Protein AF-0000000087049784 (afdb_homodimer)

Sequence (1794 aa):
MNVENLARKGYRVLVVEQTETPEQLELRRKEKGAKDKVVKREICSVVTKGTLTEGEMLSANPDPSYLLAVTESCQGSTNQSERVFGVCAVDVATSRIIIGQFEDDSECSALCCLLAELRPVEIIKPTNLLSLETERAMLRHFRTPLVNDLVPSAEFWDADKTIHEVKTIYKCVNDQRAARSINDVGADASNSTKDDELSCLPAVLCSLLSAGANGSLALSALGGTLYYLKQAFLDVTLLRFAKFESLPSSGFSGVAQKPYMLLDAAALENLEIFENSLNGDSSRTLYAQLNHCVTAFGKRLLRTWLARPLYHTHLIKERQDAVAGLKGENLSHALEFRKALSRLPDMERLLARIFASSEANGRNANKVVLYEDAAKKLLQEFVSALRGCELMVQACSSLGFVLEDVESTLLHHLLTTGKGLPNIHYILKHFKDAFDWVDANNSGRIIPHKGVDLEYDSACERVEEIESSLAKHLKELRKLLGDSSITYVTVGKDAYLLEVPESLRGSVPRDYELRSSKKGFFRYWTPCIKKFLGELSLAKSEKETALKNILQRLIVQFCEDHNKWRQLVSTTAELDVLFSLAIASDFYEGPTCRPRILGSSCSNEVPCLSAKGLGHPILTSDFIGKGSFVPNDITIGGTGHASFILLTGPNMGGKSTLLRQVCLATILAQVGADVPAEHFELSPVDKIFVRMGAKDHIMAGQSTFLTELSETALMLSSATPHSLVALDELGRGTSTSDGQAIAESVLEHFVHKVQCRGMFSTHYHRLAVDYQNNSKVSLCHMACQIGNGVEGVEEVTFLYRLTSGACPKSYGVNVARIAGLPDSVLRTAASKSREFETVYGKHRRKGMEDNLPMQRCPDKIVVALIRELIGLSTSEGTCISSLIELQQRVRMVLHQQMNVENLARKGYRVLVVEQTETPEQLELRRKEKGAKDKVVKREICSVVTKGTLTEGEMLSANPDPSYLLAVTESCQGSTNQSERVFGVCAVDVATSRIIIGQFEDDSECSALCCLLAELRPVEIIKPTNLLSLETERAMLRHFRTPLVNDLVPSAEFWDADKTIHEVKTIYKCVNDQRAARSINDVGADASNSTKDDELSCLPAVLCSLLSAGANGSLALSALGGTLYYLKQAFLDVTLLRFAKFESLPSSGFSGVAQKPYMLLDAAALENLEIFENSLNGDSSRTLYAQLNHCVTAFGKRLLRTWLARPLYHTHLIKERQDAVAGLKGENLSHALEFRKALSRLPDMERLLARIFASSEANGRNANKVVLYEDAAKKLLQEFVSALRGCELMVQACSSLGFVLEDVESTLLHHLLTTGKGLPNIHYILKHFKDAFDWVDANNSGRIIPHKGVDLEYDSACERVEEIESSLAKHLKELRKLLGDSSITYVTVGKDAYLLEVPESLRGSVPRDYELRSSKKGFFRYWTPCIKKFLGELSLAKSEKETALKNILQRLIVQFCEDHNKWRQLVSTTAELDVLFSLAIASDFYEGPTCRPRILGSSCSNEVPCLSAKGLGHPILTSDFIGKGSFVPNDITIGGTGHASFILLTGPNMGGKSTLLRQVCLATILAQVGADVPAEHFELSPVDKIFVRMGAKDHIMAGQSTFLTELSETALMLSSATPHSLVALDELGRGTSTSDGQAIAESVLEHFVHKVQCRGMFSTHYHRLAVDYQNNSKVSLCHMACQIGNGVEGVEEVTFLYRLTSGACPKSYGVNVARIAGLPDSVLRTAASKSREFETVYGKHRRKGMEDNLPMQRCPDKIVVALIRELIGLSTSEGTCISSLIELQQRVRMVLHQQ

InterPro domains:
  IPR000432 DNA mismatch repair protein MutS, C-terminal [PF00488] (645-836)
  IPR000432 DNA mismatch repair protein MutS, C-terminal [SM00534] (642-834)
  IPR007695 DNA mismatch repair protein MutS-like, N-terminal [PF01624] (3-55)
  IPR007696 DNA mismatch repair protein MutS, core [PF05192] (266-582)
  IPR007696 DNA mismatch repair protein MutS, core [SM00533] (281-622)
  IPR007860 DNA mismatch repair protein MutS, connector domain [PF05188] (66-142)
  IPR007861 DNA mismatch repair protein MutS, clamp [PF05190] (451-540)
  IPR016151 DNA mismatch repair protein MutS, N-terminal [G3DSA:3.40.1170.10] (1-59)
  IPR016151 DNA mismatch repair protein MutS, N-terminal [SSF55271] (3-51)
  IPR017261 DNA mismatch repair protein MutS/MSH [PIRSF037677] (2-846)
  IPR027417 P-loop containing nucleoside triphosphate hydrolase [G3DSA:3.40.50.300] (593-863)
  IPR027417 P-loop containing nucleoside triphosphate hydrolase [SSF52540] (607-837)
  IPR036187 DNA mismatch repair protein MutS, core domain superfamily [SSF48334] (264-587)
  IPR036678 MutS, connector domain superfamily [G3DSA:3.30.420.110] (64-258)
  IPR036678 MutS, connector domain superfamily [SSF53150] (61-276)
  IPR045076 DNA mismatch repair MutS [PTHR11361] (3-844)

Secondary structure (DSSP, 8-state):
-HHHHHHHTT--EEEEEE-S-HHHHHHHHHHH-----S--EEEEEEE-STT--SSHHHHH--S---EEEEEEEE---SSS-PEEEEEEEEETTTTEEEEEEEEE-TT-HHHHHHHHHH--SEEEEETTTS-HHHHHHHHHH-SS-EEEEE-BTTTB--HHHHHHHHHHHHHHHHHHHHHHHHTS---------GGGSGGGS-HHHHHHHHTTHHHHHHHHHHHHHHHHHHHTT-HHHHHHT-EEEE-TT---S-STT-SB-EE-HHHHHHTTSS--TTTS-STTSHHHHH---SSHHHHHHHHHHHHS-B--HHHHHHHHHHHHHHSGGGHHHHHHHHHHHHT---HHHHHHHHHHHTS--GGG-TTS---HHHHHHHHHHHHHHHHHHHHHHHHHHHHHHHGGG---HHHHHHHSBTTTB---HHHHHHHHHHB-HHHHHHHS---BPTTT-HHHHHHHHHHHHHHHHHHHHHHHHHHHHT-TT-EEEEETTEEEEEEEEGGGGGGS-TTPEEEEEETTEEEEE-HHHHHHHHHHHHHHHHHHHHHHHHHHHHHHHHHHTHHHHHHHHHHHHHHHHHHHHHHHGGGSSS--BPPEE----STTPPPEEEEEEE--SS--HHHHSSS----EEEEEESTTS-SEEEEE--TTSSHHHHHHHHHHHHHHHHHT--BSSSEEEEPPPSEEEEE---B--TTTT--HHHHHHHHHHHHHHH--TT-EEEEESTTTTS-HHHHHHHHHHHHHIIIIII--EEEEE-S-HHHHHHTTT-TTEEEEEEEEEEE--STTPPEEEEEEEEEES--S---HHHHHHHHT--HHHHHHHHHHHHHHHHHHHGGGHHHH---------HHHHHHHHHHHHHTS---TTTHHHHHHHHHHHHHHHHHH-/-HHHHHHHTT--EEEEEE-S-HHHHHHHHHHT-----S--EEEEEEE-STT--SSHHHHH--S---EEEEEEEE---SSS-PEEEEEEEEETTTTEEEEEEEEE-TT-HHHHHHHHHH--SEEEEETTTS-HHHHHHHHHH-SS-EEEEE-BTTTB--HHHHHHHHHHHHHHHHHHHHHHHHTS---------GGGSGGGS-HHHHHHHHTTHHHHHHHHHHHHHHHHHHHTT-HHHHHHT-EEEE-TT---S-S---SB-EE-HHHHHHTTSS--TTTS-STTSHHHHH---SSHHHHHHHHHHHHS-B--HHHHHHHHHHHHHHSGGGHHHHHHHHHHHHT---HHHHHHHHHHHTS--GGG-TTS---HHHHHHHHHHHHHHHHHHHHHHHHHHHHHHHGGG---HHHHHHHSBTTTB---HHHHHHHHHHB-HHHHHHHS---BPTTT-HHHHHHHHHHHHHHHHHHHHHHHHHHHHT-TT-EEEEETTEEEEEEEEGGGGGGS-TTPEEEEEETTEEEEE-HHHHHHHHHHHHHHHHHHHHHHHHHHHHHHHHHHTHHHHHHHHHHHHHHHHHHHHHHHGGGSSS--BPPEE----STTPPPEEEEEEE--SS--HHHHSSS----EEEEEESTTS-SEEEEE--TTSSHHHHHHHHHHHHHHHHHT--BSSSEEEEPPPSEEEEE---B--TTTT--HHHHHHHHHHHHHHH--TT-EEEEESTTTTS-HHHHHHHHHHHHHIIIIII--EEEEE-S-HHHHHHTTT-TTEEEEEEEEEEE--STTPPEEEEEEEEEES--S---HHHHHHHHT--HHHHHHHHHHHHHHHHHHHGGGHHHH---------TTHHHHHHHHHHHSS---TTTHHHHHHHHHHHHHHHHH--

Foldseek 3Di:
DVLQVCQLVFDWDFDKFFLADPVRVVVCCVPVVDPDPDGDIDGQFIDHQQQDQDDPVCQVALAFAKEKEKAWDFPDDPDFGKIKMWMWIARNLLLEIETFIAIAGLQRFVVLLVCLQRQHQEYEYEPPRDDPSVVLSCVVNHDDHNYHYDHPCVQQNWLVVLVVVLLVLLVVVVVVVVVVCVVPDDDDPDDCDPVNSLVSDDPVNSVLVVVPPLNGNRSSSVRNVLSVVVVRQCNSLSSSPHDYDYDLNRDPDDPPDRQWFAETNQRCALLQQQADPPPRHRPLHVLVLLDPFLESLLSNVLSVCLSTFGFAPVVLVLLLLLLVLCDDPVVVLVVVLRVLCNPARRLSSLLSVLSSLLDLGRCNNPSRPPPLVVLLVSLLSVLSNLVRLVSLLVSLQVSCVVSVPRPHPLNPQLSDDPGLADDCVVVSVLVVQQFPSVCCNVVSFTDGDPPNDPQLNVLVVQLVVLVVVLVVVQVVVCVQQVHPVWFFDDDDPDGGWTKAFPVSPVVDDPQWAFDDDDVRITTTDHPVNVVSVVSNVVSVVSNVVSRSCVVSVVSNVVCVVVVNSVSSSVSSSSSSSSSSLSVSLVVDDADKDQEAEDHPPDPPWQWKKWFAQFFASRDAPVVVPPDGTGGATDIAITDQAAQEEEEEEAVVLCQSVVLSSRVSQLSCNSSNHIGRGPYIYTYRANYEQEDDDQDDPVVSVDGSLRVSVVSLVVCLVDPAQRHEYEEAAFQPSDDPVVSVVVLLVSVCCCCPPRNHHYYHYHQPVVSQVVCVPPRNYWYKYFDWDWDDDPPQQIAIGHPSYIGGDHDPHRSVLNVVVVVPPDPVVSNVVNVVVVVVCVVVVPPPVVPPPPPDDDDPDVCRVVVVLVVLVVVQPPDDDCNVVSVVVSVVSNVVVVVVD/DVLQVCQLVFDWDFDKFFLADVVNVVVCCVPVVDPDPDGDIDGQFIDHQQQDQDDPVCQVALAFAKEKEKAWDFPDDPDFGKIKMWMWIARNLLLEIETFIAIAGLQRFVVLLVCLQRQHQEYEYEPPRDDPSVVLSCVVNHDDHNYHYDHPCVQQNWLVVLVVVLLVLLVVVVVVVVVVCVVPDDDDPDDCDPVNSLVSDDPVSSVLVVVPPLNGNRSSSVRNVLSVVVVRQCNSLSSSPHDYHYDLNRDPDDPDDSQWFAETNQRCALLQQQADPPPRHRPLHVLVLLDPFLESLLSNVLSVCLSTFGFAPVVLVLLLLLLVLCDDPVVVLVVVLRVLCNPARRLSSLLSVLSSLLDLGRCNNPSRPPPLVVLLVSLLSVLSNLVRLVSLLVSLQVSCVVSVPRPHPLNPQLSDDPGLADDCVVVSVLVVQQFPSVCCNVVSFTDGDPPNDPQLNVLVVQLVVLVVVLVVVQVVVCVQQVHPVFFFDDDDPDGGWTKAFPVSVVVDDPQWAFDDDDVRITTTDHPVNVVSVVSNVVSVVSNVVCRSCVVSVVSNVVCVVVVNSVSSSVSSSVSSSSSSLSVSLVVDDADKDQEAEDHPPDPPWQWKKWFAQFFASRDAPVVVPPDGTGGATDIAITDQAAQEEEEEEAVVLCQSVVLSSRVSQLSCNSSNHIGRGPYIYTYRANYEQEDDDQDDPVVSVDGSLVVSVVSLVVCLVDPAQRHEYEEAAFQPSDDPVVSVVVLLVSVCSCCPPRNHHYYHYHQPVVSCVVCVPPRNYWYKYFDWDWDDDPPQQIAIGHPSYIGGDHDPHRSVLNVVVVVPDDPVVSNVVNVVVVVVCVVVPPPPPVPPPPPDDDDAPVCNVVVVLVVCVVVQPPDDDCNVVSVVVSVVSNVVVVVVD

Organism: Hibiscus syriacus (NCBI:txid106335)

Radius of gyration: 45.19 Å; Cα contacts (8 Å, |Δi|>4): 3138; chains: 2; bounding box: 185×110×80 Å

Structure (mmCIF, N/CA/C/O backbone):
data_AF-0000000087049784-model_v1
#
loop_
_entity.id
_entity.type
_entity.pdbx_description
1 polymer 'DNA mismatch repair protein MSH6'
#
loop_
_atom_site.group_PDB
_atom_site.id
_atom_site.type_symbol
_atom_site.label_atom_id
_atom_site.label_alt_id
_atom_site.label_comp_id
_atom_site.label_asym_id
_atom_site.label_entity_id
_atom_site.label_seq_id
_atom_site.pdbx_PDB_ins_code
_atom_site.Cartn_x
_atom_site.Cartn_y
_atom_site.Cartn_z
_atom_site.occupancy
_atom_site.B_iso_or_equiv
_atom_site.auth_seq_id
_atom_site.auth_comp_id
_atom_site.auth_asym_id
_atom_site.auth_atom_id
_atom_site.pdbx_PDB_model_num
ATOM 1 N N . MET A 1 1 ? -24 -8.898 0.421 1 46.34 1 MET A N 1
ATOM 2 C CA . MET A 1 1 ? -23.203 -7.816 -0.15 1 46.34 1 MET A CA 1
ATOM 3 C C . MET A 1 1 ? -22.359 -7.137 0.923 1 46.34 1 MET A C 1
ATOM 5 O O . MET A 1 1 ? -21.156 -6.918 0.73 1 46.34 1 MET A O 1
ATOM 9 N N . ASN A 1 2 ? -22.969 -6.992 2.129 1 47.84 2 ASN A N 1
ATOM 10 C CA . ASN A 1 2 ? -22.328 -6.258 3.211 1 47.84 2 ASN A CA 1
ATOM 11 C C . ASN A 1 2 ? -21.234 -7.094 3.879 1 47.84 2 ASN A C 1
ATOM 13 O O . ASN A 1 2 ? -20.203 -6.559 4.281 1 47.84 2 ASN A O 1
ATOM 17 N N . VAL A 1 3 ? -21.5 -8.328 3.834 1 51.06 3 VAL A N 1
ATOM 18 C CA . VAL A 1 3 ? -20.594 -9.242 4.527 1 51.06 3 VAL A CA 1
ATOM 19 C C . VAL A 1 3 ? -19.234 -9.234 3.85 1 51.06 3 VAL A C 1
ATOM 21 O O . VAL A 1 3 ? -18.188 -9.203 4.52 1 51.06 3 VAL A O 1
ATOM 24 N N . GLU A 1 4 ? -19.266 -9.078 2.645 1 53.31 4 GLU A N 1
ATOM 25 C CA . GLU A 1 4 ? -18.031 -9.156 1.873 1 53.31 4 GLU A CA 1
ATOM 26 C C . GLU A 1 4 ? -17.172 -7.918 2.102 1 53.31 4 GLU A C 1
ATOM 28 O O . GLU A 1 4 ? -15.945 -8.031 2.246 1 53.31 4 GLU A O 1
ATOM 33 N N . ASN A 1 5 ? -17.719 -6.914 2.184 1 51.47 5 ASN A N 1
ATOM 34 C CA . ASN A 1 5 ? -17.016 -5.645 2.314 1 51.47 5 ASN A CA 1
ATOM 35 C C . ASN A 1 5 ? -16.297 -5.543 3.658 1 51.47 5 ASN A C 1
ATOM 37 O O . ASN A 1 5 ? -15.164 -5.055 3.727 1 51.47 5 ASN A O 1
ATOM 41 N N . LEU A 1 6 ? -16.984 -6.109 4.656 1 48.94 6 LEU A N 1
ATOM 42 C CA . LEU A 1 6 ? -16.406 -6.102 5.996 1 48.94 6 LEU A CA 1
ATOM 43 C C . LEU A 1 6 ? -15.219 -7.047 6.082 1 48.94 6 LEU A C 1
ATOM 45 O O . LEU A 1 6 ? -14.227 -6.738 6.738 1 48.94 6 LEU A O 1
ATOM 49 N N . ALA A 1 7 ? -15.391 -8.039 5.43 1 54.59 7 ALA A N 1
ATOM 50 C CA . ALA A 1 7 ? -14.32 -9.031 5.453 1 54.59 7 ALA A CA 1
ATOM 51 C C . ALA A 1 7 ? -13.062 -8.508 4.77 1 54.59 7 ALA A C 1
ATOM 53 O O . ALA A 1 7 ? -11.945 -8.758 5.23 1 54.59 7 ALA A O 1
ATOM 54 N N . ARG A 1 8 ? -13.156 -7.688 3.898 1 57.47 8 ARG A N 1
ATOM 55 C CA . ARG A 1 8 ? -12.031 -7.145 3.141 1 57.47 8 ARG A CA 1
ATOM 56 C C . ARG A 1 8 ? -11.227 -6.164 3.984 1 57.47 8 ARG A C 1
ATOM 58 O O . ARG A 1 8 ? -10.016 -6.027 3.801 1 57.47 8 ARG A O 1
ATOM 65 N N . LYS A 1 9 ? -12.078 -5.57 4.816 1 47.81 9 LYS A N 1
ATOM 66 C CA . LYS A 1 9 ? -11.453 -4.566 5.672 1 47.81 9 LYS A CA 1
ATOM 67 C C . LYS A 1 9 ? -10.695 -5.223 6.824 1 47.81 9 LYS A C 1
ATOM 69 O O . LYS A 1 9 ? -10.141 -4.535 7.68 1 47.81 9 LYS A O 1
ATOM 74 N N . GLY A 1 10 ? -10.75 -6.582 6.727 1 56.34 10 GLY A N 1
ATOM 75 C CA . GLY A 1 10 ? -9.992 -7.336 7.711 1 56.34 10 GLY A CA 1
ATOM 76 C C . GLY A 1 10 ? -10.812 -7.738 8.922 1 56.34 10 GLY A C 1
ATOM 77 O O . GLY A 1 10 ? -10.266 -8.211 9.922 1 56.34 10 GLY A O 1
ATOM 78 N N . TYR A 1 11 ? -12.234 -7.48 8.75 1 50.38 11 TYR A N 1
ATOM 79 C CA . TYR A 1 11 ? -13.062 -7.852 9.891 1 50.38 11 TYR A CA 1
ATOM 80 C C . TYR A 1 11 ? -13.57 -9.281 9.758 1 50.38 11 TYR A C 1
ATOM 82 O O . TYR A 1 11 ? -13.75 -9.781 8.648 1 50.38 11 TYR A O 1
ATOM 90 N N . ARG A 1 12 ? -13.773 -9.844 10.844 1 62.34 12 ARG A N 1
ATOM 91 C CA . ARG A 1 12 ? -14.469 -11.125 10.914 1 62.34 12 ARG A CA 1
ATOM 92 C C . ARG A 1 12 ? -15.977 -10.922 11.008 1 62.34 12 ARG A C 1
ATOM 94 O O . ARG A 1 12 ? -16.469 -10.32 11.969 1 62.34 12 ARG A O 1
ATOM 101 N N . VAL A 1 13 ? -16.734 -11.297 9.875 1 58.94 13 VAL A N 1
ATOM 102 C CA . VAL A 1 13 ? -18.172 -11.055 9.828 1 58.94 13 VAL A CA 1
ATOM 103 C C . VAL A 1 13 ? -18.922 -12.336 10.148 1 58.94 13 VAL A C 1
ATOM 105 O O . VAL A 1 13 ? -18.734 -13.359 9.492 1 58.94 13 VAL A O 1
ATOM 108 N N . LEU A 1 14 ? -19.75 -12.305 11.266 1 57.31 14 LEU A N 1
ATOM 109 C CA . LEU A 1 14 ? -20.609 -13.43 11.641 1 57.31 14 LEU A CA 1
ATOM 110 C C . LEU A 1 14 ? -21.953 -13.344 10.945 1 57.31 14 LEU A C 1
ATOM 112 O O . LEU A 1 14 ? -22.594 -12.281 10.938 1 57.31 14 LEU A O 1
ATOM 116 N N . VAL A 1 15 ? -22.266 -14.289 10.133 1 56.28 15 VAL A N 1
ATOM 117 C CA . VAL A 1 15 ? -23.562 -14.352 9.477 1 56.28 15 VAL A CA 1
ATOM 118 C C . VAL A 1 15 ? -24.531 -15.211 10.297 1 56.28 15 VAL A C 1
ATOM 120 O O . VAL A 1 15 ? -24.234 -16.375 10.57 1 56.28 15 VAL A O 1
ATOM 123 N N . VAL A 1 16 ? -25.656 -14.602 10.828 1 55.84 16 VAL A N 1
ATOM 124 C CA . VAL A 1 16 ? -26.641 -15.281 11.656 1 55.84 16 VAL A CA 1
ATOM 125 C C . VAL A 1 16 ? -27.906 -15.539 10.852 1 55.84 16 VAL A C 1
ATOM 127 O O . VAL A 1 16 ? -28.406 -14.641 10.156 1 55.84 16 VAL A O 1
ATOM 130 N N . GLU A 1 17 ? -28.188 -16.781 10.617 1 55.97 17 GLU A N 1
ATOM 131 C CA . GLU A 1 17 ? -29.391 -17.125 9.875 1 55.97 17 GLU A CA 1
ATOM 132 C C . GLU A 1 17 ? -30.438 -17.781 10.781 1 55.97 17 GLU A C 1
ATOM 134 O O . GLU A 1 17 ? -30.094 -18.328 11.836 1 55.97 17 GLU A O 1
ATOM 139 N N . GLN A 1 18 ? -31.766 -17.641 10.43 1 56.69 18 GLN A N 1
ATOM 140 C CA . GLN A 1 18 ? -32.875 -18.25 11.141 1 56.69 18 GLN A CA 1
ATOM 141 C C . GLN A 1 18 ? -32.938 -19.766 10.891 1 56.69 18 GLN A C 1
ATOM 143 O O . GLN A 1 18 ? -32.844 -20.203 9.75 1 56.69 18 GLN A O 1
ATOM 148 N N . THR A 1 19 ? -32.875 -20.656 11.812 1 59.97 19 THR A N 1
ATOM 149 C CA . THR A 1 19 ? -32.812 -22.109 11.672 1 59.97 19 THR A CA 1
ATOM 150 C C . THR A 1 19 ? -34.188 -22.719 11.969 1 59.97 19 THR A C 1
ATOM 152 O O . THR A 1 19 ? -34.344 -23.938 11.891 1 59.97 19 THR A O 1
ATOM 155 N N . GLU A 1 20 ? -35.156 -21.875 12.383 1 60.69 20 GLU A N 1
ATOM 156 C CA . GLU A 1 20 ? -36.469 -22.406 12.742 1 60.69 20 GLU A CA 1
ATOM 157 C C . GLU A 1 20 ? -37.594 -21.656 12.016 1 60.69 20 GLU A C 1
ATOM 159 O O . GLU A 1 20 ? -37.5 -20.438 11.805 1 60.69 20 GLU A O 1
ATOM 164 N N . THR A 1 21 ? -38.344 -22.422 11.312 1 60.59 21 THR A N 1
ATOM 165 C CA . THR A 1 21 ? -39.5 -21.797 10.703 1 60.59 21 THR A CA 1
ATOM 166 C C . THR A 1 21 ? -40.531 -21.406 11.766 1 60.59 21 THR A C 1
ATOM 168 O O . THR A 1 21 ? -40.531 -21.969 12.859 1 60.59 21 THR A O 1
ATOM 171 N N . PRO A 1 22 ? -41.25 -20.469 11.461 1 61.25 22 PRO A N 1
ATOM 172 C CA . PRO A 1 22 ? -42.281 -20.078 12.414 1 61.25 22 PRO A CA 1
ATOM 173 C C . PRO A 1 22 ? -43.219 -21.234 12.773 1 61.25 22 PRO A C 1
ATOM 175 O O . PRO A 1 22 ? -43.688 -21.312 13.906 1 61.25 22 PRO A O 1
ATOM 178 N N . GLU A 1 23 ? -43.375 -22.109 11.781 1 60.88 23 GLU A N 1
ATOM 179 C CA . GLU A 1 23 ? -44.25 -23.266 12.055 1 60.88 23 GLU A CA 1
ATOM 180 C C . GLU A 1 23 ? -43.594 -24.219 13.031 1 60.88 23 GLU A C 1
ATOM 182 O O . GLU A 1 23 ? -44.25 -24.766 13.922 1 60.88 23 GLU A O 1
ATOM 187 N N . GLN A 1 24 ? -42.281 -24.266 12.828 1 63 24 GLN A N 1
ATOM 188 C CA . GLN A 1 24 ? -41.531 -25.141 13.734 1 63 24 GLN A CA 1
ATOM 189 C C . GLN A 1 24 ? -41.469 -24.562 15.141 1 63 24 GLN A C 1
ATOM 191 O O . GLN A 1 24 ? -41.5 -25.297 16.125 1 63 24 GLN A O 1
ATOM 196 N N . LEU A 1 25 ? -41.469 -23.297 15.141 1 64.69 25 LEU A N 1
ATOM 197 C CA . LEU A 1 25 ? -41.531 -22.609 16.422 1 64.69 25 LEU A CA 1
ATOM 198 C C . LEU A 1 25 ? -42.844 -22.906 17.125 1 64.69 25 LEU A C 1
ATOM 200 O O . LEU A 1 25 ? -42.875 -23.141 18.328 1 64.69 25 LEU A O 1
ATOM 204 N N . GLU A 1 26 ? -43.938 -22.938 16.312 1 63.12 26 GLU A N 1
ATOM 205 C CA . GLU A 1 26 ? -45.25 -23.219 16.891 1 63.12 26 GLU A CA 1
ATOM 206 C C . GLU A 1 26 ? -45.344 -24.656 17.391 1 63.12 26 GLU A C 1
ATOM 208 O O . GLU A 1 26 ? -45.906 -24.922 18.469 1 63.12 26 GLU A O 1
ATOM 213 N N . LEU A 1 27 ? -44.688 -25.484 16.609 1 63.81 27 LEU A N 1
ATOM 214 C CA . LEU A 1 27 ? -44.719 -26.891 17.016 1 63.81 27 LEU A CA 1
ATOM 215 C C . LEU A 1 27 ? -43.844 -27.094 18.266 1 63.81 27 LEU A C 1
ATOM 217 O O . LEU A 1 27 ? -44.219 -27.844 19.156 1 63.81 27 LEU A O 1
ATOM 221 N N . ARG A 1 28 ? -42.812 -26.359 18.219 1 66 28 ARG A N 1
ATOM 222 C CA . ARG A 1 28 ? -41.938 -26.438 19.375 1 66 28 ARG A CA 1
ATOM 223 C C . ARG A 1 28 ? -42.594 -25.828 20.609 1 66 28 ARG A C 1
ATOM 225 O O . ARG A 1 28 ? -42.438 -26.344 21.719 1 66 28 ARG A O 1
ATOM 232 N N . ARG A 1 29 ? -43.25 -24.828 20.312 1 63.28 29 ARG A N 1
ATOM 233 C CA . ARG A 1 29 ? -44 -24.203 21.406 1 63.28 29 ARG A CA 1
ATOM 234 C C . ARG A 1 29 ? -45.094 -25.125 21.922 1 63.28 29 ARG A C 1
ATOM 236 O O . ARG A 1 29 ? -45.312 -25.219 23.141 1 63.28 29 ARG A O 1
ATOM 243 N N . LYS A 1 30 ? -45.688 -25.797 20.953 1 63.5 30 LYS A N 1
ATOM 244 C CA . LYS A 1 30 ? -46.75 -26.719 21.344 1 63.5 30 LYS A CA 1
ATOM 245 C C . LYS A 1 30 ? -46.188 -27.969 22 1 63.5 30 LYS A C 1
ATOM 247 O O . LYS A 1 30 ? -46.719 -28.453 23 1 63.5 30 LYS A O 1
ATOM 252 N N . GLU A 1 31 ? -45.156 -28.453 21.328 1 59.53 31 GLU A N 1
ATOM 253 C CA . GLU A 1 31 ? -44.656 -29.75 21.781 1 59.53 31 GLU A CA 1
ATOM 254 C C . GLU A 1 31 ? -43.719 -29.594 22.984 1 59.53 31 GLU A C 1
ATOM 256 O O . GLU A 1 31 ? -43.781 -30.406 23.906 1 59.53 31 GLU A O 1
ATOM 261 N N . LYS A 1 32 ? -42.812 -28.578 22.812 1 59.66 32 LYS A N 1
ATOM 262 C CA . LYS A 1 32 ? -41.781 -28.562 23.875 1 59.66 32 LYS A CA 1
ATOM 263 C C . LYS A 1 32 ? -42.031 -27.391 24.828 1 59.66 32 LYS A C 1
ATOM 265 O O . LYS A 1 32 ? -41.25 -27.203 25.781 1 59.66 32 LYS A O 1
ATOM 270 N N . GLY A 1 33 ? -43.031 -26.703 24.766 1 58.03 33 GLY A N 1
ATOM 271 C CA . GLY A 1 33 ? -43.344 -25.641 25.703 1 58.03 33 GLY A CA 1
ATOM 272 C C . GLY A 1 33 ? -42.344 -24.5 25.672 1 58.03 33 GLY A C 1
ATOM 273 O O . GLY A 1 33 ? -42.156 -23.812 26.688 1 58.03 33 GLY A O 1
ATOM 274 N N . ALA A 1 34 ? -41.531 -24.453 24.719 1 54.25 34 ALA A N 1
ATOM 275 C CA . ALA A 1 34 ? -40.469 -23.469 24.719 1 54.25 34 ALA A CA 1
ATOM 276 C C . ALA A 1 34 ? -41 -22.047 24.562 1 54.25 34 ALA A C 1
ATOM 278 O O . ALA A 1 34 ? -41.906 -21.812 23.75 1 54.25 34 ALA A O 1
ATOM 279 N N . LYS A 1 35 ? -40.719 -21.141 25.438 1 54.66 35 LYS A N 1
ATOM 280 C CA . LYS A 1 35 ? -41.156 -19.75 25.578 1 54.66 35 LYS A CA 1
ATOM 281 C C . LYS A 1 35 ? -40.406 -18.859 24.578 1 54.66 35 LYS A C 1
ATOM 283 O O . LYS A 1 35 ? -40.531 -17.625 24.656 1 54.66 35 LYS A O 1
ATOM 288 N N . ASP A 1 36 ? -39.656 -19.406 23.719 1 54.97 36 ASP A N 1
ATOM 289 C CA . ASP A 1 36 ? -38.844 -18.531 22.859 1 54.97 36 ASP A CA 1
ATOM 290 C C . ASP A 1 36 ? -39.719 -17.906 21.766 1 54.97 36 ASP A C 1
ATOM 292 O O . ASP A 1 36 ? -40.562 -18.578 21.172 1 54.97 36 ASP A O 1
ATOM 296 N N . LYS A 1 37 ? -39.938 -16.656 21.781 1 60.88 37 LYS A N 1
ATOM 297 C CA . LYS A 1 37 ? -40.781 -15.883 20.875 1 60.88 37 LYS A CA 1
ATOM 298 C C . LYS A 1 37 ? -40.094 -15.688 19.531 1 60.88 37 LYS A C 1
ATOM 300 O O . LYS A 1 37 ? -40.719 -15.242 18.562 1 60.88 37 LYS A O 1
ATOM 305 N N . VAL A 1 38 ? -38.781 -15.883 19.562 1 61.88 38 VAL A N 1
ATOM 306 C CA . VAL A 1 38 ? -38.094 -15.594 18.312 1 61.88 38 VAL A CA 1
ATOM 307 C C . VAL A 1 38 ? -37.5 -16.875 17.75 1 61.88 38 VAL A C 1
ATOM 309 O O . VAL A 1 38 ? -37.156 -17.797 18.5 1 61.88 38 VAL A O 1
ATOM 312 N N . VAL A 1 39 ? -37.594 -17 16.5 1 61.06 39 VAL A N 1
ATOM 313 C CA . VAL A 1 39 ? -37.062 -18.125 15.758 1 61.06 39 VAL A CA 1
ATOM 314 C C . VAL A 1 39 ? -35.562 -18.297 16.078 1 61.06 39 VAL A C 1
ATOM 316 O O . VAL A 1 39 ? -34.844 -17.312 16.312 1 61.06 39 VAL A O 1
ATOM 319 N N . LYS A 1 40 ? -35.219 -19.344 16.406 1 60.25 40 LYS A N 1
ATOM 320 C CA . LYS A 1 40 ? -33.844 -19.641 16.734 1 60.25 40 LYS A CA 1
ATOM 321 C C . LYS A 1 40 ? -32.906 -19.172 15.617 1 60.25 40 LYS A C 1
ATOM 323 O O . LYS A 1 40 ? -33.219 -19.359 14.438 1 60.25 40 LYS A O 1
ATOM 328 N N . ARG A 1 41 ? -31.984 -18.234 15.977 1 57.19 41 ARG A N 1
ATOM 329 C CA . ARG A 1 41 ? -30.953 -17.781 15.039 1 57.19 41 ARG A CA 1
ATOM 330 C C . ARG A 1 41 ? -29.578 -18.312 15.438 1 57.19 41 ARG A C 1
ATOM 332 O O . ARG A 1 41 ? -29.266 -18.391 16.625 1 57.19 41 ARG A O 1
ATOM 339 N N . GLU A 1 42 ? -28.953 -18.984 14.656 1 59.31 42 GLU A N 1
ATOM 340 C CA . GLU A 1 42 ? -27.609 -19.484 14.914 1 59.31 42 GLU A CA 1
ATOM 341 C C . GLU A 1 42 ? -26.609 -18.906 13.93 1 59.31 42 GLU A C 1
ATOM 343 O O . GLU A 1 42 ? -26.969 -18.453 12.852 1 59.31 42 GLU A O 1
ATOM 348 N N . ILE A 1 43 ? -25.422 -18.797 14.461 1 59 43 ILE A N 1
ATOM 349 C CA . ILE A 1 43 ? -24.344 -18.391 13.578 1 59 43 ILE A CA 1
ATOM 350 C C . ILE A 1 43 ? -24.109 -19.469 12.516 1 59 43 ILE A C 1
ATOM 352 O O . ILE A 1 43 ? -23.922 -20.641 12.852 1 59 43 ILE A O 1
ATOM 356 N N . CYS A 1 44 ? -24.25 -19.094 11.375 1 58.91 44 CYS A N 1
ATOM 357 C CA . CYS A 1 44 ? -24.156 -20.094 10.32 1 58.91 44 CYS A CA 1
ATOM 358 C C . CYS A 1 44 ? -22.844 -19.953 9.547 1 58.91 44 CYS A C 1
ATOM 360 O O . CYS A 1 44 ? -22.422 -20.891 8.867 1 58.91 44 CYS A O 1
ATOM 362 N N . SER A 1 45 ? -22.297 -18.688 9.609 1 63.88 45 SER A N 1
ATOM 363 C CA . SER A 1 45 ? -21.078 -18.562 8.828 1 63.88 45 SER A CA 1
ATOM 364 C C . SER A 1 45 ? -20.219 -17.406 9.344 1 63.88 45 SER A C 1
ATOM 366 O O . SER A 1 45 ? -20.734 -16.453 9.938 1 63.88 45 SER A O 1
ATOM 368 N N . VAL A 1 46 ? -18.953 -17.609 9.383 1 65.88 46 VAL A N 1
ATOM 369 C CA . VAL A 1 46 ? -18 -16.547 9.672 1 65.88 46 VAL A CA 1
ATOM 370 C C . VAL A 1 46 ? -17.203 -16.219 8.414 1 65.88 46 VAL A C 1
ATOM 372 O O . VAL A 1 46 ? -16.578 -17.094 7.82 1 65.88 46 VAL A O 1
ATOM 375 N N . VAL A 1 47 ? -17.297 -14.992 7.984 1 70.31 47 VAL A N 1
ATOM 376 C CA . VAL A 1 47 ? -16.672 -14.625 6.723 1 70.31 47 VAL A CA 1
ATOM 377 C C . VAL A 1 47 ? -15.477 -13.719 6.988 1 70.31 47 VAL A C 1
ATOM 379 O O . VAL A 1 47 ? -15.586 -12.734 7.723 1 70.31 47 VAL A O 1
ATOM 382 N N . THR A 1 48 ? -14.305 -14.125 6.625 1 71.25 48 THR A N 1
ATOM 383 C CA . THR A 1 48 ? -13.086 -13.328 6.648 1 71.25 48 THR A CA 1
ATOM 384 C C . THR A 1 48 ? -12.562 -13.102 5.234 1 71.25 48 THR A C 1
ATOM 386 O O . THR A 1 48 ? -13.172 -13.555 4.262 1 71.25 48 THR A O 1
ATOM 389 N N . LYS A 1 49 ? -11.406 -12.406 5.125 1 72.5 49 LYS A N 1
ATOM 390 C CA . LYS A 1 49 ? -10.805 -12.125 3.82 1 72.5 49 LYS A CA 1
ATOM 391 C C . LYS A 1 49 ? -10.414 -13.422 3.111 1 72.5 49 LYS A C 1
ATOM 393 O O . LYS A 1 49 ? -10.609 -13.547 1.9 1 72.5 49 LYS A O 1
ATOM 398 N N . GLY A 1 50 ? -10.016 -14.352 3.824 1 75.25 50 GLY A N 1
ATOM 399 C CA . GLY A 1 50 ? -9.539 -15.594 3.252 1 75.25 50 GLY A CA 1
ATOM 400 C C . GLY A 1 50 ? -10.641 -16.625 3.07 1 75.25 50 GLY A C 1
ATOM 401 O O . GLY A 1 50 ? -10.484 -17.578 2.309 1 75.25 50 GLY A O 1
ATOM 402 N N . THR A 1 51 ? -11.773 -16.422 3.725 1 76.69 51 THR A N 1
ATOM 403 C CA . THR A 1 51 ? -12.828 -17.422 3.666 1 76.69 51 THR A CA 1
ATOM 404 C C . THR A 1 51 ? -14 -16.938 2.818 1 76.69 51 THR A C 1
ATOM 406 O O . THR A 1 51 ? -15.07 -17.547 2.826 1 76.69 51 THR A O 1
ATOM 409 N N . LEU A 1 52 ? -13.734 -15.922 2.072 1 74 52 LEU A N 1
ATOM 410 C CA . LEU A 1 52 ? -14.789 -15.367 1.229 1 74 52 LEU A CA 1
ATOM 411 C C . LEU A 1 52 ? -15.102 -16.312 0.066 1 74 52 LEU A C 1
ATOM 413 O O . LEU A 1 52 ? -14.195 -16.719 -0.667 1 74 52 LEU A O 1
ATOM 417 N N . THR A 1 53 ? -16.297 -16.812 -0.044 1 72.94 53 THR A N 1
ATOM 418 C CA . THR A 1 53 ? -16.688 -17.688 -1.139 1 72.94 53 THR A CA 1
ATOM 419 C C . THR A 1 53 ? -17.625 -16.969 -2.104 1 72.94 53 THR A C 1
ATOM 421 O O . THR A 1 53 ? -17.75 -17.375 -3.266 1 72.94 53 THR A O 1
ATOM 424 N N . GLU A 1 54 ? -18.391 -15.992 -1.585 1 64.56 54 GLU A N 1
ATOM 425 C CA . GLU A 1 54 ? -19.328 -15.289 -2.443 1 64.56 54 GLU A CA 1
ATOM 426 C C . GLU A 1 54 ? -19.188 -13.781 -2.301 1 64.56 54 GLU A C 1
ATOM 428 O O . GLU A 1 54 ? -18.672 -13.289 -1.293 1 64.56 54 GLU A O 1
ATOM 433 N N . GLY A 1 55 ? -19.406 -13.18 -3.34 1 60.88 55 GLY A N 1
ATOM 434 C CA . GLY A 1 55 ? -19.438 -11.727 -3.232 1 60.88 55 GLY A CA 1
ATOM 435 C C . GLY A 1 55 ? -18.969 -11.023 -4.492 1 60.88 55 GLY A C 1
ATOM 436 O O . GLY A 1 55 ? -18.375 -11.648 -5.379 1 60.88 55 GLY A O 1
ATOM 437 N N . GLU A 1 56 ? -19.359 -9.836 -4.539 1 50.81 56 GLU A N 1
ATOM 438 C CA . GLU A 1 56 ? -19.031 -8.992 -5.684 1 50.81 56 GLU A CA 1
ATOM 439 C C . GLU A 1 56 ? -17.531 -8.82 -5.84 1 50.81 56 GLU A C 1
ATOM 441 O O . GLU A 1 56 ? -17.016 -8.734 -6.961 1 50.81 56 GLU A O 1
ATOM 446 N N . MET A 1 57 ? -16.906 -8.969 -4.859 1 50.56 57 MET A N 1
ATOM 447 C CA . MET A 1 57 ? -15.461 -8.742 -4.926 1 50.56 57 MET A CA 1
ATOM 448 C C . MET A 1 57 ? -14.75 -9.914 -5.598 1 50.56 57 MET A C 1
ATOM 450 O O . MET A 1 57 ? -13.836 -9.711 -6.398 1 50.56 57 MET A O 1
ATOM 454 N N . LEU A 1 58 ? -15.203 -11.023 -5.188 1 57.31 58 LEU A N 1
ATOM 455 C CA . LEU A 1 58 ? -14.602 -12.195 -5.832 1 57.31 58 LEU A CA 1
ATOM 456 C C . LEU A 1 58 ? -14.898 -12.195 -7.328 1 57.31 58 LEU A C 1
ATOM 458 O O . LEU A 1 58 ? -14.07 -12.648 -8.125 1 57.31 58 LEU A O 1
ATOM 462 N N . SER A 1 59 ? -15.977 -11.484 -7.531 1 62.12 59 SER A N 1
ATOM 463 C CA . SER A 1 59 ? -16.328 -11.445 -8.945 1 62.12 59 SER A CA 1
ATOM 464 C C . SER A 1 59 ? -15.477 -10.422 -9.695 1 62.12 59 SER A C 1
ATOM 466 O O . SER A 1 59 ? -15.148 -10.617 -10.867 1 62.12 59 SER A O 1
ATOM 468 N N . ALA A 1 60 ? -15.055 -9.43 -8.891 1 61.75 60 ALA A N 1
ATOM 469 C CA . ALA A 1 60 ? -14.305 -8.359 -9.531 1 61.75 60 ALA A CA 1
ATOM 470 C C . ALA A 1 60 ? -12.82 -8.695 -9.609 1 61.75 60 ALA A C 1
ATOM 472 O O . ALA A 1 60 ? -12.109 -8.219 -10.5 1 61.75 60 ALA A O 1
ATOM 473 N N . ASN A 1 61 ? -12.43 -9.602 -8.75 1 73.62 61 ASN A N 1
ATOM 474 C CA . ASN A 1 61 ? -11.016 -9.969 -8.727 1 73.62 61 ASN A CA 1
ATOM 475 C C . ASN A 1 61 ? -10.82 -11.469 -8.953 1 73.62 61 ASN A C 1
ATOM 477 O O . ASN A 1 61 ? -11.125 -12.273 -8.07 1 73.62 61 ASN A O 1
ATOM 481 N N . PRO A 1 62 ? -10.359 -11.766 -10.094 1 81.19 62 PRO A N 1
ATOM 482 C CA . PRO A 1 62 ? -10.18 -13.195 -10.383 1 81.19 62 PRO A CA 1
ATOM 483 C C . PRO A 1 62 ? -9.008 -13.805 -9.617 1 81.19 62 PRO A C 1
ATOM 485 O O . PRO A 1 62 ? -8.859 -15.031 -9.586 1 81.19 62 PRO A O 1
ATOM 488 N N . ASP A 1 63 ? -8.234 -13 -8.906 1 83.56 63 ASP A N 1
ATOM 489 C CA . ASP A 1 63 ? -7.062 -13.523 -8.219 1 83.56 63 ASP A CA 1
ATOM 490 C C . ASP A 1 63 ? -7.461 -14.367 -7.012 1 83.56 63 ASP A C 1
ATOM 492 O O . ASP A 1 63 ? -8.469 -14.094 -6.359 1 83.56 63 ASP A O 1
ATOM 496 N N . PRO A 1 64 ? -6.664 -15.438 -6.793 1 87.06 64 PRO A N 1
ATOM 497 C CA . PRO A 1 64 ? -6.98 -16.266 -5.629 1 87.06 64 PRO A CA 1
ATOM 498 C C . PRO A 1 64 ? -6.75 -15.547 -4.305 1 87.06 64 PRO A C 1
ATOM 500 O O . PRO A 1 64 ? -5.875 -14.68 -4.215 1 87.06 64 PRO A O 1
ATOM 503 N N . SER A 1 65 ? -7.562 -15.867 -3.361 1 85.56 65 SER A N 1
ATOM 504 C CA . SER A 1 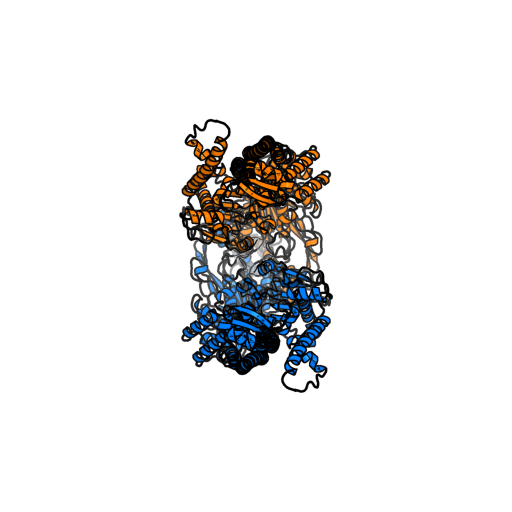65 ? -7.41 -15.383 -1.992 1 85.56 65 SER A CA 1
ATOM 505 C C . SER A 1 65 ? -6.961 -16.5 -1.06 1 85.56 65 SER A C 1
ATOM 507 O O . SER A 1 65 ? -7.789 -17.188 -0.448 1 85.56 65 SER A O 1
ATOM 509 N N . TYR A 1 66 ? -5.699 -16.609 -0.862 1 88.94 66 TYR A N 1
ATOM 510 C CA . TYR A 1 66 ? -5.156 -17.75 -0.121 1 88.94 66 TYR A CA 1
ATOM 511 C C . TYR A 1 66 ? -5.133 -17.453 1.376 1 88.94 66 TYR A C 1
ATOM 513 O O . TYR A 1 66 ? -4.793 -16.359 1.796 1 88.94 66 TYR A O 1
ATOM 521 N N . LEU A 1 67 ? -5.57 -18.438 2.117 1 90.69 67 LEU A N 1
ATOM 522 C CA . LEU A 1 67 ? -5.332 -18.547 3.553 1 90.69 67 LEU A CA 1
ATOM 523 C C . LEU A 1 67 ? -4.094 -19.391 3.836 1 90.69 67 LEU A C 1
ATOM 525 O O . LEU A 1 67 ? -4.055 -20.578 3.504 1 90.69 67 LEU A O 1
ATOM 529 N N . LEU A 1 68 ? -3.076 -18.734 4.402 1 92.81 68 LEU A N 1
ATOM 530 C CA . LEU A 1 68 ? -1.813 -19.438 4.578 1 92.81 68 LEU A CA 1
ATOM 531 C C . LEU A 1 68 ? -1.558 -19.734 6.055 1 92.81 68 LEU A C 1
ATOM 533 O O . LEU A 1 68 ? -1.625 -18.828 6.891 1 92.81 68 LEU A O 1
ATOM 537 N N . ALA A 1 69 ? -1.387 -20.984 6.363 1 94.56 69 ALA A N 1
ATOM 538 C CA . ALA A 1 69 ? -0.934 -21.406 7.688 1 94.56 69 ALA A CA 1
ATOM 539 C C . ALA A 1 69 ? 0.542 -21.797 7.668 1 94.56 69 ALA A C 1
ATOM 541 O O . ALA A 1 69 ? 0.986 -22.516 6.77 1 94.56 69 ALA A O 1
ATOM 542 N N . VAL A 1 70 ? 1.272 -21.266 8.594 1 93.44 70 VAL A N 1
ATOM 543 C CA . VAL A 1 70 ? 2.709 -21.5 8.625 1 93.44 70 VAL A CA 1
ATOM 544 C C . VAL A 1 70 ? 3.133 -21.938 10.031 1 93.44 70 VAL A C 1
ATOM 546 O O . VAL A 1 70 ? 2.652 -21.375 11.023 1 93.44 70 VAL A O 1
ATOM 549 N N . THR A 1 71 ? 3.891 -22.984 10.109 1 93.31 71 THR A N 1
ATOM 550 C CA . THR A 1 71 ? 4.516 -23.422 11.352 1 93.31 71 THR A CA 1
ATOM 551 C C . THR A 1 71 ? 6.004 -23.672 11.148 1 93.31 71 THR A C 1
ATOM 553 O O . THR A 1 71 ? 6.457 -23.875 10.023 1 93.31 71 THR A O 1
ATOM 556 N N . GLU A 1 72 ? 6.754 -23.516 12.219 1 92.19 72 GLU A N 1
ATOM 557 C CA . GLU A 1 72 ? 8.211 -23.609 12.148 1 92.19 72 GLU A CA 1
ATOM 558 C C . GLU A 1 72 ? 8.766 -24.5 13.258 1 92.19 72 GLU A C 1
ATOM 560 O O . GLU A 1 72 ? 8.203 -24.547 14.359 1 92.19 72 GLU A O 1
ATOM 565 N N . SER A 1 73 ? 9.734 -25.344 12.906 1 86.62 73 SER A N 1
ATOM 566 C CA . SER A 1 73 ? 10.5 -26.094 13.898 1 86.62 73 SER A CA 1
ATOM 567 C C . SER A 1 73 ? 12 -25.859 13.734 1 86.62 73 SER A C 1
ATOM 569 O O . SER A 1 73 ? 12.508 -25.844 12.609 1 86.62 73 SER A O 1
ATOM 571 N N . CYS A 1 74 ? 12.617 -25.281 14.852 1 76.44 74 CYS A N 1
ATOM 572 C CA . CYS A 1 74 ? 14.062 -25.078 14.812 1 76.44 74 CYS A CA 1
ATOM 573 C C . CYS A 1 74 ? 14.805 -26.312 15.312 1 76.44 74 CYS A C 1
ATOM 575 O O . CYS A 1 74 ? 14.508 -26.828 16.391 1 76.44 74 CYS A O 1
ATOM 577 N N . GLN A 1 75 ? 15.266 -27.219 14.594 1 63 75 GLN A N 1
ATOM 578 C CA . GLN A 1 75 ? 16.062 -28.359 15.031 1 63 75 GLN A CA 1
ATOM 579 C C . GLN A 1 75 ? 17.469 -27.922 15.422 1 63 75 GLN A C 1
ATOM 581 O O . GLN A 1 75 ? 18.109 -27.125 14.719 1 63 75 GLN A O 1
ATOM 586 N N . GLY A 1 76 ? 17.797 -27.609 16.75 1 50.84 76 GLY A N 1
ATOM 587 C CA . GLY A 1 76 ? 18.938 -27.141 17.516 1 50.84 76 GLY A CA 1
ATOM 588 C C . GLY A 1 76 ? 20.266 -27.641 16.969 1 50.84 76 GLY A C 1
ATOM 589 O O . GLY A 1 76 ? 21.281 -27.609 17.672 1 50.84 76 GLY A O 1
ATOM 590 N N . SER A 1 77 ? 20.562 -28.531 16.062 1 43.34 77 SER A N 1
ATOM 591 C CA . SER A 1 77 ? 22 -28.766 16.234 1 43.34 77 SER A CA 1
ATOM 592 C C . SER A 1 77 ? 22.781 -27.469 16.172 1 43.34 77 SER A C 1
ATOM 594 O O . SER A 1 77 ? 22.25 -26.438 15.734 1 43.34 77 SER A O 1
ATOM 596 N N . THR A 1 78 ? 24.219 -27.547 16.234 1 43.16 78 THR A N 1
ATOM 597 C CA . THR A 1 78 ? 25.25 -26.516 16.344 1 43.16 78 THR A CA 1
ATOM 598 C C . THR A 1 78 ? 24.938 -25.328 15.438 1 43.16 78 THR A C 1
ATOM 600 O O . THR A 1 78 ? 24.734 -24.219 15.914 1 43.16 78 THR A O 1
ATOM 603 N N . ASN A 1 79 ? 25.938 -24.953 14.43 1 42.84 79 ASN A N 1
ATOM 604 C CA . ASN A 1 79 ? 26.391 -23.766 13.711 1 42.84 79 ASN A CA 1
ATOM 605 C C . ASN A 1 79 ? 25.344 -23.297 12.703 1 42.84 79 ASN A C 1
ATOM 607 O O . ASN A 1 79 ? 25.391 -22.156 12.234 1 42.84 79 ASN A O 1
ATOM 611 N N . GLN A 1 80 ? 24.75 -24.219 11.867 1 49.91 80 GLN A N 1
ATOM 612 C CA . GLN A 1 80 ? 23.938 -23.812 10.719 1 49.91 80 GLN A CA 1
ATOM 613 C C . GLN A 1 80 ? 22.453 -24.062 10.977 1 49.91 80 GLN A C 1
ATOM 615 O O . GLN A 1 80 ? 21.969 -25.188 10.781 1 49.91 80 GLN A O 1
ATOM 620 N N . SER A 1 81 ? 21.781 -23.5 11.828 1 54.19 81 SER A N 1
ATOM 621 C CA . SER A 1 81 ? 20.406 -23.672 12.281 1 54.19 81 SER A CA 1
ATOM 622 C C . SER A 1 81 ? 19.453 -23.766 11.102 1 54.19 81 SER A C 1
ATOM 624 O O . SER A 1 81 ? 19.203 -22.781 10.406 1 54.19 81 SER A O 1
ATOM 626 N N . GLU A 1 82 ? 19.297 -24.953 10.484 1 69.06 82 GLU A N 1
ATOM 627 C CA . GLU A 1 82 ? 18.328 -25.25 9.445 1 69.06 82 GLU A CA 1
ATOM 628 C C . GLU A 1 82 ? 16.891 -25.188 9.992 1 69.06 82 GLU A C 1
ATOM 630 O O . GLU A 1 82 ? 16.625 -25.703 11.078 1 69.06 82 GLU A O 1
ATOM 635 N N . ARG A 1 83 ? 16.125 -24.312 9.469 1 83.81 83 ARG A N 1
ATOM 636 C CA . ARG A 1 83 ? 14.719 -24.156 9.828 1 83.81 83 ARG A CA 1
ATOM 637 C C . ARG A 1 83 ? 13.82 -24.969 8.898 1 83.81 83 ARG A C 1
ATOM 639 O O . ARG A 1 83 ? 14.109 -25.094 7.703 1 83.81 83 ARG A O 1
ATOM 646 N N . VAL A 1 84 ? 12.984 -25.797 9.531 1 89.06 84 VAL A N 1
ATOM 647 C CA . VAL A 1 84 ? 12.008 -26.547 8.742 1 89.06 84 VAL A CA 1
ATOM 648 C C . VAL A 1 84 ? 10.633 -25.891 8.859 1 89.06 84 VAL A C 1
ATOM 650 O O . VAL A 1 84 ? 10.188 -25.578 9.969 1 89.06 84 VAL A O 1
ATOM 653 N N . PHE A 1 85 ? 10.031 -25.688 7.684 1 91.31 85 PHE A N 1
ATOM 654 C CA . PHE A 1 85 ? 8.727 -25.031 7.676 1 91.31 85 PHE A CA 1
ATOM 655 C C . PHE A 1 85 ? 7.641 -25.984 7.191 1 91.31 85 PHE A C 1
ATOM 657 O O . PHE A 1 85 ? 7.883 -26.812 6.309 1 91.31 85 PHE A O 1
ATOM 664 N N . GLY A 1 86 ? 6.523 -26.031 7.824 1 92.12 86 GLY A N 1
ATOM 665 C CA . GLY A 1 86 ? 5.289 -26.609 7.32 1 92.12 86 GLY A CA 1
ATOM 666 C C . GLY A 1 86 ? 4.277 -25.562 6.887 1 92.12 86 GLY A C 1
ATOM 667 O O . GLY A 1 86 ? 3.992 -24.625 7.629 1 92.12 86 GLY A O 1
ATOM 668 N N . VAL A 1 87 ? 3.83 -25.703 5.621 1 93.56 87 VAL A N 1
ATOM 669 C CA . VAL A 1 87 ? 2.943 -24.672 5.09 1 93.56 87 VAL A CA 1
ATOM 670 C C . VAL A 1 87 ? 1.701 -25.328 4.484 1 93.56 87 VAL A C 1
ATOM 672 O O . VAL A 1 87 ? 1.778 -26.422 3.916 1 93.56 87 VAL A O 1
ATOM 675 N N . CYS A 1 88 ? 0.574 -24.672 4.656 1 94.81 88 CYS A N 1
ATOM 676 C CA . CYS A 1 88 ? -0.691 -25.047 4.035 1 94.81 88 CYS A CA 1
ATOM 677 C C . CYS A 1 88 ? -1.416 -23.828 3.492 1 94.81 88 CYS A C 1
ATOM 679 O O . CYS A 1 88 ? -1.76 -22.906 4.25 1 94.81 88 CYS A O 1
ATOM 681 N N . ALA A 1 89 ? -1.581 -23.75 2.207 1 94.19 89 ALA A N 1
ATOM 682 C CA . ALA A 1 89 ? -2.307 -22.656 1.566 1 94.19 89 ALA A CA 1
ATOM 683 C C . ALA A 1 89 ? -3.648 -23.141 1.02 1 94.19 89 ALA A C 1
ATOM 685 O O . ALA A 1 89 ? -3.715 -24.141 0.316 1 94.19 89 ALA A O 1
ATOM 686 N N . VAL A 1 90 ? -4.684 -22.391 1.419 1 93.81 90 VAL A N 1
ATOM 687 C CA . VAL A 1 90 ? -6.016 -22.812 1.009 1 93.81 90 VAL A CA 1
ATOM 688 C C . VAL A 1 90 ? -6.742 -21.656 0.323 1 93.81 90 VAL A C 1
ATOM 690 O O . VAL A 1 90 ? -6.707 -20.531 0.806 1 93.81 90 VAL A O 1
ATOM 693 N N . ASP A 1 91 ? -7.234 -21.906 -0.804 1 91.25 91 ASP A N 1
ATOM 694 C CA . ASP A 1 91 ? -8.219 -21.031 -1.434 1 91.25 91 ASP A CA 1
ATOM 695 C C . ASP A 1 91 ? -9.633 -21.594 -1.278 1 91.25 91 ASP A C 1
ATOM 697 O O . ASP A 1 91 ? -10.031 -22.484 -2.02 1 91.25 91 ASP A O 1
ATOM 701 N N . VAL A 1 92 ? -10.375 -21.031 -0.456 1 87.31 92 VAL A N 1
ATOM 702 C CA . VAL A 1 92 ? -11.688 -21.547 -0.091 1 87.31 92 VAL A CA 1
ATOM 703 C C . VAL A 1 92 ? -12.648 -21.391 -1.265 1 87.31 92 VAL A C 1
ATOM 705 O O . VAL A 1 92 ? -13.531 -22.234 -1.465 1 87.31 92 VAL A O 1
ATOM 708 N N . ALA A 1 93 ? -12.469 -20.406 -2.066 1 86.38 93 ALA A N 1
ATOM 709 C CA . ALA A 1 93 ? -13.391 -20.125 -3.166 1 86.38 93 ALA A CA 1
ATOM 710 C C . ALA A 1 93 ? -13.281 -21.188 -4.258 1 86.38 93 ALA A C 1
ATOM 712 O O . ALA A 1 93 ? -14.258 -21.5 -4.938 1 86.38 93 ALA A O 1
ATOM 713 N N . THR A 1 94 ? -12.148 -21.828 -4.453 1 89.38 94 THR A N 1
ATOM 714 C CA . THR A 1 94 ? -11.945 -22.859 -5.477 1 89.38 94 THR A CA 1
ATOM 715 C C . THR A 1 94 ? -11.695 -24.219 -4.84 1 89.38 94 THR A C 1
ATOM 717 O O . THR A 1 94 ? -11.5 -25.203 -5.543 1 89.38 94 THR A O 1
ATOM 720 N N . SER A 1 95 ? -11.68 -24.328 -3.549 1 89.25 95 SER A N 1
ATOM 721 C CA . SER A 1 95 ? -11.461 -25.562 -2.781 1 89.25 95 SER A CA 1
ATOM 722 C C . SER A 1 95 ? -10.109 -26.188 -3.109 1 89.25 95 SER A C 1
ATOM 724 O O . SER A 1 95 ? -10.016 -27.406 -3.293 1 89.25 95 SER A O 1
ATOM 726 N N . ARG A 1 96 ? -9.195 -25.344 -3.242 1 91.31 96 ARG A N 1
ATOM 727 C CA . ARG A 1 96 ? -7.836 -25.781 -3.525 1 91.31 96 ARG A CA 1
ATOM 728 C C . ARG A 1 96 ? -6.969 -25.719 -2.271 1 91.31 96 ARG A C 1
ATOM 730 O O . ARG A 1 96 ? -7 -24.734 -1.539 1 91.31 96 ARG A O 1
ATOM 737 N N . ILE A 1 97 ? -6.266 -26.875 -1.983 1 93.38 97 ILE A N 1
ATOM 738 C CA . ILE A 1 97 ? -5.387 -26.938 -0.82 1 93.38 97 ILE A CA 1
ATOM 739 C C . ILE A 1 97 ? -3.971 -27.297 -1.259 1 93.38 97 ILE A C 1
ATOM 741 O O . ILE A 1 97 ? -3.758 -28.344 -1.887 1 93.38 97 ILE A O 1
ATOM 745 N N . ILE A 1 98 ? -3.068 -26.469 -0.991 1 92.44 98 ILE A N 1
ATOM 746 C CA . ILE A 1 98 ? -1.656 -26.719 -1.269 1 92.44 98 ILE A CA 1
ATOM 747 C C . ILE A 1 98 ? -0.906 -26.953 0.04 1 92.44 98 ILE A C 1
ATOM 749 O O . ILE A 1 98 ? -0.96 -26.125 0.953 1 92.44 98 ILE A O 1
ATOM 753 N N . ILE A 1 99 ? -0.294 -28.094 0.165 1 93.12 99 ILE A N 1
ATOM 754 C CA . ILE A 1 99 ? 0.36 -28.453 1.42 1 93.12 99 ILE A CA 1
ATOM 755 C C . ILE A 1 99 ? 1.776 -28.953 1.142 1 93.12 99 ILE A C 1
ATOM 757 O O . ILE A 1 99 ? 2.033 -29.562 0.1 1 93.12 99 ILE A O 1
ATOM 761 N N . GLY A 1 100 ? 2.689 -28.609 2.061 1 90.31 100 GLY A N 1
ATOM 762 C CA . GLY A 1 100 ? 4.055 -29.094 1.906 1 90.31 100 GLY A CA 1
ATOM 763 C C . GLY A 1 100 ? 4.949 -28.734 3.078 1 90.31 100 GLY A C 1
ATOM 764 O O . GLY A 1 100 ? 4.551 -27.953 3.953 1 90.31 100 GLY A O 1
ATOM 765 N N . GLN A 1 101 ? 6.02 -29.422 3.137 1 91.25 101 GLN A N 1
ATOM 766 C CA . GLN A 1 101 ? 7.059 -29.188 4.133 1 91.25 101 GLN A CA 1
ATOM 767 C C . GLN A 1 101 ? 8.43 -29.078 3.477 1 91.25 101 GLN A C 1
ATOM 769 O O . GLN A 1 101 ? 8.734 -29.797 2.525 1 91.25 101 GLN A O 1
ATOM 774 N N . PHE A 1 102 ? 9.289 -28.062 3.916 1 86.12 102 PHE A N 1
ATOM 775 C CA . PHE A 1 102 ? 10.602 -27.891 3.301 1 86.12 102 PHE A CA 1
ATOM 776 C C . PHE A 1 102 ? 11.586 -27.297 4.293 1 86.12 102 PHE A C 1
ATOM 778 O O . PHE A 1 102 ? 11.188 -26.672 5.281 1 86.12 102 PHE A O 1
ATOM 785 N N . GLU A 1 103 ? 12.781 -27.516 3.979 1 84.12 103 GLU A N 1
ATOM 786 C CA . GLU A 1 103 ? 13.867 -26.922 4.75 1 84.12 103 GLU A CA 1
ATOM 787 C C . GLU A 1 103 ? 14.281 -25.578 4.172 1 84.12 103 GLU A C 1
ATOM 789 O O . GLU A 1 103 ? 14.195 -25.359 2.963 1 84.12 103 GLU A O 1
ATOM 794 N N . ASP A 1 104 ? 14.578 -24.656 5.074 1 81.94 104 ASP A N 1
ATOM 795 C CA . ASP A 1 104 ? 14.922 -23.312 4.625 1 81.94 104 ASP A CA 1
ATOM 796 C C . ASP A 1 104 ? 16.172 -22.812 5.324 1 81.94 104 ASP A C 1
ATOM 798 O O . ASP A 1 104 ? 16.641 -23.406 6.297 1 81.94 104 ASP A O 1
ATOM 802 N N . ASP A 1 105 ? 16.766 -21.859 4.797 1 74.62 105 ASP A N 1
ATOM 803 C CA . ASP A 1 105 ? 17.969 -21.25 5.352 1 74.62 105 ASP A CA 1
ATOM 804 C C . ASP A 1 105 ? 17.625 -20.234 6.441 1 74.62 105 ASP A C 1
ATOM 806 O O . ASP A 1 105 ? 16.453 -20.078 6.797 1 74.62 105 ASP A O 1
ATOM 810 N N . SER A 1 106 ? 18.625 -19.609 7.035 1 70.75 106 SER A N 1
ATOM 811 C CA . SER A 1 106 ? 18.438 -18.672 8.148 1 70.75 106 SER A CA 1
ATOM 812 C C . SER A 1 106 ? 17.688 -17.422 7.703 1 70.75 106 SER A C 1
ATOM 814 O O . SER A 1 106 ? 17.016 -16.781 8.508 1 70.75 106 SER A O 1
ATOM 816 N N . GLU A 1 107 ? 17.672 -17.172 6.418 1 68.31 107 GLU A N 1
ATOM 817 C CA . GLU A 1 107 ? 17 -15.977 5.922 1 68.31 107 GLU A CA 1
ATOM 818 C C . GLU A 1 107 ? 15.602 -16.312 5.414 1 68.31 107 GLU A C 1
ATOM 820 O O . GLU A 1 107 ? 14.867 -15.414 4.988 1 68.31 107 GLU A O 1
ATOM 825 N N . CYS A 1 108 ? 15.219 -17.5 5.512 1 81 108 CYS A N 1
ATOM 826 C CA . CYS A 1 108 ? 13.891 -17.953 5.105 1 81 108 CYS A CA 1
ATOM 827 C C . CYS A 1 108 ? 13.641 -17.656 3.635 1 81 108 CYS A C 1
ATOM 829 O O . CYS A 1 108 ? 12.594 -17.094 3.283 1 81 108 CYS A O 1
ATOM 831 N N . SER A 1 109 ? 14.57 -18.016 2.82 1 76.25 109 SER A N 1
ATOM 832 C CA . SER A 1 109 ? 14.5 -17.656 1.407 1 76.25 109 SER A CA 1
ATOM 833 C C . SER A 1 109 ? 13.359 -18.391 0.706 1 76.25 109 SER A C 1
ATOM 835 O O . SER A 1 109 ? 12.641 -17.797 -0.1 1 76.25 109 SER A O 1
ATOM 837 N N . ALA A 1 110 ? 13.266 -19.688 1.024 1 80.38 110 ALA A N 1
ATOM 838 C CA . ALA A 1 110 ? 12.211 -20.469 0.39 1 80.38 110 ALA A CA 1
ATOM 839 C C . ALA A 1 110 ? 10.828 -19.969 0.81 1 80.38 110 ALA A C 1
ATOM 841 O O . ALA A 1 110 ? 9.906 -19.906 -0.008 1 80.38 110 ALA A O 1
ATOM 842 N N . LEU A 1 111 ? 10.719 -19.656 2.02 1 86.62 111 LEU A N 1
ATOM 843 C CA . LEU A 1 111 ? 9.453 -19.125 2.51 1 86.62 111 LEU A CA 1
ATOM 844 C C . LEU A 1 111 ? 9.133 -17.781 1.848 1 86.62 111 LEU A C 1
ATOM 846 O O . LEU A 1 111 ? 7.984 -17.531 1.466 1 86.62 111 LEU A O 1
ATOM 850 N N . CYS A 1 112 ? 10.148 -16.984 1.706 1 82.81 112 CYS A N 1
ATOM 851 C CA . CYS A 1 112 ? 9.945 -15.695 1.065 1 82.81 112 CYS A CA 1
ATOM 852 C C . CYS A 1 112 ? 9.484 -15.867 -0.378 1 82.81 112 CYS A C 1
ATOM 854 O O . CYS A 1 112 ? 8.625 -15.125 -0.854 1 82.81 112 CYS A O 1
ATOM 856 N N . CYS A 1 113 ? 10.031 -16.828 -0.982 1 81.12 113 CYS A N 1
ATOM 857 C CA . CYS A 1 113 ? 9.648 -17.109 -2.361 1 81.12 113 CYS A CA 1
ATOM 858 C C . CYS A 1 113 ? 8.188 -17.531 -2.443 1 81.12 113 CYS A C 1
ATOM 860 O O . CYS A 1 113 ? 7.453 -17.078 -3.324 1 81.12 113 CYS A O 1
ATOM 862 N N . LEU A 1 114 ? 7.844 -18.344 -1.539 1 85.88 114 LEU A N 1
ATOM 863 C CA . LEU A 1 114 ? 6.469 -18.828 -1.511 1 85.88 114 LEU A CA 1
ATOM 864 C C . LEU A 1 114 ? 5.492 -17.688 -1.25 1 85.88 114 LEU A C 1
ATOM 866 O O . LEU A 1 114 ? 4.426 -17.625 -1.865 1 85.88 114 LEU A O 1
ATOM 870 N N . LEU A 1 115 ? 5.863 -16.828 -0.386 1 86.12 115 LEU A N 1
ATOM 871 C CA . LEU A 1 115 ? 5.012 -15.688 -0.041 1 86.12 115 LEU A CA 1
ATOM 872 C C . LEU A 1 115 ? 4.883 -14.727 -1.218 1 86.12 115 LEU A C 1
ATOM 874 O O . LEU A 1 115 ? 3.807 -14.18 -1.464 1 86.12 115 LEU A O 1
ATOM 878 N N . ALA A 1 116 ? 5.93 -14.586 -1.886 1 80.69 116 ALA A N 1
ATOM 879 C CA . ALA A 1 116 ? 5.91 -13.688 -3.039 1 80.69 116 ALA A CA 1
ATOM 880 C C . ALA A 1 116 ? 5.074 -14.281 -4.172 1 80.69 116 ALA A C 1
ATOM 882 O O . ALA A 1 116 ? 4.441 -13.539 -4.934 1 80.69 116 ALA A O 1
ATOM 883 N N . GLU A 1 117 ? 5.055 -15.531 -4.195 1 83.06 117 GLU A N 1
ATOM 884 C CA . GLU A 1 117 ? 4.32 -16.234 -5.25 1 83.06 117 GLU A CA 1
ATOM 885 C C . GLU A 1 117 ? 2.822 -16.25 -4.957 1 83.06 117 GLU A C 1
ATOM 887 O O . GLU A 1 117 ? 2.012 -15.906 -5.824 1 83.06 117 GLU A O 1
ATOM 892 N N . LEU A 1 118 ? 2.516 -16.688 -3.771 1 85.38 118 LEU A N 1
ATOM 893 C CA . LEU A 1 118 ? 1.116 -16.922 -3.434 1 85.38 118 LEU A CA 1
ATOM 894 C C . LEU A 1 118 ? 0.427 -15.625 -3.041 1 85.38 118 LEU A C 1
ATOM 896 O O . LEU A 1 118 ? -0.77 -15.453 -3.285 1 85.38 118 LEU A O 1
ATOM 900 N N . ARG A 1 119 ? 1.062 -14.75 -2.457 1 82.5 119 ARG A N 1
ATOM 901 C CA . ARG A 1 119 ? 0.514 -13.477 -1.988 1 82.5 119 ARG A CA 1
ATOM 902 C C . ARG A 1 119 ? -0.747 -13.703 -1.16 1 82.5 119 ARG A C 1
ATOM 904 O O . ARG A 1 119 ? -1.823 -13.219 -1.517 1 82.5 119 ARG A O 1
ATOM 911 N N . PRO A 1 120 ? -0.573 -14.359 -0.06 1 87.94 120 PRO A N 1
ATOM 912 C CA . PRO A 1 120 ? -1.743 -14.672 0.764 1 87.94 120 PRO A CA 1
ATOM 913 C C . PRO A 1 120 ? -2.414 -13.422 1.336 1 87.94 120 PRO A C 1
ATOM 915 O O . PRO A 1 120 ? -1.746 -12.414 1.573 1 87.94 120 PRO A O 1
ATOM 918 N N . VAL A 1 121 ? -3.746 -13.492 1.567 1 82 121 VAL A N 1
ATOM 919 C CA . VAL A 1 121 ? -4.516 -12.367 2.086 1 82 121 VAL A CA 1
ATOM 920 C C . VAL A 1 121 ? -4.668 -12.492 3.6 1 82 121 VAL A C 1
ATOM 922 O O . VAL A 1 121 ? -4.953 -11.516 4.289 1 82 121 VAL A O 1
ATOM 925 N N . GLU A 1 122 ? -4.559 -13.703 4.086 1 86.5 122 GLU A N 1
ATOM 926 C CA . GLU A 1 122 ? -4.688 -14.008 5.508 1 86.5 122 GLU A CA 1
ATOM 927 C C . GLU A 1 122 ? -3.67 -15.062 5.941 1 86.5 122 GLU A C 1
ATOM 929 O O . GLU A 1 122 ? -3.402 -16.016 5.203 1 86.5 122 GLU A O 1
ATOM 934 N N . ILE A 1 123 ? -3.07 -14.828 7.18 1 89 123 ILE A N 1
ATOM 935 C CA . ILE A 1 123 ? -2.055 -15.75 7.676 1 89 123 ILE A CA 1
ATOM 936 C C . ILE A 1 123 ? -2.463 -16.281 9.047 1 89 123 ILE A C 1
ATOM 938 O O . ILE A 1 123 ? -2.98 -15.531 9.883 1 89 123 ILE A O 1
ATOM 942 N N . ILE A 1 124 ? -2.34 -17.578 9.18 1 91 124 ILE A N 1
ATOM 943 C CA . ILE A 1 124 ? -2.58 -18.25 10.453 1 91 124 ILE A CA 1
ATOM 944 C C . ILE A 1 124 ? -1.267 -18.812 11 1 91 124 ILE A C 1
ATOM 946 O O . ILE A 1 124 ? -0.556 -19.531 10.297 1 91 124 ILE A O 1
ATOM 950 N N . LYS A 1 125 ? -0.909 -18.422 12.156 1 91.31 125 LYS A N 1
ATOM 951 C CA . LYS A 1 125 ? 0.327 -18.906 12.766 1 91.31 125 LYS A CA 1
ATOM 952 C C . LYS A 1 125 ? 0.119 -19.234 14.242 1 91.31 125 LYS A C 1
ATOM 954 O O . LYS A 1 125 ? -0.81 -18.734 14.875 1 91.31 125 LYS A O 1
ATOM 959 N N . PRO A 1 126 ? 0.892 -20.203 14.672 1 90.56 126 PRO A N 1
ATOM 960 C CA . PRO A 1 126 ? 0.827 -20.469 16.109 1 90.56 126 PRO A CA 1
ATOM 961 C C . PRO A 1 126 ? 1.416 -19.328 16.953 1 90.56 126 PRO A C 1
ATOM 963 O O . PRO A 1 126 ? 2.424 -18.734 16.562 1 90.56 126 PRO A O 1
ATOM 966 N N . THR A 1 127 ? 0.846 -19.094 18 1 86.38 127 THR A N 1
ATOM 967 C CA . THR A 1 127 ? 1.262 -17.984 18.844 1 86.38 127 THR A CA 1
ATOM 968 C C . THR A 1 127 ? 2.666 -18.219 19.391 1 86.38 127 THR A C 1
ATOM 970 O O . THR A 1 127 ? 2.934 -19.25 20.016 1 86.38 127 THR A O 1
ATOM 973 N N . ASN A 1 128 ? 3.611 -17.344 19.172 1 79 128 ASN A N 1
ATOM 974 C CA . ASN A 1 128 ? 4.953 -17.234 19.734 1 79 128 ASN A CA 1
ATOM 975 C C . ASN A 1 128 ? 5.805 -18.453 19.375 1 79 128 ASN A C 1
ATOM 977 O O . ASN A 1 128 ? 6.648 -18.875 20.172 1 79 128 ASN A O 1
ATOM 981 N N . LEU A 1 129 ? 5.488 -19.141 18.344 1 81.38 129 LEU A N 1
ATOM 982 C CA . LEU A 1 129 ? 6.293 -20.297 17.969 1 81.38 129 LEU A CA 1
ATOM 983 C C . LEU A 1 129 ? 7.211 -19.953 16.797 1 81.38 129 LEU A C 1
ATOM 985 O O . LEU A 1 129 ? 8.25 -20.594 16.609 1 81.38 129 LEU A O 1
ATOM 989 N N . LEU A 1 130 ? 6.828 -18.953 16.078 1 84.81 130 LEU A N 1
ATOM 990 C CA . LEU A 1 130 ? 7.668 -18.562 14.945 1 84.81 130 LEU A CA 1
ATOM 991 C C . LEU A 1 130 ? 8.852 -17.719 15.414 1 84.81 130 LEU A C 1
ATOM 993 O O . LEU A 1 130 ? 8.727 -16.922 16.328 1 84.81 130 LEU A O 1
ATOM 997 N N . SER A 1 131 ? 9.945 -18 14.812 1 81.81 131 SER A N 1
ATOM 998 C CA . SER A 1 131 ? 11.141 -17.219 15.117 1 81.81 131 SER A CA 1
ATOM 999 C C . SER A 1 131 ? 10.984 -15.766 14.68 1 81.81 131 SER A C 1
ATOM 1001 O O . SER A 1 131 ? 10.117 -15.453 13.867 1 81.81 131 SER A O 1
ATOM 1003 N N . LEU A 1 132 ? 11.719 -14.953 15.297 1 73.62 132 LEU A N 1
ATOM 1004 C CA . LEU A 1 132 ? 11.68 -13.531 14.969 1 73.62 132 LEU A CA 1
ATOM 1005 C C . LEU A 1 132 ? 12.078 -13.289 13.516 1 73.62 132 LEU A C 1
ATOM 1007 O O . LEU A 1 132 ? 11.531 -12.406 12.852 1 73.62 132 LEU A O 1
ATOM 1011 N N . GLU A 1 133 ? 12.992 -14.125 13.094 1 74.06 133 GLU A N 1
ATOM 1012 C CA . GLU A 1 133 ? 13.43 -13.992 11.703 1 74.06 133 GLU A CA 1
ATOM 1013 C C . GLU A 1 133 ? 12.289 -14.32 10.734 1 74.06 133 GLU A C 1
ATOM 1015 O O . GLU A 1 133 ? 12.125 -13.641 9.719 1 74.06 133 GLU A O 1
ATOM 1020 N N . THR A 1 134 ? 11.578 -15.328 11.133 1 84 134 THR A N 1
ATOM 1021 C CA . THR A 1 134 ? 10.461 -15.734 10.289 1 84 134 THR A CA 1
ATOM 1022 C C . THR A 1 134 ? 9.375 -14.672 10.281 1 84 134 THR A C 1
ATOM 1024 O O . THR A 1 134 ? 8.773 -14.391 9.242 1 84 134 THR A O 1
ATOM 1027 N N . GLU A 1 135 ? 9.156 -14.039 11.375 1 78.44 135 GLU A N 1
ATOM 1028 C CA . GLU A 1 135 ? 8.148 -12.984 11.469 1 78.44 135 GLU A CA 1
ATOM 1029 C C . GLU A 1 135 ? 8.547 -11.773 10.633 1 78.44 135 GLU A C 1
ATOM 1031 O O . GLU A 1 135 ? 7.699 -11.164 9.977 1 78.44 135 GLU A O 1
ATOM 1036 N N . ARG A 1 136 ? 9.781 -11.523 10.664 1 71.12 136 ARG A N 1
ATOM 1037 C CA . ARG A 1 136 ? 10.281 -10.398 9.891 1 71.12 136 ARG A CA 1
ATOM 1038 C C . ARG A 1 136 ? 10.18 -10.672 8.391 1 71.12 136 ARG A C 1
ATOM 1040 O O . ARG A 1 136 ? 9.812 -9.789 7.617 1 71.12 136 ARG A O 1
ATOM 1047 N N . ALA A 1 137 ? 10.523 -11.938 8.086 1 75.06 137 ALA A N 1
ATOM 1048 C CA . ALA A 1 137 ? 10.445 -12.32 6.684 1 75.06 137 ALA A CA 1
ATOM 1049 C C . ALA A 1 137 ? 9.016 -12.227 6.168 1 75.06 137 ALA A C 1
ATOM 1051 O O . ALA A 1 137 ? 8.781 -11.797 5.039 1 75.06 137 ALA A O 1
ATOM 1052 N N . MET A 1 138 ? 8.102 -12.57 6.984 1 78.44 138 MET A N 1
ATOM 1053 C CA . MET A 1 138 ? 6.691 -12.531 6.609 1 78.44 138 MET A CA 1
ATOM 1054 C C . MET A 1 138 ? 6.207 -11.094 6.457 1 78.44 138 MET A C 1
ATOM 1056 O O . MET A 1 138 ? 5.457 -10.781 5.527 1 78.44 138 MET A O 1
ATOM 1060 N N . LEU A 1 139 ? 6.699 -10.242 7.297 1 68.38 139 LEU A N 1
ATOM 1061 C CA . LEU A 1 139 ? 6.289 -8.844 7.25 1 68.38 139 LEU A CA 1
ATOM 1062 C C . LEU A 1 139 ? 6.859 -8.156 6.016 1 68.38 139 LEU A C 1
ATOM 1064 O O . LEU A 1 139 ? 6.23 -7.246 5.461 1 68.38 139 LEU A O 1
ATOM 1068 N N . ARG A 1 140 ? 7.949 -8.648 5.582 1 65.94 140 ARG A N 1
ATOM 1069 C CA . ARG A 1 140 ? 8.625 -8.039 4.438 1 65.94 140 ARG A CA 1
ATOM 1070 C C . ARG A 1 140 ? 7.898 -8.375 3.137 1 65.94 140 ARG A C 1
ATOM 1072 O O . ARG A 1 140 ? 7.848 -7.547 2.221 1 65.94 140 ARG A O 1
ATOM 1079 N N . HIS A 1 141 ? 7.461 -9.508 3.045 1 68.88 141 HIS A N 1
ATOM 1080 C CA . HIS A 1 141 ? 6.938 -9.969 1.763 1 68.88 141 HIS A CA 1
ATOM 1081 C C . HIS A 1 141 ? 5.414 -9.945 1.75 1 68.88 141 HIS A C 1
ATOM 1083 O O . HIS A 1 141 ? 4.793 -10.273 0.737 1 68.88 141 HIS A O 1
ATOM 1089 N N . PHE A 1 142 ? 4.828 -9.477 2.904 1 63.53 142 PHE A N 1
ATOM 1090 C CA . PHE A 1 142 ? 3.371 -9.445 2.967 1 63.53 142 PHE A CA 1
ATOM 1091 C C . PHE A 1 142 ? 2.852 -8.023 2.777 1 63.53 142 PHE A C 1
ATOM 1093 O O . PHE A 1 142 ? 3.391 -7.078 3.354 1 63.53 142 PHE A O 1
ATOM 1100 N N . ARG A 1 143 ? 1.839 -7.992 1.699 1 60.56 143 ARG A N 1
ATOM 1101 C CA . ARG A 1 143 ? 1.151 -6.715 1.533 1 60.56 143 ARG A CA 1
ATOM 1102 C C . ARG A 1 143 ? -0.003 -6.582 2.521 1 60.56 143 ARG A C 1
ATOM 1104 O O . ARG A 1 143 ? -1.141 -6.934 2.205 1 60.56 143 ARG A O 1
ATOM 1111 N N . THR A 1 144 ? 0.007 -6.211 3.666 1 59.91 144 THR A N 1
ATOM 1112 C CA . THR A 1 144 ? -0.957 -5.902 4.719 1 59.91 144 THR A CA 1
ATOM 1113 C C . THR A 1 144 ? -1.852 -7.105 5 1 59.91 144 THR A C 1
ATOM 1115 O O . THR A 1 144 ? -3.057 -7.062 4.742 1 59.91 144 THR A O 1
ATOM 1118 N N . PRO A 1 145 ? -1.305 -8.281 5.422 1 62 145 PRO A N 1
ATOM 1119 C CA . PRO A 1 145 ? -2.135 -9.453 5.688 1 62 145 PRO A CA 1
ATOM 1120 C C . PRO A 1 145 ? -2.838 -9.391 7.039 1 62 145 PRO A C 1
ATOM 1122 O O . PRO A 1 145 ? -2.379 -8.688 7.945 1 62 145 PRO A O 1
ATOM 1125 N N . LEU A 1 146 ? -4.09 -9.938 7.074 1 70.5 146 LEU A N 1
ATOM 1126 C CA . LEU A 1 146 ? -4.723 -10.219 8.359 1 70.5 146 LEU A CA 1
ATOM 1127 C C . LEU A 1 146 ? -4.043 -11.391 9.062 1 70.5 146 LEU A C 1
ATOM 1129 O O . LEU A 1 146 ? -3.945 -12.477 8.5 1 70.5 146 LEU A O 1
ATOM 1133 N N . VAL A 1 147 ? -3.328 -11.086 10.148 1 76.88 147 VAL A N 1
ATOM 1134 C CA . VAL A 1 147 ? -2.6 -12.141 10.852 1 76.88 147 VAL A CA 1
ATOM 1135 C C . VAL A 1 147 ? -3.434 -12.656 12.023 1 76.88 147 VAL A C 1
ATOM 1137 O O . VAL A 1 147 ? -3.939 -11.867 12.828 1 76.88 147 VAL A O 1
ATOM 1140 N N . ASN A 1 148 ? -3.67 -13.977 12.039 1 79.12 148 ASN A N 1
ATOM 1141 C CA . ASN A 1 148 ? -4.383 -14.641 13.125 1 79.12 148 ASN A CA 1
ATOM 1142 C C . ASN A 1 148 ? -3.463 -15.555 13.922 1 79.12 148 ASN A C 1
ATOM 1144 O O . ASN A 1 148 ? -2.83 -16.453 13.352 1 79.12 148 ASN A O 1
ATOM 1148 N N . ASP A 1 149 ? -3.412 -15.273 15.227 1 84.69 149 ASP A N 1
ATOM 1149 C CA . ASP A 1 149 ? -2.611 -16.109 16.109 1 84.69 149 ASP A CA 1
ATOM 1150 C C . ASP A 1 149 ? -3.471 -17.172 16.781 1 84.69 149 ASP A C 1
ATOM 1152 O O . ASP A 1 149 ? -4.508 -16.859 17.375 1 84.69 149 ASP A O 1
ATOM 1156 N N . LEU A 1 150 ? -3.08 -18.422 16.609 1 85.62 150 LEU A N 1
ATOM 1157 C CA . LEU A 1 150 ? -3.787 -19.531 17.234 1 85.62 150 LEU A CA 1
ATOM 1158 C C . LEU A 1 150 ? -2.934 -20.188 18.312 1 85.62 150 LEU A C 1
ATOM 1160 O O . LEU A 1 150 ? -1.711 -20.281 18.172 1 85.62 150 LEU A O 1
ATOM 1164 N N . VAL A 1 151 ? -3.516 -20.688 19.375 1 85.38 151 VAL A N 1
ATOM 1165 C CA . VAL A 1 151 ? -2.814 -21.344 20.484 1 85.38 151 VAL A CA 1
ATOM 1166 C C . VAL A 1 151 ? -2.297 -22.703 20.031 1 85.38 151 VAL A C 1
ATOM 1168 O O . VAL A 1 151 ? -3.055 -23.516 19.5 1 85.38 151 VAL A O 1
ATOM 1171 N N . PRO A 1 152 ? -1.06 -22.953 20.266 1 87.5 152 PRO A N 1
ATOM 1172 C CA . PRO A 1 152 ? -0.486 -24.234 19.828 1 87.5 152 PRO A CA 1
ATOM 1173 C C . PRO A 1 152 ? -1.136 -25.422 20.516 1 87.5 152 PRO A C 1
ATOM 1175 O O . PRO A 1 152 ? -1.491 -25.359 21.688 1 87.5 152 PRO A O 1
ATOM 1178 N N . SER A 1 153 ? -1.343 -26.484 19.891 1 83.44 153 SER A N 1
ATOM 1179 C CA . SER A 1 153 ? -1.847 -27.781 20.344 1 83.44 153 SER A CA 1
ATOM 1180 C C . SER A 1 153 ? -3.359 -27.75 20.531 1 83.44 153 SER A C 1
ATOM 1182 O O . SER A 1 153 ? -4.062 -28.672 20.125 1 83.44 153 SER A O 1
ATOM 1184 N N . ALA A 1 154 ? -3.895 -26.578 21.141 1 84.88 154 ALA A N 1
ATOM 1185 C CA . ALA A 1 154 ? -5.336 -26.5 21.344 1 84.88 154 ALA A CA 1
ATOM 1186 C C . ALA A 1 154 ? -6.062 -26.078 20.078 1 84.88 154 ALA A C 1
ATOM 1188 O O . ALA 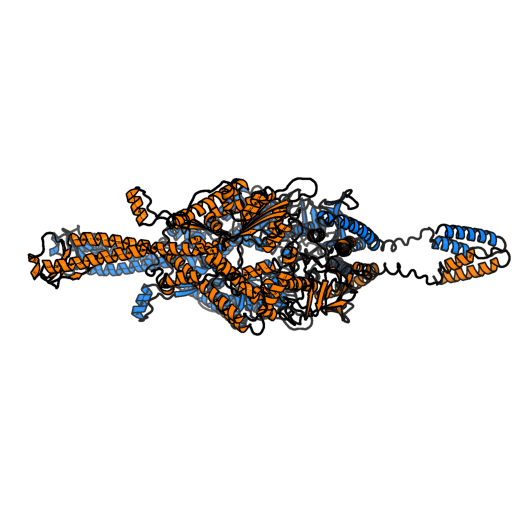A 1 154 ? -7.082 -26.656 19.703 1 84.88 154 ALA A O 1
ATOM 1189 N N . GLU A 1 155 ? -5.48 -25.125 19.469 1 87.38 155 GLU A N 1
ATOM 1190 C CA . GLU A 1 155 ? -6.094 -24.578 18.266 1 87.38 155 GLU A CA 1
ATOM 1191 C C . GLU A 1 155 ? -5.281 -24.938 17.016 1 87.38 155 GLU A C 1
ATOM 1193 O O . GLU A 1 155 ? -5.836 -25.406 16.031 1 87.38 155 GLU A O 1
ATOM 1198 N N . PHE A 1 156 ? -4.043 -24.719 17.203 1 92.06 156 PHE A N 1
ATOM 1199 C CA . PHE A 1 156 ? -3.154 -25.141 16.125 1 92.06 156 PHE A CA 1
ATOM 1200 C C . PHE A 1 156 ? -2.732 -26.594 16.328 1 92.06 156 PHE A C 1
ATOM 1202 O O . PHE A 1 156 ? -1.711 -26.875 16.953 1 92.06 156 PHE A O 1
ATOM 1209 N N . TRP A 1 157 ? -3.453 -27.531 15.742 1 90.62 157 TRP A N 1
ATOM 1210 C CA . TRP A 1 157 ? -3.371 -28.953 16.016 1 90.62 157 TRP A CA 1
ATOM 1211 C C . TRP A 1 157 ? -2.006 -29.516 15.625 1 90.62 157 TRP A C 1
ATOM 1213 O O . TRP A 1 157 ? -1.361 -29 14.703 1 90.62 157 TRP A O 1
ATOM 1223 N N . ASP A 1 158 ? -1.598 -30.547 16.297 1 91.19 158 ASP A N 1
ATOM 1224 C CA . ASP A 1 158 ? -0.4 -31.281 15.906 1 91.19 158 ASP A CA 1
ATOM 1225 C C . ASP A 1 158 ? -0.712 -32.281 14.797 1 91.19 158 ASP A C 1
ATOM 1227 O O . ASP A 1 158 ? -1.869 -32.438 14.406 1 91.19 158 ASP A O 1
ATOM 1231 N N . ALA A 1 159 ? 0.269 -32.938 14.242 1 92.44 159 ALA A N 1
ATOM 1232 C CA . ALA A 1 159 ? 0.125 -33.844 13.109 1 92.44 159 ALA A CA 1
ATOM 1233 C C . ALA A 1 159 ? -0.808 -35 13.445 1 92.44 159 ALA A C 1
ATOM 1235 O O . ALA A 1 159 ? -1.67 -35.344 12.641 1 92.44 159 ALA A O 1
ATOM 1236 N N . ASP A 1 160 ? -0.732 -35.469 14.656 1 90.38 160 ASP A N 1
ATOM 1237 C CA . ASP A 1 160 ? -1.52 -36.656 15.047 1 90.38 160 ASP A CA 1
ATOM 1238 C C . ASP A 1 160 ? -2.996 -36.281 15.188 1 90.38 160 ASP A C 1
ATOM 1240 O O . ASP A 1 160 ? -3.865 -37 14.703 1 90.38 160 ASP A O 1
ATOM 1244 N N . LYS A 1 161 ? -3.221 -35.25 15.836 1 92.12 161 LYS A N 1
ATOM 1245 C CA . LYS A 1 161 ? -4.602 -34.812 16 1 92.12 161 LYS A CA 1
ATOM 1246 C C . LYS A 1 161 ? -5.23 -34.469 14.648 1 92.12 161 LYS A C 1
ATOM 1248 O O . LYS A 1 161 ? -6.41 -34.719 14.422 1 92.12 161 LYS A O 1
ATOM 1253 N N . THR A 1 162 ? -4.461 -33.844 13.82 1 93.31 162 THR A N 1
ATOM 1254 C CA . THR A 1 162 ? -4.957 -33.469 12.5 1 93.31 162 THR A CA 1
ATOM 1255 C C . THR A 1 162 ? -5.375 -34.688 11.703 1 93.31 162 THR A C 1
ATOM 1257 O O . THR A 1 162 ? -6.453 -34.719 11.109 1 93.31 162 THR A O 1
ATOM 1260 N N . ILE A 1 163 ? -4.59 -35.719 11.719 1 89.94 163 ILE A N 1
ATOM 1261 C CA . ILE A 1 163 ? -4.871 -36.938 10.945 1 89.94 163 ILE A CA 1
ATOM 1262 C C . ILE A 1 163 ? -6.094 -37.656 11.523 1 89.94 163 ILE A C 1
ATOM 1264 O O . ILE A 1 163 ? -6.91 -38.188 10.781 1 89.94 163 ILE A O 1
ATOM 1268 N N . HIS A 1 164 ? -6.203 -37.594 12.789 1 89.25 164 HIS A N 1
ATOM 1269 C CA . HIS A 1 164 ? -7.367 -38.188 13.43 1 89.25 164 HIS A CA 1
ATOM 1270 C C . HIS A 1 164 ? -8.656 -37.5 13.008 1 89.25 164 HIS A C 1
ATOM 1272 O O . HIS A 1 164 ? -9.641 -38.156 12.664 1 89.25 164 HIS A O 1
ATOM 1278 N N . GLU A 1 165 ? -8.562 -36.219 13.016 1 89.5 165 GLU A N 1
ATOM 1279 C CA . GLU A 1 165 ? -9.734 -35.438 12.641 1 89.5 165 GLU A CA 1
ATOM 1280 C C . GLU A 1 165 ? -10.062 -35.625 11.164 1 89.5 165 GLU A C 1
ATOM 1282 O O . GLU A 1 165 ? -11.234 -35.688 10.781 1 89.5 165 GLU A O 1
ATOM 1287 N N . VAL A 1 166 ? -9.047 -35.625 10.297 1 89.88 166 VAL A N 1
ATOM 1288 C CA . VAL A 1 166 ? -9.258 -35.781 8.859 1 89.88 166 VAL A CA 1
ATOM 1289 C C . VAL A 1 166 ? -9.828 -37.156 8.555 1 89.88 166 VAL A C 1
ATOM 1291 O O . VAL A 1 166 ? -10.727 -37.281 7.719 1 89.88 166 VAL A O 1
ATOM 1294 N N . LYS A 1 167 ? -9.352 -38.156 9.203 1 86.25 167 LYS A N 1
ATOM 1295 C CA . LYS A 1 167 ? -9.859 -39.5 9.016 1 86.25 167 LYS A CA 1
ATOM 1296 C C . LYS A 1 167 ? -11.328 -39.594 9.445 1 86.25 167 LYS A C 1
ATOM 1298 O O . LYS A 1 167 ? -12.125 -40.281 8.789 1 86.25 167 LYS A O 1
ATOM 1303 N N . THR A 1 168 ? -11.672 -38.906 10.484 1 84.06 168 THR A N 1
ATOM 1304 C CA . THR A 1 168 ? -13.047 -38.875 10.969 1 84.06 168 THR A CA 1
ATOM 1305 C C . THR A 1 168 ? -13.969 -38.219 9.953 1 84.06 168 THR A C 1
ATOM 1307 O O . THR A 1 168 ? -15.086 -38.688 9.711 1 84.06 168 THR A O 1
ATOM 1310 N N . ILE A 1 169 ? -13.492 -37.219 9.398 1 83.38 169 ILE A N 1
ATOM 1311 C CA . ILE A 1 169 ? -14.312 -36.5 8.438 1 83.38 169 ILE A CA 1
ATOM 1312 C C . ILE A 1 169 ? -14.508 -37.344 7.18 1 83.38 169 ILE A C 1
ATOM 1314 O O . ILE A 1 169 ? -15.625 -37.438 6.664 1 83.38 169 ILE A O 1
ATOM 1318 N N . TYR A 1 170 ? -13.477 -37.938 6.641 1 84.12 170 TYR A N 1
ATOM 1319 C CA . TYR A 1 170 ? -13.578 -38.719 5.41 1 84.12 170 TYR A CA 1
ATOM 1320 C C . TYR A 1 170 ? -14.359 -40 5.645 1 84.12 170 TYR A C 1
ATOM 1322 O O . TYR A 1 170 ? -15.047 -40.5 4.742 1 84.12 170 TYR A O 1
ATOM 1330 N N . LYS A 1 171 ? -14.297 -40.5 6.836 1 78.81 171 LYS A N 1
ATOM 1331 C CA . LYS A 1 171 ? -15.117 -41.656 7.176 1 78.81 171 LYS A CA 1
ATOM 1332 C C . LYS A 1 171 ? -16.594 -41.312 7.168 1 78.81 171 LYS A C 1
ATOM 1334 O O . LYS A 1 171 ? -17.422 -42.062 6.652 1 78.81 171 LYS A O 1
ATOM 1339 N N . CYS A 1 172 ? -16.859 -40.219 7.668 1 75.12 172 CYS A N 1
ATOM 1340 C CA . CYS A 1 172 ? -18.25 -39.75 7.684 1 75.12 172 CYS A CA 1
ATOM 1341 C C . CYS A 1 172 ? -18.75 -39.5 6.266 1 75.12 172 CYS A C 1
ATOM 1343 O O . CYS A 1 172 ? -19.906 -39.812 5.957 1 75.12 172 CYS A O 1
ATOM 1345 N N . VAL A 1 173 ? -17.969 -39.062 5.453 1 75.75 173 VAL A N 1
ATOM 1346 C CA . VAL A 1 173 ? -18.359 -38.75 4.078 1 75.75 173 VAL A CA 1
ATOM 1347 C C . VAL A 1 173 ? -18.562 -40.062 3.312 1 75.75 173 VAL A C 1
ATOM 1349 O O . VAL A 1 173 ? -19.516 -40.188 2.529 1 75.75 173 VAL A O 1
ATOM 1352 N N . ASN A 1 174 ? -17.703 -41 3.52 1 74.5 174 ASN A N 1
ATOM 1353 C CA . ASN A 1 174 ? -17.812 -42.281 2.832 1 74.5 174 ASN A CA 1
ATOM 1354 C C . ASN A 1 174 ? -19.031 -43.062 3.328 1 74.5 174 ASN A C 1
ATOM 1356 O O . ASN A 1 174 ? -19.672 -43.75 2.549 1 74.5 174 ASN A O 1
ATOM 1360 N N . ASP A 1 175 ? -19.328 -42.875 4.586 1 67.94 175 ASP A N 1
ATOM 1361 C CA . ASP A 1 175 ? -20.5 -43.562 5.145 1 67.94 175 ASP A CA 1
ATOM 1362 C C . ASP A 1 175 ? -21.797 -43 4.543 1 67.94 175 ASP A C 1
ATOM 1364 O O . ASP A 1 175 ? -22.719 -43.75 4.258 1 67.94 175 ASP A O 1
ATOM 1368 N N . GLN A 1 176 ? -21.75 -41.844 4.32 1 66 176 GLN A N 1
ATOM 1369 C CA . GLN A 1 176 ? -22.938 -41.219 3.723 1 66 176 GLN A CA 1
ATOM 1370 C C . GLN A 1 176 ? -23.094 -41.656 2.268 1 66 176 GLN A C 1
ATOM 1372 O O . GLN A 1 176 ? -24.219 -41.875 1.805 1 66 176 GLN A O 1
ATOM 1377 N N . ARG A 1 177 ? -22.031 -41.812 1.581 1 63.62 177 ARG A N 1
ATOM 1378 C CA . ARG A 1 177 ? -22.078 -42.281 0.193 1 63.62 177 ARG A CA 1
ATOM 1379 C C . ARG A 1 177 ? -22.516 -43.719 0.104 1 63.62 177 ARG A C 1
ATOM 1381 O O . ARG A 1 177 ? -23.297 -44.094 -0.781 1 63.62 177 ARG A O 1
ATOM 1388 N N . ALA A 1 178 ? -21.984 -44.562 1.022 1 58.62 178 ALA A N 1
ATOM 1389 C CA . ALA A 1 178 ? -22.375 -45.969 1.062 1 58.62 178 ALA A CA 1
ATOM 1390 C C . ALA A 1 178 ? -23.844 -46.125 1.42 1 58.62 178 ALA A C 1
ATOM 1392 O O . ALA A 1 178 ? -24.531 -46.969 0.874 1 58.62 178 ALA A O 1
ATOM 1393 N N . ALA A 1 179 ? -24.297 -45.281 2.295 1 53.66 179 ALA A N 1
ATOM 1394 C CA . ALA A 1 179 ? -25.703 -45.375 2.688 1 53.66 179 ALA A CA 1
ATOM 1395 C C . ALA A 1 179 ? -26.609 -45.031 1.517 1 53.66 179 ALA A C 1
ATOM 1397 O O . ALA A 1 179 ? -27.688 -45.625 1.366 1 53.66 179 ALA A O 1
ATOM 1398 N N . ARG A 1 180 ? -26.031 -44.219 0.764 1 54.16 180 ARG A N 1
ATOM 1399 C CA . ARG A 1 180 ? -26.844 -43.812 -0.382 1 54.16 180 ARG A CA 1
ATOM 1400 C C . ARG A 1 180 ? -26.812 -44.875 -1.478 1 54.16 180 ARG A C 1
ATOM 1402 O O . ARG A 1 180 ? -27.797 -45.031 -2.221 1 54.16 180 ARG A O 1
ATOM 1409 N N . SER A 1 181 ? -25.562 -45.469 -1.577 1 47.16 181 SER A N 1
ATOM 1410 C CA . SER A 1 181 ? -25.453 -46.531 -2.551 1 47.16 181 SER A CA 1
ATOM 1411 C C . SER A 1 181 ? -26.234 -47.75 -2.107 1 47.16 181 SER A C 1
ATOM 1413 O O . SER A 1 181 ? -26.703 -48.562 -2.941 1 47.16 181 SER A O 1
ATOM 1415 N N . ILE A 1 182 ? -26.281 -48.094 -0.82 1 43.78 182 ILE A N 1
ATOM 1416 C CA . ILE A 1 182 ? -27.016 -49.25 -0.365 1 43.78 182 ILE A CA 1
ATOM 1417 C C . ILE A 1 182 ? -28.484 -49.125 -0.795 1 43.78 182 ILE A C 1
ATOM 1419 O O . ILE A 1 182 ? -29.156 -50.156 -1.02 1 43.78 182 ILE A O 1
ATOM 1423 N N . ASN A 1 183 ? -29.172 -48.062 -0.683 1 38.5 183 ASN A N 1
ATOM 1424 C CA . ASN A 1 183 ? -30.547 -48.156 -1.158 1 38.5 183 ASN A CA 1
ATOM 1425 C C . ASN A 1 183 ? -30.609 -48.625 -2.604 1 38.5 183 ASN A C 1
ATOM 1427 O O . ASN A 1 183 ? -31.688 -48.812 -3.152 1 38.5 183 ASN A O 1
ATOM 1431 N N . ASP A 1 184 ? -29.672 -48.344 -3.59 1 35.41 184 ASP A N 1
ATOM 1432 C CA . ASP A 1 184 ? -29.75 -49.062 -4.863 1 35.41 184 ASP A CA 1
ATOM 1433 C C . ASP A 1 184 ? -29.281 -50.5 -4.711 1 35.41 184 ASP A C 1
ATOM 1435 O O . ASP A 1 184 ? -30.047 -51.375 -4.262 1 35.41 184 ASP A O 1
ATOM 1439 N N . VAL A 1 185 ? -28.312 -51.219 -5.609 1 34.19 185 VAL A N 1
ATOM 1440 C CA . VAL A 1 185 ? -28.031 -52.625 -5.77 1 34.19 185 VAL A CA 1
ATOM 1441 C C . VAL A 1 185 ? -27.375 -53.188 -4.5 1 34.19 185 VAL A C 1
ATOM 1443 O O . VAL A 1 185 ? -26.781 -52.406 -3.734 1 34.19 185 VAL A O 1
ATOM 1446 N N . GLY A 1 186 ? -27.531 -54.5 -4.141 1 31.41 186 GLY A N 1
ATOM 1447 C CA . GLY A 1 186 ? -27.125 -55.562 -3.242 1 31.41 186 GLY A CA 1
ATOM 1448 C C . GLY A 1 186 ? -25.625 -55.594 -2.977 1 31.41 186 GLY A C 1
ATOM 1449 O O . GLY A 1 186 ? -25.078 -56.594 -2.547 1 31.41 186 GLY A O 1
ATOM 1450 N N . ALA A 1 187 ? -24.766 -54.938 -3.668 1 31.4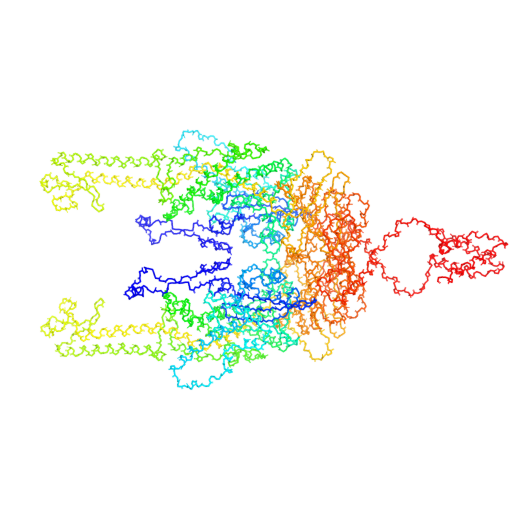4 187 ALA A N 1
ATOM 1451 C CA . ALA A 1 187 ? -23.422 -55.5 -3.625 1 31.44 187 ALA A CA 1
ATOM 1452 C C . ALA A 1 187 ? -22.891 -55.562 -2.193 1 31.44 187 ALA A C 1
ATOM 1454 O O . ALA A 1 187 ? -23.344 -54.812 -1.325 1 31.44 187 ALA A O 1
ATOM 1455 N N . ASP A 1 188 ? -21.875 -56.562 -1.912 1 28.3 188 ASP A N 1
ATOM 1456 C CA . ASP A 1 188 ? -21.078 -57.125 -0.826 1 28.3 188 ASP A CA 1
ATOM 1457 C C . ASP A 1 188 ? -20.391 -56.031 -0.014 1 28.3 188 ASP A C 1
ATOM 1459 O O . ASP A 1 188 ? -19.625 -55.219 -0.564 1 28.3 188 ASP A O 1
ATOM 1463 N N . ALA A 1 189 ? -20.797 -55.594 1.032 1 38.97 189 ALA A N 1
ATOM 1464 C CA . ALA A 1 189 ? -20.328 -54.875 2.207 1 38.97 189 ALA A CA 1
ATOM 1465 C C . ALA A 1 189 ? -18.953 -55.375 2.637 1 38.97 189 ALA A C 1
ATOM 1467 O O . ALA A 1 189 ? -18.484 -55.062 3.744 1 38.97 189 ALA A O 1
ATOM 1468 N N . SER A 1 190 ? -18.375 -56.656 2.184 1 31.12 190 SER A N 1
ATOM 1469 C CA . SER A 1 190 ? -17.5 -57.406 3.078 1 31.12 190 SER A CA 1
ATOM 1470 C C . SER A 1 190 ? -16.328 -56.531 3.541 1 31.12 190 SER A C 1
ATOM 1472 O O . SER A 1 190 ? -16.094 -56.406 4.742 1 31.12 190 SER A O 1
ATOM 1474 N N . ASN A 1 191 ? -14.828 -57 3.127 1 31.19 191 ASN A N 1
ATOM 1475 C CA . ASN A 1 191 ? -13.562 -57.094 3.842 1 31.19 191 ASN A CA 1
ATOM 1476 C C . ASN A 1 191 ? -12.883 -55.75 3.988 1 31.19 191 ASN A C 1
ATOM 1478 O O . ASN A 1 191 ? -12.156 -55.312 3.092 1 31.19 191 ASN A O 1
ATOM 1482 N N . SER A 1 192 ? -13.375 -54.781 4.562 1 36.44 192 SER A N 1
ATOM 1483 C CA . SER A 1 192 ? -12.711 -53.531 4.926 1 36.44 192 SER A CA 1
ATOM 1484 C C . SER A 1 192 ? -11.461 -53.812 5.758 1 36.44 192 SER A C 1
ATOM 1486 O O . SER A 1 192 ? -11.547 -54.031 6.965 1 36.44 192 SER A O 1
ATOM 1488 N N . THR A 1 193 ? -10.453 -54.656 5.445 1 35.38 193 THR A N 1
ATOM 1489 C CA . THR A 1 193 ? -9.211 -54.875 6.176 1 35.38 193 THR A CA 1
ATOM 1490 C C . THR A 1 193 ? -8.57 -53.562 6.566 1 35.38 193 THR A C 1
ATOM 1492 O O . THR A 1 193 ? -8.844 -52.531 5.949 1 35.38 193 THR A O 1
ATOM 1495 N N . LYS A 1 194 ? -7.734 -53.5 7.711 1 43.78 194 LYS A N 1
ATOM 1496 C CA . LYS A 1 194 ? -6.887 -52.5 8.367 1 43.78 194 LYS A CA 1
ATOM 1497 C C . LYS A 1 194 ? -6.227 -51.562 7.344 1 43.78 194 LYS A C 1
ATOM 1499 O O . LYS A 1 194 ? -5.996 -50.406 7.617 1 43.78 194 LYS A O 1
ATOM 1504 N N . ASP A 1 195 ? -5.492 -52.094 6.348 1 42.56 195 ASP A N 1
ATOM 1505 C CA . ASP A 1 195 ? -4.754 -51.406 5.281 1 42.56 195 ASP A CA 1
ATOM 1506 C C . ASP A 1 195 ? -5.664 -50.469 4.488 1 42.56 195 ASP A C 1
ATOM 1508 O O . ASP A 1 195 ? -5.195 -49.75 3.607 1 42.56 195 ASP A O 1
ATOM 1512 N N . ASP A 1 196 ? -7.008 -50.5 4.57 1 45.94 196 ASP A N 1
ATOM 1513 C CA . ASP A 1 196 ? -8.062 -49.812 3.824 1 45.94 196 ASP A CA 1
ATOM 1514 C C . ASP A 1 196 ? -8.328 -48.406 4.375 1 45.94 196 ASP A C 1
ATOM 1516 O O . ASP A 1 196 ? -9.094 -47.656 3.793 1 45.94 196 ASP A O 1
ATOM 1520 N N . GLU A 1 197 ? -8.148 -48.188 5.602 1 50.47 197 GLU A N 1
ATOM 1521 C CA . GLU A 1 197 ? -8.32 -46.875 6.238 1 50.47 197 GLU A CA 1
ATOM 1522 C C . GLU A 1 197 ? -7.504 -45.812 5.535 1 50.47 197 GLU A C 1
ATOM 1524 O O . GLU A 1 197 ? -7.961 -44.656 5.375 1 50.47 197 GLU A O 1
ATOM 1529 N N . LEU A 1 198 ? -6.219 -46.031 5.359 1 55.78 198 LEU A N 1
ATOM 1530 C CA . LEU A 1 198 ? -5.391 -45.062 4.652 1 55.78 198 LEU A CA 1
ATOM 1531 C C . LEU A 1 198 ? -5.867 -44.875 3.217 1 55.78 198 LEU A C 1
ATOM 1533 O O . LEU A 1 198 ? -5.527 -43.906 2.562 1 55.78 198 LEU A O 1
ATOM 1537 N N . SER A 1 199 ? -6.59 -45.875 2.766 1 59.84 199 SER A N 1
ATOM 1538 C CA . SER A 1 199 ? -6.957 -45.875 1.353 1 59.84 199 SER A CA 1
ATOM 1539 C C . SER A 1 199 ? -7.988 -44.781 1.043 1 59.84 199 SER A C 1
ATOM 1541 O O . SER A 1 199 ? -8.156 -44.406 -0.114 1 59.84 199 SER A O 1
ATOM 1543 N N . CYS A 1 200 ? -8.617 -44.156 2.09 1 70.75 200 CYS A N 1
ATOM 1544 C CA . CYS A 1 200 ? -9.688 -43.219 1.802 1 70.75 200 CYS A CA 1
ATOM 1545 C C . CYS A 1 200 ? -9.148 -41.781 1.8 1 70.75 200 CYS A C 1
ATOM 1547 O O . CYS A 1 200 ? -9.867 -40.844 1.443 1 70.75 200 CYS A O 1
ATOM 1549 N N . LEU A 1 201 ? -7.922 -41.688 2.064 1 82.06 201 LEU A N 1
ATOM 1550 C CA . LEU A 1 201 ? -7.359 -40.344 2.131 1 82.06 201 LEU A CA 1
ATOM 1551 C C . LEU A 1 201 ? -6.734 -39.938 0.797 1 82.06 201 LEU A C 1
ATOM 1553 O O . LEU A 1 201 ? -6.281 -40.812 0.041 1 82.06 201 LEU A O 1
ATOM 1557 N N . PRO A 1 202 ? -6.832 -38.688 0.488 1 85.69 202 PRO A N 1
ATOM 1558 C CA . PRO A 1 202 ? -6.16 -38.219 -0.726 1 85.69 202 PRO A CA 1
ATOM 1559 C C . PRO A 1 202 ? -4.684 -38.594 -0.773 1 85.69 202 PRO A C 1
ATOM 1561 O O . PRO A 1 202 ? -4.039 -38.719 0.271 1 85.69 202 PRO A O 1
ATOM 1564 N N . ALA A 1 203 ? -4.18 -38.812 -1.885 1 85.31 203 ALA A N 1
ATOM 1565 C CA . ALA A 1 203 ? -2.832 -39.344 -2.117 1 85.31 203 ALA A CA 1
ATOM 1566 C C . ALA A 1 203 ? -1.783 -38.438 -1.482 1 85.31 203 ALA A C 1
ATOM 1568 O O . ALA A 1 203 ? -0.795 -38.906 -0.922 1 85.31 203 ALA A O 1
ATOM 1569 N N . VAL A 1 204 ? -1.976 -37.156 -1.485 1 87.75 204 VAL A N 1
ATOM 1570 C CA . VAL A 1 204 ? -1.014 -36.188 -0.964 1 87.75 204 VAL 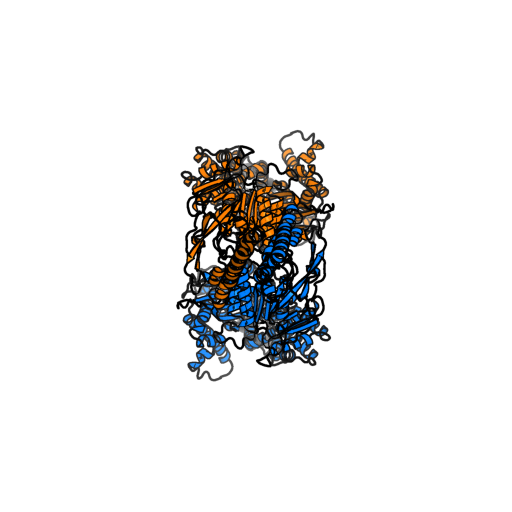A CA 1
ATOM 1571 C C . VAL A 1 204 ? -0.904 -36.312 0.552 1 87.75 204 VAL A C 1
ATOM 1573 O O . VAL A 1 204 ? 0.196 -36.281 1.108 1 87.75 204 VAL A O 1
ATOM 1576 N N . LEU A 1 205 ? -1.969 -36.562 1.188 1 88.31 205 LEU A N 1
ATOM 1577 C CA . LEU A 1 205 ? -1.968 -36.688 2.639 1 88.31 205 LEU A CA 1
ATOM 1578 C C . LEU A 1 205 ? -1.334 -38.031 3.053 1 88.31 205 LEU A C 1
ATOM 1580 O O . LEU A 1 205 ? -0.613 -38.094 4.051 1 88.31 205 LEU A O 1
ATOM 1584 N N . CYS A 1 206 ? -1.576 -39.031 2.189 1 87.88 206 CYS A N 1
ATOM 1585 C CA . CYS A 1 206 ? -0.969 -40.312 2.457 1 87.88 206 CYS A CA 1
ATOM 1586 C C . CYS A 1 206 ? 0.549 -40.25 2.34 1 87.88 206 CYS A C 1
ATOM 1588 O O . CYS A 1 206 ? 1.268 -40.844 3.148 1 87.88 206 CYS A O 1
ATOM 1590 N N . SER A 1 207 ? 0.944 -39.531 1.385 1 87 207 SER A N 1
ATOM 1591 C CA . SER A 1 207 ? 2.381 -39.375 1.192 1 87 207 SER A CA 1
ATOM 1592 C C . SER A 1 207 ? 3.012 -38.594 2.359 1 87 207 SER A C 1
ATOM 1594 O O . SER A 1 207 ? 4.117 -38.938 2.793 1 87 207 SER A O 1
ATOM 1596 N N . LEU A 1 208 ? 2.354 -37.656 2.854 1 88.94 208 LEU A N 1
ATOM 1597 C CA . LEU A 1 208 ? 2.857 -36.875 3.975 1 88.94 208 LEU A CA 1
ATOM 1598 C C . LEU A 1 208 ? 2.857 -37.688 5.258 1 88.94 208 LEU A C 1
ATOM 1600 O O . LEU A 1 208 ? 3.76 -37.562 6.09 1 88.94 208 LEU A O 1
ATOM 1604 N N . LEU A 1 209 ? 1.961 -38.594 5.367 1 87.19 209 LEU A N 1
ATOM 1605 C CA . LEU A 1 209 ? 1.885 -39.469 6.527 1 87.19 209 LEU A CA 1
ATOM 1606 C C . LEU A 1 209 ? 3.021 -40.469 6.512 1 87.19 209 LEU A C 1
ATOM 1608 O O . LEU A 1 209 ? 3.619 -40.75 7.551 1 87.19 209 LEU A O 1
ATOM 1612 N N . SER A 1 210 ? 3.244 -40.906 5.328 1 86.88 210 SER A N 1
ATOM 1613 C CA . SER A 1 210 ? 4.305 -41.875 5.18 1 86.88 210 SER A CA 1
ATOM 1614 C C . SER A 1 210 ? 5.68 -41.281 5.41 1 86.88 210 SER A C 1
ATOM 1616 O O . SER A 1 210 ? 6.625 -41.969 5.781 1 86.88 210 SER A O 1
ATOM 1618 N N . ALA A 1 211 ? 5.785 -40 5.184 1 86.5 211 ALA A N 1
ATOM 1619 C CA . ALA A 1 211 ? 7.062 -39.312 5.352 1 86.5 211 ALA A CA 1
ATOM 1620 C C . ALA A 1 211 ? 7.387 -39.125 6.828 1 86.5 211 ALA A C 1
ATOM 1622 O O . ALA A 1 211 ? 8.523 -38.781 7.184 1 86.5 211 ALA A O 1
ATOM 1623 N N . GLY A 1 212 ? 6.547 -39.312 7.699 1 82.56 212 GLY A N 1
ATOM 1624 C CA . GLY A 1 212 ? 6.77 -39.281 9.133 1 82.56 212 GLY A CA 1
ATOM 1625 C C . GLY A 1 212 ? 7.105 -37.875 9.641 1 82.56 212 GLY A C 1
ATOM 1626 O O . GLY A 1 212 ? 6.332 -36.938 9.445 1 82.56 212 GLY A O 1
ATOM 1627 N N . ALA A 1 213 ? 8.375 -37.719 10.039 1 82.25 213 ALA A N 1
ATOM 1628 C CA . ALA A 1 213 ? 8.828 -36.438 10.609 1 82.25 213 ALA A CA 1
ATOM 1629 C C . ALA A 1 213 ? 8.945 -35.375 9.531 1 82.25 213 ALA A C 1
ATOM 1631 O O . ALA A 1 213 ? 8.789 -34.188 9.82 1 82.25 213 ALA A O 1
ATOM 1632 N N . ASN A 1 214 ? 9.117 -35.844 8.328 1 84.56 214 ASN A N 1
ATOM 1633 C CA . ASN A 1 214 ? 9.297 -34.906 7.23 1 84.56 214 ASN A CA 1
ATOM 1634 C C . ASN A 1 214 ? 7.953 -34.438 6.684 1 84.56 214 ASN A C 1
ATOM 1636 O O . ASN A 1 214 ? 7.906 -33.656 5.73 1 84.56 214 ASN A O 1
ATOM 1640 N N . GLY A 1 215 ? 6.922 -34.812 7.273 1 89.25 215 GLY A N 1
ATOM 1641 C CA . GLY A 1 215 ? 5.594 -34.375 6.871 1 89.25 215 GLY A CA 1
ATOM 1642 C C . GLY A 1 215 ? 4.738 -33.906 8.031 1 89.25 215 GLY A C 1
ATOM 1643 O O . GLY A 1 215 ? 3.615 -33.438 7.836 1 89.25 215 GLY A O 1
ATOM 1644 N N . SER A 1 216 ? 5.32 -33.938 9.203 1 91.69 216 SER A N 1
ATOM 1645 C CA . SER A 1 216 ? 4.543 -33.656 10.406 1 91.69 216 SER A CA 1
ATOM 1646 C C . SER A 1 216 ? 4.176 -32.188 10.5 1 91.69 216 SER A C 1
ATOM 1648 O O . SER A 1 216 ? 3.066 -31.844 10.906 1 91.69 216 SER A O 1
ATOM 1650 N N . LEU A 1 217 ? 5.086 -31.344 10.109 1 92.62 217 LEU A N 1
ATOM 1651 C CA . LEU A 1 217 ? 4.812 -29.922 10.195 1 92.62 217 LEU A CA 1
ATOM 1652 C C . LEU A 1 217 ? 3.768 -29.5 9.164 1 92.62 217 LEU A C 1
ATOM 1654 O O . LEU A 1 217 ? 2.955 -28.609 9.422 1 92.62 217 LEU A O 1
ATOM 1658 N N . ALA A 1 218 ? 3.838 -30.125 8 1 94.06 218 ALA A N 1
ATOM 1659 C CA . ALA A 1 218 ? 2.828 -29.844 6.984 1 94.06 218 ALA A CA 1
ATOM 1660 C C . ALA A 1 218 ? 1.438 -30.25 7.469 1 94.06 218 ALA A C 1
ATOM 1662 O O . ALA A 1 218 ? 0.466 -29.516 7.246 1 94.06 218 ALA A O 1
ATOM 1663 N N . LEU A 1 219 ? 1.416 -31.359 8.141 1 94.31 219 LEU A N 1
ATOM 1664 C CA . LEU A 1 219 ? 0.145 -31.844 8.672 1 94.31 219 LEU A CA 1
ATOM 1665 C C . LEU A 1 219 ? -0.343 -30.938 9.797 1 94.31 219 LEU A C 1
ATOM 1667 O O . LEU A 1 219 ? -1.546 -30.703 9.938 1 94.31 219 LEU A O 1
ATOM 1671 N N . SER A 1 220 ? 0.548 -30.453 10.508 1 94.44 220 SER A N 1
ATOM 1672 C CA . SER A 1 220 ? 0.176 -29.516 11.562 1 94.44 220 SER A CA 1
ATOM 1673 C C . SER A 1 220 ? -0.379 -28.219 10.984 1 94.44 220 SER A C 1
ATOM 1675 O O . SER A 1 220 ? -1.331 -27.656 11.516 1 94.44 220 SER A O 1
ATOM 1677 N N . ALA A 1 221 ? 0.282 -27.734 9.953 1 95.19 221 ALA A N 1
ATOM 1678 C CA . ALA A 1 221 ? -0.225 -26.547 9.289 1 95.19 221 ALA A CA 1
ATOM 1679 C C . ALA A 1 221 ? -1.646 -26.766 8.781 1 95.19 221 ALA A C 1
ATOM 1681 O O . ALA A 1 221 ? -2.488 -25.859 8.867 1 95.19 221 ALA A O 1
ATOM 1682 N N . LEU A 1 222 ? -1.848 -27.953 8.25 1 94.88 222 LEU A N 1
ATOM 1683 C CA . LEU A 1 222 ? -3.199 -28.312 7.824 1 94.88 222 LEU A CA 1
ATOM 1684 C C . LEU A 1 222 ? -4.156 -28.297 9.016 1 94.88 222 LEU A C 1
ATOM 1686 O O . LEU A 1 222 ? -5.297 -27.859 8.898 1 94.88 222 LEU A O 1
ATOM 1690 N N . GLY A 1 223 ? -3.678 -28.781 10.094 1 93.75 223 GLY A N 1
ATOM 1691 C CA . GLY A 1 223 ? -4.488 -28.781 11.297 1 93.75 223 GLY A CA 1
ATOM 1692 C C . GLY A 1 223 ? -4.895 -27.391 11.742 1 93.75 223 GLY A C 1
ATOM 1693 O O . GLY A 1 223 ? -6.031 -27.172 12.164 1 93.75 223 GLY A O 1
ATOM 1694 N N . GLY A 1 224 ? -3.922 -26.484 11.734 1 92.44 224 GLY A N 1
ATOM 1695 C CA . GLY A 1 224 ? -4.25 -25.109 12.055 1 92.44 224 GLY A CA 1
ATOM 1696 C C . GLY A 1 224 ? -5.289 -24.516 11.133 1 92.44 224 GLY A C 1
ATOM 1697 O O . GLY A 1 224 ? -6.191 -23.797 11.578 1 92.44 224 GLY A O 1
ATOM 1698 N N . THR A 1 225 ? -5.172 -24.797 9.859 1 93.38 225 THR A N 1
ATOM 1699 C CA . THR A 1 225 ? -6.113 -24.297 8.867 1 93.38 225 THR A CA 1
ATOM 1700 C C . THR A 1 225 ? -7.504 -24.875 9.094 1 93.38 225 THR A C 1
ATOM 1702 O O . THR A 1 225 ? -8.5 -24.156 9.023 1 93.38 225 THR A O 1
ATOM 1705 N N . LEU A 1 226 ? -7.547 -26.141 9.383 1 92.25 226 LEU A N 1
ATOM 1706 C CA . LEU A 1 226 ? -8.828 -26.812 9.578 1 92.25 226 LEU A CA 1
ATOM 1707 C C . LEU A 1 226 ? -9.539 -26.281 10.82 1 92.25 226 LEU A C 1
ATOM 1709 O O . LEU A 1 226 ? -10.758 -26.109 10.82 1 92.25 226 LEU A O 1
ATOM 1713 N N . TYR A 1 227 ? -8.781 -26.062 11.82 1 90.38 227 TYR A N 1
ATOM 1714 C CA . TYR A 1 227 ? -9.383 -25.484 13.016 1 90.38 227 TYR A CA 1
ATOM 1715 C C . TYR A 1 227 ? -10 -24.125 12.711 1 90.38 227 TYR A C 1
ATOM 1717 O O . TYR A 1 227 ? -11.117 -23.828 13.148 1 90.38 227 TYR A O 1
ATOM 1725 N N . TYR A 1 228 ? -9.203 -23.359 12.031 1 89.19 228 TYR A N 1
ATOM 1726 C CA . TYR A 1 228 ? -9.688 -22.031 11.672 1 89.19 228 TYR A CA 1
ATOM 1727 C C . TYR A 1 228 ? -10.953 -22.125 10.812 1 89.19 228 TYR A C 1
ATOM 1729 O O . TYR A 1 228 ? -11.906 -21.375 11.016 1 89.19 228 TYR A O 1
ATOM 1737 N N . LEU A 1 229 ? -10.945 -23.031 9.867 1 87.25 229 LEU A N 1
ATOM 1738 C CA . LEU A 1 229 ? -12.094 -23.203 8.977 1 87.25 229 LEU A CA 1
ATOM 1739 C C . LEU A 1 229 ? -13.281 -23.797 9.734 1 87.25 229 LEU A C 1
ATOM 1741 O O . LEU A 1 229 ? -14.43 -23.531 9.383 1 87.25 229 LEU A O 1
ATOM 1745 N N . LYS A 1 230 ? -13.023 -24.594 10.688 1 83.44 230 LYS A N 1
ATOM 1746 C CA . LYS A 1 230 ? -14.086 -25.125 11.523 1 83.44 230 LYS A CA 1
ATOM 1747 C C . LYS A 1 230 ? -14.852 -24.016 12.234 1 83.44 230 LYS A C 1
ATOM 1749 O O . LYS A 1 230 ? -16.078 -24.078 12.359 1 83.44 230 LYS A O 1
ATOM 1754 N N . GLN A 1 231 ? -14.055 -23.047 12.641 1 78.19 231 GLN A N 1
ATOM 1755 C CA . GLN A 1 231 ? -14.688 -21.906 13.289 1 78.19 231 GLN A CA 1
ATOM 1756 C C . GLN A 1 231 ? -15.57 -21.141 12.305 1 78.19 231 GLN A C 1
ATOM 1758 O O . GLN A 1 231 ? -16.547 -20.5 12.703 1 78.19 231 GLN A O 1
ATOM 1763 N N . ALA A 1 232 ? -15.203 -21.297 11.055 1 75.31 232 ALA A N 1
ATOM 1764 C CA . ALA A 1 232 ? -15.977 -20.625 10.023 1 75.31 232 ALA A CA 1
ATOM 1765 C C . ALA A 1 232 ? -17.031 -21.547 9.43 1 75.31 232 ALA A C 1
ATOM 1767 O O . ALA A 1 232 ? -17.75 -21.172 8.5 1 75.31 232 ALA A O 1
ATOM 1768 N N . PHE A 1 233 ? -17.156 -22.797 9.867 1 73.62 233 PHE A N 1
ATOM 1769 C CA . PHE A 1 233 ? -18.125 -23.812 9.453 1 73.62 233 PHE A CA 1
ATOM 1770 C C . PHE A 1 233 ? -17.875 -24.234 8.008 1 73.62 233 PHE A C 1
ATOM 1772 O O . PHE A 1 233 ? -18.828 -24.422 7.242 1 73.62 233 PHE A O 1
ATOM 1779 N N . LEU A 1 234 ? -16.641 -24.297 7.66 1 77.62 234 LEU A N 1
ATOM 1780 C CA . LEU A 1 234 ? -16.312 -24.609 6.27 1 77.62 234 LEU A CA 1
ATOM 1781 C C . LEU A 1 234 ? -15.43 -25.844 6.188 1 77.62 234 LEU A C 1
ATOM 1783 O O . LEU A 1 234 ? -15.102 -26.312 5.09 1 77.62 234 LEU A O 1
ATOM 1787 N N . ASP A 1 235 ? -15.062 -26.469 7.234 1 78.5 235 ASP A N 1
ATOM 1788 C CA . ASP A 1 235 ? -14.07 -27.531 7.234 1 78.5 235 ASP A CA 1
ATOM 1789 C C . ASP A 1 235 ? -14.57 -28.75 6.453 1 78.5 235 ASP A C 1
ATOM 1791 O O . ASP A 1 235 ? -13.914 -29.203 5.512 1 78.5 235 ASP A O 1
ATOM 1795 N N . VAL A 1 236 ? -15.766 -29.188 6.734 1 76.5 236 VAL A N 1
ATOM 1796 C CA . VAL A 1 236 ? -16.281 -30.406 6.129 1 76.5 236 VAL A CA 1
ATOM 1797 C C . VAL A 1 236 ? -16.641 -30.156 4.664 1 76.5 236 VAL A C 1
ATOM 1799 O O . VAL A 1 236 ? -16.312 -30.953 3.789 1 76.5 236 VAL A O 1
ATOM 1802 N N . THR A 1 237 ? -17.219 -29.031 4.469 1 77.38 237 THR A N 1
ATOM 1803 C CA . THR A 1 237 ? -17.641 -28.688 3.115 1 77.38 237 THR A CA 1
ATOM 1804 C C . THR A 1 237 ? -16.438 -28.547 2.193 1 77.38 237 THR A C 1
ATOM 1806 O O . THR A 1 237 ? -16.484 -28.953 1.032 1 77.38 237 THR A O 1
ATOM 1809 N N . LEU A 1 238 ? -15.414 -28.062 2.689 1 83.75 238 LEU A N 1
ATOM 1810 C CA . LEU A 1 238 ? -14.219 -27.844 1.881 1 83.75 238 LEU A CA 1
ATOM 1811 C C . LEU A 1 238 ? -13.453 -29.141 1.663 1 83.75 238 LEU A C 1
ATOM 1813 O O . LEU A 1 238 ? -13.055 -29.453 0.537 1 83.75 238 LEU A O 1
ATOM 1817 N N . LEU A 1 239 ? -13.32 -29.953 2.654 1 84.75 239 LEU A N 1
ATOM 1818 C CA . LEU A 1 239 ? -12.469 -31.141 2.604 1 84.75 239 LEU A CA 1
ATOM 1819 C C . LEU A 1 239 ? -13.078 -32.219 1.706 1 84.75 239 LEU A C 1
ATOM 1821 O O . LEU A 1 239 ? -12.359 -32.969 1.062 1 84.75 239 LEU A O 1
ATOM 1825 N N . ARG A 1 240 ? -14.328 -32.25 1.616 1 82.81 240 ARG A N 1
ATOM 1826 C CA . ARG A 1 240 ? -15.016 -33.281 0.867 1 82.81 240 ARG A CA 1
ATOM 1827 C C . ARG A 1 240 ? -14.625 -33.25 -0.606 1 82.81 240 ARG A C 1
ATOM 1829 O O . ARG A 1 240 ? -14.438 -34.312 -1.229 1 82.81 240 ARG A O 1
ATOM 1836 N N . PHE A 1 241 ? -14.555 -32.094 -1.105 1 86.19 241 PHE A N 1
ATOM 1837 C CA . PHE A 1 241 ? -14.258 -31.969 -2.527 1 86.19 241 PHE A CA 1
ATOM 1838 C C . PHE A 1 241 ? -12.969 -31.172 -2.74 1 86.19 241 PHE A C 1
ATOM 1840 O O . PHE A 1 241 ? -12.797 -30.531 -3.777 1 86.19 241 PHE A O 1
ATOM 1847 N N . ALA A 1 242 ? -12.133 -31.188 -1.785 1 89.81 242 ALA A N 1
ATOM 1848 C CA . ALA A 1 242 ? -10.906 -30.406 -1.874 1 89.81 242 ALA A CA 1
ATOM 1849 C C . ALA A 1 242 ? -9.914 -31.047 -2.842 1 89.81 242 ALA A C 1
ATOM 1851 O O . ALA A 1 242 ? -9.797 -32.281 -2.896 1 89.81 242 ALA A O 1
ATOM 1852 N N . LYS A 1 243 ? -9.352 -30.25 -3.639 1 89.94 243 LYS A N 1
ATOM 1853 C CA . LYS A 1 243 ? -8.234 -30.688 -4.477 1 89.94 243 LYS A CA 1
ATOM 1854 C C . LYS A 1 243 ? -6.902 -30.469 -3.77 1 89.94 243 LYS A C 1
ATOM 1856 O O . LYS A 1 243 ? -6.461 -29.328 -3.6 1 89.94 243 LYS A O 1
ATOM 1861 N N . PHE A 1 244 ? -6.25 -31.562 -3.375 1 90.69 244 PHE A N 1
ATOM 1862 C CA . PHE A 1 244 ? -4.988 -31.484 -2.646 1 90.69 244 PHE A CA 1
ATOM 1863 C C . PHE A 1 244 ? -3.807 -31.484 -3.609 1 90.69 244 PHE A C 1
ATOM 1865 O O . PHE A 1 244 ? -3.732 -32.312 -4.512 1 90.69 244 PHE A O 1
ATOM 1872 N N . GLU A 1 245 ? -3.021 -30.547 -3.461 1 88.69 245 GLU A N 1
ATOM 1873 C CA . GLU A 1 245 ? -1.799 -30.453 -4.254 1 88.69 245 GLU A CA 1
ATOM 1874 C C . GLU A 1 245 ? -0.572 -30.297 -3.359 1 88.69 245 GLU A C 1
ATOM 1876 O O . GLU A 1 245 ? -0.647 -29.672 -2.295 1 88.69 245 GLU A O 1
ATOM 1881 N N . SER A 1 246 ? 0.441 -30.891 -3.771 1 87.19 246 SER A N 1
ATOM 1882 C CA . SER A 1 246 ? 1.692 -30.75 -3.035 1 87.19 246 SER A CA 1
ATOM 1883 C C . SER A 1 246 ? 2.441 -29.484 -3.447 1 87.19 246 SER A C 1
ATOM 1885 O O . SER A 1 246 ? 2.348 -29.047 -4.598 1 87.19 246 SER A O 1
ATOM 1887 N N . LEU A 1 247 ? 3.131 -28.922 -2.488 1 83.62 247 LEU A N 1
ATOM 1888 C CA . LEU A 1 247 ? 3.979 -27.781 -2.812 1 83.62 247 LEU A CA 1
ATOM 1889 C C . LEU A 1 247 ? 5.141 -28.203 -3.705 1 83.62 247 LEU A C 1
ATOM 1891 O O . LEU A 1 247 ? 5.793 -29.203 -3.443 1 83.62 247 LEU A O 1
ATOM 1895 N N . PRO A 1 248 ? 5.223 -27.609 -4.793 1 63.47 248 PRO A N 1
ATOM 1896 C CA . PRO A 1 248 ? 6.273 -28.047 -5.715 1 63.47 248 PRO A CA 1
ATOM 1897 C C . PRO A 1 248 ? 7.656 -28.078 -5.066 1 63.47 248 PRO A C 1
ATOM 1899 O O . PRO A 1 248 ? 8.484 -28.922 -5.414 1 63.47 248 PRO A O 1
ATOM 1902 N N . SER A 1 249 ? 8.062 -27.156 -4.156 1 58.84 249 SER A N 1
ATOM 1903 C CA . SER A 1 249 ? 9.406 -27.141 -3.584 1 58.84 249 SER A CA 1
ATOM 1904 C C . SER A 1 249 ? 9.477 -27.969 -2.307 1 58.84 249 SER A C 1
ATOM 1906 O O . SER A 1 249 ? 10.469 -27.891 -1.572 1 58.84 249 SER A O 1
ATOM 1908 N N . SER A 1 250 ? 8.445 -28.703 -1.818 1 52.59 250 SER A N 1
ATOM 1909 C CA . SER A 1 250 ? 8.375 -29.344 -0.515 1 52.59 250 SER A CA 1
ATOM 1910 C C . SER A 1 250 ? 9.289 -30.562 -0.453 1 52.59 250 SER A C 1
ATOM 1912 O O . SER A 1 250 ? 9.625 -31.047 0.633 1 52.59 250 SER A O 1
ATOM 1914 N N . GLY A 1 251 ? 9.797 -31.141 -1.458 1 46.12 251 GLY A N 1
ATOM 1915 C CA . GLY A 1 251 ? 10.461 -32.438 -1.325 1 46.12 251 GLY A CA 1
ATOM 1916 C C . GLY A 1 251 ? 11.914 -32.312 -0.92 1 46.12 251 GLY A C 1
ATOM 1917 O O . GLY A 1 251 ? 12.586 -31.328 -1.273 1 46.12 251 GLY A O 1
ATOM 1918 N N . PHE A 1 252 ? 12.352 -32.688 0.403 1 37.69 252 PHE A N 1
ATOM 1919 C CA . PHE A 1 252 ? 13.688 -33 0.863 1 37.69 252 PHE A CA 1
ATOM 1920 C C . PHE A 1 252 ? 14.5 -33.656 -0.26 1 37.69 252 PHE A C 1
ATOM 1922 O O . PHE A 1 252 ? 15.641 -34.062 -0.048 1 37.69 252 PHE A O 1
ATOM 1929 N N . SER A 1 253 ? 13.883 -34.406 -1.046 1 36.47 253 SER A N 1
ATOM 1930 C CA . SER A 1 253 ? 14.664 -35.188 -1.984 1 36.47 253 SER A CA 1
ATOM 1931 C C . SER A 1 253 ? 15.461 -34.312 -2.936 1 36.47 253 SER A C 1
ATOM 1933 O O . SER A 1 253 ? 15.102 -33.156 -3.148 1 36.47 253 SER A O 1
ATOM 1935 N N . GLY A 1 254 ? 16.516 -34.781 -3.557 1 35.53 254 GLY A N 1
ATOM 1936 C CA . GLY A 1 254 ? 17.547 -34.344 -4.492 1 35.53 254 GLY A CA 1
ATOM 1937 C C . GLY A 1 254 ? 17.062 -33.375 -5.531 1 35.53 254 GLY A C 1
ATOM 1938 O O . GLY A 1 254 ? 15.852 -33.25 -5.742 1 35.53 254 GLY A O 1
ATOM 1939 N N . VAL A 1 255 ? 17.906 -32.375 -5.918 1 38.84 255 VAL A N 1
ATOM 1940 C CA . VAL A 1 255 ? 18.062 -31.422 -7.008 1 38.84 255 VAL A CA 1
ATOM 1941 C C . VAL A 1 255 ? 17.188 -31.844 -8.195 1 38.84 255 VAL A C 1
ATOM 1943 O O . VAL A 1 255 ? 17.016 -31.062 -9.141 1 38.84 255 VAL A O 1
ATOM 1946 N N . ALA A 1 256 ? 17.188 -33.125 -8.398 1 40.12 256 ALA A N 1
ATOM 1947 C CA . ALA A 1 256 ? 16.969 -33.594 -9.758 1 40.12 256 ALA A CA 1
ATOM 1948 C C . ALA A 1 256 ? 15.719 -32.969 -10.367 1 40.12 256 ALA A C 1
ATOM 1950 O O . ALA A 1 256 ? 15.758 -32.438 -11.477 1 40.12 256 ALA A O 1
ATOM 1951 N N . GLN A 1 257 ? 14.398 -33.594 -10.523 1 49.47 257 GLN A N 1
ATOM 1952 C CA . GLN A 1 257 ? 13.492 -33.531 -11.664 1 49.47 257 GLN A CA 1
ATOM 1953 C C . GLN A 1 257 ? 12.438 -32.438 -11.469 1 49.47 257 GLN A C 1
ATOM 1955 O O . GLN A 1 257 ? 11.266 -32.75 -11.227 1 49.47 257 GLN A O 1
ATOM 1960 N N . LYS A 1 258 ? 12.859 -31.188 -10.953 1 61.59 258 LYS A N 1
ATOM 1961 C CA . LYS A 1 258 ? 11.828 -30.172 -10.812 1 61.59 258 LYS A CA 1
ATOM 1962 C C . LYS A 1 258 ? 11.281 -29.75 -12.18 1 61.59 258 LYS A C 1
ATOM 1964 O O . LYS A 1 258 ? 12.047 -29.391 -13.078 1 61.59 258 LYS A O 1
ATOM 1969 N N . PRO A 1 259 ? 10 -29.938 -12.391 1 79.75 259 PRO A N 1
ATOM 1970 C CA . PRO A 1 259 ? 9.422 -29.672 -13.711 1 79.75 259 PRO A CA 1
ATOM 1971 C C . PRO A 1 259 ? 9.328 -28.172 -14.016 1 79.75 259 PRO A C 1
ATOM 1973 O O . PRO A 1 259 ? 9.031 -27.797 -15.148 1 79.75 259 PRO A O 1
ATOM 1976 N N . TYR A 1 260 ? 9.836 -27.438 -12.953 1 88.69 260 TYR A N 1
ATOM 1977 C CA . TYR A 1 260 ? 9.617 -26.016 -13.195 1 88.69 260 TYR A CA 1
ATOM 1978 C C . TYR A 1 260 ? 10.891 -25.219 -12.93 1 88.69 260 TYR A C 1
ATOM 1980 O O . TYR A 1 260 ? 11.773 -25.688 -12.211 1 88.69 260 TYR A O 1
ATOM 1988 N N . MET A 1 261 ? 10.977 -24.109 -13.57 1 91.75 261 MET A N 1
ATOM 1989 C CA . MET A 1 261 ? 12.008 -23.109 -13.281 1 91.75 261 MET A CA 1
ATOM 1990 C C . MET A 1 261 ? 11.742 -22.422 -11.953 1 91.75 261 MET A C 1
ATOM 1992 O O . MET A 1 261 ? 10.594 -22.078 -11.641 1 91.75 261 MET A O 1
ATOM 1996 N N . LEU A 1 262 ? 12.789 -22.297 -11.188 1 87.69 262 LEU A N 1
ATOM 1997 C CA . LEU A 1 262 ? 12.602 -21.656 -9.891 1 87.69 262 LEU A CA 1
ATOM 1998 C C . LEU A 1 262 ? 12.945 -20.172 -9.961 1 87.69 262 LEU A C 1
ATOM 2000 O O . LEU A 1 262 ? 13.992 -19.797 -10.5 1 87.69 262 LEU A O 1
ATOM 2004 N N . LEU A 1 263 ? 12 -19.375 -9.484 1 89.38 263 LEU A N 1
ATOM 2005 C CA . LEU A 1 263 ? 12.195 -17.938 -9.344 1 89.38 263 LEU A CA 1
ATOM 2006 C C . LEU A 1 263 ? 12.219 -17.547 -7.871 1 89.38 263 LEU A C 1
ATOM 2008 O O . LEU A 1 263 ? 11.32 -17.906 -7.109 1 89.38 263 LEU A O 1
ATOM 2012 N N . ASP A 1 264 ? 13.203 -16.906 -7.48 1 83.5 264 ASP A N 1
ATOM 2013 C CA . ASP A 1 264 ? 13.25 -16.469 -6.09 1 83.5 264 ASP A CA 1
ATOM 2014 C C . ASP A 1 264 ? 12.43 -15.203 -5.879 1 83.5 264 ASP A C 1
ATOM 2016 O O . ASP A 1 264 ? 11.914 -14.625 -6.84 1 83.5 264 ASP A O 1
ATOM 2020 N N . ALA A 1 265 ? 12.336 -14.852 -4.633 1 81.88 265 ALA A N 1
ATOM 2021 C CA . ALA A 1 265 ? 11.523 -13.688 -4.273 1 81.88 265 ALA A CA 1
ATOM 2022 C C . ALA A 1 265 ? 12.07 -12.414 -4.91 1 81.88 265 ALA A C 1
ATOM 2024 O O . ALA A 1 265 ? 11.312 -11.578 -5.402 1 81.88 265 ALA A O 1
ATOM 2025 N N . ALA A 1 266 ? 13.344 -12.273 -4.895 1 83.31 266 ALA A N 1
ATOM 2026 C CA . ALA A 1 266 ? 13.977 -11.086 -5.469 1 83.31 266 ALA A CA 1
ATOM 2027 C C . ALA A 1 266 ? 13.719 -11.008 -6.973 1 83.31 266 ALA A C 1
ATOM 2029 O O . ALA A 1 266 ? 13.508 -9.914 -7.512 1 83.31 266 ALA A O 1
ATOM 2030 N N . ALA A 1 267 ? 13.758 -12.141 -7.609 1 89.88 267 ALA A N 1
ATOM 2031 C CA . ALA A 1 267 ? 13.508 -12.172 -9.047 1 89.88 267 ALA A CA 1
ATOM 2032 C C . ALA A 1 267 ? 12.078 -11.758 -9.367 1 89.88 267 ALA A C 1
ATOM 2034 O O . ALA A 1 267 ? 11.844 -10.953 -10.273 1 89.88 267 ALA A O 1
ATOM 2035 N N . LEU A 1 268 ? 11.156 -12.258 -8.602 1 88.44 268 LEU A N 1
ATOM 2036 C CA . LEU A 1 268 ? 9.75 -11.945 -8.82 1 88.44 268 LEU A CA 1
ATOM 2037 C C . LEU A 1 268 ? 9.484 -10.453 -8.625 1 88.44 268 LEU A C 1
ATOM 2039 O O . LEU A 1 268 ? 8.719 -9.844 -9.375 1 88.44 268 LEU A O 1
ATOM 2043 N N . GLU A 1 269 ? 10.117 -9.891 -7.715 1 82.31 269 GLU A N 1
ATOM 2044 C CA . GLU A 1 269 ? 9.898 -8.484 -7.387 1 82.31 269 GLU A CA 1
ATOM 2045 C C . GLU A 1 269 ? 10.656 -7.566 -8.344 1 82.31 269 GLU A C 1
ATOM 2047 O O . GLU A 1 269 ? 10.094 -6.605 -8.867 1 82.31 269 GLU A O 1
ATOM 2052 N N . ASN A 1 270 ? 11.883 -7.848 -8.562 1 83.44 270 ASN A N 1
ATOM 2053 C CA . ASN A 1 270 ? 12.734 -6.949 -9.344 1 83.44 270 ASN A CA 1
ATOM 2054 C C . ASN A 1 270 ? 12.383 -7.004 -10.828 1 83.44 270 ASN A C 1
ATOM 2056 O O . ASN A 1 270 ? 12.602 -6.035 -11.555 1 83.44 270 ASN A O 1
ATOM 2060 N N . LEU A 1 271 ? 11.859 -8.156 -11.281 1 89.25 271 LEU A N 1
ATOM 2061 C CA . LEU A 1 271 ? 11.445 -8.266 -12.672 1 89.25 271 LEU A CA 1
ATOM 2062 C C . LEU A 1 271 ? 10.008 -7.801 -12.852 1 89.25 271 LEU A C 1
ATOM 2064 O O . LEU A 1 271 ? 9.508 -7.746 -13.977 1 89.25 271 LEU A O 1
ATOM 2068 N N . GLU A 1 272 ? 9.344 -7.504 -11.734 1 87 272 GLU A N 1
ATOM 2069 C CA . GLU A 1 272 ? 7.969 -7.016 -11.758 1 87 272 GLU A CA 1
ATOM 2070 C C . GLU A 1 272 ? 7.059 -7.957 -12.539 1 87 272 GLU A C 1
ATOM 2072 O O . GLU A 1 272 ? 6.363 -7.531 -13.469 1 87 272 GLU A O 1
ATOM 2077 N N . ILE A 1 273 ? 7.035 -9.109 -12.086 1 91.56 273 ILE A N 1
ATOM 2078 C CA . ILE A 1 273 ? 6.246 -10.125 -12.781 1 91.56 273 ILE A CA 1
ATOM 2079 C C . ILE A 1 273 ? 4.762 -9.914 -12.484 1 91.56 273 ILE A C 1
ATOM 2081 O O . ILE A 1 273 ? 3.934 -9.922 -13.398 1 91.56 273 ILE A O 1
ATOM 2085 N N . PHE A 1 274 ? 4.441 -9.672 -11.195 1 88.31 274 PHE A N 1
ATOM 2086 C CA . PHE A 1 274 ? 3.035 -9.57 -10.828 1 88.31 274 PHE A CA 1
ATOM 2087 C C . PHE A 1 274 ? 2.707 -8.164 -10.328 1 88.31 274 PHE A C 1
ATOM 2089 O O . PHE A 1 274 ? 1.577 -7.695 -10.477 1 88.31 274 PHE A O 1
ATOM 2096 N N . GLU A 1 275 ? 3.672 -7.566 -9.68 1 82.12 275 GLU A N 1
ATOM 2097 C CA . GLU A 1 275 ? 3.443 -6.246 -9.094 1 82.12 275 GLU A CA 1
ATOM 2098 C C . GLU A 1 275 ? 4.496 -5.246 -9.562 1 82.12 275 GLU A C 1
ATOM 2100 O O . GLU A 1 275 ? 5.672 -5.598 -9.711 1 82.12 275 GLU A O 1
ATOM 2105 N N . ASN A 1 276 ? 3.922 -4.051 -9.695 1 77.69 276 ASN A N 1
ATOM 2106 C CA . ASN A 1 276 ? 4.863 -2.99 -10.039 1 77.69 276 ASN A CA 1
ATOM 2107 C C . ASN A 1 276 ? 5.453 -2.334 -8.797 1 77.69 276 ASN A C 1
ATOM 2109 O O . ASN A 1 276 ? 4.844 -2.361 -7.727 1 77.69 276 ASN A O 1
ATOM 2113 N N . SER A 1 277 ? 6.602 -1.855 -8.781 1 68 277 SER A N 1
ATOM 2114 C CA . SER A 1 277 ? 7.328 -1.303 -7.645 1 68 277 SER A CA 1
ATOM 2115 C C . SER A 1 277 ? 6.801 0.079 -7.27 1 68 277 SER A C 1
ATOM 2117 O O . SER A 1 277 ? 7.047 0.564 -6.164 1 68 277 SER A O 1
ATOM 2119 N N . LEU A 1 278 ? 6.02 0.672 -8.141 1 60.81 278 LEU A N 1
ATOM 2120 C CA . LEU A 1 278 ? 5.555 2.033 -7.902 1 60.81 278 LEU A CA 1
ATOM 2121 C C . LEU A 1 278 ? 4.363 2.041 -6.949 1 60.81 278 LEU A C 1
ATOM 2123 O O . LEU A 1 278 ? 4.41 2.682 -5.895 1 60.81 278 LEU A O 1
ATOM 2127 N N . ASN A 1 279 ? 3.273 1.327 -7.367 1 58.25 279 ASN A N 1
ATOM 2128 C CA . ASN A 1 279 ? 2.051 1.369 -6.57 1 58.25 279 ASN A CA 1
ATOM 2129 C C . ASN A 1 279 ? 1.582 -0.032 -6.188 1 58.25 279 ASN A C 1
ATOM 2131 O O . ASN A 1 279 ? 0.555 -0.188 -5.527 1 58.25 279 ASN A O 1
ATOM 2135 N N . GLY A 1 280 ? 2.371 -1.074 -6.562 1 65.31 280 GLY A N 1
ATOM 2136 C CA . GLY A 1 280 ? 1.984 -2.436 -6.23 1 65.31 280 GLY A CA 1
ATOM 2137 C C . GLY A 1 280 ? 0.856 -2.963 -7.094 1 65.31 280 GLY A C 1
ATOM 2138 O O . GLY A 1 280 ? 0.392 -4.09 -6.898 1 65.31 280 GLY A O 1
ATOM 2139 N N . ASP A 1 281 ? 0.465 -2.199 -8.031 1 69.56 281 ASP A N 1
ATOM 2140 C CA . ASP A 1 281 ? -0.611 -2.625 -8.922 1 69.56 281 ASP A CA 1
ATOM 2141 C C . ASP A 1 281 ? -0.078 -3.52 -10.039 1 69.56 281 ASP A C 1
ATOM 2143 O O . ASP A 1 281 ? 1.135 -3.693 -10.172 1 69.56 281 ASP A O 1
ATOM 2147 N N . SER A 1 282 ? -1.001 -4.121 -10.789 1 79.06 282 SER A N 1
ATOM 2148 C CA . SER A 1 282 ? -0.605 -5.047 -11.844 1 79.06 282 SER A CA 1
ATOM 2149 C C . SER A 1 282 ? -0.381 -4.312 -13.164 1 79.06 282 SER A C 1
ATOM 2151 O O . SER A 1 282 ? -0.015 -4.93 -14.164 1 79.06 282 SER A O 1
ATOM 2153 N N . SER A 1 283 ? -0.365 -3.029 -13.055 1 76.62 283 SER A N 1
ATOM 2154 C CA . SER A 1 283 ? -0.162 -2.316 -14.312 1 76.62 283 SER A CA 1
ATOM 2155 C C . SER A 1 283 ? 1.3 -2.361 -14.742 1 76.62 283 SER A C 1
ATOM 2157 O O . SER A 1 283 ? 2.201 -2.311 -13.906 1 76.62 283 SER A O 1
ATOM 2159 N N . ARG A 1 284 ? 1.594 -2.668 -15.984 1 78.69 284 ARG A N 1
ATOM 2160 C CA . ARG A 1 284 ? 2.922 -2.67 -16.594 1 78.69 284 ARG A CA 1
ATOM 2161 C C . ARG A 1 284 ? 3.77 -3.814 -16.047 1 78.69 284 ARG A C 1
ATOM 2163 O O . ARG A 1 284 ? 4.949 -3.631 -15.742 1 78.69 284 ARG A O 1
ATOM 2170 N N . THR A 1 285 ? 3.164 -4.832 -15.664 1 90.12 285 THR A N 1
ATOM 2171 C CA . THR A 1 285 ? 3.848 -6.055 -15.258 1 90.12 285 THR A CA 1
ATOM 2172 C C . THR A 1 285 ? 3.834 -7.082 -16.391 1 90.12 285 THR A C 1
ATOM 2174 O O . THR A 1 285 ? 3.146 -6.898 -17.391 1 90.12 285 THR A O 1
ATOM 2177 N N . LEU A 1 286 ? 4.648 -8.055 -16.219 1 93.62 286 LEU A N 1
ATOM 2178 C CA . LEU A 1 286 ? 4.66 -9.117 -17.203 1 93.62 286 LEU A CA 1
ATOM 2179 C C . LEU A 1 286 ? 3.312 -9.828 -17.266 1 93.62 286 LEU A C 1
ATOM 2181 O O . LEU A 1 286 ? 2.832 -10.18 -18.344 1 93.62 286 LEU A O 1
ATOM 2185 N N . TYR A 1 287 ? 2.684 -9.953 -16.125 1 94.75 287 TYR A N 1
ATOM 2186 C CA . TYR A 1 287 ? 1.359 -10.562 -16.062 1 94.75 287 TYR A CA 1
ATOM 2187 C C . TYR A 1 287 ? 0.343 -9.75 -16.844 1 94.75 287 TYR A C 1
ATOM 2189 O O . TYR A 1 287 ? -0.457 -10.305 -17.609 1 94.75 287 TYR A O 1
ATOM 2197 N N . ALA A 1 288 ? 0.367 -8.5 -16.688 1 90.75 288 ALA A N 1
ATOM 2198 C CA . ALA A 1 288 ? -0.583 -7.633 -17.375 1 90.75 288 ALA A CA 1
ATOM 2199 C C . ALA A 1 288 ? -0.368 -7.68 -18.891 1 90.75 288 ALA A C 1
ATOM 2201 O O . ALA A 1 288 ? -1.323 -7.578 -19.656 1 90.75 288 ALA A O 1
ATOM 2202 N N . GLN A 1 289 ? 0.802 -7.812 -19.281 1 91.62 289 GLN A N 1
ATOM 2203 C CA . GLN A 1 289 ? 1.136 -7.855 -20.703 1 91.62 289 GLN A CA 1
ATOM 2204 C C . GLN A 1 289 ? 0.641 -9.148 -21.344 1 91.62 289 GLN A C 1
ATOM 2206 O O . GLN A 1 289 ? 0.245 -9.156 -22.516 1 91.62 289 GLN A O 1
ATOM 2211 N N . LEU A 1 290 ? 0.671 -10.195 -20.625 1 95.44 290 LEU A N 1
ATOM 2212 C CA . LEU A 1 290 ? 0.341 -11.5 -21.188 1 95.44 290 LEU A CA 1
ATOM 2213 C C . LEU A 1 290 ? -1.124 -11.844 -20.938 1 95.44 290 LEU A C 1
ATOM 2215 O O . LEU A 1 290 ? -1.669 -12.758 -21.562 1 95.44 290 LEU A O 1
ATOM 2219 N N . ASN A 1 291 ? -1.73 -11.148 -20.047 1 94.31 291 ASN A N 1
ATOM 2220 C CA . ASN A 1 291 ? -3.076 -11.531 -19.641 1 94.31 291 ASN A CA 1
ATOM 2221 C C . ASN A 1 291 ? -4.129 -11.023 -20.609 1 94.31 291 ASN A C 1
ATOM 2223 O O . ASN A 1 291 ? -4.594 -9.883 -20.5 1 94.31 291 ASN A O 1
ATOM 2227 N N . HIS A 1 292 ? -4.527 -11.828 -21.453 1 93.12 292 HIS A N 1
ATOM 2228 C CA . HIS A 1 292 ? -5.641 -11.586 -22.375 1 93.12 292 HIS A CA 1
ATOM 2229 C C . HIS A 1 292 ? -6.699 -12.672 -22.25 1 93.12 292 HIS A C 1
ATOM 2231 O O . HIS A 1 292 ? -7.414 -12.961 -23.219 1 93.12 292 HIS A O 1
ATOM 2237 N N . CYS A 1 293 ? -6.664 -13.281 -21.109 1 94.44 293 CYS A N 1
ATOM 2238 C CA . CYS A 1 293 ? -7.645 -14.328 -20.844 1 94.44 293 CYS A CA 1
ATOM 2239 C C . CYS A 1 293 ? -9.039 -13.734 -20.672 1 94.44 293 CYS A C 1
ATOM 2241 O O . CYS A 1 293 ? -9.188 -12.617 -20.188 1 94.44 293 CYS A O 1
ATOM 2243 N N . VAL A 1 294 ? -10 -14.484 -21.047 1 93.81 294 VAL A N 1
ATOM 2244 C CA . VAL A 1 294 ? -11.375 -14.008 -20.969 1 93.81 294 VAL A CA 1
ATOM 2245 C C . VAL A 1 294 ? -12.055 -14.594 -19.719 1 93.81 294 VAL A C 1
ATOM 2247 O O . VAL A 1 294 ? -13 -14.016 -19.188 1 93.81 294 VAL A O 1
ATOM 2250 N N . THR A 1 295 ? -11.562 -15.781 -19.312 1 94.75 295 THR A N 1
ATOM 2251 C CA . THR A 1 295 ? -12.156 -16.422 -18.156 1 94.75 295 THR A CA 1
ATOM 2252 C C . THR A 1 295 ? -11.336 -16.156 -16.891 1 94.75 295 THR A C 1
ATOM 2254 O O . THR A 1 295 ? -10.117 -15.969 -16.969 1 94.75 295 THR A O 1
ATOM 2257 N N . ALA A 1 296 ? -12.031 -16.156 -15.734 1 93.38 296 ALA A N 1
ATOM 2258 C CA . ALA A 1 296 ? -11.352 -15.922 -14.469 1 93.38 296 ALA A CA 1
ATOM 2259 C C . ALA A 1 296 ? -10.391 -17.062 -14.133 1 93.38 296 ALA A C 1
ATOM 2261 O O . ALA A 1 296 ? -9.297 -16.828 -13.617 1 93.38 296 ALA A O 1
ATOM 2262 N N . PHE A 1 297 ? -10.852 -18.297 -14.422 1 94.25 297 PHE A N 1
ATOM 2263 C CA . PHE A 1 297 ? -10 -19.438 -14.109 1 94.25 297 PHE A CA 1
ATOM 2264 C C . PHE A 1 297 ? -8.836 -19.531 -15.094 1 94.25 297 PHE A C 1
ATOM 2266 O O . PHE A 1 297 ? -7.789 -20.078 -14.766 1 94.25 297 PHE A O 1
ATOM 2273 N N . GLY A 1 298 ? -8.969 -19 -16.234 1 95.62 298 GLY A N 1
ATOM 2274 C CA . GLY A 1 298 ? -7.828 -18.875 -17.125 1 95.62 298 GLY A CA 1
ATOM 2275 C C . GLY A 1 298 ? -6.789 -17.875 -16.625 1 95.62 298 GLY A C 1
ATOM 2276 O O . GLY A 1 298 ? -5.586 -18.141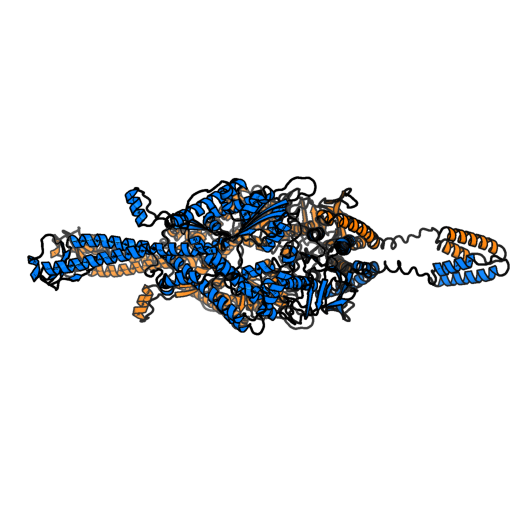 -16.719 1 95.62 298 GLY A O 1
ATOM 2277 N N . LYS A 1 299 ? -7.293 -16.812 -16.125 1 94.81 299 LYS A N 1
ATOM 2278 C CA . LYS A 1 299 ? -6.402 -15.805 -15.555 1 94.81 299 LYS A CA 1
ATOM 2279 C C . LYS A 1 299 ? -5.613 -16.359 -14.375 1 94.81 299 LYS A C 1
ATOM 2281 O O . LYS A 1 299 ? -4.418 -16.094 -14.234 1 94.81 299 LYS A O 1
ATOM 2286 N N . ARG A 1 300 ? -6.219 -17.156 -13.57 1 93.12 300 ARG A N 1
ATOM 2287 C CA . ARG A 1 300 ? -5.543 -17.766 -12.43 1 93.12 300 ARG A CA 1
ATOM 2288 C C . ARG A 1 300 ? -4.484 -18.766 -12.891 1 93.12 300 ARG A C 1
ATOM 2290 O O . ARG A 1 300 ? -3.402 -18.844 -12.305 1 93.12 300 ARG A O 1
ATOM 2297 N N . LEU A 1 301 ? -4.848 -19.484 -13.859 1 95.38 301 LEU A N 1
ATOM 2298 C CA . LEU A 1 301 ? -3.891 -20.453 -14.383 1 95.38 301 LEU A CA 1
ATOM 2299 C C . LEU A 1 301 ? -2.68 -19.75 -14.992 1 95.38 301 LEU A C 1
ATOM 2301 O O . LEU A 1 301 ? -1.546 -20.203 -14.828 1 95.38 301 LEU A O 1
ATOM 2305 N N . LEU A 1 302 ? -2.92 -18.688 -15.695 1 96.44 302 LEU A N 1
ATOM 2306 C CA . LEU A 1 302 ? -1.817 -17.922 -16.266 1 96.44 302 LEU A CA 1
ATOM 2307 C C . LEU A 1 302 ? -0.867 -17.438 -15.172 1 96.44 302 LEU A C 1
ATOM 2309 O O . LEU A 1 302 ? 0.353 -17.469 -15.344 1 96.44 302 LEU A O 1
ATOM 2313 N N . ARG A 1 303 ? -1.357 -16.969 -14.109 1 92.94 303 ARG A N 1
ATOM 2314 C CA . ARG A 1 303 ? -0.543 -16.547 -12.977 1 92.94 303 ARG A CA 1
ATOM 2315 C C . ARG A 1 303 ? 0.324 -17.688 -12.461 1 92.94 303 ARG A C 1
ATOM 2317 O O . ARG A 1 303 ? 1.491 -17.484 -12.117 1 92.94 303 ARG A O 1
ATOM 2324 N N . THR A 1 304 ? -0.247 -18.828 -12.445 1 90.81 304 THR A N 1
ATOM 2325 C CA . THR A 1 304 ? 0.5 -20 -12 1 90.81 304 THR A CA 1
ATOM 2326 C C . THR A 1 304 ? 1.609 -20.344 -12.984 1 90.81 304 THR A C 1
ATOM 2328 O O . THR A 1 304 ? 2.717 -20.703 -12.586 1 90.81 304 THR A O 1
ATOM 2331 N N . TRP A 1 305 ? 1.275 -20.234 -14.242 1 94.62 305 TRP A N 1
ATOM 2332 C CA . TRP A 1 305 ? 2.264 -20.531 -15.273 1 94.62 305 TRP A CA 1
ATOM 2333 C C . TRP A 1 305 ? 3.445 -19.562 -15.188 1 94.62 305 TRP A C 1
ATOM 2335 O O . TRP A 1 305 ? 4.594 -19.969 -15.398 1 94.62 305 TRP A O 1
ATOM 2345 N N . LEU A 1 306 ? 3.182 -18.328 -14.867 1 94.5 306 LEU A N 1
ATOM 2346 C CA . LEU A 1 306 ? 4.23 -17.312 -14.805 1 94.5 306 LEU A CA 1
ATOM 2347 C C . LEU A 1 306 ? 5.059 -17.469 -13.531 1 94.5 306 LEU A C 1
ATOM 2349 O O . LEU A 1 306 ? 6.254 -17.156 -13.523 1 94.5 306 LEU A O 1
ATOM 2353 N N . ALA A 1 307 ? 4.453 -17.922 -12.523 1 90.12 307 ALA A N 1
ATOM 2354 C CA . ALA A 1 307 ? 5.168 -18.156 -11.273 1 90.12 307 ALA A CA 1
ATOM 2355 C C . ALA A 1 307 ? 6.074 -19.375 -11.367 1 90.12 307 ALA A C 1
ATOM 2357 O O . ALA A 1 307 ? 7.098 -19.453 -10.68 1 90.12 307 ALA A O 1
ATOM 2358 N N . ARG A 1 308 ? 5.613 -20.312 -12.281 1 90.12 308 ARG A N 1
ATOM 2359 C CA . ARG A 1 308 ? 6.359 -21.547 -12.422 1 90.12 308 ARG A CA 1
ATOM 2360 C C . ARG A 1 308 ? 6.531 -21.922 -13.891 1 90.12 308 ARG A C 1
ATOM 2362 O O . ARG A 1 308 ? 5.961 -22.906 -14.359 1 90.12 308 ARG A O 1
ATOM 2369 N N . PRO A 1 309 ? 7.434 -21.266 -14.469 1 94.88 309 PRO A N 1
ATOM 2370 C CA . PRO A 1 309 ? 7.688 -21.656 -15.859 1 94.88 309 PRO A CA 1
ATOM 2371 C C . PRO A 1 309 ? 8.234 -23.078 -15.984 1 94.88 309 PRO A C 1
ATOM 2373 O O . PRO A 1 309 ? 8.797 -23.609 -15.023 1 94.88 309 PRO A O 1
ATOM 2376 N N . LEU A 1 310 ? 8.102 -23.656 -17.109 1 94.38 310 LEU A N 1
ATOM 2377 C CA . LEU A 1 310 ? 8.484 -25.047 -17.328 1 94.38 310 LEU A CA 1
ATOM 2378 C C . LEU A 1 310 ? 10 -25.188 -17.438 1 94.38 310 LEU A C 1
ATOM 2380 O O . LEU A 1 310 ? 10.695 -24.203 -17.75 1 94.38 310 LEU A O 1
ATOM 2384 N N . TYR A 1 311 ? 10.484 -26.391 -17.172 1 92.25 311 TYR A N 1
ATOM 2385 C CA . TYR A 1 311 ? 11.914 -26.656 -17.266 1 92.25 311 TYR A CA 1
ATOM 2386 C C . TYR A 1 311 ? 12.211 -27.703 -18.328 1 92.25 311 TYR A C 1
ATOM 2388 O O . TYR A 1 311 ? 13.219 -27.625 -19.031 1 92.25 311 TYR A O 1
ATOM 2396 N N . HIS A 1 312 ? 11.289 -28.625 -18.531 1 91.44 312 HIS A N 1
ATOM 2397 C CA . HIS A 1 312 ? 11.523 -29.719 -19.469 1 91.44 312 HIS A CA 1
ATOM 2398 C C . HIS A 1 312 ? 11.289 -29.281 -20.906 1 91.44 312 HIS A C 1
ATOM 2400 O O . HIS A 1 312 ? 10.227 -28.734 -21.219 1 91.44 312 HIS A O 1
ATOM 2406 N N . THR A 1 313 ? 12.227 -29.594 -21.688 1 93.06 313 THR A N 1
ATOM 2407 C CA . THR A 1 313 ? 12.25 -29.109 -23.062 1 93.06 313 THR A CA 1
ATOM 2408 C C . THR A 1 313 ? 11.039 -29.625 -23.844 1 93.06 313 THR A C 1
ATOM 2410 O O . THR A 1 313 ? 10.445 -28.891 -24.641 1 93.06 313 THR A O 1
ATOM 2413 N N . HIS A 1 314 ? 10.68 -30.859 -23.578 1 92.19 314 HIS A N 1
ATOM 2414 C CA . HIS A 1 314 ? 9.578 -31.438 -24.344 1 92.19 314 HIS A CA 1
ATOM 2415 C C . HIS A 1 314 ? 8.258 -30.766 -24 1 92.19 314 HIS A C 1
ATOM 2417 O O . HIS A 1 314 ? 7.422 -30.547 -24.875 1 92.19 314 HIS A O 1
ATOM 2423 N N . LEU A 1 315 ? 8.055 -30.422 -22.781 1 93.75 315 LEU A N 1
ATOM 2424 C CA . LEU A 1 315 ? 6.824 -29.766 -22.359 1 93.75 315 LEU A CA 1
ATOM 2425 C C . LEU A 1 315 ? 6.75 -28.344 -22.922 1 93.75 315 LEU A C 1
ATOM 2427 O O . LEU A 1 315 ? 5.672 -27.875 -23.297 1 93.75 315 LEU A O 1
ATOM 2431 N N . ILE A 1 316 ? 7.852 -27.688 -22.969 1 96.06 316 ILE A N 1
ATOM 2432 C CA . ILE A 1 316 ? 7.902 -26.328 -23.516 1 96.06 316 ILE A CA 1
ATOM 2433 C C . ILE A 1 316 ? 7.574 -26.359 -25 1 96.06 316 ILE A C 1
ATOM 2435 O O . ILE A 1 316 ? 6.777 -25.547 -25.484 1 96.06 316 ILE A O 1
ATOM 2439 N N . LYS A 1 317 ? 8.148 -27.312 -25.672 1 95.31 317 LYS A N 1
ATOM 2440 C CA . LYS A 1 317 ? 7.922 -27.438 -27.109 1 95.31 317 LYS A CA 1
ATOM 2441 C C . LYS A 1 317 ? 6.457 -27.75 -27.406 1 95.31 317 LYS A C 1
ATOM 2443 O O . LYS A 1 317 ? 5.898 -27.25 -28.391 1 95.31 317 LYS A O 1
ATOM 2448 N N . GLU A 1 318 ? 5.938 -28.562 -26.609 1 95.38 318 GLU A N 1
ATOM 2449 C CA . GLU A 1 318 ? 4.523 -28.875 -26.781 1 95.38 318 GLU A CA 1
ATOM 2450 C C . GLU A 1 318 ? 3.66 -27.625 -26.656 1 95.38 318 GLU A C 1
ATOM 2452 O O . GLU A 1 318 ? 2.719 -27.422 -27.422 1 95.38 318 GLU A O 1
ATOM 2457 N N . ARG A 1 319 ? 3.924 -26.859 -25.719 1 96.31 319 ARG A N 1
ATOM 2458 C CA . ARG A 1 319 ? 3.178 -25.625 -25.531 1 96.31 319 ARG A CA 1
ATOM 2459 C C . ARG A 1 319 ? 3.406 -24.656 -26.688 1 96.31 319 ARG A C 1
ATOM 2461 O O . ARG A 1 319 ? 2.475 -23.984 -27.141 1 96.31 319 ARG A O 1
ATOM 2468 N N . GLN A 1 320 ? 4.613 -24.609 -27.141 1 96.44 320 GLN A N 1
ATOM 2469 C CA . GLN A 1 320 ? 4.941 -23.734 -28.266 1 96.44 320 GLN A CA 1
ATOM 2470 C C . GLN A 1 320 ? 4.191 -24.156 -29.516 1 96.44 320 GLN A C 1
ATOM 2472 O O . GLN A 1 320 ? 3.713 -23.312 -30.266 1 96.44 320 GLN A O 1
ATOM 2477 N N . ASP A 1 321 ? 4.152 -25.391 -29.703 1 95.31 321 ASP A N 1
ATOM 2478 C CA . ASP A 1 321 ? 3.416 -25.922 -30.844 1 95.31 321 ASP A CA 1
ATOM 2479 C C . ASP A 1 321 ? 1.936 -25.547 -30.766 1 95.31 321 ASP A C 1
ATOM 2481 O O . ASP A 1 321 ? 1.311 -25.219 -31.781 1 95.31 321 ASP A O 1
ATOM 2485 N N . ALA A 1 322 ? 1.442 -25.672 -29.609 1 94.5 322 ALA A N 1
ATOM 2486 C CA . ALA A 1 322 ? 0.037 -25.328 -29.422 1 94.5 322 ALA A CA 1
ATOM 2487 C C . ALA A 1 322 ? -0.216 -23.844 -29.688 1 94.5 322 ALA A C 1
ATOM 2489 O O . ALA A 1 322 ? -1.189 -23.5 -30.359 1 94.5 322 ALA A O 1
ATOM 2490 N N . VAL A 1 323 ? 0.628 -23 -29.219 1 94.44 323 VAL A N 1
ATOM 2491 C CA . VAL A 1 323 ? 0.489 -21.562 -29.406 1 94.44 323 VAL A CA 1
ATOM 2492 C C . VAL A 1 323 ? 0.609 -21.219 -30.891 1 94.44 323 VAL A C 1
ATOM 2494 O O . VAL A 1 323 ? -0.158 -20.406 -31.422 1 94.44 323 VAL A O 1
ATOM 2497 N N . ALA A 1 324 ? 1.542 -21.844 -31.562 1 91.88 324 ALA A N 1
ATOM 2498 C CA . ALA A 1 324 ? 1.735 -21.625 -33 1 91.88 324 ALA A CA 1
ATOM 2499 C C . ALA A 1 324 ? 0.508 -22.062 -33.781 1 91.88 324 ALA A C 1
ATOM 2501 O O . ALA A 1 324 ? 0.157 -21.438 -34.781 1 91.88 324 ALA A O 1
ATOM 2502 N N . GLY A 1 325 ? -0.088 -23.078 -33.312 1 88.69 325 GLY A N 1
ATOM 2503 C CA . GLY A 1 325 ? -1.262 -23.609 -34 1 88.69 325 GLY A CA 1
ATOM 2504 C C . GLY A 1 325 ? -2.479 -22.703 -33.875 1 88.69 325 GLY A C 1
ATOM 2505 O O . GLY A 1 325 ? -3.395 -22.781 -34.688 1 88.69 325 GLY A O 1
ATOM 2506 N N . LEU A 1 326 ? -2.484 -21.938 -32.906 1 89.44 326 LEU A N 1
ATOM 2507 C CA . LEU A 1 326 ? -3.635 -21.062 -32.656 1 89.44 326 LEU A CA 1
ATOM 2508 C C . LEU A 1 326 ? -3.465 -19.719 -33.344 1 89.44 326 LEU A C 1
ATOM 2510 O O . LEU A 1 326 ? -4.395 -18.906 -33.375 1 89.44 326 LEU A O 1
ATOM 2514 N N . LYS A 1 327 ? -2.352 -19.531 -33.844 1 86.5 327 LYS A N 1
ATOM 2515 C CA . LYS A 1 327 ? -2.086 -18.281 -34.531 1 86.5 327 LYS A CA 1
ATOM 2516 C C . LYS A 1 327 ? -2.402 -18.406 -36.031 1 86.5 327 LYS A C 1
ATOM 2518 O O . LYS A 1 327 ? -2.693 -19.5 -36.531 1 86.5 327 LYS A O 1
ATOM 2523 N N . GLY A 1 328 ? -2.504 -17.281 -36.812 1 79.25 328 GLY A N 1
ATOM 2524 C CA . GLY A 1 328 ? -2.637 -17.266 -38.25 1 79.25 328 GLY A CA 1
ATOM 2525 C C . GLY A 1 328 ? -4.066 -17.453 -38.719 1 79.25 328 GLY A C 1
ATOM 2526 O O . GLY A 1 328 ? -4.965 -16.719 -38.312 1 79.25 328 GLY A O 1
ATOM 2527 N N . GLU A 1 329 ? -4.258 -18.641 -39.406 1 76.94 329 GLU A N 1
ATOM 2528 C CA . GLU A 1 329 ? -5.531 -18.891 -40.094 1 76.94 329 GLU A CA 1
ATOM 2529 C C . GLU A 1 329 ? -6.609 -19.312 -39.094 1 76.94 329 GLU A C 1
ATOM 2531 O O . GLU A 1 329 ? -7.801 -19.141 -39.344 1 76.94 329 GLU A O 1
ATOM 2536 N N . ASN A 1 330 ? -6.133 -19.797 -37.969 1 80.56 330 ASN A N 1
ATOM 2537 C CA . ASN A 1 330 ? -7.074 -20.312 -37 1 80.56 330 ASN A CA 1
ATOM 2538 C C . ASN A 1 330 ? -7.516 -19.219 -36.031 1 80.56 330 ASN A C 1
ATOM 2540 O O . ASN A 1 330 ? -8.258 -19.5 -35.062 1 80.56 330 ASN A O 1
ATOM 2544 N N . LEU A 1 331 ? -7.148 -18 -36.312 1 76.56 331 LEU A N 1
ATOM 2545 C CA . LEU A 1 331 ? -7.434 -16.891 -35.438 1 76.56 331 LEU A CA 1
ATOM 2546 C C . LEU A 1 331 ? -8.93 -16.594 -35.406 1 76.56 331 LEU A C 1
ATOM 2548 O O . LEU A 1 331 ? -9.461 -16.219 -34.344 1 76.56 331 LEU A O 1
ATOM 2552 N N . SER A 1 332 ? -9.547 -16.75 -36.562 1 78.44 332 SER A N 1
ATOM 2553 C CA . SER A 1 332 ? -10.984 -16.484 -36.594 1 78.44 332 SER A CA 1
ATOM 2554 C C . SER A 1 332 ? -11.742 -17.438 -35.688 1 78.44 332 SER A C 1
ATOM 2556 O O . SER A 1 332 ? -12.68 -17.016 -34.969 1 78.44 332 SER A O 1
ATOM 2558 N N . HIS A 1 333 ? -11.273 -18.688 -35.719 1 79.94 333 HIS A N 1
ATOM 2559 C CA . HIS A 1 333 ? -11.898 -19.672 -34.844 1 79.94 333 HIS A CA 1
ATOM 2560 C C . HIS A 1 333 ? -11.57 -19.375 -33.375 1 79.94 333 HIS A C 1
ATOM 2562 O O . HIS A 1 333 ? -12.391 -19.641 -32.469 1 79.94 333 HIS A O 1
ATOM 2568 N N . ALA A 1 334 ? -10.461 -18.859 -33.25 1 77.88 334 ALA A N 1
ATOM 2569 C CA . ALA A 1 334 ? -10.039 -18.469 -31.906 1 77.88 334 ALA A CA 1
ATOM 2570 C C . ALA A 1 334 ? -10.938 -17.375 -31.359 1 77.88 334 ALA A C 1
ATOM 2572 O O . ALA A 1 334 ? -11.297 -17.391 -30.172 1 77.88 334 ALA A O 1
ATOM 2573 N N . LEU A 1 335 ? -11.352 -16.562 -32.188 1 83.75 335 LEU A N 1
ATOM 2574 C CA . LEU A 1 335 ? -12.18 -15.43 -31.781 1 83.75 335 LEU A CA 1
ATOM 2575 C C . LEU A 1 335 ? -13.586 -15.898 -31.422 1 83.75 335 LEU A C 1
ATOM 2577 O O . LEU A 1 335 ? -14.195 -15.383 -30.469 1 83.75 335 LEU A O 1
ATOM 2581 N N . GLU A 1 336 ? -14 -16.844 -32.188 1 87 336 GLU A N 1
ATOM 2582 C CA . GLU A 1 336 ? -15.312 -17.406 -31.859 1 87 336 GLU A CA 1
ATOM 2583 C C . GLU A 1 336 ? -15.297 -18.156 -30.531 1 87 336 GLU A C 1
ATOM 2585 O O . GLU A 1 336 ? -16.25 -18.062 -29.75 1 87 336 GLU A O 1
ATOM 2590 N N . PHE A 1 337 ? -14.289 -18.922 -30.422 1 90.69 337 PHE A N 1
ATOM 2591 C CA . PHE A 1 337 ? -14.102 -19.641 -29.172 1 90.69 337 PHE A CA 1
ATOM 2592 C C . PHE A 1 337 ? -14.062 -18.672 -27.984 1 90.69 337 PHE A C 1
ATOM 2594 O O . PHE A 1 337 ? -14.727 -18.891 -26.984 1 90.69 337 PHE A O 1
ATOM 2601 N N . ARG A 1 338 ? -13.367 -17.641 -28.125 1 90.88 338 ARG A N 1
ATOM 2602 C CA . ARG A 1 338 ? -13.211 -16.656 -27.078 1 90.88 338 ARG A CA 1
ATOM 2603 C C . ARG A 1 338 ? -14.523 -15.93 -26.797 1 90.88 338 ARG A C 1
ATOM 2605 O O . ARG A 1 338 ? -14.852 -15.633 -25.641 1 90.88 338 ARG A O 1
ATOM 2612 N N . LYS A 1 339 ? -15.203 -15.672 -27.766 1 91.75 339 LYS A N 1
ATOM 2613 C CA . LYS A 1 339 ? -16.5 -15.031 -27.609 1 91.75 339 LYS A CA 1
ATOM 2614 C C . LYS A 1 339 ? -17.453 -15.906 -26.797 1 91.75 339 LYS A C 1
ATOM 2616 O O . LYS A 1 339 ? -18.203 -15.406 -25.953 1 91.75 339 LYS A O 1
ATOM 2621 N N . ALA A 1 340 ? -17.391 -17.125 -27.109 1 92.69 340 ALA A N 1
ATOM 2622 C CA . ALA A 1 340 ? -18.234 -18.062 -26.359 1 92.69 340 ALA A CA 1
ATOM 2623 C C . ALA A 1 340 ? -17.844 -18.094 -24.891 1 92.69 340 ALA A C 1
ATOM 2625 O O . ALA A 1 340 ? -18.719 -18.109 -24.016 1 92.69 340 ALA A O 1
ATOM 2626 N N . LEU A 1 341 ? -16.609 -18.125 -24.625 1 93.88 341 LEU A N 1
ATOM 2627 C CA . LEU A 1 341 ? -16.094 -18.219 -23.266 1 93.88 341 LEU A CA 1
ATOM 2628 C C . LEU A 1 341 ? -16.359 -16.938 -22.484 1 93.88 341 LEU A C 1
ATOM 2630 O O . LEU A 1 341 ? -16.438 -16.953 -21.25 1 93.88 341 LEU A O 1
ATOM 2634 N N . SER A 1 342 ? -16.391 -15.812 -23.188 1 92.81 342 SER A N 1
ATOM 2635 C CA . SER A 1 342 ? -16.578 -14.516 -22.547 1 92.81 342 SER A CA 1
ATOM 2636 C C . SER A 1 342 ? -17.922 -14.438 -21.828 1 92.81 342 SER A C 1
ATOM 2638 O O . SER A 1 342 ? -18.109 -13.641 -20.906 1 92.81 342 SER A O 1
ATOM 2640 N N . ARG A 1 343 ? -18.812 -15.297 -22.141 1 91.31 343 ARG A N 1
ATOM 2641 C CA . ARG A 1 343 ? -20.141 -15.305 -21.547 1 91.31 343 ARG A CA 1
ATOM 2642 C C . ARG A 1 343 ? -20.172 -16.156 -20.281 1 91.31 343 ARG A C 1
ATOM 2644 O O . ARG A 1 343 ? -21.156 -16.141 -19.547 1 91.31 343 ARG A O 1
ATOM 2651 N N . LEU A 1 344 ? -19.156 -16.797 -20.016 1 93.38 344 LEU A N 1
ATOM 2652 C CA . LEU A 1 344 ? -19.109 -17.734 -18.891 1 93.38 344 LEU A CA 1
ATOM 2653 C C . LEU A 1 344 ? -18.844 -16.984 -17.578 1 93.38 344 LEU A C 1
ATOM 2655 O O . LEU A 1 344 ? -18.047 -16.031 -17.547 1 93.38 344 LEU A O 1
ATOM 2659 N N . PRO A 1 345 ? -19.516 -17.312 -16.547 1 91.69 345 PRO A N 1
ATOM 2660 C CA . PRO A 1 345 ? -19.094 -16.844 -15.234 1 91.69 345 PRO A CA 1
ATOM 2661 C C . PRO A 1 345 ? -17.844 -17.578 -14.734 1 91.69 345 PRO A C 1
ATOM 2663 O O . PRO A 1 345 ? -17.25 -18.375 -15.469 1 91.69 345 PRO A O 1
ATOM 2666 N N . ASP A 1 346 ? -17.406 -17.297 -13.594 1 92.25 346 ASP A N 1
ATOM 2667 C CA . ASP A 1 346 ? -16.281 -18.016 -13.016 1 92.25 346 ASP A CA 1
ATOM 2668 C C . ASP A 1 346 ? -16.688 -19.438 -12.648 1 92.25 346 ASP A C 1
ATOM 2670 O O . ASP A 1 346 ? -17.078 -19.703 -11.508 1 92.25 346 ASP A O 1
ATOM 2674 N N . MET A 1 347 ? -16.516 -20.328 -13.57 1 93.94 347 MET A N 1
ATOM 2675 C CA . MET A 1 347 ? -17 -21.688 -13.438 1 93.94 347 MET A CA 1
ATOM 2676 C C . MET A 1 347 ? -16.281 -22.422 -12.32 1 93.94 347 MET A C 1
ATOM 2678 O O . MET A 1 347 ? -16.844 -23.297 -11.672 1 93.94 347 MET A O 1
ATOM 2682 N N . GLU A 1 348 ? -15.047 -22.125 -12.141 1 93.25 348 GLU A N 1
ATOM 2683 C CA . GLU A 1 348 ? -14.289 -22.797 -11.086 1 93.25 348 GLU A CA 1
ATOM 2684 C C . GLU A 1 348 ? -14.883 -22.5 -9.711 1 93.25 348 GLU A C 1
ATOM 2686 O O . GLU A 1 348 ? -15.109 -23.406 -8.914 1 93.25 348 GLU A O 1
ATOM 2691 N N . ARG A 1 349 ? -15.172 -21.297 -9.422 1 91 349 ARG A N 1
ATOM 2692 C CA . ARG A 1 349 ? -15.773 -20.906 -8.148 1 91 349 ARG A CA 1
ATOM 2693 C C . ARG A 1 349 ? -17.234 -21.344 -8.07 1 91 349 ARG A C 1
ATOM 2695 O O . ARG A 1 349 ? -17.719 -21.719 -7.004 1 91 349 ARG A O 1
ATOM 2702 N N . LEU A 1 350 ? -17.938 -21.25 -9.211 1 91.88 350 LEU A N 1
ATOM 2703 C CA . LEU A 1 350 ? -19.344 -21.656 -9.25 1 91.88 350 LEU A CA 1
ATOM 2704 C C . LEU A 1 350 ? -19.484 -23.141 -8.938 1 91.88 350 LEU A C 1
ATOM 2706 O O . LEU A 1 350 ? -20.359 -23.531 -8.148 1 91.88 350 LEU A O 1
ATOM 2710 N N . LEU A 1 351 ? -18.672 -23.984 -9.523 1 92.75 351 LEU A N 1
ATOM 2711 C CA . LEU A 1 351 ? -18.719 -25.422 -9.266 1 92.75 351 LEU A CA 1
ATOM 2712 C C . LEU A 1 351 ? -18.391 -25.719 -7.809 1 92.75 351 LEU A C 1
ATOM 2714 O O . LEU A 1 351 ? -19.031 -26.578 -7.191 1 92.75 351 LEU A O 1
ATOM 2718 N N . ALA A 1 352 ? -17.406 -25 -7.336 1 89.31 352 ALA A N 1
ATOM 2719 C CA . ALA A 1 352 ? -17.047 -25.203 -5.938 1 89.31 352 ALA A CA 1
ATOM 2720 C C . ALA A 1 352 ? -18.219 -24.875 -5.016 1 89.31 352 ALA A C 1
ATOM 2722 O O . ALA A 1 352 ? -18.453 -25.578 -4.023 1 89.31 352 ALA A O 1
ATOM 2723 N N . ARG A 1 353 ? -18.953 -23.906 -5.309 1 86.88 353 ARG A N 1
ATOM 2724 C CA . ARG A 1 353 ? -20.125 -23.547 -4.512 1 86.88 353 ARG A CA 1
ATOM 2725 C C . ARG A 1 353 ? -21.219 -24.609 -4.613 1 86.88 353 ARG A C 1
ATOM 2727 O O . ARG A 1 353 ? -21.859 -24.938 -3.621 1 86.88 353 ARG A O 1
ATOM 2734 N N . ILE A 1 354 ? -21.422 -25.094 -5.812 1 88.62 354 ILE A N 1
ATOM 2735 C CA . ILE A 1 354 ? -22.422 -26.125 -6.02 1 88.62 354 ILE A CA 1
ATOM 2736 C C . ILE A 1 354 ? -22.031 -27.391 -5.27 1 88.62 354 ILE A C 1
ATOM 2738 O O . ILE A 1 354 ? -22.875 -28.047 -4.645 1 88.62 354 ILE A O 1
ATOM 2742 N N . PHE A 1 355 ? -20.828 -27.719 -5.316 1 87.81 355 PHE A N 1
ATOM 2743 C CA . PHE A 1 355 ? -20.344 -28.891 -4.586 1 87.81 355 PHE A CA 1
ATOM 2744 C C . PHE A 1 355 ? -20.562 -28.719 -3.088 1 87.81 355 PHE A C 1
ATOM 2746 O O . PHE A 1 355 ? -20.938 -29.672 -2.4 1 87.81 355 PHE A O 1
ATOM 2753 N N . ALA A 1 356 ? -20.312 -27.5 -2.676 1 80.31 356 ALA A N 1
ATOM 2754 C CA . ALA A 1 356 ? -20.453 -27.219 -1.253 1 80.31 356 ALA A CA 1
ATOM 2755 C C . ALA A 1 356 ? -21.922 -27.297 -0.817 1 80.31 356 ALA A C 1
ATOM 2757 O O . ALA A 1 356 ? -22.203 -27.594 0.342 1 80.31 356 ALA A O 1
ATOM 2758 N N . SER A 1 357 ? -22.766 -27.062 -1.745 1 77.88 357 SER A N 1
ATOM 2759 C CA . SER A 1 357 ? -24.188 -27.031 -1.421 1 77.88 357 SER A CA 1
ATOM 2760 C C . SER A 1 357 ? -24.781 -28.422 -1.406 1 77.88 357 SER A C 1
ATOM 2762 O O . SER A 1 357 ? -25.938 -28.609 -1.021 1 77.88 357 SER A O 1
ATOM 2764 N N . SER A 1 358 ? -24.094 -29.375 -1.838 1 74.31 358 SER A N 1
ATOM 2765 C CA . SER A 1 358 ? -24.625 -30.734 -1.87 1 74.31 358 SER A CA 1
ATOM 2766 C C . SER A 1 358 ? -24.938 -31.25 -0.465 1 74.31 358 SER A C 1
ATOM 2768 O O . SER A 1 358 ? -25.781 -32.125 -0.292 1 74.31 358 SER A O 1
ATOM 2770 N N . GLU A 1 359 ? -24.156 -30.719 0.478 1 62.44 359 GLU A N 1
ATOM 2771 C CA . GLU A 1 359 ? -24.406 -31.188 1.836 1 62.44 359 GLU A CA 1
ATOM 2772 C C . GLU A 1 359 ? -25.234 -30.188 2.625 1 62.44 359 GLU A C 1
ATOM 2774 O O . GLU A 1 359 ? -25.141 -28.984 2.396 1 62.44 359 GLU A O 1
ATOM 2779 N N . ALA A 1 360 ? -26.219 -30.703 3.137 1 54.66 360 ALA A N 1
ATOM 2780 C CA . ALA A 1 360 ? -27.094 -29.906 4 1 54.66 360 ALA A CA 1
ATOM 2781 C C . ALA A 1 360 ? -26.328 -29.375 5.215 1 54.66 360 ALA A C 1
ATOM 2783 O O . ALA A 1 360 ? -26.5 -29.891 6.328 1 54.66 360 ALA A O 1
ATOM 2784 N N . ASN A 1 361 ? -25.062 -28.812 5.043 1 51.16 361 ASN A N 1
ATOM 2785 C CA . ASN A 1 361 ? -24.375 -28.328 6.234 1 51.16 361 ASN A CA 1
ATOM 2786 C C . ASN A 1 361 ? -24.359 -26.797 6.281 1 51.16 361 ASN A C 1
ATOM 2788 O O . ASN A 1 361 ? -24.469 -26.141 5.25 1 51.16 361 ASN A O 1
ATOM 2792 N N . GLY A 1 362 ? -24.234 -26.297 7.457 1 46.91 362 GLY A N 1
ATOM 2793 C CA . GLY A 1 362 ? -24.141 -24.875 7.738 1 46.91 362 GLY A CA 1
ATOM 2794 C C . GLY A 1 362 ? -25.359 -24.094 7.27 1 46.91 362 GLY A C 1
ATOM 2795 O O . GLY A 1 362 ? -26.484 -24.422 7.633 1 46.91 362 GLY A O 1
ATOM 2796 N N . ARG A 1 363 ? -25.062 -23.109 6.367 1 45.38 363 ARG A N 1
ATOM 2797 C CA . ARG A 1 363 ? -26.125 -22.266 5.844 1 45.38 363 ARG A CA 1
ATOM 2798 C C . ARG A 1 363 ? -27.062 -23.062 4.941 1 45.38 363 ARG A C 1
ATOM 2800 O O . ARG A 1 363 ? -28.219 -22.703 4.766 1 45.38 363 ARG A O 1
ATOM 2807 N N . ASN A 1 364 ? -26.469 -24.172 4.371 1 47.59 364 ASN A N 1
ATOM 2808 C CA . ASN A 1 364 ? -27.25 -24.969 3.439 1 47.59 364 ASN A CA 1
ATOM 2809 C C . ASN A 1 364 ? -27.891 -26.172 4.129 1 47.59 364 ASN A C 1
ATOM 2811 O O . ASN A 1 364 ? -28.391 -27.078 3.467 1 47.59 364 ASN A O 1
ATOM 2815 N N . ALA A 1 365 ? -27.688 -26.094 5.371 1 44.78 365 ALA A N 1
ATOM 2816 C CA . ALA A 1 365 ? -28.25 -27.219 6.113 1 44.78 365 ALA A CA 1
ATOM 2817 C C . ALA A 1 365 ? -29.766 -27.297 5.926 1 44.78 365 ALA A C 1
ATOM 2819 O O . ALA A 1 365 ? -30.422 -26.281 5.734 1 44.78 365 ALA A O 1
ATOM 2820 N N . ASN A 1 366 ? -30.25 -28.5 5.672 1 45.84 366 ASN A N 1
ATOM 2821 C CA . ASN A 1 366 ? -31.672 -28.781 5.512 1 45.84 366 ASN A CA 1
ATOM 2822 C C . ASN A 1 366 ? -32.5 -28 6.52 1 45.84 366 ASN A C 1
ATOM 2824 O O . ASN A 1 366 ? -33.656 -27.656 6.234 1 45.84 366 ASN A O 1
ATOM 2828 N N . LYS A 1 367 ? -31.766 -27.734 7.59 1 43.94 367 LYS A N 1
ATOM 2829 C CA . LYS A 1 367 ? -32.531 -27.141 8.68 1 43.94 367 LYS A CA 1
ATOM 2830 C C . LYS A 1 367 ? -32.656 -25.625 8.492 1 43.94 367 LYS A C 1
ATOM 2832 O O . LYS A 1 367 ? -33.5 -24.984 9.133 1 43.94 367 LYS A O 1
ATOM 2837 N N . VAL A 1 368 ? -31.781 -25.109 7.723 1 47.5 368 VAL A N 1
ATOM 2838 C CA . VAL A 1 368 ? -31.828 -23.656 7.559 1 47.5 368 VAL A CA 1
ATOM 2839 C C . VAL A 1 368 ? -32.969 -23.281 6.605 1 47.5 368 VAL A C 1
ATOM 2841 O O . VAL A 1 368 ? -33.062 -23.828 5.504 1 47.5 368 VAL A O 1
ATOM 2844 N N . VAL A 1 369 ? -34.094 -22.938 7.129 1 43.78 369 VAL A N 1
ATOM 2845 C CA . VAL A 1 369 ? -35.188 -22.453 6.32 1 43.78 369 VAL A CA 1
ATOM 2846 C C . VAL A 1 369 ? -34.75 -21.234 5.52 1 43.78 369 VAL A C 1
ATOM 2848 O O . VAL A 1 369 ? -34.562 -20.141 6.078 1 43.78 369 VAL A O 1
ATOM 2851 N N . LEU A 1 370 ? -33.906 -21.516 4.621 1 48.44 370 LEU A N 1
ATOM 2852 C CA . LEU A 1 370 ? -33.531 -20.359 3.811 1 48.44 370 LEU A CA 1
ATOM 2853 C C . LEU A 1 370 ? -34.719 -19.766 3.088 1 48.44 370 LEU A C 1
ATOM 2855 O O . LEU A 1 370 ? -35.688 -20.484 2.77 1 48.44 370 LEU A O 1
ATOM 2859 N N . TYR A 1 371 ? -34.938 -18.547 3.223 1 47.31 371 TYR A N 1
ATOM 2860 C CA . TYR A 1 371 ? -35.969 -17.844 2.461 1 47.31 371 TYR A CA 1
ATOM 2861 C C . TYR A 1 371 ? -36 -18.328 1.017 1 47.31 371 TYR A C 1
ATOM 2863 O O . TYR A 1 371 ? -35.031 -18.875 0.511 1 47.31 371 TYR A O 1
ATOM 2871 N N . GLU A 1 372 ? -37.25 -18.547 0.533 1 50.97 372 GLU A N 1
ATOM 2872 C CA . GLU A 1 372 ? -37.562 -18.891 -0.85 1 50.97 372 GLU A CA 1
ATOM 2873 C C . GLU A 1 372 ? -36.5 -18.344 -1.809 1 50.97 372 GLU A C 1
ATOM 2875 O O . GLU A 1 372 ? -36.156 -19 -2.797 1 50.97 372 GLU A O 1
ATOM 2880 N N . ASP A 1 373 ? -35.812 -17.359 -1.314 1 62.31 373 ASP A N 1
ATOM 2881 C CA . ASP A 1 373 ? -34.906 -16.656 -2.201 1 62.31 373 ASP A CA 1
ATOM 2882 C C . ASP A 1 373 ? -33.562 -17.391 -2.289 1 62.31 373 ASP A C 1
ATOM 2884 O O . ASP A 1 373 ? -32.938 -17.406 -3.344 1 62.31 373 ASP A O 1
ATOM 2888 N N . ALA A 1 374 ? -33.344 -18.234 -1.313 1 66.19 374 ALA A N 1
ATOM 2889 C CA . ALA A 1 374 ? -32.062 -18.922 -1.344 1 66.19 374 ALA A CA 1
ATOM 2890 C C . ALA A 1 374 ? -32.094 -20.141 -2.268 1 66.19 374 ALA A C 1
ATOM 2892 O O . ALA A 1 374 ? -31.141 -20.406 -2.99 1 66.19 374 ALA A O 1
ATOM 2893 N N . ALA A 1 375 ? -33.25 -20.812 -2.213 1 70.56 375 ALA A N 1
ATOM 2894 C CA . ALA A 1 375 ? -33.406 -21.984 -3.086 1 70.56 375 ALA A CA 1
ATOM 2895 C C . ALA A 1 375 ? -33.469 -21.562 -4.551 1 70.56 375 ALA A C 1
ATOM 2897 O O . ALA A 1 375 ? -32.906 -22.234 -5.418 1 70.56 375 ALA A O 1
ATOM 2898 N N . LYS A 1 376 ? -34.094 -20.484 -4.695 1 78.81 376 LYS A N 1
ATOM 2899 C CA . LYS A 1 376 ? -34.188 -19.969 -6.059 1 78.81 376 LYS A CA 1
ATOM 2900 C C . LYS A 1 376 ? -32.781 -19.578 -6.57 1 78.81 376 LYS A C 1
ATOM 2902 O O . LYS A 1 376 ? -32.438 -19.859 -7.715 1 78.81 376 LYS A O 1
ATOM 2907 N N . LYS A 1 377 ? -32.094 -19.016 -5.703 1 82.12 377 LYS A N 1
ATOM 2908 C CA . LYS A 1 377 ? -30.734 -18.609 -6.086 1 82.12 377 LYS A CA 1
ATOM 2909 C C . LYS A 1 377 ? -29.859 -19.828 -6.371 1 82.12 377 LYS A C 1
ATOM 2911 O O . LYS A 1 377 ? -29.094 -19.828 -7.332 1 82.12 377 LYS A O 1
ATOM 2916 N N . LEU A 1 378 ? -30 -20.781 -5.547 1 83.44 378 LEU A N 1
ATOM 2917 C CA . LEU A 1 378 ? -29.219 -22.016 -5.746 1 83.44 378 LEU A CA 1
ATOM 2918 C C . LEU A 1 378 ? -29.609 -22.688 -7.062 1 83.44 378 LEU A C 1
ATOM 2920 O O . LEU A 1 378 ? -28.734 -23.188 -7.773 1 83.44 378 LEU A O 1
ATOM 2924 N N . LEU A 1 379 ? -30.859 -22.656 -7.301 1 87.12 379 LEU A N 1
ATOM 2925 C CA . LEU A 1 379 ? -31.328 -23.234 -8.555 1 87.12 379 LEU A CA 1
ATOM 2926 C C . LEU A 1 379 ? -30.781 -22.469 -9.75 1 87.12 379 LEU A C 1
ATOM 2928 O O . LEU A 1 379 ? -30.375 -23.062 -10.742 1 87.12 379 LEU A O 1
ATOM 2932 N N . GLN A 1 380 ? -30.797 -21.266 -9.594 1 89.12 380 GLN A N 1
ATOM 2933 C CA . GLN A 1 380 ? -30.25 -20.438 -10.672 1 89.12 380 GLN A CA 1
ATOM 2934 C C . GLN A 1 380 ? -28.766 -20.703 -10.891 1 89.12 380 GLN A C 1
ATOM 2936 O O . GLN A 1 380 ? -28.297 -20.75 -12.023 1 89.12 380 GLN A O 1
ATOM 2941 N N . GLU A 1 381 ? -28.125 -20.875 -9.812 1 89.81 381 GLU A N 1
ATOM 2942 C CA . GLU A 1 381 ? -26.703 -21.188 -9.898 1 89.81 381 GLU A CA 1
ATOM 2943 C C . GLU A 1 381 ? -26.484 -22.562 -10.523 1 89.81 381 GLU A C 1
ATOM 2945 O O . GLU A 1 381 ? -25.547 -22.766 -11.305 1 89.81 381 GLU A O 1
ATOM 2950 N N . PHE A 1 382 ? -27.344 -23.469 -10.188 1 91.69 382 PHE A N 1
ATOM 2951 C CA . PHE A 1 382 ? -27.25 -24.812 -10.719 1 91.69 382 PHE A CA 1
ATOM 2952 C C . PHE A 1 382 ? -27.5 -24.828 -12.219 1 91.69 382 PHE A C 1
ATOM 2954 O O . PHE A 1 382 ? -26.75 -25.453 -12.977 1 91.69 382 PHE A O 1
ATOM 2961 N N . VAL A 1 383 ? -28.438 -24.062 -12.586 1 92.19 383 VAL A N 1
ATOM 2962 C CA . VAL A 1 383 ? -28.75 -23.984 -14.008 1 92.19 383 VAL A CA 1
ATOM 2963 C C . VAL A 1 383 ? -27.609 -23.297 -14.742 1 92.19 383 VAL A C 1
ATOM 2965 O O . VAL A 1 383 ? -27.234 -23.703 -15.852 1 92.19 383 VAL A O 1
ATOM 2968 N N . SER A 1 384 ? -27.141 -22.297 -14.141 1 93.75 384 SER A N 1
ATOM 2969 C CA . SER A 1 384 ? -26.016 -21.594 -14.734 1 93.75 384 SER A CA 1
ATOM 2970 C C . SER A 1 384 ? -24.812 -22.516 -14.898 1 93.75 384 SER A C 1
ATOM 2972 O O . SER A 1 384 ? -24.078 -22.422 -15.883 1 93.75 384 SER A O 1
ATOM 2974 N N . ALA A 1 385 ? -24.547 -23.359 -13.938 1 94.62 385 ALA A N 1
ATOM 2975 C CA . ALA A 1 385 ? -23.453 -24.328 -14 1 94.62 385 ALA A CA 1
ATOM 2976 C C . ALA A 1 385 ? -23.656 -25.312 -15.148 1 94.62 385 ALA A C 1
ATOM 2978 O O . ALA A 1 385 ? -22.719 -25.625 -15.883 1 94.62 385 ALA A O 1
ATOM 2979 N N . LEU A 1 386 ? -24.891 -25.734 -15.273 1 94.56 386 LEU A N 1
ATOM 2980 C CA . LEU A 1 386 ? -25.188 -26.688 -16.344 1 94.56 386 LEU A CA 1
ATOM 2981 C C . LEU A 1 386 ? -25.016 -26.031 -17.703 1 94.56 386 LEU A C 1
ATOM 2983 O O . LEU A 1 386 ? -24.406 -26.609 -18.609 1 94.56 386 LEU A O 1
ATOM 2987 N N . ARG A 1 387 ? -25.547 -24.875 -17.766 1 94.38 387 ARG A N 1
ATOM 2988 C CA . ARG A 1 387 ? -25.406 -24.156 -19.031 1 94.38 387 ARG A CA 1
ATOM 2989 C C . ARG A 1 387 ? -23.938 -23.875 -19.344 1 94.38 387 ARG A C 1
ATOM 2991 O O . ARG A 1 387 ? -23.531 -23.938 -20.5 1 94.38 387 ARG A O 1
ATOM 2998 N N . GLY A 1 388 ? -23.25 -23.453 -18.344 1 95.31 388 GLY A N 1
ATOM 2999 C CA . GLY A 1 388 ? -21.828 -23.203 -18.531 1 95.31 388 GLY A CA 1
ATOM 3000 C C . GLY A 1 388 ? -21.047 -24.422 -18.984 1 95.31 388 GLY A C 1
ATOM 3001 O O . GLY A 1 388 ? -20.203 -24.328 -19.875 1 95.31 388 GLY A O 1
ATOM 3002 N N . CYS A 1 389 ? -21.328 -25.562 -18.391 1 95.69 389 CYS A N 1
ATOM 3003 C CA . CYS A 1 389 ? -20.672 -26.812 -18.797 1 95.69 389 CYS A CA 1
ATOM 3004 C C . CYS A 1 389 ? -21.016 -27.172 -20.234 1 95.69 389 CYS A C 1
ATOM 3006 O O . CYS A 1 389 ? -20.156 -27.609 -21 1 95.69 389 CYS A O 1
ATOM 3008 N N . GLU A 1 390 ? -22.25 -26.906 -20.547 1 94.31 390 GLU A N 1
ATOM 3009 C CA . GLU A 1 390 ? -22.688 -27.172 -21.922 1 94.31 390 GLU A CA 1
ATOM 3010 C C . GLU A 1 390 ? -21.938 -26.281 -22.906 1 94.31 390 GLU A C 1
ATOM 3012 O O . GLU A 1 390 ? -21.469 -26.734 -23.953 1 94.31 390 GLU A O 1
ATOM 3017 N N . LEU A 1 391 ? -21.891 -25.078 -22.578 1 94.81 391 LEU A N 1
ATOM 3018 C CA . LEU A 1 391 ? -21.203 -24.109 -23.422 1 94.81 391 LEU A CA 1
ATOM 3019 C C . LEU A 1 391 ? -19.734 -24.469 -23.594 1 94.81 391 LEU A C 1
ATOM 3021 O O . LEU A 1 391 ? -19.188 -24.344 -24.688 1 94.81 391 LEU A O 1
ATOM 3025 N N . MET A 1 392 ? -19.109 -24.891 -22.594 1 95.75 392 MET A N 1
ATOM 3026 C CA . MET A 1 392 ? -17.688 -25.234 -22.641 1 95.75 392 MET A CA 1
ATOM 3027 C C . MET A 1 392 ? -17.469 -26.453 -23.531 1 95.75 392 MET A C 1
ATOM 3029 O O . MET A 1 392 ? -16.547 -26.469 -24.344 1 95.75 392 MET A O 1
ATOM 3033 N N . VAL A 1 393 ? -18.312 -27.391 -23.391 1 93.88 393 VAL A N 1
ATOM 3034 C CA . VAL A 1 393 ? -18.172 -28.609 -24.188 1 93.88 393 VAL A CA 1
ATOM 3035 C C . VAL A 1 393 ? -18.406 -28.281 -25.672 1 93.88 393 VAL A C 1
ATOM 3037 O O . VAL A 1 393 ? -17.672 -28.766 -26.531 1 93.88 393 VAL A O 1
ATOM 3040 N N . GLN A 1 394 ? -19.375 -27.469 -25.875 1 91.88 394 GLN A N 1
ATOM 3041 C CA . GLN A 1 394 ? -19.688 -27.094 -27.25 1 91.88 394 GLN A CA 1
ATOM 3042 C C . GLN A 1 394 ? -18.531 -26.297 -27.875 1 91.88 394 GLN A C 1
ATOM 3044 O O . GLN A 1 394 ? -18.156 -26.531 -29.016 1 91.88 394 GLN A O 1
ATOM 3049 N N . ALA A 1 395 ? -18.062 -25.406 -27.125 1 93.31 395 ALA A N 1
ATOM 3050 C CA . ALA A 1 395 ? -16.969 -24.578 -27.609 1 93.31 395 ALA A CA 1
ATOM 3051 C C . ALA A 1 395 ? -15.719 -25.406 -27.891 1 93.31 395 ALA A C 1
ATOM 3053 O O . ALA A 1 395 ? -15.062 -25.25 -28.922 1 93.31 395 ALA A O 1
ATOM 3054 N N . CYS A 1 396 ? -15.383 -26.359 -27 1 93.12 396 CYS A N 1
ATOM 3055 C CA . CYS A 1 396 ? -14.211 -27.203 -27.156 1 93.12 396 CYS A CA 1
ATOM 3056 C C . CYS A 1 396 ? -14.383 -28.172 -28.328 1 93.12 396 CYS A C 1
ATOM 3058 O O . CYS A 1 396 ? -13.438 -28.406 -29.078 1 93.12 396 CYS A O 1
ATOM 3060 N N . SER A 1 397 ? -15.562 -28.609 -28.453 1 89 397 SER A N 1
ATOM 3061 C CA . SER A 1 397 ? -15.828 -29.531 -29.547 1 89 397 SER A CA 1
ATOM 3062 C C . SER A 1 397 ? -15.75 -28.828 -30.891 1 89 397 SER A C 1
ATOM 3064 O O . SER A 1 397 ? -15.195 -29.359 -31.859 1 89 397 SER A O 1
ATOM 3066 N N . SER A 1 398 ? -16.312 -27.641 -30.938 1 89 398 SER A N 1
ATOM 3067 C CA . SER A 1 398 ? -16.234 -26.859 -32.156 1 89 398 SER A CA 1
ATOM 3068 C C . SER A 1 398 ? -14.781 -26.531 -32.531 1 89 398 SER A C 1
ATOM 3070 O O . SER A 1 398 ? -14.406 -26.578 -33.719 1 89 398 SER A O 1
ATOM 3072 N N . LEU A 1 399 ? -14.039 -26.266 -31.578 1 90.25 399 LEU A N 1
ATOM 3073 C CA . LEU A 1 399 ? -12.633 -25.969 -31.797 1 90.25 399 LEU A CA 1
ATOM 3074 C C . LEU A 1 399 ? -11.867 -27.203 -32.219 1 90.25 399 LEU A C 1
ATOM 3076 O O . LEU A 1 399 ? -10.945 -27.125 -33.031 1 90.25 399 LEU A O 1
ATOM 3080 N N . GLY A 1 400 ? -12.211 -28.328 -31.594 1 86.12 400 GLY A N 1
ATOM 3081 C CA . GLY A 1 400 ? -11.578 -29.594 -31.953 1 86.12 400 GLY A CA 1
ATOM 3082 C C . GLY A 1 400 ? -11.75 -29.953 -33.406 1 86.12 400 GLY A C 1
ATOM 3083 O O . GLY A 1 400 ? -10.828 -30.469 -34.062 1 86.12 400 GLY A O 1
ATOM 3084 N N . PHE A 1 401 ? -12.844 -29.578 -33.938 1 81 401 PHE A N 1
ATOM 3085 C CA . PHE A 1 401 ? -13.141 -29.875 -35.312 1 81 401 PHE A CA 1
ATOM 3086 C C . PHE A 1 401 ? -12.297 -29 -36.25 1 81 401 PHE A C 1
ATOM 3088 O O . PHE A 1 401 ? -11.82 -29.453 -37.281 1 81 401 PHE A O 1
ATOM 3095 N N . VAL A 1 402 ? -12.07 -27.875 -35.875 1 79.19 402 VAL A N 1
ATOM 3096 C CA . VAL A 1 402 ? -11.352 -26.906 -36.719 1 79.19 402 VAL A CA 1
ATOM 3097 C C . VAL A 1 402 ? -9.852 -27.188 -36.656 1 79.19 402 VAL A C 1
ATOM 3099 O O . VAL A 1 402 ? -9.148 -27.047 -37.656 1 79.19 402 VAL A O 1
ATOM 3102 N N . LEU A 1 403 ? -9.406 -27.656 -35.5 1 79.75 403 LEU A N 1
ATOM 3103 C CA . LEU A 1 403 ? -7.965 -27.828 -35.312 1 79.75 403 LEU A CA 1
ATOM 3104 C C . LEU A 1 403 ? -7.535 -29.25 -35.594 1 79.75 403 LEU A C 1
ATOM 3106 O O . LEU A 1 403 ? -6.48 -29.703 -35.125 1 79.75 403 LEU A O 1
ATOM 3110 N N . GLU A 1 404 ? -8.234 -29.891 -36.281 1 77.38 404 GLU A N 1
ATOM 3111 C CA . GLU A 1 404 ? -7.918 -31.281 -36.594 1 77.38 404 GLU A CA 1
ATOM 3112 C C . GLU A 1 404 ? -6.641 -31.391 -37.406 1 77.38 404 GLU A C 1
ATOM 3114 O O . GLU A 1 404 ? -5.887 -32.344 -37.281 1 77.38 404 GLU A O 1
ATOM 3119 N N . ASP A 1 405 ? -6.324 -30.344 -38.125 1 78.81 405 ASP A N 1
ATOM 3120 C CA . ASP A 1 405 ? -5.191 -30.422 -39.031 1 78.81 405 ASP A CA 1
ATOM 3121 C C . ASP A 1 405 ? -3.941 -29.797 -38.406 1 78.81 405 ASP A C 1
ATOM 3123 O O . ASP A 1 405 ? -2.863 -29.828 -39 1 78.81 405 ASP A O 1
ATOM 3127 N N . VAL A 1 406 ? -4.133 -29.344 -37.188 1 86.5 406 VAL A N 1
ATOM 3128 C CA . VAL A 1 406 ? -2.99 -28.688 -36.562 1 86.5 406 VAL A CA 1
ATOM 3129 C C . VAL A 1 406 ? -2.074 -29.75 -35.938 1 86.5 406 VAL A C 1
ATOM 3131 O O . VAL A 1 406 ? -2.547 -30.703 -35.344 1 86.5 406 VAL A O 1
ATOM 3134 N N . GLU A 1 407 ? -0.787 -29.625 -36.25 1 85.31 407 GLU A N 1
ATOM 3135 C CA . GLU A 1 407 ? 0.206 -30.578 -35.719 1 85.31 407 GLU A CA 1
ATOM 3136 C C . GLU A 1 407 ? 0.62 -30.219 -34.312 1 85.31 407 GLU A C 1
ATOM 3138 O O . GLU A 1 407 ? 1.707 -29.672 -34.094 1 85.31 407 GLU A O 1
ATOM 3143 N N . SER A 1 408 ? -0.226 -30.359 -33.344 1 91.75 408 SER A N 1
ATOM 3144 C CA . SER A 1 408 ? 0.07 -30.141 -31.938 1 91.75 408 SER A CA 1
ATOM 3145 C C . SER A 1 408 ? -0.456 -31.281 -31.078 1 91.75 408 SER A C 1
ATOM 3147 O O . SER A 1 408 ? -1.663 -31.516 -31.031 1 91.75 408 SER A O 1
ATOM 3149 N N . THR A 1 409 ? 0.45 -31.875 -30.422 1 92.19 409 THR A N 1
ATOM 3150 C CA . THR A 1 409 ? 0.079 -33 -29.562 1 92.19 409 THR A CA 1
ATOM 3151 C C . THR A 1 409 ? -0.731 -32.5 -28.359 1 92.19 409 THR A C 1
ATOM 3153 O O . THR A 1 409 ? -1.672 -33.188 -27.922 1 92.19 409 THR A O 1
ATOM 3156 N N . LEU A 1 410 ? -0.412 -31.391 -27.891 1 94.19 410 LEU A N 1
ATOM 3157 C CA . LEU A 1 410 ? -1.093 -30.844 -26.703 1 94.19 410 LEU A CA 1
ATOM 3158 C C . LEU A 1 410 ? -2.531 -30.469 -27.047 1 94.19 410 LEU A C 1
ATOM 3160 O O . LEU A 1 410 ? -3.457 -30.812 -26.312 1 94.19 410 LEU A O 1
ATOM 3164 N N . LEU A 1 411 ? -2.725 -29.781 -28.156 1 92.81 411 LEU A N 1
ATOM 3165 C CA . LEU A 1 411 ? -4.07 -29.391 -28.562 1 92.81 411 LEU A CA 1
ATOM 3166 C C . LEU A 1 411 ? -4.934 -30.609 -28.844 1 92.81 411 LEU A C 1
ATOM 3168 O O . LEU A 1 411 ? -6.117 -30.641 -28.5 1 92.81 411 LEU A O 1
ATOM 3172 N N . HIS A 1 412 ? -4.289 -31.578 -29.391 1 91.88 412 HIS A N 1
ATOM 3173 C CA . HIS A 1 412 ? -5.02 -32.812 -29.656 1 91.88 412 HIS A CA 1
ATOM 3174 C C . HIS A 1 412 ? -5.422 -33.5 -28.359 1 91.88 412 HIS A C 1
ATOM 3176 O O . HIS A 1 412 ? -6.535 -34.031 -28.25 1 91.88 412 HIS A O 1
ATOM 3182 N N . HIS A 1 413 ? -4.547 -33.469 -27.516 1 92.94 413 HIS A N 1
ATOM 3183 C CA . HIS A 1 413 ? -4.836 -34.094 -26.219 1 92.94 413 HIS A CA 1
ATOM 3184 C C . HIS A 1 413 ? -5.961 -33.344 -25.5 1 92.94 413 HIS A C 1
ATOM 3186 O O . HIS A 1 413 ? -6.871 -33.969 -24.953 1 92.94 413 HIS A O 1
ATOM 3192 N N . LEU A 1 414 ? -5.941 -32.094 -25.516 1 94 414 LEU A N 1
ATOM 3193 C CA . LEU A 1 414 ? -6.902 -31.266 -24.781 1 94 414 LEU A CA 1
ATOM 3194 C C . LEU A 1 414 ? -8.289 -31.359 -25.422 1 94 414 LEU A C 1
ATOM 3196 O O . LEU A 1 414 ? -9.305 -31.266 -24.734 1 94 414 LEU A O 1
ATOM 3200 N N . LEU A 1 415 ? -8.297 -31.578 -26.766 1 92.88 415 LEU A N 1
ATOM 3201 C CA . LEU A 1 415 ? -9.562 -31.469 -27.469 1 92.88 415 LEU A CA 1
ATOM 3202 C C . LEU A 1 415 ? -10.125 -32.844 -27.797 1 92.88 415 LEU A C 1
ATOM 3204 O O . LEU A 1 415 ? -11.242 -32.969 -28.312 1 92.88 415 LEU A O 1
ATOM 3208 N N . THR A 1 416 ? -9.422 -33.844 -27.375 1 90.81 416 THR A N 1
ATOM 3209 C CA . THR A 1 416 ? -9.906 -35.219 -27.609 1 90.81 416 THR A CA 1
ATOM 3210 C C . THR A 1 416 ? -10.742 -35.719 -26.438 1 90.81 416 THR A C 1
ATOM 3212 O O . THR A 1 416 ? -10.305 -35.625 -25.281 1 90.81 416 THR A O 1
ATOM 3215 N N . THR A 1 417 ? -11.867 -36.156 -26.812 1 89.75 417 THR A N 1
ATOM 3216 C CA . THR A 1 417 ? -12.781 -36.656 -25.797 1 89.75 417 THR A CA 1
ATOM 3217 C C . THR A 1 417 ? -12.211 -37.906 -25.125 1 89.75 417 THR A C 1
ATOM 3219 O O . THR A 1 417 ? -11.797 -38.844 -25.812 1 89.75 417 THR A O 1
ATOM 3222 N N . GLY A 1 418 ? -12.109 -38 -23.812 1 85.81 418 GLY A N 1
ATOM 3223 C CA . GLY A 1 418 ? -11.586 -39.125 -23.062 1 85.81 418 GLY A CA 1
ATOM 3224 C C . GLY A 1 418 ? -10.18 -38.875 -22.547 1 85.81 418 GLY A C 1
ATOM 3225 O O . GLY A 1 418 ? -9.695 -39.625 -21.688 1 85.81 418 GLY A O 1
ATOM 3226 N N . LYS A 1 419 ? -9.602 -37.969 -23.094 1 89.56 419 LYS A N 1
ATOM 3227 C CA . LYS A 1 419 ? -8.266 -37.625 -22.609 1 89.56 419 LYS A CA 1
ATOM 3228 C C . LYS A 1 419 ? -8.289 -36.312 -21.828 1 89.56 419 LYS A C 1
ATOM 3230 O O . LYS A 1 419 ? -8.688 -36.312 -20.656 1 89.56 419 LYS A O 1
ATOM 3235 N N . GLY A 1 420 ? -8.109 -35.281 -22.625 1 89.06 420 GLY A N 1
ATOM 3236 C CA . GLY A 1 420 ? -8.188 -34 -21.953 1 89.06 420 GLY A CA 1
ATOM 3237 C C . GLY A 1 420 ? -9.609 -33.531 -21.75 1 89.06 420 GLY A C 1
ATOM 3238 O O . GLY A 1 420 ? -9.93 -32.938 -20.719 1 89.06 420 GLY A O 1
ATOM 3239 N N . LEU A 1 421 ? -10.406 -33.781 -22.672 1 91.94 421 LEU A N 1
ATOM 3240 C CA . LEU A 1 421 ? -11.82 -33.438 -22.578 1 91.94 421 LEU A CA 1
ATOM 3241 C C . LEU A 1 421 ? -12.633 -34.594 -22.016 1 91.94 421 LEU A C 1
ATOM 3243 O O . LEU A 1 421 ? -12.648 -35.688 -22.594 1 91.94 421 LEU A O 1
ATOM 3247 N N . PRO A 1 422 ? -13.18 -34.375 -20.859 1 92.12 422 PRO A N 1
ATOM 3248 C CA . PRO A 1 422 ? -13.961 -35.469 -20.281 1 92.12 422 PRO A CA 1
ATOM 3249 C C . PRO A 1 422 ? -15.219 -35.812 -21.094 1 92.12 422 PRO A C 1
ATOM 3251 O O . PRO A 1 422 ? -15.781 -34.906 -21.75 1 92.12 422 PRO A O 1
ATOM 3254 N N . ASN A 1 423 ? -15.586 -37.031 -21.031 1 89.81 423 ASN A N 1
ATOM 3255 C CA . ASN A 1 423 ? -16.828 -37.438 -21.688 1 89.81 423 ASN A CA 1
ATOM 3256 C C . ASN A 1 423 ? -18.047 -37.125 -20.828 1 89.81 423 ASN A C 1
ATOM 3258 O O . ASN A 1 423 ? -18.453 -37.938 -20 1 89.81 423 ASN A O 1
ATOM 3262 N N . ILE A 1 424 ? -18.609 -36.031 -21.031 1 90.38 424 ILE A N 1
ATOM 3263 C CA . ILE A 1 424 ? -19.703 -35.625 -20.156 1 90.38 424 ILE A CA 1
ATOM 3264 C C . ILE A 1 424 ? -20.984 -35.469 -20.969 1 90.38 424 ILE A C 1
ATOM 3266 O O . ILE A 1 424 ? -22.016 -35.031 -20.453 1 90.38 424 ILE A O 1
ATOM 3270 N N . HIS A 1 425 ? -20.969 -35.875 -22.188 1 88.62 425 HIS A N 1
ATOM 3271 C CA . HIS A 1 425 ? -22.141 -35.688 -23.047 1 88.62 425 HIS A CA 1
ATOM 3272 C C . HIS A 1 425 ? -23.344 -36.438 -22.5 1 88.62 425 HIS A C 1
ATOM 3274 O O . HIS A 1 425 ? -24.453 -35.906 -22.469 1 88.62 425 HIS A O 1
ATOM 3280 N N . TYR A 1 426 ? -23.078 -37.594 -22.047 1 89.75 426 TYR A N 1
ATOM 3281 C CA . TYR A 1 426 ? -24.172 -38.406 -21.531 1 89.75 426 TYR A CA 1
ATOM 3282 C C . TYR A 1 426 ? -24.719 -37.812 -20.234 1 89.75 426 TYR A C 1
ATOM 3284 O O . TYR A 1 426 ? -25.922 -37.875 -19.969 1 89.75 426 TYR A O 1
ATOM 3292 N N . ILE A 1 427 ? -23.891 -37.25 -19.5 1 92.38 427 ILE A N 1
ATOM 3293 C CA . ILE A 1 427 ? -24.312 -36.688 -18.219 1 92.38 427 ILE A CA 1
ATOM 3294 C C . ILE A 1 427 ? -25.172 -35.438 -18.484 1 92.38 427 ILE A C 1
ATOM 3296 O O . ILE A 1 427 ? -26.219 -35.25 -17.859 1 92.38 427 ILE A O 1
ATOM 3300 N N . LEU A 1 428 ? -24.703 -34.625 -19.406 1 92.81 428 LEU A N 1
ATOM 3301 C CA . LEU A 1 428 ? -25.438 -33.406 -19.719 1 92.81 428 LEU A CA 1
ATOM 3302 C C . LEU A 1 428 ? -26.781 -33.719 -20.359 1 92.81 428 LEU A C 1
ATOM 3304 O O . LEU A 1 428 ? -27.781 -33.031 -20.094 1 92.81 428 LEU A O 1
ATOM 3308 N N . LYS A 1 429 ? -26.797 -34.688 -21.156 1 91.38 429 LYS A N 1
ATOM 3309 C CA . LYS A 1 429 ? -28.047 -35.125 -21.766 1 91.38 429 LYS A CA 1
ATOM 3310 C C . LYS A 1 429 ? -29.031 -35.594 -20.719 1 91.38 429 LYS A C 1
ATOM 3312 O O . LYS A 1 429 ? -30.234 -35.344 -20.812 1 91.38 429 LYS A O 1
ATOM 3317 N N . HIS A 1 430 ? -28.5 -36.25 -19.766 1 90.5 430 HIS A N 1
ATOM 3318 C CA . HIS A 1 430 ? -29.344 -36.719 -18.672 1 90.5 430 HIS A CA 1
ATOM 3319 C C . HIS A 1 430 ? -30.031 -35.531 -17.969 1 90.5 430 HIS A C 1
ATOM 3321 O O . HIS A 1 430 ? -31.234 -35.594 -17.703 1 90.5 430 HIS A O 1
ATOM 3327 N N . PHE A 1 431 ? -29.312 -34.5 -17.734 1 92.12 431 PHE A N 1
ATOM 3328 C CA . PHE A 1 431 ? -29.891 -33.375 -17.031 1 92.12 431 PHE A CA 1
ATOM 3329 C C . PHE A 1 431 ? -30.797 -32.562 -17.953 1 92.12 431 PHE A C 1
ATOM 3331 O O . PHE A 1 431 ? -31.766 -31.969 -17.5 1 92.12 431 PHE A O 1
ATOM 3338 N N . LYS A 1 432 ? -30.438 -32.531 -19.203 1 90.31 432 LYS A N 1
ATOM 3339 C CA . LYS A 1 432 ? -31.297 -31.828 -20.156 1 90.31 432 LYS A CA 1
ATOM 3340 C C . LYS A 1 432 ? -32.656 -32.531 -20.297 1 90.31 432 LYS A C 1
ATOM 3342 O O . LYS A 1 432 ? -33.656 -31.859 -20.469 1 90.31 432 LYS A O 1
ATOM 3347 N N . ASP A 1 433 ? -32.594 -33.844 -20.234 1 89.25 433 ASP A N 1
ATOM 3348 C CA . ASP A 1 433 ? -33.812 -34.625 -20.359 1 89.25 433 ASP A CA 1
ATOM 3349 C C . ASP A 1 433 ? -34.594 -34.656 -19.047 1 89.25 433 ASP A C 1
ATOM 3351 O O . ASP A 1 433 ? -35.781 -34.969 -19.016 1 89.25 433 ASP A O 1
ATOM 3355 N N . ALA A 1 434 ? -33.906 -34.375 -18.016 1 88.94 434 ALA A N 1
ATOM 3356 C CA . ALA A 1 434 ? -34.5 -34.5 -16.688 1 88.94 434 ALA A CA 1
ATOM 3357 C C . ALA A 1 434 ? -35.5 -33.375 -16.453 1 88.94 434 ALA A C 1
ATOM 3359 O O . ALA A 1 434 ? -36.562 -33.594 -15.859 1 88.94 434 ALA A O 1
ATOM 3360 N N . PHE A 1 435 ? -35.156 -32.094 -16.844 1 89.94 435 PHE A N 1
ATOM 3361 C CA . PHE A 1 435 ? -36.062 -30.969 -16.641 1 89.94 435 PHE A CA 1
ATOM 3362 C C . PHE A 1 435 ? -35.75 -29.828 -17.609 1 89.94 435 PHE A C 1
ATOM 3364 O O . PHE A 1 435 ? -34.719 -29.844 -18.266 1 89.94 435 PHE A O 1
ATOM 3371 N N . ASP A 1 436 ? -36.719 -28.953 -17.703 1 88.94 436 ASP A N 1
ATOM 3372 C CA . ASP A 1 436 ? -36.531 -27.781 -18.547 1 88.94 436 ASP A CA 1
ATOM 3373 C C . ASP A 1 436 ? -35.75 -26.688 -17.812 1 88.94 436 ASP A C 1
ATOM 3375 O O . ASP A 1 436 ? -36.281 -26.078 -16.875 1 88.94 436 ASP A O 1
ATOM 3379 N N . TRP A 1 437 ? -34.656 -26.406 -18.375 1 90 437 TRP A N 1
ATOM 3380 C CA . TRP A 1 437 ? -33.75 -25.469 -17.719 1 90 437 TRP A CA 1
ATOM 3381 C C . TRP A 1 437 ? -34.344 -24.062 -17.734 1 90 437 TRP A C 1
ATOM 3383 O O . TRP A 1 437 ? -34.219 -23.328 -16.766 1 90 437 TRP A O 1
ATOM 3393 N N . VAL A 1 438 ? -34.906 -23.594 -18.781 1 89 438 VAL A N 1
ATOM 3394 C CA . VAL A 1 438 ? -35.438 -22.25 -18.953 1 89 438 VAL A CA 1
ATOM 3395 C C . VAL A 1 438 ? -36.594 -22.016 -17.984 1 89 438 VAL A C 1
ATOM 3397 O O . VAL A 1 438 ? -36.656 -21.016 -17.281 1 89 438 VAL A O 1
ATOM 3400 N N . ASP A 1 439 ? -37.438 -22.969 -17.922 1 87.5 439 ASP A N 1
ATOM 3401 C CA . ASP A 1 439 ? -38.594 -22.859 -17.031 1 87.5 439 ASP A CA 1
ATOM 3402 C C . ASP A 1 439 ? -38.156 -22.875 -15.57 1 87.5 439 ASP A C 1
ATOM 3404 O O . ASP A 1 439 ? -38.719 -22.156 -14.742 1 87.5 439 ASP A O 1
ATOM 3408 N N . ALA A 1 440 ? -37.25 -23.703 -15.344 1 87.44 440 ALA A N 1
ATOM 3409 C CA . ALA A 1 440 ? -36.75 -23.797 -13.977 1 87.44 440 ALA A CA 1
ATOM 3410 C C . ALA A 1 440 ? -36.094 -22.5 -13.539 1 87.44 440 ALA A C 1
ATOM 3412 O O . ALA A 1 440 ? -36.281 -22.047 -12.406 1 87.44 440 ALA A O 1
ATOM 3413 N N . ASN A 1 441 ? -35.312 -21.953 -14.422 1 88.19 441 ASN A N 1
ATOM 3414 C CA . ASN A 1 441 ? -34.625 -20.703 -14.133 1 88.19 441 ASN A CA 1
ATOM 3415 C C . ASN A 1 441 ? -35.594 -19.547 -13.898 1 88.19 441 ASN A C 1
ATOM 3417 O O . ASN A 1 441 ? -35.344 -18.703 -13.039 1 88.19 441 ASN A O 1
ATOM 3421 N N . ASN A 1 442 ? -36.656 -19.562 -14.555 1 84.56 442 ASN A N 1
ATOM 3422 C CA . ASN A 1 442 ? -37.625 -18.484 -14.453 1 84.56 442 ASN A CA 1
ATOM 3423 C C . ASN A 1 442 ? -38.594 -18.703 -13.281 1 84.56 442 ASN A C 1
ATOM 3425 O O . ASN A 1 442 ? -38.906 -17.75 -12.57 1 84.56 442 ASN A O 1
ATOM 3429 N N . SER A 1 443 ? -39 -19.875 -13.094 1 78.88 443 SER A N 1
ATOM 3430 C CA . SER A 1 443 ? -40 -20.188 -12.062 1 78.88 443 SER A CA 1
ATOM 3431 C C . SER A 1 443 ? -39.344 -20.391 -10.711 1 78.88 443 SER A C 1
ATOM 3433 O O . SER A 1 443 ? -39.969 -20.219 -9.664 1 78.88 443 SER A O 1
ATOM 3435 N N . GLY A 1 444 ? -38.062 -20.812 -10.773 1 79.38 444 GLY A N 1
ATOM 3436 C CA . GLY A 1 444 ? -37.344 -21.125 -9.539 1 79.38 444 GLY A CA 1
ATOM 3437 C C . GLY A 1 444 ? -37.656 -22.5 -8.992 1 79.38 444 GLY A C 1
ATOM 3438 O O . GLY A 1 444 ? -37.312 -22.812 -7.855 1 79.38 444 GLY A O 1
ATOM 3439 N N . ARG A 1 445 ? -38.438 -23.281 -9.773 1 81.31 445 ARG A N 1
ATOM 3440 C CA . ARG A 1 445 ? -38.781 -24.641 -9.359 1 81.31 445 ARG A CA 1
ATOM 3441 C C . ARG A 1 445 ? -38.469 -25.656 -10.469 1 81.31 445 ARG A C 1
ATOM 3443 O O . ARG A 1 445 ? -38.562 -25.328 -11.656 1 81.31 445 ARG A O 1
ATOM 3450 N N . ILE A 1 446 ? -38 -26.797 -10.008 1 86.31 446 ILE A N 1
ATOM 3451 C CA . ILE A 1 446 ? -37.656 -27.844 -10.969 1 86.31 446 ILE A CA 1
ATOM 3452 C C . ILE A 1 446 ? -38.844 -28.828 -11.094 1 86.31 446 ILE A C 1
ATOM 3454 O O . ILE A 1 446 ? -39.281 -29.391 -10.094 1 86.31 446 ILE A O 1
ATOM 3458 N N . ILE A 1 447 ? -39.375 -28.859 -12.211 1 83.5 447 ILE A N 1
ATOM 3459 C CA . ILE A 1 447 ? -40.406 -29.875 -12.508 1 83.5 447 ILE A CA 1
ATOM 3460 C C . ILE A 1 447 ? -39.781 -30.984 -13.367 1 83.5 447 ILE A C 1
ATOM 3462 O O . ILE A 1 447 ? -39.562 -30.797 -14.562 1 83.5 447 ILE A O 1
ATOM 3466 N N . PRO A 1 448 ? -39.562 -32.094 -12.711 1 87.38 448 PRO A N 1
ATOM 3467 C CA . PRO A 1 448 ? -38.906 -33.188 -13.461 1 87.38 448 PRO A CA 1
ATOM 3468 C C . PRO A 1 448 ? -39.812 -33.812 -14.508 1 87.38 448 PRO A C 1
ATOM 3470 O O . PRO A 1 448 ? -41.031 -33.844 -14.328 1 87.38 448 PRO A O 1
ATOM 3473 N N . HIS A 1 449 ? -39.219 -34.281 -15.586 1 86.94 449 HIS A N 1
ATOM 3474 C CA . HIS A 1 449 ? -39.969 -35.031 -16.578 1 86.94 449 HIS A CA 1
ATOM 3475 C C . HIS A 1 449 ? -40.312 -36.438 -16.031 1 86.94 449 HIS A C 1
ATOM 3477 O O . HIS A 1 449 ? -39.688 -36.906 -15.078 1 86.94 449 HIS A O 1
ATOM 3483 N N . LYS A 1 450 ? -41.312 -37 -16.594 1 83.88 450 LYS A N 1
ATOM 3484 C CA . LYS A 1 450 ? -41.781 -38.312 -16.141 1 83.88 450 LYS A CA 1
ATOM 3485 C C . LYS A 1 450 ? -40.656 -39.344 -16.219 1 83.88 450 LYS A C 1
ATOM 3487 O O . LYS A 1 450 ? -39.938 -39.406 -17.219 1 83.88 450 LYS A O 1
ATOM 3492 N N . GLY A 1 451 ? -40.344 -40.031 -15.156 1 80.94 451 GLY A N 1
ATOM 3493 C CA . GLY A 1 451 ? -39.344 -41.062 -15.156 1 80.94 451 GLY A CA 1
ATOM 3494 C C . GLY A 1 451 ? -38.031 -40.656 -14.492 1 80.94 451 GLY A C 1
ATOM 3495 O O . GLY A 1 451 ? -37.188 -41.531 -14.203 1 80.94 451 GLY A O 1
ATOM 3496 N N . VAL A 1 452 ? -37.906 -39.469 -14.227 1 82.75 452 VAL A N 1
ATOM 3497 C CA . VAL A 1 452 ? -36.656 -38.938 -13.711 1 82.75 452 VAL A CA 1
ATOM 3498 C C . VAL A 1 452 ? -36.562 -39.188 -12.203 1 82.75 452 VAL A C 1
ATOM 3500 O O . VAL A 1 452 ? -35.531 -39.594 -11.68 1 82.75 452 VAL A O 1
ATOM 3503 N N . ASP A 1 453 ? -37.625 -38.844 -11.547 1 82.56 453 ASP A N 1
ATOM 3504 C CA . ASP A 1 453 ? -37.688 -39.031 -10.102 1 82.56 453 ASP A CA 1
ATOM 3505 C C . ASP A 1 453 ? -38.875 -39.938 -9.719 1 82.56 453 ASP A C 1
ATOM 3507 O O . ASP A 1 453 ? -40.031 -39.531 -9.867 1 82.56 453 ASP A O 1
ATOM 3511 N N . LEU A 1 454 ? -38.531 -40.969 -9.125 1 82.88 454 LEU A N 1
ATOM 3512 C CA . LEU A 1 454 ? -39.531 -41.969 -8.805 1 82.88 454 LEU A CA 1
ATOM 3513 C C . LEU A 1 454 ? -40.469 -41.5 -7.691 1 82.88 454 LEU A C 1
ATOM 3515 O O . LEU A 1 454 ? -41.656 -41.781 -7.707 1 82.88 454 LEU A O 1
ATOM 3519 N N . GLU A 1 455 ? -39.812 -40.812 -6.828 1 84.06 455 GLU A N 1
ATOM 3520 C CA . GLU A 1 455 ? -40.625 -40.312 -5.715 1 84.06 455 GLU A CA 1
ATOM 3521 C C . GLU A 1 455 ? -41.656 -39.281 -6.184 1 84.06 455 GLU A C 1
ATOM 3523 O O . GLU A 1 455 ? -42.812 -39.312 -5.754 1 84.06 455 GLU A O 1
ATOM 3528 N N . TYR A 1 456 ? -41.25 -38.5 -6.945 1 86.12 456 TYR A N 1
ATOM 3529 C CA . TYR A 1 456 ? -42.156 -37.469 -7.469 1 86.12 456 TYR A CA 1
ATOM 3530 C C . TYR A 1 456 ? -43.219 -38.125 -8.375 1 86.12 456 TYR A C 1
ATOM 3532 O O . TYR A 1 456 ? -44.406 -37.75 -8.312 1 86.12 456 TYR A O 1
ATOM 3540 N N . ASP A 1 457 ? -42.812 -39.031 -9.18 1 87.06 457 ASP A N 1
ATOM 3541 C CA . ASP A 1 457 ? -43.75 -39.75 -10.062 1 87.06 457 ASP A CA 1
ATOM 3542 C C . ASP A 1 457 ? -44.812 -40.469 -9.266 1 87.06 457 ASP A C 1
ATOM 3544 O O . ASP A 1 457 ? -46 -40.469 -9.625 1 87.06 457 ASP A O 1
ATOM 3548 N N . SER A 1 458 ? -44.344 -41.062 -8.18 1 88.75 458 SER A N 1
ATOM 3549 C CA . SER A 1 458 ? -45.281 -41.781 -7.32 1 88.75 458 SER A CA 1
ATOM 3550 C C . SER A 1 458 ? -46.281 -40.812 -6.668 1 88.75 458 SER A C 1
ATOM 3552 O O . SER A 1 458 ? -47.469 -41.156 -6.535 1 88.75 458 SER A O 1
ATOM 3554 N N . ALA A 1 459 ? -45.656 -39.719 -6.305 1 88.81 459 ALA A N 1
ATOM 3555 C CA . ALA A 1 459 ? -46.531 -38.719 -5.68 1 88.81 459 ALA A CA 1
ATOM 3556 C C . ALA A 1 459 ? -47.562 -38.188 -6.684 1 88.81 459 ALA A C 1
ATOM 3558 O O . ALA A 1 459 ? -48.719 -37.938 -6.34 1 88.81 459 ALA A O 1
ATOM 3559 N N . CYS A 1 460 ? -47.188 -38 -7.883 1 88.75 460 CYS A N 1
ATOM 3560 C CA . CYS A 1 460 ? -48.094 -37.531 -8.93 1 88.75 460 CYS A CA 1
ATOM 3561 C C . CYS A 1 460 ? -49.156 -38.562 -9.242 1 88.75 460 CYS A C 1
ATOM 3563 O O . CYS A 1 460 ? -50.312 -38.219 -9.453 1 88.75 460 CYS A O 1
ATOM 3565 N N . GLU A 1 461 ? -48.781 -39.781 -9.234 1 90.06 461 GLU A N 1
ATOM 3566 C CA . GLU A 1 461 ? -49.719 -40.875 -9.508 1 90.06 461 GLU A CA 1
ATOM 3567 C C . GLU A 1 461 ? -50.75 -40.969 -8.406 1 90.06 461 GLU A C 1
ATOM 3569 O O . GLU A 1 461 ? -51.938 -41.25 -8.672 1 90.06 461 GLU A O 1
ATOM 3574 N N . ARG A 1 462 ? -50.25 -40.75 -7.215 1 91.44 462 ARG A N 1
ATOM 3575 C CA . ARG A 1 462 ? -51.188 -40.812 -6.086 1 91.44 462 ARG A CA 1
ATOM 3576 C C . ARG A 1 462 ? -52.219 -39.688 -6.172 1 91.44 462 ARG A C 1
ATOM 3578 O O . ARG A 1 462 ? -53.406 -39.906 -5.879 1 91.44 462 ARG A O 1
ATOM 3585 N N . VAL A 1 463 ? -51.75 -38.594 -6.539 1 91.75 463 VAL A N 1
ATOM 3586 C CA . VAL A 1 463 ? -52.688 -37.469 -6.68 1 91.75 463 VAL A CA 1
ATOM 3587 C C . VAL A 1 463 ? -53.688 -37.75 -7.801 1 91.75 463 VAL A C 1
ATOM 3589 O O . VAL A 1 463 ? -54.875 -37.531 -7.648 1 91.75 463 VAL A O 1
ATOM 3592 N N . GLU A 1 464 ? -53.219 -38.281 -8.859 1 91.75 464 GLU A N 1
ATOM 3593 C CA . GLU A 1 464 ? -54.094 -38.594 -9.992 1 91.75 464 GLU A CA 1
ATOM 3594 C C . GLU A 1 464 ? -55.062 -39.719 -9.648 1 91.75 464 GLU A C 1
ATOM 3596 O O . GLU A 1 464 ? -56.219 -39.688 -10.086 1 91.75 464 GLU A O 1
ATOM 3601 N N . GLU A 1 465 ? -54.594 -40.688 -8.922 1 92.38 465 GLU A N 1
ATOM 3602 C CA . GLU A 1 465 ? -55.438 -41.781 -8.484 1 92.38 465 GLU A CA 1
ATOM 3603 C C . GLU A 1 465 ? -56.594 -41.281 -7.609 1 92.38 465 GLU A C 1
ATOM 3605 O O . GLU A 1 465 ? -57.75 -41.719 -7.766 1 92.38 465 GLU A O 1
ATOM 3610 N N . ILE A 1 466 ? -56.219 -40.344 -6.77 1 92.81 466 ILE A N 1
ATOM 3611 C CA . ILE A 1 466 ? -57.219 -39.812 -5.875 1 92.81 466 ILE A CA 1
ATOM 3612 C C . ILE A 1 466 ? -58.219 -38.938 -6.66 1 92.81 466 ILE A C 1
ATOM 3614 O O . ILE A 1 466 ? -59.438 -38.969 -6.426 1 92.81 466 ILE A O 1
ATOM 3618 N N . GLU A 1 467 ? -57.719 -38.281 -7.562 1 92 467 GLU A N 1
ATOM 3619 C CA . GLU A 1 467 ? -58.594 -37.469 -8.406 1 92 467 GLU A CA 1
ATOM 3620 C C . GLU A 1 467 ? -59.469 -38.344 -9.289 1 92 467 GLU A C 1
ATOM 3622 O O . GLU A 1 467 ? -60.656 -38 -9.508 1 92 467 GLU A O 1
ATOM 3627 N N . SER A 1 468 ? -59.062 -39.438 -9.711 1 92.75 468 SER A N 1
ATOM 3628 C CA . SER A 1 468 ? -59.844 -40.375 -10.492 1 92.75 468 SER A CA 1
ATOM 3629 C C . SER A 1 468 ? -60.938 -41.031 -9.633 1 92.75 468 SER A C 1
ATOM 3631 O O . SER A 1 468 ? -62.031 -41.281 -10.102 1 92.75 468 SER A O 1
ATOM 3633 N N . SER A 1 469 ? -60.562 -41.281 -8.398 1 92.5 469 SER A N 1
ATOM 3634 C CA . SER A 1 469 ? -61.531 -41.875 -7.465 1 92.5 469 SER A CA 1
ATOM 3635 C C . SER A 1 469 ? -62.656 -40.875 -7.172 1 92.5 469 SER A C 1
ATOM 3637 O O . SER A 1 469 ? -63.812 -41.281 -7.035 1 92.5 469 SER A O 1
ATOM 3639 N N . LEU A 1 470 ? -62.25 -39.688 -7.156 1 92.69 470 LEU A N 1
ATOM 3640 C CA . LEU A 1 470 ? -63.25 -38.656 -6.945 1 92.69 470 LEU A CA 1
ATOM 3641 C C . LEU A 1 470 ? -64.188 -38.531 -8.164 1 92.69 470 LEU A C 1
ATOM 3643 O O . LEU A 1 470 ? -65.375 -38.344 -8.023 1 92.69 470 LEU A O 1
ATOM 3647 N N . ALA A 1 471 ? -63.625 -38.719 -9.258 1 92.31 471 ALA A N 1
ATOM 3648 C CA . ALA A 1 471 ? -64.438 -38.656 -10.492 1 92.31 471 ALA A CA 1
ATOM 3649 C C . ALA A 1 471 ? -65.375 -39.875 -10.602 1 92.31 471 ALA A C 1
ATOM 3651 O O . ALA A 1 471 ? -66.5 -39.719 -11.039 1 92.31 471 ALA A O 1
ATOM 3652 N N . LYS A 1 472 ? -64.875 -41 -10.227 1 92.38 472 LYS A N 1
ATOM 3653 C CA . LYS A 1 472 ? -65.75 -42.188 -10.219 1 92.38 472 LYS A CA 1
ATOM 3654 C C . LYS A 1 472 ? -66.875 -42.062 -9.219 1 92.38 472 LYS A C 1
ATOM 3656 O O . LYS A 1 472 ? -68 -42.469 -9.516 1 92.38 472 LYS A O 1
ATOM 3661 N N . HIS A 1 473 ? -66.5 -41.5 -8.109 1 91.88 473 HIS A N 1
ATOM 3662 C CA . HIS A 1 473 ? -67.562 -41.281 -7.09 1 91.88 473 HIS A CA 1
ATOM 3663 C C . HIS A 1 473 ? -68.625 -40.344 -7.578 1 91.88 473 HIS A C 1
ATOM 3665 O O . HIS A 1 473 ? -69.812 -40.531 -7.254 1 91.88 473 HIS A O 1
ATOM 3671 N N . LEU A 1 474 ? -68.25 -39.438 -8.391 1 92.12 474 LEU A N 1
ATOM 3672 C CA . LEU A 1 474 ? -69.25 -38.5 -8.969 1 92.12 474 LEU A CA 1
ATOM 3673 C C . LEU A 1 474 ? -70.188 -39.25 -9.914 1 92.12 474 LEU A C 1
ATOM 3675 O O . LEU A 1 474 ? -71.375 -39 -9.914 1 92.12 474 LEU A O 1
ATOM 3679 N N . LYS A 1 475 ? -69.688 -40.188 -10.594 1 91.75 475 LYS A N 1
ATOM 3680 C CA . LYS A 1 475 ? -70.5 -40.969 -11.516 1 91.75 475 LYS A CA 1
ATOM 3681 C C . LYS A 1 475 ? -71.5 -41.844 -10.766 1 91.75 475 LYS A C 1
ATOM 3683 O O . LYS A 1 475 ? -72.625 -41.969 -11.156 1 91.75 475 LYS A O 1
ATOM 3688 N N . GLU A 1 476 ? -71.062 -42.406 -9.719 1 91.06 476 GLU A N 1
ATOM 3689 C CA . GLU A 1 476 ? -71.938 -43.219 -8.883 1 91.06 476 GLU A CA 1
ATOM 3690 C C . GLU A 1 476 ? -73.062 -42.406 -8.258 1 91.06 476 GLU A C 1
ATOM 3692 O O . GLU A 1 476 ? -74.188 -42.844 -8.188 1 91.06 476 GLU A O 1
ATOM 3697 N N . LEU A 1 477 ? -72.688 -41.188 -7.859 1 89.19 477 LEU A N 1
ATOM 3698 C CA . LEU A 1 477 ? -73.688 -40.344 -7.223 1 89.19 477 LEU A CA 1
ATOM 3699 C C . LEU A 1 477 ? -74.688 -39.844 -8.242 1 89.19 477 LEU A C 1
ATOM 3701 O O . LEU A 1 477 ? -75.875 -39.719 -7.918 1 89.19 477 LEU A O 1
ATOM 3705 N N . ARG A 1 478 ? -74.25 -39.688 -9.43 1 90.62 478 ARG A N 1
ATOM 3706 C CA . ARG A 1 478 ? -75.188 -39.281 -10.5 1 90.62 478 ARG A CA 1
ATOM 3707 C C . ARG A 1 478 ? -76.188 -40.406 -10.789 1 90.62 478 ARG A C 1
ATOM 3709 O O . ARG A 1 478 ? -77.375 -40.125 -11.039 1 90.62 478 ARG A O 1
ATOM 3716 N N . LYS A 1 479 ? -75.75 -41.594 -10.641 1 89.31 479 LYS A N 1
ATOM 3717 C CA . LYS A 1 479 ? -76.625 -42.75 -10.852 1 89.31 479 LYS A CA 1
ATOM 3718 C C . LYS A 1 479 ? -77.562 -42.906 -9.68 1 89.31 479 LYS A C 1
ATOM 3720 O O . LYS A 1 479 ? -78.75 -43.188 -9.891 1 89.31 479 LYS A O 1
ATOM 3725 N N . LEU A 1 480 ? -77.125 -42.688 -8.547 1 87.56 480 LEU A N 1
ATOM 3726 C CA . LEU A 1 480 ? -77.938 -42.875 -7.34 1 87.56 480 LEU A CA 1
ATOM 3727 C C . LEU A 1 480 ? -79 -41.812 -7.238 1 87.56 480 LEU A C 1
ATOM 3729 O O . LEU A 1 480 ? -80.188 -42.125 -6.895 1 87.56 480 LEU A O 1
ATOM 3733 N N . LEU A 1 481 ? -78.688 -40.562 -7.625 1 85.94 481 LEU A N 1
ATOM 3734 C CA . LEU A 1 481 ? -79.625 -39.469 -7.473 1 85.94 481 LEU A CA 1
ATOM 3735 C C . LEU A 1 481 ? -80.438 -39.25 -8.75 1 85.94 481 LEU A C 1
ATOM 3737 O O . LEU A 1 481 ? -81.438 -38.531 -8.75 1 85.94 481 LEU A O 1
ATOM 3741 N N . GLY A 1 482 ? -80.062 -39.906 -9.883 1 82.06 482 GLY A N 1
ATOM 3742 C CA . GLY A 1 482 ? -80.812 -39.906 -11.133 1 82.06 482 GLY A CA 1
ATOM 3743 C C . GLY A 1 482 ? -80.75 -38.594 -11.875 1 82.06 482 GLY A C 1
ATOM 3744 O O . GLY A 1 482 ? -81.688 -38.219 -12.586 1 82.06 482 GLY A O 1
ATOM 3745 N N . ASP A 1 483 ? -79.75 -37.812 -11.562 1 84.44 483 ASP A N 1
ATOM 3746 C CA . ASP A 1 483 ? -79.562 -36.5 -12.211 1 84.44 483 ASP A CA 1
ATOM 3747 C C . ASP A 1 483 ? -78.125 -36.312 -12.719 1 84.44 483 ASP A C 1
ATOM 3749 O O . ASP A 1 483 ? -77.188 -36.312 -11.93 1 84.44 483 ASP A O 1
ATOM 3753 N N . SER A 1 484 ? -78.062 -36.188 -14.023 1 85.06 484 SER A N 1
ATOM 3754 C CA . SER A 1 484 ? -76.75 -36.062 -14.672 1 85.06 484 SER A CA 1
ATOM 3755 C C . SER A 1 484 ? -76.188 -34.656 -14.539 1 85.06 484 SER A C 1
ATOM 3757 O O . SER A 1 484 ? -75 -34.438 -14.82 1 85.06 484 SER A O 1
ATOM 3759 N N . SER A 1 485 ? -76.875 -33.75 -13.992 1 85.56 485 SER A N 1
ATOM 3760 C CA . SER A 1 485 ? -76.438 -32.375 -13.906 1 85.56 485 SER A CA 1
ATOM 3761 C C . SER A 1 485 ? -75.562 -32.156 -12.664 1 85.56 485 SER A C 1
ATOM 3763 O O . SER A 1 485 ? -74.938 -31.094 -12.516 1 85.56 485 SER A O 1
ATOM 3765 N N . ILE A 1 486 ? -75.438 -33.156 -11.758 1 89.19 486 ILE A N 1
ATOM 3766 C CA . ILE A 1 486 ? -74.688 -33.031 -10.531 1 89.19 486 ILE A CA 1
ATOM 3767 C C . ILE A 1 486 ? -73.188 -32.969 -10.867 1 89.19 486 ILE A C 1
ATOM 3769 O O . ILE A 1 486 ? -72.688 -33.781 -11.648 1 89.19 486 ILE A O 1
ATOM 3773 N N . THR A 1 487 ? -72.438 -31.844 -10.492 1 90.69 487 THR A N 1
ATOM 3774 C CA . THR A 1 487 ? -71.062 -31.641 -10.758 1 90.69 487 THR A CA 1
ATOM 3775 C C . THR A 1 487 ? -70.312 -31.203 -9.5 1 90.69 487 THR A C 1
ATOM 3777 O O . THR A 1 487 ? -70.938 -30.828 -8.508 1 90.69 487 THR A O 1
ATOM 3780 N N . TYR A 1 488 ? -68.938 -31.438 -9.57 1 90.94 488 TYR A N 1
ATOM 3781 C CA . TYR A 1 488 ? -68.062 -30.906 -8.508 1 90.94 488 TYR A CA 1
ATOM 3782 C C . TYR A 1 488 ? -67.812 -29.422 -8.727 1 90.94 488 TYR A C 1
ATOM 3784 O O . TYR A 1 488 ? -67.5 -29 -9.852 1 90.94 488 TYR A O 1
ATOM 3792 N N . VAL A 1 489 ? -67.938 -28.578 -7.723 1 89.38 489 VAL A N 1
ATOM 3793 C CA . VAL A 1 489 ? -67.562 -27.156 -7.824 1 89.38 489 VAL A CA 1
ATOM 3794 C C . VAL A 1 489 ? -66.688 -26.75 -6.652 1 89.38 489 VAL A C 1
ATOM 3796 O O . VAL A 1 489 ? -66.75 -27.359 -5.574 1 89.38 489 VAL A O 1
ATOM 3799 N N . THR A 1 490 ? -65.75 -25.906 -6.941 1 87.88 490 THR A N 1
ATOM 3800 C CA . THR A 1 490 ? -64.875 -25.344 -5.91 1 87.88 490 THR A CA 1
ATOM 3801 C C . THR A 1 490 ? -65.25 -23.906 -5.586 1 87.88 490 THR A C 1
ATOM 3803 O O . THR A 1 490 ? -65.375 -23.078 -6.484 1 87.88 490 THR A O 1
ATOM 3806 N N . VAL A 1 491 ? -65.625 -23.719 -4.379 1 81.81 491 VAL A N 1
ATOM 3807 C CA . VAL A 1 491 ? -65.938 -22.375 -3.934 1 81.81 491 VAL A CA 1
ATOM 3808 C C . VAL A 1 491 ? -65 -21.922 -2.857 1 81.81 491 VAL A C 1
ATOM 3810 O O . VAL A 1 491 ? -64.938 -22.469 -1.759 1 81.81 491 VAL A O 1
ATOM 3813 N N . GLY A 1 492 ? -64.188 -20.922 -3.143 1 74.75 492 GLY A N 1
ATOM 3814 C CA . GLY A 1 492 ? -63.219 -20.406 -2.211 1 74.75 492 GLY A CA 1
ATOM 3815 C C . GLY A 1 492 ? -62.156 -21.422 -1.834 1 74.75 492 GLY A C 1
ATOM 3816 O O . GLY A 1 492 ? -61.438 -21.938 -2.699 1 74.75 492 GLY A O 1
ATOM 3817 N N . LYS A 1 493 ? -62.188 -21.719 -0.534 1 79.44 493 LYS A N 1
ATOM 3818 C CA . LYS A 1 493 ? -61.219 -22.656 0.014 1 79.44 493 LYS A CA 1
ATOM 3819 C C . LYS A 1 493 ? -61.75 -24.094 -0.015 1 79.44 493 LYS A C 1
ATOM 3821 O O . LYS A 1 493 ? -60.969 -25.047 0.071 1 79.44 493 LYS A O 1
ATOM 3826 N N . ASP A 1 494 ? -63.125 -24.219 -0.167 1 82.75 494 ASP A N 1
ATOM 3827 C CA . ASP A 1 494 ? -63.75 -25.547 -0.151 1 82.75 494 ASP A CA 1
ATOM 3828 C C . ASP A 1 494 ? -63.75 -26.156 -1.551 1 82.75 494 ASP A C 1
ATOM 3830 O O . ASP A 1 494 ? -64.438 -25.641 -2.453 1 82.75 494 ASP A O 1
ATOM 3834 N N . ALA A 1 495 ? -62.969 -27.203 -1.61 1 86.88 495 ALA A N 1
ATOM 3835 C CA . ALA A 1 495 ? -62.844 -27.844 -2.916 1 86.88 495 ALA A CA 1
ATOM 3836 C C . ALA A 1 495 ? -63.719 -29.062 -3.025 1 86.88 495 ALA A C 1
ATOM 3838 O O . ALA A 1 495 ? -64.062 -29.672 -2.014 1 86.88 495 ALA A O 1
ATOM 3839 N N . TYR A 1 496 ? -64.25 -29.422 -4.188 1 89.88 496 TYR A N 1
ATOM 3840 C CA . TYR A 1 496 ? -65 -30.609 -4.574 1 89.88 496 TYR A CA 1
ATOM 3841 C C . TYR A 1 496 ? -66.375 -30.688 -3.842 1 89.88 496 TYR A C 1
ATOM 3843 O O . TYR A 1 496 ? -66.688 -31.719 -3.266 1 89.88 496 TYR A O 1
ATOM 3851 N N . LEU A 1 497 ? -67.062 -29.594 -3.988 1 90.88 497 LEU A N 1
ATOM 3852 C CA . LEU A 1 497 ? -68.438 -29.562 -3.459 1 90.88 497 LEU A CA 1
ATOM 3853 C C . LEU A 1 497 ? -69.375 -30.156 -4.453 1 90.88 497 LEU A C 1
ATOM 3855 O O . LEU A 1 497 ? -69.375 -29.844 -5.645 1 90.88 497 LEU A O 1
ATOM 3859 N N . LEU A 1 498 ? -70.25 -31.031 -3.887 1 90.38 498 LEU A N 1
ATOM 3860 C CA . LEU A 1 498 ? -71.312 -31.641 -4.715 1 90.38 498 LEU A CA 1
ATOM 3861 C C . LEU A 1 498 ? -72.5 -30.703 -4.887 1 90.38 498 LEU A C 1
ATOM 3863 O O . LEU A 1 498 ? -73.25 -30.422 -3.922 1 90.38 498 LEU A O 1
ATOM 3867 N N . GLU A 1 499 ? -72.625 -30.25 -6.035 1 91.5 499 GLU A N 1
ATOM 3868 C CA . GLU A 1 499 ? -73.75 -29.328 -6.309 1 91.5 499 GLU A CA 1
ATOM 3869 C C . GLU A 1 499 ? -74.938 -30.094 -6.781 1 91.5 499 GLU A C 1
ATOM 3871 O O . GLU A 1 499 ? -74.938 -30.719 -7.84 1 91.5 499 GLU A O 1
ATOM 3876 N N . VAL A 1 500 ? -76.125 -30.016 -5.949 1 89.62 500 VAL A N 1
ATOM 3877 C CA . VAL A 1 500 ? -77.375 -30.734 -6.219 1 89.62 500 VAL A CA 1
ATOM 3878 C C . VAL A 1 500 ? -78.5 -29.719 -6.422 1 89.62 500 VAL A C 1
ATOM 3880 O O . VAL A 1 500 ? -78.625 -28.766 -5.66 1 89.62 500 VAL A O 1
ATOM 3883 N N . PRO A 1 501 ? -79.25 -29.844 -7.516 1 87.25 501 PRO A N 1
ATOM 3884 C CA . PRO A 1 501 ? -80.375 -28.938 -7.746 1 87.25 501 PRO A CA 1
ATOM 3885 C C . PRO A 1 501 ? -81.438 -29.031 -6.645 1 87.25 501 PRO A C 1
ATOM 3887 O O . PRO A 1 501 ? -81.562 -30.062 -5.992 1 87.25 501 PRO A O 1
ATOM 3890 N N . GLU A 1 502 ? -82.188 -27.984 -6.398 1 87.19 502 GLU A N 1
ATOM 3891 C CA . GLU A 1 502 ? -83.188 -27.844 -5.34 1 87.19 502 GLU A CA 1
ATOM 3892 C C . GLU A 1 502 ? -84.25 -28.891 -5.492 1 87.19 502 GLU A C 1
ATOM 3894 O O . GLU A 1 502 ? -84.875 -29.328 -4.504 1 87.19 502 GLU A O 1
ATOM 3899 N N . SER A 1 503 ? -84.562 -29.406 -6.684 1 84.38 503 SER A N 1
ATOM 3900 C CA . SER A 1 503 ? -85.625 -30.375 -6.953 1 84.38 503 SER A CA 1
ATOM 3901 C C . SER A 1 503 ? -85.25 -31.734 -6.332 1 84.38 503 SER A C 1
ATOM 3903 O O . SER A 1 503 ? -86.188 -32.531 -6.031 1 84.38 503 SER A O 1
ATOM 3905 N N . LEU A 1 504 ? -84.062 -31.906 -6.066 1 84.88 504 LEU A N 1
ATOM 3906 C CA . LEU A 1 504 ? -83.625 -33.188 -5.566 1 84.88 504 LEU A CA 1
ATOM 3907 C C . LEU A 1 504 ? -83.312 -33.125 -4.082 1 84.88 504 LEU A C 1
ATOM 3909 O O . LEU A 1 504 ? -82.688 -34.062 -3.521 1 84.88 504 LEU A O 1
ATOM 3913 N N . ARG A 1 505 ? -83.5 -32.062 -3.41 1 80.94 505 ARG A N 1
ATOM 3914 C CA . ARG A 1 505 ? -83.125 -31.828 -2.006 1 80.94 505 ARG A CA 1
ATOM 3915 C C . ARG A 1 505 ? -83.75 -32.938 -1.126 1 80.94 505 ARG A C 1
ATOM 3917 O O . ARG A 1 505 ? -83.125 -33.375 -0.161 1 80.94 505 ARG A O 1
ATOM 3924 N N . GLY A 1 506 ? -84.938 -33.406 -1.512 1 79.88 506 GLY A N 1
ATOM 3925 C CA . GLY A 1 506 ? -85.625 -34.438 -0.747 1 79.88 506 GLY A CA 1
ATOM 3926 C C . GLY A 1 506 ? -85 -35.812 -0.88 1 79.88 506 GLY A C 1
ATOM 3927 O O . GLY A 1 506 ? -85.188 -36.656 -0.006 1 79.88 506 GLY A O 1
ATOM 3928 N N . SER A 1 507 ? -84.188 -36 -1.946 1 82 507 SER A N 1
ATOM 3929 C CA . SER A 1 507 ? -83.625 -37.312 -2.23 1 82 507 SER A CA 1
ATOM 3930 C C . SER A 1 507 ? -82.188 -37.406 -1.712 1 82 507 SER A C 1
ATOM 3932 O O . SER A 1 507 ? -81.562 -38.438 -1.813 1 82 507 SER A O 1
ATOM 3934 N N . VAL A 1 508 ? -81.688 -36.375 -0.985 1 85.12 508 VAL A N 1
ATOM 3935 C CA . VAL A 1 508 ? -80.312 -36.344 -0.494 1 85.12 508 VAL A CA 1
ATOM 3936 C C . VAL A 1 508 ? -80.188 -37.062 0.854 1 85.12 508 VAL A C 1
ATOM 3938 O O . VAL A 1 508 ? -81 -36.781 1.758 1 85.12 508 VAL A O 1
ATOM 3941 N N . PRO A 1 509 ? -79.438 -38.062 0.845 1 84.06 509 PRO A N 1
ATOM 3942 C CA . PRO A 1 509 ? -79.312 -38.781 2.111 1 84.06 509 PRO A CA 1
ATOM 3943 C C . PRO A 1 509 ? -78.938 -37.875 3.277 1 84.06 509 PRO A C 1
ATOM 3945 O O . PRO A 1 509 ? -78.375 -36.812 3.07 1 84.06 509 PRO A O 1
ATOM 3948 N N . ARG A 1 510 ? -79.188 -38.25 4.539 1 82.5 510 ARG A N 1
ATOM 3949 C CA . ARG A 1 510 ? -79 -37.469 5.758 1 82.5 510 ARG A CA 1
ATOM 3950 C C . ARG A 1 510 ? -77.562 -37.344 6.102 1 82.5 510 ARG A C 1
ATOM 3952 O O . ARG A 1 510 ? -77.125 -36.406 6.805 1 82.5 510 ARG A O 1
ATOM 3959 N N . ASP A 1 511 ? -76.75 -38.188 5.469 1 85.06 511 ASP A N 1
ATOM 3960 C CA . ASP A 1 511 ? -75.312 -38.188 5.848 1 85.06 511 ASP A CA 1
ATOM 3961 C C . ASP A 1 511 ? -74.562 -37.156 5.062 1 85.06 511 ASP A C 1
ATOM 3963 O O . ASP A 1 511 ? -73.375 -36.906 5.332 1 85.06 511 ASP A O 1
ATOM 3967 N N . TYR A 1 512 ? -75.25 -36.406 4.238 1 89.88 512 TYR A N 1
ATOM 3968 C CA . TYR A 1 512 ? -74.625 -35.344 3.457 1 89.88 512 TYR A CA 1
ATOM 3969 C C . TYR A 1 512 ? -74.562 -34.062 4.242 1 89.88 512 TYR A C 1
ATOM 3971 O O . TYR A 1 512 ? -75.5 -33.656 4.898 1 89.88 512 TYR A O 1
ATOM 3979 N N . GLU A 1 513 ? -73.312 -33.5 4.305 1 90.5 513 GLU A N 1
ATOM 3980 C CA . GLU A 1 513 ? -73.125 -32.25 5.051 1 90.5 513 GLU A CA 1
ATOM 3981 C C . GLU A 1 513 ? -73.25 -31.031 4.145 1 90.5 513 GLU A C 1
ATOM 3983 O O . GLU A 1 513 ? -72.562 -30.906 3.162 1 90.5 513 GLU A O 1
ATOM 3988 N N . LEU A 1 514 ? -74.25 -30.219 4.484 1 88.5 514 LEU A N 1
ATOM 3989 C CA . LEU A 1 514 ? -74.5 -29 3.717 1 88.5 514 LEU A CA 1
ATOM 3990 C C . LEU A 1 514 ? -73.375 -27.984 4.02 1 88.5 514 LEU A C 1
ATOM 3992 O O . LEU A 1 514 ? -73.125 -27.656 5.18 1 88.5 514 LEU A O 1
ATOM 3996 N N . ARG A 1 515 ? -72.562 -27.531 2.965 1 87.62 515 ARG A N 1
ATOM 3997 C CA . ARG A 1 515 ? -71.438 -26.609 3.143 1 87.62 515 ARG A CA 1
ATOM 3998 C C . ARG A 1 515 ? -71.75 -25.234 2.598 1 87.62 515 ARG A C 1
ATOM 4000 O O . ARG A 1 515 ? -71.438 -24.219 3.205 1 87.62 515 ARG A O 1
ATOM 4007 N N . SER A 1 516 ? -72.438 -25.203 1.359 1 88.38 516 SER A N 1
ATOM 4008 C CA . SER A 1 516 ? -72.812 -23.938 0.748 1 88.38 516 SER A CA 1
ATOM 4009 C C . SER A 1 516 ? -74.125 -24.062 -0.075 1 88.38 516 SER A C 1
ATOM 4011 O O . SER A 1 516 ? -74.5 -25.172 -0.452 1 88.38 516 SER A O 1
ATOM 4013 N N . SER A 1 517 ? -74.938 -22.875 -0.213 1 87.06 517 SER A N 1
ATOM 4014 C CA . SER A 1 517 ? -76.125 -22.891 -1.007 1 87.06 517 SER A CA 1
ATOM 4015 C C . SER A 1 517 ? -76.188 -21.719 -1.995 1 87.06 517 SER A C 1
ATOM 4017 O O . SER A 1 517 ? -75.625 -20.656 -1.726 1 87.06 517 SER A O 1
ATOM 4019 N N . LYS A 1 518 ? -76.438 -21.938 -3.158 1 84.19 518 LYS A N 1
ATOM 4020 C CA . LYS A 1 518 ? -76.688 -20.938 -4.195 1 84.19 518 LYS A CA 1
ATOM 4021 C C . LYS A 1 518 ? -78.125 -21.016 -4.695 1 84.19 518 LYS A C 1
ATOM 4023 O O . LYS A 1 518 ? -78.812 -22.047 -4.531 1 84.19 518 LYS A O 1
ATOM 4028 N N . LYS A 1 519 ? -78.688 -19.906 -5.285 1 86.06 519 LYS A N 1
ATOM 4029 C CA . LYS A 1 519 ? -80.062 -19.891 -5.766 1 86.06 519 LYS A CA 1
ATOM 4030 C C . LYS A 1 519 ? -80.312 -21.062 -6.707 1 86.06 519 LYS A C 1
ATOM 4032 O O . LYS A 1 519 ? -79.688 -21.172 -7.762 1 86.06 519 LYS A O 1
ATOM 4037 N N . GLY A 1 520 ? -81.125 -22.078 -6.277 1 85.12 520 GLY A N 1
ATOM 4038 C CA . GLY A 1 520 ? -81.5 -23.203 -7.109 1 85.12 520 GLY A CA 1
ATOM 4039 C C . GLY A 1 520 ? -80.688 -24.453 -6.898 1 85.12 520 GLY A C 1
ATOM 4040 O O . GLY A 1 520 ? -81.062 -25.531 -7.395 1 85.12 520 GLY A O 1
ATOM 4041 N N . PHE A 1 521 ? -79.562 -24.156 -6.137 1 89.81 521 PHE A N 1
ATOM 4042 C CA . PHE A 1 521 ? -78.688 -25.297 -5.957 1 89.81 521 PHE A CA 1
ATOM 4043 C C . PHE A 1 521 ? -78.188 -25.406 -4.508 1 89.81 521 PHE A C 1
ATOM 4045 O O . PHE A 1 521 ? -78.062 -24.406 -3.818 1 89.81 521 PHE A O 1
ATOM 4052 N N . PHE A 1 522 ? -78 -26.641 -3.934 1 89.94 522 PHE A N 1
ATOM 4053 C CA . PHE A 1 522 ? -77.375 -26.906 -2.639 1 89.94 522 PHE A CA 1
ATOM 4054 C C . PHE A 1 522 ? -76.062 -27.688 -2.809 1 89.94 522 PHE A C 1
ATOM 4056 O O . PHE A 1 522 ? -76 -28.531 -3.691 1 89.94 522 PHE A O 1
ATOM 4063 N N . ARG A 1 523 ? -75.125 -27.25 -2.1 1 91.38 523 ARG A N 1
ATOM 4064 C CA . ARG A 1 523 ? -73.75 -27.844 -2.197 1 91.38 523 ARG A CA 1
ATOM 4065 C C . ARG A 1 523 ? -73.438 -28.641 -0.938 1 91.38 523 ARG A C 1
ATOM 4067 O O . ARG A 1 523 ? -73.562 -28.125 0.176 1 91.38 523 ARG A O 1
ATOM 4074 N N . TYR A 1 524 ? -73.125 -29.984 -1.186 1 89.69 524 TYR A N 1
ATOM 4075 C CA . TYR A 1 524 ? -72.938 -30.891 -0.063 1 89.69 524 TYR A CA 1
ATOM 4076 C C . TYR A 1 524 ? -71.562 -31.516 -0.098 1 89.69 524 TYR A C 1
ATOM 4078 O O . TYR A 1 524 ? -70.938 -31.609 -1.16 1 89.69 524 TYR A O 1
ATOM 4086 N N . TRP A 1 525 ? -70.938 -31.875 1.109 1 91.19 525 TRP A N 1
ATOM 4087 C CA . TRP A 1 525 ? -69.812 -32.844 1.243 1 91.19 525 TRP A CA 1
ATOM 4088 C C . TRP A 1 525 ? -70.375 -34.188 1.699 1 91.19 525 TRP A C 1
ATOM 4090 O O . TRP A 1 525 ? -71.188 -34.281 2.627 1 91.19 525 TRP A O 1
ATOM 4100 N N . THR A 1 526 ? -70.062 -35.25 1.045 1 88.75 526 THR A N 1
ATOM 4101 C CA . THR A 1 526 ? -70.375 -36.594 1.491 1 88.75 526 THR A CA 1
ATOM 4102 C C . THR A 1 526 ? -69.25 -37.156 2.334 1 88.75 526 THR A C 1
ATOM 4104 O O . THR A 1 526 ? -68.125 -36.656 2.287 1 88.75 526 THR A O 1
ATOM 4107 N N . PRO A 1 527 ? -69.5 -38.062 3.252 1 88.94 527 PRO A N 1
ATOM 4108 C CA . PRO A 1 527 ? -68.438 -38.656 4.023 1 88.94 527 PRO A CA 1
ATOM 4109 C C . PRO A 1 527 ? -67.312 -39.219 3.135 1 88.94 527 PRO A C 1
ATOM 4111 O O . PRO A 1 527 ? -66.125 -39.156 3.496 1 88.94 527 PRO A O 1
ATOM 4114 N N . CYS A 1 528 ? -67.625 -39.688 1.973 1 88.69 528 CYS A N 1
ATOM 4115 C CA . CYS A 1 528 ? -66.625 -40.219 1.036 1 88.69 528 CYS A CA 1
ATOM 4116 C C . CYS A 1 528 ? -65.812 -39.094 0.459 1 88.69 528 CYS A C 1
ATOM 4118 O O . CYS A 1 528 ? -64.562 -39.219 0.341 1 88.69 528 CYS A O 1
ATOM 4120 N N . ILE A 1 529 ? -66.312 -37.969 0.129 1 91.69 529 ILE A N 1
ATOM 4121 C CA . ILE A 1 529 ? -65.625 -36.812 -0.408 1 91.69 529 ILE A CA 1
ATOM 4122 C C . ILE A 1 529 ? -64.625 -36.281 0.646 1 91.69 529 ILE A C 1
ATOM 4124 O O . ILE A 1 529 ? -63.5 -35.938 0.334 1 91.69 529 ILE A O 1
ATOM 4128 N N . LYS A 1 530 ? -65.062 -36.219 1.868 1 89.38 530 LYS A N 1
ATOM 4129 C CA . LYS A 1 530 ? -64.25 -35.719 2.949 1 89.38 530 LYS A CA 1
ATOM 4130 C C . LYS A 1 530 ? -63 -36.625 3.119 1 89.38 530 LYS A C 1
ATOM 4132 O O . LYS A 1 530 ? -61.906 -36.125 3.35 1 89.38 530 LYS A O 1
ATOM 4137 N N . LYS A 1 531 ? -63.281 -37.906 3.053 1 90.12 531 LYS A N 1
ATOM 4138 C CA . LYS A 1 531 ? -62.156 -38.844 3.141 1 90.12 531 LYS A CA 1
ATOM 4139 C C . LYS A 1 531 ? -61.188 -38.625 1.983 1 90.12 531 LYS A C 1
ATOM 4141 O O . LYS A 1 531 ? -59.969 -38.562 2.191 1 90.12 531 LYS A O 1
ATOM 4146 N N . PHE A 1 532 ? -61.656 -38.469 0.789 1 91 532 PHE A N 1
ATOM 4147 C CA . PHE A 1 532 ? -60.812 -38.281 -0.385 1 91 532 PHE A CA 1
ATOM 4148 C C . PHE A 1 532 ? -60.094 -36.938 -0.318 1 91 532 PHE A C 1
ATOM 4150 O O . PHE A 1 532 ? -58.938 -36.812 -0.748 1 91 532 PHE A O 1
ATOM 4157 N N . LEU A 1 533 ? -60.688 -35.938 0.231 1 90.62 533 LEU A N 1
ATOM 4158 C CA . LEU A 1 533 ? -60.062 -34.594 0.358 1 90.62 533 LEU A CA 1
ATOM 4159 C C . LEU A 1 533 ? -58.875 -34.656 1.335 1 90.62 533 LEU A C 1
ATOM 4161 O O . LEU A 1 533 ? -57.875 -34 1.118 1 90.62 533 LEU A O 1
ATOM 4165 N N . GLY A 1 534 ? -59.094 -35.344 2.41 1 88.88 534 GLY A N 1
ATOM 4166 C CA . GLY A 1 534 ? -57.969 -35.531 3.32 1 88.88 534 GLY A CA 1
ATOM 4167 C C . GLY A 1 534 ? -56.812 -36.25 2.67 1 88.88 534 GLY A C 1
ATOM 4168 O O . GLY A 1 534 ? -55.656 -35.812 2.826 1 88.88 534 GLY A O 1
ATOM 4169 N N . GLU A 1 535 ? -57.188 -37.25 1.941 1 89 535 GLU A N 1
ATOM 4170 C CA . GLU A 1 535 ? -56.125 -38 1.241 1 89 535 GLU A CA 1
ATOM 4171 C C . GLU A 1 535 ? -55.469 -37.156 0.156 1 89 535 GLU A C 1
ATOM 4173 O O . GLU A 1 535 ? -54.281 -37.219 -0.061 1 89 535 GLU A O 1
ATOM 4178 N N . LEU A 1 536 ? -56.188 -36.375 -0.491 1 89 536 LEU A N 1
ATOM 4179 C CA . LEU A 1 536 ? -55.688 -35.5 -1.54 1 89 536 LEU A CA 1
ATOM 4180 C C . LEU A 1 536 ? -54.75 -34.438 -0.959 1 89 536 LEU A C 1
ATOM 4182 O O . LEU A 1 536 ? -53.719 -34.125 -1.548 1 89 536 LEU A O 1
ATOM 4186 N N . SER A 1 537 ? -55.125 -33.844 0.061 1 89.31 537 SER A N 1
ATOM 4187 C CA . SER A 1 537 ? -54.281 -32.844 0.714 1 89.31 537 SER A CA 1
ATOM 4188 C C . SER A 1 537 ? -52.938 -33.469 1.131 1 89.31 537 SER A C 1
ATOM 4190 O O . SER A 1 537 ? -51.906 -32.812 0.992 1 89.31 537 SER A O 1
ATOM 4192 N N . LEU A 1 538 ? -53.062 -34.594 1.611 1 86.19 538 LEU A N 1
ATOM 4193 C CA . LEU A 1 538 ? -51.844 -35.281 1.995 1 86.19 538 LEU A CA 1
ATOM 4194 C C . LEU A 1 538 ? -51 -35.625 0.77 1 86.19 538 LEU A C 1
ATOM 4196 O O . LEU A 1 538 ? -49.781 -35.438 0.793 1 86.19 538 LEU A O 1
ATOM 4200 N N . ALA A 1 539 ? -51.625 -36.062 -0.205 1 87.62 539 ALA A N 1
ATOM 4201 C CA . ALA A 1 539 ? -50.938 -36.406 -1.433 1 87.62 539 ALA A CA 1
ATOM 4202 C C . ALA A 1 539 ? -50.312 -35.156 -2.062 1 87.62 539 ALA A C 1
ATOM 4204 O O . ALA A 1 539 ? -49.188 -35.219 -2.582 1 87.62 539 ALA A O 1
ATOM 4205 N N . LYS A 1 540 ? -50.938 -34.125 -2.045 1 87.44 540 LYS A N 1
ATOM 4206 C CA . LYS A 1 540 ? -50.406 -32.875 -2.586 1 87.44 540 LYS A CA 1
ATOM 4207 C C . LYS A 1 540 ? -49.219 -32.344 -1.754 1 87.44 540 LYS A C 1
ATOM 4209 O O . LYS A 1 540 ? -48.281 -31.797 -2.297 1 87.44 540 LYS A O 1
ATOM 4214 N N . SER A 1 541 ? -49.375 -32.5 -0.544 1 85.62 541 SER A N 1
ATOM 4215 C CA . SER A 1 541 ? -48.281 -32.125 0.332 1 85.62 541 SER A CA 1
ATOM 4216 C C . SER A 1 541 ? -47.031 -32.969 0.069 1 85.62 541 SER A C 1
ATOM 4218 O O . SER A 1 541 ? -45.906 -32.469 0.086 1 85.62 541 SER A O 1
ATOM 4220 N N . GLU A 1 542 ? -47.312 -34.125 -0.102 1 83.56 542 GLU A N 1
ATOM 4221 C CA . GLU A 1 542 ? -46.219 -35.031 -0.424 1 83.56 542 GLU A CA 1
ATOM 4222 C C . GLU A 1 542 ? -45.594 -34.656 -1.767 1 83.56 542 GLU A C 1
ATOM 4224 O O . GLU A 1 542 ? -44.375 -34.75 -1.928 1 83.56 542 GLU A O 1
ATOM 4229 N N . LYS A 1 543 ? -46.375 -34.375 -2.609 1 84.62 543 LYS A N 1
ATOM 4230 C CA . LYS A 1 543 ? -45.875 -33.938 -3.914 1 84.62 543 LYS A CA 1
ATOM 4231 C C . LYS A 1 543 ? -45 -32.688 -3.785 1 84.62 543 LYS A C 1
ATOM 4233 O O . LYS A 1 543 ? -43.938 -32.594 -4.406 1 84.62 543 LYS A O 1
ATOM 4238 N N . GLU A 1 544 ? -45.406 -31.828 -3 1 80.44 544 GLU A N 1
ATOM 4239 C CA . GLU A 1 544 ? -44.656 -30.594 -2.797 1 80.44 544 GLU A CA 1
ATOM 4240 C C . GLU A 1 544 ? -43.312 -30.859 -2.094 1 80.44 544 GLU A C 1
ATOM 4242 O O . GLU A 1 544 ? -42.312 -30.219 -2.41 1 80.44 544 GLU A O 1
ATOM 4247 N N . THR A 1 545 ? -43.375 -31.641 -1.235 1 77.44 545 THR A N 1
ATOM 4248 C CA . THR A 1 545 ? -42.156 -32 -0.537 1 77.44 545 THR A CA 1
ATOM 4249 C C . THR A 1 545 ? -41.188 -32.688 -1.482 1 77.44 545 THR A C 1
ATOM 4251 O O . THR A 1 545 ? -39.969 -32.469 -1.418 1 77.44 545 THR A O 1
ATOM 4254 N N . ALA A 1 546 ? -41.688 -33.531 -2.262 1 79.94 546 ALA A N 1
ATOM 4255 C CA . ALA A 1 546 ? -40.875 -34.219 -3.242 1 79.94 546 ALA A CA 1
ATOM 4256 C C . ALA A 1 546 ? -40.25 -33.219 -4.211 1 79.94 546 ALA A C 1
ATOM 4258 O O . ALA A 1 546 ? -39.062 -33.375 -4.605 1 79.94 546 ALA A O 1
ATOM 4259 N N . LEU A 1 547 ? -40.969 -32.25 -4.496 1 79 547 LEU A N 1
ATOM 4260 C CA . LEU A 1 547 ? -40.5 -31.234 -5.418 1 79 547 LEU A CA 1
ATOM 4261 C C . LEU A 1 547 ? -39.375 -30.422 -4.789 1 79 547 LEU A C 1
ATOM 4263 O O . LEU A 1 547 ? -38.438 -30.031 -5.477 1 79 547 LEU A O 1
ATOM 4267 N N . LYS A 1 548 ? -39.469 -30.203 -3.598 1 73.31 548 LYS A N 1
ATOM 4268 C CA . LYS A 1 548 ? -38.469 -29.422 -2.895 1 73.31 548 LYS A CA 1
ATOM 4269 C C . LYS A 1 548 ? -37.156 -30.188 -2.814 1 73.31 548 LYS A C 1
ATOM 4271 O O . LYS A 1 548 ? -36.062 -29.594 -2.895 1 73.31 548 LYS A O 1
ATOM 4276 N N . ASN A 1 549 ? -37.281 -31.438 -2.785 1 77.56 549 ASN A N 1
ATOM 4277 C CA . ASN A 1 549 ? -36.094 -32.25 -2.576 1 77.56 549 ASN A CA 1
ATOM 4278 C C . ASN A 1 549 ? -35.438 -32.656 -3.9 1 77.56 549 ASN A C 1
ATOM 4280 O O . ASN A 1 549 ? -34.312 -33.156 -3.92 1 77.56 549 ASN A O 1
ATOM 4284 N N . ILE A 1 550 ? -36.125 -32.375 -4.871 1 83.19 550 ILE A N 1
ATOM 4285 C CA . ILE A 1 550 ? -35.625 -32.781 -6.172 1 83.19 550 ILE A CA 1
ATOM 4286 C C . ILE A 1 550 ? -34.312 -32.031 -6.5 1 83.19 550 ILE A C 1
ATOM 4288 O O . ILE A 1 550 ? -33.406 -32.594 -7.086 1 83.19 550 ILE A O 1
ATOM 4292 N N . LEU A 1 551 ? -34.344 -30.766 -6.184 1 83.62 551 LEU A N 1
ATOM 4293 C CA . LEU A 1 551 ? -33.156 -29.969 -6.453 1 83.62 551 LEU A CA 1
ATOM 4294 C C . LEU A 1 551 ? -31.922 -30.547 -5.758 1 83.62 551 LEU A C 1
ATOM 4296 O O . LEU A 1 551 ? -30.875 -30.719 -6.379 1 83.62 551 LEU A O 1
ATOM 4300 N N . GLN A 1 552 ? -32.125 -30.875 -4.582 1 82.19 552 GLN A N 1
ATOM 4301 C CA . GLN A 1 552 ? -31.016 -31.422 -3.807 1 82.19 552 GLN A CA 1
ATOM 4302 C C . GLN A 1 552 ? -30.547 -32.75 -4.383 1 82.19 552 GLN A C 1
ATOM 4304 O O . GLN A 1 552 ? -29.344 -33.031 -4.426 1 82.19 552 GLN A O 1
ATOM 4309 N N . ARG A 1 553 ? -31.438 -33.531 -4.805 1 83.69 553 ARG A N 1
ATOM 4310 C CA . ARG A 1 553 ? -31.078 -34.844 -5.375 1 83.69 553 ARG A CA 1
ATOM 4311 C C . ARG A 1 553 ? -30.328 -34.656 -6.691 1 83.69 553 ARG A C 1
ATOM 4313 O O . ARG A 1 553 ? -29.375 -35.406 -6.977 1 83.69 553 ARG A O 1
ATOM 4320 N N . LEU A 1 554 ? -30.797 -33.75 -7.383 1 87.06 554 LEU A N 1
ATOM 4321 C CA . LEU A 1 554 ? -30.141 -33.469 -8.648 1 87.06 554 LEU A CA 1
ATOM 4322 C C . LEU A 1 554 ? -28.719 -32.938 -8.422 1 87.06 554 LEU A C 1
ATOM 4324 O O . LEU A 1 554 ? -27.797 -33.281 -9.172 1 87.06 554 LEU A O 1
ATOM 4328 N N . ILE A 1 555 ? -28.562 -32.094 -7.473 1 88.75 555 ILE A N 1
ATOM 4329 C CA . ILE A 1 555 ? -27.25 -31.547 -7.16 1 88.75 555 ILE A CA 1
ATOM 4330 C C . ILE A 1 555 ? -26.312 -32.656 -6.699 1 88.75 555 ILE A C 1
ATOM 4332 O O . ILE A 1 555 ? -25.141 -32.688 -7.078 1 88.75 555 ILE A O 1
ATOM 4336 N N . VAL A 1 556 ? -26.812 -33.5 -5.922 1 85.62 556 VAL A N 1
ATOM 4337 C CA . VAL A 1 556 ? -26 -34.625 -5.453 1 85.62 556 VAL A CA 1
ATOM 4338 C C . VAL A 1 556 ? -25.547 -35.469 -6.645 1 85.62 556 VAL A C 1
ATOM 4340 O O . VAL A 1 556 ? -24.406 -35.906 -6.703 1 85.62 556 VAL A O 1
ATOM 4343 N N . GLN A 1 557 ? -26.453 -35.719 -7.559 1 86.81 557 GLN A N 1
ATOM 4344 C CA . GLN A 1 557 ? -26.109 -36.469 -8.766 1 86.81 557 GLN A CA 1
ATOM 4345 C C . GLN A 1 557 ? -25.047 -35.75 -9.578 1 86.81 557 GLN A C 1
ATOM 4347 O O . GLN A 1 557 ? -24.125 -36.375 -10.117 1 86.81 557 GLN A O 1
ATOM 4352 N N . PHE A 1 558 ? -25.234 -34.531 -9.688 1 92 558 PHE A N 1
ATOM 4353 C CA . PHE A 1 558 ? -24.266 -33.688 -10.398 1 92 558 PHE A CA 1
ATOM 4354 C C . PHE A 1 558 ? -22.891 -33.812 -9.766 1 92 558 PHE A C 1
ATOM 4356 O O . PHE A 1 558 ? -21.875 -33.875 -10.477 1 92 558 PHE A O 1
ATOM 4363 N N . CYS A 1 559 ? -22.797 -33.875 -8.438 1 90 559 CYS A N 1
ATOM 4364 C CA . CYS A 1 559 ? -21.547 -33.875 -7.688 1 90 559 CYS A CA 1
ATOM 4365 C C . CYS A 1 559 ? -20.828 -35.219 -7.793 1 90 559 CYS A C 1
ATOM 4367 O O . CYS A 1 559 ? -19.641 -35.312 -7.504 1 90 559 CYS A O 1
ATOM 4369 N N . GLU A 1 560 ? -21.5 -36.188 -8.211 1 87.19 560 GLU A N 1
ATOM 4370 C CA . GLU A 1 560 ? -20.891 -37.5 -8.367 1 87.19 560 GLU A CA 1
ATOM 4371 C C . GLU A 1 560 ? -19.781 -37.469 -9.414 1 87.19 560 GLU A C 1
ATOM 4373 O O . GLU A 1 560 ? -18.797 -38.188 -9.297 1 87.19 560 GLU A O 1
ATOM 4378 N N . ASP A 1 561 ? -20 -36.656 -10.344 1 91.81 561 ASP A N 1
ATOM 4379 C CA . ASP A 1 561 ? -19.016 -36.531 -11.414 1 91.81 561 ASP A CA 1
ATOM 4380 C C . ASP A 1 561 ? -18.172 -35.281 -11.25 1 91.81 561 ASP A C 1
ATOM 4382 O O . ASP A 1 561 ? -17.828 -34.625 -12.234 1 91.81 561 ASP A O 1
ATOM 4386 N N . HIS A 1 562 ? -17.891 -34.969 -10.047 1 91.12 562 HIS A N 1
ATOM 4387 C CA . HIS A 1 562 ? -17.188 -33.719 -9.766 1 91.12 562 HIS A CA 1
ATOM 4388 C C . HIS A 1 562 ? -15.812 -33.719 -10.43 1 91.12 562 HIS A C 1
ATOM 4390 O O . HIS A 1 562 ? -15.352 -32.656 -10.867 1 91.12 562 HIS A O 1
ATOM 4396 N N . ASN A 1 563 ? -15.148 -34.781 -10.594 1 90.69 563 ASN A N 1
ATOM 4397 C CA . ASN A 1 563 ? -13.82 -34.812 -11.203 1 90.69 563 ASN A CA 1
ATOM 4398 C C . ASN A 1 563 ? -13.875 -34.5 -12.688 1 90.69 563 ASN A C 1
ATOM 4400 O O . ASN A 1 563 ? -12.969 -33.844 -13.219 1 90.69 563 ASN A O 1
ATOM 4404 N N . LYS A 1 564 ? -14.906 -34.969 -13.281 1 93.62 564 LYS A N 1
ATOM 4405 C CA . LYS A 1 564 ? -15.055 -34.688 -14.703 1 93.62 564 LYS A CA 1
ATOM 4406 C C . LYS A 1 564 ? -15.297 -33.219 -14.953 1 93.62 564 LYS A C 1
ATOM 4408 O O . LYS A 1 564 ? -14.766 -32.625 -15.906 1 93.62 564 LYS A O 1
ATOM 4413 N N . TRP A 1 565 ? -16.094 -32.625 -14.062 1 94.69 565 TRP A N 1
ATOM 4414 C CA . TRP A 1 565 ? -16.359 -31.203 -14.203 1 94.69 565 TRP A CA 1
ATOM 4415 C C . TRP A 1 565 ? -15.086 -30.391 -14.008 1 94.69 565 TRP A C 1
ATOM 4417 O O . TRP A 1 565 ? -14.828 -29.438 -14.734 1 94.69 565 TRP A O 1
ATOM 4427 N N . ARG A 1 566 ? -14.344 -30.797 -13.055 1 93.31 566 ARG A N 1
ATOM 4428 C CA . ARG A 1 566 ? -13.094 -30.109 -12.781 1 93.31 566 ARG A CA 1
ATOM 4429 C C . ARG A 1 566 ? -12.125 -30.234 -13.953 1 93.31 566 ARG A C 1
ATOM 4431 O O . ARG A 1 566 ? -11.422 -29.266 -14.281 1 93.31 566 ARG A O 1
ATOM 4438 N N . GLN A 1 567 ? -12.117 -31.344 -14.484 1 94.44 567 GLN A N 1
ATOM 4439 C CA . GLN A 1 567 ? -11.258 -31.562 -15.641 1 94.44 567 GLN A CA 1
ATOM 4440 C C . GLN A 1 567 ? -11.688 -30.688 -16.812 1 94.44 567 GLN A C 1
ATOM 4442 O O . GLN A 1 567 ? -10.844 -30.156 -17.547 1 94.44 567 GLN A O 1
ATOM 4447 N N . LEU A 1 568 ? -12.953 -30.578 -17 1 95.75 568 LEU A N 1
ATOM 4448 C CA . LEU A 1 568 ? -13.477 -29.719 -18.062 1 95.75 568 LEU A CA 1
ATOM 4449 C C . LEU A 1 568 ? -13.023 -28.281 -17.875 1 95.75 568 LEU A C 1
ATOM 4451 O O . LEU A 1 568 ? -12.594 -27.625 -18.828 1 95.75 568 LEU A O 1
ATOM 4455 N N . VAL A 1 569 ? -13.125 -27.828 -16.641 1 95.94 569 VAL A N 1
ATOM 4456 C CA . VAL A 1 569 ? -12.727 -26.453 -16.328 1 95.94 569 VAL A CA 1
ATOM 4457 C C . VAL A 1 569 ? -11.219 -26.297 -16.531 1 95.94 569 VAL A C 1
ATOM 4459 O O . VAL A 1 569 ? -10.773 -25.297 -17.094 1 95.94 569 VAL A O 1
ATOM 4462 N N . SER A 1 570 ? -10.484 -27.234 -16.125 1 95.38 570 SER A N 1
ATOM 4463 C CA . SER A 1 570 ? -9.031 -27.188 -16.266 1 95.38 570 SER A CA 1
ATOM 4464 C C . SER A 1 570 ? -8.625 -27.156 -17.734 1 95.38 570 SER A C 1
ATOM 4466 O O . SER A 1 570 ? -7.73 -26.391 -18.109 1 95.38 570 SER A O 1
ATOM 4468 N N . THR A 1 571 ? -9.258 -27.938 -18.516 1 96.06 571 THR A N 1
ATOM 4469 C CA . THR A 1 571 ? -8.969 -27.984 -19.938 1 96.06 571 THR A CA 1
ATOM 4470 C C . THR A 1 571 ? -9.32 -26.672 -20.625 1 96.06 571 THR A C 1
ATOM 4472 O O . THR A 1 571 ? -8.555 -26.141 -21.422 1 96.06 571 THR A O 1
ATOM 4475 N N . THR A 1 572 ? -10.438 -26.172 -20.281 1 96.06 572 THR A N 1
ATOM 4476 C CA . THR A 1 572 ? -10.867 -24.891 -20.844 1 96.06 572 THR A CA 1
ATOM 4477 C C . THR A 1 572 ? -9.93 -23.766 -20.422 1 96.06 572 THR A C 1
ATOM 4479 O O . THR A 1 572 ? -9.648 -22.859 -21.203 1 96.06 572 THR A O 1
ATOM 4482 N N . ALA A 1 573 ? -9.531 -23.828 -19.203 1 96.62 573 ALA A N 1
ATOM 4483 C CA . ALA A 1 573 ? -8.594 -22.828 -18.703 1 96.62 573 ALA A CA 1
ATOM 4484 C C . ALA A 1 573 ? -7.273 -22.891 -19.469 1 96.62 573 ALA A C 1
ATOM 4486 O O . ALA A 1 573 ? -6.723 -21.844 -19.844 1 96.62 573 ALA A O 1
ATOM 4487 N N . GLU A 1 574 ? -6.801 -24.047 -19.656 1 96.88 574 GLU A N 1
ATOM 4488 C CA . GLU A 1 574 ? -5.543 -24.219 -20.391 1 96.88 574 GLU A CA 1
ATOM 4489 C C . GLU A 1 574 ? -5.652 -23.672 -21.812 1 96.88 574 GLU A C 1
ATOM 4491 O O . GLU A 1 574 ? -4.723 -23.031 -22.312 1 96.88 574 GLU A O 1
ATOM 4496 N N . LEU A 1 575 ? -6.734 -23.922 -22.453 1 95.25 575 LEU A N 1
ATOM 4497 C CA . LEU A 1 575 ? -6.953 -23.391 -23.797 1 95.25 575 LEU A CA 1
ATOM 4498 C C . LEU A 1 575 ? -7.012 -21.875 -23.781 1 95.25 575 LEU A C 1
ATOM 4500 O O . LEU A 1 575 ? -6.453 -21.219 -24.656 1 95.25 575 LEU A O 1
ATOM 4504 N N . ASP A 1 576 ? -7.691 -21.391 -22.797 1 96.12 576 ASP A N 1
ATOM 4505 C CA . ASP A 1 576 ? -7.789 -19.938 -22.672 1 96.12 576 ASP A CA 1
ATOM 4506 C C . ASP A 1 576 ? -6.406 -19.297 -22.516 1 96.12 576 ASP A C 1
ATOM 4508 O O . ASP A 1 576 ? -6.125 -18.266 -23.125 1 96.12 576 ASP A O 1
ATOM 4512 N N . VAL A 1 577 ? -5.559 -19.891 -21.734 1 97 577 VAL A N 1
ATOM 4513 C CA . VAL A 1 577 ? -4.215 -19.359 -21.516 1 97 577 VAL A CA 1
ATOM 4514 C C . VAL A 1 577 ? -3.406 -19.453 -22.812 1 97 577 VAL A C 1
ATOM 4516 O O . VAL A 1 577 ? -2.666 -18.531 -23.156 1 97 577 VAL A O 1
ATOM 4519 N N . LEU A 1 578 ? -3.529 -20.531 -23.5 1 95.75 578 LEU A N 1
ATOM 4520 C CA . LEU A 1 578 ? -2.812 -20.703 -24.75 1 95.75 578 LEU A CA 1
ATOM 4521 C C . LEU A 1 578 ? -3.232 -19.641 -25.766 1 95.75 578 LEU A C 1
ATOM 4523 O O . LEU A 1 578 ? -2.391 -19.078 -26.484 1 95.75 578 LEU A O 1
ATOM 4527 N N . PHE A 1 579 ? -4.461 -19.328 -25.781 1 93.38 579 PHE A N 1
ATOM 4528 C CA . PHE A 1 579 ? -4.953 -18.266 -26.656 1 93.38 579 PHE A CA 1
ATOM 4529 C C . PHE A 1 579 ? -4.391 -16.922 -26.219 1 93.38 579 PHE A C 1
ATOM 4531 O O . PHE A 1 579 ? -4.047 -16.078 -27.047 1 93.38 579 PHE A O 1
ATOM 4538 N N . SER A 1 580 ? -4.355 -16.75 -24.938 1 95 580 SER A N 1
ATOM 4539 C CA . SER A 1 580 ? -3.812 -15.492 -24.406 1 95 580 SER A CA 1
ATOM 4540 C C . SER A 1 580 ? -2.361 -15.305 -24.828 1 95 580 SER A C 1
ATOM 4542 O O . SER A 1 580 ? -1.966 -14.203 -25.219 1 95 580 SER A O 1
ATOM 4544 N N . LEU A 1 581 ? -1.592 -16.359 -24.75 1 95.44 581 LEU A N 1
ATOM 4545 C CA . LEU A 1 581 ? -0.192 -16.297 -25.156 1 95.44 581 LEU A CA 1
ATOM 4546 C C . LEU A 1 581 ? -0.072 -16.016 -26.656 1 95.44 581 LEU A C 1
ATOM 4548 O O . LEU A 1 581 ? 0.837 -15.305 -27.078 1 95.44 581 LEU A O 1
ATOM 4552 N N . ALA A 1 582 ? -0.939 -16.547 -27.422 1 92.69 582 ALA A N 1
ATOM 4553 C CA . ALA A 1 582 ? -0.928 -16.328 -28.875 1 92.69 582 ALA A CA 1
ATOM 4554 C C . ALA A 1 582 ? -1.246 -14.867 -29.203 1 92.69 582 ALA A C 1
ATOM 4556 O O . ALA A 1 582 ? -0.613 -14.266 -30.062 1 92.69 582 ALA A O 1
ATOM 4557 N N . ILE A 1 583 ? -2.158 -14.305 -28.484 1 90.69 583 ILE A N 1
ATOM 4558 C CA . ILE A 1 583 ? -2.588 -12.938 -28.719 1 90.69 583 ILE A CA 1
ATOM 4559 C C . ILE A 1 583 ? -1.515 -11.969 -28.219 1 90.69 583 ILE A C 1
ATOM 4561 O O . ILE A 1 583 ? -1.284 -10.922 -28.828 1 90.69 583 ILE A O 1
ATOM 4565 N N . ALA A 1 584 ? -0.88 -12.305 -27.156 1 92.12 584 ALA A N 1
ATOM 4566 C CA . ALA A 1 584 ? 0.125 -11.445 -26.547 1 92.12 584 ALA A CA 1
ATOM 4567 C C . ALA A 1 584 ? 1.265 -11.148 -27.516 1 92.12 584 ALA A C 1
ATOM 4569 O O . ALA A 1 584 ? 1.893 -10.094 -27.438 1 92.12 584 ALA A O 1
ATOM 4570 N N . SER A 1 585 ? 1.525 -12.008 -28.391 1 89.62 585 SER A N 1
ATOM 4571 C CA . SER A 1 585 ? 2.604 -11.844 -29.359 1 89.62 585 SER A CA 1
ATOM 4572 C C . SER A 1 585 ? 2.367 -10.633 -30.25 1 89.62 585 SER A C 1
ATOM 4574 O O . SER A 1 585 ? 3.318 -10.047 -30.766 1 89.62 585 SER A O 1
ATOM 4576 N N . ASP A 1 586 ? 1.18 -10.203 -30.312 1 86.94 586 ASP A N 1
ATOM 4577 C CA . ASP A 1 586 ? 0.828 -9.094 -31.188 1 86.94 586 ASP A CA 1
ATOM 4578 C C . ASP A 1 586 ? 1.013 -7.754 -30.484 1 86.94 586 ASP A C 1
ATOM 4580 O O . ASP A 1 586 ? 1.027 -6.707 -31.125 1 86.94 586 ASP A O 1
ATOM 4584 N N . PHE A 1 587 ? 1.271 -7.82 -29.344 1 86 587 PHE A N 1
ATOM 4585 C CA . PHE A 1 587 ? 1.331 -6.574 -28.578 1 86 587 PHE A CA 1
ATOM 4586 C C . PHE A 1 587 ? 2.775 -6.172 -28.312 1 86 587 PHE A C 1
ATOM 4588 O O . PHE A 1 587 ? 3.035 -5.113 -27.734 1 86 587 PHE A O 1
ATOM 4595 N N . TYR A 1 588 ? 3.695 -6.93 -28.766 1 87.94 588 TYR A N 1
ATOM 4596 C CA . TYR A 1 588 ? 5.098 -6.562 -28.625 1 87.94 588 TYR A CA 1
ATOM 4597 C C . TYR A 1 588 ? 5.508 -5.547 -29.688 1 87.94 588 TYR A C 1
ATOM 4599 O O . TYR A 1 588 ? 4.918 -5.496 -30.766 1 87.94 588 TYR A O 1
ATOM 4607 N N . GLU A 1 589 ? 6.461 -4.738 -29.266 1 85.25 589 GLU A N 1
ATOM 4608 C CA . GLU A 1 589 ? 7.047 -3.832 -30.25 1 85.25 589 GLU A CA 1
ATOM 4609 C C . GLU A 1 589 ? 8.148 -4.52 -31.047 1 85.25 589 GLU A C 1
ATOM 4611 O O . GLU A 1 589 ? 9.07 -5.098 -30.469 1 85.25 589 GLU A O 1
ATOM 4616 N N . GLY A 1 590 ? 8.039 -4.562 -32.344 1 84.12 590 GLY A N 1
ATOM 4617 C CA . GLY A 1 590 ? 9.07 -5.164 -33.188 1 84.12 590 GLY A CA 1
ATOM 4618 C C . GLY A 1 590 ? 8.766 -6.598 -33.562 1 84.12 590 GLY A C 1
ATOM 4619 O O . GLY A 1 590 ? 7.625 -7.051 -33.438 1 84.12 590 GLY A O 1
ATOM 4620 N N . PRO A 1 591 ? 9.734 -7.285 -34 1 91.44 591 PRO A N 1
ATOM 4621 C CA . PRO A 1 591 ? 9.531 -8.672 -34.438 1 91.44 591 PRO A CA 1
ATOM 4622 C C . PRO A 1 591 ? 9.438 -9.648 -33.281 1 91.44 591 PRO A C 1
ATOM 4624 O O . PRO A 1 591 ? 10.008 -9.398 -32.219 1 91.44 591 PRO A O 1
ATOM 4627 N N . THR A 1 592 ? 8.656 -10.656 -33.531 1 94.62 592 THR A N 1
ATOM 4628 C CA . THR A 1 592 ? 8.516 -11.719 -32.531 1 94.62 592 THR A CA 1
ATOM 4629 C C . THR A 1 592 ? 8.938 -13.062 -33.125 1 94.62 592 THR A C 1
ATOM 4631 O O . THR A 1 592 ? 8.898 -13.258 -34.344 1 94.62 592 THR A O 1
ATOM 4634 N N . CYS A 1 593 ? 9.422 -13.914 -32.281 1 96.19 593 CYS A N 1
ATOM 4635 C CA . CYS A 1 593 ? 9.836 -15.227 -32.75 1 96.19 593 CYS A CA 1
ATOM 4636 C C . CYS A 1 593 ? 9.5 -16.312 -31.75 1 96.19 593 CYS A C 1
ATOM 4638 O O . CYS A 1 593 ? 9.281 -16.031 -30.562 1 96.19 593 CYS A O 1
ATOM 4640 N N . ARG A 1 594 ? 9.43 -17.469 -32.281 1 96.12 594 ARG A N 1
ATOM 4641 C CA . ARG A 1 594 ? 9.344 -18.656 -31.438 1 96.12 594 ARG A CA 1
ATOM 4642 C C . ARG A 1 594 ? 10.727 -19.078 -30.953 1 96.12 594 ARG A C 1
ATOM 4644 O O . ARG A 1 594 ? 11.578 -19.484 -31.75 1 96.12 594 ARG A O 1
ATOM 4651 N N . PRO A 1 595 ? 10.953 -19.047 -29.641 1 97.19 595 PRO A N 1
ATOM 4652 C CA . PRO A 1 595 ? 12.281 -19.406 -29.141 1 97.19 595 PRO A CA 1
ATOM 4653 C C . PRO A 1 595 ? 12.633 -20.859 -29.406 1 97.19 595 PRO A C 1
ATOM 4655 O O . PRO A 1 595 ? 11.766 -21.734 -29.328 1 97.19 595 PRO A O 1
ATOM 4658 N N . ARG A 1 596 ? 13.844 -21.109 -29.703 1 95.94 596 ARG A N 1
ATOM 4659 C CA . ARG A 1 596 ? 14.359 -22.453 -29.875 1 95.94 596 ARG A CA 1
ATOM 4660 C C . ARG A 1 596 ? 14.992 -22.969 -28.594 1 95.94 596 ARG A C 1
ATOM 4662 O O . ARG A 1 596 ? 15.961 -22.406 -28.094 1 95.94 596 ARG A O 1
ATOM 4669 N N . ILE A 1 597 ? 14.414 -24.047 -28.078 1 95.12 597 ILE A N 1
ATOM 4670 C CA . ILE A 1 597 ? 14.914 -24.625 -26.828 1 95.12 597 ILE A CA 1
ATOM 4671 C C . ILE A 1 597 ? 15.875 -25.781 -27.141 1 95.12 597 ILE A C 1
ATOM 4673 O O . ILE A 1 597 ? 15.484 -26.75 -27.797 1 95.12 597 ILE A O 1
ATOM 4677 N N . LEU A 1 598 ? 17.078 -25.594 -26.688 1 89.12 598 LEU A N 1
ATOM 4678 C CA . LEU A 1 598 ? 18.109 -26.578 -26.984 1 89.12 598 LEU A CA 1
ATOM 4679 C C . LEU A 1 598 ? 18.094 -27.703 -25.953 1 89.12 598 LEU A C 1
ATOM 4681 O O . LEU A 1 598 ? 17.875 -27.453 -24.766 1 89.12 598 LEU A O 1
ATOM 4685 N N . GLY A 1 599 ? 17.766 -28.922 -26.312 1 73.12 599 GLY A N 1
ATOM 4686 C CA . GLY A 1 599 ? 17.703 -30.078 -25.438 1 73.12 599 GLY A CA 1
ATOM 4687 C C . GLY A 1 599 ? 19.031 -30.406 -24.781 1 73.12 599 GLY A C 1
ATOM 4688 O O . GLY A 1 599 ? 20.078 -29.922 -25.203 1 73.12 599 GLY A O 1
ATOM 4689 N N . SER A 1 600 ? 19.047 -30.828 -23.484 1 58.81 600 SER A N 1
ATOM 4690 C CA . SER A 1 600 ? 20.219 -31.297 -22.75 1 58.81 600 SER A CA 1
ATOM 4691 C C . SER A 1 600 ? 20.969 -32.344 -23.547 1 58.81 600 SER A C 1
ATOM 4693 O O . SER A 1 600 ? 20.797 -33.562 -23.297 1 58.81 600 SER A O 1
ATOM 4695 N N . SER A 1 601 ? 20.875 -32.438 -24.781 1 49.16 601 SER A N 1
ATOM 4696 C CA . SER A 1 601 ? 21.438 -33.688 -25.281 1 49.16 601 SER A CA 1
ATOM 4697 C C . SER A 1 601 ? 22.734 -34.031 -24.547 1 49.16 601 SER A C 1
ATOM 4699 O O . SER A 1 601 ? 22.906 -35.156 -24.078 1 49.16 601 SER A O 1
ATOM 4701 N N . CYS A 1 602 ? 23.984 -33.562 -25.047 1 46.66 602 CYS A N 1
ATOM 4702 C CA . CYS A 1 602 ? 25.281 -34.125 -24.672 1 46.66 602 CYS A CA 1
ATOM 4703 C C . CYS A 1 602 ? 25.828 -33.438 -23.422 1 46.66 602 CYS A C 1
ATOM 4705 O O . CYS A 1 602 ? 25.703 -32.219 -23.266 1 46.66 602 CYS A O 1
ATOM 4707 N N . SER A 1 603 ? 25.906 -34.219 -22.297 1 49.62 603 SER A N 1
ATOM 4708 C CA . SER A 1 603 ? 26.516 -33.938 -21 1 49.62 603 SER A CA 1
ATOM 4709 C C . SER A 1 603 ? 27.547 -32.812 -21.094 1 49.62 603 SER A C 1
ATOM 4711 O O . SER A 1 603 ? 27.766 -32.094 -20.125 1 49.62 603 SER A O 1
ATOM 4713 N N . ASN A 1 604 ? 28.188 -32.75 -22.266 1 54.41 604 ASN A N 1
ATOM 4714 C CA . ASN A 1 604 ? 29.391 -31.938 -22.312 1 54.41 604 ASN A CA 1
ATOM 4715 C C . ASN A 1 604 ? 29.109 -30.562 -22.906 1 54.41 604 ASN A C 1
ATOM 4717 O O . ASN A 1 604 ? 30.031 -29.766 -23.109 1 54.41 604 ASN A O 1
ATOM 4721 N N . GLU A 1 605 ? 27.75 -30.234 -23.172 1 66.94 605 GLU A N 1
ATOM 4722 C CA . GLU A 1 605 ? 27.562 -28.953 -23.859 1 66.94 605 GLU A CA 1
ATOM 4723 C C . GLU A 1 605 ? 27.297 -27.828 -22.859 1 66.94 605 GLU A C 1
ATOM 4725 O O . GLU A 1 605 ? 26.547 -28 -21.906 1 66.94 605 GLU A O 1
ATOM 4730 N N . VAL A 1 606 ? 28 -26.797 -23.031 1 80.25 606 VAL A N 1
ATOM 4731 C CA . VAL A 1 606 ? 27.938 -25.578 -22.203 1 80.25 606 VAL A CA 1
ATOM 4732 C C . VAL A 1 606 ? 26.625 -24.859 -22.484 1 80.25 606 VAL A C 1
ATOM 4734 O O . VAL A 1 606 ? 26.219 -24.672 -23.641 1 80.25 606 VAL A O 1
ATOM 4737 N N . PRO A 1 607 ? 25.797 -24.641 -21.5 1 92.19 607 PRO A N 1
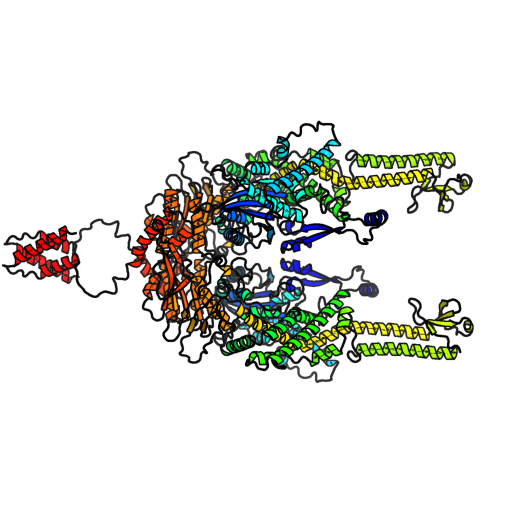ATOM 4738 C CA . PRO A 1 607 ? 24.547 -23.906 -21.672 1 92.19 607 PRO A CA 1
ATOM 4739 C C . PRO A 1 607 ? 24.734 -22.594 -22.422 1 92.19 607 PRO A C 1
ATOM 4741 O O . PRO A 1 607 ? 25.766 -21.938 -22.281 1 92.19 607 PRO A O 1
ATOM 4744 N N . CYS A 1 608 ? 23.75 -22.266 -23.297 1 93.19 608 CYS A N 1
ATOM 4745 C CA . CYS A 1 608 ? 23.906 -21.078 -24.109 1 93.19 608 CYS A CA 1
ATOM 4746 C C . CYS A 1 608 ? 22.609 -20.266 -24.141 1 93.19 608 CYS A C 1
ATOM 4748 O O . CYS A 1 608 ? 21.531 -20.812 -23.906 1 93.19 608 CYS A O 1
ATOM 4750 N N . LEU A 1 609 ? 22.672 -19.031 -24.359 1 96.38 609 LEU A N 1
ATOM 4751 C CA . LEU A 1 609 ? 21.609 -18.062 -24.609 1 96.38 609 LEU A CA 1
ATOM 4752 C C . LEU A 1 609 ? 22.016 -17.078 -25.703 1 96.38 609 LEU A C 1
ATOM 4754 O O . LEU A 1 609 ? 23.031 -16.391 -25.562 1 96.38 609 LEU A O 1
ATOM 4758 N N . SER A 1 610 ? 21.312 -17.062 -26.797 1 96.12 610 SER A N 1
ATOM 4759 C CA . SER A 1 610 ? 21.609 -16.156 -27.891 1 96.12 610 SER A CA 1
ATOM 4760 C C . SER A 1 610 ? 20.344 -15.477 -28.406 1 96.12 610 SER A C 1
ATOM 4762 O O . SER A 1 610 ? 19.297 -16.125 -28.562 1 96.12 610 SER A O 1
ATOM 4764 N N . ALA A 1 611 ? 20.422 -14.211 -28.609 1 96.94 611 ALA A N 1
ATOM 4765 C CA . ALA A 1 611 ? 19.281 -13.43 -29.094 1 96.94 611 ALA A CA 1
ATOM 4766 C C . ALA A 1 611 ? 19.734 -12.391 -30.109 1 96.94 611 ALA A C 1
ATOM 4768 O O . ALA A 1 611 ? 20.797 -11.773 -29.953 1 96.94 611 ALA A O 1
ATOM 4769 N N . LYS A 1 612 ? 18.984 -12.258 -31.141 1 96.81 612 LYS A N 1
ATOM 4770 C CA . LYS A 1 612 ? 19.188 -11.211 -32.125 1 96.81 612 LYS A CA 1
ATOM 4771 C C . LYS A 1 612 ? 18.031 -10.211 -32.125 1 96.81 612 LYS A C 1
ATOM 4773 O O . LYS A 1 612 ? 16.859 -10.602 -32.25 1 96.81 612 LYS A O 1
ATOM 4778 N N . GLY A 1 613 ? 18.359 -8.969 -32 1 95.44 613 GLY A N 1
ATOM 4779 C CA . GLY A 1 613 ? 17.344 -7.934 -31.984 1 95.44 613 GLY A CA 1
ATOM 4780 C C . GLY A 1 613 ? 16.344 -8.094 -30.844 1 95.44 613 GLY A C 1
ATOM 4781 O O . GLY A 1 613 ? 15.133 -8.062 -31.062 1 95.44 613 GLY A O 1
ATOM 4782 N N . LEU A 1 614 ? 16.859 -8.32 -29.703 1 95.62 614 LEU A N 1
ATOM 4783 C CA . LEU A 1 614 ? 16.016 -8.57 -28.547 1 95.62 614 LEU A CA 1
ATOM 4784 C C . LEU A 1 614 ? 15.359 -7.277 -28.062 1 95.62 614 LEU A C 1
ATOM 4786 O O . LEU A 1 614 ? 16.047 -6.312 -27.734 1 95.62 614 LEU A O 1
ATOM 4790 N N . GLY A 1 615 ? 14.078 -7.234 -28.109 1 92.75 615 GLY A N 1
ATOM 4791 C CA . GLY A 1 615 ? 13.312 -6.129 -27.547 1 92.75 615 GLY A CA 1
ATOM 4792 C C . GLY A 1 615 ? 12.875 -6.375 -26.109 1 92.75 615 GLY A C 1
ATOM 4793 O O . GLY A 1 615 ? 13.273 -7.363 -25.5 1 92.75 615 GLY A O 1
ATOM 4794 N N . HIS A 1 616 ? 12.164 -5.41 -25.562 1 90.31 616 HIS A N 1
ATOM 4795 C CA . HIS A 1 616 ? 11.672 -5.547 -24.203 1 90.31 616 HIS A CA 1
ATOM 4796 C C . HIS A 1 616 ? 10.219 -6.027 -24.188 1 90.31 616 HIS A C 1
ATOM 4798 O O . HIS A 1 616 ? 9.383 -5.504 -24.922 1 90.31 616 HIS A O 1
ATOM 4804 N N . PRO A 1 617 ? 9.891 -6.969 -23.375 1 90.62 617 PRO A N 1
ATOM 4805 C CA . PRO A 1 617 ? 8.539 -7.527 -23.359 1 90.62 617 PRO A CA 1
ATOM 4806 C C . PRO A 1 617 ? 7.5 -6.547 -22.812 1 90.62 617 PRO A C 1
ATOM 4808 O O . PRO A 1 617 ? 6.316 -6.645 -23.156 1 90.62 617 PRO A O 1
ATOM 4811 N N . ILE A 1 618 ? 7.809 -5.582 -21.984 1 85.31 618 ILE A N 1
ATOM 4812 C CA . ILE A 1 618 ? 6.852 -4.707 -21.312 1 85.31 618 ILE A CA 1
ATOM 4813 C C . ILE A 1 618 ? 6.941 -3.301 -21.891 1 85.31 618 ILE A C 1
ATOM 4815 O O . ILE A 1 618 ? 5.922 -2.703 -22.25 1 85.31 618 ILE A O 1
ATOM 4819 N N . LEU A 1 619 ? 8.164 -2.771 -22.047 1 76.12 619 LEU A N 1
ATOM 4820 C CA . LEU A 1 619 ? 8.383 -1.379 -22.422 1 76.12 619 LEU A CA 1
ATOM 4821 C C . LEU A 1 619 ? 8.125 -1.166 -23.906 1 76.12 619 LEU A C 1
ATOM 4823 O O . LEU A 1 619 ? 8.695 -1.869 -24.75 1 76.12 619 LEU A O 1
ATOM 4827 N N . THR A 1 620 ? 7.07 -0.306 -24.047 1 72.38 620 THR A N 1
ATOM 4828 C CA . THR A 1 620 ? 6.789 0.111 -25.422 1 72.38 620 THR A CA 1
ATOM 4829 C C . THR A 1 620 ? 7.098 1.593 -25.609 1 72.38 620 THR A C 1
ATOM 4831 O O . THR A 1 620 ? 7.309 2.316 -24.625 1 72.38 620 THR A O 1
ATOM 4834 N N . SER A 1 621 ? 7.344 1.942 -26.688 1 63.75 621 SER A N 1
ATOM 4835 C CA . SER A 1 621 ? 7.684 3.32 -27.031 1 63.75 621 SER A CA 1
ATOM 4836 C C . SER A 1 621 ? 6.68 4.301 -26.422 1 63.75 621 SER A C 1
ATOM 4838 O O . SER A 1 621 ? 7.035 5.434 -26.094 1 63.75 621 SER A O 1
ATOM 4840 N N . ASP A 1 622 ? 5.547 3.875 -26.297 1 56.84 622 ASP A N 1
ATOM 4841 C CA . ASP A 1 622 ? 4.508 4.738 -25.75 1 56.84 622 ASP A CA 1
ATOM 4842 C C . ASP A 1 622 ? 4.777 5.062 -24.281 1 56.84 622 ASP A C 1
ATOM 4844 O O . ASP A 1 622 ? 4.371 6.113 -23.781 1 56.84 622 ASP A O 1
ATOM 4848 N N . PHE A 1 623 ? 5.527 4.23 -23.703 1 56.66 623 PHE A N 1
ATOM 4849 C CA . PHE A 1 623 ? 5.789 4.371 -22.281 1 56.66 623 PHE A CA 1
ATOM 4850 C C . PHE A 1 623 ? 6.961 5.316 -22.031 1 56.66 623 PHE A C 1
ATOM 4852 O O . PHE A 1 623 ? 6.977 6.055 -21.047 1 56.66 623 PHE A O 1
ATOM 4859 N N . ILE A 1 624 ? 7.941 5.148 -22.828 1 55.22 624 ILE A N 1
ATOM 4860 C CA . ILE A 1 624 ? 9.172 5.898 -22.594 1 55.22 624 ILE A CA 1
ATOM 4861 C C . ILE A 1 624 ? 9.008 7.332 -23.094 1 55.22 624 ILE A C 1
ATOM 4863 O O . ILE A 1 624 ? 9.727 8.234 -22.656 1 55.22 624 ILE A O 1
ATOM 4867 N N . GLY A 1 625 ? 7.773 7.711 -23.344 1 49.25 625 GLY A N 1
ATOM 4868 C CA . GLY A 1 625 ? 7.562 9.047 -23.859 1 49.25 625 GLY A CA 1
ATOM 4869 C C . GLY A 1 625 ? 8.047 9.211 -25.297 1 49.25 625 GLY A C 1
ATOM 4870 O O . GLY A 1 625 ? 7.727 8.398 -26.156 1 49.25 625 GLY A O 1
ATOM 4871 N N . LYS A 1 626 ? 9.32 10.094 -25.484 1 54.38 626 LYS A N 1
ATOM 4872 C CA . LYS A 1 626 ? 9.906 10.5 -26.75 1 54.38 626 LYS A CA 1
ATOM 4873 C C . LYS A 1 626 ? 10.969 9.508 -27.219 1 54.38 626 LYS A C 1
ATOM 4875 O O . LYS A 1 626 ? 12.031 9.398 -26.594 1 54.38 626 LYS A O 1
ATOM 4880 N N . GLY A 1 627 ? 10.703 8.344 -27.891 1 62.12 627 GLY A N 1
ATOM 4881 C CA . GLY A 1 627 ? 11.648 7.52 -28.625 1 62.12 627 GLY A CA 1
ATOM 4882 C C . GLY A 1 627 ? 11.25 6.055 -28.672 1 62.12 627 GLY A C 1
ATOM 4883 O O . GLY A 1 627 ? 10.305 5.645 -28 1 62.12 627 GLY A O 1
ATOM 4884 N N . SER A 1 628 ? 11.852 5.383 -29.578 1 72.38 628 SER A N 1
ATOM 4885 C CA . SER A 1 628 ? 11.633 3.961 -29.828 1 72.38 628 SER A CA 1
ATOM 4886 C C . SER A 1 628 ? 12.594 3.098 -29.016 1 72.38 628 SER A C 1
ATOM 4888 O O . SER A 1 628 ? 13.703 3.525 -28.703 1 72.38 628 SER A O 1
ATOM 4890 N N . PHE A 1 629 ? 12.203 1.94 -28.5 1 84.44 629 PHE A N 1
ATOM 4891 C CA . PHE A 1 629 ? 13.07 1 -27.797 1 84.44 629 PHE A CA 1
ATOM 4892 C C . PHE A 1 629 ? 14.133 0.441 -28.75 1 84.44 629 PHE A C 1
ATOM 4894 O O . PHE A 1 629 ? 13.836 0.07 -29.875 1 84.44 629 PHE A O 1
ATOM 4901 N N . VAL A 1 630 ? 15.359 0.451 -28.359 1 87.75 630 VAL A N 1
ATOM 4902 C CA . VAL A 1 630 ? 16.469 -0.027 -29.188 1 87.75 630 VAL A CA 1
ATOM 4903 C C . VAL A 1 630 ? 16.734 -1.498 -28.891 1 87.75 630 VAL A C 1
ATOM 4905 O O . VAL A 1 630 ? 17.125 -1.846 -27.766 1 87.75 630 VAL A O 1
ATOM 4908 N N . PRO A 1 631 ? 16.453 -2.408 -29.859 1 92.56 631 PRO A N 1
ATOM 4909 C CA . PRO A 1 631 ? 16.75 -3.826 -29.641 1 92.56 631 PRO A CA 1
ATOM 4910 C C . PRO A 1 631 ? 18.25 -4.121 -29.594 1 92.56 631 PRO A C 1
ATOM 4912 O O . PRO A 1 631 ? 19.047 -3.369 -30.156 1 92.56 631 PRO A O 1
ATOM 4915 N N . ASN A 1 632 ? 18.672 -5.184 -28.953 1 95.38 632 ASN A N 1
ATOM 4916 C CA . ASN A 1 632 ? 20.094 -5.52 -28.766 1 95.38 632 ASN A CA 1
ATOM 4917 C C . ASN A 1 632 ? 20.359 -6.977 -29.125 1 95.38 632 ASN A C 1
ATOM 4919 O O . ASN A 1 632 ? 19.5 -7.832 -28.984 1 95.38 632 ASN A O 1
ATOM 4923 N N . ASP A 1 633 ? 21.578 -7.266 -29.594 1 96.12 633 ASP A N 1
ATOM 4924 C CA . ASP A 1 633 ? 22.078 -8.617 -29.797 1 96.12 633 ASP A CA 1
ATOM 4925 C C . ASP A 1 633 ? 22.891 -9.102 -28.594 1 96.12 633 ASP A C 1
ATOM 4927 O O . ASP A 1 633 ? 23.75 -8.383 -28.094 1 96.12 633 ASP A O 1
ATOM 4931 N N . ILE A 1 634 ? 22.562 -10.266 -28.141 1 96 634 ILE A N 1
ATOM 4932 C CA . ILE A 1 634 ? 23.25 -10.742 -26.953 1 96 634 ILE A CA 1
ATOM 4933 C C . ILE A 1 634 ? 23.562 -12.227 -27.094 1 96 634 ILE A C 1
ATOM 4935 O O . ILE A 1 634 ? 22.75 -12.992 -27.625 1 96 634 ILE A O 1
ATOM 4939 N N . THR A 1 635 ? 24.703 -12.656 -26.703 1 95.25 635 THR A N 1
ATOM 4940 C CA . THR A 1 635 ? 25.125 -14.055 -26.656 1 95.25 635 THR A CA 1
ATOM 4941 C C . THR A 1 635 ? 25.828 -14.367 -25.344 1 95.25 635 THR A C 1
ATOM 4943 O O . THR A 1 635 ? 26.828 -13.734 -24.984 1 95.25 635 THR A O 1
ATOM 4946 N N . ILE A 1 636 ? 25.344 -15.305 -24.625 1 95.88 636 ILE A N 1
ATOM 4947 C CA . ILE A 1 636 ? 25.922 -15.734 -23.344 1 95.88 636 ILE A CA 1
ATOM 4948 C C . ILE A 1 636 ? 26.141 -17.25 -23.359 1 95.88 636 ILE A C 1
ATOM 4950 O O . ILE A 1 636 ? 25.188 -18.016 -23.516 1 95.88 636 ILE A O 1
ATOM 4954 N N . GLY A 1 637 ? 27.344 -17.609 -23.188 1 90.81 637 GLY A N 1
ATOM 4955 C CA . GLY A 1 637 ? 27.641 -19.031 -23.125 1 90.81 637 GLY A CA 1
ATOM 4956 C C . GLY A 1 637 ? 27.641 -19.703 -24.484 1 90.81 637 GLY A C 1
ATOM 4957 O O . GLY A 1 637 ? 27.438 -19.047 -25.5 1 90.81 637 GLY A O 1
ATOM 4958 N N . GLY A 1 638 ? 27.844 -21.016 -24.5 1 86.75 638 GLY A N 1
ATOM 4959 C CA . GLY A 1 638 ? 27.969 -21.797 -25.719 1 86.75 638 GLY A CA 1
ATOM 4960 C C . GLY A 1 638 ? 29.422 -22.094 -26.078 1 86.75 638 GLY A C 1
ATOM 4961 O O . GLY A 1 638 ? 30.344 -21.516 -25.5 1 86.75 638 GLY A O 1
ATOM 4962 N N . THR A 1 639 ? 29.469 -22.938 -27.031 1 83.5 639 THR A N 1
ATOM 4963 C CA . THR A 1 639 ? 30.812 -23.328 -27.438 1 83.5 639 THR A CA 1
ATOM 4964 C C . THR A 1 639 ? 31.562 -22.141 -28.047 1 83.5 639 THR A C 1
ATOM 4966 O O . THR A 1 639 ? 31.078 -21.531 -29 1 83.5 639 THR A O 1
ATOM 4969 N N . GLY A 1 640 ? 32.562 -21.719 -27.406 1 82.38 640 GLY A N 1
ATOM 4970 C CA . GLY A 1 640 ? 33.438 -20.672 -27.922 1 82.38 640 GLY A CA 1
ATOM 4971 C C . GLY A 1 640 ? 33.062 -19.281 -27.406 1 82.38 640 GLY A C 1
ATOM 4972 O O . GLY A 1 640 ? 33.688 -18.297 -27.797 1 82.38 640 GLY A O 1
ATOM 4973 N N . HIS A 1 641 ? 32.062 -19.234 -26.656 1 89.69 641 HIS A N 1
ATOM 4974 C CA . HIS A 1 641 ? 31.641 -17.938 -26.141 1 89.69 641 HIS A CA 1
ATOM 4975 C C . HIS A 1 641 ? 31.75 -17.891 -24.625 1 89.69 641 HIS A C 1
ATOM 4977 O O . HIS A 1 641 ? 31.781 -18.938 -23.969 1 89.69 641 HIS A O 1
ATOM 4983 N N . ALA A 1 642 ? 31.797 -16.688 -24.125 1 93.81 642 ALA A N 1
ATOM 4984 C CA . ALA A 1 642 ? 31.953 -16.484 -22.688 1 93.81 642 ALA A CA 1
ATOM 4985 C C . ALA A 1 642 ? 30.656 -16.797 -21.953 1 93.81 642 ALA A C 1
ATOM 4987 O O . ALA A 1 642 ? 29.562 -16.547 -22.469 1 93.81 642 ALA A O 1
ATOM 4988 N N . SER A 1 643 ? 30.797 -17.312 -20.812 1 93.94 643 SER A N 1
ATOM 4989 C CA . SER A 1 643 ? 29.641 -17.688 -20 1 93.94 643 SER A CA 1
ATOM 4990 C C . SER A 1 643 ? 29.094 -16.484 -19.234 1 93.94 643 SER A C 1
ATOM 4992 O O . SER A 1 643 ? 27.938 -16.5 -18.781 1 93.94 643 SER A O 1
ATOM 4994 N N . PHE A 1 644 ? 29.922 -15.469 -19.156 1 95.38 644 PHE A N 1
ATOM 4995 C CA . PHE A 1 644 ? 29.5 -14.297 -18.406 1 95.38 644 PHE A CA 1
ATOM 4996 C C . PHE A 1 644 ? 29.734 -13.023 -19.203 1 95.38 644 PHE A C 1
ATOM 4998 O O . PHE A 1 644 ? 30.734 -12.898 -19.906 1 95.38 644 PHE A O 1
ATOM 5005 N N . ILE A 1 645 ? 28.812 -12.133 -19.078 1 95.94 645 ILE A N 1
ATOM 5006 C CA . ILE A 1 645 ? 28.984 -10.797 -19.625 1 95.94 645 ILE A CA 1
ATOM 5007 C C . ILE A 1 645 ? 29.25 -9.805 -18.5 1 95.94 645 ILE A C 1
ATOM 5009 O O . ILE A 1 645 ? 28.5 -9.742 -17.531 1 95.94 645 ILE A O 1
ATOM 5013 N N . LEU A 1 646 ? 30.344 -9.195 -18.547 1 96.56 646 LEU A N 1
ATOM 5014 C CA . LEU A 1 646 ? 30.625 -8.055 -17.672 1 96.56 646 LEU A CA 1
ATOM 5015 C C . LEU A 1 646 ? 30.25 -6.746 -18.359 1 96.56 646 LEU A C 1
ATOM 5017 O O . LEU A 1 646 ? 30.906 -6.328 -19.312 1 96.56 646 LEU A O 1
ATOM 5021 N N . LEU A 1 647 ? 29.219 -6.129 -17.859 1 95.25 647 LEU A N 1
ATOM 5022 C CA . LEU A 1 647 ? 28.609 -4.977 -18.516 1 95.25 647 LEU A CA 1
ATOM 5023 C C . LEU A 1 647 ? 29 -3.68 -17.828 1 95.25 647 LEU A C 1
ATOM 5025 O O . LEU A 1 647 ? 28.812 -3.535 -16.625 1 95.25 647 LEU A O 1
ATOM 5029 N N . THR A 1 648 ? 29.641 -2.84 -18.547 1 92.81 648 THR A N 1
ATOM 5030 C CA . THR A 1 648 ? 29.938 -1.493 -18.062 1 92.81 648 THR A CA 1
ATOM 5031 C C . THR A 1 648 ? 29.172 -0.453 -18.875 1 92.81 648 THR A C 1
ATOM 5033 O O . THR A 1 648 ? 28.406 -0.801 -19.781 1 92.81 648 THR A O 1
ATOM 5036 N N . GLY A 1 649 ? 29.203 0.77 -18.516 1 88.81 649 GLY A N 1
ATOM 5037 C CA . GLY A 1 649 ? 28.5 1.812 -19.234 1 88.81 649 GLY A CA 1
ATOM 5038 C C . GLY A 1 649 ? 28.141 3.006 -18.375 1 88.81 649 GLY A C 1
ATOM 5039 O O . GLY A 1 649 ? 28.344 2.979 -17.156 1 88.81 649 GLY A O 1
ATOM 5040 N N . PRO A 1 650 ? 27.719 3.99 -19.109 1 87.88 650 PRO A N 1
ATOM 5041 C CA . PRO A 1 650 ? 27.328 5.191 -18.375 1 87.88 650 PRO A CA 1
ATOM 5042 C C . PRO A 1 650 ? 26.094 4.969 -17.5 1 87.88 650 PRO A C 1
ATOM 5044 O O . PRO A 1 650 ? 25.328 4.023 -17.734 1 87.88 650 PRO A O 1
ATOM 5047 N N . ASN A 1 651 ? 26.016 5.809 -16.484 1 84.44 651 ASN A N 1
ATOM 5048 C CA . ASN A 1 651 ? 24.797 5.812 -15.695 1 84.44 651 ASN A CA 1
ATOM 5049 C C . ASN A 1 651 ? 23.578 6.215 -16.547 1 84.44 651 ASN A C 1
ATOM 5051 O O . ASN A 1 651 ? 23.688 7.102 -17.391 1 84.44 651 ASN A O 1
ATOM 5055 N N . MET A 1 652 ? 22.484 5.508 -16.469 1 79.62 652 MET A N 1
ATOM 5056 C CA . MET A 1 652 ? 21.25 5.734 -17.203 1 79.62 652 MET A CA 1
ATOM 5057 C C . MET A 1 652 ? 21.375 5.195 -18.625 1 79.62 652 MET A C 1
ATOM 5059 O O . MET A 1 652 ? 20.531 5.492 -19.484 1 79.62 652 MET A O 1
ATOM 5063 N N . GLY A 1 653 ? 22.438 4.473 -18.922 1 85 653 GLY A N 1
ATOM 5064 C CA . GLY A 1 653 ? 22.672 3.945 -20.266 1 85 653 GLY A CA 1
ATOM 5065 C C . GLY A 1 653 ? 21.812 2.742 -20.578 1 85 653 GLY A C 1
ATOM 5066 O O . GLY A 1 653 ? 21.797 2.26 -21.719 1 85 653 GLY A O 1
ATOM 5067 N N . GLY A 1 654 ? 21.125 2.213 -19.578 1 86.69 654 GLY A N 1
ATOM 5068 C CA . GLY A 1 654 ? 20.219 1.109 -19.844 1 86.69 654 GLY A CA 1
ATOM 5069 C C . GLY A 1 654 ? 20.75 -0.228 -19.359 1 86.69 654 GLY A C 1
ATOM 5070 O O . GLY A 1 654 ? 20.266 -1.281 -19.766 1 86.69 654 GLY A O 1
ATOM 5071 N N . LYS A 1 655 ? 21.781 -0.25 -18.562 1 89.81 655 LYS A N 1
ATOM 5072 C CA . LYS A 1 655 ? 22.375 -1.49 -18.078 1 89.81 655 LYS A CA 1
ATOM 5073 C C . LYS A 1 655 ? 21.328 -2.352 -17.359 1 89.81 655 LYS A C 1
ATOM 5075 O O . LYS A 1 655 ? 21.188 -3.539 -17.672 1 89.81 655 LYS A O 1
ATOM 5080 N N . SER A 1 656 ? 20.594 -1.775 -16.406 1 87.94 656 SER A N 1
ATOM 5081 C CA . SER A 1 656 ? 19.594 -2.516 -15.648 1 87.94 656 SER A CA 1
ATOM 5082 C C . SER A 1 656 ? 18.453 -2.984 -16.547 1 87.94 656 SER A C 1
ATOM 5084 O O . SER A 1 656 ? 17.906 -4.07 -16.344 1 87.94 656 SER A O 1
ATOM 5086 N N . THR A 1 657 ? 18.078 -2.189 -17.531 1 88.12 657 THR A N 1
ATOM 5087 C CA . THR A 1 657 ? 17.016 -2.545 -18.469 1 88.12 657 THR A CA 1
ATOM 5088 C C . THR A 1 657 ? 17.406 -3.758 -19.312 1 88.12 657 THR A C 1
ATOM 5090 O O . THR A 1 657 ? 16.578 -4.629 -19.578 1 88.12 657 THR A O 1
ATOM 5093 N N . LEU A 1 658 ? 18.656 -3.756 -19.703 1 92.56 658 LEU A N 1
ATOM 5094 C CA . LEU A 1 658 ? 19.141 -4.883 -20.484 1 92.56 658 LEU A CA 1
ATOM 5095 C C . LEU A 1 658 ? 19.094 -6.176 -19.688 1 92.56 658 LEU A C 1
ATOM 5097 O O . LEU A 1 658 ? 18.688 -7.219 -20.203 1 92.56 658 LEU A O 1
ATOM 5101 N N . LEU A 1 659 ? 19.562 -6.145 -18.453 1 93.62 659 LEU A N 1
ATOM 5102 C CA . LEU A 1 659 ? 19.531 -7.32 -17.578 1 93.62 659 LEU A CA 1
ATOM 5103 C C . LEU A 1 659 ? 18.094 -7.824 -17.422 1 93.62 659 LEU A C 1
ATOM 5105 O O . LEU A 1 659 ? 17.844 -9.023 -17.531 1 93.62 659 LEU A O 1
ATOM 5109 N N . ARG A 1 660 ? 17.156 -6.961 -17.203 1 91.5 660 ARG A N 1
ATOM 5110 C CA . ARG A 1 660 ? 15.75 -7.328 -17.031 1 91.5 660 ARG A CA 1
ATOM 5111 C C . ARG A 1 660 ? 15.188 -7.93 -18.328 1 91.5 660 ARG A C 1
ATOM 5113 O O . ARG A 1 660 ? 14.461 -8.922 -18.281 1 91.5 660 ARG A O 1
ATOM 5120 N N . GLN A 1 661 ? 15.617 -7.301 -19.375 1 92.94 661 GLN A N 1
ATOM 5121 C CA . GLN A 1 661 ? 15.156 -7.727 -20.688 1 92.94 661 GLN A CA 1
ATOM 5122 C C . GLN A 1 661 ? 15.523 -9.188 -20.953 1 92.94 661 GLN A C 1
ATOM 5124 O O . GLN A 1 661 ? 14.688 -9.969 -21.406 1 92.94 661 GLN A O 1
ATOM 5129 N N . VAL A 1 662 ? 16.688 -9.531 -20.641 1 96.5 662 VAL A N 1
ATOM 5130 C CA . VAL A 1 662 ? 17.172 -10.883 -20.891 1 96.5 662 VAL A CA 1
ATOM 5131 C C . VAL A 1 662 ? 16.469 -11.867 -19.969 1 96.5 662 VAL A C 1
ATOM 5133 O O . VAL A 1 662 ? 16.047 -12.945 -20.406 1 96.5 662 VAL A O 1
ATOM 5136 N N . CYS A 1 663 ? 16.312 -11.523 -18.734 1 96.44 663 CYS A N 1
ATOM 5137 C CA . CYS A 1 663 ? 15.633 -12.398 -17.781 1 96.44 663 CYS A CA 1
ATOM 5138 C C . CYS A 1 663 ? 14.18 -12.609 -18.172 1 96.44 663 CYS A C 1
ATOM 5140 O O . CYS A 1 663 ? 13.68 -13.734 -18.141 1 96.44 663 CYS A O 1
ATOM 5142 N N . LEU A 1 664 ? 13.484 -11.547 -18.547 1 96.19 664 LEU A N 1
ATOM 5143 C CA . LEU A 1 664 ? 12.078 -11.633 -18.938 1 96.19 664 LEU A CA 1
ATOM 5144 C C . LEU A 1 664 ? 11.914 -12.477 -20.188 1 96.19 664 LEU A C 1
ATOM 5146 O O . LEU A 1 664 ? 10.977 -13.273 -20.297 1 96.19 664 LEU A O 1
ATOM 5150 N N . ALA A 1 665 ? 12.812 -12.297 -21.125 1 97.25 665 ALA A N 1
ATOM 5151 C CA . ALA A 1 665 ? 12.766 -13.094 -22.359 1 97.25 665 ALA A CA 1
ATOM 5152 C C . ALA A 1 665 ? 12.953 -14.578 -22.062 1 97.25 665 ALA A C 1
ATOM 5154 O O . ALA A 1 665 ? 12.312 -15.43 -22.688 1 97.25 665 ALA A O 1
ATOM 5155 N N . THR A 1 666 ? 13.805 -14.867 -21.141 1 97.5 666 THR A N 1
ATOM 5156 C CA . THR A 1 666 ? 14.039 -16.25 -20.734 1 97.5 666 THR A CA 1
ATOM 5157 C C . THR A 1 666 ? 12.781 -16.859 -20.125 1 97.5 666 THR A C 1
ATOM 5159 O O . THR A 1 666 ? 12.43 -18 -20.406 1 97.5 666 THR A O 1
ATOM 5162 N N . ILE A 1 667 ? 12.125 -16.094 -19.312 1 97.38 667 ILE A N 1
ATOM 5163 C CA . ILE A 1 667 ? 10.891 -16.562 -18.688 1 97.38 667 ILE A CA 1
ATOM 5164 C C . ILE A 1 667 ? 9.82 -16.812 -19.75 1 97.38 667 ILE A C 1
ATOM 5166 O O . ILE A 1 667 ? 9.156 -17.844 -19.734 1 97.38 667 ILE A O 1
ATOM 5170 N N . LEU A 1 668 ? 9.703 -15.938 -20.688 1 97.69 668 LEU A N 1
ATOM 5171 C CA . LEU A 1 668 ? 8.734 -16.094 -21.781 1 97.69 668 LEU A CA 1
ATOM 5172 C C . LEU A 1 668 ? 9.008 -17.375 -22.562 1 97.69 668 LEU A C 1
ATOM 5174 O O . LEU A 1 668 ? 8.078 -18.125 -22.859 1 97.69 668 LEU A O 1
ATOM 5178 N N . ALA A 1 669 ? 10.227 -17.578 -22.844 1 97.81 669 ALA A N 1
ATOM 5179 C CA . ALA A 1 669 ? 10.609 -18.75 -23.625 1 97.81 669 ALA A CA 1
ATOM 5180 C C . ALA A 1 669 ? 10.203 -20.047 -22.922 1 97.81 669 ALA A C 1
ATOM 5182 O O . ALA A 1 669 ? 9.695 -20.969 -23.547 1 97.81 669 ALA A O 1
ATOM 5183 N N . GLN A 1 670 ? 10.383 -20.047 -21.656 1 97 670 GLN A N 1
ATOM 5184 C CA . GLN A 1 670 ? 10.148 -21.281 -20.938 1 97 670 GLN A CA 1
ATOM 5185 C C . GLN A 1 670 ? 8.68 -21.406 -20.531 1 97 670 GLN A C 1
ATOM 5187 O O . GLN A 1 670 ? 8.242 -22.469 -20.094 1 97 670 GLN A O 1
ATOM 5192 N N . VAL A 1 671 ? 7.953 -20.344 -20.609 1 97 671 VAL A N 1
ATOM 5193 C CA . VAL A 1 671 ? 6.504 -20.438 -20.469 1 97 671 VAL A CA 1
ATOM 5194 C C . VAL A 1 671 ? 5.887 -20.969 -21.766 1 97 671 VAL A C 1
ATOM 5196 O O . VAL A 1 671 ? 4.777 -21.516 -21.75 1 97 671 VAL A O 1
ATOM 5199 N N . GLY A 1 672 ? 6.551 -20.875 -22.812 1 96.5 672 GLY A N 1
ATOM 5200 C CA . GLY A 1 672 ? 6.098 -21.328 -24.125 1 96.5 672 GLY A CA 1
ATOM 5201 C C . GLY A 1 672 ? 5.539 -20.219 -24.984 1 96.5 672 GLY A C 1
ATOM 5202 O O . GLY A 1 672 ? 4.828 -20.469 -25.953 1 96.5 672 GLY A O 1
ATOM 5203 N N . ALA A 1 673 ? 5.844 -19 -24.625 1 96.94 673 ALA A N 1
ATOM 5204 C CA . ALA A 1 673 ? 5.367 -17.828 -25.344 1 96.94 673 ALA A CA 1
ATOM 5205 C C . ALA A 1 673 ? 6.402 -17.359 -26.359 1 96.94 673 ALA A C 1
ATOM 5207 O O . ALA A 1 673 ? 7.555 -17.797 -26.344 1 96.94 673 ALA A O 1
ATOM 5208 N N . ASP A 1 674 ? 5.953 -16.562 -27.219 1 96.62 674 ASP A N 1
ATOM 5209 C CA . ASP A 1 674 ? 6.875 -15.906 -28.156 1 96.62 674 ASP A CA 1
ATOM 5210 C C . ASP A 1 674 ? 7.691 -14.828 -27.453 1 96.62 674 ASP A C 1
ATOM 5212 O O . ASP A 1 674 ? 7.281 -14.305 -26.406 1 96.62 674 ASP A O 1
ATOM 5216 N N . VAL A 1 675 ? 8.82 -14.594 -28 1 97.06 675 VAL A N 1
ATOM 5217 C CA . VAL A 1 675 ? 9.727 -13.586 -27.453 1 97.06 675 VAL A CA 1
ATOM 5218 C C . VAL A 1 675 ? 9.906 -12.453 -28.453 1 97.06 675 VAL A C 1
ATOM 5220 O O . VAL A 1 675 ? 9.938 -12.695 -29.672 1 97.06 675 VAL A O 1
ATOM 5223 N N . PRO A 1 676 ? 9.938 -11.211 -28.016 1 95.75 676 PRO A N 1
ATOM 5224 C CA . PRO A 1 676 ? 10.148 -10.078 -28.922 1 95.75 676 PRO A CA 1
ATOM 5225 C C . PRO A 1 676 ? 11.578 -10.008 -29.438 1 95.75 676 PRO A C 1
ATOM 5227 O O . PRO A 1 676 ? 12.367 -9.164 -28.984 1 95.75 676 PRO A O 1
ATOM 5230 N N . ALA A 1 677 ? 11.914 -10.797 -30.328 1 97.19 677 ALA A N 1
ATOM 5231 C CA . ALA A 1 677 ? 13.219 -10.859 -30.984 1 97.19 677 ALA A CA 1
ATOM 5232 C C . ALA A 1 677 ? 13.109 -11.438 -32.375 1 97.19 677 ALA A C 1
ATOM 5234 O O . ALA A 1 677 ? 12.078 -12.016 -32.75 1 97.19 677 ALA A O 1
ATOM 5235 N N . GLU A 1 678 ? 14.148 -11.188 -33.156 1 96.62 678 GLU A N 1
ATOM 5236 C CA . GLU A 1 678 ? 14.227 -11.82 -34.469 1 96.62 678 GLU A CA 1
ATOM 5237 C C . GLU A 1 678 ? 14.586 -13.297 -34.375 1 96.62 678 GLU A C 1
ATOM 5239 O O . GLU A 1 678 ? 14.062 -14.125 -35.125 1 96.62 678 GLU A O 1
ATOM 5244 N N . HIS A 1 679 ? 15.484 -13.484 -33.469 1 96.38 679 HIS A N 1
ATOM 5245 C CA . HIS A 1 679 ? 15.922 -14.844 -33.156 1 96.38 679 HIS A CA 1
ATOM 5246 C C . HIS A 1 679 ? 16.25 -14.984 -31.672 1 96.38 679 HIS A C 1
ATOM 5248 O O . HIS A 1 679 ? 16.812 -14.078 -31.062 1 96.38 679 HIS A O 1
ATOM 5254 N N . PHE A 1 680 ? 15.852 -16.172 -31.156 1 97.56 680 PHE A N 1
ATOM 5255 C CA . PHE A 1 680 ? 16.109 -16.438 -29.734 1 97.56 680 PHE A CA 1
ATOM 5256 C C . PHE A 1 680 ? 16.344 -17.922 -29.5 1 97.56 680 PHE A C 1
ATOM 5258 O O . PHE A 1 680 ? 15.516 -18.75 -29.859 1 97.56 680 PHE A O 1
ATOM 5265 N N . GLU A 1 681 ? 17.469 -18.25 -29 1 96.19 681 GLU A N 1
ATOM 5266 C CA . GLU A 1 681 ? 17.844 -19.625 -28.688 1 96.19 681 GLU A CA 1
ATOM 5267 C C . GLU A 1 681 ? 18.375 -19.75 -27.266 1 96.19 681 GLU A C 1
ATOM 5269 O O . GLU A 1 681 ? 19.156 -18.906 -26.812 1 96.19 681 GLU A O 1
ATOM 5274 N N . LEU A 1 682 ? 17.906 -20.781 -26.531 1 95 682 LEU A N 1
ATOM 5275 C CA . LEU A 1 682 ? 18.391 -20.891 -25.156 1 95 682 LEU A CA 1
ATOM 5276 C C . LEU A 1 682 ? 18.375 -22.328 -24.688 1 95 682 LEU A C 1
ATOM 5278 O O . LEU A 1 682 ? 17.531 -23.125 -25.109 1 95 682 LEU A O 1
ATOM 5282 N N . SER A 1 683 ? 19.359 -22.703 -23.875 1 94.56 683 SER A N 1
ATOM 5283 C CA . SER A 1 683 ? 19.297 -23.906 -23.062 1 94.56 683 SER A CA 1
ATOM 5284 C C . SER A 1 683 ? 18.438 -23.703 -21.828 1 94.56 683 SER A C 1
ATOM 5286 O O . SER A 1 683 ? 18.469 -22.656 -21.203 1 94.56 683 SER A O 1
ATOM 5288 N N . PRO A 1 684 ? 17.656 -24.656 -21.5 1 93.75 684 PRO A N 1
ATOM 5289 C CA . PRO A 1 684 ? 16.734 -24.469 -20.375 1 93.75 684 PRO A CA 1
ATOM 5290 C C . PRO A 1 684 ? 17.422 -23.984 -19.109 1 93.75 684 PRO A C 1
ATOM 5292 O O . PRO A 1 684 ? 18.531 -24.438 -18.797 1 93.75 684 PRO A O 1
ATOM 5295 N N . VAL A 1 685 ? 16.844 -23.094 -18.484 1 95.06 685 VAL A N 1
ATOM 5296 C CA . VAL A 1 685 ? 17.344 -22.5 -17.234 1 95.06 685 VAL A CA 1
ATOM 5297 C C . VAL A 1 685 ? 16.578 -23.078 -16.047 1 95.06 685 VAL A C 1
ATOM 5299 O O . VAL A 1 685 ? 15.336 -23.094 -16.062 1 95.06 685 VAL A O 1
ATOM 5302 N N . ASP A 1 686 ? 17.266 -23.531 -15.078 1 91.81 686 ASP A N 1
ATOM 5303 C CA . ASP A 1 686 ? 16.609 -24.156 -13.93 1 91.81 686 ASP A CA 1
ATOM 5304 C C . ASP A 1 686 ? 16.203 -23.109 -12.898 1 91.81 686 ASP A C 1
ATOM 5306 O O . ASP A 1 686 ? 15.156 -23.219 -12.266 1 91.81 686 ASP A O 1
ATOM 5310 N N . LYS A 1 687 ? 17.156 -22.125 -12.75 1 92.31 687 LYS A N 1
ATOM 5311 C CA . LYS A 1 687 ? 16.891 -21.062 -11.789 1 92.31 687 LYS A CA 1
ATOM 5312 C C . LYS A 1 687 ? 17.328 -19.703 -12.32 1 92.31 687 LYS A C 1
ATOM 5314 O O . LYS A 1 687 ? 18.375 -19.594 -12.969 1 92.31 687 LYS A O 1
ATOM 5319 N N . ILE A 1 688 ? 16.531 -18.672 -12.008 1 94.75 688 ILE A N 1
ATOM 5320 C CA . ILE A 1 688 ? 16.922 -17.312 -12.32 1 94.75 688 ILE A CA 1
ATOM 5321 C C . ILE A 1 688 ? 17.141 -16.531 -11.023 1 94.75 688 ILE A C 1
ATOM 5323 O O . ILE A 1 688 ? 16.266 -16.5 -10.156 1 94.75 688 ILE A O 1
ATOM 5327 N N . PHE A 1 689 ? 18.344 -16.031 -10.891 1 93.31 689 PHE A N 1
ATOM 5328 C CA . PHE A 1 689 ? 18.656 -15.18 -9.75 1 93.31 689 PHE A CA 1
ATOM 5329 C C . PHE A 1 689 ? 18.891 -13.734 -10.188 1 93.31 689 PHE A C 1
ATOM 5331 O O . PHE A 1 689 ? 19.656 -13.484 -11.117 1 93.31 689 PHE A O 1
ATOM 5338 N N . VAL A 1 690 ? 18.172 -12.867 -9.539 1 92.44 690 VAL A N 1
ATOM 5339 C CA . VAL A 1 690 ? 18.297 -11.461 -9.922 1 92.44 690 VAL A CA 1
ATOM 5340 C C . VAL A 1 690 ? 18.578 -10.617 -8.68 1 92.44 690 VAL A C 1
ATOM 5342 O O . VAL A 1 690 ? 17.906 -10.773 -7.648 1 92.44 690 VAL A O 1
ATOM 5345 N N . ARG A 1 691 ? 19.562 -9.82 -8.75 1 89.12 691 ARG A N 1
ATOM 5346 C CA . ARG A 1 691 ? 19.812 -8.766 -7.77 1 89.12 691 ARG A CA 1
ATOM 5347 C C . ARG A 1 691 ? 19.891 -7.402 -8.438 1 89.12 691 ARG A C 1
ATOM 5349 O O . ARG A 1 691 ? 20.812 -7.129 -9.211 1 89.12 691 ARG A O 1
ATOM 5356 N N . MET A 1 692 ? 18.766 -6.66 -8.227 1 80.25 692 MET A N 1
ATOM 5357 C CA . MET A 1 692 ? 18.703 -5.312 -8.781 1 80.25 692 MET A CA 1
ATOM 5358 C C . MET A 1 692 ? 18.125 -4.328 -7.777 1 80.25 692 MET A C 1
ATOM 5360 O O . MET A 1 692 ? 17.25 -4.691 -6.98 1 80.25 692 MET A O 1
ATOM 5364 N N . GLY A 1 693 ? 18.516 -3.17 -7.758 1 64.5 693 GLY A N 1
ATOM 5365 C CA . GLY A 1 693 ? 17.844 -2.092 -7.043 1 64.5 693 GLY A CA 1
ATOM 5366 C C . GLY A 1 693 ? 18.094 -2.127 -5.547 1 64.5 693 GLY A C 1
ATOM 5367 O O . GLY A 1 693 ? 18.734 -3.055 -5.039 1 64.5 693 GLY A O 1
ATOM 5368 N N . ALA A 1 694 ? 18.125 -0.908 -4.898 1 55.09 694 ALA A N 1
ATOM 5369 C CA . ALA A 1 694 ? 18.297 -0.747 -3.457 1 55.09 694 ALA A CA 1
ATOM 5370 C C . ALA A 1 694 ? 16.953 -0.525 -2.76 1 55.09 694 ALA A C 1
ATOM 5372 O O . ALA A 1 694 ? 16.156 0.304 -3.193 1 55.09 694 ALA A O 1
ATOM 5373 N N . LYS A 1 695 ? 16.078 -1.604 -2.334 1 55.16 695 LYS A N 1
ATOM 5374 C CA . LYS A 1 695 ? 14.984 -1.232 -1.442 1 55.16 695 LYS A CA 1
ATOM 5375 C C . LYS A 1 695 ? 15.438 -1.236 0.015 1 55.16 695 LYS A C 1
ATOM 5377 O O . LYS A 1 695 ? 16.078 -2.186 0.469 1 55.16 695 LYS A O 1
ATOM 5382 N N . ASP A 1 696 ? 15.734 0.039 0.574 1 50.12 696 ASP A N 1
ATOM 5383 C CA . ASP A 1 696 ? 16.078 0.094 1.992 1 50.12 696 ASP A CA 1
ATOM 5384 C C . ASP A 1 696 ? 14.875 -0.301 2.859 1 50.12 696 ASP A C 1
ATOM 5386 O O . ASP A 1 696 ? 13.75 0.13 2.605 1 50.12 696 ASP A O 1
ATOM 5390 N N . HIS A 1 697 ? 14.969 -1.469 3.453 1 48.97 697 HIS A N 1
ATOM 5391 C CA . HIS A 1 697 ? 13.984 -1.762 4.488 1 48.97 697 HIS A CA 1
ATOM 5392 C C . HIS A 1 697 ? 14.477 -1.31 5.859 1 48.97 697 HIS A C 1
ATOM 5394 O O . HIS A 1 697 ? 14.938 -2.127 6.66 1 48.97 697 HIS A O 1
ATOM 5400 N N . ILE A 1 698 ? 14.68 0.037 5.996 1 44.44 698 ILE A N 1
ATOM 5401 C CA . ILE A 1 698 ? 15.25 0.556 7.234 1 44.44 698 ILE A CA 1
ATOM 5402 C C . ILE A 1 698 ? 14.461 0.027 8.43 1 44.44 698 ILE A C 1
ATOM 5404 O O . ILE A 1 698 ? 15.047 -0.344 9.453 1 44.44 698 ILE A O 1
ATOM 5408 N N . MET A 1 699 ? 13.094 0.013 8.25 1 41.56 699 MET A N 1
ATOM 5409 C CA . MET A 1 699 ? 12.328 -0.312 9.445 1 41.56 699 MET A CA 1
ATOM 5410 C C . MET A 1 699 ? 12.414 -1.802 9.758 1 41.56 699 MET A C 1
ATOM 5412 O O . MET A 1 699 ? 12.102 -2.225 10.875 1 41.56 699 MET A O 1
ATOM 5416 N N . ALA A 1 700 ? 12.82 -2.557 8.664 1 48.97 700 ALA A N 1
ATOM 5417 C CA . ALA A 1 700 ? 13.031 -3.959 9.008 1 48.97 700 ALA A CA 1
ATOM 5418 C C . ALA A 1 700 ? 14.367 -4.152 9.719 1 48.97 700 ALA A C 1
ATOM 5420 O O . ALA A 1 700 ? 14.727 -5.273 10.078 1 48.97 700 ALA A O 1
ATOM 5421 N N . GLY A 1 701 ? 15.047 -3.033 10.094 1 53.56 701 GLY A N 1
ATOM 5422 C CA . GLY A 1 701 ? 16.281 -3.08 10.859 1 53.56 701 GLY A CA 1
ATOM 5423 C C . GLY A 1 701 ? 17.469 -3.562 10.047 1 53.56 701 GLY A C 1
ATOM 5424 O O . GLY A 1 701 ? 18.531 -3.832 10.594 1 53.56 701 GLY A O 1
ATOM 5425 N N . GLN A 1 702 ? 17.172 -3.846 8.742 1 61.09 702 GLN A N 1
ATOM 5426 C CA . GLN A 1 702 ? 18.297 -4.367 7.996 1 61.09 702 GLN A CA 1
ATOM 5427 C C . GLN A 1 702 ? 18.922 -3.289 7.102 1 61.09 702 GLN A C 1
ATOM 5429 O O . GLN A 1 702 ? 18.203 -2.459 6.543 1 61.09 702 GLN A O 1
ATOM 5434 N N . SER A 1 703 ? 20.266 -3.25 7.219 1 70.5 703 SER A N 1
ATOM 5435 C CA . SER A 1 703 ? 21.016 -2.344 6.348 1 70.5 703 SER A CA 1
ATOM 5436 C C . SER A 1 703 ? 20.828 -2.725 4.879 1 70.5 703 SER A C 1
ATOM 5438 O O . SER A 1 703 ? 20.625 -3.896 4.559 1 70.5 703 SER A O 1
ATOM 5440 N N . THR A 1 704 ? 20.781 -1.831 4.008 1 71.69 704 THR A N 1
ATOM 5441 C CA . THR A 1 704 ? 20.672 -2.031 2.566 1 71.69 704 THR A CA 1
ATOM 5442 C C . THR A 1 704 ? 21.797 -2.939 2.061 1 71.69 704 THR A C 1
ATOM 5444 O O . THR A 1 704 ? 21.547 -3.82 1.23 1 71.69 704 THR A O 1
ATOM 5447 N N . PHE A 1 705 ? 22.984 -2.783 2.652 1 81 705 PHE A N 1
ATOM 5448 C CA . PHE A 1 705 ? 24.125 -3.562 2.191 1 81 705 PHE A CA 1
ATOM 5449 C C . PHE A 1 705 ? 24 -5.016 2.631 1 81 705 PHE A C 1
ATOM 5451 O O . PHE A 1 705 ? 24.328 -5.93 1.876 1 81 705 PHE A O 1
ATOM 5458 N N . LEU A 1 706 ? 23.516 -5.203 3.803 1 80.44 706 LEU A N 1
ATOM 5459 C CA . LEU A 1 706 ? 23.312 -6.566 4.285 1 80.44 706 LEU A CA 1
ATOM 5460 C C . LEU A 1 706 ? 22.297 -7.297 3.418 1 80.44 706 LEU A C 1
ATOM 5462 O O . LEU A 1 706 ? 22.469 -8.477 3.107 1 80.44 706 LEU A O 1
ATOM 5466 N N . THR A 1 707 ? 21.25 -6.652 3.072 1 77.31 707 THR A N 1
ATOM 5467 C CA . THR A 1 707 ? 20.234 -7.262 2.225 1 77.31 707 THR A CA 1
ATOM 5468 C C . THR A 1 707 ? 20.812 -7.641 0.867 1 77.31 707 THR A C 1
ATOM 5470 O O . THR A 1 707 ? 20.547 -8.727 0.352 1 77.31 707 THR A O 1
ATOM 5473 N N . GLU A 1 708 ? 21.594 -6.742 0.337 1 83.94 708 GLU A N 1
ATOM 5474 C CA . GLU A 1 708 ? 22.25 -6.996 -0.938 1 83.94 708 GLU A CA 1
ATOM 5475 C C . GLU A 1 708 ? 23.109 -8.258 -0.873 1 83.94 708 GLU A C 1
ATOM 5477 O O . GLU A 1 708 ? 23.031 -9.109 -1.762 1 83.94 708 GLU A O 1
ATOM 5482 N N . LEU A 1 709 ? 23.844 -8.375 0.17 1 88.19 709 LEU A N 1
ATOM 5483 C CA . LEU A 1 709 ? 24.766 -9.492 0.295 1 88.19 709 LEU A CA 1
ATOM 5484 C C . LEU A 1 709 ? 24.031 -10.773 0.655 1 88.19 709 LEU A C 1
ATOM 5486 O O . LEU A 1 709 ? 24.438 -11.867 0.258 1 88.19 709 LEU A O 1
ATOM 5490 N N . SER A 1 710 ? 22.938 -10.641 1.32 1 81.88 710 SER A N 1
ATOM 5491 C CA . SER A 1 710 ? 22.141 -11.812 1.638 1 81.88 710 SER A CA 1
ATOM 5492 C C . SER A 1 710 ? 21.531 -12.422 0.379 1 81.88 710 SER A C 1
ATOM 5494 O O . SER A 1 710 ? 21.5 -13.648 0.228 1 81.88 710 SER A O 1
ATOM 5496 N N . GLU A 1 711 ? 21.047 -11.594 -0.444 1 82.5 711 GLU A N 1
ATOM 5497 C CA . GLU A 1 711 ? 20.531 -12.07 -1.722 1 82.5 711 GLU A CA 1
ATOM 5498 C C . GLU A 1 711 ? 21.609 -12.75 -2.547 1 82.5 711 GLU A C 1
ATOM 5500 O O . GLU A 1 711 ? 21.375 -13.773 -3.191 1 82.5 711 GLU A O 1
ATOM 5505 N N . THR A 1 712 ? 22.734 -12.156 -2.51 1 90.19 712 THR A N 1
ATOM 5506 C CA . THR A 1 712 ? 23.859 -12.727 -3.25 1 90.19 712 THR A CA 1
ATOM 5507 C C . THR A 1 712 ? 24.281 -14.055 -2.643 1 90.19 712 THR A C 1
ATOM 5509 O O . THR A 1 712 ? 24.688 -14.969 -3.363 1 90.19 712 THR A O 1
ATOM 5512 N N . ALA A 1 713 ? 24.266 -14.117 -1.352 1 88.19 713 ALA A N 1
ATOM 5513 C CA . ALA A 1 713 ? 24.625 -15.359 -0.671 1 88.19 713 ALA A CA 1
ATOM 5514 C C . ALA A 1 713 ? 23.719 -16.516 -1.124 1 88.19 713 ALA A C 1
ATOM 5516 O O . ALA A 1 713 ? 24.203 -17.625 -1.332 1 88.19 713 ALA A O 1
ATOM 5517 N N . LEU A 1 714 ? 22.531 -16.219 -1.324 1 82 714 LEU A N 1
ATOM 5518 C CA . LEU A 1 714 ? 21.578 -17.219 -1.781 1 82 714 LEU A CA 1
ATOM 5519 C C . LEU A 1 714 ? 21.938 -17.719 -3.178 1 82 714 LEU A C 1
ATOM 5521 O O . LEU A 1 714 ? 21.891 -18.922 -3.451 1 82 714 LEU A O 1
ATOM 5525 N N . MET A 1 715 ? 22.312 -16.875 -3.988 1 90.06 715 MET A N 1
ATOM 5526 C CA . MET A 1 715 ? 22.703 -17.234 -5.348 1 90.06 715 MET A CA 1
ATOM 5527 C C . MET A 1 715 ? 23.953 -18.109 -5.336 1 90.06 715 MET A C 1
ATOM 5529 O O . MET A 1 715 ? 24.047 -19.078 -6.094 1 90.06 715 MET A O 1
ATOM 5533 N N . LEU A 1 716 ? 24.859 -17.719 -4.496 1 91.81 716 LEU A N 1
ATOM 5534 C CA . LEU A 1 716 ? 26.141 -18.422 -4.449 1 91.81 716 LEU A CA 1
ATOM 5535 C C . LEU A 1 716 ? 25.969 -19.844 -3.932 1 91.81 716 LEU A C 1
ATOM 5537 O O . LEU A 1 716 ? 26.672 -20.75 -4.371 1 91.81 716 LEU A O 1
ATOM 5541 N N . SER A 1 717 ? 25 -20.047 -3.129 1 84.88 717 SER A N 1
ATOM 5542 C CA . SER A 1 717 ? 24.812 -21.359 -2.521 1 84.88 717 SER A CA 1
ATOM 5543 C C . SER A 1 717 ? 23.906 -22.234 -3.383 1 84.88 717 SER A C 1
ATOM 5545 O O . SER A 1 717 ? 24 -23.453 -3.346 1 84.88 717 SER A O 1
ATOM 5547 N N . SER A 1 718 ? 23.109 -21.641 -4.262 1 85.25 718 SER A N 1
ATOM 5548 C CA . SER A 1 718 ? 22.047 -22.422 -4.906 1 85.25 718 SER A CA 1
ATOM 5549 C C . SER A 1 718 ? 22.25 -22.484 -6.418 1 85.25 718 SER A C 1
ATOM 5551 O O . SER A 1 718 ? 21.672 -23.344 -7.094 1 85.25 718 SER A O 1
ATOM 5553 N N . ALA A 1 719 ? 23.047 -21.719 -6.949 1 91.38 719 ALA A N 1
ATOM 5554 C CA . ALA A 1 719 ? 23.188 -21.672 -8.398 1 91.38 719 ALA A CA 1
ATOM 5555 C C . ALA A 1 719 ? 23.812 -22.953 -8.938 1 91.38 719 ALA A C 1
ATOM 5557 O O . ALA A 1 719 ? 24.703 -23.531 -8.312 1 91.38 719 ALA A O 1
ATOM 5558 N N . THR A 1 720 ? 23.328 -23.438 -10.047 1 91.5 720 THR A N 1
ATOM 5559 C CA . THR A 1 720 ? 23.844 -24.578 -10.797 1 91.5 720 THR A CA 1
ATOM 5560 C C . THR A 1 720 ? 24.391 -24.125 -12.148 1 91.5 720 THR A C 1
ATOM 5562 O O . THR A 1 720 ? 24.219 -22.969 -12.539 1 91.5 720 THR A O 1
ATOM 5565 N N . PRO A 1 721 ? 25.062 -24.969 -12.836 1 92.12 721 PRO A N 1
ATOM 5566 C CA . PRO A 1 721 ? 25.594 -24.594 -14.141 1 92.12 721 PRO A CA 1
ATOM 5567 C C . PRO A 1 721 ? 24.5 -24.219 -15.141 1 92.12 721 PRO A C 1
ATOM 5569 O O . PRO A 1 721 ? 24.781 -23.578 -16.156 1 92.12 721 PRO A O 1
ATOM 5572 N N . HIS A 1 722 ? 23.266 -24.578 -14.891 1 92.31 722 HIS A N 1
ATOM 5573 C CA . HIS A 1 722 ? 22.156 -24.281 -15.797 1 92.31 722 HIS A CA 1
ATOM 5574 C C . HIS A 1 722 ? 21.359 -23.078 -15.336 1 92.31 722 HIS A C 1
ATOM 5576 O O . HIS A 1 722 ? 20.312 -22.75 -15.906 1 92.31 722 HIS A O 1
ATOM 5582 N N . SER A 1 723 ? 21.875 -22.359 -14.367 1 94.25 723 SER A N 1
ATOM 5583 C CA . SER A 1 723 ? 21.172 -21.188 -13.828 1 94.25 723 SER A CA 1
ATOM 5584 C C . SER A 1 723 ? 21.547 -19.922 -14.586 1 94.25 723 SER A C 1
ATOM 5586 O O . SER A 1 723 ? 22.531 -19.906 -15.32 1 94.25 723 SER A O 1
ATOM 5588 N N . LEU A 1 724 ? 20.703 -18.953 -14.539 1 96.44 724 LEU A N 1
ATOM 5589 C CA . LEU A 1 724 ? 20.953 -17.609 -15.062 1 96.44 724 LEU A CA 1
ATOM 5590 C C . LEU A 1 724 ? 21.047 -16.594 -13.93 1 96.44 724 LEU A C 1
ATOM 5592 O O . LEU A 1 724 ? 20.094 -16.438 -13.148 1 96.44 724 LEU A O 1
ATOM 5596 N N . VAL A 1 725 ? 22.203 -15.953 -13.828 1 96.25 725 VAL A N 1
ATOM 5597 C CA . VAL A 1 725 ? 22.438 -15.016 -12.742 1 96.25 725 VAL A CA 1
ATOM 5598 C C . VAL A 1 725 ? 22.578 -13.602 -13.297 1 96.25 725 VAL A C 1
ATOM 5600 O O . VAL A 1 725 ? 23.328 -13.375 -14.25 1 96.25 725 VAL A O 1
ATOM 5603 N N . ALA A 1 726 ? 21.828 -12.68 -12.781 1 96.06 726 ALA A N 1
ATOM 5604 C CA . ALA A 1 726 ? 21.922 -11.266 -13.133 1 96.06 726 ALA A CA 1
ATOM 5605 C C . ALA A 1 726 ? 22.219 -10.414 -11.906 1 96.06 726 ALA A C 1
ATOM 5607 O O . ALA A 1 726 ? 21.406 -10.328 -10.984 1 96.06 726 ALA A O 1
ATOM 5608 N N . LEU A 1 727 ? 23.359 -9.781 -11.859 1 94.94 727 LEU A N 1
ATOM 5609 C CA . LEU A 1 727 ? 23.797 -8.938 -10.758 1 94.94 727 LEU A CA 1
ATOM 5610 C C . LEU A 1 727 ? 24 -7.5 -11.227 1 94.94 727 LEU A C 1
ATOM 5612 O O . LEU A 1 727 ? 24.812 -7.246 -12.125 1 94.94 727 LEU A O 1
ATOM 5616 N N . ASP A 1 728 ? 23.266 -6.629 -10.609 1 90.56 728 ASP A N 1
ATOM 5617 C CA . ASP A 1 728 ? 23.359 -5.219 -10.969 1 90.56 728 ASP A CA 1
ATOM 5618 C C . ASP A 1 728 ? 24.109 -4.426 -9.891 1 90.56 728 ASP A C 1
ATOM 5620 O O . ASP A 1 728 ? 23.594 -4.238 -8.789 1 90.56 728 ASP A O 1
ATOM 5624 N N . GLU A 1 729 ? 25.25 -3.975 -10.188 1 88 729 GLU A N 1
ATOM 5625 C CA . GLU A 1 729 ? 26.031 -3.043 -9.391 1 88 729 GLU A CA 1
ATOM 5626 C C . GLU A 1 729 ? 26.219 -3.555 -7.961 1 88 729 GLU A C 1
ATOM 5628 O O . GLU A 1 729 ? 25.922 -2.842 -7 1 88 729 GLU A O 1
ATOM 5633 N N . LEU A 1 730 ? 26.828 -4.688 -7.844 1 90.62 730 LEU A N 1
ATOM 5634 C CA . LEU A 1 730 ? 27.062 -5.305 -6.543 1 90.62 730 LEU A CA 1
ATOM 5635 C C . LEU A 1 730 ? 28.203 -4.602 -5.812 1 90.62 730 LEU A C 1
ATOM 5637 O O . LEU A 1 730 ? 29.219 -4.258 -6.418 1 90.62 730 LEU A O 1
ATOM 5641 N N . GLY A 1 731 ? 28.062 -4.297 -4.496 1 87.88 731 GLY A N 1
ATOM 5642 C CA . GLY A 1 731 ? 29.141 -3.826 -3.643 1 87.88 731 GLY A CA 1
ATOM 5643 C C . GLY A 1 731 ? 29.172 -2.316 -3.5 1 87.88 731 GLY A C 1
ATOM 5644 O O . GLY A 1 731 ? 30.172 -1.753 -3.055 1 87.88 731 GLY A O 1
ATOM 5645 N N . ARG A 1 732 ? 28.156 -1.606 -3.805 1 77.75 732 ARG A N 1
ATOM 5646 C CA . ARG A 1 732 ? 28.141 -0.148 -3.771 1 77.75 732 ARG A CA 1
ATOM 5647 C C . ARG A 1 732 ? 27.891 0.364 -2.355 1 77.75 732 ARG A C 1
ATOM 5649 O O . ARG A 1 732 ? 28.203 1.517 -2.045 1 77.75 732 ARG A O 1
ATOM 5656 N N . GLY A 1 733 ? 27.422 -0.462 -1.524 1 78.31 733 GLY A N 1
ATOM 5657 C CA . GLY A 1 733 ? 27 -0.011 -0.21 1 78.31 733 GLY A CA 1
ATOM 5658 C C . GLY A 1 733 ? 28.125 0.011 0.808 1 78.31 733 GLY A C 1
ATOM 5659 O O . GLY A 1 733 ? 27.875 0.077 2.014 1 78.31 733 GLY A O 1
ATOM 5660 N N . THR A 1 734 ? 29.391 -0.071 0.357 1 85.94 734 THR A N 1
ATOM 5661 C CA . THR A 1 734 ? 30.547 -0.113 1.234 1 85.94 734 THR A CA 1
ATOM 5662 C C . THR A 1 734 ? 31.734 0.614 0.599 1 85.94 734 THR A C 1
ATOM 5664 O O . THR A 1 734 ? 31.562 1.374 -0.356 1 85.94 734 THR A O 1
ATOM 5667 N N . SER A 1 735 ? 32.906 0.44 1.287 1 86.94 735 SER A N 1
ATOM 5668 C CA . SER A 1 735 ? 34.094 1.095 0.752 1 86.94 735 SER A CA 1
ATOM 5669 C C . SER A 1 735 ? 34.469 0.548 -0.625 1 86.94 735 SER A C 1
ATOM 5671 O O . SER A 1 735 ? 34.094 -0.572 -0.973 1 86.94 735 SER A O 1
ATOM 5673 N N . THR A 1 736 ? 35.156 1.315 -1.387 1 85.25 736 THR A N 1
ATOM 5674 C CA . THR A 1 736 ? 35.531 0.944 -2.748 1 85.25 736 THR A CA 1
ATOM 5675 C C . THR A 1 736 ? 36.375 -0.338 -2.756 1 85.25 736 THR A C 1
ATOM 5677 O O . THR A 1 736 ? 36.125 -1.229 -3.576 1 85.25 736 THR A O 1
ATOM 5680 N N . SER A 1 737 ? 37.312 -0.462 -1.844 1 87.31 737 SER A N 1
ATOM 5681 C CA . SER A 1 737 ? 38.156 -1.635 -1.792 1 87.31 737 SER A CA 1
ATOM 5682 C C . SER A 1 737 ? 37.375 -2.893 -1.447 1 87.31 737 SER A C 1
ATOM 5684 O O . SER A 1 737 ? 37.5 -3.916 -2.125 1 87.31 737 SER A O 1
ATOM 5686 N N . ASP A 1 738 ? 36.594 -2.811 -0.48 1 89.31 738 ASP A N 1
ATOM 5687 C CA . ASP A 1 738 ? 35.812 -3.959 -0.067 1 89.31 738 ASP A CA 1
ATOM 5688 C C . ASP A 1 738 ? 34.75 -4.312 -1.128 1 89.31 738 ASP A C 1
ATOM 5690 O O . ASP A 1 738 ? 34.562 -5.488 -1.433 1 89.31 738 ASP A O 1
ATOM 5694 N N . GLY A 1 739 ? 34.125 -3.279 -1.568 1 91.5 739 GLY A N 1
ATOM 5695 C CA . GLY A 1 739 ? 33.125 -3.521 -2.576 1 91.5 739 GLY A CA 1
ATOM 5696 C C . GLY A 1 739 ? 33.656 -4.188 -3.826 1 91.5 739 GLY A C 1
ATOM 5697 O O . GLY A 1 739 ? 33.062 -5.156 -4.32 1 91.5 739 GLY A O 1
ATOM 5698 N N . GLN A 1 740 ? 34.719 -3.652 -4.32 1 91.25 740 GLN A N 1
ATOM 5699 C CA . GLN A 1 740 ? 35.375 -4.234 -5.492 1 91.25 740 GLN A CA 1
ATOM 5700 C C . GLN A 1 740 ? 35.844 -5.656 -5.211 1 91.25 740 GLN A C 1
ATOM 5702 O O . GLN A 1 740 ? 35.75 -6.531 -6.074 1 91.25 740 GLN A O 1
ATOM 5707 N N . ALA A 1 741 ? 36.406 -5.844 -4.031 1 92.56 741 ALA A N 1
ATOM 5708 C CA . ALA A 1 741 ? 36.875 -7.168 -3.639 1 92.56 741 ALA A CA 1
ATOM 5709 C C . ALA A 1 741 ? 35.75 -8.18 -3.615 1 92.56 741 ALA A C 1
ATOM 5711 O O . ALA A 1 741 ? 35.875 -9.297 -4.109 1 92.56 741 ALA A O 1
ATOM 5712 N N . ILE A 1 742 ? 34.688 -7.82 -3.061 1 93.69 742 ILE A N 1
ATOM 5713 C CA . ILE A 1 742 ? 33.5 -8.703 -2.973 1 93.69 742 ILE A CA 1
ATOM 5714 C C . ILE A 1 742 ? 32.969 -8.977 -4.371 1 93.69 742 ILE A C 1
ATOM 5716 O O . ILE A 1 742 ? 32.688 -10.125 -4.727 1 93.69 742 ILE A O 1
ATOM 5720 N N . ALA A 1 743 ? 32.812 -7.906 -5.102 1 94.12 743 ALA A N 1
ATOM 5721 C CA . ALA A 1 743 ? 32.281 -8.047 -6.461 1 94.12 743 ALA A CA 1
ATOM 5722 C C . ALA A 1 743 ? 33.156 -8.992 -7.281 1 94.12 743 ALA A C 1
ATOM 5724 O O . ALA A 1 743 ? 32.656 -9.891 -7.957 1 94.12 743 ALA A O 1
ATOM 5725 N N . GLU A 1 744 ? 34.438 -8.797 -7.23 1 94.25 744 GLU A N 1
ATOM 5726 C CA . GLU A 1 744 ? 35.344 -9.625 -7.996 1 94.25 744 GLU A CA 1
ATOM 5727 C C . GLU A 1 744 ? 35.312 -11.07 -7.516 1 94.25 744 GLU A C 1
ATOM 5729 O O . GLU A 1 744 ? 35.375 -12 -8.32 1 94.25 744 GLU A O 1
ATOM 5734 N N . SER A 1 745 ? 35.281 -11.266 -6.242 1 94.94 745 SER A N 1
ATOM 5735 C CA . SER A 1 745 ? 35.25 -12.609 -5.688 1 94.94 745 SER A CA 1
ATOM 5736 C C . SER A 1 745 ? 33.969 -13.344 -6.094 1 94.94 745 SER A C 1
ATOM 5738 O O . SER A 1 745 ? 34 -14.547 -6.352 1 94.94 745 SER A O 1
ATOM 5740 N N . VAL A 1 746 ? 32.875 -12.648 -6.07 1 95.81 746 VAL A N 1
ATOM 5741 C CA . VAL A 1 746 ? 31.609 -13.227 -6.465 1 95.81 746 VAL A CA 1
ATOM 5742 C C . VAL A 1 746 ? 31.641 -13.609 -7.945 1 95.81 746 VAL A C 1
ATOM 5744 O O . VAL A 1 746 ? 31.234 -14.703 -8.32 1 95.81 746 VAL A O 1
ATOM 5747 N N . LEU A 1 747 ? 32.156 -12.711 -8.758 1 95.31 747 LEU A N 1
ATOM 5748 C CA . LEU A 1 747 ? 32.281 -12.992 -10.188 1 95.31 747 LEU A CA 1
ATOM 5749 C C . LEU A 1 747 ? 33.156 -14.203 -10.43 1 95.31 747 LEU A C 1
ATOM 5751 O O . LEU A 1 747 ? 32.812 -15.078 -11.234 1 95.31 747 LEU A O 1
ATOM 5755 N N . GLU A 1 748 ? 34.25 -14.258 -9.734 1 94.62 748 GLU A N 1
ATOM 5756 C CA . GLU A 1 748 ? 35.188 -15.375 -9.867 1 94.62 748 GLU A CA 1
ATOM 5757 C C . GLU A 1 748 ? 34.5 -16.688 -9.492 1 94.62 748 GLU A C 1
ATOM 5759 O O . GLU A 1 748 ? 34.719 -17.703 -10.172 1 94.62 748 GLU A O 1
ATOM 5764 N N . HIS A 1 749 ? 33.781 -16.641 -8.516 1 95.06 749 HIS A N 1
ATOM 5765 C CA . HIS A 1 749 ? 33.094 -17.844 -8.07 1 95.06 749 HIS A CA 1
ATOM 5766 C C . HIS A 1 749 ? 32.094 -18.328 -9.125 1 95.06 749 HIS A C 1
ATOM 5768 O O . HIS A 1 749 ? 32.062 -19.531 -9.43 1 95.06 749 HIS A O 1
ATOM 5774 N N . PHE A 1 750 ? 31.375 -17.562 -9.719 1 95.25 750 PHE A N 1
ATOM 5775 C CA . PHE A 1 750 ? 30.375 -17.953 -10.703 1 95.25 750 PHE A CA 1
ATOM 5776 C C . PHE A 1 750 ? 31.031 -18.406 -12 1 95.25 750 PHE A C 1
ATOM 5778 O O . PHE A 1 750 ? 30.562 -19.359 -12.633 1 95.25 750 PHE A O 1
ATOM 5785 N N . VAL A 1 751 ? 32.094 -17.766 -12.367 1 93.88 751 VAL A N 1
ATOM 5786 C CA . VAL A 1 751 ? 32.75 -18.031 -13.656 1 93.88 751 VAL A CA 1
ATOM 5787 C C . VAL A 1 751 ? 33.562 -19.328 -13.562 1 93.88 751 VAL A C 1
ATOM 5789 O O . VAL A 1 751 ? 33.531 -20.141 -14.477 1 93.88 751 VAL A O 1
ATOM 5792 N N . HIS A 1 752 ? 34.219 -19.547 -12.43 1 91.81 752 HIS A N 1
ATOM 5793 C CA . HIS A 1 752 ? 35.188 -20.641 -12.398 1 91.81 752 HIS A CA 1
ATOM 5794 C C . HIS A 1 752 ? 34.688 -21.828 -11.594 1 91.81 752 HIS A C 1
ATOM 5796 O O . HIS A 1 752 ? 35.031 -22.969 -11.867 1 91.81 752 HIS A O 1
ATOM 5802 N N . LYS A 1 753 ? 33.906 -21.547 -10.656 1 92.44 753 LYS A N 1
ATOM 5803 C CA . LYS A 1 753 ? 33.438 -22.641 -9.812 1 92.44 753 LYS A CA 1
ATOM 5804 C C . LYS A 1 753 ? 32.062 -23.141 -10.281 1 92.44 753 LYS A C 1
ATOM 5806 O O . LYS A 1 753 ? 31.922 -24.312 -10.609 1 92.44 753 LYS A O 1
ATOM 5811 N N . VAL A 1 754 ? 31.125 -22.312 -10.367 1 92.25 754 VAL A N 1
ATOM 5812 C CA . VAL A 1 754 ? 29.766 -22.703 -10.742 1 92.25 754 VAL A CA 1
ATOM 5813 C C . VAL A 1 754 ? 29.688 -22.859 -12.258 1 92.25 754 VAL A C 1
ATOM 5815 O O . VAL A 1 754 ? 29.078 -23.812 -12.766 1 92.25 754 VAL A O 1
ATOM 5818 N N . GLN A 1 755 ? 30.297 -21.922 -12.992 1 92.06 755 GLN A N 1
ATOM 5819 C CA . GLN A 1 755 ? 30.344 -21.891 -14.453 1 92.06 755 GLN A CA 1
ATOM 5820 C C . GLN A 1 755 ? 28.938 -21.781 -15.039 1 92.06 755 GLN A C 1
ATOM 5822 O O . GLN A 1 755 ? 28.562 -22.547 -15.93 1 92.06 755 GLN A O 1
ATOM 5827 N N . CYS A 1 756 ? 28.156 -20.969 -14.508 1 94.06 756 CYS A N 1
ATOM 5828 C CA . CYS A 1 756 ? 26.812 -20.719 -15 1 94.06 756 CYS A CA 1
ATOM 5829 C C . CYS A 1 756 ? 26.797 -19.516 -15.945 1 94.06 756 CYS A C 1
ATOM 5831 O O . CYS A 1 756 ? 27.828 -18.875 -16.156 1 94.06 756 CYS A O 1
ATOM 5833 N N . ARG A 1 757 ? 25.656 -19.328 -16.594 1 95.38 757 ARG A N 1
ATOM 5834 C CA . ARG A 1 757 ? 25.453 -18.141 -17.422 1 95.38 757 ARG A CA 1
ATOM 5835 C C . ARG A 1 757 ? 25.062 -16.938 -16.562 1 95.38 757 ARG A C 1
ATOM 5837 O O . ARG A 1 757 ? 24.344 -17.078 -15.57 1 95.38 757 ARG A O 1
ATOM 5844 N N . GLY A 1 758 ? 25.609 -15.844 -16.953 1 96.06 758 GLY A N 1
ATOM 5845 C CA . GLY A 1 758 ? 25.219 -14.711 -16.141 1 96.06 758 GLY A CA 1
ATOM 5846 C C . GLY A 1 758 ? 25.609 -13.375 -16.734 1 96.06 758 GLY A C 1
ATOM 5847 O O . GLY A 1 758 ? 26.281 -13.32 -17.766 1 96.06 758 GLY A O 1
ATOM 5848 N N . MET A 1 759 ? 25.094 -12.359 -16.203 1 97.25 759 MET A N 1
ATOM 5849 C CA . MET A 1 759 ? 25.391 -10.969 -16.5 1 97.25 759 MET A CA 1
ATOM 5850 C C . MET A 1 759 ? 25.734 -10.188 -15.242 1 97.25 759 MET A C 1
ATOM 5852 O O . MET A 1 759 ? 25.062 -10.336 -14.211 1 97.25 759 MET A O 1
ATOM 5856 N N . PHE A 1 760 ? 26.812 -9.492 -15.344 1 95.94 760 PHE A N 1
ATOM 5857 C CA . PHE A 1 760 ? 27.312 -8.711 -14.219 1 95.94 760 PHE A CA 1
ATOM 5858 C C . PHE A 1 760 ? 27.547 -7.262 -14.625 1 95.94 760 PHE A C 1
ATOM 5860 O O . PHE A 1 760 ? 28.438 -6.973 -15.422 1 95.94 760 PHE A O 1
ATOM 5867 N N . SER A 1 761 ? 26.672 -6.348 -14.164 1 93.5 761 SER A N 1
ATOM 5868 C CA . SER A 1 761 ? 26.891 -4.926 -14.398 1 93.5 761 SER A CA 1
ATOM 5869 C C . SER A 1 761 ? 27.703 -4.297 -13.273 1 93.5 761 SER A C 1
ATOM 5871 O O . SER A 1 761 ? 27.5 -4.613 -12.094 1 93.5 761 SER A O 1
ATOM 5873 N N . THR A 1 762 ? 28.656 -3.496 -13.602 1 91.69 762 THR A N 1
ATOM 5874 C CA . THR A 1 762 ? 29.5 -2.898 -12.57 1 91.69 762 THR A CA 1
ATOM 5875 C C . THR A 1 762 ? 29.984 -1.515 -12.992 1 91.69 762 THR A C 1
ATOM 5877 O O . THR A 1 762 ? 29.969 -1.188 -14.18 1 91.69 762 THR A O 1
ATOM 5880 N N . HIS A 1 763 ? 30.297 -0.766 -12.047 1 87.56 763 HIS A N 1
ATOM 5881 C CA . HIS A 1 763 ? 30.938 0.529 -12.258 1 87.56 763 HIS A CA 1
ATOM 5882 C C . HIS A 1 763 ? 32.406 0.491 -11.867 1 87.56 763 HIS A C 1
ATOM 5884 O O . HIS A 1 763 ? 33.125 1.491 -12 1 87.56 763 HIS A O 1
ATOM 5890 N N . TYR A 1 764 ? 32.875 -0.67 -11.398 1 88.19 764 TYR A N 1
ATOM 5891 C CA . TYR A 1 764 ? 34.281 -0.84 -11.062 1 88.19 764 TYR A CA 1
ATOM 5892 C C . TYR A 1 764 ? 35.125 -1.107 -12.312 1 88.19 764 TYR A C 1
ATOM 5894 O O . TYR A 1 764 ? 35.188 -2.244 -12.781 1 88.19 764 TYR A O 1
ATOM 5902 N N . HIS A 1 765 ? 35.812 -0.224 -12.805 1 83.5 765 HIS A N 1
ATOM 5903 C CA . HIS A 1 765 ? 36.531 -0.329 -14.062 1 83.5 765 HIS A CA 1
ATOM 5904 C C . HIS A 1 765 ? 37.719 -1.309 -13.938 1 83.5 765 HIS A C 1
ATOM 5906 O O . HIS A 1 765 ? 38.094 -1.944 -14.914 1 83.5 765 HIS A O 1
ATOM 5912 N N . ARG A 1 766 ? 38.156 -1.416 -12.727 1 83.81 766 ARG A N 1
ATOM 5913 C CA . ARG A 1 766 ? 39.281 -2.336 -12.5 1 83.81 766 ARG A CA 1
ATOM 5914 C C . ARG A 1 766 ? 38.875 -3.773 -12.797 1 83.81 766 ARG A C 1
ATOM 5916 O O . ARG A 1 766 ? 39.688 -4.57 -13.266 1 83.81 766 ARG A O 1
ATOM 5923 N N . LEU A 1 767 ? 37.719 -4.031 -12.492 1 89.12 767 LEU A N 1
ATOM 5924 C CA . LEU A 1 767 ? 37.188 -5.367 -12.773 1 89.12 767 LEU A CA 1
ATOM 5925 C C . LEU A 1 767 ? 37.219 -5.664 -14.273 1 89.12 767 LEU A C 1
ATOM 5927 O O . LEU A 1 767 ? 37.531 -6.781 -14.68 1 89.12 767 LEU A O 1
ATOM 5931 N N . ALA A 1 768 ? 36.906 -4.695 -15.031 1 89.12 768 ALA A N 1
ATOM 5932 C CA . ALA A 1 768 ? 36.906 -4.863 -16.484 1 89.12 768 ALA A CA 1
ATOM 5933 C C . ALA A 1 768 ? 38.344 -5.074 -16.984 1 89.12 768 ALA A C 1
ATOM 5935 O O . ALA A 1 768 ? 38.562 -5.871 -17.906 1 89.12 768 ALA A O 1
ATOM 5936 N N . VAL A 1 769 ? 39.219 -4.43 -16.391 1 85.25 769 VAL A N 1
ATOM 5937 C CA . VAL A 1 769 ? 40.625 -4.535 -16.797 1 85.25 769 VAL A CA 1
ATOM 5938 C C . VAL A 1 769 ? 41.156 -5.918 -16.422 1 85.25 769 VAL A C 1
ATOM 5940 O O . VAL A 1 769 ? 41.875 -6.543 -17.219 1 85.25 769 VAL A O 1
ATOM 5943 N N . ASP A 1 770 ? 40.812 -6.363 -15.305 1 87.62 770 ASP A N 1
ATOM 5944 C CA . ASP A 1 770 ? 41.312 -7.645 -14.812 1 87.62 770 ASP A CA 1
ATOM 5945 C C . ASP A 1 770 ? 40.781 -8.805 -15.656 1 87.62 770 ASP A C 1
ATOM 5947 O O . ASP A 1 770 ? 41.438 -9.836 -15.773 1 87.62 770 ASP A O 1
ATOM 5951 N N . TYR A 1 771 ? 39.688 -8.641 -16.266 1 91.38 771 TYR A N 1
ATOM 5952 C CA . TYR A 1 771 ? 39.062 -9.742 -17 1 91.38 771 TYR A CA 1
ATOM 5953 C C . TYR A 1 771 ? 39.156 -9.516 -18.5 1 91.38 771 TYR A C 1
ATOM 5955 O O . TYR A 1 771 ? 38.5 -10.211 -19.281 1 91.38 771 TYR A O 1
ATOM 5963 N N . GLN A 1 772 ? 39.906 -8.594 -18.906 1 88.69 772 GLN A N 1
ATOM 5964 C CA . GLN A 1 772 ? 40.031 -8.258 -20.328 1 88.69 772 GLN A CA 1
ATOM 5965 C C . GLN A 1 772 ? 40.531 -9.453 -21.125 1 88.69 772 GLN A C 1
ATOM 5967 O O . GLN A 1 772 ? 40.094 -9.672 -22.266 1 88.69 772 GLN A O 1
ATOM 5972 N N . ASN A 1 773 ? 41.344 -10.344 -20.547 1 87.12 773 ASN A N 1
ATOM 5973 C CA . ASN A 1 773 ? 41.938 -11.461 -21.281 1 87.12 773 ASN A CA 1
ATOM 5974 C C . ASN A 1 773 ? 41.344 -12.789 -20.844 1 87.12 773 ASN A C 1
ATOM 5976 O O . ASN A 1 773 ? 41.844 -13.859 -21.188 1 87.12 773 ASN A O 1
ATOM 5980 N N . ASN A 1 774 ? 40.344 -12.703 -20.125 1 90.62 774 ASN A N 1
ATOM 5981 C CA . ASN A 1 774 ? 39.656 -13.922 -19.688 1 90.62 774 ASN A CA 1
ATOM 5982 C C . ASN A 1 774 ? 38.656 -14.414 -20.703 1 90.62 774 ASN A C 1
ATOM 5984 O O . ASN A 1 774 ? 37.719 -13.688 -21.078 1 90.62 774 ASN A O 1
ATOM 5988 N N . SER A 1 775 ? 38.75 -15.625 -21.188 1 90.69 775 SER A N 1
ATOM 5989 C CA . SER A 1 775 ? 37.906 -16.156 -22.234 1 90.69 775 SER A CA 1
ATOM 5990 C C . SER A 1 775 ? 36.5 -16.484 -21.719 1 90.69 775 SER A C 1
ATOM 5992 O O . SER A 1 775 ? 35.562 -16.625 -22.5 1 90.69 775 SER A O 1
ATOM 5994 N N . LYS A 1 776 ? 36.375 -16.578 -20.469 1 93.81 776 LYS A N 1
ATOM 5995 C CA . LYS A 1 776 ? 35.062 -16.953 -19.891 1 93.81 776 LYS A CA 1
ATOM 5996 C C . LYS A 1 776 ? 34.219 -15.727 -19.625 1 93.81 776 LYS A C 1
ATOM 5998 O O . LYS A 1 776 ? 33.031 -15.852 -19.328 1 93.81 776 LYS A O 1
ATOM 6003 N N . VAL A 1 777 ? 34.812 -14.562 -19.781 1 95.88 777 VAL A N 1
ATOM 6004 C CA . VAL A 1 777 ? 34.094 -13.328 -19.531 1 95.88 777 VAL A CA 1
ATOM 6005 C C . VAL A 1 777 ? 34.156 -12.43 -20.766 1 95.88 777 VAL A C 1
ATOM 6007 O O . VAL A 1 777 ? 35.25 -12.172 -21.297 1 95.88 777 VAL A O 1
ATOM 6010 N N . SER A 1 778 ? 33 -12 -21.25 1 95.12 778 SER A N 1
ATOM 6011 C CA . SER A 1 778 ? 32.938 -11.047 -22.344 1 95.12 778 SER A CA 1
ATOM 6012 C C . SER A 1 778 ? 32.688 -9.633 -21.828 1 95.12 778 SER A C 1
ATOM 6014 O O . SER A 1 778 ? 31.734 -9.375 -21.094 1 95.12 778 SER A O 1
ATOM 6016 N N . LEU A 1 779 ? 33.562 -8.742 -22.219 1 95.75 779 LEU A N 1
ATOM 6017 C CA . LEU A 1 779 ? 33.406 -7.344 -21.844 1 95.75 779 LEU A CA 1
ATOM 6018 C C . LEU A 1 779 ? 32.5 -6.621 -22.828 1 95.75 779 LEU A C 1
ATOM 6020 O O . LEU A 1 779 ? 32.719 -6.668 -24.031 1 95.75 779 LEU A O 1
ATOM 6024 N N . CYS A 1 780 ? 31.438 -6.07 -22.297 1 95.69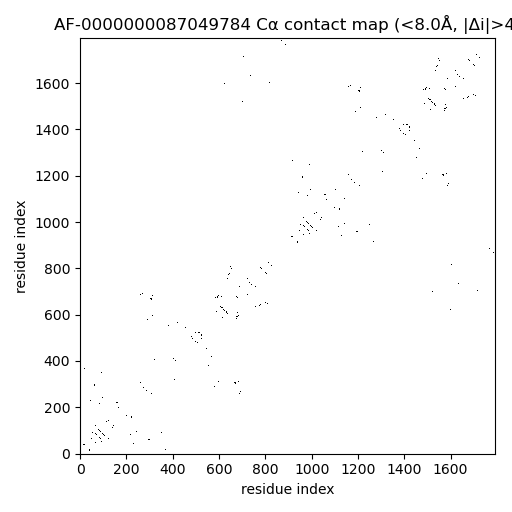 780 CYS A N 1
ATOM 6025 C CA . CYS A 1 780 ? 30.5 -5.289 -23.094 1 95.69 780 CYS A CA 1
ATOM 6026 C C . CYS A 1 780 ? 30.156 -3.975 -22.391 1 95.69 780 CYS A C 1
ATOM 6028 O O . CYS A 1 780 ? 30.438 -3.814 -21.203 1 95.69 780 CYS A O 1
ATOM 6030 N N . HIS A 1 781 ? 29.734 -2.982 -23.125 1 94.81 781 HIS A N 1
ATOM 6031 C CA . HIS A 1 781 ? 29.25 -1.736 -22.547 1 94.81 781 HIS A CA 1
ATOM 6032 C C . HIS A 1 781 ? 28.094 -1.16 -23.359 1 94.81 781 HIS A C 1
ATOM 6034 O O . HIS A 1 781 ? 27.906 -1.516 -24.516 1 94.81 781 HIS A O 1
ATOM 6040 N N . MET A 1 782 ? 27.266 -0.398 -22.719 1 93.94 782 MET A N 1
ATOM 6041 C CA . MET A 1 782 ? 26.219 0.353 -23.391 1 93.94 782 MET A CA 1
ATOM 6042 C C . MET A 1 782 ? 26.797 1.576 -24.094 1 93.94 782 MET A C 1
ATOM 6044 O O . MET A 1 782 ? 27.422 2.428 -23.469 1 93.94 782 MET A O 1
ATOM 6048 N N . ALA A 1 783 ? 26.531 1.687 -25.281 1 92.19 783 ALA A N 1
ATOM 6049 C CA . ALA A 1 783 ? 27.141 2.713 -26.125 1 92.19 783 ALA A CA 1
ATOM 6050 C C . ALA A 1 783 ? 26.609 4.102 -25.766 1 92.19 783 ALA A C 1
ATOM 6052 O O . ALA A 1 783 ? 25.453 4.246 -25.375 1 92.19 783 ALA A O 1
ATOM 6053 N N . CYS A 1 784 ? 27.531 5.07 -25.875 1 89.75 784 CYS A N 1
ATOM 6054 C CA . CYS A 1 784 ? 27.172 6.469 -25.672 1 89.75 784 CYS A CA 1
ATOM 6055 C C . CYS A 1 784 ? 27.969 7.383 -26.594 1 89.75 784 CYS A C 1
ATOM 6057 O O . CYS A 1 784 ? 29.016 6.98 -27.109 1 89.75 784 CYS A O 1
ATOM 6059 N N . GLN A 1 785 ? 27.359 8.531 -26.891 1 88.38 785 GLN A N 1
ATOM 6060 C CA . GLN A 1 785 ? 28.047 9.562 -27.672 1 88.38 785 GLN A CA 1
ATOM 6061 C C . GLN A 1 785 ? 28.359 10.781 -26.797 1 88.38 785 GLN A C 1
ATOM 6063 O O . GLN A 1 785 ? 27.516 11.258 -26.047 1 88.38 785 GLN A O 1
ATOM 6068 N N . ILE A 1 786 ? 29.641 11.148 -26.844 1 86.5 786 ILE A N 1
ATOM 6069 C CA . ILE A 1 786 ? 30.094 12.266 -26.016 1 86.5 786 ILE A CA 1
ATOM 6070 C C . ILE A 1 786 ? 30.125 13.547 -26.859 1 86.5 786 ILE A C 1
ATOM 6072 O O . ILE A 1 786 ? 30.75 13.594 -27.906 1 86.5 786 ILE A O 1
ATOM 6076 N N . GLY A 1 787 ? 29.234 14.445 -26.516 1 79.38 787 GLY A N 1
ATOM 6077 C CA . GLY A 1 787 ? 29.266 15.75 -27.156 1 79.38 787 GLY A CA 1
ATOM 6078 C C . GLY A 1 787 ? 30.125 16.75 -26.422 1 79.38 787 GLY A C 1
ATOM 6079 O O . GLY A 1 787 ? 30.672 16.453 -25.359 1 79.38 787 GLY A O 1
ATOM 6080 N N . ASN A 1 788 ? 30.375 17.938 -27.156 1 70.12 788 ASN A N 1
ATOM 6081 C CA . ASN A 1 788 ? 31.188 19.016 -26.578 1 70.12 788 ASN A CA 1
ATOM 6082 C C . ASN A 1 788 ? 30.406 19.797 -25.531 1 70.12 788 ASN A C 1
ATOM 6084 O O . ASN A 1 788 ? 29.297 20.281 -25.797 1 70.12 788 ASN A O 1
ATOM 6088 N N . GLY A 1 789 ? 30.422 19.344 -24.297 1 63.75 789 GLY A N 1
ATOM 6089 C CA . GLY A 1 789 ? 29.672 19.938 -23.203 1 63.75 789 GLY A CA 1
ATOM 6090 C C . GLY A 1 789 ? 30.016 21.406 -22.969 1 63.75 789 GLY A C 1
ATOM 6091 O O . GLY A 1 789 ? 30.859 21.969 -23.656 1 63.75 789 GLY A O 1
ATOM 6092 N N . VAL A 1 790 ? 29.141 22.188 -22.266 1 61.81 790 VAL A N 1
ATOM 6093 C CA . VAL A 1 790 ? 29.344 23.578 -21.859 1 61.81 790 VAL A CA 1
ATOM 6094 C C . VAL A 1 790 ? 30.266 23.625 -20.641 1 61.81 790 VAL A C 1
ATOM 6096 O O . VAL A 1 790 ? 30.047 22.906 -19.656 1 61.81 790 VAL A O 1
ATOM 6099 N N . GLU A 1 791 ? 31.312 24.375 -20.641 1 60.97 791 GLU A N 1
ATOM 6100 C CA . GLU A 1 791 ? 32.188 24.797 -19.562 1 60.97 791 GLU A CA 1
ATOM 6101 C C . GLU A 1 791 ? 32.906 23.594 -18.922 1 60.97 791 GLU A C 1
ATOM 6103 O O . GLU A 1 791 ? 32.969 23.484 -17.703 1 60.97 791 GLU A O 1
ATOM 6108 N N . GLY A 1 792 ? 33.219 22.484 -19.75 1 64.69 792 GLY A N 1
ATOM 6109 C CA . GLY A 1 792 ? 34.062 21.422 -19.234 1 64.69 792 GLY A CA 1
ATOM 6110 C C . GLY A 1 792 ? 33.281 20.188 -18.844 1 64.69 792 GLY A C 1
ATOM 6111 O O . GLY A 1 792 ? 33.875 19.141 -18.531 1 64.69 792 GLY A O 1
ATOM 6112 N N . VAL A 1 793 ? 32.031 20.266 -18.812 1 75.56 793 VAL A N 1
ATOM 6113 C CA . VAL A 1 793 ? 31.234 19.094 -18.484 1 75.56 793 VAL A CA 1
ATOM 6114 C C . VAL A 1 793 ? 30.734 18.422 -19.766 1 75.56 793 VAL A C 1
ATOM 6116 O O . VAL A 1 793 ? 30.094 19.062 -20.609 1 75.56 793 VAL A O 1
ATOM 6119 N N . GLU A 1 794 ? 31.078 17.219 -19.938 1 78.38 794 GLU A N 1
ATOM 6120 C CA . GLU A 1 794 ? 30.734 16.453 -21.125 1 78.38 794 GLU A CA 1
ATOM 6121 C C . GLU A 1 794 ? 29.234 16.125 -21.172 1 78.38 794 GLU A C 1
ATOM 6123 O O . GLU A 1 794 ? 28.641 15.852 -20.125 1 78.38 794 GLU A O 1
ATOM 6128 N N . GLU A 1 795 ? 28.719 16.391 -22.312 1 83.25 795 GLU A N 1
ATOM 6129 C CA . GLU A 1 795 ? 27.328 15.984 -22.531 1 83.25 795 GLU A CA 1
ATOM 6130 C C . GLU A 1 795 ? 27.266 14.594 -23.156 1 83.25 795 GLU A C 1
ATOM 6132 O O . GLU A 1 795 ? 27.859 14.352 -24.219 1 83.25 795 GLU A O 1
ATOM 6137 N N . VAL A 1 796 ? 26.594 13.758 -22.516 1 85.19 796 VAL A N 1
ATOM 6138 C CA . VAL A 1 796 ? 26.547 12.359 -22.953 1 85.19 796 VAL A CA 1
ATOM 6139 C C . VAL A 1 796 ? 25.172 12.047 -23.531 1 85.19 796 VAL A C 1
ATOM 6141 O O . VAL A 1 796 ? 24.156 12.367 -22.906 1 85.19 796 VAL A O 1
ATOM 6144 N N . THR A 1 797 ? 25.156 11.578 -24.766 1 86.06 797 THR A N 1
ATOM 6145 C CA . THR A 1 797 ? 23.922 11.039 -25.359 1 86.06 797 THR A CA 1
ATOM 6146 C C . THR A 1 797 ? 23.906 9.516 -25.281 1 86.06 797 THR A C 1
ATOM 6148 O O . THR A 1 797 ? 24.844 8.859 -25.719 1 86.06 797 THR A O 1
ATOM 6151 N N . PHE A 1 798 ? 22.875 9.031 -24.781 1 86.38 798 PHE A N 1
ATOM 6152 C CA . PHE A 1 798 ? 22.766 7.59 -24.578 1 86.38 798 PHE A CA 1
ATOM 6153 C C . PHE A 1 798 ? 22.234 6.906 -25.828 1 86.38 798 PHE A C 1
ATOM 6155 O O . PHE A 1 798 ? 21.203 7.297 -26.359 1 86.38 798 PHE A O 1
ATOM 6162 N N . LEU A 1 799 ? 22.891 5.93 -26.328 1 88.19 799 LEU A N 1
ATOM 6163 C CA . LEU A 1 799 ? 22.453 5.215 -27.516 1 88.19 799 LEU A CA 1
ATOM 6164 C C . LEU A 1 799 ? 21.703 3.943 -27.156 1 88.19 799 LEU A C 1
ATOM 6166 O O . LEU A 1 799 ? 21.016 3.357 -28 1 88.19 799 LEU A O 1
ATOM 6170 N N . TYR A 1 800 ? 21.797 3.418 -26.031 1 89 800 TYR A N 1
ATOM 6171 C CA . TYR A 1 800 ? 21.125 2.252 -25.484 1 89 800 TYR A CA 1
ATOM 6172 C C . TYR A 1 800 ? 21.453 1 -26.281 1 89 800 TYR A C 1
ATOM 6174 O O . TYR A 1 800 ? 20.625 0.083 -26.375 1 89 800 TYR A O 1
ATOM 6182 N N . ARG A 1 801 ? 22.594 0.953 -26.938 1 93 801 ARG A N 1
ATOM 6183 C CA . ARG A 1 801 ? 23.047 -0.186 -27.734 1 93 801 ARG A CA 1
ATOM 6184 C C . ARG A 1 801 ? 24.203 -0.916 -27.047 1 93 801 ARG A C 1
ATOM 6186 O O . ARG A 1 801 ? 25.141 -0.286 -26.562 1 93 801 ARG A O 1
ATOM 6193 N N . LEU A 1 802 ? 23.984 -2.254 -27.031 1 95.69 802 LEU A N 1
ATOM 6194 C CA . LEU A 1 802 ? 25.047 -3.076 -26.453 1 95.69 802 LEU A CA 1
ATOM 6195 C C . LEU A 1 802 ? 26.219 -3.209 -27.422 1 95.69 802 LEU A C 1
ATOM 6197 O O . LEU A 1 802 ? 26.031 -3.592 -28.578 1 95.69 802 LEU A O 1
ATOM 6201 N N . THR A 1 803 ? 27.391 -2.848 -26.969 1 94.19 803 THR A N 1
ATOM 6202 C CA . THR A 1 803 ? 28.594 -2.914 -27.797 1 94.19 803 THR A CA 1
ATOM 6203 C C . THR A 1 803 ? 29.703 -3.662 -27.062 1 94.19 803 THR A C 1
ATOM 6205 O O . THR A 1 803 ? 29.734 -3.686 -25.828 1 94.19 803 THR A O 1
ATOM 6208 N N . SER A 1 804 ? 30.578 -4.266 -27.844 1 93.12 804 SER A N 1
ATOM 6209 C CA . SER A 1 804 ? 31.703 -4.996 -27.25 1 93.12 804 SER A CA 1
ATOM 6210 C C . SER A 1 804 ? 32.75 -4.039 -26.688 1 93.12 804 SER A C 1
ATOM 6212 O O . SER A 1 804 ? 32.938 -2.945 -27.234 1 93.12 804 SER A O 1
ATOM 6214 N N . GLY A 1 805 ? 33.344 -4.457 -25.609 1 91 805 GLY A N 1
ATOM 6215 C CA . GLY A 1 805 ? 34.375 -3.654 -24.984 1 91 805 GLY A CA 1
ATOM 6216 C C . GLY A 1 805 ? 33.938 -3.037 -23.672 1 91 805 GLY A C 1
ATOM 6217 O O . GLY A 1 805 ? 32.781 -3.182 -23.25 1 91 805 GLY A O 1
ATOM 6218 N N . ALA A 1 806 ? 34.875 -2.535 -22.984 1 89.5 806 ALA A N 1
ATOM 6219 C CA . ALA A 1 806 ? 34.625 -1.873 -21.703 1 89.5 806 ALA A CA 1
ATOM 6220 C C . ALA A 1 806 ? 34.406 -0.375 -21.906 1 89.5 806 ALA A C 1
ATOM 6222 O O . ALA A 1 806 ? 34.969 0.23 -22.797 1 89.5 806 ALA A O 1
ATOM 6223 N N . CYS A 1 807 ? 33.531 0.152 -21.141 1 85.75 807 CYS A N 1
ATOM 6224 C CA . CYS A 1 807 ? 33.281 1.591 -21.172 1 85.75 807 CYS A CA 1
ATOM 6225 C C . CYS A 1 807 ? 34.438 2.352 -20.531 1 85.75 807 CYS A C 1
ATOM 6227 O O . CYS A 1 807 ? 34.938 1.98 -19.469 1 85.75 807 CYS A O 1
ATOM 6229 N N . PRO A 1 808 ? 34.781 3.391 -21.141 1 73.81 808 PRO A N 1
ATOM 6230 C CA . PRO A 1 808 ? 35.938 4.109 -20.609 1 73.81 808 PRO A CA 1
ATOM 6231 C C . PRO A 1 808 ? 35.625 4.852 -19.312 1 73.81 808 PRO A C 1
ATOM 6233 O O . PRO A 1 808 ? 36.5 4.973 -18.438 1 73.81 808 PRO A O 1
ATOM 6236 N N . LYS A 1 809 ? 34.438 5.422 -19.297 1 82.88 809 LYS A N 1
ATOM 6237 C CA . LYS A 1 809 ? 34.031 6.223 -18.156 1 82.88 809 LYS A CA 1
ATOM 6238 C C . LYS A 1 809 ? 32.562 5.988 -17.812 1 82.88 809 LYS A C 1
ATOM 6240 O O . LYS A 1 809 ? 31.812 5.457 -18.625 1 82.88 809 LYS A O 1
ATOM 6245 N N . SER A 1 810 ? 32.219 6.203 -16.531 1 81.69 810 SER A N 1
ATOM 6246 C CA . SER A 1 810 ? 30.812 6.062 -16.125 1 81.69 810 SER A CA 1
ATOM 6247 C C . SER A 1 810 ? 30.047 7.363 -16.328 1 81.69 810 SER A C 1
ATOM 6249 O O . SER A 1 810 ? 28.812 7.371 -16.328 1 81.69 810 SER A O 1
ATOM 6251 N N . TYR A 1 811 ? 30.688 8.508 -16.469 1 82 811 TYR A N 1
ATOM 6252 C CA . TYR A 1 811 ? 30.141 9.828 -16.75 1 82 811 TYR A CA 1
ATOM 6253 C C . TYR A 1 811 ? 29.125 10.25 -15.695 1 82 811 TYR A C 1
ATOM 6255 O O . TYR A 1 811 ? 28.031 10.711 -16.031 1 82 811 TYR A O 1
ATOM 6263 N N . GLY A 1 812 ? 29.422 10.031 -14.492 1 87.5 812 GLY A N 1
ATOM 6264 C CA . GLY A 1 812 ? 28.562 10.406 -13.383 1 87.5 812 GLY A CA 1
ATOM 6265 C C . GLY A 1 812 ? 28.328 11.898 -13.281 1 87.5 812 GLY A C 1
ATOM 6266 O O . GLY A 1 812 ? 27.266 12.336 -12.859 1 87.5 812 GLY A O 1
ATOM 6267 N N . VAL A 1 813 ? 29.266 12.719 -13.727 1 89.31 813 VAL A N 1
ATOM 6268 C CA . VAL A 1 813 ? 29.156 14.172 -13.656 1 89.31 813 VAL A CA 1
ATOM 6269 C C . VAL A 1 813 ? 28.094 14.656 -14.633 1 89.31 813 VAL A C 1
ATOM 6271 O O . VAL A 1 813 ? 27.406 15.648 -14.367 1 89.31 813 VAL A O 1
ATOM 6274 N N . ASN A 1 814 ? 28.016 13.938 -15.695 1 87 814 ASN A N 1
ATOM 6275 C CA . ASN A 1 814 ? 26.969 14.273 -16.641 1 87 814 ASN A CA 1
ATOM 6276 C C . ASN A 1 814 ? 25.578 14.07 -16.031 1 87 814 ASN A C 1
ATOM 6278 O O . ASN A 1 814 ? 24.656 14.844 -16.297 1 87 814 ASN A O 1
ATOM 6282 N N . VAL A 1 815 ? 25.422 13.047 -15.328 1 87.12 815 VAL A N 1
ATOM 6283 C CA . VAL A 1 815 ? 24.156 12.797 -14.664 1 87.12 815 VAL A CA 1
ATOM 6284 C C . VAL A 1 815 ? 23.875 13.891 -13.641 1 87.12 815 VAL A C 1
ATOM 6286 O O . VAL A 1 815 ? 22.719 14.281 -13.445 1 87.12 815 VAL A O 1
ATOM 6289 N N . ALA A 1 816 ? 24.906 14.289 -12.969 1 88.56 816 ALA A N 1
ATOM 6290 C CA . ALA A 1 816 ? 24.766 15.398 -12.031 1 88.56 816 ALA A CA 1
ATOM 6291 C C . ALA A 1 816 ? 24.266 16.656 -12.734 1 88.56 816 ALA A C 1
ATOM 6293 O O . ALA A 1 816 ? 23.469 17.422 -12.18 1 88.56 816 ALA A O 1
ATOM 6294 N N . ARG A 1 817 ? 24.703 16.844 -13.906 1 87.25 817 ARG A N 1
ATOM 6295 C CA . ARG A 1 817 ? 24.25 17.984 -14.711 1 87.25 817 ARG A CA 1
ATOM 6296 C C . ARG A 1 817 ? 22.766 17.844 -15.055 1 87.25 817 ARG A C 1
ATOM 6298 O O . ARG A 1 817 ? 22 18.797 -14.93 1 87.25 817 ARG A O 1
ATOM 6305 N N . ILE A 1 818 ? 22.406 16.688 -15.484 1 81.81 818 ILE A N 1
ATOM 6306 C CA . ILE A 1 818 ? 21.016 16.422 -15.844 1 81.81 818 ILE A CA 1
ATOM 6307 C C . ILE A 1 818 ? 20.125 16.625 -14.625 1 81.81 818 ILE A C 1
ATOM 6309 O O . ILE A 1 818 ? 18.984 17.094 -14.758 1 81.81 818 ILE A O 1
ATOM 6313 N N . ALA A 1 819 ? 20.656 16.297 -13.453 1 82.12 819 ALA A N 1
ATOM 6314 C CA . ALA A 1 819 ? 19.891 16.422 -12.211 1 82.12 819 ALA A CA 1
ATOM 6315 C C . ALA A 1 819 ? 19.734 17.891 -11.812 1 82.12 819 ALA A C 1
ATOM 6317 O O . ALA A 1 819 ? 18.906 18.219 -10.969 1 82.12 819 ALA A O 1
ATOM 6318 N N . GLY A 1 820 ? 20.609 18.781 -12.32 1 80.62 820 GLY A N 1
ATOM 6319 C CA . GLY A 1 820 ? 20.469 20.203 -12.078 1 80.62 820 GLY A CA 1
ATOM 6320 C C . GLY A 1 820 ? 21.391 20.719 -10.977 1 80.62 820 GLY A C 1
ATOM 6321 O O . GLY A 1 820 ? 21.047 21.672 -10.281 1 80.62 820 GLY A O 1
ATOM 6322 N N . LEU A 1 821 ? 22.469 20.016 -10.727 1 88.94 821 LEU A N 1
ATOM 6323 C CA . LEU A 1 821 ? 23.438 20.547 -9.773 1 88.94 821 LEU A CA 1
ATOM 6324 C C . LEU A 1 821 ? 24.016 21.875 -10.273 1 88.94 821 LEU A C 1
ATOM 6326 O O . LEU A 1 821 ? 24.141 22.078 -11.477 1 88.94 821 LEU A O 1
ATOM 6330 N N . PRO A 1 822 ? 24.359 22.734 -9.383 1 87.94 822 PRO A N 1
ATOM 6331 C CA . PRO A 1 822 ? 24.906 24.031 -9.797 1 87.94 822 PRO A CA 1
ATOM 6332 C C . PRO A 1 822 ? 26.203 23.906 -10.586 1 87.94 822 PRO A C 1
ATOM 6334 O O . PRO A 1 822 ? 27.016 23.016 -10.32 1 87.94 822 PRO A O 1
ATOM 6337 N N . ASP A 1 823 ? 26.438 24.828 -11.422 1 86.56 823 ASP A N 1
ATOM 6338 C CA . ASP A 1 823 ? 27.578 24.797 -12.336 1 86.56 823 ASP A CA 1
ATOM 6339 C C . ASP A 1 823 ? 28.906 24.812 -11.57 1 86.56 823 ASP A C 1
ATOM 6341 O O . ASP A 1 823 ? 29.875 24.172 -11.977 1 86.56 823 ASP A O 1
ATOM 6345 N N . SER A 1 824 ? 28.922 25.531 -10.516 1 88.88 824 SER A N 1
ATOM 6346 C CA . SER A 1 824 ? 30.141 25.609 -9.734 1 88.88 824 SER A CA 1
ATOM 6347 C C . SER A 1 824 ? 30.531 24.234 -9.172 1 88.88 824 SER A C 1
ATOM 6349 O O . SER A 1 824 ? 31.703 23.859 -9.203 1 88.88 824 SER A O 1
ATOM 6351 N N . VAL A 1 825 ? 29.562 23.547 -8.766 1 92.81 825 VAL A N 1
ATOM 6352 C CA . VAL A 1 825 ? 29.781 22.219 -8.211 1 92.81 825 VAL A CA 1
ATOM 6353 C C . VAL A 1 825 ? 30.172 21.25 -9.328 1 92.81 825 VAL A C 1
ATOM 6355 O O . VAL A 1 825 ? 31.062 20.406 -9.148 1 92.81 825 VAL A O 1
ATOM 6358 N N . LEU A 1 826 ? 29.578 21.422 -10.461 1 91.5 826 LEU A N 1
ATOM 6359 C CA . LEU A 1 826 ? 29.844 20.531 -11.594 1 91.5 826 LEU A CA 1
ATOM 6360 C C . LEU A 1 826 ? 31.281 20.703 -12.086 1 91.5 826 LEU A C 1
ATOM 6362 O O . LEU A 1 826 ? 31.969 19.719 -12.383 1 91.5 826 LEU A O 1
ATOM 6366 N N . ARG A 1 827 ? 31.688 21.906 -12.164 1 89.75 827 ARG A N 1
ATOM 6367 C CA . ARG A 1 827 ? 33.062 22.172 -12.625 1 89.75 827 ARG A CA 1
ATOM 6368 C C . ARG A 1 827 ? 34.094 21.594 -11.664 1 89.75 827 ARG A C 1
ATOM 6370 O O . ARG A 1 827 ? 35.062 21 -12.086 1 89.75 827 ARG A O 1
ATOM 6377 N N . THR A 1 828 ? 33.812 21.781 -10.414 1 91.75 828 THR A N 1
ATOM 6378 C CA . THR A 1 828 ? 34.719 21.25 -9.406 1 91.75 828 THR A CA 1
ATOM 6379 C C . THR A 1 828 ? 34.719 19.719 -9.461 1 91.75 828 THR A C 1
ATOM 6381 O O . THR A 1 828 ? 35.781 19.094 -9.352 1 91.75 828 THR A O 1
ATOM 6384 N N . ALA A 1 829 ? 33.562 19.188 -9.57 1 93.06 829 ALA A N 1
ATOM 6385 C CA . ALA A 1 829 ? 33.469 17.734 -9.625 1 93.06 829 ALA A CA 1
ATOM 6386 C C . ALA A 1 829 ? 34.188 17.172 -10.836 1 93.06 829 ALA A C 1
ATOM 6388 O O . ALA A 1 829 ? 34.875 16.141 -10.75 1 93.06 829 ALA A O 1
ATOM 6389 N N . ALA A 1 830 ? 33.938 17.828 -11.984 1 89.88 830 ALA A N 1
ATOM 6390 C CA . ALA A 1 830 ? 34.594 17.375 -13.211 1 89.88 830 ALA A CA 1
ATOM 6391 C C . ALA A 1 830 ? 36.125 17.422 -13.07 1 89.88 830 ALA A C 1
ATOM 6393 O O . ALA A 1 830 ? 36.812 16.516 -13.508 1 89.88 830 ALA A O 1
ATOM 6394 N N . SER A 1 831 ? 36.594 18.469 -12.5 1 89.38 831 SER A N 1
ATOM 6395 C CA . SER A 1 831 ? 38.031 18.625 -12.297 1 89.38 831 SER A CA 1
ATOM 6396 C C . SER A 1 831 ? 38.594 17.547 -11.344 1 89.38 831 SER A C 1
ATOM 6398 O O . SER A 1 831 ? 39.594 16.922 -11.633 1 89.38 831 SER A O 1
ATOM 6400 N N . LYS A 1 832 ? 37.938 17.328 -10.305 1 90 832 LYS A N 1
ATOM 6401 C CA . LYS A 1 832 ? 38.344 16.328 -9.32 1 90 832 LYS A CA 1
ATOM 6402 C C . LYS A 1 832 ? 38.281 14.922 -9.891 1 90 832 LYS A C 1
ATOM 6404 O O . LYS A 1 832 ? 39.094 14.07 -9.578 1 90 832 LYS A O 1
ATOM 6409 N N . SER A 1 833 ? 37.219 14.688 -10.578 1 89.69 833 SER A N 1
ATOM 6410 C CA . SER A 1 833 ? 37.062 13.367 -11.188 1 89.69 833 SER A CA 1
ATOM 6411 C C . SER A 1 833 ? 38.25 13.023 -12.078 1 89.69 833 SER A C 1
ATOM 6413 O O . SER A 1 833 ? 38.75 11.898 -12.055 1 89.69 833 SER A O 1
ATOM 6415 N N . ARG A 1 834 ? 38.656 13.977 -12.875 1 85.44 834 ARG A N 1
ATOM 6416 C CA . ARG A 1 834 ? 39.781 13.766 -13.75 1 85.44 834 ARG A CA 1
ATOM 6417 C C . ARG A 1 834 ? 41.062 13.461 -12.938 1 85.44 834 ARG A C 1
ATOM 6419 O O . ARG A 1 834 ? 41.844 12.609 -13.328 1 85.44 834 ARG A O 1
ATOM 6426 N N . GLU A 1 835 ? 41.156 14.086 -11.859 1 84.44 835 GLU A N 1
ATOM 6427 C CA . GLU A 1 835 ? 42.312 13.867 -10.977 1 84.44 835 GLU A CA 1
ATOM 6428 C C . GLU A 1 835 ? 42.281 12.453 -10.391 1 84.44 835 GLU A C 1
ATOM 6430 O O . GLU A 1 835 ? 43.312 11.781 -10.344 1 84.44 835 GLU A O 1
ATOM 6435 N N . PHE A 1 836 ? 41.188 12.062 -10.008 1 83.88 836 PHE A N 1
ATOM 6436 C CA . PHE A 1 836 ? 41.062 10.758 -9.367 1 83.88 836 PHE A CA 1
ATOM 6437 C C . PHE A 1 836 ? 41.25 9.641 -10.383 1 83.88 836 PHE A C 1
ATOM 6439 O O . PHE A 1 836 ? 41.781 8.578 -10.047 1 83.88 836 PHE A O 1
ATOM 6446 N N . GLU A 1 837 ? 40.656 9.875 -11.492 1 81.94 837 GLU A N 1
ATOM 6447 C CA . GLU A 1 837 ? 40.812 8.867 -12.539 1 81.94 837 GLU A CA 1
ATOM 6448 C C . GLU A 1 837 ? 42.281 8.602 -12.82 1 81.94 837 GLU A C 1
ATOM 6450 O O . GLU A 1 837 ? 42.688 7.457 -13.07 1 81.94 837 GLU A O 1
ATOM 6455 N N . THR A 1 838 ? 43.031 9.602 -12.812 1 74 838 THR A N 1
ATOM 6456 C CA . THR A 1 838 ? 44.438 9.477 -13.055 1 74 838 THR A CA 1
ATOM 6457 C C . THR A 1 838 ? 45.125 8.703 -11.922 1 74 838 THR A C 1
ATOM 6459 O O . THR A 1 838 ? 46.031 7.91 -12.156 1 74 838 THR A O 1
ATOM 6462 N N . VAL A 1 839 ? 44.594 8.891 -10.734 1 67 839 VAL A N 1
ATOM 6463 C CA . VAL A 1 839 ? 45.156 8.25 -9.555 1 67 839 VAL A CA 1
ATOM 6464 C C . VAL A 1 839 ? 44.781 6.777 -9.516 1 67 839 VAL A C 1
ATOM 6466 O O . VAL A 1 839 ? 45.594 5.91 -9.234 1 67 839 VAL A O 1
ATOM 6469 N N . TYR A 1 840 ? 43.531 6.531 -9.812 1 66.69 840 TYR A N 1
ATOM 6470 C CA . TYR A 1 840 ? 43.031 5.168 -9.695 1 66.69 840 TYR A CA 1
ATOM 6471 C C . TYR A 1 840 ? 43.406 4.352 -10.938 1 66.69 840 TYR A C 1
ATOM 6473 O O . TYR A 1 840 ? 43.5 3.125 -10.867 1 66.69 840 TYR A O 1
ATOM 6481 N N . GLY A 1 841 ? 43.5 4.762 -12.258 1 56.72 841 GLY A N 1
ATOM 6482 C CA . GLY A 1 841 ? 43.812 4.09 -13.508 1 56.72 841 GLY A CA 1
ATOM 6483 C C . GLY A 1 841 ? 45.281 3.764 -13.664 1 56.72 841 GLY A C 1
ATOM 6484 O O . GLY A 1 841 ? 45.656 2.748 -14.266 1 56.72 841 GLY A O 1
ATOM 6485 N N . LYS A 1 842 ? 46.344 4.488 -13.406 1 47.97 842 LYS A N 1
ATOM 6486 C CA . LYS A 1 842 ? 47.75 4.336 -13.734 1 47.97 842 LYS A CA 1
ATOM 6487 C C . LYS A 1 842 ? 48.375 3.121 -13.023 1 47.97 842 LYS A C 1
ATOM 6489 O O . LYS A 1 842 ? 49.438 2.66 -13.383 1 47.97 842 LYS A O 1
ATOM 6494 N N . HIS A 1 843 ? 47.875 2.43 -12.219 1 41.56 843 HIS A N 1
ATOM 6495 C CA . HIS A 1 843 ? 48.781 1.439 -11.625 1 41.56 843 HIS A CA 1
ATOM 6496 C C . HIS A 1 843 ? 48.938 0.239 -12.547 1 41.56 843 HIS A C 1
ATOM 6498 O O . HIS A 1 843 ? 49.688 -0.698 -12.219 1 41.56 843 HIS A O 1
ATOM 6504 N N . ARG A 1 844 ? 48.25 -0.214 -13.602 1 39.44 844 ARG A N 1
ATOM 6505 C CA . ARG A 1 844 ? 48.562 -1.475 -14.266 1 39.44 844 ARG A CA 1
ATOM 6506 C C . ARG A 1 844 ? 49.75 -1.31 -15.203 1 39.44 844 ARG A C 1
ATOM 6508 O O . ARG A 1 844 ? 50.312 -2.295 -15.703 1 39.44 844 ARG A O 1
ATOM 6515 N N . ARG A 1 845 ? 50.031 -0.242 -16.031 1 33.78 845 ARG A N 1
ATOM 6516 C CA . ARG A 1 845 ? 51 -0.45 -17.109 1 33.78 845 ARG A CA 1
ATOM 6517 C C . ARG A 1 845 ? 52.344 -0.9 -16.562 1 33.78 845 ARG A C 1
ATOM 6519 O O . ARG A 1 845 ? 53.25 -1.217 -17.328 1 33.78 845 ARG A O 1
ATOM 6526 N N . LYS A 1 846 ? 52.688 -0.577 -15.453 1 33.56 846 LYS A N 1
ATOM 6527 C CA . LYS A 1 846 ? 54.062 -0.924 -15.188 1 33.56 846 LYS A CA 1
ATOM 6528 C C . LYS A 1 846 ? 54.25 -2.434 -15.047 1 33.56 846 LYS A C 1
ATOM 6530 O O . LYS A 1 846 ? 55.375 -2.924 -14.898 1 33.56 846 LYS A O 1
ATOM 6535 N N . GLY A 1 847 ? 53.062 -3.291 -14.898 1 29.39 847 GLY A N 1
ATOM 6536 C CA . GLY A 1 847 ? 53.594 -4.633 -14.688 1 29.39 847 GLY A CA 1
ATOM 6537 C C . GLY A 1 847 ? 53.938 -5.348 -15.977 1 29.39 847 GLY A C 1
ATOM 6538 O O . GLY A 1 847 ? 54.719 -6.301 -15.969 1 29.39 847 GLY A O 1
ATOM 6539 N N . MET A 1 848 ? 53.125 -5.355 -17.203 1 28.28 848 MET A N 1
ATOM 6540 C CA . MET A 1 848 ? 53.562 -6.336 -18.188 1 28.28 848 MET A CA 1
ATOM 6541 C C . MET A 1 848 ? 54.75 -5.812 -18.984 1 28.28 848 MET A C 1
ATOM 6543 O O . MET A 1 848 ? 55.438 -6.574 -19.688 1 28.28 848 MET A O 1
ATOM 6547 N N . GLU A 1 849 ? 54.719 -4.621 -19.688 1 26.94 849 GLU A N 1
ATOM 6548 C CA . GLU A 1 849 ? 55.844 -4.359 -20.578 1 26.94 849 GLU A CA 1
ATOM 6549 C C . GLU A 1 849 ? 57.156 -4.32 -19.812 1 26.94 849 GLU A C 1
ATOM 6551 O O . GLU A 1 849 ? 57.562 -3.275 -19.297 1 26.94 849 GLU A O 1
ATOM 6556 N N . ASP A 1 850 ? 57.469 -5.262 -19.078 1 26.58 850 ASP A N 1
ATOM 6557 C CA . ASP A 1 850 ? 58.875 -5.59 -18.891 1 26.58 850 ASP A CA 1
ATOM 6558 C C . ASP A 1 850 ? 59.531 -6.012 -20.203 1 26.58 850 ASP A C 1
ATOM 6560 O O . ASP A 1 850 ? 59.875 -7.18 -20.391 1 26.58 850 ASP A O 1
ATOM 6564 N N . ASN A 1 851 ? 59 -5.68 -21.516 1 22.69 851 ASN A N 1
ATOM 6565 C CA . ASN A 1 851 ? 60.156 -5.48 -22.375 1 22.69 851 ASN A CA 1
ATOM 6566 C C . ASN A 1 851 ? 61.062 -4.371 -21.844 1 22.69 851 ASN A C 1
ATOM 6568 O O . ASN A 1 851 ? 60.594 -3.451 -21.172 1 22.69 851 ASN A O 1
ATOM 6572 N N . LEU A 1 852 ? 62.438 -4.441 -22.141 1 24.08 852 LEU A N 1
ATOM 6573 C CA . LEU A 1 852 ? 63.781 -3.863 -21.984 1 24.08 852 LEU A CA 1
ATOM 6574 C C . LEU A 1 852 ? 63.906 -2.588 -22.812 1 24.08 852 LEU A C 1
ATOM 6576 O O . LEU A 1 852 ? 64.938 -1.936 -22.781 1 24.08 852 LEU A O 1
ATOM 6580 N N . PRO A 1 853 ? 63.062 -2.047 -23.828 1 23.73 853 PRO A N 1
ATOM 6581 C CA . PRO A 1 853 ? 64.062 -1.145 -24.375 1 23.73 853 PRO A CA 1
ATOM 6582 C C . PRO A 1 853 ? 64.688 -0.258 -23.297 1 23.73 853 PRO A C 1
ATOM 6584 O O . PRO A 1 853 ? 64.188 -0.178 -22.188 1 23.73 853 PRO A O 1
ATOM 6587 N N . MET A 1 854 ? 65.125 1.036 -23.734 1 22.7 854 MET A N 1
ATOM 6588 C CA . MET A 1 854 ? 66.062 2.105 -24.016 1 22.7 854 MET A CA 1
ATOM 6589 C C . MET A 1 854 ? 65.875 3.305 -23.109 1 22.7 854 MET A C 1
ATOM 6591 O O . MET A 1 854 ? 66.812 3.898 -22.594 1 22.7 854 MET A O 1
ATOM 6595 N N . GLN A 1 855 ? 65.062 4.492 -23.266 1 24.83 855 GLN A N 1
ATOM 6596 C CA . GLN A 1 855 ? 65.938 5.551 -22.75 1 24.83 855 GLN A CA 1
ATOM 6597 C C . GLN A 1 855 ? 66.25 5.312 -21.281 1 24.83 855 GLN A C 1
ATOM 6599 O O . GLN A 1 855 ? 65.625 4.535 -20.594 1 24.83 855 GLN A O 1
ATOM 6604 N N . ARG A 1 856 ? 66.812 6.398 -20.922 1 24.12 856 ARG A N 1
ATOM 6605 C CA . ARG A 1 856 ? 67.562 7.234 -20 1 24.12 856 ARG A CA 1
ATOM 6606 C C . ARG A 1 856 ? 66.75 7.562 -18.75 1 24.12 856 ARG A C 1
ATOM 6608 O O . ARG A 1 856 ? 65.688 8.188 -18.844 1 24.12 856 ARG A O 1
ATOM 6615 N N . CYS A 1 857 ? 66.75 6.75 -17.812 1 24.83 857 CYS A N 1
ATOM 6616 C CA . CYS A 1 857 ? 66.625 7.031 -16.391 1 24.83 857 CYS A CA 1
ATOM 6617 C C . CYS A 1 857 ? 67.188 8.414 -16.062 1 24.83 857 CYS A C 1
ATOM 6619 O O . CYS A 1 857 ? 68.25 8.781 -16.5 1 24.83 857 CYS A O 1
ATOM 6621 N N . PRO A 1 858 ? 66.812 9.617 -15.953 1 33.88 858 PRO A N 1
ATOM 6622 C CA . PRO A 1 858 ? 68 10.148 -15.367 1 33.88 858 PRO A CA 1
ATOM 6623 C C . PRO A 1 858 ? 68.812 9.086 -14.617 1 33.88 858 PRO A C 1
ATOM 6625 O O . PRO A 1 858 ? 70.062 9.164 -14.57 1 33.88 858 PRO A O 1
ATOM 6628 N N . ASP A 1 859 ? 68.188 8.086 -14.281 1 36.75 859 ASP A N 1
ATOM 6629 C CA . ASP A 1 859 ? 68.938 6.965 -13.789 1 36.75 859 ASP A CA 1
ATOM 6630 C C . ASP A 1 859 ? 69.5 6.121 -14.938 1 36.75 859 ASP A C 1
ATOM 6632 O O . ASP A 1 859 ? 70.625 5.594 -14.859 1 36.75 859 ASP A O 1
ATOM 6636 N N . LYS A 1 860 ? 68.812 5.977 -16.016 1 41.78 860 LYS A N 1
ATOM 6637 C CA . LYS A 1 860 ? 69.438 5.223 -17.109 1 41.78 860 LYS A CA 1
ATOM 6638 C C . LYS A 1 860 ? 70.5 6.043 -17.812 1 41.78 860 LYS A C 1
ATOM 6640 O O . LYS A 1 860 ? 71.562 5.504 -18.234 1 41.78 860 LYS A O 1
ATOM 6645 N N . ILE A 1 861 ? 70.375 7.355 -18.125 1 45.19 861 ILE A N 1
ATOM 6646 C CA . ILE A 1 861 ? 71.375 8.328 -18.453 1 45.19 861 ILE A CA 1
ATOM 6647 C C . ILE A 1 861 ? 72.375 8.453 -17.297 1 45.19 861 ILE A C 1
ATOM 6649 O O . ILE A 1 861 ? 73.562 8.477 -17.516 1 45.19 861 ILE A O 1
ATOM 6653 N N . VAL A 1 862 ? 71.812 8.414 -16.125 1 50.19 862 VAL A N 1
ATOM 6654 C CA . VAL A 1 862 ? 72.625 8.367 -14.906 1 50.19 862 VAL A CA 1
ATOM 6655 C C . VAL A 1 862 ? 73.188 6.973 -14.75 1 50.19 862 VAL A C 1
ATOM 6657 O O . VAL A 1 862 ? 74.375 6.836 -14.453 1 50.19 862 VAL A O 1
ATOM 6660 N N . VAL A 1 863 ? 72.375 5.996 -15.039 1 52.56 863 VAL A N 1
ATOM 6661 C CA . VAL A 1 863 ? 72.875 4.621 -15.016 1 52.56 863 VAL A CA 1
ATOM 6662 C C . VAL A 1 863 ? 73.812 4.387 -16.219 1 52.56 863 VAL A C 1
ATOM 6664 O O . VAL A 1 863 ? 74.812 3.734 -16.078 1 52.56 863 VAL A O 1
ATOM 6667 N N . ALA A 1 864 ? 73.438 4.859 -17.422 1 58.75 864 ALA A N 1
ATOM 6668 C CA . ALA A 1 864 ? 74.25 4.809 -18.594 1 58.75 864 ALA A CA 1
ATOM 6669 C C . ALA A 1 864 ? 75.562 5.609 -18.375 1 58.75 864 ALA A C 1
ATOM 6671 O O . ALA A 1 864 ? 76.625 5.176 -18.75 1 58.75 864 ALA A O 1
ATOM 6672 N N . LEU A 1 865 ? 75.438 6.773 -17.656 1 61.34 865 LEU A N 1
ATOM 6673 C CA . LEU A 1 865 ? 76.562 7.613 -17.281 1 61.34 865 LEU A CA 1
ATOM 6674 C C . LEU A 1 865 ? 77.438 6.93 -16.203 1 61.34 865 LEU A C 1
ATOM 6676 O O . LEU A 1 865 ? 78.625 6.98 -16.266 1 61.34 865 LEU A O 1
ATOM 6680 N N . ILE A 1 866 ? 76.688 6.164 -15.375 1 61.41 866 ILE A N 1
ATOM 6681 C CA . ILE A 1 866 ? 77.312 5.395 -14.328 1 61.41 866 ILE A CA 1
ATOM 6682 C C . ILE A 1 866 ? 78 4.16 -14.93 1 61.41 866 ILE A C 1
ATOM 6684 O O . ILE A 1 866 ? 79.125 3.816 -14.57 1 61.41 866 ILE A O 1
ATOM 6688 N N . ARG A 1 867 ? 77.312 3.51 -15.828 1 63.47 867 ARG A N 1
ATOM 6689 C CA . ARG A 1 867 ? 77.875 2.379 -16.531 1 63.47 867 ARG A CA 1
ATOM 6690 C C . ARG A 1 867 ? 79.062 2.826 -17.375 1 63.47 867 ARG A C 1
ATOM 6692 O O . ARG A 1 867 ? 80.125 2.121 -17.453 1 63.47 867 ARG A O 1
ATOM 6699 N N . GLU A 1 868 ? 78.938 4.043 -18.047 1 66.88 868 GLU A N 1
ATOM 6700 C CA . GLU A 1 868 ? 80 4.641 -18.781 1 66.88 868 GLU A CA 1
ATOM 6701 C C . GLU A 1 868 ? 81.188 5.027 -17.859 1 66.88 868 GLU A C 1
ATOM 6703 O O . GLU A 1 868 ? 82.312 4.906 -18.219 1 66.88 868 GLU A O 1
ATOM 6708 N N . LEU A 1 869 ? 80.812 5.461 -16.688 1 65.5 869 LEU A N 1
ATOM 6709 C CA . LEU A 1 869 ? 81.75 5.785 -15.656 1 65.5 869 LEU A CA 1
ATOM 6710 C C . LEU A 1 869 ? 82.562 4.543 -15.227 1 65.5 869 LEU A C 1
ATOM 6712 O O . LEU A 1 869 ? 83.75 4.598 -15.047 1 65.5 869 LEU A O 1
ATOM 6716 N N . ILE A 1 870 ? 81.812 3.395 -15.039 1 67.56 870 ILE A N 1
ATOM 6717 C CA . ILE A 1 870 ? 82.375 2.133 -14.641 1 67.56 870 ILE A CA 1
ATOM 6718 C C . ILE A 1 870 ? 83.312 1.612 -15.766 1 67.56 870 ILE A C 1
ATOM 6720 O O . ILE A 1 870 ? 84.312 1.022 -15.508 1 67.56 870 ILE A O 1
ATOM 6724 N N . GLY A 1 871 ? 82.812 1.823 -17.016 1 65.88 871 GLY A N 1
ATOM 6725 C CA . GLY A 1 871 ? 83.562 1.329 -18.172 1 65.88 871 GLY A CA 1
ATOM 6726 C C . GLY A 1 871 ? 84.688 2.238 -18.578 1 65.88 871 GLY A C 1
ATOM 6727 O O . GLY A 1 871 ? 85.375 1.956 -19.562 1 65.88 871 GLY A O 1
ATOM 6728 N N . LEU A 1 872 ? 84.688 3.471 -17.953 1 64.88 872 LEU A N 1
ATOM 6729 C CA . LEU A 1 872 ? 85.75 4.391 -18.297 1 64.88 872 LEU A CA 1
ATOM 6730 C C . LEU A 1 872 ? 87.125 3.781 -17.969 1 64.88 872 LEU A C 1
ATOM 6732 O O . LEU A 1 872 ? 87.312 3.252 -16.875 1 64.88 872 LEU A O 1
ATOM 6736 N N . SER A 1 873 ? 87.875 3.385 -19 1 64.81 873 SER A N 1
ATOM 6737 C CA . SER A 1 873 ? 89.188 2.791 -18.875 1 64.81 873 SER A CA 1
ATOM 6738 C C . SER A 1 873 ? 90.125 3.68 -18.047 1 64.81 873 SER A C 1
ATOM 6740 O O . SER A 1 873 ? 90.188 4.887 -18.281 1 64.81 873 SER A O 1
ATOM 6742 N N . THR A 1 874 ? 90.312 3.434 -16.75 1 58.44 874 THR A N 1
ATOM 6743 C CA . THR A 1 874 ? 91.25 4.113 -15.828 1 58.44 874 THR A CA 1
ATOM 6744 C C . THR A 1 874 ? 92.625 4.145 -16.375 1 58.44 874 THR A C 1
ATOM 6746 O O . THR A 1 874 ? 93.625 4.402 -15.625 1 58.44 874 THR A O 1
ATOM 6749 N N . SER A 1 875 ? 92.938 3.75 -17.562 1 54.69 875 SER A N 1
ATOM 6750 C CA . SER A 1 875 ? 94.312 3.885 -18.031 1 54.69 875 SER A CA 1
ATOM 6751 C C . SER A 1 875 ? 94.75 5.352 -18.141 1 54.69 875 SER A C 1
ATOM 6753 O O . SER A 1 875 ? 93.875 6.223 -18.328 1 54.69 875 SER A O 1
ATOM 6755 N N . GLU A 1 876 ? 95.812 5.699 -17.938 1 52.91 876 GLU A N 1
ATOM 6756 C CA . GLU A 1 876 ? 96.5 6.973 -17.734 1 52.91 876 GLU A CA 1
ATOM 6757 C C . GLU A 1 876 ? 96 8.023 -18.734 1 52.91 876 GLU A C 1
ATOM 6759 O O . GLU A 1 876 ? 95.875 9.203 -18.391 1 52.91 876 GLU A O 1
ATOM 6764 N N . GLY A 1 877 ? 96.188 7.762 -20.109 1 53.94 877 GLY A N 1
ATOM 6765 C CA . GLY A 1 877 ? 96.125 8.82 -21.094 1 53.94 877 GLY A CA 1
ATOM 6766 C C . GLY A 1 877 ? 94.75 9.414 -21.266 1 53.94 877 GLY A C 1
ATOM 6767 O O . GLY A 1 877 ? 94.562 10.633 -21.281 1 53.94 877 GLY A O 1
ATOM 6768 N N . THR A 1 878 ? 93.75 8.656 -21.766 1 58 878 THR A N 1
ATOM 6769 C CA . THR A 1 878 ? 92.5 9.062 -22.375 1 58 878 THR A CA 1
ATOM 6770 C C . THR A 1 878 ? 91.375 9.258 -21.312 1 58 878 THR A C 1
ATOM 6772 O O . THR A 1 878 ? 90.25 9.578 -21.625 1 58 878 THR A O 1
ATOM 6775 N N . CYS A 1 879 ? 91.812 9.016 -20.062 1 58.19 879 CYS A N 1
ATOM 6776 C CA . CYS A 1 879 ? 90.875 8.93 -18.953 1 58.19 879 CYS A CA 1
ATOM 6777 C C . CYS A 1 879 ? 90.25 10.297 -18.656 1 58.19 879 CYS A C 1
ATOM 6779 O O . CYS A 1 879 ? 89.062 10.414 -18.438 1 58.19 879 CYS A O 1
ATOM 6781 N N . ILE A 1 880 ? 91.25 11.344 -18.703 1 67 880 ILE A N 1
ATOM 6782 C CA . ILE A 1 880 ? 90.812 12.68 -18.266 1 67 880 ILE A CA 1
ATOM 6783 C C . ILE A 1 880 ? 89.812 13.25 -19.234 1 67 880 ILE A C 1
ATOM 6785 O O . ILE A 1 880 ? 88.812 13.852 -18.812 1 67 880 ILE A O 1
ATOM 6789 N N . SER A 1 881 ? 90.25 13.039 -20.5 1 70.62 881 SER A N 1
ATOM 6790 C CA . SER A 1 881 ? 89.375 13.617 -21.516 1 70.62 881 SER A CA 1
ATOM 6791 C C . SER A 1 881 ? 87.938 12.992 -21.453 1 70.62 881 SER A C 1
ATOM 6793 O O . SER A 1 881 ? 86.938 13.695 -21.594 1 70.62 881 SER A O 1
ATOM 6795 N N . SER A 1 882 ? 88 11.68 -21.266 1 72.06 882 SER A N 1
ATOM 6796 C CA . SER A 1 882 ? 86.75 10.945 -21.219 1 72.06 882 SER A CA 1
ATOM 6797 C C . SER A 1 882 ? 85.938 11.297 -19.969 1 72.06 882 SER A C 1
ATOM 6799 O O . SER A 1 882 ? 84.75 11.344 -20 1 72.06 882 SER A O 1
ATOM 6801 N N . LEU A 1 883 ? 86.688 11.609 -18.891 1 70.12 883 LEU A N 1
ATOM 6802 C CA . LEU A 1 883 ? 86.062 12.031 -17.641 1 70.12 883 LEU A CA 1
ATOM 6803 C C . LEU A 1 883 ? 85.438 13.422 -17.781 1 70.12 883 LEU A C 1
ATOM 6805 O O . LEU A 1 883 ? 84.312 13.664 -17.312 1 70.12 883 LEU A O 1
ATOM 6809 N N . ILE A 1 884 ? 86.312 14.328 -18.453 1 72.88 884 ILE A N 1
ATOM 6810 C CA . ILE A 1 884 ? 85.812 15.688 -18.672 1 72.88 884 ILE A CA 1
ATOM 6811 C C . ILE A 1 884 ? 84.562 15.664 -19.5 1 72.88 884 ILE A C 1
ATOM 6813 O O . ILE A 1 884 ? 83.562 16.406 -19.219 1 72.88 884 ILE A O 1
ATOM 6817 N N . GLU A 1 885 ? 84.562 14.82 -20.547 1 73.44 885 GLU A N 1
ATOM 6818 C CA . GLU A 1 885 ? 83.438 14.688 -21.406 1 73.44 885 GLU A CA 1
ATOM 6819 C C . GLU A 1 885 ? 82.25 14.125 -20.641 1 73.44 885 GLU A C 1
ATOM 6821 O O . GLU A 1 885 ? 81.062 14.57 -20.812 1 73.44 885 GLU A O 1
ATOM 6826 N N . LEU A 1 886 ? 82.5 13.148 -19.781 1 71.88 886 LEU A N 1
ATOM 6827 C CA . LEU A 1 886 ? 81.5 12.562 -18.969 1 71.88 886 LEU A CA 1
ATOM 6828 C C . LEU A 1 886 ? 80.938 13.578 -17.953 1 71.88 886 LEU A C 1
ATOM 6830 O O . LEU A 1 886 ? 79.75 13.664 -17.734 1 71.88 886 LEU A O 1
ATOM 6834 N N . GLN A 1 887 ? 81.875 14.352 -17.297 1 72.31 887 GLN A N 1
ATOM 6835 C CA . GLN A 1 887 ? 81.5 15.406 -16.359 1 72.31 887 GLN A CA 1
ATOM 6836 C C . GLN A 1 887 ? 80.625 16.453 -17.047 1 72.31 887 GLN A C 1
ATOM 6838 O O . GLN A 1 887 ? 79.625 16.922 -16.469 1 72.31 887 GLN A O 1
ATOM 6843 N N . GLN A 1 888 ? 81 16.875 -18.297 1 72.56 888 GLN A N 1
ATOM 6844 C CA . GLN A 1 888 ? 80.25 17.859 -19.047 1 72.56 888 GLN A CA 1
ATOM 6845 C C . GLN A 1 888 ? 78.875 17.328 -19.375 1 72.56 888 GLN A C 1
ATOM 6847 O O . GLN A 1 888 ? 77.875 18.062 -19.297 1 72.56 888 GLN A O 1
ATOM 6852 N N . ARG A 1 889 ? 78.812 16.047 -19.719 1 68.88 889 ARG A N 1
ATOM 6853 C CA . ARG A 1 889 ? 77.562 15.438 -20.047 1 68.88 889 ARG A CA 1
ATOM 6854 C C . ARG A 1 889 ? 76.688 15.32 -18.797 1 68.88 889 ARG A C 1
ATOM 6856 O O . ARG A 1 889 ? 75.438 15.531 -18.875 1 68.88 889 ARG A O 1
ATOM 6863 N N . VAL A 1 890 ? 77.375 15 -17.688 1 67.06 890 VAL A N 1
ATOM 6864 C CA . VAL A 1 890 ? 76.625 14.914 -16.438 1 67.06 890 VAL A CA 1
ATOM 6865 C C . VAL A 1 890 ? 76.125 16.297 -16.031 1 67.06 890 VAL A C 1
ATOM 6867 O O . VAL A 1 890 ? 75 16.438 -15.562 1 67.06 890 VAL A O 1
ATOM 6870 N N . ARG A 1 891 ? 77 17.375 -16.203 1 67.75 891 ARG A N 1
ATOM 6871 C CA . ARG A 1 891 ? 76.625 18.734 -15.938 1 67.75 891 ARG A CA 1
ATOM 6872 C C . ARG A 1 891 ? 75.438 19.125 -16.812 1 67.75 891 ARG A C 1
ATOM 6874 O O . ARG A 1 891 ? 74.5 19.812 -16.344 1 67.75 891 ARG A O 1
ATOM 6881 N N . MET A 1 892 ? 75.438 18.75 -18.047 1 63.22 892 MET A N 1
ATOM 6882 C CA . MET A 1 892 ? 74.312 19.078 -18.969 1 63.22 892 MET A CA 1
ATOM 6883 C C . MET A 1 892 ? 73.062 18.422 -18.562 1 63.22 892 MET A C 1
ATOM 6885 O O . MET A 1 892 ? 71.938 19 -18.688 1 63.22 892 MET A O 1
ATOM 6889 N N . VAL A 1 893 ? 73.25 17.219 -18.078 1 61.06 893 VAL A N 1
ATOM 6890 C CA . VAL A 1 893 ? 72.062 16.469 -17.672 1 61.06 893 VAL A CA 1
ATOM 6891 C C . VAL A 1 893 ? 71.5 17.047 -16.375 1 61.06 893 VAL A C 1
ATOM 6893 O O . VAL A 1 893 ? 70.312 17.125 -16.188 1 61.06 893 VAL A O 1
ATOM 6896 N N . LEU A 1 894 ? 72.375 17.562 -15.484 1 57.44 894 LEU A N 1
ATOM 6897 C CA . LEU A 1 894 ? 71.938 18.203 -14.25 1 57.44 894 LEU A CA 1
ATOM 6898 C C . LEU A 1 894 ? 71.375 19.594 -14.531 1 57.44 894 LEU A C 1
ATOM 6900 O O . LEU A 1 894 ? 70.438 20.047 -13.828 1 57.44 894 LEU A O 1
ATOM 6904 N N . HIS A 1 895 ? 71.812 20.344 -15.391 1 54.44 895 HIS A N 1
ATOM 6905 C CA . HIS A 1 895 ? 71.25 21.641 -15.75 1 54.44 895 HIS A CA 1
ATOM 6906 C C . HIS A 1 895 ? 69.875 21.484 -16.484 1 54.44 895 HIS A C 1
ATOM 6908 O O . HIS A 1 895 ? 69.125 22.438 -16.594 1 54.44 895 HIS A O 1
ATOM 6914 N N . GLN A 1 896 ? 69.375 20.359 -17.172 1 46.59 896 GLN A N 1
ATOM 6915 C CA . GLN A 1 896 ? 68.125 20.172 -17.812 1 46.59 896 GLN A CA 1
ATOM 6916 C C . GLN A 1 896 ? 67.062 19.609 -16.844 1 46.59 896 GLN A C 1
ATOM 6918 O O . GLN A 1 896 ? 65.875 19.516 -17.156 1 46.59 896 GLN A O 1
ATOM 6923 N N . GLN A 1 897 ? 67.438 19.125 -15.641 1 42.94 897 GLN A N 1
ATOM 6924 C CA . GLN A 1 897 ? 66.562 18.75 -14.539 1 42.94 897 GLN A CA 1
ATOM 6925 C C . GLN A 1 897 ? 66.375 19.922 -13.57 1 42.94 897 GLN A C 1
ATOM 6927 O O . GLN A 1 897 ? 67.312 20.562 -13.172 1 42.94 897 GLN A O 1
ATOM 6932 N N . MET B 1 1 ? -24.453 4.027 5.789 1 46.28 1 MET B N 1
ATOM 6933 C CA . MET B 1 1 ? -23.344 3.129 6.09 1 46.28 1 MET B CA 1
ATOM 6934 C C . MET B 1 1 ? -22.719 2.59 4.812 1 46.28 1 MET B C 1
ATOM 6936 O O . MET B 1 1 ? -21.484 2.602 4.664 1 46.28 1 MET B O 1
ATOM 6940 N N . ASN B 1 2 ? -23.609 2.303 3.816 1 47.62 2 ASN B N 1
ATOM 6941 C CA . ASN B 1 2 ? -23.156 1.68 2.576 1 47.62 2 ASN B CA 1
ATOM 6942 C C . ASN B 1 2 ? -22.469 2.688 1.661 1 47.62 2 ASN B C 1
ATOM 6944 O O . ASN B 1 2 ? -21.5 2.352 0.976 1 47.62 2 ASN B O 1
ATOM 6948 N N . VAL B 1 3 ? -22.938 3.854 1.807 1 50.53 3 VAL B N 1
ATOM 6949 C CA . VAL B 1 3 ? -22.438 4.902 0.921 1 50.53 3 VAL B CA 1
ATOM 6950 C C . VAL B 1 3 ? -20.969 5.168 1.205 1 50.53 3 VAL B C 1
ATOM 6952 O O . VAL B 1 3 ? -20.156 5.312 0.278 1 50.53 3 VAL B O 1
ATOM 6955 N N . GLU B 1 4 ? -20.656 5.039 2.371 1 53.03 4 GLU B N 1
ATOM 6956 C CA . GLU B 1 4 ? -19.297 5.363 2.781 1 53.03 4 GLU B CA 1
ATOM 6957 C C . GLU B 1 4 ? -18.297 4.312 2.287 1 53.03 4 GLU B C 1
ATOM 6959 O O . GLU B 1 4 ? -17.219 4.648 1.821 1 53.03 4 GLU B O 1
ATOM 6964 N N . ASN B 1 5 ? -18.656 3.219 2.322 1 50.94 5 ASN B N 1
ATOM 6965 C CA . ASN B 1 5 ? -17.781 2.105 1.964 1 50.94 5 ASN B CA 1
ATOM 6966 C C . ASN B 1 5 ? -17.453 2.109 0.474 1 50.94 5 ASN B C 1
ATOM 6968 O O . ASN B 1 5 ? -16.312 1.849 0.086 1 50.94 5 ASN B O 1
ATOM 6972 N N . LEU B 1 6 ? -18.484 2.508 -0.282 1 48.59 6 LEU B N 1
ATOM 6973 C CA . LEU B 1 6 ? -18.312 2.58 -1.729 1 48.59 6 LEU B CA 1
ATOM 6974 C C . LEU B 1 6 ? -17.375 3.73 -2.107 1 48.59 6 LEU B C 1
ATOM 6976 O O . LEU B 1 6 ? -16.562 3.6 -3.02 1 48.59 6 LEU B O 1
ATOM 6980 N N . ALA B 1 7 ? -17.547 4.691 -1.402 1 54.5 7 ALA B N 1
ATOM 6981 C CA . ALA B 1 7 ? -16.734 5.871 -1.688 1 54.5 7 ALA B CA 1
ATOM 6982 C C . ALA B 1 7 ? -15.266 5.605 -1.387 1 54.5 7 ALA B C 1
ATOM 6984 O O . ALA B 1 7 ? -14.383 6.051 -2.127 1 54.5 7 ALA B O 1
ATOM 6985 N N . ARG B 1 8 ? -14.961 4.793 -0.544 1 57.34 8 ARG B N 1
ATOM 6986 C CA . ARG B 1 8 ? -13.594 4.496 -0.137 1 57.34 8 ARG B CA 1
ATOM 6987 C C . ARG B 1 8 ? -12.883 3.662 -1.195 1 57.34 8 ARG B C 1
ATOM 6989 O O . ARG B 1 8 ? -11.656 3.76 -1.35 1 57.34 8 ARG B O 1
ATOM 6996 N N . LYS B 1 9 ? -13.805 2.898 -1.782 1 47.69 9 LYS B N 1
ATOM 6997 C CA . LYS B 1 9 ? -13.25 2.016 -2.807 1 47.69 9 LYS B CA 1
ATOM 6998 C C . LYS B 1 9 ? -12.984 2.775 -4.102 1 47.69 9 LYS B C 1
ATOM 7000 O O . LYS B 1 9 ? -12.555 2.186 -5.094 1 47.69 9 LYS B O 1
ATOM 7005 N N . GLY B 1 10 ? -13.266 4.098 -3.951 1 56.38 10 GLY B N 1
ATOM 7006 C CA . GLY B 1 10 ? -12.969 4.961 -5.082 1 56.38 10 GLY B CA 1
ATOM 7007 C C . GLY B 1 10 ? -14.148 5.164 -6.012 1 56.38 10 GLY B C 1
ATOM 7008 O O . GLY B 1 10 ? -14 5.703 -7.109 1 56.38 10 GLY B O 1
ATOM 7009 N N . TYR B 1 11 ? -15.398 4.652 -5.465 1 50 11 TYR B N 1
ATOM 7010 C CA . TYR B 1 11 ? -16.562 4.828 -6.328 1 50 11 TYR B CA 1
ATOM 7011 C C . TYR B 1 11 ? -17.266 6.137 -6.023 1 50 11 TYR B C 1
ATOM 7013 O O . TYR B 1 11 ? -17.219 6.629 -4.891 1 50 11 TYR B O 1
ATOM 7021 N N . ARG B 1 12 ? -17.859 6.629 -6.996 1 62.19 12 ARG B N 1
ATOM 7022 C CA . ARG B 1 12 ? -18.781 7.754 -6.836 1 62.19 12 ARG B CA 1
ATOM 7023 C C . ARG B 1 12 ? -20.188 7.273 -6.527 1 62.19 12 ARG B C 1
ATOM 7025 O O . ARG B 1 12 ? -20.797 6.57 -7.336 1 62.19 12 ARG B O 1
ATOM 7032 N N . VAL B 1 13 ? -20.656 7.535 -5.223 1 58.62 13 VAL B N 1
ATOM 7033 C CA . VAL B 1 13 ? -21.953 7.027 -4.793 1 58.62 13 VAL B CA 1
ATOM 7034 C C . VAL B 1 13 ? -22.984 8.141 -4.867 1 58.62 13 VAL B C 1
ATOM 7036 O O . VAL B 1 13 ? -22.828 9.195 -4.254 1 58.62 13 VAL B O 1
ATOM 7039 N N . LEU B 1 14 ? -24.078 7.922 -5.699 1 57.12 14 LEU B N 1
ATOM 7040 C CA . LEU B 1 14 ? -25.188 8.859 -5.801 1 57.12 14 LEU B CA 1
ATOM 7041 C C . LEU B 1 14 ? -26.266 8.547 -4.766 1 57.12 14 LEU B C 1
ATOM 7043 O O . LEU B 1 14 ? -26.672 7.387 -4.613 1 57.12 14 LEU B O 1
ATOM 7047 N N . VAL B 1 15 ? -26.516 9.445 -3.865 1 56.28 15 VAL B N 1
ATOM 7048 C CA . VAL B 1 15 ? -27.578 9.281 -2.879 1 56.28 15 VAL B CA 1
ATOM 7049 C C . VAL B 1 15 ? -28.859 9.93 -3.387 1 56.28 15 VAL B C 1
ATOM 7051 O O . VAL B 1 15 ? -28.891 11.125 -3.689 1 56.28 15 VAL B O 1
ATOM 7054 N N . VAL B 1 16 ? -29.953 9.102 -3.611 1 55.59 16 VAL B N 1
ATOM 7055 C CA . VAL B 1 16 ? -31.234 9.57 -4.121 1 55.59 16 VAL B CA 1
ATOM 7056 C C . VAL B 1 16 ? -32.25 9.609 -2.988 1 55.59 16 VAL B C 1
ATOM 7058 O O . VAL B 1 16 ? -32.375 8.664 -2.207 1 55.59 16 VAL B O 1
ATOM 7061 N N . GLU B 1 17 ? -32.688 10.789 -2.65 1 55.66 17 GLU B N 1
ATOM 7062 C CA . GLU B 1 17 ? -33.719 10.914 -1.601 1 55.66 17 GLU B CA 1
ATOM 7063 C C . GLU B 1 17 ? -35.062 11.344 -2.174 1 55.66 17 GLU B C 1
ATOM 7065 O O . GLU B 1 17 ? -35.125 11.922 -3.264 1 55.66 17 GLU B O 1
ATOM 7070 N N . GLN B 1 18 ? -36.188 10.977 -1.477 1 56.62 18 GLN B N 1
ATOM 7071 C CA . GLN B 1 18 ? -37.562 11.352 -1.84 1 56.62 18 GLN B CA 1
ATOM 7072 C C . GLN B 1 18 ? -37.812 12.82 -1.551 1 56.62 18 GLN B C 1
ATOM 7074 O O . GLN B 1 18 ? -37.5 13.312 -0.465 1 56.62 18 GLN B O 1
ATOM 7079 N N . THR B 1 19 ? -38.188 13.688 -2.42 1 59.41 19 THR B N 1
ATOM 7080 C CA . THR B 1 19 ? -38.375 15.125 -2.266 1 59.41 19 THR B CA 1
ATOM 7081 C C . THR B 1 19 ? -39.844 15.469 -2.158 1 59.41 19 THR B C 1
ATOM 7083 O O . THR B 1 19 ? -40.219 16.641 -2.006 1 59.41 19 THR B O 1
ATOM 7086 N N . GLU B 1 20 ? -40.719 14.43 -2.301 1 60.25 20 GLU B N 1
ATOM 7087 C CA . GLU B 1 20 ? -42.156 14.695 -2.264 1 60.25 20 GLU B CA 1
ATOM 7088 C C . GLU B 1 20 ? -42.875 13.766 -1.281 1 60.25 20 GLU B C 1
ATOM 7090 O O . GLU B 1 20 ? -42.5 12.594 -1.145 1 60.25 20 GLU B O 1
ATOM 7095 N N . THR B 1 21 ? -43.531 14.383 -0.371 1 60.12 21 THR B N 1
ATOM 7096 C CA . THR B 1 21 ? -44.344 13.57 0.519 1 60.12 21 THR B CA 1
ATOM 7097 C C . THR B 1 21 ? -45.531 12.969 -0.233 1 60.12 21 THR B C 1
ATOM 7099 O O . THR B 1 21 ? -45.938 13.492 -1.271 1 60.12 21 THR B O 1
ATOM 7102 N N . PRO B 1 22 ? -45.938 11.938 0.228 1 61 22 PRO B N 1
ATOM 7103 C CA . PRO B 1 22 ? -47.094 11.336 -0.412 1 61 22 PRO B CA 1
ATOM 7104 C C . PRO B 1 22 ? -48.281 12.289 -0.468 1 61 22 PRO B C 1
ATOM 7106 O O . PRO B 1 22 ? -49.062 12.258 -1.433 1 61 22 PRO B O 1
ATOM 7109 N N . GLU B 1 23 ? -48.344 13.148 0.552 1 60.41 23 GLU B N 1
ATOM 7110 C CA . GLU B 1 23 ? -49.438 14.109 0.556 1 60.41 23 GLU B CA 1
ATOM 7111 C C . GLU B 1 23 ? -49.281 15.148 -0.543 1 60.41 23 GLU B C 1
ATOM 7113 O O . GLU B 1 23 ? -50.25 15.539 -1.201 1 60.41 23 GLU B O 1
ATOM 7118 N N . GLN B 1 24 ? -47.969 15.438 -0.715 1 62.56 24 GLN B N 1
ATOM 7119 C CA . GLN B 1 24 ? -47.719 16.422 -1.764 1 62.56 24 GLN B CA 1
ATOM 7120 C C . GLN B 1 24 ? -47.938 15.812 -3.148 1 62.56 24 GLN B C 1
ATOM 7122 O O . GLN B 1 24 ? -48.344 16.5 -4.078 1 62.56 24 GLN B O 1
ATOM 7127 N N . LEU B 1 25 ? -47.656 14.57 -3.16 1 64.56 25 LEU B N 1
ATOM 7128 C CA . LEU B 1 25 ? -47.969 13.852 -4.395 1 64.56 25 LEU B CA 1
ATOM 7129 C C . LEU B 1 25 ? -49.438 13.875 -4.695 1 64.56 25 LEU B C 1
ATOM 7131 O O . LEU B 1 25 ? -49.844 14.07 -5.844 1 64.56 25 LEU B O 1
ATOM 7135 N N . GLU B 1 26 ? -50.25 13.734 -3.621 1 62.97 26 GLU B N 1
ATOM 7136 C CA . GLU B 1 26 ? -51.719 13.742 -3.816 1 62.97 26 GLU B CA 1
ATOM 7137 C C . GLU B 1 26 ? -52.188 15.125 -4.234 1 62.97 26 GLU B C 1
ATOM 7139 O O . GLU B 1 26 ? -53.062 15.25 -5.098 1 62.97 26 GLU B O 1
ATOM 7144 N N . LEU B 1 27 ? -51.531 16.078 -3.627 1 63.16 27 LEU B N 1
ATOM 7145 C CA . LEU B 1 27 ? -51.906 17.438 -3.98 1 63.16 27 LEU B CA 1
ATOM 7146 C C . LEU B 1 27 ? -51.469 17.766 -5.406 1 63.16 27 LEU B C 1
ATOM 7148 O O . LEU B 1 27 ? -52.219 18.422 -6.148 1 63.16 27 LEU B O 1
ATOM 7152 N N . ARG B 1 28 ? -50.344 17.25 -5.668 1 65.06 28 ARG B N 1
ATOM 7153 C CA . ARG B 1 28 ? -49.844 17.469 -7.023 1 65.06 28 ARG B CA 1
ATOM 7154 C C . ARG B 1 28 ? -50.688 16.719 -8.039 1 65.06 28 ARG B C 1
ATOM 7156 O O . ARG B 1 28 ? -50.969 17.219 -9.133 1 65.06 28 ARG B O 1
ATOM 7163 N N . ARG B 1 29 ? -51.062 15.594 -7.59 1 62.81 29 ARG B N 1
ATOM 7164 C CA . ARG B 1 29 ? -51.938 14.812 -8.445 1 62.81 29 ARG B CA 1
ATOM 7165 C C . ARG B 1 29 ? -53.281 15.516 -8.625 1 62.81 29 ARG B C 1
ATOM 7167 O O . ARG B 1 29 ? -53.844 15.523 -9.727 1 62.81 29 ARG B O 1
ATOM 7174 N N . LYS B 1 30 ? -53.719 16.094 -7.504 1 63.47 30 LYS B N 1
ATOM 7175 C CA . LYS B 1 30 ? -55 16.781 -7.555 1 63.47 30 LYS B CA 1
ATOM 7176 C C . LYS B 1 30 ? -54.875 18.109 -8.312 1 63.47 30 LYS B C 1
ATOM 7178 O O . LYS B 1 30 ? -55.75 18.438 -9.117 1 63.47 30 LYS B O 1
ATOM 7183 N N . GLU B 1 31 ? -53.781 18.75 -7.922 1 58.94 31 GLU B N 1
ATOM 7184 C CA . GLU B 1 31 ? -53.688 20.109 -8.461 1 58.94 31 GLU B CA 1
ATOM 7185 C C . GLU B 1 31 ? -53.125 20.109 -9.867 1 58.94 31 GLU B C 1
ATOM 7187 O O . GLU B 1 31 ? -53.562 20.844 -10.734 1 58.94 31 GLU B O 1
ATOM 7192 N N . LYS B 1 32 ? -52 19.312 -9.969 1 59.91 32 LYS B N 1
ATOM 7193 C CA . LYS B 1 32 ? -51.312 19.453 -11.266 1 59.91 32 LYS B CA 1
ATOM 7194 C C . LYS B 1 32 ? -51.594 18.234 -12.156 1 59.91 32 LYS B C 1
ATOM 7196 O O . LYS B 1 32 ? -51.125 18.172 -13.281 1 59.91 32 LYS B O 1
ATOM 7201 N N . GLY B 1 33 ? -52.406 17.359 -11.805 1 57.94 33 GLY B N 1
ATOM 7202 C CA . GLY B 1 33 ? -52.781 16.234 -12.641 1 57.94 33 GLY B CA 1
ATOM 7203 C C . GLY B 1 33 ? -51.625 15.297 -12.938 1 57.94 33 GLY B C 1
ATOM 7204 O O . GLY B 1 33 ? -51.594 14.625 -13.969 1 57.94 33 GLY B O 1
ATOM 7205 N N . ALA B 1 34 ? -50.594 15.438 -12.242 1 53.84 34 ALA B N 1
ATOM 7206 C CA . ALA B 1 34 ? -49.375 14.672 -12.578 1 53.84 34 ALA B CA 1
ATOM 7207 C C . ALA B 1 34 ? -49.594 13.18 -12.32 1 53.84 34 ALA B C 1
ATOM 7209 O O . ALA B 1 34 ? -50.156 12.797 -11.297 1 53.84 34 ALA B O 1
ATOM 7210 N N . LYS B 1 35 ? -49.406 12.312 -13.242 1 54.72 35 LYS B N 1
ATOM 7211 C CA . LYS B 1 35 ? -49.594 10.867 -13.312 1 54.72 35 LYS B CA 1
ATOM 7212 C C . LYS B 1 35 ? -48.469 10.141 -12.586 1 54.72 35 LYS B C 1
ATOM 7214 O O . LYS B 1 35 ? -48.375 8.914 -12.648 1 54.72 35 LYS B O 1
ATOM 7219 N N . ASP B 1 36 ? -47.594 10.844 -11.984 1 54.62 36 ASP B N 1
ATOM 7220 C CA . ASP B 1 36 ? -46.438 10.141 -11.406 1 54.62 36 ASP B CA 1
ATOM 7221 C C . ASP B 1 36 ? -46.844 9.406 -10.125 1 54.62 36 ASP B C 1
ATOM 7223 O O . ASP B 1 36 ? -47.594 9.938 -9.297 1 54.62 36 ASP B O 1
ATOM 7227 N N . LYS B 1 37 ? -46.844 8.125 -10.109 1 60.66 37 LYS B N 1
ATOM 7228 C CA . LYS B 1 37 ? -47.219 7.246 -9.016 1 60.66 37 LYS B CA 1
ATOM 7229 C C . LYS B 1 37 ? -46.156 7.223 -7.922 1 60.66 37 LYS B C 1
ATOM 7231 O O . LYS B 1 37 ? -46.406 6.707 -6.828 1 60.66 37 LYS B O 1
ATOM 7236 N N . VAL B 1 38 ? -44.969 7.648 -8.336 1 61.25 38 VAL B N 1
ATOM 7237 C CA . VAL B 1 38 ? -43.938 7.523 -7.332 1 61.25 38 VAL B CA 1
ATOM 7238 C C . VAL B 1 38 ? -43.438 8.914 -6.914 1 61.25 38 VAL B C 1
ATOM 7240 O O . VAL B 1 38 ? -43.5 9.859 -7.703 1 61.25 38 VAL B O 1
ATOM 7243 N N . VAL B 1 39 ? -43.219 9.062 -5.699 1 60.44 39 VAL B N 1
ATOM 7244 C CA . VAL B 1 39 ? -42.719 10.289 -5.098 1 60.44 39 VAL B CA 1
ATOM 7245 C C . VAL B 1 39 ? -41.438 10.727 -5.812 1 60.44 39 VAL B C 1
ATOM 7247 O O . VAL B 1 39 ? -40.656 9.891 -6.262 1 60.44 39 VAL B O 1
ATOM 7250 N N . LYS B 1 40 ? -41.406 11.82 -6.203 1 59.81 40 LYS B N 1
ATOM 7251 C CA . LYS B 1 40 ? -40.219 12.359 -6.887 1 59.81 40 LYS B CA 1
ATOM 7252 C C . LYS B 1 40 ? -38.938 12.117 -6.086 1 59.81 40 LYS B C 1
ATOM 7254 O O . LYS B 1 40 ? -38.938 12.266 -4.859 1 59.81 40 LYS B O 1
ATOM 7259 N N . ARG B 1 41 ? -38 11.352 -6.703 1 56.84 41 ARG B N 1
ATOM 7260 C CA . ARG B 1 41 ? -36.688 11.125 -6.102 1 56.84 41 ARG B CA 1
ATOM 7261 C C . ARG B 1 41 ? -35.625 11.883 -6.848 1 56.84 41 ARG B C 1
ATOM 7263 O O . ARG B 1 41 ? -35.656 12 -8.07 1 56.84 41 ARG B O 1
ATOM 7270 N N . GLU B 1 42 ? -34.906 12.688 -6.258 1 58.53 42 GLU B N 1
ATOM 7271 C CA . GLU B 1 42 ? -33.812 13.438 -6.863 1 58.53 42 GLU B CA 1
ATOM 7272 C C . GLU B 1 42 ? -32.5 13.078 -6.215 1 58.53 42 GLU B C 1
ATOM 7274 O O . GLU B 1 42 ? -32.438 12.586 -5.086 1 58.53 42 GLU B O 1
ATOM 7279 N N . ILE B 1 43 ? -31.5 13.172 -7.051 1 58.34 43 ILE B N 1
ATOM 7280 C CA . ILE B 1 43 ? -30.156 12.992 -6.512 1 58.34 43 ILE B CA 1
ATOM 7281 C C . ILE B 1 43 ? -29.859 14.125 -5.527 1 58.34 43 ILE B C 1
ATOM 7283 O O . ILE B 1 43 ? -29.984 15.297 -5.863 1 58.34 43 ILE B O 1
ATOM 7287 N N . CYS B 1 44 ? -29.609 13.75 -4.402 1 58.5 44 CYS B N 1
ATOM 7288 C CA . CYS B 1 44 ? -29.422 14.789 -3.389 1 58.5 44 CYS B CA 1
ATOM 7289 C C . CYS B 1 44 ? -27.953 14.906 -3.002 1 58.5 44 CYS B C 1
ATOM 7291 O O . CYS B 1 44 ? -27.531 15.922 -2.441 1 58.5 44 CYS B O 1
ATOM 7293 N N . SER B 1 45 ? -27.203 13.773 -3.25 1 63.56 45 SER B N 1
ATOM 7294 C CA . SER B 1 45 ? -25.812 13.883 -2.834 1 63.56 45 SER B CA 1
ATOM 7295 C C . SER B 1 45 ? -24.922 12.898 -3.59 1 63.56 45 SER B C 1
ATOM 7297 O O . SER B 1 45 ? -25.406 11.859 -4.055 1 63.56 45 SER B O 1
ATOM 7299 N N . VAL B 1 46 ? -23.797 13.336 -3.967 1 65.69 46 VAL B N 1
ATOM 7300 C CA . VAL B 1 46 ? -22.766 12.453 -4.527 1 65.69 46 VAL B CA 1
ATOM 7301 C C . VAL B 1 46 ? -21.609 12.32 -3.545 1 65.69 46 VAL B C 1
ATOM 7303 O O . VAL B 1 46 ? -21.031 13.32 -3.117 1 65.69 46 VAL B O 1
ATOM 7306 N N . VAL B 1 47 ? -21.359 11.109 -3.143 1 70.25 47 VAL B N 1
ATOM 7307 C CA . VAL B 1 47 ? -20.344 10.898 -2.107 1 70.25 47 VAL B CA 1
ATOM 7308 C C . VAL B 1 47 ? -19.125 10.219 -2.713 1 70.25 47 VAL B C 1
ATOM 7310 O O . VAL B 1 47 ? -19.25 9.211 -3.416 1 70.25 47 VAL B O 1
ATOM 7313 N N . THR B 1 48 ? -18 10.852 -2.672 1 71.44 48 THR B N 1
ATOM 7314 C CA . THR B 1 48 ? -16.719 10.289 -3.047 1 71.44 48 THR B CA 1
ATOM 7315 C C . THR B 1 48 ? -15.789 10.203 -1.834 1 71.44 48 THR B C 1
ATOM 7317 O O . THR B 1 48 ? -16.188 10.555 -0.721 1 71.44 48 THR B O 1
ATOM 7320 N N . LYS B 1 49 ? -14.539 9.734 -2.059 1 72.56 49 LYS B N 1
ATOM 7321 C CA . LYS B 1 49 ? -13.57 9.609 -0.976 1 72.56 49 LYS B CA 1
ATOM 7322 C C . LYS B 1 49 ? -13.25 10.969 -0.363 1 72.56 49 LYS B C 1
ATOM 7324 O O . LYS B 1 49 ? -13.125 11.094 0.857 1 72.56 49 LYS B O 1
ATOM 7329 N N . GLY B 1 50 ? -13.234 11.945 -1.134 1 75.5 50 GLY B N 1
ATOM 7330 C CA . GLY B 1 50 ? -12.867 13.273 -0.677 1 75.5 50 GLY B CA 1
ATOM 7331 C C . GLY B 1 50 ? -14.047 14.086 -0.172 1 75.5 50 GLY B C 1
ATOM 7332 O O . GLY B 1 50 ? -13.875 15.062 0.55 1 75.5 50 GLY B O 1
ATOM 7333 N N . THR B 1 51 ? -15.258 13.648 -0.517 1 76.69 51 THR B N 1
ATOM 7334 C CA . THR B 1 51 ? -16.422 14.445 -0.148 1 76.69 51 THR B CA 1
ATOM 7335 C C . THR B 1 51 ? -17.203 13.766 0.976 1 76.69 51 THR B C 1
ATOM 7337 O O . THR B 1 51 ? -18.328 14.164 1.28 1 76.69 51 THR B O 1
ATOM 7340 N N . LEU B 1 52 ? -16.562 12.836 1.597 1 73.81 52 LEU B N 1
ATOM 7341 C CA . LEU B 1 52 ? -17.234 12.117 2.68 1 73.81 52 LEU B CA 1
ATOM 7342 C C . LEU B 1 52 ? -17.375 13 3.912 1 73.81 52 LEU B C 1
ATOM 7344 O O . LEU B 1 52 ? -16.406 13.594 4.379 1 73.81 52 LEU B O 1
ATOM 7348 N N . THR B 1 53 ? -18.562 13.273 4.359 1 72.75 53 THR B N 1
ATOM 7349 C CA . THR B 1 53 ? -18.797 14.094 5.543 1 72.75 53 THR B CA 1
ATOM 7350 C C . THR B 1 53 ? -19.281 13.242 6.707 1 72.75 53 THR B C 1
ATOM 7352 O O . THR B 1 53 ? -19.156 13.633 7.871 1 72.75 53 THR B O 1
ATOM 7355 N N . GLU B 1 54 ? -19.969 12.133 6.391 1 64.44 54 GLU B N 1
ATOM 7356 C CA . GLU B 1 54 ? -20.5 11.281 7.457 1 64.44 54 GLU B CA 1
ATOM 7357 C C . GLU B 1 54 ? -20.125 9.82 7.238 1 64.44 54 GLU B C 1
ATOM 7359 O O . GLU B 1 54 ? -19.828 9.414 6.113 1 64.44 54 GLU B O 1
ATOM 7364 N N . GLY B 1 55 ? -19.922 9.219 8.273 1 60.5 55 GLY B N 1
ATOM 7365 C CA . GLY B 1 55 ? -19.719 7.785 8.141 1 60.5 55 GLY B CA 1
ATOM 7366 C C . GLY B 1 55 ? -18.797 7.215 9.203 1 60.5 55 GLY B C 1
ATOM 7367 O O . GLY B 1 55 ? -18.125 7.957 9.914 1 60.5 55 GLY B O 1
ATOM 7368 N N . GLU B 1 56 ? -18.938 5.973 9.32 1 49.97 56 GLU B N 1
ATOM 7369 C CA . GLU B 1 56 ? -18.156 5.23 10.312 1 49.97 56 GLU B CA 1
ATOM 7370 C C . GLU B 1 56 ? -16.672 5.355 10.055 1 49.97 56 GLU B C 1
ATOM 7372 O O . GLU B 1 56 ? -15.867 5.395 10.992 1 49.97 56 GLU B O 1
ATOM 7377 N N . MET B 1 57 ? -16.359 5.594 8.945 1 50.31 57 MET B N 1
ATOM 7378 C CA . MET B 1 57 ? -14.945 5.637 8.617 1 50.31 57 MET B CA 1
ATOM 7379 C C . MET B 1 57 ? -14.312 6.938 9.102 1 50.31 57 MET B C 1
ATOM 7381 O O . MET B 1 57 ? -13.195 6.938 9.617 1 50.31 57 MET B O 1
ATOM 7385 N N . LEU B 1 58 ? -15.062 7.945 8.852 1 57.03 58 LEU B N 1
ATOM 7386 C CA . LEU B 1 58 ? -14.539 9.219 9.336 1 57.03 58 LEU B CA 1
ATOM 7387 C C . LEU B 1 58 ? -14.406 9.203 10.859 1 57.03 58 LEU B C 1
ATOM 7389 O O . LEU B 1 58 ? -13.5 9.828 11.414 1 57.03 58 LEU B O 1
ATOM 7393 N N . SER B 1 59 ? -15.227 8.297 11.328 1 61.38 59 SER B N 1
ATOM 7394 C CA . SER B 1 59 ? -15.164 8.234 12.781 1 61.38 59 SER B CA 1
ATOM 7395 C C . SER B 1 59 ? -13.969 7.406 13.25 1 61.38 59 SER B C 1
ATOM 7397 O O . SER B 1 59 ? -13.375 7.688 14.289 1 61.38 59 SER B O 1
ATOM 7399 N N . ALA B 1 60 ? -13.594 6.5 12.328 1 61.47 60 ALA B N 1
ATOM 7400 C CA . ALA B 1 60 ? -12.508 5.602 12.711 1 61.47 60 ALA B CA 1
ATOM 7401 C C . ALA B 1 60 ? -11.148 6.219 12.391 1 61.47 60 ALA B C 1
ATOM 7403 O O . ALA B 1 60 ? -10.148 5.902 13.039 1 61.47 60 ALA B O 1
ATOM 7404 N N . ASN B 1 61 ? -11.188 7.148 11.477 1 73.56 61 ASN B N 1
ATOM 7405 C CA . ASN B 1 61 ? -9.93 7.773 11.078 1 73.56 61 ASN B CA 1
ATOM 7406 C C . ASN B 1 61 ? -9.969 9.289 11.281 1 73.56 61 ASN B C 1
ATOM 7408 O O . ASN B 1 61 ? -10.648 10 10.547 1 73.56 61 ASN B O 1
ATOM 7412 N N . PRO B 1 62 ? -9.273 9.703 12.266 1 81.12 62 PRO B N 1
ATOM 7413 C CA . PRO B 1 62 ? -9.289 11.141 12.531 1 81.12 62 PRO B CA 1
ATOM 7414 C C . PRO B 1 62 ? -8.508 11.945 11.492 1 81.12 62 PRO B C 1
ATOM 7416 O O . PRO B 1 62 ? -8.609 13.172 11.453 1 81.12 62 PRO B O 1
ATOM 7419 N N . ASP B 1 63 ? -7.832 11.266 10.57 1 83.44 63 ASP B N 1
ATOM 7420 C CA . ASP B 1 63 ? -7.004 11.984 9.602 1 83.44 63 ASP B CA 1
ATOM 7421 C C . ASP B 1 63 ? -7.871 12.711 8.57 1 83.44 63 ASP B C 1
ATOM 7423 O O . ASP B 1 63 ? -8.953 12.234 8.219 1 83.44 63 ASP B O 1
ATOM 7427 N N . PRO B 1 64 ? -7.387 13.906 8.172 1 87.06 64 PRO B N 1
ATOM 7428 C CA . PRO B 1 64 ? -8.156 14.633 7.16 1 87.06 64 PRO B CA 1
ATOM 7429 C C . PRO B 1 64 ? -8.172 13.93 5.809 1 87.06 64 PRO B C 1
ATOM 7431 O O . PRO B 1 64 ? -7.207 13.234 5.457 1 87.06 64 PRO B O 1
ATOM 7434 N N . SER B 1 65 ? -9.242 14.078 5.121 1 85.5 65 SER B N 1
ATOM 7435 C CA . SER B 1 65 ? -9.391 13.602 3.748 1 85.5 65 SER B CA 1
ATOM 7436 C C . SER B 1 65 ? -9.43 14.758 2.758 1 85.5 65 SER B C 1
ATOM 7438 O O . SER B 1 65 ? -10.5 15.242 2.402 1 85.5 65 SER B O 1
ATOM 7440 N N . TYR B 1 66 ? -8.312 15.102 2.236 1 88.88 66 TYR B N 1
ATOM 7441 C CA . TYR B 1 66 ? -8.219 16.297 1.407 1 88.88 66 TYR B CA 1
ATOM 7442 C C . TYR B 1 66 ? -8.547 15.977 -0.045 1 88.88 66 TYR B C 1
ATOM 7444 O O . TYR B 1 66 ? -8.141 14.945 -0.573 1 88.88 66 TYR B O 1
ATOM 7452 N N . LEU B 1 67 ? -9.352 16.844 -0.61 1 90.62 67 LEU B N 1
ATOM 7453 C CA . LEU B 1 67 ? -9.539 16.969 -2.053 1 90.62 67 LEU B CA 1
ATOM 7454 C C . LEU B 1 67 ? -8.602 18.016 -2.639 1 90.62 67 LEU B C 1
ATOM 7456 O O . LEU B 1 67 ? -8.688 19.203 -2.293 1 90.62 67 LEU B O 1
ATOM 7460 N N . LEU B 1 68 ? -7.672 17.531 -3.486 1 92.88 68 LEU B N 1
ATOM 7461 C CA . LEU B 1 68 ? -6.656 18.469 -3.979 1 92.88 68 LEU B CA 1
ATOM 7462 C C . LEU B 1 68 ? -6.875 18.766 -5.457 1 92.88 68 LEU B C 1
ATOM 7464 O O . LEU B 1 68 ? -7.004 17.844 -6.273 1 92.88 68 LEU B O 1
ATOM 7468 N N . ALA B 1 69 ? -7.031 20.031 -5.766 1 94.5 69 ALA B N 1
ATOM 7469 C CA . ALA B 1 69 ? -7.043 20.484 -7.148 1 94.5 69 ALA B CA 1
ATOM 7470 C C . ALA B 1 69 ? -5.719 21.156 -7.52 1 94.5 69 ALA B C 1
ATOM 7472 O O . ALA B 1 69 ? -5.184 21.953 -6.754 1 94.5 69 ALA B O 1
ATOM 7473 N N . VAL B 1 70 ? -5.176 20.734 -8.641 1 93.38 70 VAL B N 1
ATOM 7474 C CA . VAL B 1 70 ? -3.873 21.25 -9.047 1 93.38 70 VAL B CA 1
ATOM 7475 C C . VAL B 1 70 ? -3.936 21.719 -10.5 1 93.38 70 VAL B C 1
ATOM 7477 O O . VAL B 1 70 ? -4.559 21.062 -11.344 1 93.38 70 VAL B O 1
ATOM 7480 N N . THR B 1 71 ? -3.457 22.891 -10.758 1 93.31 71 THR B N 1
ATOM 7481 C CA . THR B 1 71 ? -3.291 23.422 -12.109 1 93.31 71 THR B CA 1
ATOM 7482 C C . THR B 1 71 ? -1.878 23.953 -12.312 1 93.31 71 THR B C 1
ATOM 7484 O O . THR B 1 71 ? -1.181 24.266 -11.344 1 93.31 71 THR B O 1
ATOM 7487 N N . GLU B 1 72 ? -1.433 23.906 -13.555 1 92.25 72 GLU B N 1
ATOM 7488 C CA . GLU B 1 72 ? -0.056 24.266 -13.883 1 92.25 72 GLU B CA 1
ATOM 7489 C C . GLU B 1 72 ? -0.002 25.219 -15.078 1 92.25 72 GLU B C 1
ATOM 7491 O O . GLU B 1 72 ? -0.843 25.141 -15.977 1 92.25 72 GLU B O 1
ATOM 7496 N N . SER B 1 73 ? 0.861 26.234 -14.977 1 86.62 73 SER B N 1
ATOM 7497 C CA . SER B 1 73 ? 1.174 27.094 -16.109 1 86.62 73 SER B CA 1
ATOM 7498 C C . SER B 1 73 ? 2.676 27.156 -16.375 1 86.62 73 SER B C 1
ATOM 7500 O O . SER B 1 73 ? 3.467 27.25 -15.43 1 86.62 73 SER B O 1
ATOM 7502 N N . CYS B 1 74 ? 3.066 26.656 -17.625 1 76.38 74 CYS B N 1
ATOM 7503 C CA . CYS B 1 74 ? 4.477 26.719 -18 1 76.38 74 CYS B CA 1
ATOM 7504 C C . CYS B 1 74 ? 4.812 28.062 -18.641 1 76.38 74 CYS B C 1
ATOM 7506 O O . CYS B 1 74 ? 4.141 28.484 -19.594 1 76.38 74 CYS B O 1
ATOM 7508 N N . GLN B 1 75 ? 5.281 29.047 -18.062 1 63.03 75 GLN B N 1
ATOM 7509 C CA . GLN B 1 75 ? 5.703 30.312 -18.672 1 63.03 75 GLN B CA 1
ATOM 7510 C C . GLN B 1 75 ? 7.008 30.125 -19.438 1 63.03 75 GLN B C 1
ATOM 7512 O O . GLN B 1 75 ? 7.945 29.5 -18.953 1 63.03 75 GLN B O 1
ATOM 7517 N N . GLY B 1 76 ? 6.992 29.812 -20.812 1 50.91 76 GLY B N 1
ATOM 7518 C CA . GLY B 1 76 ? 7.953 29.547 -21.859 1 50.91 76 GLY B CA 1
ATOM 7519 C C . GLY B 1 76 ? 9.25 30.312 -21.703 1 50.91 76 GLY B C 1
ATOM 7520 O O . GLY B 1 76 ? 10.016 30.453 -22.672 1 50.91 76 GLY B O 1
ATOM 7521 N N . SER B 1 77 ? 9.602 31.297 -20.922 1 43.38 77 SER B N 1
ATOM 7522 C CA . SER B 1 77 ? 10.852 31.781 -21.484 1 43.38 77 SER B CA 1
ATOM 7523 C C . SER B 1 77 ? 11.867 30.656 -21.656 1 43.38 77 SER B C 1
ATOM 7525 O O . SER B 1 77 ? 11.68 29.562 -21.109 1 43.38 77 SER B O 1
ATOM 7527 N N . THR B 1 78 ? 13.227 31.031 -22 1 42.91 78 THR B N 1
ATOM 7528 C CA . THR B 1 78 ? 14.383 30.234 -22.391 1 42.91 78 THR B CA 1
ATOM 7529 C C . THR B 1 78 ? 14.531 29.016 -21.484 1 42.91 78 THR B C 1
ATOM 7531 O O . THR B 1 78 ? 14.383 27.875 -21.922 1 42.91 78 THR B O 1
ATOM 7534 N N . ASN B 1 79 ? 15.836 28.797 -20.844 1 42.69 79 ASN B N 1
ATOM 7535 C CA . ASN B 1 79 ? 16.656 27.703 -20.312 1 42.69 79 ASN B CA 1
ATOM 7536 C C . ASN B 1 79 ? 16.016 27.094 -19.062 1 42.69 79 ASN B C 1
ATOM 7538 O O . ASN B 1 79 ? 16.391 26 -18.656 1 42.69 79 ASN B O 1
ATOM 7542 N N . GLN B 1 80 ? 15.547 27.906 -18.078 1 49.78 80 GLN B N 1
ATOM 7543 C CA . GLN B 1 80 ? 15.156 27.406 -16.766 1 49.78 80 GLN B CA 1
ATOM 7544 C C . GLN B 1 80 ? 13.641 27.391 -16.609 1 49.78 80 GLN B C 1
ATOM 7546 O O . GLN B 1 80 ? 13.039 28.406 -16.234 1 49.78 80 GLN B O 1
ATOM 7551 N N . SER B 1 81 ? 12.883 26.719 -17.281 1 54.12 81 SER B N 1
ATOM 7552 C CA . SER B 1 81 ? 11.422 26.641 -17.344 1 54.12 81 SER B CA 1
ATOM 7553 C C . SER B 1 81 ? 10.82 26.578 -15.938 1 54.12 81 SER B C 1
ATOM 7555 O O . SER B 1 81 ? 10.969 25.578 -15.234 1 54.12 81 SER B O 1
ATOM 7557 N N . GLU B 1 82 ? 10.625 27.719 -15.273 1 69.06 82 GLU B N 1
ATOM 7558 C CA . GLU B 1 82 ? 9.93 27.844 -13.992 1 69.06 82 GLU B CA 1
ATOM 7559 C C . GLU B 1 82 ? 8.453 27.516 -14.125 1 69.06 82 GLU B C 1
ATOM 7561 O O . GLU B 1 82 ? 7.797 27.938 -15.078 1 69.06 82 GLU B O 1
ATOM 7566 N N . ARG B 1 83 ? 8.016 26.516 -13.453 1 83.81 83 ARG B N 1
ATOM 7567 C CA . ARG B 1 83 ? 6.621 26.094 -13.414 1 83.81 83 ARG B CA 1
ATOM 7568 C C . ARG B 1 83 ? 5.879 26.734 -12.25 1 83.81 83 ARG B C 1
ATOM 7570 O O . ARG B 1 83 ? 6.453 26.938 -11.172 1 83.81 83 ARG B O 1
ATOM 7577 N N . VAL B 1 84 ? 4.762 27.375 -12.602 1 89 84 VAL B N 1
ATOM 7578 C CA . VAL B 1 84 ? 3.92 27.953 -11.562 1 89 84 VAL B CA 1
ATOM 7579 C C . VAL B 1 84 ? 2.711 27.047 -11.32 1 89 84 VAL B C 1
ATOM 7581 O O . VAL B 1 84 ? 2.043 26.625 -12.266 1 89 84 VAL B O 1
ATOM 7584 N N . PHE B 1 85 ? 2.494 26.75 -10.016 1 91.19 85 PHE B N 1
ATOM 7585 C CA . PHE B 1 85 ? 1.391 25.859 -9.672 1 91.19 85 PHE B CA 1
ATOM 7586 C C . PHE B 1 85 ? 0.32 26.609 -8.883 1 91.19 85 PHE B C 1
ATOM 7588 O O . PHE B 1 85 ? 0.634 27.484 -8.07 1 91.19 85 PHE B O 1
ATOM 7595 N N . GLY B 1 86 ? -0.915 26.438 -9.195 1 92.06 86 GLY B N 1
ATOM 7596 C CA . GLY B 1 86 ? -2.053 26.781 -8.359 1 92.06 86 GLY B CA 1
ATOM 7597 C C . GLY B 1 86 ? -2.688 25.562 -7.695 1 92.06 86 GLY B C 1
ATOM 7598 O O . GLY B 1 86 ? -2.986 24.578 -8.359 1 92.06 86 GLY B O 1
ATOM 7599 N N . VAL B 1 87 ? -2.789 25.656 -6.348 1 93.5 87 VAL B N 1
ATOM 7600 C CA . VAL B 1 87 ? -3.285 24.5 -5.625 1 93.5 87 VAL B CA 1
ATOM 7601 C C . VAL B 1 87 ? -4.414 24.922 -4.684 1 93.5 87 VAL B C 1
ATOM 7603 O O . VAL B 1 87 ? -4.391 26.016 -4.125 1 93.5 87 VAL B O 1
ATOM 7606 N N . CYS B 1 88 ? -5.406 24.047 -4.562 1 94.75 88 CYS B N 1
ATOM 7607 C CA . CYS B 1 88 ? -6.5 24.203 -3.609 1 94.75 88 CYS B CA 1
ATOM 7608 C C . CYS B 1 88 ? -6.805 22.875 -2.924 1 94.75 88 CYS B C 1
ATOM 7610 O O . CYS B 1 88 ? -7.156 21.891 -3.584 1 94.75 88 CYS B O 1
ATOM 7612 N N . ALA B 1 89 ? -6.594 22.797 -1.644 1 94.12 89 ALA B N 1
ATOM 7613 C CA . ALA B 1 89 ? -6.898 21.609 -0.858 1 94.12 89 ALA B CA 1
ATOM 7614 C C . ALA B 1 89 ? -8.102 21.844 0.047 1 94.12 89 ALA B C 1
ATOM 7616 O O . ALA B 1 89 ? -8.156 22.828 0.772 1 94.12 89 ALA B O 1
ATOM 7617 N N . VAL B 1 90 ? -9.055 20.906 -0.073 1 93.75 90 VAL B N 1
ATOM 7618 C CA . VAL B 1 90 ? -10.281 21.094 0.699 1 93.75 90 VAL B CA 1
ATOM 7619 C C . VAL B 1 90 ? -10.562 19.828 1.524 1 93.75 90 VAL B C 1
ATOM 7621 O O . VAL B 1 90 ? -10.445 18.719 1.021 1 93.75 90 VAL B O 1
ATOM 7624 N N . ASP B 1 91 ? -10.758 20.016 2.748 1 91.12 91 ASP B N 1
ATOM 7625 C CA . ASP B 1 91 ? -11.344 18.984 3.6 1 91.12 91 ASP B CA 1
ATOM 7626 C C . ASP B 1 91 ? -12.828 19.266 3.852 1 91.12 91 ASP B C 1
ATOM 7628 O O . ASP B 1 91 ? -13.172 20.078 4.703 1 91.12 91 ASP B O 1
ATOM 7632 N N . VAL B 1 92 ? -13.648 18.547 3.246 1 87.19 92 VAL B N 1
ATOM 7633 C CA . VAL B 1 92 ? -15.078 18.812 3.27 1 87.19 92 VAL B CA 1
ATOM 7634 C C . VAL B 1 92 ? -15.641 18.5 4.656 1 87.19 92 VAL B C 1
ATOM 7636 O O . VAL B 1 92 ? -16.578 19.172 5.117 1 87.19 92 VAL B O 1
ATOM 7639 N N . ALA B 1 93 ? -15.078 17.594 5.355 1 86.19 93 ALA B N 1
ATOM 7640 C CA . ALA B 1 93 ? -15.594 17.172 6.656 1 86.19 93 ALA B CA 1
ATOM 7641 C C . ALA B 1 93 ? -15.383 18.266 7.703 1 86.19 93 ALA B C 1
ATOM 7643 O O . ALA B 1 93 ? -16.188 18.406 8.633 1 86.19 93 ALA B O 1
ATOM 7644 N N . THR B 1 94 ? -14.383 19.109 7.598 1 89.25 94 THR B N 1
ATOM 7645 C CA . THR B 1 94 ? -14.102 20.172 8.555 1 89.25 94 THR B CA 1
ATOM 7646 C C . THR B 1 94 ? -14.297 21.547 7.91 1 89.25 94 THR B C 1
ATOM 7648 O O . THR B 1 94 ? -14.109 22.578 8.562 1 89.25 94 THR B O 1
ATOM 7651 N N . SER B 1 95 ? -14.656 21.641 6.664 1 89.19 95 SER B N 1
ATOM 7652 C CA . SER B 1 95 ? -14.891 22.859 5.902 1 89.19 95 SER B CA 1
ATOM 7653 C C . SER B 1 95 ? -13.648 23.734 5.863 1 89.19 95 SER B C 1
ATOM 7655 O O . SER B 1 95 ? -13.734 24.953 6.035 1 89.19 95 SER B O 1
ATOM 7657 N N . ARG B 1 96 ? -12.586 23.094 5.734 1 91.25 96 ARG B N 1
ATOM 7658 C CA . ARG B 1 96 ? -11.305 23.781 5.645 1 91.25 96 ARG B CA 1
ATOM 7659 C C . ARG B 1 96 ? -10.82 23.844 4.199 1 91.25 96 ARG B C 1
ATOM 7661 O O . ARG B 1 96 ? -10.859 22.844 3.477 1 91.25 96 ARG B O 1
ATOM 7668 N N . ILE B 1 97 ? -10.453 25.094 3.762 1 93.31 97 ILE B N 1
ATOM 7669 C CA . ILE B 1 97 ? -9.953 25.297 2.404 1 93.31 97 ILE B CA 1
ATOM 7670 C C . ILE B 1 97 ? -8.57 25.938 2.447 1 93.31 97 ILE B C 1
ATOM 7672 O O . ILE B 1 97 ? -8.391 27.016 3.018 1 93.31 97 ILE B O 1
ATOM 7676 N N . ILE B 1 98 ? -7.633 25.281 1.915 1 92.38 98 ILE B N 1
ATOM 7677 C CA . ILE B 1 98 ? -6.273 25.797 1.804 1 92.38 98 ILE B CA 1
ATOM 7678 C C . ILE B 1 98 ? -5.969 26.125 0.347 1 92.38 98 ILE B C 1
ATOM 7680 O O . ILE B 1 98 ? -6.113 25.281 -0.539 1 92.38 98 ILE B O 1
ATOM 7684 N N . ILE B 1 99 ? -5.645 27.375 0.092 1 93.06 99 ILE B N 1
ATOM 7685 C CA . ILE B 1 99 ? -5.438 27.812 -1.283 1 93.06 99 ILE B CA 1
ATOM 7686 C C . ILE B 1 99 ? -4.117 28.562 -1.387 1 93.06 99 ILE B C 1
ATOM 7688 O O . ILE B 1 99 ? -3.703 29.234 -0.438 1 93.06 99 ILE B O 1
ATOM 7692 N N . GLY B 1 100 ? -3.441 28.391 -2.533 1 90.19 100 GLY B N 1
ATOM 7693 C CA . GLY B 1 100 ? -2.199 29.125 -2.744 1 90.19 100 GLY B CA 1
ATOM 7694 C C . GLY B 1 100 ? -1.609 28.906 -4.125 1 90.19 100 GLY B C 1
ATOM 7695 O O . GLY B 1 100 ? -2.084 28.062 -4.883 1 90.19 100 GLY B O 1
ATOM 7696 N N . GLN B 1 101 ? -0.743 29.781 -4.457 1 91.19 101 GLN B N 1
ATOM 7697 C CA . GLN B 1 101 ? 0.012 29.719 -5.707 1 91.19 101 GLN B CA 1
ATOM 7698 C C . GLN B 1 101 ? 1.508 29.891 -5.453 1 91.19 101 GLN B C 1
ATOM 7700 O O . GLN B 1 101 ? 1.915 30.672 -4.598 1 91.19 101 GLN B O 1
ATOM 7705 N N . PHE B 1 102 ? 2.381 29.047 -6.137 1 85.94 102 PHE B N 1
ATOM 7706 C CA . PHE B 1 102 ? 3.818 29.141 -5.906 1 85.94 102 PHE B CA 1
ATOM 7707 C C . PHE B 1 102 ? 4.59 28.703 -7.152 1 85.94 102 PHE B C 1
ATOM 7709 O O . PHE B 1 102 ? 4.062 28 -8 1 85.94 102 PHE B O 1
ATOM 7716 N N . GLU B 1 103 ? 5.754 29.172 -7.16 1 83.88 103 GLU B N 1
ATOM 7717 C CA . GLU B 1 103 ? 6.684 28.781 -8.219 1 83.88 103 GLU B CA 1
ATOM 7718 C C . GLU B 1 103 ? 7.484 27.547 -7.809 1 83.88 103 GLU B C 1
ATOM 7720 O O . GLU B 1 103 ? 7.773 27.344 -6.625 1 83.88 103 GLU B O 1
ATOM 7725 N N . ASP B 1 104 ? 7.691 26.672 -8.789 1 81.81 104 ASP B N 1
ATOM 7726 C CA . ASP B 1 104 ? 8.391 25.422 -8.484 1 81.81 104 ASP B CA 1
ATOM 7727 C C . ASP B 1 104 ? 9.484 25.156 -9.516 1 81.81 104 ASP B C 1
ATOM 7729 O O . ASP B 1 104 ? 9.547 25.797 -10.555 1 81.81 104 ASP B O 1
ATOM 7733 N N . ASP B 1 105 ? 10.344 24.344 -9.188 1 74.38 105 ASP B N 1
ATOM 7734 C CA . ASP B 1 105 ? 11.445 23.953 -10.062 1 74.38 105 ASP B CA 1
ATOM 7735 C C . ASP B 1 105 ? 11.008 22.875 -11.055 1 74.38 105 ASP B C 1
ATOM 7737 O O . ASP B 1 105 ? 9.836 22.484 -11.078 1 74.38 105 ASP B O 1
ATOM 7741 N N . SER B 1 106 ? 11.906 22.422 -11.922 1 70.69 106 SER B N 1
ATOM 7742 C CA . SER B 1 106 ? 11.609 21.453 -12.961 1 70.69 106 SER B CA 1
ATOM 7743 C C . SER B 1 106 ? 11.258 20.094 -12.367 1 70.69 106 SER B C 1
ATOM 7745 O O . SER B 1 106 ? 10.531 19.312 -12.984 1 70.69 106 SER B O 1
ATOM 7747 N N . GLU B 1 107 ? 11.648 19.875 -11.141 1 68.38 107 GLU B N 1
ATOM 7748 C CA . GLU B 1 107 ? 11.375 18.594 -10.516 1 68.38 107 GLU B CA 1
ATOM 7749 C C . GLU B 1 107 ? 10.133 18.656 -9.633 1 68.38 107 GLU B C 1
ATOM 7751 O O . GLU B 1 107 ? 9.719 17.656 -9.055 1 68.38 107 GLU B O 1
ATOM 7756 N N . CYS B 1 108 ? 9.523 19.75 -9.586 1 81 108 CYS B N 1
ATOM 7757 C CA . CYS B 1 108 ? 8.289 19.953 -8.82 1 81 108 CYS B CA 1
ATOM 7758 C C . CYS B 1 108 ? 8.508 19.641 -7.344 1 81 108 CYS B C 1
ATOM 7760 O O . CYS B 1 108 ? 7.73 18.906 -6.738 1 81 108 CYS B O 1
ATOM 7762 N N . SER B 1 109 ? 9.539 20.188 -6.812 1 76.25 109 SER B N 1
ATOM 7763 C CA . SER B 1 109 ? 9.93 19.859 -5.445 1 76.25 109 SER B CA 1
ATOM 7764 C C . SER B 1 109 ? 8.914 20.375 -4.438 1 76.25 109 SER B C 1
ATOM 7766 O O . SER B 1 109 ? 8.562 19.688 -3.482 1 76.25 109 SER B O 1
ATOM 7768 N N . ALA B 1 110 ? 8.492 21.625 -4.676 1 80.31 110 ALA B N 1
ATOM 7769 C CA . ALA B 1 110 ? 7.52 22.219 -3.754 1 80.31 110 ALA B CA 1
ATOM 7770 C C . ALA B 1 110 ? 6.195 21.453 -3.795 1 80.31 110 ALA B C 1
ATOM 7772 O O . ALA B 1 110 ? 5.559 21.25 -2.76 1 80.31 110 ALA B O 1
ATOM 7773 N N . LEU B 1 111 ? 5.82 21.094 -4.938 1 86.62 111 LEU B N 1
ATOM 7774 C CA . LEU B 1 111 ? 4.59 20.328 -5.074 1 86.62 111 LEU B CA 1
ATOM 7775 C C . LEU B 1 111 ? 4.715 18.969 -4.391 1 86.62 111 LEU B C 1
ATOM 7777 O O . LEU B 1 111 ? 3.787 18.516 -3.717 1 86.62 111 LEU B O 1
ATOM 7781 N N . CYS B 1 112 ? 5.867 18.375 -4.559 1 82.69 112 CYS B N 1
ATOM 7782 C CA . CYS B 1 112 ? 6.094 17.078 -3.924 1 82.69 112 CYS B CA 1
ATOM 7783 C C . CYS B 1 112 ? 6.027 17.203 -2.406 1 82.69 112 CYS B C 1
ATOM 7785 O O . CYS B 1 112 ? 5.484 16.328 -1.733 1 82.69 112 CYS B O 1
ATOM 7787 N N . CYS B 1 113 ? 6.527 18.25 -1.95 1 81.12 113 CYS B N 1
ATOM 7788 C CA . CYS B 1 113 ? 6.492 18.5 -0.512 1 81.12 113 CYS B CA 1
ATOM 7789 C C . CYS B 1 113 ? 5.059 18.641 -0.02 1 81.12 113 CYS B C 1
ATOM 7791 O O . CYS B 1 113 ? 4.695 18.094 1.021 1 81.12 113 CYS B O 1
ATOM 7793 N N . LEU B 1 114 ? 4.328 19.344 -0.772 1 85.88 114 LEU B N 1
ATOM 7794 C CA . LEU B 1 114 ? 2.932 19.562 -0.409 1 85.88 114 LEU B CA 1
ATOM 7795 C C . LEU B 1 114 ? 2.152 18.25 -0.425 1 85.88 114 LEU B C 1
ATOM 7797 O O . LEU B 1 114 ? 1.326 18.016 0.457 1 85.88 114 LEU B O 1
ATOM 7801 N N . LEU B 1 115 ? 2.428 17.453 -1.373 1 86.19 115 LEU B N 1
ATOM 7802 C CA . LEU B 1 115 ? 1.743 16.172 -1.504 1 86.19 115 LEU B CA 1
ATOM 7803 C C . LEU B 1 115 ? 2.125 15.234 -0.365 1 86.19 115 LEU B C 1
ATOM 7805 O O . LEU B 1 115 ? 1.279 14.5 0.151 1 86.19 115 LEU B O 1
ATOM 7809 N N . ALA B 1 116 ? 3.324 15.305 -0.015 1 80.88 116 ALA B N 1
ATOM 7810 C CA . ALA B 1 116 ? 3.789 14.453 1.076 1 80.88 116 ALA B CA 1
ATOM 7811 C C . ALA B 1 116 ? 3.199 14.898 2.41 1 80.88 116 ALA B C 1
ATOM 7813 O O . ALA B 1 116 ? 2.951 14.078 3.295 1 80.88 116 ALA B O 1
ATOM 7814 N N . GLU B 1 117 ? 2.953 16.125 2.479 1 83.12 117 GLU B N 1
ATOM 7815 C CA . GLU B 1 117 ? 2.42 16.703 3.711 1 83.12 117 GLU B CA 1
ATOM 7816 C C . GLU B 1 117 ? 0.922 16.438 3.842 1 83.12 117 GLU B C 1
ATOM 7818 O O . GLU B 1 117 ? 0.456 15.984 4.887 1 83.12 117 GLU B O 1
ATOM 7823 N N . LEU B 1 118 ? 0.218 16.781 2.785 1 85.44 118 LEU B N 1
ATOM 7824 C CA . LEU B 1 118 ? -1.239 16.75 2.85 1 85.44 118 LEU B CA 1
ATOM 7825 C C . LEU B 1 118 ? -1.754 15.328 2.629 1 85.44 118 LEU B C 1
ATOM 7827 O O . LEU B 1 118 ? -2.779 14.938 3.193 1 85.44 118 LEU B O 1
ATOM 7831 N N . ARG B 1 119 ? -1.152 14.57 1.865 1 82.5 119 ARG B N 1
ATOM 7832 C CA . ARG B 1 119 ? -1.562 13.211 1.53 1 82.5 119 ARG B CA 1
ATOM 7833 C C . ARG B 1 119 ? -3.02 13.172 1.084 1 82.5 119 ARG B C 1
ATOM 7835 O O . ARG B 1 119 ? -3.846 12.508 1.708 1 82.5 119 ARG B O 1
ATOM 7842 N N . PRO B 1 120 ? -3.275 13.828 -0.004 1 87.94 120 PRO B N 1
ATOM 7843 C CA . PRO B 1 120 ? -4.664 13.891 -0.467 1 87.94 120 PRO B CA 1
ATOM 7844 C C . PRO B 1 120 ? -5.219 12.531 -0.87 1 87.94 120 PRO B C 1
ATOM 7846 O O . PRO B 1 120 ? -4.465 11.656 -1.316 1 87.94 120 PRO B O 1
ATOM 7849 N N . VAL B 1 121 ? -6.547 12.336 -0.721 1 81.94 121 VAL B N 1
ATOM 7850 C CA . VAL B 1 121 ? -7.203 11.078 -1.043 1 81.94 121 VAL B CA 1
ATOM 7851 C C . VAL B 1 121 ? -7.785 11.141 -2.453 1 81.94 121 VAL B C 1
ATOM 7853 O O . VAL B 1 121 ? -8.055 10.109 -3.066 1 81.94 121 VAL B O 1
ATOM 7856 N N . GLU B 1 122 ? -8.047 12.344 -2.914 1 86.44 122 GLU B N 1
ATOM 7857 C CA . GLU B 1 122 ? -8.609 12.578 -4.238 1 86.44 122 GLU B CA 1
ATOM 7858 C C . GLU B 1 122 ? -7.969 13.797 -4.902 1 86.44 122 GLU B C 1
ATOM 7860 O O . GLU B 1 122 ? -7.695 14.797 -4.242 1 86.44 122 GLU B O 1
ATOM 7865 N N . ILE B 1 123 ? -7.695 13.641 -6.262 1 88.94 123 ILE B N 1
ATOM 7866 C CA . ILE B 1 123 ? -7.043 14.719 -6.992 1 88.94 123 ILE B CA 1
ATOM 7867 C C . ILE B 1 123 ? -7.906 15.133 -8.18 1 88.94 123 ILE B C 1
ATOM 7869 O O . ILE B 1 123 ? -8.492 14.281 -8.859 1 88.94 123 ILE B O 1
ATOM 7873 N N . ILE B 1 124 ? -8.07 16.438 -8.305 1 90.94 124 ILE B N 1
ATOM 7874 C CA . ILE B 1 124 ? -8.766 17.031 -9.445 1 90.94 124 ILE B CA 1
ATOM 7875 C C . ILE B 1 124 ? -7.781 17.812 -10.312 1 90.94 124 ILE B C 1
ATOM 7877 O O . ILE B 1 124 ? -7.062 18.672 -9.812 1 90.94 124 ILE B O 1
ATOM 7881 N N . LYS B 1 125 ? -7.688 17.453 -11.539 1 91.25 125 LYS B N 1
ATOM 7882 C CA . LYS B 1 125 ? -6.777 18.141 -12.453 1 91.25 125 LYS B CA 1
ATOM 7883 C C . LYS B 1 125 ? -7.438 18.406 -13.805 1 91.25 125 LYS B C 1
ATOM 7885 O O . LYS B 1 125 ? -8.391 17.703 -14.172 1 91.25 125 LYS B O 1
ATOM 7890 N N . PRO B 1 126 ? -7.012 19.5 -14.398 1 90.5 126 PRO B N 1
ATOM 7891 C CA . PRO B 1 126 ? -7.516 19.703 -15.758 1 90.5 126 PRO B CA 1
ATOM 7892 C C . PRO B 1 126 ? -6.977 18.688 -16.75 1 90.5 126 PRO B C 1
ATOM 7894 O O . PRO B 1 126 ? -5.809 18.297 -16.672 1 90.5 126 PRO B O 1
ATOM 7897 N N . THR B 1 127 ? -7.754 18.312 -17.625 1 86.31 127 THR B N 1
ATOM 7898 C CA . THR B 1 127 ? -7.387 17.281 -18.594 1 86.31 127 THR B CA 1
ATOM 7899 C C . THR B 1 127 ? -6.254 17.766 -19.484 1 86.31 127 THR B C 1
ATOM 7901 O O . THR B 1 127 ? -6.363 18.797 -20.125 1 86.31 127 THR B O 1
ATOM 7904 N N . ASN B 1 128 ? -5.137 17.094 -19.547 1 78.81 128 ASN B N 1
ATOM 7905 C CA . ASN B 1 128 ? -4.004 17.219 -20.453 1 78.81 128 ASN B CA 1
ATOM 7906 C C . ASN B 1 128 ? -3.33 18.578 -20.328 1 78.81 128 ASN B C 1
ATOM 7908 O O . ASN B 1 128 ? -2.836 19.141 -21.312 1 78.81 128 ASN B O 1
ATOM 7912 N N . LEU B 1 129 ? -3.477 19.219 -19.219 1 81.25 129 LEU B N 1
ATOM 7913 C CA . LEU B 1 129 ? -2.83 20.516 -19.047 1 81.25 129 LEU B CA 1
ATOM 7914 C C . LEU B 1 129 ? -1.581 20.391 -18.172 1 81.25 129 LEU B C 1
ATOM 7916 O O . LEU B 1 129 ? -0.672 21.219 -18.266 1 81.25 129 LEU B O 1
ATOM 7920 N N . LEU B 1 130 ? -1.557 19.344 -17.406 1 84.88 130 LEU B N 1
ATOM 7921 C CA . LEU B 1 130 ? -0.383 19.156 -16.562 1 84.88 130 LEU B CA 1
ATOM 7922 C C . LEU B 1 130 ? 0.765 18.531 -17.359 1 84.88 130 LEU B C 1
ATOM 7924 O O . LEU B 1 130 ? 0.542 17.703 -18.234 1 84.88 130 LEU B O 1
ATOM 7928 N N . SER B 1 131 ? 1.911 19.031 -17.062 1 81.88 131 SER B N 1
ATOM 7929 C CA . SER B 1 131 ? 3.1 18.484 -17.719 1 81.88 131 SER B CA 1
ATOM 7930 C C . SER B 1 131 ? 3.342 17.031 -17.297 1 81.88 131 SER B C 1
ATOM 7932 O O . SER B 1 131 ? 2.809 16.578 -16.281 1 81.88 131 SER B O 1
ATOM 7934 N N . LEU B 1 132 ? 4.023 16.344 -18.109 1 73.75 132 LEU B N 1
ATOM 7935 C CA . LEU B 1 132 ? 4.348 14.953 -17.828 1 73.75 132 LEU B CA 1
ATOM 7936 C C . LEU B 1 132 ? 5.16 14.836 -16.531 1 73.75 132 LEU B C 1
ATOM 7938 O O . LEU B 1 132 ? 4.996 13.875 -15.781 1 73.75 132 LEU B O 1
ATOM 7942 N N . GLU B 1 133 ? 5.977 15.836 -16.359 1 73.94 133 GLU B N 1
ATOM 7943 C CA . GLU B 1 133 ? 6.785 15.82 -15.141 1 73.94 133 GLU B CA 1
ATOM 7944 C C . GLU B 1 133 ? 5.918 15.953 -13.898 1 73.94 133 GLU B C 1
ATOM 7946 O O . GLU B 1 133 ? 6.16 15.289 -12.883 1 73.94 133 GLU B O 1
ATOM 7951 N N . THR B 1 134 ? 4.941 16.797 -14.055 1 84.12 134 THR B N 1
ATOM 7952 C CA . THR B 1 134 ? 4.043 17 -12.93 1 84.12 134 THR B CA 1
ATOM 7953 C C . THR B 1 134 ? 3.215 15.75 -12.656 1 84.12 134 THR B C 1
ATOM 7955 O O . THR B 1 134 ? 2.986 15.391 -11.5 1 84.12 134 THR B O 1
ATOM 7958 N N . GLU B 1 135 ? 2.838 15.07 -13.664 1 78.44 135 GLU B N 1
ATOM 7959 C CA . GLU B 1 135 ? 2.062 13.844 -13.508 1 78.44 135 GLU B CA 1
ATOM 7960 C C . GLU B 1 135 ? 2.891 12.742 -12.852 1 78.44 135 GLU B C 1
ATOM 7962 O O . GLU B 1 135 ? 2.385 12 -12 1 78.44 135 GLU B O 1
ATOM 7967 N N . ARG B 1 136 ? 4.094 12.734 -13.227 1 71.06 136 ARG B N 1
ATOM 7968 C CA . ARG B 1 136 ? 4.988 11.734 -12.648 1 71.06 136 ARG B CA 1
ATOM 7969 C C . ARG B 1 136 ? 5.246 12.023 -11.172 1 71.06 136 ARG B C 1
ATOM 7971 O O . ARG B 1 136 ? 5.285 11.109 -10.352 1 71.06 136 ARG B O 1
ATOM 7978 N N . ALA B 1 137 ? 5.414 13.336 -10.93 1 75.12 137 ALA B N 1
ATOM 7979 C CA . ALA B 1 137 ? 5.648 13.734 -9.547 1 75.12 137 ALA B CA 1
ATOM 7980 C C . ALA B 1 137 ? 4.449 13.383 -8.672 1 75.12 137 ALA B C 1
ATOM 7982 O O . ALA B 1 137 ? 4.617 12.945 -7.527 1 75.12 137 ALA B O 1
ATOM 7983 N N . MET B 1 138 ? 3.303 13.523 -9.203 1 78.44 138 MET B N 1
ATOM 7984 C CA . MET B 1 138 ? 2.08 13.227 -8.461 1 78.44 138 MET B CA 1
ATOM 7985 C C . MET B 1 138 ? 1.938 11.727 -8.227 1 78.44 138 MET B C 1
ATOM 7987 O O . MET B 1 138 ? 1.537 11.297 -7.141 1 78.44 138 MET B O 1
ATOM 7991 N N . LEU B 1 139 ? 2.338 10.977 -9.195 1 68.31 139 LEU B N 1
ATOM 7992 C CA . LEU B 1 139 ? 2.229 9.531 -9.078 1 68.31 139 LEU B CA 1
ATOM 7993 C C . LEU B 1 139 ? 3.232 8.984 -8.062 1 68.31 139 LEU B C 1
ATOM 7995 O O . LEU B 1 139 ? 2.963 7.988 -7.391 1 68.31 139 LEU B O 1
ATOM 7999 N N . ARG B 1 140 ? 4.289 9.672 -7.926 1 65.94 140 ARG B N 1
ATOM 8000 C CA . ARG B 1 140 ? 5.352 9.234 -7.027 1 65.94 140 ARG B CA 1
ATOM 8001 C C . ARG B 1 140 ? 4.961 9.453 -5.57 1 65.94 140 ARG B C 1
ATOM 8003 O O . ARG B 1 140 ? 5.324 8.664 -4.695 1 65.94 140 ARG B O 1
ATOM 8010 N N . HIS B 1 141 ? 4.359 10.5 -5.332 1 68.94 141 HIS B N 1
ATOM 8011 C CA . HIS B 1 141 ? 4.137 10.883 -3.943 1 68.94 141 HIS B CA 1
ATOM 8012 C C . HIS B 1 141 ? 2.705 10.578 -3.512 1 68.94 141 HIS B C 1
ATOM 8014 O O . HIS B 1 141 ? 2.338 10.812 -2.357 1 68.94 141 HIS B O 1
ATOM 8020 N N . PHE B 1 142 ? 1.911 9.984 -4.469 1 63.66 142 PHE B N 1
ATOM 8021 C CA . PHE B 1 142 ? 0.527 9.672 -4.125 1 63.66 142 PHE B CA 1
ATOM 8022 C C . PHE B 1 142 ? 0.356 8.188 -3.836 1 63.66 142 PHE B C 1
ATOM 8024 O O . PHE B 1 142 ? 0.896 7.344 -4.555 1 63.66 142 PHE B O 1
ATOM 8031 N N . ARG B 1 143 ? -0.309 8.008 -2.535 1 60.72 143 ARG B N 1
ATOM 8032 C CA . ARG B 1 143 ? -0.671 6.629 -2.219 1 60.72 143 ARG B CA 1
ATOM 8033 C C . ARG B 1 143 ? -2.002 6.254 -2.861 1 60.72 143 ARG B C 1
ATOM 8035 O O . ARG B 1 143 ? -3.059 6.391 -2.242 1 60.72 143 ARG B O 1
ATOM 8042 N N . THR B 1 144 ? -2.225 5.859 -3.969 1 59.94 144 THR B N 1
ATOM 8043 C CA . THR B 1 144 ? -3.359 5.344 -4.727 1 59.94 144 THR B CA 1
ATOM 8044 C C . THR B 1 144 ? -4.512 6.344 -4.719 1 59.94 144 THR B C 1
ATOM 8046 O O . THR B 1 144 ? -5.582 6.059 -4.18 1 59.94 144 THR B O 1
ATOM 8049 N N . PRO B 1 145 ? -4.34 7.59 -5.227 1 62.03 145 PRO B N 1
ATOM 8050 C CA . PRO B 1 145 ? -5.426 8.57 -5.223 1 62.03 145 PRO B CA 1
ATOM 8051 C C . PRO B 1 145 ? -6.441 8.344 -6.34 1 62.03 145 PRO B C 1
ATOM 8053 O O . PRO B 1 145 ? -6.117 7.715 -7.352 1 62.03 145 PRO B O 1
ATOM 8056 N N . LEU B 1 146 ? -7.734 8.656 -6.027 1 70.5 146 LEU B N 1
ATOM 8057 C CA . LEU B 1 146 ? -8.727 8.773 -7.086 1 70.5 146 LEU B CA 1
ATOM 8058 C C . LEU B 1 146 ? -8.492 10.039 -7.914 1 70.5 146 LEU B C 1
ATOM 8060 O O . LEU B 1 146 ? -8.461 11.141 -7.375 1 70.5 146 LEU B O 1
ATOM 8064 N N . VAL B 1 147 ? -8.055 9.844 -9.164 1 76.81 147 VAL B N 1
ATOM 8065 C CA . VAL B 1 147 ? -7.75 11 -10.008 1 76.81 147 VAL B CA 1
ATOM 8066 C C . VAL B 1 147 ? -8.953 11.32 -10.891 1 76.81 147 VAL B C 1
ATOM 8068 O O . VAL B 1 147 ? -9.508 10.43 -11.547 1 76.81 147 VAL B O 1
ATOM 8071 N N . ASN B 1 148 ? -9.422 12.578 -10.805 1 78.88 148 ASN B N 1
ATOM 8072 C CA . ASN B 1 148 ? -10.516 13.07 -11.633 1 78.88 148 ASN B CA 1
ATOM 8073 C C . ASN B 1 148 ? -10.031 14.125 -12.625 1 78.88 148 ASN B C 1
ATOM 8075 O O . ASN B 1 148 ? -9.445 15.133 -12.234 1 78.88 148 ASN B O 1
ATOM 8079 N N . ASP B 1 149 ? -10.289 13.828 -13.898 1 84.75 149 ASP B N 1
ATOM 8080 C CA . ASP B 1 149 ? -9.93 14.773 -14.945 1 84.75 149 ASP B CA 1
ATOM 8081 C C . ASP B 1 149 ? -11.125 15.641 -15.336 1 84.75 149 ASP B C 1
ATOM 8083 O O . ASP B 1 149 ? -12.203 15.125 -15.625 1 84.75 149 ASP B O 1
ATOM 8087 N N . LEU B 1 150 ? -10.945 16.953 -15.234 1 85.31 150 LEU B N 1
ATOM 8088 C CA . LEU B 1 150 ? -11.992 17.891 -15.609 1 85.31 150 LEU B CA 1
ATOM 8089 C C . LEU B 1 150 ? -11.609 18.672 -16.875 1 85.31 150 LEU B C 1
ATOM 8091 O O . LEU B 1 150 ? -10.438 19 -17.062 1 85.31 150 LEU B O 1
ATOM 8095 N N . VAL B 1 151 ? -12.539 19.031 -17.719 1 85.19 151 VAL B N 1
ATOM 8096 C CA . VAL B 1 151 ? -12.297 19.766 -18.953 1 85.19 151 VAL B CA 1
ATOM 8097 C C . VAL B 1 151 ? -11.945 21.219 -18.625 1 85.19 151 VAL B C 1
ATOM 8099 O O . VAL B 1 151 ? -12.672 21.891 -17.891 1 85.19 151 VAL B O 1
ATOM 8102 N N . PRO B 1 152 ? -10.898 21.688 -19.188 1 87.44 152 PRO B N 1
ATOM 8103 C CA . PRO B 1 152 ? -10.477 23.062 -18.891 1 87.44 152 PRO B CA 1
ATOM 8104 C C . PRO B 1 152 ? -11.5 24.094 -19.328 1 87.44 152 PRO B C 1
ATOM 8106 O O . PRO B 1 152 ? -12.148 23.922 -20.359 1 87.44 152 PRO B O 1
ATOM 8109 N N . SER B 1 153 ? -11.727 25.125 -18.641 1 83.25 153 SER B N 1
ATOM 8110 C CA . SER B 1 153 ? -12.57 26.281 -18.906 1 83.25 153 SER B CA 1
ATOM 8111 C C . SER B 1 153 ? -14.039 25.953 -18.672 1 83.25 153 SER B C 1
ATOM 8113 O O . SER B 1 153 ? -14.766 26.734 -18.047 1 83.25 153 SER B O 1
ATOM 8115 N N . ALA B 1 154 ? -14.484 24.688 -19.141 1 84.69 154 ALA B N 1
ATOM 8116 C CA . ALA B 1 154 ? -15.891 24.344 -18.953 1 84.69 154 ALA B CA 1
ATOM 8117 C C . ALA B 1 154 ? -16.141 23.812 -17.547 1 84.69 154 ALA B C 1
ATOM 8119 O O . ALA B 1 154 ? -17.125 24.188 -16.906 1 84.69 154 ALA B O 1
ATOM 8120 N N . GLU B 1 155 ? -15.258 23 -17.141 1 87.06 155 GLU B N 1
ATOM 8121 C CA . GLU B 1 155 ? -15.398 22.375 -15.836 1 87.06 155 GLU B CA 1
ATOM 8122 C C . GLU B 1 155 ? -14.359 22.906 -14.852 1 87.06 155 GLU B C 1
ATOM 8124 O O . GLU B 1 155 ? -14.703 23.312 -13.734 1 87.06 155 GLU B O 1
ATOM 8129 N N . PHE B 1 156 ? -13.195 22.922 -15.367 1 91.88 156 PHE B N 1
ATOM 8130 C CA . PHE B 1 156 ? -12.148 23.531 -14.562 1 91.88 156 PHE B CA 1
ATOM 8131 C C . PHE B 1 156 ? -12.078 25.031 -14.828 1 91.88 156 PHE B C 1
ATOM 8133 O O . PHE B 1 156 ? -11.344 25.484 -15.711 1 91.88 156 PHE B O 1
ATOM 8140 N N . TRP B 1 157 ? -12.773 25.828 -14.031 1 90.44 157 TRP B N 1
ATOM 8141 C CA . TRP B 1 157 ? -13.039 27.25 -14.273 1 90.44 157 TRP B CA 1
ATOM 8142 C C . TRP B 1 157 ? -11.742 28.062 -14.258 1 90.44 157 TRP B C 1
ATOM 8144 O O . TRP B 1 157 ? -10.789 27.703 -13.562 1 90.44 157 TRP B O 1
ATOM 8154 N N . ASP B 1 158 ? -11.734 29.125 -14.992 1 91.12 158 ASP B N 1
ATOM 8155 C CA . ASP B 1 158 ? -10.633 30.078 -14.914 1 91.12 158 ASP B CA 1
ATOM 8156 C C . ASP B 1 158 ? -10.812 31.031 -13.734 1 91.12 158 ASP B C 1
ATOM 8158 O O . ASP B 1 158 ? -11.828 30.984 -13.039 1 91.12 158 ASP B O 1
ATOM 8162 N N . ALA B 1 159 ? -9.859 31.859 -13.469 1 92.38 159 ALA B N 1
ATOM 8163 C CA . ALA B 1 159 ? -9.852 32.75 -12.305 1 92.38 159 ALA B CA 1
ATOM 8164 C C . ALA B 1 159 ? -11.047 33.688 -12.344 1 92.38 159 ALA B C 1
ATOM 8166 O O . ALA B 1 159 ? -11.703 33.938 -11.32 1 92.38 159 ALA B O 1
ATOM 8167 N N . ASP B 1 160 ? -11.398 34.188 -13.508 1 90.44 160 ASP B N 1
ATOM 8168 C CA . ASP B 1 160 ? -12.461 35.156 -13.633 1 90.44 160 ASP B CA 1
ATOM 8169 C C . ASP B 1 160 ? -13.828 34.531 -13.383 1 90.44 160 ASP B C 1
ATOM 8171 O O . ASP B 1 160 ? -14.656 35.094 -12.656 1 90.44 160 ASP B O 1
ATOM 8175 N N . LYS B 1 161 ? -14.016 33.438 -13.977 1 92.06 161 LYS B N 1
ATOM 8176 C CA . LYS B 1 161 ? -15.281 32.75 -13.773 1 92.06 161 LYS B CA 1
ATOM 8177 C C . LYS B 1 161 ? -15.445 32.312 -12.312 1 92.06 161 LYS B C 1
ATOM 8179 O O . LYS B 1 161 ? -16.547 32.344 -11.766 1 92.06 161 LYS B O 1
ATOM 8184 N N . THR B 1 162 ? -14.383 31.875 -11.734 1 93.31 162 THR B N 1
ATOM 8185 C CA . THR B 1 162 ? -14.422 31.438 -10.344 1 93.31 162 THR B CA 1
ATOM 8186 C C . THR B 1 162 ? -14.828 32.594 -9.43 1 93.31 162 THR B C 1
ATOM 8188 O O . THR B 1 162 ? -15.68 32.438 -8.555 1 93.31 162 THR B O 1
ATOM 8191 N N . ILE B 1 163 ? -14.281 33.781 -9.625 1 89.81 163 ILE B N 1
ATOM 8192 C CA . ILE B 1 163 ? -14.562 34.906 -8.773 1 89.81 163 ILE B CA 1
ATOM 8193 C C . ILE B 1 163 ? -16 35.375 -8.984 1 89.81 163 ILE B C 1
ATOM 8195 O O . ILE B 1 163 ? -16.688 35.781 -8.031 1 89.81 163 ILE B O 1
ATOM 8199 N N . HIS B 1 164 ? -16.453 35.25 -10.172 1 89.12 164 HIS B N 1
ATOM 8200 C CA . HIS B 1 164 ? -17.828 35.625 -10.453 1 89.12 164 HIS B CA 1
ATOM 8201 C C . HIS B 1 164 ? -18.797 34.688 -9.711 1 89.12 164 HIS B C 1
ATOM 8203 O O . HIS B 1 164 ? -19.766 35.156 -9.102 1 89.12 164 HIS B O 1
ATOM 8209 N N . GLU B 1 165 ? -18.484 33.469 -9.781 1 89.44 165 GLU B N 1
ATOM 8210 C CA . GLU B 1 165 ? -19.344 32.5 -9.125 1 89.44 165 GLU B CA 1
ATOM 8211 C C . GLU B 1 165 ? -19.266 32.625 -7.609 1 89.44 165 GLU B C 1
ATOM 8213 O O . GLU B 1 165 ? -20.281 32.5 -6.922 1 89.44 165 GLU B O 1
ATOM 8218 N N . VAL B 1 166 ? -18.094 32.875 -7.055 1 89.81 166 VAL B N 1
ATOM 8219 C CA . VAL B 1 166 ? -17.922 33 -5.609 1 89.81 166 VAL B CA 1
ATOM 8220 C C . VAL B 1 166 ? -18.641 34.25 -5.117 1 89.81 166 VAL B C 1
ATOM 8222 O O . VAL B 1 166 ? -19.281 34.25 -4.066 1 89.81 166 VAL B O 1
ATOM 8225 N N . LYS B 1 167 ? -18.547 35.312 -5.855 1 86.19 167 LYS B N 1
ATOM 8226 C CA . LYS B 1 167 ? -19.234 36.531 -5.504 1 86.19 167 LYS B CA 1
ATOM 8227 C C . LYS B 1 167 ? -20.75 36.344 -5.512 1 86.19 167 LYS B C 1
ATOM 8229 O O . LYS B 1 167 ? -21.453 36.875 -4.648 1 86.19 167 LYS B O 1
ATOM 8234 N N . THR B 1 168 ? -21.219 35.562 -6.441 1 83.94 168 THR B N 1
ATOM 8235 C CA . THR B 1 168 ? -22.656 35.281 -6.531 1 83.94 168 THR B CA 1
ATOM 8236 C C . THR B 1 168 ? -23.125 34.469 -5.316 1 83.94 168 THR B C 1
ATOM 8238 O O . THR B 1 168 ? -24.188 34.75 -4.773 1 83.94 168 THR B O 1
ATOM 8241 N N . ILE B 1 169 ? -22.328 33.594 -4.934 1 83.19 169 ILE B N 1
ATOM 8242 C CA . ILE B 1 169 ? -22.703 32.75 -3.809 1 83.19 169 ILE B CA 1
ATOM 8243 C C . ILE B 1 169 ? -22.703 33.562 -2.52 1 83.19 169 ILE B C 1
ATOM 8245 O O . ILE B 1 169 ? -23.625 33.469 -1.719 1 83.19 169 ILE B O 1
ATOM 8249 N N . TYR B 1 170 ? -21.688 34.375 -2.262 1 84 170 TYR B N 1
ATOM 8250 C CA . TYR B 1 170 ? -21.609 35.156 -1.031 1 84 170 TYR B CA 1
ATOM 8251 C C . TYR B 1 170 ? -22.656 36.281 -1.005 1 84 170 TYR B C 1
ATOM 8253 O O . TYR B 1 170 ? -23.141 36.625 0.062 1 84 170 TYR B O 1
ATOM 8261 N N . LYS B 1 171 ? -23.016 36.75 -2.152 1 78.69 171 LYS B N 1
ATOM 8262 C CA . LYS B 1 171 ? -24.094 37.719 -2.223 1 78.69 171 LYS B CA 1
ATOM 8263 C C . LYS B 1 171 ? -25.422 37.094 -1.818 1 78.69 171 LYS B C 1
ATOM 8265 O O . LYS B 1 171 ? -26.203 37.719 -1.087 1 78.69 171 LYS B O 1
ATOM 8270 N N . CYS B 1 172 ? -25.609 35.938 -2.266 1 75.06 172 CYS B N 1
ATOM 8271 C CA . CYS B 1 172 ? -26.828 35.219 -1.913 1 75.06 172 CYS B CA 1
ATOM 8272 C C . CYS B 1 172 ? -26.875 34.938 -0.417 1 75.06 172 CYS B C 1
ATOM 8274 O O . CYS B 1 172 ? -27.938 35.031 0.2 1 75.06 172 CYS B O 1
ATOM 8276 N N . VAL B 1 173 ? -25.828 34.656 0.138 1 75.81 173 VAL B N 1
ATOM 8277 C CA . VAL B 1 173 ? -25.766 34.312 1.559 1 75.81 173 VAL B CA 1
ATOM 8278 C C . VAL B 1 173 ? -26.016 35.594 2.389 1 75.81 173 VAL B C 1
ATOM 8280 O O . VAL B 1 173 ? -26.703 35.531 3.404 1 75.81 173 VAL B O 1
ATOM 8283 N N . ASN B 1 174 ? -25.438 36.656 1.979 1 74.25 174 ASN B N 1
ATOM 8284 C CA . ASN B 1 174 ? -25.609 37.906 2.703 1 74.25 174 ASN B CA 1
ATOM 8285 C C . ASN B 1 174 ? -27.031 38.438 2.576 1 74.25 174 ASN B C 1
ATOM 8287 O O . ASN B 1 174 ? -27.562 39.031 3.521 1 74.25 174 ASN B O 1
ATOM 8291 N N . ASP B 1 175 ? -27.594 38.188 1.437 1 68.31 175 ASP B N 1
ATOM 8292 C CA . ASP B 1 175 ? -28.984 38.625 1.238 1 68.31 175 ASP B CA 1
ATOM 8293 C C . ASP B 1 175 ? -29.938 37.844 2.152 1 68.31 175 ASP B C 1
ATOM 8295 O O . ASP B 1 175 ? -30.875 38.406 2.703 1 68.31 175 ASP B O 1
ATOM 8299 N N . GLN B 1 176 ? -29.625 36.688 2.332 1 66.38 176 GLN B N 1
ATOM 8300 C CA . GLN B 1 176 ? -30.438 35.875 3.213 1 66.38 176 GLN B CA 1
ATOM 8301 C C . GLN B 1 176 ? -30.281 36.312 4.668 1 66.38 176 GLN B C 1
ATOM 8303 O O . GLN B 1 176 ? -31.266 36.312 5.426 1 66.38 176 GLN B O 1
ATOM 8308 N N . ARG B 1 177 ? -29.141 36.688 5.066 1 64.12 177 ARG B N 1
ATOM 8309 C CA . ARG B 1 177 ? -28.891 37.156 6.426 1 64.12 177 ARG B CA 1
ATOM 8310 C C . ARG B 1 177 ? -29.562 38.5 6.676 1 64.12 177 ARG B C 1
ATOM 8312 O O . ARG B 1 177 ? -30.109 38.719 7.75 1 64.12 177 ARG B O 1
ATOM 8319 N N . ALA B 1 178 ? -29.438 39.375 5.648 1 57.75 178 ALA B N 1
ATOM 8320 C CA . ALA B 1 178 ? -30.078 40.688 5.754 1 57.75 178 ALA B CA 1
ATOM 8321 C C . ALA B 1 178 ? -31.594 40.562 5.828 1 57.75 178 ALA B C 1
ATOM 8323 O O . ALA B 1 178 ? -32.25 41.281 6.59 1 57.75 178 ALA B O 1
ATOM 8324 N N . ALA B 1 179 ? -32.125 39.688 5.043 1 54.34 179 ALA B N 1
ATOM 8325 C CA . ALA B 1 179 ? -33.562 39.5 5.051 1 54.34 179 ALA B CA 1
ATOM 8326 C C . ALA B 1 179 ? -34.062 39 6.418 1 54.34 179 ALA B C 1
ATOM 8328 O O . ALA B 1 179 ? -35.125 39.375 6.871 1 54.34 179 ALA B O 1
ATOM 8329 N N . ARG B 1 180 ? -33.156 38.281 7 1 55.38 180 ARG B N 1
ATOM 8330 C CA . ARG B 1 180 ? -33.531 37.781 8.312 1 55.38 180 ARG B CA 1
ATOM 8331 C C . ARG B 1 180 ? -33.438 38.844 9.383 1 55.38 180 ARG B C 1
ATOM 8333 O O . ARG B 1 180 ? -34.188 38.844 10.352 1 55.38 180 ARG B O 1
ATOM 8340 N N . SER B 1 181 ? -32.25 39.656 9.18 1 48.03 181 SER B N 1
ATOM 8341 C CA . SER B 1 181 ? -32.094 40.75 10.117 1 48.03 181 SER B CA 1
ATOM 8342 C C . SER B 1 181 ? -33.188 41.812 9.945 1 48.03 181 SER B C 1
ATOM 8344 O O . SER B 1 181 ? -33.5 42.531 10.891 1 48.03 181 SER B O 1
ATOM 8346 N N . ILE B 1 182 ? -33.625 42.094 8.719 1 43.84 182 ILE B N 1
ATOM 8347 C CA . ILE B 1 182 ? -34.688 43.062 8.523 1 43.84 182 ILE B CA 1
ATOM 8348 C C . ILE B 1 182 ? -35.906 42.688 9.336 1 43.84 182 ILE B C 1
ATOM 8350 O O . ILE B 1 182 ? -36.688 43.562 9.766 1 43.84 182 ILE B O 1
ATOM 8354 N N . ASN B 1 183 ? -36.312 41.5 9.43 1 38.97 183 ASN B N 1
ATOM 8355 C CA . ASN B 1 183 ? -37.5 41.312 10.266 1 38.97 183 ASN B CA 1
ATOM 8356 C C . ASN B 1 183 ? -37.25 41.812 11.695 1 38.97 183 ASN B C 1
ATOM 8358 O O . ASN B 1 183 ? -38.156 41.781 12.523 1 38.97 183 ASN B O 1
ATOM 8362 N N . ASP B 1 184 ? -36.031 41.75 12.359 1 36.16 184 ASP B N 1
ATOM 8363 C CA . ASP B 1 184 ? -35.906 42.438 13.625 1 36.16 184 ASP B CA 1
ATOM 8364 C C . ASP B 1 184 ? -35.781 43.969 13.414 1 36.16 184 ASP B C 1
ATOM 8366 O O . ASP B 1 184 ? -35.938 44.438 12.297 1 36.16 184 ASP B O 1
ATOM 8370 N N . VAL B 1 185 ? -34.781 44.875 14.047 1 34.31 185 VAL B N 1
ATOM 8371 C CA . VAL B 1 185 ? -34.781 46.312 14.148 1 34.31 185 VAL B CA 1
ATOM 8372 C C . VAL B 1 185 ? -34.594 46.938 12.766 1 34.31 185 VAL B C 1
ATOM 8374 O O . VAL B 1 185 ? -34.094 46.281 11.852 1 34.31 185 VAL B O 1
ATOM 8377 N N . GLY B 1 186 ? -34.969 48.25 12.492 1 30.92 186 GLY B N 1
ATOM 8378 C CA . GLY B 1 186 ? -35.062 49.375 11.586 1 30.92 186 GLY B CA 1
ATOM 8379 C C . GLY B 1 186 ? -33.75 49.656 10.891 1 30.92 186 GLY B C 1
ATOM 8380 O O . GLY B 1 186 ? -33.531 50.75 10.383 1 30.92 186 GLY B O 1
ATOM 8381 N N . ALA B 1 187 ? -32.562 49.156 11.32 1 32 187 ALA B N 1
ATOM 8382 C CA . ALA B 1 187 ? -31.438 50 10.938 1 32 187 ALA B CA 1
ATOM 8383 C C . ALA B 1 187 ? -31.328 50.094 9.422 1 32 187 ALA B C 1
ATOM 8385 O O . ALA B 1 187 ? -31.828 49.25 8.688 1 32 187 ALA B O 1
ATOM 8386 N N . ASP B 1 188 ? -30.578 51.25 8.867 1 31.12 188 ASP B N 1
ATOM 8387 C CA . ASP B 1 188 ? -30.234 51.938 7.629 1 31.12 188 ASP B CA 1
ATOM 8388 C C . ASP B 1 188 ? -29.516 51 6.652 1 31.12 188 ASP B C 1
ATOM 8390 O O . ASP B 1 188 ? -28.453 50.469 6.969 1 31.12 188 ASP B O 1
ATOM 8394 N N . ALA B 1 189 ? -30.031 50.438 5.68 1 35.34 189 ALA B N 1
ATOM 8395 C CA . ALA B 1 189 ? -29.703 49.688 4.473 1 35.34 189 ALA B CA 1
ATOM 8396 C C . ALA B 1 189 ? -28.688 50.438 3.621 1 35.34 189 ALA B C 1
ATOM 8398 O O . ALA B 1 189 ? -28.375 50 2.5 1 35.34 189 ALA B O 1
ATOM 8399 N N . SER B 1 190 ? -28.562 51.812 3.672 1 31.58 190 SER B N 1
ATOM 8400 C CA . SER B 1 190 ? -28.312 52.5 2.4 1 31.58 190 SER B CA 1
ATOM 8401 C C . SER B 1 190 ? -27 52 1.774 1 31.58 190 SER B C 1
ATOM 8403 O O . SER B 1 190 ? -26.953 51.75 0.573 1 31.58 190 SER B O 1
ATOM 8405 N N . ASN B 1 191 ? -25.75 52.656 2.105 1 30.56 191 ASN B N 1
ATOM 8406 C CA . ASN B 1 191 ? -24.672 53.031 1.192 1 30.56 191 ASN B CA 1
ATOM 8407 C C . ASN B 1 191 ? -23.828 51.844 0.769 1 30.56 191 ASN B C 1
ATOM 8409 O O . ASN B 1 191 ? -22.859 51.5 1.447 1 30.56 191 ASN B O 1
ATOM 8413 N N . SER B 1 192 ? -24.312 50.781 0.193 1 35.94 192 SER B N 1
ATOM 8414 C CA . SER B 1 192 ? -23.547 49.719 -0.443 1 35.94 192 SER B CA 1
ATOM 8415 C C . SER B 1 192 ? -22.625 50.281 -1.516 1 35.94 192 SER B C 1
ATOM 8417 O O . SER B 1 192 ? -23.047 50.594 -2.629 1 35.94 192 SER B O 1
ATOM 8419 N N . THR B 1 193 ? -21.766 51.312 -1.38 1 35.41 193 THR B N 1
ATOM 8420 C CA . THR B 1 193 ? -20.844 51.781 -2.398 1 35.41 193 THR B CA 1
ATOM 8421 C C . THR B 1 193 ? -20.078 50.594 -3.014 1 35.41 193 THR B C 1
ATOM 8423 O O . THR B 1 193 ? -19.969 49.531 -2.398 1 35.41 193 THR B O 1
ATOM 8426 N N . LYS B 1 194 ? -19.594 50.719 -4.328 1 43.78 194 LYS B N 1
ATOM 8427 C CA . LYS B 1 194 ? -18.781 49.906 -5.246 1 43.78 194 LYS B CA 1
ATOM 8428 C C . LYS B 1 194 ? -17.703 49.156 -4.5 1 43.78 194 LYS B C 1
ATOM 8430 O O . LYS B 1 194 ? -17.344 48.031 -4.887 1 43.78 194 LYS B O 1
ATOM 8435 N N . ASP B 1 195 ? -16.844 49.812 -3.736 1 42.34 195 ASP B N 1
ATOM 8436 C CA . ASP B 1 195 ? -15.711 49.312 -2.943 1 42.34 195 ASP B CA 1
ATOM 8437 C C . ASP B 1 195 ? -16.156 48.25 -1.959 1 42.34 195 ASP B C 1
ATOM 8439 O O . ASP B 1 195 ? -15.32 47.594 -1.306 1 42.34 195 ASP B O 1
ATOM 8443 N N . ASP B 1 196 ? -17.469 47.969 -1.685 1 45.88 196 ASP B N 1
ATOM 8444 C CA . ASP B 1 196 ? -18.141 47.125 -0.7 1 45.88 196 ASP B CA 1
ATOM 8445 C C . ASP B 1 196 ? -18.25 45.688 -1.197 1 45.88 196 ASP B C 1
ATOM 8447 O O . ASP B 1 196 ? -18.672 44.781 -0.451 1 45.88 196 ASP B O 1
ATOM 8451 N N . GLU B 1 197 ? -18.359 45.469 -2.438 1 50.47 197 GLU B N 1
ATOM 8452 C CA . GLU B 1 197 ? -18.438 44.125 -3.039 1 50.47 197 GLU B CA 1
ATOM 8453 C C . GLU B 1 197 ? -17.266 43.25 -2.615 1 50.47 197 GLU B C 1
ATOM 8455 O O . GLU B 1 197 ? -17.438 42.062 -2.367 1 50.47 197 GLU B O 1
ATOM 8460 N N . LEU B 1 198 ? -16.047 43.75 -2.785 1 55.69 198 LEU B N 1
ATOM 8461 C CA . LEU B 1 198 ? -14.883 42.969 -2.354 1 55.69 198 LEU B CA 1
ATOM 8462 C C . LEU B 1 198 ? -14.914 42.75 -0.847 1 55.69 198 LEU B C 1
ATOM 8464 O O . LEU B 1 198 ? -14.219 41.875 -0.335 1 55.69 198 LEU B O 1
ATOM 8468 N N . SER B 1 199 ? -15.672 43.562 -0.197 1 60.12 199 SER B N 1
ATOM 8469 C CA . SER B 1 199 ? -15.633 43.531 1.262 1 60.12 199 SER B CA 1
ATOM 8470 C C . SER B 1 199 ? -16.312 42.281 1.814 1 60.12 199 SER B C 1
ATOM 8472 O O . SER B 1 199 ? -16.078 41.906 2.965 1 60.12 199 SER B O 1
ATOM 8474 N N . CYS B 1 200 ? -17.062 41.531 0.953 1 70.75 200 CYS B N 1
ATOM 8475 C CA . CYS B 1 200 ? -17.812 40.375 1.493 1 70.75 200 CYS B CA 1
ATOM 8476 C C . CYS B 1 200 ? -17.031 39.094 1.316 1 70.75 200 CYS B C 1
ATOM 8478 O O . CYS B 1 200 ? -17.422 38.031 1.836 1 70.75 200 CYS B O 1
ATOM 8480 N N . LEU B 1 201 ? -15.906 39.219 0.724 1 81.94 201 LEU B N 1
ATOM 8481 C CA . LEU B 1 201 ? -15.141 38 0.471 1 81.94 201 LEU B CA 1
ATOM 8482 C C . LEU B 1 201 ? -14.109 37.781 1.573 1 81.94 201 LEU B C 1
ATOM 8484 O O . LEU B 1 201 ? -13.641 38.719 2.199 1 81.94 201 LEU B O 1
ATOM 8488 N N . PRO B 1 202 ? -13.883 36.531 1.865 1 85.56 202 PRO B N 1
ATOM 8489 C CA . PRO B 1 202 ? -12.828 36.219 2.838 1 85.56 202 PRO B CA 1
ATOM 8490 C C . PRO B 1 202 ? -11.492 36.906 2.49 1 85.56 202 PRO B C 1
ATOM 8492 O O . PRO B 1 202 ? -11.195 37.094 1.312 1 85.56 202 PRO B O 1
ATOM 8495 N N . ALA B 1 203 ? -10.75 37.25 3.42 1 85.12 203 ALA B N 1
ATOM 8496 C CA . ALA B 1 203 ? -9.508 38 3.287 1 85.12 203 ALA B CA 1
ATOM 8497 C C . ALA B 1 203 ? -8.523 37.281 2.367 1 85.12 203 ALA B C 1
ATOM 8499 O O . ALA B 1 203 ? -7.828 37.938 1.574 1 85.12 203 ALA B O 1
ATOM 8500 N N . VAL B 1 204 ? -8.469 36 2.385 1 87.56 204 VAL B N 1
ATOM 8501 C CA . VAL B 1 204 ? -7.523 35.219 1.597 1 87.56 204 VAL B CA 1
ATOM 8502 C C . VAL B 1 204 ? -7.863 35.344 0.112 1 87.56 204 VAL B C 1
ATOM 8504 O O . VAL B 1 204 ? -6.969 35.469 -0.725 1 87.56 204 VAL B O 1
ATOM 8507 N N . LEU B 1 205 ? -9.086 35.344 -0.194 1 88.31 205 LEU B N 1
ATOM 8508 C CA . LEU B 1 205 ? -9.508 35.438 -1.586 1 88.31 205 LEU B CA 1
ATOM 8509 C C . LEU B 1 205 ? -9.273 36.844 -2.121 1 88.31 205 LEU B C 1
ATOM 8511 O O . LEU B 1 205 ? -8.883 37.031 -3.277 1 88.31 205 LEU B O 1
ATOM 8515 N N . CYS B 1 206 ? -9.453 37.812 -1.201 1 87.88 206 CYS B N 1
ATOM 8516 C CA . CYS B 1 206 ? -9.203 39.188 -1.589 1 87.88 206 CYS B CA 1
ATOM 8517 C C . CYS B 1 206 ? -7.723 39.406 -1.892 1 87.88 206 CYS B C 1
ATOM 8519 O O . CYS B 1 206 ? -7.375 40.094 -2.846 1 87.88 206 CYS B O 1
ATOM 8521 N N . SER B 1 207 ? -6.953 38.812 -1.102 1 86.88 207 SER B N 1
ATOM 8522 C CA . SER B 1 207 ? -5.512 38.906 -1.313 1 86.88 207 SER B CA 1
ATOM 8523 C C . SER B 1 207 ? -5.094 38.25 -2.627 1 86.88 207 SER B C 1
ATOM 8525 O O . SER B 1 207 ? -4.23 38.781 -3.336 1 86.88 207 SER B O 1
ATOM 8527 N N . LEU B 1 208 ? -5.672 37.188 -2.945 1 88.75 208 LEU B N 1
ATOM 8528 C CA . LEU B 1 208 ? -5.355 36.469 -4.184 1 88.75 208 LEU B CA 1
ATOM 8529 C C . LEU B 1 208 ? -5.859 37.25 -5.395 1 88.75 208 LEU B C 1
ATOM 8531 O O . LEU B 1 208 ? -5.211 37.281 -6.441 1 88.75 208 LEU B O 1
ATOM 8535 N N . LEU B 1 209 ? -6.906 37.938 -5.227 1 87.12 209 LEU B N 1
ATOM 8536 C CA . LEU B 1 209 ? -7.461 38.781 -6.297 1 87.12 209 LEU B CA 1
ATOM 8537 C C . LEU B 1 209 ? -6.578 40 -6.566 1 87.12 209 LEU B C 1
ATOM 8539 O O . LEU B 1 209 ? -6.355 40.344 -7.723 1 87.12 209 LEU B O 1
ATOM 8543 N N . SER B 1 210 ? -6.125 40.469 -5.48 1 86.75 210 SER B N 1
ATOM 8544 C CA . SER B 1 210 ? -5.27 41.656 -5.598 1 86.75 210 SER B CA 1
ATOM 8545 C C . SER B 1 210 ? -3.92 41.281 -6.215 1 86.75 210 SER B C 1
ATOM 8547 O O . SER B 1 210 ? -3.262 42.156 -6.809 1 86.75 210 SER B O 1
ATOM 8549 N N . ALA B 1 211 ? -3.521 40.062 -6.059 1 86.38 211 ALA B N 1
ATOM 8550 C CA . ALA B 1 211 ? -2.234 39.625 -6.59 1 86.38 211 ALA B CA 1
ATOM 8551 C C . ALA B 1 211 ? -2.293 39.469 -8.109 1 86.38 211 ALA B C 1
ATOM 8553 O O . ALA B 1 211 ? -1.256 39.344 -8.766 1 86.38 211 ALA B O 1
ATOM 8554 N N . GLY B 1 212 ? -3.355 39.5 -8.711 1 82.5 212 GLY B N 1
ATOM 8555 C CA . GLY B 1 212 ? -3.527 39.438 -10.156 1 82.5 212 GLY B CA 1
ATOM 8556 C C . GLY B 1 212 ? -3.084 38.125 -10.766 1 82.5 212 GLY B C 1
ATOM 8557 O O . GLY B 1 212 ? -3.574 37.062 -10.391 1 82.5 212 GLY B O 1
ATOM 8558 N N . ALA B 1 213 ? -1.97 38.188 -11.484 1 82.12 213 ALA B N 1
ATOM 8559 C CA . ALA B 1 213 ? -1.456 37.031 -12.195 1 82.12 213 ALA B CA 1
ATOM 8560 C C . ALA B 1 213 ? -0.844 36.031 -11.227 1 82.12 213 ALA B C 1
ATOM 8562 O O . ALA B 1 213 ? -0.822 34.812 -11.508 1 82.12 213 ALA B O 1
ATOM 8563 N N . ASN B 1 214 ? -0.442 36.562 -10.109 1 84.44 214 ASN B N 1
ATOM 8564 C CA . ASN B 1 214 ? 0.202 35.688 -9.133 1 84.44 214 ASN B CA 1
ATOM 8565 C C . ASN B 1 214 ? -0.823 34.969 -8.25 1 84.44 214 ASN B C 1
ATOM 8567 O O . ASN B 1 214 ? -0.457 34.219 -7.348 1 84.44 214 ASN B O 1
ATOM 8571 N N . GLY B 1 215 ? -2.033 35.156 -8.523 1 89 215 GLY B N 1
ATOM 8572 C CA . GLY B 1 215 ? -3.09 34.469 -7.781 1 89 215 GLY B CA 1
ATOM 8573 C C . GLY B 1 215 ? -4.129 33.844 -8.68 1 89 215 GLY B C 1
ATOM 8574 O O . GLY B 1 215 ? -5.043 33.156 -8.195 1 89 215 GLY B O 1
ATOM 8575 N N . SER B 1 216 ? -3.916 33.938 -9.961 1 91.69 216 SER B N 1
ATOM 8576 C CA . SER B 1 216 ? -4.926 33.5 -10.914 1 91.69 216 SER B CA 1
ATOM 8577 C C . SER B 1 216 ? -5.02 31.969 -10.945 1 91.69 216 SER B C 1
ATOM 8579 O O . SER B 1 216 ? -6.113 31.406 -11.047 1 91.69 216 SER B O 1
ATOM 8581 N N . LEU B 1 217 ? -3.887 31.312 -10.844 1 92.62 217 LEU B N 1
ATOM 8582 C CA . LEU B 1 217 ? -3.9 29.859 -10.891 1 92.62 217 LEU B CA 1
ATOM 8583 C C . LEU B 1 217 ? -4.527 29.281 -9.625 1 92.62 217 LEU B C 1
ATOM 8585 O O . LEU B 1 217 ? -5.191 28.234 -9.68 1 92.62 217 LEU B O 1
ATOM 8589 N N . ALA B 1 218 ? -4.266 29.938 -8.508 1 94 218 ALA B N 1
ATOM 8590 C CA . ALA B 1 218 ? -4.887 29.5 -7.262 1 94 218 ALA B CA 1
ATOM 8591 C C . ALA B 1 218 ? -6.406 29.625 -7.34 1 94 218 ALA B C 1
ATOM 8593 O O . ALA B 1 218 ? -7.125 28.734 -6.875 1 94 218 ALA B O 1
ATOM 8594 N N . LEU B 1 219 ? -6.82 30.703 -7.945 1 94.25 219 LEU B N 1
ATOM 8595 C CA . LEU B 1 219 ? -8.258 30.906 -8.102 1 94.25 219 LEU B CA 1
ATOM 8596 C C . LEU B 1 219 ? -8.852 29.906 -9.078 1 94.25 219 LEU B C 1
ATOM 8598 O O . LEU B 1 219 ? -9.984 29.453 -8.891 1 94.25 219 LEU B O 1
ATOM 8602 N N . SER B 1 220 ? -8.109 29.578 -10.016 1 94.5 220 SER B N 1
ATOM 8603 C CA . SER B 1 220 ? -8.57 28.562 -10.953 1 94.5 220 SER B CA 1
ATOM 8604 C C . SER B 1 220 ? -8.695 27.203 -10.281 1 94.5 220 SER B C 1
ATOM 8606 O O . SER B 1 220 ? -9.617 26.438 -10.562 1 94.5 220 SER B O 1
ATOM 8608 N N . ALA B 1 221 ? -7.703 26.875 -9.484 1 95.19 221 ALA B N 1
ATOM 8609 C CA . ALA B 1 221 ? -7.777 25.625 -8.742 1 95.19 221 ALA B CA 1
ATOM 8610 C C . ALA B 1 221 ? -9.016 25.578 -7.855 1 95.19 221 ALA B C 1
ATOM 8612 O O . ALA B 1 221 ? -9.664 24.531 -7.73 1 95.19 221 ALA B O 1
ATOM 8613 N N . LEU B 1 222 ? -9.289 26.734 -7.246 1 94.88 222 LEU B N 1
ATOM 8614 C CA . LEU B 1 222 ? -10.516 26.828 -6.465 1 94.88 222 LEU B CA 1
ATOM 8615 C C . LEU B 1 222 ? -11.742 26.625 -7.348 1 94.88 222 LEU B C 1
ATOM 8617 O O . LEU B 1 222 ? -12.695 25.969 -6.938 1 94.88 222 LEU B O 1
ATOM 8621 N N . GLY B 1 223 ? -11.672 27.156 -8.5 1 93.75 223 GLY B N 1
ATOM 8622 C CA . GLY B 1 223 ? -12.766 26.969 -9.445 1 93.75 223 GLY B CA 1
ATOM 8623 C C . GLY B 1 223 ? -13.008 25.516 -9.797 1 93.75 223 GLY B C 1
ATOM 8624 O O . GLY B 1 223 ? -14.156 25.078 -9.906 1 93.75 223 GLY B O 1
ATOM 8625 N N . GLY B 1 224 ? -11.914 24.812 -10.078 1 92.44 224 GLY B N 1
ATOM 8626 C CA . GLY B 1 224 ? -12.062 23.391 -10.336 1 92.44 224 GLY B CA 1
ATOM 8627 C C . GLY B 1 224 ? -12.672 22.625 -9.18 1 92.44 224 GLY B C 1
ATOM 8628 O O . GLY B 1 224 ? -13.516 21.75 -9.383 1 92.44 224 GLY B O 1
ATOM 8629 N N . THR B 1 225 ? -12.273 22.969 -7.984 1 93.25 225 THR B N 1
ATOM 8630 C CA . THR B 1 225 ? -12.797 22.312 -6.785 1 93.25 225 THR B CA 1
ATOM 8631 C C . THR B 1 225 ? -14.281 22.625 -6.609 1 93.25 225 THR B C 1
ATOM 8633 O O . THR B 1 225 ? -15.07 21.719 -6.289 1 93.25 225 THR B O 1
ATOM 8636 N N . LEU B 1 226 ? -14.633 23.844 -6.844 1 92.12 226 LEU B N 1
ATOM 8637 C CA . LEU B 1 226 ? -16.031 24.266 -6.664 1 92.12 226 LEU B CA 1
ATOM 8638 C C . LEU B 1 226 ? -16.938 23.578 -7.68 1 92.12 226 LEU B C 1
ATOM 8640 O O . LEU B 1 226 ? -18.047 23.188 -7.352 1 92.12 226 LEU B O 1
ATOM 8644 N N . TYR B 1 227 ? -16.453 23.484 -8.852 1 90.38 227 TYR B N 1
ATOM 8645 C CA . TYR B 1 227 ? -17.234 22.766 -9.859 1 90.38 227 TYR B CA 1
ATOM 8646 C C . TYR B 1 227 ? -17.484 21.328 -9.438 1 90.38 227 TYR B C 1
ATOM 8648 O O . TYR B 1 227 ? -18.594 20.812 -9.562 1 90.38 227 TYR B O 1
ATOM 8656 N N . TYR B 1 228 ? -16.391 20.734 -9.023 1 89.06 228 TYR B N 1
ATOM 8657 C CA . TYR B 1 228 ? -16.516 19.344 -8.578 1 89.06 228 TYR B CA 1
ATOM 8658 C C . TYR B 1 228 ? -17.484 19.234 -7.414 1 89.06 228 TYR B C 1
ATOM 8660 O O . TYR B 1 228 ? -18.297 18.312 -7.367 1 89.06 228 TYR B O 1
ATOM 8668 N N . LEU B 1 229 ? -17.391 20.141 -6.477 1 87.12 229 LEU B N 1
ATOM 8669 C CA . LEU B 1 229 ? -18.266 20.125 -5.305 1 87.12 229 LEU B CA 1
ATOM 8670 C C . LEU B 1 229 ? -19.703 20.453 -5.684 1 87.12 229 LEU B C 1
ATOM 8672 O O . LEU B 1 229 ? -20.641 19.984 -5.039 1 87.12 229 LEU B O 1
ATOM 8676 N N . LYS B 1 230 ? -19.875 21.266 -6.645 1 83.25 230 LYS B N 1
ATOM 8677 C CA . LYS B 1 230 ? -21.203 21.578 -7.137 1 83.25 230 LYS B CA 1
ATOM 8678 C C . LYS B 1 230 ? -21.906 20.328 -7.648 1 83.25 230 LYS B C 1
ATOM 8680 O O . LYS B 1 230 ? -23.109 20.156 -7.43 1 83.25 230 LYS B O 1
ATOM 8685 N N . GLN B 1 231 ? -21.094 19.516 -8.281 1 77.88 231 GLN B N 1
ATOM 8686 C CA . GLN B 1 231 ? -21.656 18.25 -8.758 1 77.88 231 GLN B CA 1
ATOM 8687 C C . GLN B 1 231 ? -22.078 17.359 -7.598 1 77.88 231 GLN B C 1
ATOM 8689 O O . GLN B 1 231 ? -22.984 16.547 -7.73 1 77.88 231 GLN B O 1
ATOM 8694 N N . ALA B 1 232 ? -21.422 17.609 -6.5 1 75.19 232 ALA B N 1
ATOM 8695 C CA . ALA B 1 232 ? -21.75 16.828 -5.312 1 75.19 232 ALA B CA 1
ATOM 8696 C C . ALA B 1 232 ? -22.75 17.562 -4.426 1 75.19 232 ALA B C 1
ATOM 8698 O O . ALA B 1 232 ? -23.109 17.078 -3.35 1 75.19 232 ALA B O 1
ATOM 8699 N N . PHE B 1 233 ? -23.219 18.75 -4.785 1 73.12 233 PHE B N 1
ATOM 8700 C CA . PHE B 1 233 ? -24.203 19.578 -4.094 1 73.12 233 PHE B CA 1
ATOM 8701 C C . PHE B 1 233 ? -23.656 20.078 -2.758 1 73.12 233 PHE B C 1
ATOM 8703 O O . PHE B 1 233 ? -24.375 20.109 -1.76 1 73.12 233 PHE B O 1
ATOM 8710 N N . LEU B 1 234 ? -22.391 20.359 -2.754 1 77.38 234 LEU B N 1
ATOM 8711 C CA . LEU B 1 234 ? -21.766 20.766 -1.499 1 77.38 234 LEU B CA 1
ATOM 8712 C C . LEU B 1 234 ? -21.141 22.156 -1.622 1 77.38 234 LEU B C 1
ATOM 8714 O O . LEU B 1 234 ? -20.625 22.688 -0.642 1 77.38 234 LEU B O 1
ATOM 8718 N N . ASP B 1 235 ? -21.203 22.812 -2.719 1 78.19 235 ASP B N 1
ATOM 8719 C CA . ASP B 1 235 ? -20.469 24.047 -2.963 1 78.19 235 ASP B CA 1
ATOM 8720 C C . ASP B 1 235 ? -20.953 25.172 -2.041 1 78.19 235 ASP B C 1
ATOM 8722 O O . ASP B 1 235 ? -20.156 25.766 -1.308 1 78.19 235 ASP B O 1
ATOM 8726 N N . VAL B 1 236 ? -22.25 25.359 -1.973 1 76.38 236 VAL B N 1
ATOM 8727 C CA . VAL B 1 236 ? -22.797 26.469 -1.213 1 76.38 236 VAL B CA 1
ATOM 8728 C C . VAL B 1 236 ? -22.672 26.188 0.283 1 76.38 236 VAL B C 1
ATOM 8730 O O . VAL B 1 236 ? -22.281 27.062 1.058 1 76.38 236 VAL B O 1
ATOM 8733 N N . THR B 1 237 ? -22.938 24.984 0.595 1 77.25 237 THR B N 1
ATOM 8734 C CA . THR B 1 237 ? -22.906 24.609 2.004 1 77.25 237 THR B CA 1
ATOM 8735 C C . THR B 1 237 ? -21.484 24.719 2.557 1 77.25 237 THR B C 1
ATOM 8737 O O . THR B 1 237 ? -21.297 25.141 3.701 1 77.25 237 THR B O 1
ATOM 8740 N N . LEU B 1 238 ? -20.578 24.422 1.788 1 83.56 238 LEU B N 1
ATOM 8741 C CA . LEU B 1 238 ? -19.188 24.453 2.234 1 83.56 238 LEU B CA 1
ATOM 8742 C C . LEU B 1 238 ? -18.656 25.875 2.273 1 83.56 238 LEU B C 1
ATOM 8744 O O . LEU B 1 238 ? -18.031 26.281 3.254 1 83.56 238 LEU B O 1
ATOM 8748 N N . LEU B 1 239 ? -18.953 26.688 1.301 1 84.5 239 LEU B N 1
ATOM 8749 C CA . LEU B 1 239 ? -18.359 28 1.152 1 84.5 239 LEU B CA 1
ATOM 8750 C C . LEU B 1 239 ? -18.891 28.969 2.211 1 84.5 239 LEU B C 1
ATOM 8752 O O . LEU B 1 239 ? -18.188 29.875 2.65 1 84.5 239 LEU B O 1
ATOM 8756 N N . ARG B 1 240 ? -20.062 28.766 2.65 1 82.75 240 ARG B N 1
ATOM 8757 C CA . ARG B 1 240 ? -20.703 29.688 3.586 1 82.75 240 ARG B CA 1
ATOM 8758 C C . ARG B 1 240 ? -19.922 29.766 4.895 1 82.75 240 ARG B C 1
ATOM 8760 O O . ARG B 1 240 ? -19.781 30.844 5.469 1 82.75 240 ARG B O 1
ATOM 8767 N N . PHE B 1 241 ? -19.5 28.656 5.324 1 86 241 PHE B N 1
ATOM 8768 C CA . PHE B 1 241 ? -18.797 28.625 6.605 1 86 241 PHE B CA 1
ATOM 8769 C C . PHE B 1 241 ? -17.375 28.094 6.434 1 86 241 PHE B C 1
ATOM 8771 O O . PHE B 1 241 ? -16.812 27.516 7.367 1 86 241 PHE B O 1
ATOM 8778 N N . ALA B 1 242 ? -16.859 28.234 5.285 1 89.69 242 ALA B N 1
ATOM 8779 C CA . ALA B 1 242 ? -15.523 27.688 5.012 1 89.69 242 ALA B CA 1
ATOM 8780 C C . ALA B 1 242 ? -14.445 28.531 5.688 1 89.69 242 ALA B C 1
ATOM 8782 O O . ALA B 1 242 ? -14.555 29.766 5.742 1 89.69 242 ALA B O 1
ATOM 8783 N N . LYS B 1 243 ? -13.547 27.891 6.273 1 89.94 243 LYS B N 1
ATOM 8784 C CA . LYS B 1 243 ? -12.352 28.547 6.789 1 89.94 243 LYS B CA 1
ATOM 8785 C C . LYS B 1 243 ? -11.242 28.562 5.738 1 89.94 243 LYS B C 1
ATOM 8787 O O . LYS B 1 243 ? -10.641 27.531 5.438 1 89.94 243 LYS B O 1
ATOM 8792 N N . PHE B 1 244 ? -10.93 29.75 5.207 1 90.56 244 PHE B N 1
ATOM 8793 C CA . PHE B 1 244 ? -9.93 29.891 4.16 1 90.56 244 PHE B CA 1
ATOM 8794 C C . PHE B 1 244 ? -8.547 30.141 4.766 1 90.56 244 PHE B C 1
ATOM 8796 O O . PHE B 1 244 ? -8.391 30.984 5.637 1 90.56 244 PHE B O 1
ATOM 8803 N N . GLU B 1 245 ? -7.676 29.359 4.387 1 88.62 245 GLU B N 1
ATOM 8804 C CA . GLU B 1 245 ? -6.285 29.5 4.812 1 88.62 245 GLU B CA 1
ATOM 8805 C C . GLU B 1 245 ? -5.344 29.562 3.613 1 88.62 245 GLU B C 1
ATOM 8807 O O . GLU B 1 245 ? -5.59 28.906 2.594 1 88.62 245 GLU B O 1
ATOM 8812 N N . SER B 1 246 ? -4.379 30.359 3.752 1 87.12 246 SER B N 1
ATOM 8813 C CA . SER B 1 246 ? -3.377 30.438 2.695 1 87.12 246 SER B CA 1
ATOM 8814 C C . SER B 1 246 ? -2.316 29.359 2.855 1 87.12 246 SER B C 1
ATOM 8816 O O . SER B 1 246 ? -2.012 28.938 3.975 1 87.12 246 SER B O 1
ATOM 8818 N N . LEU B 1 247 ? -1.827 28.891 1.728 1 83.44 247 LEU B N 1
ATOM 8819 C CA . LEU B 1 247 ? -0.722 27.953 1.778 1 83.44 247 LEU B CA 1
ATOM 8820 C C . LEU B 1 247 ? 0.538 28.609 2.33 1 83.44 247 LEU B C 1
ATOM 8822 O O . LEU B 1 247 ? 0.894 29.719 1.919 1 83.44 247 LEU B O 1
ATOM 8826 N N . PRO B 1 248 ? 1.019 28.078 3.338 1 63.22 248 PRO B N 1
ATOM 8827 C CA . PRO B 1 248 ? 2.178 28.734 3.953 1 63.22 248 PRO B CA 1
ATOM 8828 C C . PRO B 1 248 ? 3.299 29.016 2.953 1 63.22 248 PRO B C 1
ATOM 8830 O O . PRO B 1 248 ? 4.016 30 3.084 1 63.22 248 PRO B O 1
ATOM 8833 N N . SER B 1 249 ? 3.596 28.156 1.939 1 58.88 249 SER B N 1
ATOM 8834 C CA . SER B 1 249 ? 4.711 28.359 1.023 1 58.88 249 SER B CA 1
ATOM 8835 C C . SER B 1 249 ? 4.273 29.156 -0.205 1 58.88 249 SER B C 1
ATOM 8837 O O . SER B 1 249 ? 5.023 29.266 -1.18 1 58.88 249 SER B O 1
ATOM 8839 N N . SER B 1 250 ? 3.02 29.672 -0.39 1 53.03 250 SER B N 1
ATOM 8840 C CA . SER B 1 250 ? 2.463 30.266 -1.603 1 53.03 250 SER B CA 1
ATOM 8841 C C . SER B 1 250 ? 3.078 31.625 -1.888 1 53.03 250 SER B C 1
ATOM 8843 O O . SER B 1 250 ? 2.975 32.156 -3.004 1 53.03 250 SER B O 1
ATOM 8845 N N . GLY B 1 251 ? 3.771 32.312 -1.092 1 46.66 251 GLY B N 1
ATOM 8846 C CA . GLY B 1 251 ? 4.117 33.688 -1.373 1 46.66 251 GLY B CA 1
ATOM 8847 C C . GLY B 1 251 ? 5.387 33.844 -2.188 1 46.66 251 GLY B C 1
ATOM 8848 O O . GLY B 1 251 ? 6.301 33 -2.074 1 46.66 251 GLY B O 1
ATOM 8849 N N . PHE B 1 252 ? 5.348 34.25 -3.576 1 38.03 252 PHE B N 1
ATOM 8850 C CA . PHE B 1 252 ? 6.41 34.812 -4.391 1 38.03 252 PHE B CA 1
ATOM 8851 C C . PHE B 1 252 ? 7.379 35.625 -3.529 1 38.03 252 PHE B C 1
ATOM 8853 O O . PHE B 1 252 ? 8.32 36.219 -4.043 1 38.03 252 PHE B O 1
ATOM 8860 N N . SER B 1 253 ? 6.875 36.312 -2.609 1 36.59 253 SER B N 1
ATOM 8861 C CA . SER B 1 253 ? 7.738 37.25 -1.926 1 36.59 253 SER B CA 1
ATOM 8862 C C . SER B 1 253 ? 8.922 36.562 -1.264 1 36.59 253 SER B C 1
ATOM 8864 O O . SER B 1 253 ? 8.859 35.375 -0.967 1 36.59 253 SER B O 1
ATOM 8866 N N . GLY B 1 254 ? 10.031 37.219 -1.029 1 35.5 254 GLY B N 1
ATOM 8867 C CA . GLY B 1 254 ? 11.344 37.031 -0.422 1 35.5 254 GLY B CA 1
ATOM 8868 C C . GLY B 1 254 ? 11.344 36.031 0.709 1 35.5 254 GLY B C 1
ATOM 8869 O O . GLY B 1 254 ? 10.281 35.656 1.211 1 35.5 254 GLY B O 1
ATOM 8870 N N . VAL B 1 255 ? 12.516 35.375 0.938 1 38.12 255 VAL B N 1
ATOM 8871 C CA . VAL B 1 255 ? 13.156 34.594 1.976 1 38.12 255 VAL B CA 1
ATOM 8872 C C . VAL B 1 255 ? 12.469 34.844 3.316 1 38.12 255 VAL B C 1
ATOM 8874 O O . VAL B 1 255 ? 12.805 34.188 4.32 1 38.12 255 VAL B O 1
ATOM 8877 N N . ALA B 1 256 ? 12.039 36.031 3.441 1 39.88 256 ALA B N 1
ATOM 8878 C CA . ALA B 1 256 ? 11.945 36.469 4.828 1 39.88 256 ALA B CA 1
ATOM 8879 C C . ALA B 1 256 ? 11.195 35.469 5.684 1 39.88 256 ALA B C 1
ATOM 8881 O O . ALA B 1 256 ? 11.797 34.781 6.527 1 39.88 256 ALA B O 1
ATOM 8882 N N . GLN B 1 257 ? 10.047 35.844 6.613 1 49.28 257 GLN B N 1
ATOM 8883 C CA . GLN B 1 257 ? 9.664 35.5 7.98 1 49.28 257 GLN B CA 1
ATOM 8884 C C . GLN B 1 257 ? 8.805 34.25 8.016 1 49.28 257 GLN B C 1
ATOM 8886 O O . GLN B 1 257 ? 7.586 34.312 8.164 1 49.28 257 GLN B O 1
ATOM 8891 N N . LYS B 1 258 ? 9.25 33.125 7.316 1 61.12 258 LYS B N 1
ATOM 8892 C CA . LYS B 1 258 ? 8.461 31.906 7.414 1 61.12 258 LYS B CA 1
ATOM 8893 C C . LYS B 1 258 ? 8.367 31.422 8.859 1 61.12 258 LYS B C 1
ATOM 8895 O O . LYS B 1 258 ? 9.391 31.266 9.531 1 61.12 258 LYS B O 1
ATOM 8900 N N . PRO B 1 259 ? 7.184 31.391 9.398 1 79.44 259 PRO B N 1
ATOM 8901 C CA . PRO B 1 259 ? 7.035 31.062 10.812 1 79.44 259 PRO B CA 1
ATOM 8902 C C . PRO B 1 259 ? 7.301 29.578 11.102 1 79.44 259 PRO B C 1
ATOM 8904 O O . PRO B 1 259 ? 7.402 29.188 12.266 1 79.44 259 PRO B O 1
ATOM 8907 N N . TYR B 1 260 ? 7.641 28.938 9.898 1 88.69 260 TYR B N 1
ATOM 8908 C CA . TYR B 1 260 ? 7.773 27.516 10.156 1 88.69 260 TYR B CA 1
ATOM 8909 C C . TYR B 1 260 ? 9.047 26.953 9.523 1 88.69 260 TYR B C 1
ATOM 8911 O O . TYR B 1 260 ? 9.602 27.562 8.602 1 88.69 260 TYR B O 1
ATOM 8919 N N . MET B 1 261 ? 9.5 25.891 10.086 1 91.75 261 MET B N 1
ATOM 8920 C CA . MET B 1 261 ? 10.578 25.109 9.508 1 91.75 261 MET B CA 1
ATOM 8921 C C . MET B 1 261 ? 10.094 24.344 8.281 1 91.75 261 MET B C 1
ATOM 8923 O O . MET B 1 261 ? 8.984 23.797 8.289 1 91.75 261 MET B O 1
ATOM 8927 N N . LEU B 1 262 ? 10.906 24.406 7.258 1 87.5 262 LEU B N 1
ATOM 8928 C CA . LEU B 1 262 ? 10.5 23.719 6.047 1 87.5 262 LEU B CA 1
ATOM 8929 C C . LEU B 1 262 ? 11.117 22.312 5.984 1 87.5 262 LEU B C 1
ATOM 8931 O O . LEU B 1 262 ? 12.32 22.156 6.207 1 87.5 262 LEU B O 1
ATOM 8935 N N . LEU B 1 263 ? 10.242 21.344 5.754 1 89.38 263 LEU B N 1
ATOM 8936 C CA . LEU B 1 263 ? 10.656 19.969 5.527 1 89.38 263 LEU B CA 1
ATOM 8937 C C . LEU B 1 263 ? 10.352 19.531 4.094 1 89.38 263 LEU B C 1
ATOM 8939 O O . LEU B 1 263 ? 9.234 19.734 3.609 1 89.38 263 LEU B O 1
ATOM 8943 N N . ASP B 1 264 ? 11.289 19.094 3.434 1 83.5 264 ASP B N 1
ATOM 8944 C CA . ASP B 1 264 ? 11.039 18.641 2.07 1 83.5 264 ASP B CA 1
ATOM 8945 C C . ASP B 1 264 ? 10.445 17.234 2.059 1 83.5 264 ASP B C 1
ATOM 8947 O O . ASP B 1 264 ? 10.344 16.594 3.105 1 83.5 264 ASP B O 1
ATOM 8951 N N . ALA B 1 265 ? 10.078 16.828 0.88 1 81.88 265 ALA B N 1
ATOM 8952 C CA . ALA B 1 265 ? 9.43 15.531 0.729 1 81.88 265 ALA B CA 1
ATOM 8953 C C . ALA B 1 265 ? 10.359 14.398 1.155 1 81.88 265 ALA B C 1
ATOM 8955 O O . ALA B 1 265 ? 9.93 13.445 1.811 1 81.88 265 ALA B O 1
ATOM 8956 N N . ALA B 1 266 ? 11.578 14.5 0.793 1 83.25 266 ALA B N 1
ATOM 8957 C CA . ALA B 1 266 ? 12.547 13.469 1.142 1 83.25 266 ALA B CA 1
ATOM 8958 C C . ALA B 1 266 ? 12.734 13.375 2.654 1 83.25 266 ALA B C 1
ATOM 8960 O O . ALA B 1 266 ? 12.883 12.281 3.201 1 83.25 266 ALA B O 1
ATOM 8961 N N . ALA B 1 267 ? 12.734 14.516 3.287 1 89.94 267 ALA B N 1
ATOM 8962 C CA . ALA B 1 267 ? 12.883 14.539 4.738 1 89.94 267 ALA B CA 1
ATOM 8963 C C . ALA B 1 267 ? 11.695 13.867 5.422 1 89.94 267 ALA B C 1
ATOM 8965 O O . ALA B 1 267 ? 11.867 13.062 6.34 1 89.94 267 ALA B O 1
ATOM 8966 N N . LEU B 1 268 ? 10.516 14.164 4.945 1 88.5 268 LEU B N 1
ATOM 8967 C CA . LEU B 1 268 ? 9.312 13.602 5.535 1 88.5 268 LEU B CA 1
ATOM 8968 C C . LEU B 1 268 ? 9.289 12.086 5.371 1 88.5 268 LEU B C 1
ATOM 8970 O O . LEU B 1 268 ? 8.883 11.359 6.285 1 88.5 268 LEU B O 1
ATOM 8974 N N . GLU B 1 269 ? 9.75 11.633 4.309 1 82.44 269 GLU B N 1
ATOM 8975 C CA . GLU B 1 269 ? 9.711 10.195 4.02 1 82.44 269 GLU B CA 1
ATOM 8976 C C . GLU B 1 269 ? 10.859 9.469 4.711 1 82.44 269 GLU B C 1
ATOM 8978 O O . GLU B 1 269 ? 10.648 8.43 5.34 1 82.44 269 GLU B O 1
ATOM 8983 N N . ASN B 1 270 ? 12.031 9.977 4.594 1 83.44 270 ASN B N 1
ATOM 8984 C CA . ASN B 1 270 ? 13.211 9.273 5.09 1 83.44 270 ASN B CA 1
ATOM 8985 C C . ASN B 1 270 ? 13.273 9.297 6.617 1 83.44 270 ASN B C 1
ATOM 8987 O O . ASN B 1 270 ? 13.867 8.406 7.23 1 83.44 270 ASN B O 1
ATOM 8991 N N . LEU B 1 271 ? 12.68 10.344 7.227 1 89.19 271 LEU B N 1
ATOM 8992 C CA . LEU B 1 271 ? 12.656 10.414 8.68 1 89.19 271 LEU B CA 1
ATOM 8993 C C . LEU B 1 271 ? 11.43 9.695 9.234 1 89.19 271 LEU B C 1
ATOM 8995 O O . LEU B 1 271 ? 11.273 9.578 10.453 1 89.19 271 LEU B O 1
ATOM 8999 N N . GLU B 1 272 ? 10.555 9.242 8.328 1 87.06 272 GLU B N 1
ATOM 9000 C CA . GLU B 1 272 ? 9.352 8.5 8.711 1 87.06 272 GLU B CA 1
ATOM 9001 C C . GLU B 1 272 ? 8.539 9.273 9.742 1 87.06 272 GLU B C 1
ATOM 9003 O O . GLU B 1 272 ? 8.211 8.75 10.805 1 87.06 272 GLU B O 1
ATOM 9008 N N . ILE B 1 273 ? 8.172 10.398 9.336 1 91.62 273 ILE B N 1
ATOM 9009 C CA . ILE B 1 273 ? 7.434 11.266 10.242 1 91.62 273 ILE B CA 1
ATOM 9010 C C . ILE B 1 273 ? 5.992 10.773 10.359 1 91.62 273 ILE B C 1
ATOM 9012 O O . ILE B 1 273 ? 5.457 10.648 11.469 1 91.62 273 ILE B O 1
ATOM 9016 N N . PHE B 1 274 ? 5.375 10.445 9.195 1 88.44 274 PHE B N 1
ATOM 9017 C CA . PHE B 1 274 ? 3.965 10.07 9.227 1 88.44 274 PHE B CA 1
ATOM 9018 C C . PHE B 1 274 ? 3.781 8.617 8.797 1 88.44 274 PHE B C 1
ATOM 9020 O O . PHE B 1 274 ? 2.842 7.953 9.234 1 88.44 274 PHE B O 1
ATOM 9027 N N . GLU B 1 275 ? 4.629 8.203 7.898 1 82.12 275 GLU B N 1
ATOM 9028 C CA . GLU B 1 275 ? 4.5 6.852 7.363 1 82.12 275 GLU B CA 1
ATOM 9029 C C . GLU B 1 275 ? 5.809 6.078 7.5 1 82.12 275 GLU B C 1
ATOM 9031 O O . GLU B 1 275 ? 6.891 6.645 7.336 1 82.12 275 GLU B O 1
ATOM 9036 N N . ASN B 1 276 ? 5.52 4.793 7.75 1 77.88 276 ASN B N 1
ATOM 9037 C CA . ASN B 1 276 ? 6.703 3.939 7.801 1 77.88 276 ASN B CA 1
ATOM 9038 C C . ASN B 1 276 ? 7.043 3.369 6.43 1 77.88 276 ASN B C 1
ATOM 9040 O O . ASN B 1 276 ? 6.172 3.254 5.566 1 77.88 276 ASN B O 1
ATOM 9044 N N . SER B 1 277 ? 8.211 3.107 6.086 1 68.06 277 SER B N 1
ATOM 9045 C CA . SER B 1 277 ? 8.688 2.666 4.777 1 68.06 277 SER B CA 1
ATOM 9046 C C . SER B 1 277 ? 8.352 1.199 4.535 1 68.06 277 SER B C 1
ATOM 9048 O O . SER B 1 277 ? 8.375 0.734 3.393 1 68.06 277 SER B O 1
ATOM 9050 N N . LEU B 1 278 ? 7.965 0.498 5.57 1 60.91 278 LEU B N 1
ATOM 9051 C CA . LEU B 1 278 ? 7.715 -0.934 5.438 1 60.91 278 LEU B CA 1
ATOM 9052 C C . LEU B 1 278 ? 6.336 -1.192 4.84 1 60.91 278 LEU B C 1
ATOM 9054 O O . LEU B 1 278 ? 6.215 -1.85 3.803 1 60.91 278 LEU B O 1
ATOM 9058 N N . ASN B 1 279 ? 5.281 -0.674 5.539 1 58.19 279 ASN B N 1
ATOM 9059 C CA . ASN B 1 279 ? 3.922 -0.965 5.098 1 58.19 279 ASN B CA 1
ATOM 9060 C C . ASN B 1 279 ? 3.113 0.313 4.898 1 58.19 279 ASN B C 1
ATOM 9062 O O . ASN B 1 279 ? 1.933 0.256 4.547 1 58.19 279 ASN B O 1
ATOM 9066 N N . GLY B 1 280 ? 3.758 1.492 5.078 1 65.5 280 GLY B N 1
ATOM 9067 C CA . GLY B 1 280 ? 3.047 2.748 4.898 1 65.5 280 GLY B CA 1
ATOM 9068 C C . GLY B 1 280 ? 2.121 3.082 6.055 1 65.5 280 GLY B C 1
ATOM 9069 O O . GLY B 1 280 ? 1.416 4.09 6.02 1 65.5 280 GLY B O 1
ATOM 9070 N N . ASP B 1 281 ? 2.158 2.289 7.047 1 69.69 281 ASP B N 1
ATOM 9071 C CA . ASP B 1 281 ? 1.309 2.531 8.211 1 69.69 281 ASP B CA 1
ATOM 9072 C C . ASP B 1 281 ? 1.951 3.539 9.156 1 69.69 281 ASP B C 1
ATOM 9074 O O . ASP B 1 281 ? 3.096 3.949 8.953 1 69.69 281 ASP B O 1
ATOM 9078 N N . SER B 1 282 ? 1.171 3.969 10.164 1 79.25 282 SER B N 1
ATOM 9079 C CA . SER B 1 282 ? 1.663 4.977 11.094 1 79.25 282 SER B CA 1
ATOM 9080 C C . SER B 1 282 ? 2.377 4.336 12.281 1 79.25 282 SER B C 1
ATOM 9082 O O . SER B 1 282 ? 2.887 5.035 13.156 1 79.25 282 SER B O 1
ATOM 9084 N N . SER B 1 283 ? 2.611 3.078 12.133 1 76.81 283 SER B N 1
ATOM 9085 C CA . SER B 1 283 ? 3.281 2.447 13.266 1 76.81 283 SER B CA 1
ATOM 9086 C C . SER B 1 283 ? 4.77 2.777 13.281 1 76.81 283 SER B C 1
ATOM 9088 O O . SER B 1 283 ? 5.402 2.871 12.227 1 76.81 283 SER B O 1
ATOM 9090 N N . ARG B 1 284 ? 5.324 3.168 14.391 1 78.94 284 ARG B N 1
ATOM 9091 C CA . ARG B 1 284 ? 6.742 3.434 14.609 1 78.94 284 ARG B CA 1
ATOM 9092 C C . ARG B 1 284 ? 7.18 4.703 13.891 1 78.94 284 ARG B C 1
ATOM 9094 O O . ARG B 1 284 ? 8.242 4.734 13.266 1 78.94 284 ARG B O 1
ATOM 9101 N N . THR B 1 285 ? 6.312 5.574 13.711 1 90.12 285 THR B N 1
ATOM 9102 C CA . THR B 1 285 ? 6.621 6.891 13.172 1 90.12 285 THR B CA 1
ATOM 9103 C C . THR B 1 285 ? 6.723 7.926 14.289 1 90.12 285 THR B C 1
ATOM 9105 O O . THR B 1 285 ? 6.383 7.641 15.438 1 90.12 285 THR B O 1
ATOM 9108 N N . LEU B 1 286 ? 7.262 9.023 13.93 1 93.62 286 LEU B N 1
ATOM 9109 C CA . LEU B 1 286 ? 7.344 10.094 14.914 1 93.62 286 LEU B CA 1
ATOM 9110 C C . LEU B 1 286 ? 5.953 10.539 15.359 1 93.62 286 LEU B C 1
ATOM 9112 O O . LEU B 1 286 ? 5.73 10.82 16.531 1 93.62 286 LEU B O 1
ATOM 9116 N N . TYR B 1 287 ? 5.027 10.516 14.453 1 94.88 287 TYR B N 1
ATOM 9117 C CA . TYR B 1 287 ? 3.645 10.859 14.758 1 94.88 287 TYR B CA 1
ATOM 9118 C C . TYR B 1 287 ? 3.051 9.891 15.773 1 94.88 287 TYR B C 1
ATOM 9120 O O . TYR B 1 287 ? 2.4 10.305 16.734 1 94.88 287 TYR B O 1
ATOM 9128 N N . ALA B 1 288 ? 3.26 8.672 15.57 1 90.81 288 ALA B N 1
ATOM 9129 C CA . ALA B 1 288 ? 2.717 7.66 16.469 1 90.81 288 ALA B CA 1
ATOM 9130 C C . ALA B 1 288 ? 3.322 7.789 17.875 1 90.81 288 ALA B C 1
ATOM 9132 O O . ALA B 1 288 ? 2.652 7.523 18.875 1 90.81 288 ALA B O 1
ATOM 9133 N N . GLN B 1 289 ? 4.516 8.148 17.938 1 91.69 289 GLN B N 1
ATOM 9134 C CA . GLN B 1 289 ? 5.211 8.289 19.203 1 91.69 289 GLN B CA 1
ATOM 9135 C C . GLN B 1 289 ? 4.676 9.477 20 1 91.69 289 GLN B C 1
ATOM 9137 O O . GLN B 1 289 ? 4.621 9.445 21.234 1 91.69 289 GLN B O 1
ATOM 9142 N N . LEU B 1 290 ? 4.309 10.492 19.328 1 95.44 290 LEU B N 1
ATOM 9143 C CA . LEU B 1 290 ? 3.906 11.734 19.984 1 95.44 290 LEU B CA 1
ATOM 9144 C C . LEU B 1 290 ? 2.391 11.789 20.156 1 95.44 290 LEU B C 1
ATOM 9146 O O . LEU B 1 290 ? 1.88 12.594 20.938 1 95.44 290 LEU B O 1
ATOM 9150 N N . ASN B 1 291 ? 1.716 10.961 19.453 1 94.38 291 ASN B N 1
ATOM 9151 C CA . ASN B 1 291 ? 0.261 11.07 19.422 1 94.38 291 ASN B CA 1
ATOM 9152 C C . ASN B 1 291 ? -0.374 10.406 20.641 1 94.38 291 ASN B C 1
ATOM 9154 O O . ASN B 1 291 ? -0.626 9.195 20.641 1 94.38 291 ASN B O 1
ATOM 9158 N N . HIS B 1 292 ? -0.662 11.164 21.594 1 93.19 292 HIS B N 1
ATOM 9159 C CA . HIS B 1 292 ? -1.415 10.734 22.766 1 93.19 292 HIS B CA 1
ATOM 9160 C C . HIS B 1 292 ? -2.65 11.602 22.969 1 93.19 292 HIS B C 1
ATOM 9162 O O . HIS B 1 292 ? -3.109 11.773 24.109 1 93.19 292 HIS B O 1
ATOM 9168 N N . CYS B 1 293 ? -3.043 12.172 21.875 1 94.5 293 CYS B N 1
ATOM 9169 C CA . CYS B 1 293 ? -4.234 13.016 21.938 1 94.5 293 CYS B CA 1
ATOM 9170 C C . CYS B 1 293 ? -5.488 12.172 22.125 1 94.5 293 CYS B C 1
ATOM 9172 O O . CYS B 1 293 ? -5.555 11.031 21.672 1 94.5 293 CYS B O 1
ATOM 9174 N N . VAL B 1 294 ? -6.434 12.742 22.781 1 93.81 294 VAL B N 1
ATOM 9175 C CA . VAL B 1 294 ? -7.664 12.016 23.078 1 93.81 294 VAL B CA 1
ATOM 9176 C C . VAL B 1 294 ? -8.75 12.43 22.078 1 93.81 294 VAL B C 1
ATOM 9178 O O . VAL B 1 294 ? -9.688 11.672 21.828 1 93.81 294 VAL B O 1
ATOM 9181 N N . THR B 1 295 ? -8.633 13.656 21.562 1 94.75 295 THR B N 1
ATOM 9182 C CA . THR B 1 295 ? -9.641 14.148 20.625 1 94.75 295 THR B CA 1
ATOM 9183 C C . THR B 1 295 ? -9.148 14 19.188 1 94.75 295 THR B C 1
ATOM 9185 O O . THR B 1 295 ? -7.949 14.055 18.922 1 94.75 295 THR B O 1
ATOM 9188 N N . ALA B 1 296 ? -10.125 13.859 18.266 1 93.38 296 ALA B N 1
ATOM 9189 C CA . ALA B 1 296 ? -9.781 13.719 16.859 1 93.38 296 ALA B CA 1
ATOM 9190 C C . ALA B 1 296 ? -9.188 15.016 16.312 1 93.38 296 ALA B C 1
ATOM 9192 O O . ALA B 1 296 ? -8.25 14.977 15.508 1 93.38 296 ALA B O 1
ATOM 9193 N N . PHE B 1 297 ? -9.773 16.125 16.734 1 94.19 297 PHE B N 1
ATOM 9194 C CA . PHE B 1 297 ? -9.273 17.406 16.234 1 94.19 297 PHE B CA 1
ATOM 9195 C C . PHE B 1 297 ? -7.922 17.734 16.859 1 94.19 297 PHE B C 1
ATOM 9197 O O . PHE B 1 297 ? -7.125 18.469 16.266 1 94.19 297 PHE B O 1
ATOM 9204 N N . GLY B 1 298 ? -7.633 17.219 17.984 1 95.69 298 GLY B N 1
ATOM 9205 C CA . GLY B 1 298 ? -6.285 17.344 18.516 1 95.69 298 GLY B CA 1
ATOM 9206 C C . GLY B 1 298 ? -5.258 16.547 17.719 1 95.69 298 GLY B C 1
ATOM 9207 O O . GLY B 1 298 ? -4.148 17.031 17.484 1 95.69 298 GLY B O 1
ATOM 9208 N N . LYS B 1 299 ? -5.668 15.398 17.359 1 94.81 299 LYS B N 1
ATOM 9209 C CA . LYS B 1 299 ? -4.793 14.555 16.547 1 94.81 299 LYS B CA 1
ATOM 9210 C C . LYS B 1 299 ? -4.477 15.219 15.211 1 94.81 299 LYS B C 1
ATOM 9212 O O . LYS B 1 299 ? -3.336 15.172 14.742 1 94.81 299 LYS B O 1
ATOM 9217 N N . ARG B 1 300 ? -5.426 15.859 14.617 1 93.12 300 ARG B N 1
ATOM 9218 C CA . ARG B 1 300 ? -5.211 16.562 13.352 1 93.12 300 ARG B CA 1
ATOM 9219 C C . ARG B 1 300 ? -4.273 17.75 13.531 1 93.12 300 ARG B C 1
ATOM 9221 O O . ARG B 1 300 ? -3.432 18.016 12.672 1 93.12 300 ARG B O 1
ATOM 9228 N N . LEU B 1 301 ? -4.484 18.406 14.586 1 95.44 301 LEU B N 1
ATOM 9229 C CA . LEU B 1 301 ? -3.623 19.562 14.852 1 95.44 301 LEU B CA 1
ATOM 9230 C C . LEU B 1 301 ? -2.184 19.109 15.086 1 95.44 301 LEU B C 1
ATOM 9232 O O . LEU B 1 301 ? -1.243 19.766 14.633 1 95.44 301 LEU B O 1
ATOM 9236 N N . LEU B 1 302 ? -2.014 18.031 15.797 1 96.5 302 LEU B N 1
ATOM 9237 C CA . LEU B 1 302 ? -0.675 17.5 16.031 1 96.5 302 LEU B CA 1
ATOM 9238 C C . LEU B 1 302 ? 0.013 17.188 14.703 1 96.5 302 LEU B C 1
ATOM 9240 O O . LEU B 1 302 ? 1.207 17.453 14.539 1 96.5 302 LEU B O 1
ATOM 9244 N N . ARG B 1 303 ? -0.654 16.609 13.805 1 93 303 ARG B N 1
ATOM 9245 C CA . ARG B 1 303 ? -0.112 16.312 12.484 1 93 303 ARG B CA 1
ATOM 9246 C C . ARG B 1 303 ? 0.35 17.578 11.781 1 93 303 ARG B C 1
ATOM 9248 O O . ARG B 1 303 ? 1.398 17.594 11.133 1 93 303 ARG B O 1
ATOM 9255 N N . THR B 1 304 ? -0.413 18.594 11.938 1 90.75 304 THR B N 1
ATOM 9256 C CA . THR B 1 304 ? -0.05 19.859 11.336 1 90.75 304 THR B CA 1
ATOM 9257 C C . THR B 1 304 ? 1.202 20.438 11.992 1 90.75 304 THR B C 1
ATOM 9259 O O . THR B 1 304 ? 2.068 21 11.312 1 90.75 304 THR B O 1
ATOM 9262 N N . TRP B 1 305 ? 1.254 20.297 13.297 1 94.56 305 TRP B N 1
ATOM 9263 C CA . TRP B 1 305 ? 2.412 20.812 14.023 1 94.56 305 TRP B CA 1
ATOM 9264 C C . TRP B 1 305 ? 3.684 20.094 13.594 1 94.56 305 TRP B C 1
ATOM 9266 O O . TRP B 1 305 ? 4.75 20.703 13.5 1 94.56 305 TRP B O 1
ATOM 9276 N N . LEU B 1 306 ? 3.58 18.812 13.32 1 94.56 306 LEU B N 1
ATOM 9277 C CA . LEU B 1 306 ? 4.738 18.016 12.945 1 94.56 306 LEU B CA 1
ATOM 9278 C C . LEU B 1 306 ? 5.148 18.297 11.5 1 94.56 306 LEU B C 1
ATOM 9280 O O . LEU B 1 306 ? 6.332 18.203 11.164 1 94.56 306 LEU B O 1
ATOM 9284 N N . ALA B 1 307 ? 4.215 18.594 10.711 1 90.19 307 ALA B N 1
ATOM 9285 C CA . ALA B 1 307 ? 4.504 18.906 9.312 1 90.19 307 ALA B CA 1
ATOM 9286 C C . ALA B 1 307 ? 5.156 20.281 9.188 1 90.19 307 ALA B C 1
ATOM 9288 O O . ALA B 1 307 ? 5.918 20.531 8.25 1 90.19 307 ALA B O 1
ATOM 9289 N N . ARG B 1 308 ? 4.801 21.141 10.211 1 90.12 308 ARG B N 1
ATOM 9290 C CA . ARG B 1 308 ? 5.305 22.516 10.18 1 90.12 308 ARG B CA 1
ATOM 9291 C C . ARG B 1 308 ? 5.805 22.938 11.555 1 90.12 308 ARG B C 1
ATOM 9293 O O . ARG B 1 308 ? 5.211 23.812 12.188 1 90.12 308 ARG B O 1
ATOM 9300 N N . PRO B 1 309 ? 6.941 22.484 11.844 1 94.88 309 PRO B N 1
ATOM 9301 C CA . PRO B 1 309 ? 7.492 22.938 13.117 1 94.88 309 PRO B CA 1
ATOM 9302 C C . PRO B 1 309 ? 7.773 24.438 13.125 1 94.88 309 PRO B C 1
ATOM 9304 O O . PRO B 1 309 ? 7.945 25.047 12.062 1 94.88 309 PRO B O 1
ATOM 9307 N N . LEU B 1 310 ? 7.848 25.016 14.266 1 94.38 310 LEU B N 1
ATOM 9308 C CA . LEU B 1 310 ? 8.016 26.469 14.414 1 94.38 310 LEU B CA 1
ATOM 9309 C C . LEU B 1 310 ? 9.445 26.875 14.102 1 94.38 310 LEU B C 1
ATOM 9311 O O . LEU B 1 310 ? 10.367 26.062 14.188 1 94.38 310 LEU B O 1
ATOM 9315 N N . TYR B 1 311 ? 9.609 28.156 13.75 1 92.25 311 TYR B N 1
ATOM 9316 C CA . TYR B 1 311 ? 10.93 28.672 13.445 1 92.25 311 TYR B CA 1
ATOM 9317 C C . TYR B 1 311 ? 11.312 29.797 14.414 1 92.25 311 TYR B C 1
ATOM 9319 O O . TYR B 1 311 ? 12.469 29.906 14.82 1 92.25 311 TYR B O 1
ATOM 9327 N N . HIS B 1 312 ? 10.328 30.531 14.891 1 91.38 312 HIS B N 1
ATOM 9328 C CA . HIS B 1 312 ? 10.602 31.672 15.766 1 91.38 312 HIS B CA 1
ATOM 9329 C C . HIS B 1 312 ? 10.852 31.234 17.203 1 91.38 312 HIS B C 1
ATOM 9331 O O . HIS B 1 312 ? 10.039 30.5 17.781 1 91.38 312 HIS B O 1
ATOM 9337 N N . THR B 1 313 ? 11.883 31.734 17.703 1 93.06 313 THR B N 1
ATOM 9338 C CA . THR B 1 313 ? 12.367 31.297 19.016 1 93.06 313 THR B CA 1
ATOM 9339 C C . THR B 1 313 ? 11.344 31.609 20.094 1 93.06 313 THR B C 1
ATOM 9341 O O . THR B 1 313 ? 11.133 30.797 21 1 93.06 313 THR B O 1
ATOM 9344 N N . HIS B 1 314 ? 10.711 32.75 19.969 1 92.19 314 HIS B N 1
ATOM 9345 C CA . HIS B 1 314 ? 9.773 33.125 21.016 1 92.19 314 HIS B CA 1
ATOM 9346 C C . HIS B 1 314 ? 8.555 32.219 21.031 1 92.19 314 HIS B C 1
ATOM 9348 O O . HIS B 1 314 ? 8.047 31.859 22.094 1 92.19 314 HIS B O 1
ATOM 9354 N N . LEU B 1 315 ? 8.094 31.797 19.922 1 93.69 315 LEU B N 1
ATOM 9355 C CA . LEU B 1 315 ? 6.938 30.906 19.828 1 93.69 315 LEU B CA 1
ATOM 9356 C C . LEU B 1 315 ? 7.289 29.516 20.344 1 93.69 315 LEU B C 1
ATOM 9358 O O . LEU B 1 315 ? 6.461 28.859 21 1 93.69 315 LEU B O 1
ATOM 9362 N N . ILE B 1 316 ? 8.469 29.078 20.078 1 96.06 316 ILE B N 1
ATOM 9363 C CA . ILE B 1 316 ? 8.922 27.781 20.547 1 96.06 316 ILE B CA 1
ATOM 9364 C C . ILE B 1 316 ? 9.016 27.781 22.078 1 96.06 316 ILE B C 1
ATOM 9366 O O . ILE B 1 316 ? 8.547 26.844 22.734 1 96.06 316 ILE B O 1
ATOM 9370 N N . LYS B 1 317 ? 9.555 28.844 22.594 1 95.31 317 LYS B N 1
ATOM 9371 C CA . LYS B 1 317 ? 9.711 28.953 24.031 1 95.31 317 LYS B CA 1
ATOM 9372 C C . LYS B 1 317 ? 8.352 28.984 24.734 1 95.31 317 LYS B C 1
ATOM 9374 O O . LYS B 1 317 ? 8.188 28.422 25.812 1 95.31 317 LYS B O 1
ATOM 9379 N N . GLU B 1 318 ? 7.5 29.672 24.125 1 95.38 318 GLU B N 1
ATOM 9380 C CA . GLU B 1 318 ? 6.152 29.719 24.688 1 95.38 318 GLU B CA 1
ATOM 9381 C C . GLU B 1 318 ? 5.535 28.328 24.766 1 95.38 318 GLU B C 1
ATOM 9383 O O . GLU B 1 318 ? 4.895 27.984 25.766 1 95.38 318 GLU B O 1
ATOM 9388 N N . ARG B 1 319 ? 5.668 27.609 23.781 1 96.31 319 ARG B N 1
ATOM 9389 C CA . ARG B 1 319 ? 5.145 26.234 23.766 1 96.31 319 ARG B CA 1
ATOM 9390 C C . ARG B 1 319 ? 5.855 25.375 24.797 1 96.31 319 ARG B C 1
ATOM 9392 O O . ARG B 1 319 ? 5.227 24.547 25.469 1 96.31 319 ARG B O 1
ATOM 9399 N N . GLN B 1 320 ? 7.129 25.562 24.891 1 96.44 320 GLN B N 1
ATOM 9400 C CA . GLN B 1 320 ? 7.906 24.797 25.859 1 96.44 320 GLN B CA 1
ATOM 9401 C C . GLN B 1 320 ? 7.465 25.094 27.297 1 96.44 320 GLN B C 1
ATOM 9403 O O . GLN B 1 320 ? 7.379 24.203 28.125 1 96.44 320 GLN B O 1
ATOM 9408 N N . ASP B 1 321 ? 7.246 26.312 27.516 1 95.31 321 ASP B N 1
ATOM 9409 C CA . ASP B 1 321 ? 6.77 26.719 28.828 1 95.31 321 ASP B CA 1
ATOM 9410 C C . ASP B 1 321 ? 5.414 26.078 29.141 1 95.31 321 ASP B C 1
ATOM 9412 O O . ASP B 1 321 ? 5.164 25.672 30.281 1 95.31 321 ASP B O 1
ATOM 9416 N N . ALA B 1 322 ? 4.617 26.062 28.188 1 94.5 322 ALA B N 1
ATOM 9417 C CA . ALA B 1 322 ? 3.297 25.469 28.359 1 94.5 322 ALA B CA 1
ATOM 9418 C C . ALA B 1 322 ? 3.412 23.969 28.656 1 94.5 322 ALA B C 1
ATOM 9420 O O . ALA B 1 322 ? 2.74 23.453 29.562 1 94.5 322 ALA B O 1
ATOM 9421 N N . VAL B 1 323 ? 4.234 23.281 27.953 1 94.44 323 VAL B N 1
ATOM 9422 C CA . VAL B 1 323 ? 4.43 21.859 28.141 1 94.44 323 VAL B CA 1
ATOM 9423 C C . VAL B 1 323 ? 5.012 21.578 29.516 1 94.44 323 VAL B C 1
ATOM 9425 O O . VAL B 1 323 ? 4.586 20.656 30.219 1 94.44 323 VAL B O 1
ATOM 9428 N N . ALA B 1 324 ? 5.965 22.391 29.922 1 91.88 324 ALA B N 1
ATOM 9429 C CA . ALA B 1 324 ? 6.582 22.234 31.234 1 91.88 324 ALA B CA 1
ATOM 9430 C C . ALA B 1 324 ? 5.559 22.453 32.344 1 91.88 324 ALA B C 1
ATOM 9432 O O . ALA B 1 324 ? 5.621 21.812 33.406 1 91.88 324 ALA B O 1
ATOM 9433 N N . GLY B 1 325 ? 4.668 23.328 32.094 1 88.69 325 GLY B N 1
ATOM 9434 C CA . GLY B 1 325 ? 3.648 23.641 33.062 1 88.69 325 GLY B CA 1
ATOM 9435 C C . GLY B 1 325 ? 2.635 22.531 33.25 1 88.69 325 GLY B C 1
ATOM 9436 O O . GLY B 1 325 ? 1.981 22.453 34.281 1 88.69 325 GLY B O 1
ATOM 9437 N N . LEU B 1 326 ? 2.512 21.75 32.312 1 89.5 326 LEU B N 1
ATOM 9438 C CA . LEU B 1 326 ? 1.52 20.672 32.375 1 89.5 326 LEU B CA 1
ATOM 9439 C C . LEU B 1 326 ? 2.121 19.406 32.938 1 89.5 326 LEU B C 1
ATOM 9441 O O . LEU B 1 326 ? 1.405 18.438 33.188 1 89.5 326 LEU B O 1
ATOM 9445 N N . LYS B 1 327 ? 3.344 19.453 33.125 1 86.5 327 LYS B N 1
ATOM 9446 C CA . LYS B 1 327 ? 4.02 18.297 33.688 1 86.5 327 LYS B CA 1
ATOM 9447 C C . LYS B 1 327 ? 4.105 18.391 35.219 1 86.5 327 LYS B C 1
ATOM 9449 O O . LYS B 1 327 ? 3.758 19.422 35.781 1 86.5 327 LYS B O 1
ATOM 9454 N N . GLY B 1 328 ? 4.422 17.281 35.938 1 79.25 328 GLY B N 1
ATOM 9455 C CA . GLY B 1 328 ? 4.691 17.281 37.375 1 79.25 328 GLY B CA 1
ATOM 9456 C C . GLY B 1 328 ? 3.436 17.203 38.219 1 79.25 328 GLY B C 1
ATOM 9457 O O . GLY B 1 328 ? 2.613 16.297 38.031 1 79.25 328 GLY B O 1
ATOM 9458 N N . GLU B 1 329 ? 3.213 18.359 38.969 1 77.06 329 GLU B N 1
ATOM 9459 C CA . GLU B 1 329 ? 2.146 18.375 39.969 1 77.06 329 GLU B CA 1
ATOM 9460 C C . GLU B 1 329 ? 0.781 18.562 39.312 1 77.06 329 GLU B C 1
ATOM 9462 O O . GLU B 1 329 ? -0.245 18.188 39.875 1 77.06 329 GLU B O 1
ATOM 9467 N N . ASN B 1 330 ? 0.835 19.109 38.125 1 80.44 330 ASN B N 1
ATOM 9468 C CA . ASN B 1 330 ? -0.418 19.406 37.438 1 80.44 330 ASN B CA 1
ATOM 9469 C C . ASN B 1 330 ? -0.891 18.234 36.594 1 80.44 330 ASN B C 1
ATOM 9471 O O . ASN B 1 330 ? -1.895 18.328 35.906 1 80.44 330 ASN B O 1
ATOM 9475 N N . LEU B 1 331 ? -0.224 17.125 36.781 1 76.62 331 LEU B N 1
ATOM 9476 C CA . LEU B 1 331 ? -0.525 15.945 35.969 1 76.62 331 LEU B CA 1
ATOM 9477 C C . LEU B 1 331 ? -1.894 15.375 36.312 1 76.62 331 LEU B C 1
ATOM 9479 O O . LEU B 1 331 ? -2.611 14.875 35.438 1 76.62 331 LEU B O 1
ATOM 9483 N N . SER B 1 332 ? -2.18 15.438 37.594 1 78.5 332 SER B N 1
ATOM 9484 C CA . SER B 1 332 ? -3.473 14.914 38.031 1 78.5 332 SER B CA 1
ATOM 9485 C C . SER B 1 332 ? -4.621 15.672 37.375 1 78.5 332 SER B C 1
ATOM 9487 O O . SER B 1 332 ? -5.609 15.062 36.969 1 78.5 332 SER B O 1
ATOM 9489 N N . HIS B 1 333 ? -4.402 17 37.312 1 79.81 333 HIS B N 1
ATOM 9490 C CA . HIS B 1 333 ? -5.422 17.812 36.688 1 79.81 333 HIS B CA 1
ATOM 9491 C C . HIS B 1 333 ? -5.461 17.547 35.188 1 79.81 333 HIS B C 1
ATOM 9493 O O . HIS B 1 333 ? -6.523 17.641 34.562 1 79.81 333 HIS B O 1
ATOM 9499 N N . ALA B 1 334 ? -4.348 17.25 34.75 1 78.06 334 ALA B N 1
ATOM 9500 C CA . ALA B 1 334 ? -4.246 16.906 33.344 1 78.06 334 ALA B CA 1
ATOM 9501 C C . ALA B 1 334 ? -5.047 15.641 33 1 78.06 334 ALA B C 1
ATOM 9503 O O . ALA B 1 334 ? -5.711 15.57 31.969 1 78.06 334 ALA B O 1
ATOM 9504 N N . LEU B 1 335 ? -5.051 14.789 33.938 1 83.81 335 LEU B N 1
ATOM 9505 C CA . LEU B 1 335 ? -5.738 13.516 33.719 1 83.81 335 LEU B CA 1
ATOM 9506 C C . LEU B 1 335 ? -7.254 13.711 33.75 1 83.81 335 LEU B C 1
ATOM 9508 O O . LEU B 1 335 ? -7.984 13.062 33 1 83.81 335 LEU B O 1
ATOM 9512 N N . GLU B 1 336 ? -7.613 14.578 34.625 1 87.06 336 GLU B N 1
ATOM 9513 C CA . GLU B 1 336 ? -9.039 14.875 34.688 1 87.06 336 GLU B CA 1
ATOM 9514 C C . GLU B 1 336 ? -9.523 15.578 33.438 1 87.06 336 GLU B C 1
ATOM 9516 O O . GLU B 1 336 ? -10.617 15.297 32.938 1 87.06 336 GLU B O 1
ATOM 9521 N N . PHE B 1 337 ? -8.742 16.531 33.062 1 90.75 337 PHE B N 1
ATOM 9522 C CA . PHE B 1 337 ? -9.039 17.234 31.844 1 90.75 337 PHE B CA 1
ATOM 9523 C C . PHE B 1 337 ? -9.148 16.266 30.672 1 90.75 337 PHE B C 1
ATOM 9525 O O . PHE B 1 337 ? -10.094 16.328 29.875 1 90.75 337 PHE B O 1
ATOM 9532 N N . ARG B 1 338 ? -8.273 15.383 30.578 1 90.94 338 ARG B N 1
ATOM 9533 C CA . ARG B 1 338 ? -8.227 14.406 29.5 1 90.94 338 ARG B CA 1
ATOM 9534 C C . ARG B 1 338 ? -9.406 13.445 29.562 1 90.94 338 ARG B C 1
ATOM 9536 O O . ARG B 1 338 ? -9.969 13.062 28.547 1 90.94 338 ARG B O 1
ATOM 9543 N N . LYS B 1 339 ? -9.727 13.094 30.672 1 91.75 339 LYS B N 1
ATOM 9544 C CA . LYS B 1 339 ? -10.875 12.211 30.859 1 91.75 339 LYS B CA 1
ATOM 9545 C C . LYS B 1 339 ? -12.164 12.867 30.375 1 91.75 339 LYS B C 1
ATOM 9547 O O . LYS B 1 339 ? -13 12.219 29.734 1 91.75 339 LYS B O 1
ATOM 9552 N N . ALA B 1 340 ? -12.258 14.094 30.703 1 92.69 340 ALA B N 1
ATOM 9553 C CA . ALA B 1 340 ? -13.422 14.844 30.234 1 92.69 340 ALA B CA 1
ATOM 9554 C C . ALA B 1 340 ? -13.469 14.898 28.719 1 92.69 340 ALA B C 1
ATOM 9556 O O . ALA B 1 340 ? -14.531 14.742 28.109 1 92.69 340 ALA B O 1
ATOM 9557 N N . LEU B 1 341 ? -12.375 15.148 28.109 1 93.88 341 LEU B N 1
ATOM 9558 C CA . LEU B 1 341 ? -12.289 15.312 26.672 1 93.88 341 LEU B CA 1
ATOM 9559 C C . LEU B 1 341 ? -12.5 13.977 25.953 1 93.88 341 LEU B C 1
ATOM 9561 O O . LEU B 1 341 ? -12.914 13.945 24.797 1 93.88 341 LEU B O 1
ATOM 9565 N N . SER B 1 342 ? -12.141 12.891 26.609 1 92.75 342 SER B N 1
ATOM 9566 C CA . SER B 1 342 ? -12.258 11.57 26 1 92.75 342 SER B CA 1
ATOM 9567 C C . SER B 1 342 ? -13.711 11.227 25.688 1 92.75 342 SER B C 1
ATOM 9569 O O . SER B 1 342 ? -13.984 10.383 24.828 1 92.75 342 SER B O 1
ATOM 9571 N N . ARG B 1 343 ? -14.617 11.906 26.25 1 91.31 343 ARG B N 1
ATOM 9572 C CA . ARG B 1 343 ? -16.047 11.656 26.047 1 91.31 343 ARG B CA 1
ATOM 9573 C C . ARG B 1 343 ? -16.578 12.453 24.875 1 91.31 343 ARG B C 1
ATOM 9575 O O . ARG B 1 343 ? -17.703 12.234 24.422 1 91.31 343 ARG B O 1
ATOM 9582 N N . LEU B 1 344 ? -15.789 13.273 24.344 1 93.38 344 LEU B N 1
ATOM 9583 C CA . LEU B 1 344 ? -16.234 14.156 23.266 1 93.38 344 LEU B CA 1
ATOM 9584 C C . LEU B 1 344 ? -16.188 13.438 21.922 1 93.38 344 LEU B C 1
ATOM 9586 O O . LEU B 1 344 ? -15.281 12.656 21.656 1 93.38 344 LEU B O 1
ATOM 9590 N N . PRO B 1 345 ? -17.172 13.609 21.125 1 91.62 345 PRO B N 1
ATOM 9591 C CA . PRO B 1 345 ? -17.047 13.203 19.734 1 91.62 345 PRO B CA 1
ATOM 9592 C C . PRO B 1 345 ? -16.141 14.141 18.922 1 91.62 345 PRO B C 1
ATOM 9594 O O . PRO B 1 345 ? -15.531 15.047 19.5 1 91.62 345 PRO B O 1
ATOM 9597 N N . ASP B 1 346 ? -15.992 13.898 17.703 1 92.19 346 ASP B N 1
ATOM 9598 C CA . ASP B 1 346 ? -15.227 14.805 16.859 1 92.19 346 ASP B CA 1
ATOM 9599 C C . ASP B 1 346 ? -15.984 16.125 16.656 1 92.19 346 ASP B C 1
ATOM 9601 O O . ASP B 1 346 ? -16.703 16.281 15.664 1 92.19 346 ASP B O 1
ATOM 9605 N N . MET B 1 347 ? -15.727 17.047 17.516 1 93.88 347 MET B N 1
ATOM 9606 C CA . MET B 1 347 ? -16.484 18.297 17.562 1 93.88 347 MET B CA 1
ATOM 9607 C C . MET B 1 347 ? -16.234 19.125 16.312 1 93.88 347 MET B C 1
ATOM 9609 O O . MET B 1 347 ? -17.125 19.859 15.867 1 93.88 347 MET B O 1
ATOM 9613 N N . GLU B 1 348 ? -15.062 19.062 15.797 1 93.25 348 GLU B N 1
ATOM 9614 C CA . GLU B 1 348 ? -14.766 19.828 14.586 1 93.25 348 GLU B CA 1
ATOM 9615 C C . GLU B 1 348 ? -15.648 19.375 13.422 1 93.25 348 GLU B C 1
ATOM 9617 O O . GLU B 1 348 ? -16.234 20.219 12.734 1 93.25 348 GLU B O 1
ATOM 9622 N N . ARG B 1 349 ? -15.773 18.141 13.195 1 90.94 349 ARG B N 1
ATOM 9623 C CA . ARG B 1 349 ? -16.609 17.609 12.125 1 90.94 349 ARG B CA 1
ATOM 9624 C C . ARG B 1 349 ? -18.094 17.75 12.461 1 90.94 349 ARG B C 1
ATOM 9626 O O . ARG B 1 349 ? -18.906 18 11.57 1 90.94 349 ARG B O 1
ATOM 9633 N N . LEU B 1 350 ? -18.438 17.578 13.734 1 91.81 350 LEU B N 1
ATOM 9634 C CA . LEU B 1 350 ? -19.828 17.719 14.164 1 91.81 350 LEU B CA 1
ATOM 9635 C C . LEU B 1 350 ? -20.328 19.125 13.945 1 91.81 350 LEU B C 1
ATOM 9637 O O . LEU B 1 350 ? -21.438 19.328 13.438 1 91.81 350 LEU B O 1
ATOM 9641 N N . LEU B 1 351 ? -19.562 20.125 14.312 1 92.5 351 LEU B N 1
ATOM 9642 C CA . LEU B 1 351 ? -19.953 21.516 14.125 1 92.5 351 LEU B CA 1
ATOM 9643 C C . LEU B 1 351 ? -20.094 21.844 12.641 1 92.5 351 LEU B C 1
ATOM 9645 O O . LEU B 1 351 ? -21.016 22.547 12.242 1 92.5 351 LEU B O 1
ATOM 9649 N N . ALA B 1 352 ? -19.156 21.312 11.898 1 89.25 352 ALA B N 1
ATOM 9650 C CA . ALA B 1 352 ? -19.234 21.531 10.461 1 89.25 352 ALA B CA 1
ATOM 9651 C C . ALA B 1 352 ? -20.531 20.984 9.883 1 89.25 352 ALA B C 1
ATOM 9653 O O . ALA B 1 352 ? -21.141 21.594 9.008 1 89.25 352 ALA B O 1
ATOM 9654 N N . ARG B 1 353 ? -20.969 19.891 10.336 1 86.88 353 ARG B N 1
ATOM 9655 C CA . ARG B 1 353 ? -22.219 19.297 9.875 1 86.88 353 ARG B CA 1
ATOM 9656 C C . ARG B 1 353 ? -23.422 20.141 10.305 1 86.88 353 ARG B C 1
ATOM 9658 O O . ARG B 1 353 ? -24.375 20.297 9.539 1 86.88 353 ARG B O 1
ATOM 9665 N N . ILE B 1 354 ? -23.375 20.609 11.531 1 88.5 354 ILE B N 1
ATOM 9666 C CA . ILE B 1 354 ? -24.469 21.438 12.031 1 88.5 354 ILE B CA 1
ATOM 9667 C C . ILE B 1 354 ? -24.531 22.75 11.242 1 88.5 354 ILE B C 1
ATOM 9669 O O . ILE B 1 354 ? -25.625 23.203 10.891 1 88.5 354 ILE B O 1
ATOM 9673 N N . PHE B 1 355 ? -23.438 23.281 10.961 1 87.69 355 PHE B N 1
ATOM 9674 C CA . PHE B 1 355 ? -23.406 24.5 10.164 1 87.69 355 PHE B CA 1
ATOM 9675 C C . PHE B 1 355 ? -23.984 24.266 8.781 1 87.69 355 PHE B C 1
ATOM 9677 O O . PHE B 1 355 ? -24.719 25.109 8.242 1 87.69 355 PHE B O 1
ATOM 9684 N N . ALA B 1 356 ? -23.641 23.125 8.289 1 80.38 356 ALA B N 1
ATOM 9685 C CA . ALA B 1 356 ? -24.109 22.766 6.953 1 80.38 356 ALA B CA 1
ATOM 9686 C C . ALA B 1 356 ? -25.625 22.562 6.938 1 80.38 356 ALA B C 1
ATOM 9688 O O . ALA B 1 356 ? -26.281 22.766 5.91 1 80.38 356 ALA B O 1
ATOM 9689 N N . SER B 1 357 ? -26.125 22.188 8.039 1 77.88 357 SER B N 1
ATOM 9690 C CA . SER B 1 357 ? -27.562 21.875 8.117 1 77.88 357 SER B CA 1
ATOM 9691 C C . SER B 1 357 ? -28.391 23.141 8.305 1 77.88 357 SER B C 1
ATOM 9693 O O . SER B 1 357 ? -29.609 23.109 8.258 1 77.88 357 SER B O 1
ATOM 9695 N N . SER B 1 358 ? -27.797 24.219 8.562 1 74 358 SER B N 1
ATOM 9696 C CA . SER B 1 358 ? -28.547 25.453 8.773 1 74 358 SER B CA 1
ATOM 9697 C C . SER B 1 358 ? -29.312 25.859 7.52 1 74 358 SER B C 1
ATOM 9699 O O . SER B 1 358 ? -30.312 26.562 7.602 1 74 358 SER B O 1
ATOM 9701 N N . GLU B 1 359 ? -28.734 25.469 6.379 1 62.5 359 GLU B N 1
ATOM 9702 C CA . GLU B 1 359 ? -29.438 25.844 5.156 1 62.5 359 GLU B CA 1
ATOM 9703 C C . GLU B 1 359 ? -30.234 24.688 4.59 1 62.5 359 GLU B C 1
ATOM 9705 O O . GLU B 1 359 ? -29.859 23.516 4.75 1 62.5 359 GLU B O 1
ATOM 9710 N N . ALA B 1 360 ? -31.375 25.016 4.352 1 54.84 360 ALA B N 1
ATOM 9711 C CA . ALA B 1 360 ? -32.281 24.047 3.734 1 54.84 360 ALA B CA 1
ATOM 9712 C C . ALA B 1 360 ? -31.797 23.641 2.348 1 54.84 360 ALA B C 1
ATOM 9714 O O . ALA B 1 360 ? -32.344 24.094 1.336 1 54.84 360 ALA B O 1
ATOM 9715 N N . ASN B 1 361 ? -30.469 23.297 2.162 1 50.84 361 ASN B N 1
ATOM 9716 C CA . ASN B 1 361 ? -30.031 22.922 0.818 1 50.84 361 ASN B CA 1
ATOM 9717 C C . ASN B 1 361 ? -29.75 21.422 0.722 1 50.84 361 ASN B C 1
ATOM 9719 O O . ASN B 1 361 ? -29.469 20.781 1.732 1 50.84 361 ASN B O 1
ATOM 9723 N N . GLY B 1 362 ? -29.844 20.922 -0.469 1 46.72 362 GLY B N 1
ATOM 9724 C CA . GLY B 1 362 ? -29.562 19.531 -0.801 1 46.72 362 GLY B CA 1
ATOM 9725 C C . GLY B 1 362 ? -30.438 18.547 -0.043 1 46.72 362 GLY B C 1
ATOM 9726 O O . GLY B 1 362 ? -31.672 18.656 -0.085 1 46.72 362 GLY B O 1
ATOM 9727 N N . ARG B 1 363 ? -29.734 17.672 0.725 1 44.91 363 ARG B N 1
ATOM 9728 C CA . ARG B 1 363 ? -30.453 16.672 1.502 1 44.91 363 ARG B CA 1
ATOM 9729 C C . ARG B 1 363 ? -31.234 17.312 2.639 1 44.91 363 ARG B C 1
ATOM 9731 O O . ARG B 1 363 ? -32.219 16.734 3.119 1 44.91 363 ARG B O 1
ATOM 9738 N N . ASN B 1 364 ? -30.734 18.531 3.051 1 47.22 364 ASN B N 1
ATOM 9739 C CA . ASN B 1 364 ? -31.375 19.203 4.176 1 47.22 364 ASN B CA 1
ATOM 9740 C C . ASN B 1 364 ? -32.375 20.234 3.709 1 47.22 364 ASN B C 1
ATOM 9742 O O . ASN B 1 364 ? -32.844 21.078 4.496 1 47.22 364 ASN B O 1
ATOM 9746 N N . ALA B 1 365 ? -32.531 20.156 2.445 1 44.72 365 ALA B N 1
ATOM 9747 C CA . ALA B 1 365 ? -33.469 21.141 1.91 1 44.72 365 ALA B CA 1
ATOM 9748 C C . ALA B 1 365 ? -34.844 20.953 2.504 1 44.72 365 ALA B C 1
ATOM 9750 O O . ALA B 1 365 ? -35.25 19.828 2.84 1 44.72 365 ALA B O 1
ATOM 9751 N N . ASN B 1 366 ? -35.469 22.047 2.902 1 45.53 366 ASN B N 1
ATOM 9752 C CA . ASN B 1 366 ? -36.812 22.062 3.455 1 45.53 366 ASN B CA 1
ATOM 9753 C C . ASN B 1 366 ? -37.75 21.125 2.703 1 45.53 366 ASN B C 1
ATOM 9755 O O . ASN B 1 366 ? -38.688 20.562 3.287 1 45.53 366 ASN B O 1
ATOM 9759 N N . LYS B 1 367 ? -37.281 20.969 1.461 1 43.72 367 LYS B N 1
ATOM 9760 C CA . LYS B 1 367 ? -38.188 20.203 0.608 1 43.72 367 LYS B CA 1
ATOM 9761 C C . LYS B 1 367 ? -37.969 18.703 0.792 1 43.72 367 LYS B C 1
ATOM 9763 O O . LYS B 1 367 ? -38.812 17.891 0.39 1 43.72 367 LYS B O 1
ATOM 9768 N N . VAL B 1 368 ? -36.844 18.375 1.292 1 47.62 368 VAL B N 1
ATOM 9769 C CA . VAL B 1 368 ? -36.562 16.938 1.422 1 47.62 368 VAL B CA 1
ATOM 9770 C C . VAL B 1 368 ? -37.281 16.391 2.645 1 47.62 368 VAL B C 1
ATOM 9772 O O . VAL B 1 368 ? -37.188 16.938 3.742 1 47.62 368 VAL B O 1
ATOM 9775 N N . VAL B 1 369 ? -38.438 15.828 2.453 1 43.62 369 VAL B N 1
ATOM 9776 C CA . VAL B 1 369 ? -39.156 15.164 3.525 1 43.62 369 VAL B CA 1
ATOM 9777 C C . VAL B 1 369 ? -38.312 14.062 4.137 1 43.62 369 VAL B C 1
ATOM 9779 O O . VAL B 1 369 ? -38.094 13.016 3.518 1 43.62 369 VAL B O 1
ATOM 9782 N N . LEU B 1 370 ? -37.312 14.5 4.785 1 48.66 370 LEU B N 1
ATOM 9783 C CA . LEU B 1 370 ? -36.531 13.461 5.426 1 48.66 370 LEU B CA 1
ATOM 9784 C C . LEU B 1 370 ? -37.375 12.672 6.438 1 48.66 370 LEU B C 1
ATOM 9786 O O . LEU B 1 370 ? -38.312 13.211 7.02 1 48.66 370 LEU B O 1
ATOM 9790 N N . TYR B 1 371 ? -37.375 11.43 6.344 1 47.53 371 TYR B N 1
ATOM 9791 C CA . TYR B 1 371 ? -38 10.578 7.34 1 47.53 371 TYR B CA 1
ATOM 9792 C C . TYR B 1 371 ? -37.75 11.086 8.75 1 47.53 371 TYR B C 1
ATOM 9794 O O . TYR B 1 371 ? -36.75 11.797 8.977 1 47.53 371 TYR B O 1
ATOM 9802 N N . GLU B 1 372 ? -38.812 11.078 9.562 1 50.84 372 GLU B N 1
ATOM 9803 C CA . GLU B 1 372 ? -38.781 11.398 10.984 1 50.84 372 GLU B CA 1
ATOM 9804 C C . GLU B 1 372 ? -37.438 11.086 11.602 1 50.84 372 GLU B C 1
ATOM 9806 O O . GLU B 1 372 ? -36.938 11.812 12.477 1 50.84 372 GLU B O 1
ATOM 9811 N N . ASP B 1 373 ? -36.75 10.219 10.922 1 62.09 373 ASP B N 1
ATOM 9812 C CA . ASP B 1 373 ? -35.5 9.719 11.508 1 62.09 373 ASP B CA 1
ATOM 9813 C C . ASP B 1 373 ? -34.344 10.68 11.242 1 62.09 373 ASP B C 1
ATOM 9815 O O . ASP B 1 373 ? -33.438 10.836 12.078 1 62.09 373 ASP B O 1
ATOM 9819 N N . ALA B 1 374 ? -34.562 11.516 10.266 1 65.88 374 ALA B N 1
ATOM 9820 C CA . ALA B 1 374 ? -33.469 12.43 9.961 1 65.88 374 ALA B CA 1
ATOM 9821 C C . ALA B 1 374 ? -33.5 13.641 10.891 1 65.88 374 ALA B C 1
ATOM 9823 O O . ALA B 1 374 ? -32.438 14.109 11.336 1 65.88 374 ALA B O 1
ATOM 9824 N N . ALA B 1 375 ? -34.719 14.086 11.18 1 70.62 375 ALA B N 1
ATOM 9825 C CA . ALA B 1 375 ? -34.844 15.227 12.094 1 70.62 375 ALA B CA 1
ATOM 9826 C C . ALA B 1 375 ? -34.406 14.844 13.508 1 70.62 375 ALA B C 1
ATOM 9828 O O . ALA B 1 375 ? -33.781 15.633 14.203 1 70.62 375 ALA B O 1
ATOM 9829 N N . LYS B 1 376 ? -34.781 13.672 13.797 1 78.75 376 LYS B N 1
ATOM 9830 C CA . LYS B 1 376 ? -34.375 13.188 15.117 1 78.75 376 LYS B CA 1
ATOM 9831 C C . LYS B 1 376 ? -32.875 13.078 15.227 1 78.75 376 LYS B C 1
ATOM 9833 O O . LYS B 1 376 ? -32.281 13.461 16.234 1 78.75 376 LYS B O 1
ATOM 9838 N N . LYS B 1 377 ? -32.344 12.633 14.18 1 82.12 377 LYS B N 1
ATOM 9839 C CA . LYS B 1 377 ? -30.875 12.5 14.172 1 82.12 377 LYS B CA 1
ATOM 9840 C C . LYS B 1 377 ? -30.203 13.867 14.242 1 82.12 377 LYS B C 1
ATOM 9842 O O . LYS B 1 377 ? -29.203 14.039 14.945 1 82.12 377 LYS B O 1
ATOM 9847 N N . LEU B 1 378 ? -30.734 14.766 13.508 1 83.38 378 LEU B N 1
ATOM 9848 C CA . LEU B 1 378 ? -30.188 16.125 13.516 1 83.38 378 LEU B CA 1
ATOM 9849 C C . LEU B 1 378 ? -30.312 16.75 14.906 1 83.38 378 LEU B C 1
ATOM 9851 O O . LEU B 1 378 ? -29.391 17.422 15.367 1 83.38 378 LEU B O 1
ATOM 9855 N N . LEU B 1 379 ? -31.438 16.484 15.484 1 87.06 379 LEU B N 1
ATOM 9856 C CA . LEU B 1 379 ? -31.641 17.016 16.828 1 87.06 379 LEU B CA 1
ATOM 9857 C C . LEU B 1 379 ? -30.656 16.375 17.812 1 87.06 379 LEU B C 1
ATOM 9859 O O . LEU B 1 379 ? -30.109 17.078 18.672 1 87.06 379 LEU B O 1
ATOM 9863 N N . GLN B 1 380 ? -30.484 15.188 17.641 1 89.12 380 GLN B N 1
ATOM 9864 C CA . GLN B 1 380 ? -29.531 14.508 18.5 1 89.12 380 GLN B CA 1
ATOM 9865 C C . GLN B 1 380 ? -28.109 15.055 18.312 1 89.12 380 GLN B C 1
ATOM 9867 O O . GLN B 1 380 ? -27.375 15.219 19.281 1 89.12 380 GLN B O 1
ATOM 9872 N N . GLU B 1 381 ? -27.828 15.32 17.109 1 89.75 381 GLU B N 1
ATOM 9873 C CA . GLU B 1 381 ? -26.516 15.898 16.812 1 89.75 381 GLU B CA 1
ATOM 9874 C C . GLU B 1 381 ? -26.391 17.312 17.391 1 89.75 381 GLU B C 1
ATOM 9876 O O . GLU B 1 381 ? -25.344 17.688 17.891 1 89.75 381 GLU B O 1
ATOM 9881 N N . PHE B 1 382 ? -27.469 18.016 17.312 1 91.69 382 PHE B N 1
ATOM 9882 C CA . PHE B 1 382 ? -27.484 19.375 17.844 1 91.69 382 PHE B CA 1
ATOM 9883 C C . PHE B 1 382 ? -27.312 19.375 19.359 1 91.69 382 PHE B C 1
ATOM 9885 O O . PHE B 1 382 ? -26.516 20.156 19.891 1 91.69 382 PHE B O 1
ATOM 9892 N N . VAL B 1 383 ? -27.953 18.469 19.938 1 92.19 383 VAL B N 1
ATOM 9893 C CA . VAL B 1 383 ? -27.844 18.375 21.391 1 92.19 383 VAL B CA 1
ATOM 9894 C C . VAL B 1 383 ? -26.438 17.922 21.781 1 92.19 383 VAL B C 1
ATOM 9896 O O . VAL B 1 383 ? -25.859 18.422 22.75 1 92.19 383 VAL B O 1
ATOM 9899 N N . SER B 1 384 ? -25.984 17.016 21.031 1 93.75 384 SER B N 1
ATOM 9900 C CA . SER B 1 384 ? -24.625 16.547 21.281 1 93.75 384 SER B CA 1
ATOM 9901 C C . SER B 1 384 ? -23.609 17.672 21.125 1 93.75 384 SER B C 1
ATOM 9903 O O . SER B 1 384 ? -22.641 17.75 21.875 1 93.75 384 SER B O 1
ATOM 9905 N N . ALA B 1 385 ? -23.797 18.547 20.156 1 94.62 385 ALA B N 1
ATOM 9906 C CA . ALA B 1 385 ? -22.922 19.688 19.938 1 94.62 385 ALA B CA 1
ATOM 9907 C C . ALA B 1 385 ? -22.984 20.656 21.125 1 94.62 385 ALA B C 1
ATOM 9909 O O . ALA B 1 385 ? -21.953 21.156 21.578 1 94.62 385 ALA B O 1
ATOM 9910 N N . LEU B 1 386 ? -24.188 20.844 21.594 1 94.56 386 LEU B N 1
ATOM 9911 C CA . LEU B 1 386 ? -24.359 21.75 22.734 1 94.56 386 LEU B CA 1
ATOM 9912 C C . LEU B 1 386 ? -23.688 21.172 23.984 1 94.56 386 LEU B C 1
ATOM 9914 O O . LEU B 1 386 ? -22.969 21.891 24.688 1 94.56 386 LEU B O 1
ATOM 9918 N N . ARG B 1 387 ? -23.953 19.953 24.156 1 94.38 387 ARG B N 1
ATOM 9919 C CA . ARG B 1 387 ? -23.344 19.281 25.312 1 94.38 387 ARG B CA 1
ATOM 9920 C C . ARG B 1 387 ? -21.828 19.297 25.203 1 94.38 387 ARG B C 1
ATOM 9922 O O . ARG B 1 387 ? -21.125 19.469 26.203 1 94.38 387 ARG B O 1
ATOM 9929 N N . GLY B 1 388 ? -21.359 18.984 24.047 1 95.31 388 GLY B N 1
ATOM 9930 C CA . GLY B 1 388 ? -19.922 19.016 23.812 1 95.31 388 GLY B CA 1
ATOM 9931 C C . GLY B 1 388 ? -19.297 20.359 24.078 1 95.31 388 GLY B C 1
ATOM 9932 O O . GLY B 1 388 ? -18.234 20.453 24.688 1 95.31 388 GLY B O 1
ATOM 9933 N N . CYS B 1 389 ? -19.938 21.422 23.609 1 95.69 389 CYS B N 1
ATOM 9934 C CA . CYS B 1 389 ? -19.438 22.781 23.859 1 95.69 389 CYS B CA 1
ATOM 9935 C C . CYS B 1 389 ? -19.438 23.109 25.344 1 95.69 389 CYS B C 1
ATOM 9937 O O . CYS B 1 389 ? -18.5 23.719 25.844 1 95.69 389 CYS B O 1
ATOM 9939 N N . GLU B 1 390 ? -20.469 22.641 25.969 1 94.31 390 GLU B N 1
ATOM 9940 C CA . GLU B 1 390 ? -20.547 22.844 27.422 1 94.31 390 GLU B CA 1
ATOM 9941 C C . GLU B 1 390 ? -19.406 22.125 28.141 1 94.31 390 GLU B C 1
ATOM 9943 O O . GLU B 1 390 ? -18.766 22.703 29.016 1 94.31 390 GLU B O 1
ATOM 9948 N N . LEU B 1 391 ? -19.219 20.953 27.766 1 94.88 391 LEU B N 1
ATOM 9949 C CA . LEU B 1 391 ? -18.172 20.141 28.375 1 94.88 391 LEU B CA 1
ATOM 9950 C C . LEU B 1 391 ? -16.797 20.781 28.156 1 94.88 391 LEU B C 1
ATOM 9952 O O . LEU B 1 391 ? -15.953 20.797 29.047 1 94.88 391 LEU B O 1
ATOM 9956 N N . MET B 1 392 ? -16.562 21.281 27.031 1 95.81 392 MET B N 1
ATOM 9957 C CA . MET B 1 392 ? -15.281 21.891 26.703 1 95.81 392 MET B CA 1
ATOM 9958 C C . MET B 1 392 ? -15.047 23.156 27.516 1 95.81 392 MET B C 1
ATOM 9960 O O . MET B 1 392 ? -13.953 23.359 28.047 1 95.81 392 MET B O 1
ATOM 9964 N N . VAL B 1 393 ? -16.047 23.906 27.641 1 93.81 393 VAL B N 1
ATOM 9965 C CA . VAL B 1 393 ? -15.938 25.156 28.406 1 93.81 393 VAL B CA 1
ATOM 9966 C C . VAL B 1 393 ? -15.688 24.828 29.875 1 93.81 393 VAL B C 1
ATOM 9968 O O . VAL B 1 393 ? -14.844 25.469 30.531 1 93.81 393 VAL B O 1
ATOM 9971 N N . GLN B 1 394 ? -16.406 23.859 30.328 1 91.88 394 GLN B N 1
ATOM 9972 C CA . GLN B 1 394 ? -16.234 23.469 31.734 1 91.88 394 GLN B CA 1
ATOM 9973 C C . GLN B 1 394 ? -14.836 22.922 31.984 1 91.88 394 GLN B C 1
ATOM 9975 O O . GLN B 1 394 ? -14.211 23.25 33 1 91.88 394 GLN B O 1
ATOM 9980 N N . ALA B 1 395 ? -14.43 22.109 31.125 1 93.31 395 ALA B N 1
ATOM 9981 C CA . ALA B 1 395 ? -13.109 21.5 31.266 1 93.31 395 ALA B CA 1
ATOM 9982 C C . ALA B 1 395 ? -12.008 22.562 31.203 1 93.31 395 ALA B C 1
ATOM 9984 O O . ALA B 1 395 ? -11.078 22.547 32 1 93.31 395 ALA B O 1
ATOM 9985 N N . CYS B 1 396 ? -12.109 23.516 30.281 1 93.19 396 CYS B N 1
ATOM 9986 C CA . CYS B 1 396 ? -11.117 24.578 30.141 1 93.19 396 CYS B CA 1
ATOM 9987 C C . CYS B 1 396 ? -11.133 25.516 31.344 1 93.19 396 CYS B C 1
ATOM 9989 O O . CYS B 1 396 ? -10.086 25.953 31.812 1 93.19 396 CYS B O 1
ATOM 9991 N N . SER B 1 397 ? -12.297 25.75 31.797 1 89.06 397 SER B N 1
ATOM 9992 C CA . SER B 1 397 ? -12.422 26.625 32.938 1 89.06 397 SER B CA 1
ATOM 9993 C C . SER B 1 397 ? -11.844 25.984 34.188 1 89.06 397 SER B C 1
ATOM 9995 O O . SER B 1 397 ? -11.156 26.641 35 1 89.06 397 SER B O 1
ATOM 9997 N N . SER B 1 398 ? -12.133 24.719 34.344 1 89 398 SER B N 1
ATOM 9998 C CA . SER B 1 398 ? -11.578 23.984 35.5 1 89 398 SER B CA 1
ATOM 9999 C C . SER B 1 398 ? -10.055 23.953 35.438 1 89 398 SER B C 1
ATOM 10001 O O . SER B 1 398 ? -9.391 24.094 36.469 1 89 398 SER B O 1
ATOM 10003 N N . LEU B 1 399 ? -9.578 23.797 34.312 1 90.31 399 LEU B N 1
ATOM 10004 C CA . LEU B 1 399 ? -8.133 23.766 34.125 1 90.31 399 LEU B CA 1
ATOM 10005 C C . LEU B 1 399 ? -7.52 25.141 34.375 1 90.31 399 LEU B C 1
ATOM 10007 O O . LEU B 1 399 ? -6.418 25.25 34.906 1 90.31 399 LEU B O 1
ATOM 10011 N N . GLY B 1 400 ? -8.234 26.172 33.906 1 86.12 400 GLY B N 1
ATOM 10012 C CA . GLY B 1 400 ? -7.766 27.531 34.094 1 86.12 400 GLY B CA 1
ATOM 10013 C C . GLY B 1 400 ? -7.602 27.875 35.562 1 86.12 400 GLY B C 1
ATOM 10014 O O . GLY B 1 400 ? -6.656 28.578 35.938 1 86.12 400 GLY B O 1
ATOM 10015 N N . PHE B 1 401 ? -8.414 27.328 36.344 1 81.19 401 PHE B N 1
ATOM 10016 C CA . PHE B 1 401 ? -8.367 27.594 37.781 1 81.19 401 PHE B CA 1
ATOM 10017 C C . PHE B 1 401 ? -7.156 26.906 38.406 1 81.19 401 PHE B C 1
ATOM 10019 O O . PHE B 1 401 ? -6.516 27.484 39.281 1 81.19 401 PHE B O 1
ATOM 10026 N N . VAL B 1 402 ? -6.836 25.844 37.938 1 79.31 402 VAL B N 1
ATOM 10027 C CA . VAL B 1 402 ? -5.75 25.062 38.531 1 79.31 402 VAL B CA 1
ATOM 10028 C C . VAL B 1 402 ? -4.406 25.625 38.062 1 79.31 402 VAL B C 1
ATOM 10030 O O . VAL B 1 402 ? -3.439 25.625 38.844 1 79.31 402 VAL B O 1
ATOM 10033 N N . LEU B 1 403 ? -4.379 26.141 36.875 1 79.75 403 LEU B N 1
ATOM 10034 C CA . LEU B 1 403 ? -3.107 26.562 36.281 1 79.75 403 LEU B CA 1
ATOM 10035 C C . LEU B 1 403 ? -2.896 28.047 36.469 1 79.75 403 LEU B C 1
ATOM 10037 O O . LEU B 1 403 ? -2.125 28.672 35.75 1 79.75 403 LEU B O 1
ATOM 10041 N N . GLU B 1 404 ? -3.494 28.562 37.344 1 77.38 404 GLU B N 1
ATOM 10042 C CA . GLU B 1 404 ? -3.373 30 37.562 1 77.38 404 GLU B CA 1
ATOM 10043 C C . GLU B 1 404 ? -1.962 30.359 38.031 1 77.38 404 GLU B C 1
ATOM 10045 O O . GLU B 1 404 ? -1.47 31.453 37.719 1 77.38 404 GLU B O 1
ATOM 10050 N N . ASP B 1 405 ? -1.27 29.422 38.594 1 78.69 405 ASP B N 1
ATOM 10051 C CA . ASP B 1 405 ? 0.037 29.734 39.156 1 78.69 405 ASP B CA 1
ATOM 10052 C C . ASP B 1 405 ? 1.161 29.344 38.219 1 78.69 405 ASP B C 1
ATOM 10054 O O . ASP B 1 405 ? 2.336 29.594 38.5 1 78.69 405 ASP B O 1
ATOM 10058 N N . VAL B 1 406 ? 0.72 28.828 37.094 1 86.31 406 VAL B N 1
ATOM 10059 C CA . VAL B 1 406 ? 1.753 28.391 36.156 1 86.31 406 VAL B CA 1
ATOM 10060 C C . VAL B 1 406 ? 2.248 29.578 35.344 1 86.31 406 VAL B C 1
ATOM 10062 O O . VAL B 1 406 ? 1.456 30.422 34.906 1 86.31 406 VAL B O 1
ATOM 10065 N N . GLU B 1 407 ? 3.564 29.719 35.25 1 85.31 407 GLU B N 1
ATOM 10066 C CA . GLU B 1 407 ? 4.184 30.812 34.531 1 85.31 407 GLU B CA 1
ATOM 10067 C C . GLU B 1 407 ? 4.254 30.5 33.031 1 85.31 407 GLU B C 1
ATOM 10069 O O . GLU B 1 407 ? 5.324 30.172 32.5 1 85.31 407 GLU B O 1
ATOM 10074 N N . SER B 1 408 ? 3.174 30.469 32.344 1 91.81 408 SER B N 1
ATOM 10075 C CA . SER B 1 408 ? 3.111 30.266 30.891 1 91.81 408 SER B CA 1
ATOM 10076 C C . SER B 1 408 ? 2.168 31.266 30.234 1 91.81 408 SER B C 1
ATOM 10078 O O . SER B 1 408 ? 0.969 31.281 30.516 1 91.81 408 SER B O 1
ATOM 10080 N N . THR B 1 409 ? 2.736 32 29.375 1 92.19 409 THR B N 1
ATOM 10081 C CA . THR B 1 409 ? 1.942 33 28.688 1 92.19 409 THR B CA 1
ATOM 10082 C C . THR B 1 409 ? 0.939 32.344 27.75 1 92.19 409 THR B C 1
ATOM 10084 O O . THR B 1 409 ? -0.191 32.812 27.609 1 92.19 409 THR B O 1
ATOM 10087 N N . LEU B 1 410 ? 1.32 31.297 27.172 1 94.19 410 LEU B N 1
ATOM 10088 C CA . LEU B 1 410 ? 0.457 30.609 26.219 1 94.19 410 LEU B CA 1
ATOM 10089 C C . LEU B 1 410 ? -0.736 29.969 26.922 1 94.19 410 LEU B C 1
ATOM 10091 O O . LEU B 1 410 ? -1.876 30.125 26.469 1 94.19 410 LEU B O 1
ATOM 10095 N N . LEU B 1 411 ? -0.49 29.297 28.031 1 92.88 411 LEU B N 1
ATOM 10096 C CA . LEU B 1 411 ? -1.575 28.672 28.766 1 92.88 411 LEU B CA 1
ATOM 10097 C C . LEU B 1 411 ? -2.541 29.719 29.312 1 92.88 411 LEU B C 1
ATOM 10099 O O . LEU B 1 411 ? -3.756 29.516 29.312 1 92.88 411 LEU B O 1
ATOM 10103 N N . HIS B 1 412 ? -1.969 30.797 29.688 1 91.94 412 HIS B N 1
ATOM 10104 C CA . HIS B 1 412 ? -2.818 31.875 30.172 1 91.94 412 HIS B CA 1
ATOM 10105 C C . HIS B 1 412 ? -3.684 32.438 29.062 1 91.94 412 HIS B C 1
ATOM 10107 O O . HIS B 1 412 ? -4.863 32.75 29.266 1 91.94 412 HIS B O 1
ATOM 10113 N N . HIS B 1 413 ? -3.07 32.562 28 1 93 413 HIS B N 1
ATOM 10114 C CA . HIS B 1 413 ? -3.814 33.094 26.859 1 93 413 HIS B CA 1
ATOM 10115 C C . HIS B 1 413 ? -4.934 32.125 26.453 1 93 413 HIS B C 1
ATOM 10117 O O . HIS B 1 413 ? -6.062 32.562 26.188 1 93 413 HIS B O 1
ATOM 10123 N N . LEU B 1 414 ? -4.684 30.891 26.422 1 94 414 LEU B N 1
ATOM 10124 C CA . LEU B 1 414 ? -5.637 29.875 25.969 1 94 414 LEU B CA 1
ATOM 10125 C C . LEU B 1 414 ? -6.777 29.719 26.969 1 94 414 LEU B C 1
ATOM 10127 O O . LEU B 1 414 ? -7.91 29.422 26.578 1 94 414 LEU B O 1
ATOM 10131 N N . LEU B 1 415 ? -6.461 29.984 28.266 1 92.88 415 LEU B N 1
ATOM 10132 C CA . LEU B 1 415 ? -7.441 29.656 29.297 1 92.88 415 LEU B CA 1
ATOM 10133 C C . LEU B 1 415 ? -8.141 30.922 29.797 1 92.88 415 LEU B C 1
ATOM 10135 O O . LEU B 1 415 ? -9.078 30.828 30.594 1 92.88 415 LEU B O 1
ATOM 10139 N N . THR B 1 416 ? -7.793 32.031 29.234 1 90.75 416 THR B N 1
ATOM 10140 C CA . THR B 1 416 ? -8.438 33.281 29.625 1 90.75 416 THR B CA 1
ATOM 10141 C C . THR B 1 416 ? -9.641 33.562 28.734 1 90.75 416 THR B C 1
ATOM 10143 O O . THR B 1 416 ? -9.531 33.531 27.5 1 90.75 416 THR B O 1
ATOM 10146 N N . THR B 1 417 ? -10.68 33.812 29.406 1 89.69 417 THR B N 1
ATOM 10147 C CA . THR B 1 417 ? -11.914 34.125 28.703 1 89.69 417 THR B CA 1
ATOM 10148 C C . THR B 1 417 ? -11.789 35.438 27.938 1 89.69 417 THR B C 1
ATOM 10150 O O . THR B 1 417 ? -11.383 36.438 28.5 1 89.69 417 THR B O 1
ATOM 10153 N N . GLY B 1 418 ? -12.07 35.5 26.656 1 85.81 418 GLY B N 1
ATOM 10154 C CA . GLY B 1 418 ? -11.992 36.688 25.812 1 85.81 418 GLY B CA 1
ATOM 10155 C C . GLY B 1 418 ? -10.758 36.719 24.938 1 85.81 418 GLY B C 1
ATOM 10156 O O . GLY B 1 418 ? -10.672 37.5 24 1 85.81 418 GLY B O 1
ATOM 10157 N N . LYS B 1 419 ? -9.891 35.938 25.281 1 89.62 419 LYS B N 1
ATOM 10158 C CA . LYS B 1 419 ? -8.703 35.812 24.438 1 89.62 419 LYS B CA 1
ATOM 10159 C C . LYS B 1 419 ? -8.695 34.531 23.641 1 89.62 419 LYS B C 1
ATOM 10161 O O . LYS B 1 419 ? -9.375 34.406 22.625 1 89.62 419 LYS B O 1
ATOM 10166 N N . GLY B 1 420 ? -8.117 33.562 24.328 1 89.12 420 GLY B N 1
ATOM 10167 C CA . GLY B 1 420 ? -8.133 32.25 23.672 1 89.12 420 GLY B CA 1
ATOM 10168 C C . GLY B 1 420 ? -9.445 31.516 23.859 1 89.12 420 GLY B C 1
ATOM 10169 O O . GLY B 1 420 ? -9.906 30.828 22.938 1 89.12 420 GLY B O 1
ATOM 10170 N N . LEU B 1 421 ? -10 31.641 24.969 1 91.94 421 LEU B N 1
ATOM 10171 C CA . LEU B 1 421 ? -11.297 31.031 25.25 1 91.94 421 LEU B CA 1
ATOM 10172 C C . LEU B 1 421 ? -12.43 32 24.953 1 91.94 421 LEU B C 1
ATOM 10174 O O . LEU B 1 421 ? -12.5 33.094 25.562 1 91.94 421 LEU B O 1
ATOM 10178 N N . PRO B 1 422 ? -13.211 31.672 24 1 92.25 422 PRO B N 1
ATOM 10179 C CA . PRO B 1 422 ? -14.312 32.594 23.688 1 92.25 422 PRO B CA 1
ATOM 10180 C C . PRO B 1 422 ? -15.344 32.688 24.812 1 92.25 422 PRO B C 1
ATOM 10182 O O . PRO B 1 422 ? -15.531 31.734 25.562 1 92.25 422 PRO B O 1
ATOM 10185 N N . ASN B 1 423 ? -15.938 33.812 24.891 1 89.88 423 ASN B N 1
ATOM 10186 C CA . ASN B 1 423 ? -17 34 25.875 1 89.88 423 ASN B CA 1
ATOM 10187 C C . ASN B 1 423 ? -18.328 33.438 25.359 1 89.88 423 ASN B C 1
ATOM 10189 O O . ASN B 1 423 ? -19.094 34.156 24.719 1 89.88 423 ASN B O 1
ATOM 10193 N N . ILE B 1 424 ? -18.594 32.281 25.672 1 90.44 424 ILE B N 1
ATOM 10194 C CA . ILE B 1 424 ? -19.781 31.641 25.125 1 90.44 424 ILE B CA 1
ATOM 10195 C C . ILE B 1 424 ? -20.75 31.281 26.266 1 90.44 424 ILE B C 1
ATOM 10197 O O . ILE B 1 424 ? -21.781 30.641 26.031 1 90.44 424 ILE B O 1
ATOM 10201 N N . HIS B 1 425 ? -20.484 31.719 27.438 1 88.44 425 HIS B N 1
ATOM 10202 C CA . HIS B 1 425 ? -21.312 31.344 28.578 1 88.44 425 HIS B CA 1
ATOM 10203 C C . HIS B 1 425 ? -22.734 31.844 28.406 1 88.44 425 HIS B C 1
ATOM 10205 O O . HIS B 1 425 ? -23.688 31.109 28.672 1 88.44 425 HIS B O 1
ATOM 10211 N N . TYR B 1 426 ? -22.828 33 27.906 1 89.81 426 TYR B N 1
ATOM 10212 C CA . TYR B 1 426 ? -24.156 33.562 27.734 1 89.81 426 TYR B CA 1
ATOM 10213 C C . TYR B 1 426 ? -24.922 32.844 26.625 1 89.81 426 TYR B C 1
ATOM 10215 O O . TYR B 1 426 ? -26.141 32.688 26.703 1 89.81 426 TYR B O 1
ATOM 10223 N N . ILE B 1 427 ? -24.234 32.438 25.672 1 92.38 427 ILE B N 1
ATOM 10224 C CA . ILE B 1 427 ? -24.875 31.766 24.547 1 92.38 427 ILE B CA 1
ATOM 10225 C C . ILE B 1 427 ? -25.375 30.391 25 1 92.38 427 ILE B C 1
ATOM 10227 O O . ILE B 1 427 ? -26.5 30 24.688 1 92.38 427 ILE B O 1
ATOM 10231 N N . LEU B 1 428 ? -24.531 29.703 25.75 1 92.69 428 LEU B N 1
ATOM 10232 C CA . LEU B 1 428 ? -24.906 28.375 26.219 1 92.69 428 LEU B CA 1
ATOM 10233 C C . LEU B 1 428 ? -26.062 28.453 27.203 1 92.69 428 LEU B C 1
ATOM 10235 O O . LEU B 1 428 ? -26.938 27.594 27.203 1 92.69 428 LEU B O 1
ATOM 10239 N N . LYS B 1 429 ? -26.031 29.438 28.016 1 91.31 429 LYS B N 1
ATOM 10240 C CA . LYS B 1 429 ? -27.125 29.641 28.953 1 91.31 429 LYS B CA 1
ATOM 10241 C C . LYS B 1 429 ? -28.438 29.891 28.219 1 91.31 429 LYS B C 1
ATOM 10243 O O . LYS B 1 429 ? -29.5 29.422 28.641 1 91.31 429 LYS B O 1
ATOM 10248 N N . HIS B 1 430 ? -28.312 30.594 27.172 1 90.56 430 HIS B N 1
ATOM 10249 C CA . HIS B 1 430 ? -29.5 30.875 26.359 1 90.56 430 HIS B CA 1
ATOM 10250 C C . HIS B 1 430 ? -30.125 29.578 25.844 1 90.56 430 HIS B C 1
ATOM 10252 O O . HIS B 1 430 ? -31.328 29.391 25.906 1 90.56 430 HIS B O 1
ATOM 10258 N N . PHE B 1 431 ? -29.328 28.703 25.406 1 92.25 431 PHE B N 1
ATOM 10259 C CA . PHE B 1 431 ? -29.844 27.453 24.844 1 92.25 431 PHE B CA 1
ATOM 10260 C C . PHE B 1 431 ? -30.297 26.516 25.953 1 92.25 431 PHE B C 1
ATOM 10262 O O . PHE B 1 431 ? -31.234 25.734 25.766 1 92.25 431 PHE B O 1
ATOM 10269 N N . LYS B 1 432 ? -29.609 26.594 27.047 1 90.25 432 LYS B N 1
ATOM 10270 C CA . LYS B 1 432 ? -30.031 25.766 28.188 1 90.25 432 LYS B CA 1
ATOM 10271 C C . LYS B 1 432 ? -31.391 26.203 28.719 1 90.25 432 LYS B C 1
ATOM 10273 O O . LYS B 1 432 ? -32.188 25.359 29.141 1 90.25 432 LYS B O 1
ATOM 10278 N N . ASP B 1 433 ? -31.609 27.484 28.688 1 89.38 433 ASP B N 1
ATOM 10279 C CA . ASP B 1 433 ? -32.875 28.031 29.156 1 89.38 433 ASP B CA 1
ATOM 10280 C C . ASP B 1 433 ? -33.969 27.906 28.094 1 89.38 433 ASP B C 1
ATOM 10282 O O . ASP B 1 433 ? -35.156 27.984 28.406 1 89.38 433 ASP B O 1
ATOM 10286 N N . ALA B 1 434 ? -33.531 27.719 26.922 1 89.12 434 ALA B N 1
ATOM 10287 C CA . ALA B 1 434 ? -34.5 27.688 25.812 1 89.12 434 ALA B CA 1
ATOM 10288 C C . ALA B 1 434 ? -35.312 26.375 25.828 1 89.12 434 ALA B C 1
ATOM 10290 O O . ALA B 1 434 ? -36.5 26.375 25.562 1 89.12 434 ALA B O 1
ATOM 10291 N N . PHE B 1 435 ? -34.625 25.203 26.078 1 89.88 435 PHE B N 1
ATOM 10292 C CA . PHE B 1 435 ? -35.344 23.922 26.094 1 89.88 435 PHE B CA 1
ATOM 10293 C C . PHE B 1 435 ? -34.562 22.891 26.922 1 89.88 435 PHE B C 1
ATOM 10295 O O . PHE B 1 435 ? -33.406 23.109 27.266 1 89.88 435 PHE B O 1
ATOM 10302 N N . ASP B 1 436 ? -35.281 21.844 27.25 1 88.75 436 ASP B N 1
ATOM 10303 C CA . ASP B 1 436 ? -34.656 20.766 27.984 1 88.75 436 ASP B CA 1
ATOM 10304 C C . ASP B 1 436 ? -33.938 19.812 27.047 1 88.75 436 ASP B C 1
ATOM 10306 O O . ASP B 1 436 ? -34.562 19.094 26.266 1 88.75 436 ASP B O 1
ATOM 10310 N N . TRP B 1 437 ? -32.688 19.766 27.281 1 89.88 437 TRP B N 1
ATOM 10311 C CA . TRP B 1 437 ? -31.828 18.984 26.375 1 89.88 437 TRP B CA 1
ATOM 10312 C C . TRP B 1 437 ? -32.125 17.5 26.516 1 89.88 437 TRP B C 1
ATOM 10314 O O . TRP B 1 437 ? -32.125 16.766 25.531 1 89.88 437 TRP B O 1
ATOM 10324 N N . VAL B 1 438 ? -32.281 16.969 27.672 1 89.06 438 VAL B N 1
ATOM 10325 C CA . VAL B 1 438 ? -32.5 15.547 27.938 1 89.06 438 VAL B CA 1
ATOM 10326 C C . VAL B 1 438 ? -33.812 15.086 27.328 1 89.06 438 VAL B C 1
ATOM 10328 O O . VAL B 1 438 ? -33.844 14.062 26.641 1 89.06 438 VAL B O 1
ATOM 10331 N N . ASP B 1 439 ? -34.781 15.844 27.516 1 87.44 439 ASP B N 1
ATOM 10332 C CA . ASP B 1 439 ? -36.094 15.508 26.984 1 87.44 439 ASP B CA 1
ATOM 10333 C C . ASP B 1 439 ? -36.094 15.555 25.453 1 87.44 439 ASP B C 1
ATOM 10335 O O . ASP B 1 439 ? -36.719 14.727 24.797 1 87.44 439 ASP B O 1
ATOM 10339 N N . ALA B 1 440 ? -35.469 16.547 25.016 1 87.44 440 ALA B N 1
ATOM 10340 C CA . ALA B 1 440 ? -35.375 16.688 23.562 1 87.44 440 ALA B CA 1
ATOM 10341 C C . ALA B 1 440 ? -34.625 15.516 22.922 1 87.44 440 ALA B C 1
ATOM 10343 O O . ALA B 1 440 ? -35.031 15.008 21.875 1 87.44 440 ALA B O 1
ATOM 10344 N N . ASN B 1 441 ? -33.562 15.148 23.547 1 88.12 441 ASN B N 1
ATOM 10345 C CA . ASN B 1 441 ? -32.75 14.039 23.047 1 88.12 441 ASN B CA 1
ATOM 10346 C C . ASN B 1 441 ? -33.5 12.727 23.062 1 88.12 441 ASN B C 1
ATOM 10348 O O . ASN B 1 441 ? -33.375 11.914 22.141 1 88.12 441 ASN B O 1
ATOM 10352 N N . ASN B 1 442 ? -34.344 12.562 23.984 1 84.38 442 ASN B N 1
ATOM 10353 C CA . ASN B 1 442 ? -35.094 11.32 24.125 1 84.38 442 ASN B CA 1
ATOM 10354 C C . ASN B 1 442 ? -36.344 11.32 23.266 1 84.38 442 ASN B C 1
ATOM 10356 O O . ASN B 1 442 ? -36.688 10.305 22.656 1 84.38 442 ASN B O 1
ATOM 10360 N N . SER B 1 443 ? -37.031 12.391 23.234 1 78.75 443 SER B N 1
ATOM 10361 C CA . SER B 1 443 ? -38.281 12.469 22.516 1 78.75 443 SER B CA 1
ATOM 10362 C C . SER B 1 443 ? -38.062 12.758 21.031 1 78.75 443 SER B C 1
ATOM 10364 O O . SER B 1 443 ? -38.906 12.438 20.203 1 78.75 443 SER B O 1
ATOM 10366 N N . GLY B 1 444 ? -36.938 13.422 20.75 1 79.44 444 GLY B N 1
ATOM 10367 C CA . GLY B 1 444 ? -36.656 13.812 19.375 1 79.44 444 GLY B CA 1
ATOM 10368 C C . GLY B 1 444 ? -37.375 15.094 18.969 1 79.44 444 GLY B C 1
ATOM 10369 O O . GLY B 1 444 ? -37.406 15.445 17.797 1 79.44 444 GLY B O 1
ATOM 10370 N N . ARG B 1 445 ? -38.031 15.75 19.969 1 81.25 445 ARG B N 1
ATOM 10371 C CA . ARG B 1 445 ? -38.719 17.016 19.688 1 81.25 445 ARG B CA 1
ATOM 10372 C C . ARG B 1 445 ? -38.312 18.078 20.688 1 81.25 445 ARG B C 1
ATOM 10374 O O . ARG B 1 445 ? -38.031 17.781 21.859 1 81.25 445 ARG B O 1
ATOM 10381 N N . ILE B 1 446 ? -38.219 19.281 20.141 1 86.25 446 ILE B N 1
ATOM 10382 C CA . ILE B 1 446 ? -37.844 20.406 21 1 86.25 446 ILE B CA 1
ATOM 10383 C C . ILE B 1 446 ? -39.094 21.156 21.469 1 86.25 446 ILE B C 1
ATOM 10385 O O . ILE B 1 446 ? -39.875 21.609 20.641 1 86.25 446 ILE B O 1
ATOM 10389 N N . ILE B 1 447 ? -39.312 21.125 22.703 1 83.44 447 ILE B N 1
ATOM 10390 C CA . ILE B 1 447 ? -40.375 21.938 23.281 1 83.44 447 ILE B CA 1
ATOM 10391 C C . ILE B 1 447 ? -39.75 23.156 23.969 1 83.44 447 ILE B C 1
ATOM 10393 O O . ILE B 1 447 ? -39.188 23.047 25.047 1 83.44 447 ILE B O 1
ATOM 10397 N N . PRO B 1 448 ? -39.906 24.297 23.312 1 87.38 448 PRO B N 1
ATOM 10398 C CA . PRO B 1 448 ? -39.281 25.484 23.875 1 87.38 448 PRO B CA 1
ATOM 10399 C C . PRO B 1 448 ? -40 25.969 25.141 1 87.38 448 PRO B C 1
ATOM 10401 O O . PRO B 1 448 ? -41.188 25.781 25.297 1 87.38 448 PRO B O 1
ATOM 10404 N N . HIS B 1 449 ? -39.219 26.547 26.047 1 87 449 HIS B N 1
ATOM 10405 C CA . HIS B 1 449 ? -39.812 27.203 27.219 1 87 449 HIS B CA 1
ATOM 10406 C C . HIS B 1 449 ? -40.531 28.484 26.828 1 87 449 HIS B C 1
ATOM 10408 O O . HIS B 1 449 ? -40.312 29.031 25.75 1 87 449 HIS B O 1
ATOM 10414 N N . LYS B 1 450 ? -41.438 28.875 27.656 1 83.94 450 LYS B N 1
ATOM 10415 C CA . LYS B 1 450 ? -42.219 30.062 27.375 1 83.94 450 LYS B CA 1
ATOM 10416 C C . LYS B 1 450 ? -41.344 31.281 27.156 1 83.94 450 LYS B C 1
ATOM 10418 O O . LYS B 1 450 ? -40.406 31.531 27.938 1 83.94 450 LYS B O 1
ATOM 10423 N N . GLY B 1 451 ? -41.469 31.984 26.078 1 80.81 451 GLY B N 1
ATOM 10424 C CA . GLY B 1 451 ? -40.75 33.219 25.828 1 80.81 451 GLY B CA 1
ATOM 10425 C C . GLY B 1 451 ? -39.625 33.031 24.812 1 80.81 451 GLY B C 1
ATOM 10426 O O . GLY B 1 451 ? -39.062 34.031 24.312 1 80.81 451 GLY B O 1
ATOM 10427 N N . VAL B 1 452 ? -39.312 31.859 24.5 1 83 452 VAL B N 1
ATOM 10428 C CA . VAL B 1 452 ? -38.156 31.578 23.641 1 83 452 VAL B CA 1
ATOM 10429 C C . VAL B 1 452 ? -38.562 31.766 22.172 1 83 452 VAL B C 1
ATOM 10431 O O . VAL B 1 452 ? -37.812 32.344 21.391 1 83 452 VAL B O 1
ATOM 10434 N N . ASP B 1 453 ? -39.656 31.219 21.844 1 82.88 453 ASP B N 1
ATOM 10435 C CA . ASP B 1 453 ? -40.156 31.344 20.469 1 82.88 453 ASP B CA 1
ATOM 10436 C C . ASP B 1 453 ? -41.562 32 20.438 1 82.88 453 ASP B C 1
ATOM 10438 O O . ASP B 1 453 ? -42.531 31.391 20.875 1 82.88 453 ASP B O 1
ATOM 10442 N N . LEU B 1 454 ? -41.594 33.062 19.797 1 82.88 454 LEU B N 1
ATOM 10443 C CA . LEU B 1 454 ? -42.812 33.844 19.797 1 82.88 454 LEU B CA 1
ATOM 10444 C C . LEU B 1 454 ? -43.906 33.188 18.969 1 82.88 454 LEU B C 1
ATOM 10446 O O . LEU B 1 454 ? -45.094 33.25 19.312 1 82.88 454 LEU B O 1
ATOM 10450 N N . GLU B 1 455 ? -43.406 32.594 17.922 1 83.94 455 GLU B N 1
ATOM 10451 C CA . GLU B 1 455 ? -44.375 31.953 17.062 1 83.94 455 GLU B CA 1
ATOM 10452 C C . GLU B 1 455 ? -45.031 30.766 17.766 1 83.94 455 GLU B C 1
ATOM 10454 O O . GLU B 1 455 ? -46.25 30.578 17.672 1 83.94 455 GLU B O 1
ATOM 10459 N N . TYR B 1 456 ? -44.281 30.062 18.391 1 85.94 456 TYR B N 1
ATOM 10460 C CA . TYR B 1 456 ? -44.812 28.906 19.109 1 85.94 456 TYR B CA 1
ATOM 10461 C C . TYR B 1 456 ? -45.688 29.359 20.281 1 85.94 456 TYR B C 1
ATOM 10463 O O . TYR B 1 456 ? -46.75 28.781 20.531 1 85.94 456 TYR B O 1
ATOM 10471 N N . ASP B 1 457 ? -45.25 30.375 20.969 1 87 457 ASP B N 1
ATOM 10472 C CA . ASP B 1 457 ? -46.031 30.906 22.094 1 87 457 ASP B CA 1
ATOM 10473 C C . ASP B 1 457 ? -47.406 31.422 21.641 1 87 457 ASP B C 1
ATOM 10475 O O . ASP B 1 457 ? -48.406 31.203 22.312 1 87 457 ASP B O 1
ATOM 10479 N N . SER B 1 458 ? -47.344 32.062 20.484 1 88.69 458 SER B N 1
ATOM 10480 C CA . SER B 1 458 ? -48.594 32.562 19.938 1 88.69 458 SER B CA 1
ATOM 10481 C C . SER B 1 458 ? -49.562 31.422 19.547 1 88.69 458 SER B C 1
ATOM 10483 O O . SER B 1 458 ? -50.75 31.516 19.75 1 88.69 458 SER B O 1
ATOM 10485 N N . ALA B 1 459 ? -48.875 30.453 19 1 88.56 459 ALA B N 1
ATOM 10486 C CA . ALA B 1 459 ? -49.656 29.297 18.609 1 88.56 459 ALA B CA 1
ATOM 10487 C C . ALA B 1 459 ? -50.25 28.594 19.844 1 88.56 459 ALA B C 1
ATOM 10489 O O . ALA B 1 459 ? -51.375 28.141 19.812 1 88.56 459 ALA B O 1
ATOM 10490 N N . CYS B 1 460 ? -49.562 28.516 20.891 1 88.75 460 CYS B N 1
ATOM 10491 C CA . CYS B 1 460 ? -50.031 27.906 22.125 1 88.75 460 CYS B CA 1
ATOM 10492 C C . CYS B 1 460 ? -51.156 28.719 22.75 1 88.75 460 CYS B C 1
ATOM 10494 O O . CYS B 1 460 ? -52.125 28.172 23.25 1 88.75 460 CYS B O 1
ATOM 10496 N N . GLU B 1 461 ? -51 29.984 22.672 1 90.12 461 GLU B N 1
ATOM 10497 C CA . GLU B 1 461 ? -52.031 30.891 23.219 1 90.12 461 GLU B CA 1
ATOM 10498 C C . GLU B 1 461 ? -53.344 30.781 22.438 1 90.12 461 GLU B C 1
ATOM 10500 O O . GLU B 1 461 ? -54.406 30.828 23.031 1 90.12 461 GLU B O 1
ATOM 10505 N N . ARG B 1 462 ? -53.156 30.625 21.141 1 91.31 462 ARG B N 1
ATOM 10506 C CA . ARG B 1 462 ? -54.344 30.469 20.312 1 91.31 462 ARG B CA 1
ATOM 10507 C C . ARG B 1 462 ? -55.094 29.188 20.641 1 91.31 462 ARG B C 1
ATOM 10509 O O . ARG B 1 462 ? -56.312 29.172 20.688 1 91.31 462 ARG B O 1
ATOM 10516 N N . VAL B 1 463 ? -54.344 28.203 20.859 1 91.75 463 VAL B N 1
ATOM 10517 C CA . VAL B 1 463 ? -54.969 26.938 21.219 1 91.75 463 VAL B CA 1
ATOM 10518 C C . VAL B 1 463 ? -55.656 27.047 22.578 1 91.75 463 VAL B C 1
ATOM 10520 O O . VAL B 1 463 ? -56.781 26.594 22.75 1 91.75 463 VAL B O 1
ATOM 10523 N N . GLU B 1 464 ? -55.031 27.672 23.484 1 91.69 464 GLU B N 1
ATOM 10524 C CA . GLU B 1 464 ? -55.594 27.859 24.828 1 91.69 464 GLU B CA 1
ATOM 10525 C C . GLU B 1 464 ? -56.844 28.75 24.781 1 91.69 464 GLU B C 1
ATOM 10527 O O . GLU B 1 464 ? -57.812 28.531 25.531 1 91.69 464 GLU B O 1
ATOM 10532 N N . GLU B 1 465 ? -56.75 29.766 23.984 1 92.44 465 GLU B N 1
ATOM 10533 C CA . GLU B 1 465 ? -57.906 30.672 23.828 1 92.44 465 GLU B CA 1
ATOM 10534 C C . GLU B 1 465 ? -59.125 29.938 23.281 1 92.44 465 GLU B C 1
ATOM 10536 O O . GLU B 1 465 ? -60.25 30.156 23.75 1 92.44 465 GLU B O 1
ATOM 10541 N N . ILE B 1 466 ? -58.812 29.062 22.344 1 92.81 466 ILE B N 1
ATOM 10542 C CA . ILE B 1 466 ? -59.906 28.328 21.734 1 92.81 466 ILE B CA 1
ATOM 10543 C C . ILE B 1 466 ? -60.469 27.312 22.734 1 92.81 466 ILE B C 1
ATOM 10545 O O . ILE B 1 466 ? -61.688 27.125 22.844 1 92.81 466 ILE B O 1
ATOM 10549 N N . GLU B 1 467 ? -59.625 26.797 23.453 1 92 467 GLU B N 1
ATOM 10550 C CA . GLU B 1 467 ? -60.062 25.859 24.484 1 92 467 GLU B CA 1
ATOM 10551 C C . GLU B 1 467 ? -60.844 26.562 25.594 1 92 467 GLU B C 1
ATOM 10553 O O . GLU B 1 467 ? -61.812 26.016 26.125 1 92 467 GLU B O 1
ATOM 10558 N N . SER B 1 468 ? -60.531 27.734 25.922 1 92.75 468 SER B N 1
ATOM 10559 C CA . SER B 1 468 ? -61.25 28.531 26.922 1 92.75 468 SER B CA 1
ATOM 10560 C C . SER B 1 468 ? -62.625 28.938 26.406 1 92.75 468 SER B C 1
ATOM 10562 O O . SER B 1 468 ? -63.594 28.984 27.156 1 92.75 468 SER B O 1
ATOM 10564 N N . SER B 1 469 ? -62.656 29.219 25.125 1 92.38 469 SER B N 1
ATOM 10565 C CA . SER B 1 469 ? -63.938 29.578 24.5 1 92.38 469 SER B CA 1
ATOM 10566 C C . SER B 1 469 ? -64.875 28.391 24.5 1 92.38 469 SER B C 1
ATOM 10568 O O . SER B 1 469 ? -66.125 28.562 24.688 1 92.38 469 SER B O 1
ATOM 10570 N N . LEU B 1 470 ? -64.25 27.297 24.344 1 92.69 470 LEU B N 1
ATOM 10571 C CA . LEU B 1 470 ? -65.062 26.094 24.375 1 92.69 470 LEU B CA 1
ATOM 10572 C C . LEU B 1 470 ? -65.562 25.828 25.797 1 92.69 470 LEU B C 1
ATOM 10574 O O . LEU B 1 470 ? -66.75 25.422 25.984 1 92.69 470 LEU B O 1
ATOM 10578 N N . ALA B 1 471 ? -64.812 26.141 26.719 1 92.25 471 ALA B N 1
ATOM 10579 C CA . ALA B 1 471 ? -65.188 25.969 28.125 1 92.25 471 ALA B CA 1
ATOM 10580 C C . ALA B 1 471 ? -66.312 26.969 28.516 1 92.25 471 ALA B C 1
ATOM 10582 O O . ALA B 1 471 ? -67.25 26.641 29.25 1 92.25 471 ALA B O 1
ATOM 10583 N N . LYS B 1 472 ? -66.188 28.156 28.047 1 92.31 472 LYS B N 1
ATOM 10584 C CA . LYS B 1 472 ? -67.188 29.188 28.312 1 92.31 472 LYS B CA 1
ATOM 10585 C C . LYS B 1 472 ? -68.5 28.812 27.656 1 92.31 472 LYS B C 1
ATOM 10587 O O . LYS B 1 472 ? -69.562 29 28.266 1 92.31 472 LYS B O 1
ATOM 10592 N N . HIS B 1 473 ? -68.375 28.297 26.484 1 91.88 473 HIS B N 1
ATOM 10593 C CA . HIS B 1 473 ? -69.562 27.875 25.766 1 91.88 473 HIS B CA 1
ATOM 10594 C C . HIS B 1 473 ? -70.312 26.75 26.5 1 91.88 473 HIS B C 1
ATOM 10596 O O . HIS B 1 473 ? -71.562 26.688 26.516 1 91.88 473 HIS B O 1
ATOM 10602 N N . LEU B 1 474 ? -69.562 25.953 27.156 1 92.06 474 LEU B N 1
ATOM 10603 C CA . LEU B 1 474 ? -70.188 24.875 27.953 1 92.06 474 LEU B CA 1
ATOM 10604 C C . LEU B 1 474 ? -70.938 25.438 29.141 1 92.06 474 LEU B C 1
ATOM 10606 O O . LEU B 1 474 ? -72 24.953 29.453 1 92.06 474 LEU B O 1
ATOM 10610 N N . LYS B 1 475 ? -70.438 26.453 29.688 1 91.62 475 LYS B N 1
ATOM 10611 C CA . LYS B 1 475 ? -71.125 27.078 30.828 1 91.62 475 LYS B CA 1
ATOM 10612 C C . LYS B 1 475 ? -72.438 27.75 30.391 1 91.62 475 LYS B C 1
ATOM 10614 O O . LYS B 1 475 ? -73.438 27.672 31.094 1 91.62 475 LYS B O 1
ATOM 10619 N N . GLU B 1 476 ? -72.375 28.359 29.281 1 91.12 476 GLU B N 1
ATOM 10620 C CA . GLU B 1 476 ? -73.562 28.984 28.75 1 91.12 476 GLU B CA 1
ATOM 10621 C C . GLU B 1 476 ? -74.688 27.953 28.422 1 91.12 476 GLU B C 1
ATOM 10623 O O . GLU B 1 476 ? -75.875 28.188 28.672 1 91.12 476 GLU B O 1
ATOM 10628 N N . LEU B 1 477 ? -74.188 26.828 27.906 1 89.06 477 LEU B N 1
ATOM 10629 C CA . LEU B 1 477 ? -75.125 25.781 27.531 1 89.06 477 LEU B CA 1
ATOM 10630 C C . LEU B 1 477 ? -75.75 25.125 28.781 1 89.06 477 LEU B C 1
ATOM 10632 O O . LEU B 1 477 ? -76.938 24.766 28.781 1 89.06 477 LEU B O 1
ATOM 10636 N N . ARG B 1 478 ? -75 25.062 29.812 1 90.62 478 ARG B N 1
ATOM 10637 C CA . ARG B 1 478 ? -75.5 24.547 31.078 1 90.62 478 ARG B CA 1
ATOM 10638 C C . ARG B 1 478 ? -76.562 25.453 31.672 1 90.62 478 ARG B C 1
ATOM 10640 O O . ARG B 1 478 ? -77.562 24.969 32.219 1 90.62 478 ARG B O 1
ATOM 10647 N N . LYS B 1 479 ? -76.438 26.719 31.406 1 89.38 479 LYS B N 1
ATOM 10648 C CA . LYS B 1 479 ? -77.375 27.672 31.891 1 89.38 479 LYS B CA 1
ATOM 10649 C C . LYS B 1 479 ? -78.688 27.641 31.031 1 89.38 479 LYS B C 1
ATOM 10651 O O . LYS B 1 479 ? -79.75 27.688 31.562 1 89.38 479 LYS B O 1
ATOM 10656 N N . LEU B 1 480 ? -78.5 27.469 29.812 1 87.31 480 LEU B N 1
ATOM 10657 C CA . LEU B 1 480 ? -79.625 27.469 28.875 1 87.31 480 LEU B CA 1
ATOM 10658 C C . LEU B 1 480 ? -80.438 26.219 29.047 1 87.31 480 LEU B C 1
ATOM 10660 O O . LEU B 1 480 ? -81.688 26.297 29.031 1 87.31 480 LEU B O 1
ATOM 10664 N N . LEU B 1 481 ? -79.812 25.078 29.266 1 86 481 LEU B N 1
ATOM 10665 C CA . LEU B 1 481 ? -80.5 23.812 29.344 1 86 481 LEU B CA 1
ATOM 10666 C C . LEU B 1 481 ? -80.875 23.484 30.781 1 86 481 LEU B C 1
ATOM 10668 O O . LEU B 1 481 ? -81.688 22.578 31.031 1 86 481 LEU B O 1
ATOM 10672 N N . GLY B 1 482 ? -80.375 24.234 31.812 1 82 482 GLY B N 1
ATOM 10673 C CA . GLY B 1 482 ? -80.75 24.141 33.219 1 82 482 GLY B CA 1
ATOM 10674 C C . GLY B 1 482 ? -80.25 22.859 33.875 1 82 482 GLY B C 1
ATOM 10675 O O . GLY B 1 482 ? -80.875 22.328 34.781 1 82 482 GLY B O 1
ATOM 10676 N N . ASP B 1 483 ? -79.25 22.266 33.281 1 84 483 ASP B N 1
ATOM 10677 C CA . ASP B 1 483 ? -78.688 21.031 33.844 1 84 483 ASP B CA 1
ATOM 10678 C C . ASP B 1 483 ? -77.125 21.125 33.906 1 84 483 ASP B C 1
ATOM 10680 O O . ASP B 1 483 ? -76.5 21.266 32.906 1 84 483 ASP B O 1
ATOM 10684 N N . SER B 1 484 ? -76.688 21.062 35.156 1 84.75 484 SER B N 1
ATOM 10685 C CA . SER B 1 484 ? -75.25 21.203 35.406 1 84.75 484 SER B CA 1
ATOM 10686 C C . SER B 1 484 ? -74.5 19.922 35.094 1 84.75 484 SER B C 1
ATOM 10688 O O . SER B 1 484 ? -73.25 19.922 35.031 1 84.75 484 SER B O 1
ATOM 10690 N N . SER B 1 485 ? -75.125 18.906 34.719 1 85.38 485 SER B N 1
ATOM 10691 C CA . SER B 1 485 ? -74.438 17.625 34.5 1 85.38 485 SER B CA 1
ATOM 10692 C C . SER B 1 485 ? -73.938 17.531 33.062 1 85.38 485 SER B C 1
ATOM 10694 O O . SER B 1 485 ? -73.188 16.609 32.719 1 85.38 485 SER B O 1
ATOM 10696 N N . ILE B 1 486 ? -74.25 18.516 32.188 1 89.12 486 ILE B N 1
ATOM 10697 C CA . ILE B 1 486 ? -73.875 18.516 30.781 1 89.12 486 ILE B CA 1
ATOM 10698 C C . ILE B 1 486 ? -72.375 18.734 30.703 1 89.12 486 ILE B C 1
ATOM 10700 O O . ILE B 1 486 ? -71.812 19.656 31.328 1 89.12 486 ILE B O 1
ATOM 10704 N N . THR B 1 487 ? -71.562 17.766 30.109 1 90.69 487 THR B N 1
ATOM 10705 C CA . THR B 1 487 ? -70.125 17.844 29.984 1 90.69 487 THR B CA 1
ATOM 10706 C C . THR B 1 487 ? -69.688 17.516 28.562 1 90.69 487 THR B C 1
ATOM 10708 O O . THR B 1 487 ? -70.438 17 27.766 1 90.69 487 THR B O 1
ATOM 10711 N N . TYR B 1 488 ? -68.375 18.016 28.25 1 90.88 488 TYR B N 1
ATOM 10712 C CA . TYR B 1 488 ? -67.812 17.625 26.984 1 90.88 488 TYR B CA 1
ATOM 10713 C C . TYR B 1 488 ? -67.188 16.219 27.078 1 90.88 488 TYR B C 1
ATOM 10715 O O . TYR B 1 488 ? -66.562 15.883 28.078 1 90.88 488 TYR B O 1
ATOM 10723 N N . VAL B 1 489 ? -67.438 15.352 26.125 1 89.12 489 VAL B N 1
ATOM 10724 C CA . VAL B 1 489 ? -66.812 14.023 26.094 1 89.12 489 VAL B CA 1
ATOM 10725 C C . VAL B 1 489 ? -66.188 13.766 24.719 1 89.12 489 VAL B C 1
ATOM 10727 O O . VAL B 1 489 ? -66.688 14.312 23.719 1 89.12 489 VAL B O 1
ATOM 10730 N N . THR B 1 490 ? -65.062 13.102 24.719 1 87.88 490 THR B N 1
ATOM 10731 C CA . THR B 1 490 ? -64.438 12.695 23.484 1 87.88 490 THR B CA 1
ATOM 10732 C C . THR B 1 490 ? -64.625 11.203 23.234 1 87.88 490 THR B C 1
ATOM 10734 O O . THR B 1 490 ? -64.312 10.375 24.109 1 87.88 490 THR B O 1
ATOM 10737 N N . VAL B 1 491 ? -65.25 10.93 22.156 1 81.75 491 VAL B N 1
ATOM 10738 C CA . VAL B 1 491 ? -65.438 9.531 21.797 1 81.75 491 VAL B CA 1
ATOM 10739 C C . VAL B 1 491 ? -64.688 9.234 20.484 1 81.75 491 VAL B C 1
ATOM 10741 O O . VAL B 1 491 ? -65.062 9.758 19.422 1 81.75 491 VAL B O 1
ATOM 10744 N N . GLY B 1 492 ? -63.688 8.406 20.516 1 74.94 492 GLY B N 1
ATOM 10745 C CA . GLY B 1 492 ? -62.938 8.055 19.328 1 74.94 492 GLY B CA 1
ATOM 10746 C C . GLY B 1 492 ? -62.219 9.242 18.703 1 74.94 492 GLY B C 1
ATOM 10747 O O . GLY B 1 492 ? -61.406 9.898 19.359 1 74.94 492 GLY B O 1
ATOM 10748 N N . LYS B 1 493 ? -62.656 9.5 17.484 1 79.5 493 LYS B N 1
ATOM 10749 C CA . LYS B 1 493 ? -62.062 10.586 16.703 1 79.5 493 LYS B CA 1
ATOM 10750 C C . LYS B 1 493 ? -62.812 11.891 16.922 1 79.5 493 LYS B C 1
ATOM 10752 O O . LYS B 1 493 ? -62.281 12.969 16.641 1 79.5 493 LYS B O 1
ATOM 10757 N N . ASP B 1 494 ? -64.125 11.781 17.438 1 82.62 494 ASP B N 1
ATOM 10758 C CA . ASP B 1 494 ? -64.938 12.969 17.625 1 82.62 494 ASP B CA 1
ATOM 10759 C C . ASP B 1 494 ? -64.688 13.602 18.984 1 82.62 494 ASP B C 1
ATOM 10761 O O . ASP B 1 494 ? -65 12.984 20.016 1 82.62 494 ASP B O 1
ATOM 10765 N N . ALA B 1 495 ? -64.125 14.773 18.875 1 86.75 495 ALA B N 1
ATOM 10766 C CA . ALA B 1 495 ? -63.75 15.453 20.109 1 86.75 495 ALA B CA 1
ATOM 10767 C C . ALA B 1 495 ? -64.812 16.5 20.484 1 86.75 495 ALA B C 1
ATOM 10769 O O . ALA B 1 495 ? -65.5 17 19.625 1 86.75 495 ALA B O 1
ATOM 10770 N N . TYR B 1 496 ? -65.062 16.766 21.766 1 89.69 496 TYR B N 1
ATOM 10771 C CA . TYR B 1 496 ? -65.875 17.812 22.359 1 89.69 496 TYR B CA 1
ATOM 10772 C C . TYR B 1 496 ? -67.375 17.609 22.016 1 89.69 496 TYR B C 1
ATOM 10774 O O . TYR B 1 496 ? -68 18.547 21.578 1 89.69 496 TYR B O 1
ATOM 10782 N N . LEU B 1 497 ? -67.75 16.422 22.312 1 90.81 497 LEU B N 1
ATOM 10783 C CA . LEU B 1 497 ? -69.188 16.109 22.172 1 90.81 497 LEU B CA 1
ATOM 10784 C C . LEU B 1 497 ? -69.938 16.547 23.406 1 90.81 497 LEU B C 1
ATOM 10786 O O . LEU B 1 497 ? -69.562 16.266 24.531 1 90.81 497 LEU B O 1
ATOM 10790 N N . LEU B 1 498 ? -71.125 17.234 23.125 1 90.12 498 LEU B N 1
ATOM 10791 C CA . LEU B 1 498 ? -72 17.656 24.219 1 90.12 498 LEU B CA 1
ATOM 10792 C C . LEU B 1 498 ? -72.875 16.516 24.688 1 90.12 498 LEU B C 1
ATOM 10794 O O . LEU B 1 498 ? -73.75 16.094 23.938 1 90.12 498 LEU B O 1
ATOM 10798 N N . GLU B 1 499 ? -72.625 16.062 25.797 1 91.5 499 GLU B N 1
ATOM 10799 C CA . GLU B 1 499 ? -73.375 14.969 26.344 1 91.5 499 GLU B CA 1
ATOM 10800 C C . GLU B 1 499 ? -74.562 15.492 27.156 1 91.5 499 GLU B C 1
ATOM 10802 O O . GLU B 1 499 ? -74.375 16.141 28.188 1 91.5 499 GLU B O 1
ATOM 10807 N N . VAL B 1 500 ? -75.875 15.18 26.688 1 89.44 500 VAL B N 1
ATOM 10808 C CA . VAL B 1 500 ? -77.125 15.648 27.312 1 89.44 500 VAL B CA 1
ATOM 10809 C C . VAL B 1 500 ? -77.938 14.453 27.781 1 89.44 500 VAL B C 1
ATOM 10811 O O . VAL B 1 500 ? -78.125 13.469 27.047 1 89.44 500 VAL B O 1
ATOM 10814 N N . PRO B 1 501 ? -78.375 14.469 29.031 1 87.25 501 PRO B N 1
ATOM 10815 C CA . PRO B 1 501 ? -79.188 13.383 29.547 1 87.25 501 PRO B CA 1
ATOM 10816 C C . PRO B 1 501 ? -80.5 13.234 28.766 1 87.25 501 PRO B C 1
ATOM 10818 O O . PRO B 1 501 ? -81 14.211 28.203 1 87.25 501 PRO B O 1
ATOM 10821 N N . GLU B 1 502 ? -81.062 12.023 28.719 1 87.12 502 GLU B N 1
ATOM 10822 C CA . GLU B 1 502 ? -82.25 11.68 27.969 1 87.12 502 GLU B CA 1
ATOM 10823 C C . GLU B 1 502 ? -83.438 12.484 28.438 1 87.12 502 GLU B C 1
ATOM 10825 O O . GLU B 1 502 ? -84.375 12.789 27.656 1 87.12 502 GLU B O 1
ATOM 10830 N N . SER B 1 503 ? -83.5 13 29.672 1 84.5 503 SER B N 1
ATOM 10831 C CA . SER B 1 503 ? -84.625 13.766 30.25 1 84.5 503 SER B CA 1
ATOM 10832 C C . SER B 1 503 ? -84.75 15.148 29.594 1 84.5 503 SER B C 1
ATOM 10834 O O . SER B 1 503 ? -85.812 15.742 29.578 1 84.5 503 SER B O 1
ATOM 10836 N N . LEU B 1 504 ? -83.688 15.508 29.016 1 85.06 504 LEU B N 1
ATOM 10837 C CA . LEU B 1 504 ? -83.688 16.844 28.453 1 85.06 504 LEU B CA 1
ATOM 10838 C C . LEU B 1 504 ? -83.75 16.812 26.922 1 85.06 504 LEU B C 1
ATOM 10840 O O . LEU B 1 504 ? -83.5 17.828 26.266 1 85.06 504 LEU B O 1
ATOM 10844 N N . ARG B 1 505 ? -83.875 15.719 26.312 1 80.75 505 ARG B N 1
ATOM 10845 C CA . ARG B 1 505 ? -83.938 15.531 24.875 1 80.75 505 ARG B CA 1
ATOM 10846 C C . ARG B 1 505 ? -84.938 16.469 24.219 1 80.75 505 ARG B C 1
ATOM 10848 O O . ARG B 1 505 ? -84.688 17 23.141 1 80.75 505 ARG B O 1
ATOM 10855 N N . GLY B 1 506 ? -86.062 16.719 24.938 1 79.69 506 GLY B N 1
ATOM 10856 C CA . GLY B 1 506 ? -87.125 17.578 24.422 1 79.69 506 GLY B CA 1
ATOM 10857 C C . GLY B 1 506 ? -86.75 19.047 24.406 1 79.69 506 GLY B C 1
ATOM 10858 O O . GLY B 1 506 ? -87.312 19.828 23.656 1 79.69 506 GLY B O 1
ATOM 10859 N N . SER B 1 507 ? -85.75 19.422 25.219 1 81.75 507 SER B N 1
ATOM 10860 C CA . SER B 1 507 ? -85.312 20.828 25.375 1 81.75 507 SER B CA 1
ATOM 10861 C C . SER B 1 507 ? -84.125 21.172 24.484 1 81.75 507 SER B C 1
ATOM 10863 O O . SER B 1 507 ? -83.688 22.328 24.453 1 81.75 507 SER B O 1
ATOM 10865 N N . VAL B 1 508 ? -83.625 20.266 23.609 1 85.19 508 VAL B N 1
ATOM 10866 C CA . VAL B 1 508 ? -82.438 20.484 22.766 1 85.19 508 VAL B CA 1
ATOM 10867 C C . VAL B 1 508 ? -82.875 21.172 21.469 1 85.19 508 VAL B C 1
ATOM 10869 O O . VAL B 1 508 ? -83.812 20.734 20.797 1 85.19 508 VAL B O 1
ATOM 10872 N N . PRO B 1 509 ? -82.375 22.297 21.297 1 83.69 509 PRO B N 1
ATOM 10873 C CA . PRO B 1 509 ? -82.688 23.016 20.078 1 83.69 509 PRO B CA 1
ATOM 10874 C C . PRO B 1 509 ? -82.5 22.156 18.828 1 83.69 509 PRO B C 1
ATOM 10876 O O . PRO B 1 509 ? -81.688 21.219 18.828 1 83.69 509 PRO B O 1
ATOM 10879 N N . ARG B 1 510 ? -83.188 22.469 17.672 1 82.44 510 ARG B N 1
ATOM 10880 C CA . ARG B 1 510 ? -83.188 21.703 16.438 1 82.44 510 ARG B CA 1
ATOM 10881 C C . ARG B 1 510 ? -81.875 21.844 15.695 1 82.44 510 ARG B C 1
ATOM 10883 O O . ARG B 1 510 ? -81.5 20.984 14.883 1 82.44 510 ARG B O 1
ATOM 10890 N N . ASP B 1 511 ? -81.062 22.828 16.094 1 84.81 511 ASP B N 1
ATOM 10891 C CA . ASP B 1 511 ? -79.875 23.078 15.352 1 84.81 511 ASP B CA 1
ATOM 10892 C C . ASP B 1 511 ? -78.688 22.219 15.867 1 84.81 511 ASP B C 1
ATOM 10894 O O . ASP B 1 511 ? -77.625 22.203 15.281 1 84.81 511 ASP B O 1
ATOM 10898 N N . TYR B 1 512 ? -79 21.375 16.844 1 90.31 512 TYR B N 1
ATOM 10899 C CA . TYR B 1 512 ? -78 20.5 17.391 1 90.31 512 TYR B CA 1
ATOM 10900 C C . TYR B 1 512 ? -77.875 19.203 16.578 1 90.31 512 TYR B C 1
ATOM 10902 O O . TYR B 1 512 ? -78.938 18.625 16.203 1 90.31 512 TYR B O 1
ATOM 10910 N N . GLU B 1 513 ? -76.688 18.891 16.172 1 90.38 513 GLU B N 1
ATOM 10911 C CA . GLU B 1 513 ? -76.5 17.688 15.359 1 90.38 513 GLU B CA 1
ATOM 10912 C C . GLU B 1 513 ? -76.125 16.484 16.234 1 90.38 513 GLU B C 1
ATOM 10914 O O . GLU B 1 513 ? -75.125 16.516 16.984 1 90.38 513 GLU B O 1
ATOM 10919 N N . LEU B 1 514 ? -77 15.484 16.172 1 88.5 514 LEU B N 1
ATOM 10920 C CA . LEU B 1 514 ? -76.75 14.266 16.922 1 88.5 514 LEU B CA 1
ATOM 10921 C C . LEU B 1 514 ? -75.625 13.461 16.312 1 88.5 514 LEU B C 1
ATOM 10923 O O . LEU B 1 514 ? -75.625 13.148 15.117 1 88.5 514 LEU B O 1
ATOM 10927 N N . ARG B 1 515 ? -74.5 13.203 17.078 1 87.31 515 ARG B N 1
ATOM 10928 C CA . ARG B 1 515 ? -73.312 12.492 16.578 1 87.31 515 ARG B CA 1
ATOM 10929 C C . ARG B 1 515 ? -73.25 11.086 17.156 1 87.31 515 ARG B C 1
ATOM 10931 O O . ARG B 1 515 ? -72.875 10.141 16.453 1 87.31 515 ARG B O 1
ATOM 10938 N N . SER B 1 516 ? -73.5 10.953 18.531 1 88.12 516 SER B N 1
ATOM 10939 C CA . SER B 1 516 ? -73.438 9.648 19.188 1 88.12 516 SER B CA 1
ATOM 10940 C C . SER B 1 516 ? -74.438 9.555 20.312 1 88.12 516 SER B C 1
ATOM 10942 O O . SER B 1 516 ? -74.938 10.578 20.812 1 88.12 516 SER B O 1
ATOM 10944 N N . SER B 1 517 ? -75 8.258 20.625 1 86.69 517 SER B N 1
ATOM 10945 C CA . SER B 1 517 ? -75.938 8.062 21.719 1 86.69 517 SER B CA 1
ATOM 10946 C C . SER B 1 517 ? -75.5 6.938 22.641 1 86.69 517 SER B C 1
ATOM 10948 O O . SER B 1 517 ? -74.812 5.988 22.203 1 86.69 517 SER B O 1
ATOM 10950 N N . LYS B 1 518 ? -75.438 7.109 23.844 1 83.62 518 LYS B N 1
ATOM 10951 C CA . LYS B 1 518 ? -75.188 6.109 24.875 1 83.62 518 LYS B CA 1
ATOM 10952 C C . LYS B 1 518 ? -76.438 5.934 25.75 1 83.62 518 LYS B C 1
ATOM 10954 O O . LYS B 1 518 ? -77.312 6.82 25.812 1 83.62 518 LYS B O 1
ATOM 10959 N N . LYS B 1 519 ? -76.625 4.754 26.453 1 85.31 519 LYS B N 1
ATOM 10960 C CA . LYS B 1 519 ? -77.75 4.496 27.281 1 85.31 519 LYS B CA 1
ATOM 10961 C C . LYS B 1 519 ? -78 5.621 28.297 1 85.31 519 LYS B C 1
ATOM 10963 O O . LYS B 1 519 ? -77.125 5.867 29.141 1 85.31 519 LYS B O 1
ATOM 10968 N N . GLY B 1 520 ? -79 6.438 28.156 1 84.75 520 GLY B N 1
ATOM 10969 C CA . GLY B 1 520 ? -79.438 7.473 29.109 1 84.75 520 GLY B CA 1
ATOM 10970 C C . GLY B 1 520 ? -78.938 8.852 28.719 1 84.75 520 GLY B C 1
ATOM 10971 O O . GLY B 1 520 ? -79.312 9.852 29.312 1 84.75 520 GLY B O 1
ATOM 10972 N N . PHE B 1 521 ? -78 8.773 27.641 1 89.75 521 PHE B N 1
ATOM 10973 C CA . PHE B 1 521 ? -77.438 10.062 27.266 1 89.75 521 PHE B CA 1
ATOM 10974 C C . PHE B 1 521 ? -77.375 10.227 25.75 1 89.75 521 PHE B C 1
ATOM 10976 O O . PHE B 1 521 ? -77.25 9.25 25.016 1 89.75 521 PHE B O 1
ATOM 10983 N N . PHE B 1 522 ? -77.562 11.469 25.172 1 89.69 522 PHE B N 1
ATOM 10984 C CA . PHE B 1 522 ? -77.375 11.82 23.766 1 89.69 522 PHE B CA 1
ATOM 10985 C C . PHE B 1 522 ? -76.25 12.828 23.594 1 89.69 522 PHE B C 1
ATOM 10987 O O . PHE B 1 522 ? -76.062 13.711 24.438 1 89.69 522 PHE B O 1
ATOM 10994 N N . ARG B 1 523 ? -75.438 12.562 22.625 1 91.31 523 ARG B N 1
ATOM 10995 C CA . ARG B 1 523 ? -74.312 13.406 22.375 1 91.31 523 ARG B CA 1
ATOM 10996 C C . ARG B 1 523 ? -74.438 14.219 21.109 1 91.31 523 ARG B C 1
ATOM 10998 O O . ARG B 1 523 ? -74.812 13.664 20.047 1 91.31 523 ARG B O 1
ATOM 11005 N N . TYR B 1 524 ? -74.375 15.594 21.281 1 89.56 524 TYR B N 1
ATOM 11006 C CA . TYR B 1 524 ? -74.625 16.5 20.172 1 89.56 524 TYR B CA 1
ATOM 11007 C C . TYR B 1 524 ? -73.438 17.375 19.859 1 89.56 524 TYR B C 1
ATOM 11009 O O . TYR B 1 524 ? -72.562 17.609 20.719 1 89.56 524 TYR B O 1
ATOM 11017 N N . TRP B 1 525 ? -73.25 17.812 18.531 1 91 525 TRP B N 1
ATOM 11018 C CA . TRP B 1 525 ? -72.438 18.969 18.125 1 91 525 TRP B CA 1
ATOM 11019 C C . TRP B 1 525 ? -73.312 20.188 17.875 1 91 525 TRP B C 1
ATOM 11021 O O . TRP B 1 525 ? -74.312 20.094 17.188 1 91 525 TRP B O 1
ATOM 11031 N N . THR B 1 526 ? -73 21.297 18.453 1 88.62 526 THR B N 1
ATOM 11032 C CA . THR B 1 526 ? -73.688 22.547 18.141 1 88.62 526 THR B CA 1
ATOM 11033 C C . THR B 1 526 ? -72.938 23.297 17.031 1 88.62 526 THR B C 1
ATOM 11035 O O . THR B 1 526 ? -71.75 23.016 16.766 1 88.62 526 THR B O 1
ATOM 11038 N N . PRO B 1 527 ? -73.625 24.125 16.25 1 89 527 PRO B N 1
ATOM 11039 C CA . PRO B 1 527 ? -72.938 24.906 15.234 1 89 527 PRO B CA 1
ATOM 11040 C C . PRO B 1 527 ? -71.75 25.688 15.805 1 89 527 PRO B C 1
ATOM 11042 O O . PRO B 1 527 ? -70.75 25.828 15.133 1 89 527 PRO B O 1
ATOM 11045 N N . CYS B 1 528 ? -71.812 26.109 17.016 1 88.5 528 CYS B N 1
ATOM 11046 C CA . CYS B 1 528 ? -70.75 26.828 17.656 1 88.5 528 CYS B CA 1
ATOM 11047 C C . CYS B 1 528 ? -69.562 25.906 17.953 1 88.5 528 CYS B C 1
ATOM 11049 O O . CYS B 1 528 ? -68.438 26.266 17.75 1 88.5 528 CYS B O 1
ATOM 11051 N N . ILE B 1 529 ? -69.75 24.688 18.391 1 91.56 529 ILE B N 1
ATOM 11052 C CA . ILE B 1 529 ? -68.75 23.703 18.688 1 91.56 529 ILE B CA 1
ATOM 11053 C C . ILE B 1 529 ? -68 23.328 17.391 1 91.56 529 ILE B C 1
ATOM 11055 O O . ILE B 1 529 ? -66.75 23.219 17.375 1 91.56 529 ILE B O 1
ATOM 11059 N N . LYS B 1 530 ? -68.75 23.156 16.344 1 89.5 530 LYS B N 1
ATOM 11060 C CA . LYS B 1 530 ? -68.125 22.812 15.055 1 89.5 530 LYS B CA 1
ATOM 11061 C C . LYS B 1 530 ? -67.188 23.906 14.578 1 89.5 530 LYS B C 1
ATOM 11063 O O . LYS B 1 530 ? -66.125 23.625 14.039 1 89.5 530 LYS B O 1
ATOM 11068 N N . LYS B 1 531 ? -67.688 25.125 14.742 1 90.19 531 LYS B N 1
ATOM 11069 C CA . LYS B 1 531 ? -66.812 26.25 14.383 1 90.19 531 LYS B CA 1
ATOM 11070 C C . LYS B 1 531 ? -65.562 26.25 15.227 1 90.19 531 LYS B C 1
ATOM 11072 O O . LYS B 1 531 ? -64.438 26.406 14.695 1 90.19 531 LYS B O 1
ATOM 11077 N N . PHE B 1 532 ? -65.625 26.047 16.5 1 90.75 532 PHE B N 1
ATOM 11078 C CA . PHE B 1 532 ? -64.5 26.047 17.391 1 90.75 532 PHE B CA 1
ATOM 11079 C C . PHE B 1 532 ? -63.594 24.859 17.094 1 90.75 532 PHE B C 1
ATOM 11081 O O . PHE B 1 532 ? -62.344 24.969 17.203 1 90.75 532 PHE B O 1
ATOM 11088 N N . LEU B 1 533 ? -64.062 23.734 16.703 1 90.5 533 LEU B N 1
ATOM 11089 C CA . LEU B 1 533 ? -63.281 22.562 16.375 1 90.5 533 LEU B CA 1
ATOM 11090 C C . LEU B 1 533 ? -62.469 22.781 15.117 1 90.5 533 LEU B C 1
ATOM 11092 O O . LEU B 1 533 ? -61.312 22.328 15.023 1 90.5 533 LEU B O 1
ATOM 11096 N N . GLY B 1 534 ? -63.094 23.406 14.156 1 89 534 GLY B N 1
ATOM 11097 C CA . GLY B 1 534 ? -62.312 23.781 12.984 1 89 534 GLY B CA 1
ATOM 11098 C C . GLY B 1 534 ? -61.156 24.719 13.312 1 89 534 GLY B C 1
ATOM 11099 O O . GLY B 1 534 ? -60.031 24.5 12.836 1 89 534 GLY B O 1
ATOM 11100 N N . GLU B 1 535 ? -61.531 25.656 14.133 1 88.81 535 GLU B N 1
ATOM 11101 C CA . GLU B 1 535 ? -60.469 26.594 14.547 1 88.81 535 GLU B CA 1
ATOM 11102 C C . GLU B 1 535 ? -59.406 25.906 15.391 1 88.81 535 GLU B C 1
ATOM 11104 O O . GLU B 1 535 ? -58.219 26.219 15.273 1 88.81 535 GLU B O 1
ATOM 11109 N N . LEU B 1 536 ? -59.75 25.016 16.188 1 89.12 536 LEU B N 1
ATOM 11110 C CA . LEU B 1 536 ? -58.812 24.281 17.047 1 89.12 536 LEU B CA 1
ATOM 11111 C C . LEU B 1 536 ? -57.906 23.406 16.203 1 89.12 536 LEU B C 1
ATOM 11113 O O . LEU B 1 536 ? -56.688 23.328 16.469 1 89.12 536 LEU B O 1
ATOM 11117 N N . SER B 1 537 ? -58.438 22.734 15.297 1 89.38 537 SER B N 1
ATOM 11118 C CA . SER B 1 537 ? -57.625 21.906 14.414 1 89.38 537 SER B CA 1
ATOM 11119 C C . SER B 1 537 ? -56.594 22.734 13.664 1 89.38 537 SER B C 1
ATOM 11121 O O . SER B 1 537 ? -55.438 22.312 13.492 1 89.38 537 SER B O 1
ATOM 11123 N N . LEU B 1 538 ? -57.031 23.812 13.258 1 86.25 538 LEU B N 1
ATOM 11124 C CA . LEU B 1 538 ? -56.125 24.719 12.578 1 86.25 538 LEU B CA 1
ATOM 11125 C C . LEU B 1 538 ? -55.031 25.219 13.531 1 86.25 538 LEU B C 1
ATOM 11127 O O . LEU B 1 538 ? -53.875 25.281 13.172 1 86.25 538 LEU B O 1
ATOM 11131 N N . ALA B 1 539 ? -55.469 25.562 14.656 1 87.31 539 ALA B N 1
ATOM 11132 C CA . ALA B 1 539 ? -54.531 26.062 15.656 1 87.31 539 ALA B CA 1
ATOM 11133 C C . ALA B 1 539 ? -53.531 24.984 16.062 1 87.31 539 ALA B C 1
ATOM 11135 O O . ALA B 1 539 ? -52.344 25.25 16.25 1 87.31 539 ALA B O 1
ATOM 11136 N N . LYS B 1 540 ? -53.938 23.828 16.188 1 87.5 540 LYS B N 1
ATOM 11137 C CA . LYS B 1 540 ? -53.062 22.719 16.531 1 87.5 540 LYS B CA 1
ATOM 11138 C C . LYS B 1 540 ? -52.094 22.422 15.406 1 87.5 540 LYS B C 1
ATOM 11140 O O . LYS B 1 540 ? -50.938 22.062 15.648 1 87.5 540 LYS B O 1
ATOM 11145 N N . SER B 1 541 ? -52.594 22.5 14.281 1 85.88 541 SER B N 1
ATOM 11146 C CA . SER B 1 541 ? -51.719 22.312 13.125 1 85.88 541 SER B CA 1
ATOM 11147 C C . SER B 1 541 ? -50.625 23.391 13.07 1 85.88 541 SER B C 1
ATOM 11149 O O . SER B 1 541 ? -49.469 23.109 12.727 1 85.88 541 SER B O 1
ATOM 11151 N N . GLU B 1 542 ? -51.062 24.469 13.328 1 83.62 542 GLU B N 1
ATOM 11152 C CA . GLU B 1 542 ? -50.094 25.578 13.359 1 83.62 542 GLU B CA 1
ATOM 11153 C C . GLU B 1 542 ? -49.062 25.375 14.477 1 83.62 542 GLU B C 1
ATOM 11155 O O . GLU B 1 542 ? -47.906 25.688 14.297 1 83.62 542 GLU B O 1
ATOM 11160 N N . LYS B 1 543 ? -49.531 24.953 15.492 1 84.5 543 LYS B N 1
ATOM 11161 C CA . LYS B 1 543 ? -48.625 24.641 16.609 1 84.5 543 LYS B CA 1
ATOM 11162 C C . LYS B 1 543 ? -47.625 23.578 16.219 1 84.5 543 LYS B C 1
ATOM 11164 O O . LYS B 1 543 ? -46.438 23.703 16.516 1 84.5 543 LYS B O 1
ATOM 11169 N N . GLU B 1 544 ? -48.031 22.656 15.523 1 80.44 544 GLU B N 1
ATOM 11170 C CA . GLU B 1 544 ? -47.156 21.578 15.094 1 80.44 544 GLU B CA 1
ATOM 11171 C C . GLU B 1 544 ? -46.156 22.062 14.062 1 80.44 544 GLU B C 1
ATOM 11173 O O . GLU B 1 544 ? -45 21.625 14.07 1 80.44 544 GLU B O 1
ATOM 11178 N N . THR B 1 545 ? -46.562 22.797 13.289 1 77.44 545 THR B N 1
ATOM 11179 C CA . THR B 1 545 ? -45.656 23.359 12.297 1 77.44 545 THR B CA 1
ATOM 11180 C C . THR B 1 545 ? -44.625 24.25 12.961 1 77.44 545 THR B C 1
ATOM 11182 O O . THR B 1 545 ? -43.438 24.25 12.562 1 77.44 545 THR B O 1
ATOM 11185 N N . ALA B 1 546 ? -45.062 25 13.867 1 79.88 546 ALA B N 1
ATOM 11186 C CA . ALA B 1 546 ? -44.125 25.859 14.602 1 79.88 546 ALA B CA 1
ATOM 11187 C C . ALA B 1 546 ? -43.094 25.016 15.344 1 79.88 546 ALA B C 1
ATOM 11189 O O . ALA B 1 546 ? -41.906 25.391 15.414 1 79.88 546 ALA B O 1
ATOM 11190 N N . LEU B 1 547 ? -43.531 23.953 15.789 1 78.94 547 LEU B N 1
ATOM 11191 C CA . LEU B 1 547 ? -42.656 23.047 16.531 1 78.94 547 LEU B CA 1
ATOM 11192 C C . LEU B 1 547 ? -41.594 22.453 15.594 1 78.94 547 LEU B C 1
ATOM 11194 O O . LEU B 1 547 ? -40.438 22.266 15.992 1 78.94 547 LEU B O 1
ATOM 11198 N N . LYS B 1 548 ? -42 22.172 14.469 1 73.62 548 LYS B N 1
ATOM 11199 C CA . LYS B 1 548 ? -41.062 21.594 13.5 1 73.62 548 LYS B CA 1
ATOM 11200 C C . LYS B 1 548 ? -40 22.578 13.078 1 73.62 548 LYS B C 1
ATOM 11202 O O . LYS B 1 548 ? -38.844 22.203 12.844 1 73.62 548 LYS B O 1
ATOM 11207 N N . ASN B 1 549 ? -40.344 23.797 13.109 1 77.75 549 ASN B N 1
ATOM 11208 C CA . ASN B 1 549 ? -39.438 24.812 12.609 1 77.75 549 ASN B CA 1
ATOM 11209 C C . ASN B 1 549 ? -38.531 25.359 13.711 1 77.75 549 ASN B C 1
ATOM 11211 O O . ASN B 1 549 ? -37.562 26.078 13.445 1 77.75 549 ASN B O 1
ATOM 11215 N N . ILE B 1 550 ? -38.875 24.969 14.836 1 83.25 550 ILE B N 1
ATOM 11216 C CA . ILE B 1 550 ? -38.125 25.531 15.961 1 83.25 550 ILE B CA 1
ATOM 11217 C C . ILE B 1 550 ? -36.688 25.031 15.906 1 83.25 550 ILE B C 1
ATOM 11219 O O . ILE B 1 550 ? -35.75 25.781 16.234 1 83.25 550 ILE B O 1
ATOM 11223 N N . LEU B 1 551 ? -36.531 23.766 15.57 1 83.62 551 LEU B N 1
ATOM 11224 C CA . LEU B 1 551 ? -35.188 23.219 15.484 1 83.62 551 LEU B CA 1
ATOM 11225 C C . LEU B 1 551 ? -34.344 24 14.5 1 83.62 551 LEU B C 1
ATOM 11227 O O . LEU B 1 551 ? -33.188 24.375 14.812 1 83.62 551 LEU B O 1
ATOM 11231 N N . GLN B 1 552 ? -34.906 24.25 13.43 1 82.25 552 GLN B N 1
ATOM 11232 C CA . GLN B 1 552 ? -34.156 24.969 12.398 1 82.25 552 GLN B CA 1
ATOM 11233 C C . GLN B 1 552 ? -33.812 26.391 12.852 1 82.25 552 GLN B C 1
ATOM 11235 O O . GLN B 1 552 ? -32.719 26.875 12.57 1 82.25 552 GLN B O 1
ATOM 11240 N N . ARG B 1 553 ? -34.688 27 13.523 1 83.62 553 ARG B N 1
ATOM 11241 C CA . ARG B 1 553 ? -34.438 28.359 14.008 1 83.62 553 ARG B CA 1
ATOM 11242 C C . ARG B 1 553 ? -33.344 28.359 15.062 1 83.62 553 ARG B C 1
ATOM 11244 O O . ARG B 1 553 ? -32.5 29.281 15.102 1 83.62 553 ARG B O 1
ATOM 11251 N N . LEU B 1 554 ? -33.406 27.375 15.836 1 87.12 554 LEU B N 1
ATOM 11252 C CA . LEU B 1 554 ? -32.406 27.281 16.859 1 87.12 554 LEU B CA 1
ATOM 11253 C C . LEU B 1 554 ? -31.016 27 16.25 1 87.12 554 LEU B C 1
ATOM 11255 O O . LEU B 1 554 ? -30.016 27.531 16.734 1 87.12 554 LEU B O 1
ATOM 11259 N N . ILE B 1 555 ? -30.984 26.188 15.266 1 88.75 555 ILE B N 1
ATOM 11260 C CA . ILE B 1 555 ? -29.734 25.875 14.594 1 88.75 555 ILE B CA 1
ATOM 11261 C C . ILE B 1 555 ? -29.172 27.141 13.922 1 88.75 555 ILE B C 1
ATOM 11263 O O . ILE B 1 555 ? -27.969 27.391 13.969 1 88.75 555 ILE B O 1
ATOM 11267 N N . VAL B 1 556 ? -30.016 27.859 13.328 1 85.56 556 VAL B N 1
ATOM 11268 C CA . VAL B 1 556 ? -29.594 29.094 12.688 1 85.56 556 VAL B CA 1
ATOM 11269 C C . VAL B 1 556 ? -29 30.047 13.734 1 85.56 556 VAL B C 1
ATOM 11271 O O . VAL B 1 556 ? -27.984 30.688 13.492 1 85.56 556 VAL B O 1
ATOM 11274 N N . GLN B 1 557 ? -29.641 30.141 14.867 1 86.81 557 GLN B N 1
ATOM 11275 C CA . GLN B 1 557 ? -29.141 30.969 15.961 1 86.81 557 GLN B CA 1
ATOM 11276 C C . GLN B 1 557 ? -27.766 30.484 16.422 1 86.81 557 GLN B C 1
ATOM 11278 O O . GLN B 1 557 ? -26.875 31.297 16.719 1 86.81 557 GLN B O 1
ATOM 11283 N N . PHE B 1 558 ? -27.688 29.25 16.531 1 92 558 PHE B N 1
ATOM 11284 C CA . PHE B 1 558 ? -26.422 28.641 16.938 1 92 558 PHE B CA 1
ATOM 11285 C C . PHE B 1 558 ? -25.312 28.984 15.953 1 92 558 PHE B C 1
ATOM 11287 O O . PHE B 1 558 ? -24.188 29.25 16.359 1 92 558 PHE B O 1
ATOM 11294 N N . CYS B 1 559 ? -25.609 29.047 14.656 1 89.88 559 CYS B N 1
ATOM 11295 C CA . CYS B 1 559 ? -24.625 29.25 13.594 1 89.88 559 CYS B CA 1
ATOM 11296 C C . CYS B 1 559 ? -24.188 30.703 13.539 1 89.88 559 CYS B C 1
ATOM 11298 O O . CYS B 1 559 ? -23.141 31.031 12.945 1 89.88 559 CYS B O 1
ATOM 11300 N N . GLU B 1 560 ? -24.875 31.531 14.164 1 87.06 560 GLU B N 1
ATOM 11301 C CA . GLU B 1 560 ? -24.5 32.938 14.18 1 87.06 560 GLU B CA 1
ATOM 11302 C C . GLU B 1 560 ? -23.172 33.156 14.883 1 87.06 560 GLU B C 1
ATOM 11304 O O . GLU B 1 560 ? -22.406 34.031 14.523 1 87.06 560 GLU B O 1
ATOM 11309 N N . ASP B 1 561 ? -22.969 32.344 15.812 1 91.75 561 ASP B N 1
ATOM 11310 C CA . ASP B 1 561 ? -21.719 32.438 16.578 1 91.75 561 ASP B CA 1
ATOM 11311 C C . ASP B 1 561 ? -20.734 31.359 16.156 1 91.75 561 ASP B C 1
ATOM 11313 O O . ASP B 1 561 ? -20.016 30.812 16.984 1 91.75 561 ASP B O 1
ATOM 11317 N N . HIS B 1 562 ? -20.734 31.078 14.906 1 91 562 HIS B N 1
ATOM 11318 C CA . HIS B 1 562 ? -19.906 29.984 14.414 1 91 562 HIS B CA 1
ATOM 11319 C C . HIS B 1 562 ? -18.438 30.234 14.672 1 91 562 HIS B C 1
ATOM 11321 O O . HIS B 1 562 ? -17.672 29.297 14.938 1 91 562 HIS B O 1
ATOM 11327 N N . ASN B 1 563 ? -17.969 31.422 14.672 1 90.69 563 ASN B N 1
ATOM 11328 C CA . ASN B 1 563 ? -16.547 31.734 14.898 1 90.69 563 ASN B CA 1
ATOM 11329 C C . ASN B 1 563 ? -16.125 31.422 16.328 1 90.69 563 ASN B C 1
ATOM 11331 O O . ASN B 1 563 ? -15.008 30.984 16.578 1 90.69 563 ASN B O 1
ATOM 11335 N N . LYS B 1 564 ? -17.047 31.719 17.188 1 93.69 564 LYS B N 1
ATOM 11336 C CA . LYS B 1 564 ? -16.734 31.453 18.594 1 93.69 564 LYS B CA 1
ATOM 11337 C C . LYS B 1 564 ? -16.625 29.953 18.859 1 93.69 564 LYS B C 1
ATOM 11339 O O . LYS B 1 564 ? -15.75 29.531 19.625 1 93.69 564 LYS B O 1
ATOM 11344 N N . TRP B 1 565 ? -17.5 29.219 18.203 1 94.62 565 TRP B N 1
ATOM 11345 C CA . TRP B 1 565 ? -17.453 27.766 18.375 1 94.62 565 TRP B CA 1
ATOM 11346 C C . TRP B 1 565 ? -16.141 27.219 17.812 1 94.62 565 TRP B C 1
ATOM 11348 O O . TRP B 1 565 ? -15.523 26.344 18.422 1 94.62 565 TRP B O 1
ATOM 11358 N N . ARG B 1 566 ? -15.781 27.734 16.719 1 93.19 566 ARG B N 1
ATOM 11359 C CA . ARG B 1 566 ? -14.547 27.281 16.094 1 93.19 566 ARG B CA 1
ATOM 11360 C C . ARG B 1 566 ? -13.336 27.609 16.953 1 93.19 566 ARG B C 1
ATOM 11362 O O . ARG B 1 566 ? -12.398 26.812 17.047 1 93.19 566 ARG B O 1
ATOM 11369 N N . GLN B 1 567 ? -13.391 28.719 17.5 1 94.44 567 GLN B N 1
ATOM 11370 C CA . GLN B 1 567 ? -12.305 29.125 18.375 1 94.44 567 GLN B CA 1
ATOM 11371 C C . GLN B 1 567 ? -12.219 28.219 19.609 1 94.44 567 GLN B C 1
ATOM 11373 O O . GLN B 1 567 ? -11.125 27.875 20.047 1 94.44 567 GLN B O 1
ATOM 11378 N N . LEU B 1 568 ? -13.344 27.875 20.125 1 95.75 568 LEU B N 1
ATOM 11379 C CA . LEU B 1 568 ? -13.391 26.969 21.266 1 95.75 568 LEU B CA 1
ATOM 11380 C C . LEU B 1 568 ? -12.742 25.625 20.922 1 95.75 568 LEU B C 1
ATOM 11382 O O . LEU B 1 568 ? -11.953 25.094 21.703 1 95.75 568 LEU B O 1
ATOM 11386 N N . VAL B 1 569 ? -13.086 25.125 19.75 1 95.94 569 VAL B N 1
ATOM 11387 C CA . VAL B 1 569 ? -12.539 23.859 19.297 1 95.94 569 VAL B CA 1
ATOM 11388 C C . VAL B 1 569 ? -11.031 23.984 19.094 1 95.94 569 VAL B C 1
ATOM 11390 O O . VAL B 1 569 ? -10.266 23.094 19.469 1 95.94 569 VAL B O 1
ATOM 11393 N N . SER B 1 570 ? -10.625 25.031 18.516 1 95.38 570 SER B N 1
ATOM 11394 C CA . SER B 1 570 ? -9.211 25.266 18.25 1 95.38 570 SER B CA 1
ATOM 11395 C C . SER B 1 570 ? -8.414 25.344 19.547 1 95.38 570 SER B C 1
ATOM 11397 O O . SER B 1 570 ? -7.328 24.781 19.656 1 95.38 570 SER B O 1
ATOM 11399 N N . THR B 1 571 ? -8.953 26.016 20.5 1 96.06 571 THR B N 1
ATOM 11400 C CA . THR B 1 571 ? -8.289 26.156 21.797 1 96.06 571 THR B CA 1
ATOM 11401 C C . THR B 1 571 ? -8.195 24.812 22.5 1 96.06 571 THR B C 1
ATOM 11403 O O . THR B 1 571 ? -7.152 24.469 23.062 1 96.06 571 THR B O 1
ATOM 11406 N N . THR B 1 572 ? -9.242 24.094 22.469 1 96 572 THR B N 1
ATOM 11407 C CA . THR B 1 572 ? -9.25 22.781 23.094 1 96 572 THR B CA 1
ATOM 11408 C C . THR B 1 572 ? -8.273 21.844 22.391 1 96 572 THR B C 1
ATOM 11410 O O . THR B 1 572 ? -7.629 21.016 23.047 1 96 572 THR B O 1
ATOM 11413 N N . ALA B 1 573 ? -8.25 21.953 21.125 1 96.62 573 ALA B N 1
ATOM 11414 C CA . ALA B 1 573 ? -7.312 21.125 20.359 1 96.62 573 ALA B CA 1
ATOM 11415 C C . ALA B 1 573 ? -5.867 21.453 20.734 1 96.62 573 ALA B C 1
ATOM 11417 O O . ALA B 1 573 ? -5.051 20.547 20.906 1 96.62 573 ALA B O 1
ATOM 11418 N N . GLU B 1 574 ? -5.59 22.688 20.828 1 96.88 574 GLU B N 1
ATOM 11419 C CA . GLU B 1 574 ? -4.238 23.094 21.172 1 96.88 574 GLU B CA 1
ATOM 11420 C C . GLU B 1 574 ? -3.848 22.578 22.562 1 96.88 574 GLU B C 1
ATOM 11422 O O . GLU B 1 574 ? -2.715 22.141 22.766 1 96.88 574 GLU B O 1
ATOM 11427 N N . LEU B 1 575 ? -4.738 22.641 23.484 1 95.25 575 LEU B N 1
ATOM 11428 C CA . LEU B 1 575 ? -4.48 22.125 24.812 1 95.25 575 LEU B CA 1
ATOM 11429 C C . LEU B 1 575 ? -4.258 20.609 24.781 1 95.25 575 LEU B C 1
ATOM 11431 O O . LEU B 1 575 ? -3.363 20.094 25.453 1 95.25 575 LEU B O 1
ATOM 11435 N N . ASP B 1 576 ? -5.074 19.984 24 1 96.06 576 ASP B N 1
ATOM 11436 C CA . ASP B 1 576 ? -4.934 18.531 23.859 1 96.06 576 ASP B CA 1
ATOM 11437 C C . ASP B 1 576 ? -3.553 18.172 23.328 1 96.06 576 ASP B C 1
ATOM 11439 O O . ASP B 1 576 ? -2.924 17.219 23.812 1 96.06 576 ASP B O 1
ATOM 11443 N N . VAL B 1 577 ? -3.076 18.875 22.359 1 97 577 VAL B N 1
ATOM 11444 C CA . VAL B 1 577 ? -1.771 18.609 21.766 1 97 577 VAL B CA 1
ATOM 11445 C C . VAL B 1 577 ? -0.67 18.875 22.797 1 97 577 VAL B C 1
ATOM 11447 O O . VAL B 1 577 ? 0.296 18.125 22.891 1 97 577 VAL B O 1
ATOM 11450 N N . LEU B 1 578 ? -0.798 19.953 23.516 1 95.75 578 LEU B N 1
ATOM 11451 C CA . LEU B 1 578 ? 0.194 20.266 24.531 1 95.75 578 LEU B CA 1
ATOM 11452 C C . LEU B 1 578 ? 0.274 19.172 25.594 1 95.75 578 LEU B C 1
ATOM 11454 O O . LEU B 1 578 ? 1.365 18.812 26.031 1 95.75 578 LEU B O 1
ATOM 11458 N N . PHE B 1 579 ? -0.821 18.656 25.938 1 93.38 579 PHE B N 1
ATOM 11459 C CA . PHE B 1 579 ? -0.844 17.531 26.875 1 93.38 579 PHE B CA 1
ATOM 11460 C C . PHE B 1 579 ? -0.183 16.297 26.266 1 93.38 579 PHE B C 1
ATOM 11462 O O . PHE B 1 579 ? 0.525 15.562 26.953 1 93.38 579 PHE B O 1
ATOM 11469 N N . SER B 1 580 ? -0.466 16.094 25.016 1 95.06 580 SER B N 1
ATOM 11470 C CA . SER B 1 580 ? 0.134 14.961 24.328 1 95.06 580 SER B CA 1
ATOM 11471 C C . SER B 1 580 ? 1.656 15.055 24.328 1 95.06 580 SER B C 1
ATOM 11473 O O . SER B 1 580 ? 2.342 14.055 24.578 1 95.06 580 SER B O 1
ATOM 11475 N N . LEU B 1 581 ? 2.154 16.25 24.078 1 95.5 581 LEU B N 1
ATOM 11476 C CA . LEU B 1 581 ? 3.598 16.453 24.078 1 95.5 581 LEU B CA 1
ATOM 11477 C C . LEU B 1 581 ? 4.176 16.234 25.469 1 95.5 581 LEU B C 1
ATOM 11479 O O . LEU B 1 581 ? 5.285 15.711 25.625 1 95.5 581 LEU B O 1
ATOM 11483 N N . ALA B 1 582 ? 3.471 16.625 26.469 1 92.69 582 ALA B N 1
ATOM 11484 C CA . ALA B 1 582 ? 3.92 16.438 27.859 1 92.69 582 ALA B CA 1
ATOM 11485 C C . ALA B 1 582 ? 3.982 14.953 28.219 1 92.69 582 ALA B C 1
ATOM 11487 O O . ALA B 1 582 ? 4.93 14.5 28.859 1 92.69 582 ALA B O 1
ATOM 11488 N N . ILE B 1 583 ? 3.029 14.219 27.766 1 90.69 583 ILE B N 1
ATOM 11489 C CA . ILE B 1 583 ? 2.945 12.789 28.062 1 90.69 583 ILE B CA 1
ATOM 11490 C C . ILE B 1 583 ? 4.004 12.031 27.266 1 90.69 583 ILE B C 1
ATOM 11492 O O . ILE B 1 583 ? 4.582 11.062 27.766 1 90.69 583 ILE B O 1
ATOM 11496 N N . ALA B 1 584 ? 4.242 12.445 26.078 1 92.12 584 ALA B N 1
ATOM 11497 C CA . ALA B 1 584 ? 5.184 11.773 25.188 1 92.12 584 ALA B CA 1
ATOM 11498 C C . ALA B 1 584 ? 6.578 11.719 25.812 1 92.12 584 ALA B C 1
ATOM 11500 O O . ALA B 1 584 ? 7.348 10.789 25.547 1 92.12 584 ALA B O 1
ATOM 11501 N N . SER B 1 585 ? 6.906 12.633 26.609 1 89.62 585 SER B N 1
ATOM 11502 C CA . SER B 1 585 ? 8.219 12.703 27.25 1 89.62 585 SER B CA 1
ATOM 11503 C C . SER B 1 585 ? 8.469 11.492 28.141 1 89.62 585 SER B C 1
ATOM 11505 O O . SER B 1 585 ? 9.617 11.102 28.359 1 89.62 585 SER B O 1
ATOM 11507 N N . ASP B 1 586 ? 7.445 10.852 28.5 1 86.88 586 ASP B N 1
ATOM 11508 C CA . ASP B 1 586 ? 7.559 9.719 29.406 1 86.88 586 ASP B CA 1
ATOM 11509 C C . ASP B 1 586 ? 7.793 8.414 28.641 1 86.88 586 ASP B C 1
ATOM 11511 O O . ASP B 1 586 ? 8.18 7.406 29.234 1 86.88 586 ASP B O 1
ATOM 11515 N N . PHE B 1 587 ? 7.715 8.5 27.469 1 85.94 587 PHE B N 1
ATOM 11516 C CA . PHE B 1 587 ? 7.801 7.27 26.688 1 85.94 587 PHE B CA 1
ATOM 11517 C C . PHE B 1 587 ? 9.172 7.141 26.031 1 85.94 587 PHE B C 1
ATOM 11519 O O . PHE B 1 587 ? 9.461 6.133 25.375 1 85.94 587 PHE B O 1
ATOM 11526 N N . TYR B 1 588 ? 10.016 8.07 26.234 1 87.81 588 TYR B N 1
ATOM 11527 C CA . TYR B 1 588 ? 11.367 7.969 25.703 1 87.81 588 TYR B CA 1
ATOM 11528 C C . TYR B 1 588 ? 12.234 7.074 26.578 1 87.81 588 TYR B C 1
ATOM 11530 O O . TYR B 1 588 ? 11.984 6.949 27.781 1 87.81 588 TYR B O 1
ATOM 11538 N N . GLU B 1 589 ? 13.172 6.461 25.906 1 85.12 589 GLU B N 1
ATOM 11539 C CA . GLU B 1 589 ? 14.164 5.707 26.672 1 85.12 589 GLU B CA 1
ATOM 11540 C C . GLU B 1 589 ? 15.297 6.609 27.156 1 85.12 589 GLU B C 1
ATOM 11542 O O . GLU B 1 589 ? 15.898 7.34 26.359 1 85.12 589 GLU B O 1
ATOM 11547 N N . GLY B 1 590 ? 15.539 6.648 28.438 1 84.12 590 GLY B N 1
ATOM 11548 C CA . GLY B 1 590 ? 16.625 7.453 28.969 1 84.12 590 GLY B CA 1
ATOM 11549 C C . GLY B 1 590 ? 16.172 8.812 29.469 1 84.12 590 GLY B C 1
ATOM 11550 O O . GLY B 1 590 ? 14.984 9.047 29.672 1 84.12 590 GLY B O 1
ATOM 11551 N N . PRO B 1 591 ? 17.078 9.688 29.641 1 91.44 591 PRO B N 1
ATOM 11552 C CA . PRO B 1 591 ? 16.75 11.016 30.156 1 91.44 591 PRO B CA 1
ATOM 11553 C C . PRO B 1 591 ? 16.156 11.93 29.078 1 91.44 591 PRO B C 1
ATOM 11555 O O . PRO B 1 591 ? 16.438 11.758 27.891 1 91.44 591 PRO B O 1
ATOM 11558 N N . THR B 1 592 ? 15.297 12.773 29.562 1 94.62 592 THR B N 1
ATOM 11559 C CA . THR B 1 592 ? 14.688 13.758 28.672 1 94.62 592 THR B CA 1
ATOM 11560 C C . THR B 1 592 ? 15 15.172 29.156 1 94.62 592 THR B C 1
ATOM 11562 O O . THR B 1 592 ? 15.25 15.398 30.328 1 94.62 592 THR B O 1
ATOM 11565 N N . CYS B 1 593 ? 15.062 16.078 28.234 1 96.19 593 CYS B N 1
ATOM 11566 C CA . CYS B 1 593 ? 15.344 17.453 28.625 1 96.19 593 CYS B CA 1
ATOM 11567 C C . CYS B 1 593 ? 14.547 18.438 27.766 1 96.19 593 CYS B C 1
ATOM 11569 O O . CYS B 1 593 ? 14.07 18.094 26.688 1 96.19 593 CYS B O 1
ATOM 11571 N N . ARG B 1 594 ? 14.414 19.578 28.328 1 96.12 594 ARG B N 1
ATOM 11572 C CA . ARG B 1 594 ? 13.883 20.703 27.562 1 96.12 594 ARG B CA 1
ATOM 11573 C C . ARG B 1 594 ? 14.977 21.375 26.734 1 96.12 594 ARG B C 1
ATOM 11575 O O . ARG B 1 594 ? 15.922 21.938 27.281 1 96.12 594 ARG B O 1
ATOM 11582 N N . PRO B 1 595 ? 14.828 21.344 25.422 1 97.25 595 PRO B N 1
ATOM 11583 C CA . PRO B 1 595 ? 15.875 21.938 24.578 1 97.25 595 PRO B CA 1
ATOM 11584 C C . PRO B 1 595 ? 16.016 23.438 24.781 1 97.25 595 PRO B C 1
ATOM 11586 O O . PRO B 1 595 ? 15.008 24.141 24.969 1 97.25 595 PRO B O 1
ATOM 11589 N N . ARG B 1 596 ? 17.188 23.906 24.734 1 96 596 ARG B N 1
ATOM 11590 C CA . ARG B 1 596 ? 17.469 25.344 24.797 1 96 596 ARG B CA 1
ATOM 11591 C C . ARG B 1 596 ? 17.609 25.938 23.406 1 96 596 ARG B C 1
ATOM 11593 O O . ARG B 1 596 ? 18.5 25.547 22.656 1 96 596 ARG B O 1
ATOM 11600 N N . ILE B 1 597 ? 16.734 26.859 23.078 1 95.19 597 ILE B N 1
ATOM 11601 C CA . ILE B 1 597 ? 16.75 27.5 21.766 1 95.19 597 ILE B CA 1
ATOM 11602 C C . ILE B 1 597 ? 17.531 28.812 21.844 1 95.19 597 ILE B C 1
ATOM 11604 O O . ILE B 1 597 ? 17.172 29.719 22.594 1 95.19 597 ILE B O 1
ATOM 11608 N N . LEU B 1 598 ? 18.578 28.844 21.078 1 89.19 598 LEU B N 1
ATOM 11609 C CA . LEU B 1 598 ? 19.438 30.016 21.109 1 89.19 598 LEU B CA 1
ATOM 11610 C C . LEU B 1 598 ? 18.938 31.078 20.141 1 89.19 598 LEU B C 1
ATOM 11612 O O . LEU B 1 598 ? 18.469 30.766 19.047 1 89.19 598 LEU B O 1
ATOM 11616 N N . GLY B 1 599 ? 18.5 32.219 20.594 1 73.38 599 GLY B N 1
ATOM 11617 C CA . GLY B 1 599 ? 17.969 33.344 19.812 1 73.38 599 GLY B CA 1
ATOM 11618 C C . GLY B 1 599 ? 18.969 33.906 18.828 1 73.38 599 GLY B C 1
ATOM 11619 O O . GLY B 1 599 ? 20.172 33.625 18.922 1 73.38 599 GLY B O 1
ATOM 11620 N N . SER B 1 600 ? 18.547 34.281 17.578 1 58.94 600 SER B N 1
ATOM 11621 C CA . SER B 1 600 ? 19.375 34.938 16.562 1 58.94 600 SER B CA 1
ATOM 11622 C C . SER B 1 600 ? 20.109 36.156 17.141 1 58.94 600 SER B C 1
ATOM 11624 O O . SER B 1 600 ? 19.688 37.281 16.938 1 58.94 600 SER B O 1
ATOM 11626 N N . SER B 1 601 ? 20.312 36.25 18.375 1 49.16 601 SER B N 1
ATOM 11627 C CA . SER B 1 601 ? 20.75 37.594 18.719 1 49.16 601 SER B CA 1
ATOM 11628 C C . SER B 1 601 ? 21.719 38.156 17.688 1 49.16 601 SER B C 1
ATOM 11630 O O . SER B 1 601 ? 21.562 39.281 17.203 1 49.16 601 SER B O 1
ATOM 11632 N N . CYS B 1 602 ? 23.125 37.938 17.828 1 46.59 602 CYS B N 1
ATOM 11633 C CA . CYS B 1 602 ? 24.156 38.719 17.156 1 46.59 602 CYS B CA 1
ATOM 11634 C C . CYS B 1 602 ? 24.469 38.125 15.781 1 46.59 602 CYS B C 1
ATOM 11636 O O . CYS B 1 602 ? 24.547 36.906 15.633 1 46.59 602 CYS B O 1
ATOM 11638 N N . SER B 1 603 ? 24.109 38.844 14.703 1 49.66 603 SER B N 1
ATOM 11639 C CA . SER B 1 603 ? 24.406 38.688 13.281 1 49.66 603 SER B CA 1
ATOM 11640 C C . SER B 1 603 ? 25.609 37.781 13.07 1 49.66 603 SER B C 1
ATOM 11642 O O . SER B 1 603 ? 25.688 37.062 12.07 1 49.66 603 SER B O 1
ATOM 11644 N N . ASN B 1 604 ? 26.531 37.844 14.016 1 54.22 604 ASN B N 1
ATOM 11645 C CA . ASN B 1 604 ? 27.828 37.281 13.719 1 54.22 604 ASN B CA 1
ATOM 11646 C C . ASN B 1 604 ? 27.969 35.875 14.328 1 54.22 604 ASN B C 1
ATOM 11648 O O . ASN B 1 604 ? 29.047 35.281 14.25 1 54.22 604 ASN B O 1
ATOM 11652 N N . GLU B 1 605 ? 26.828 35.312 14.93 1 67.06 605 GLU B N 1
ATOM 11653 C CA . GLU B 1 605 ? 27.062 34.062 15.609 1 67.06 605 GLU B CA 1
ATOM 11654 C C . GLU B 1 605 ? 26.766 32.875 14.688 1 67.06 605 GLU B C 1
ATOM 11656 O O . GLU B 1 605 ? 25.75 32.875 13.977 1 67.06 605 GLU B O 1
ATOM 11661 N N . VAL B 1 606 ? 27.672 31.984 14.617 1 80.44 606 VAL B N 1
ATOM 11662 C CA . VAL B 1 606 ? 27.609 30.766 13.812 1 80.44 606 VAL B CA 1
ATOM 11663 C C . VAL B 1 606 ? 26.578 29.812 14.406 1 80.44 606 VAL B C 1
ATOM 11665 O O . VAL B 1 606 ? 26.562 29.594 15.625 1 80.44 606 VAL B O 1
ATOM 11668 N N . PRO B 1 607 ? 25.562 29.422 13.68 1 92.19 607 PRO B N 1
ATOM 11669 C CA . PRO B 1 607 ? 24.578 28.453 14.164 1 92.19 607 PRO B CA 1
ATOM 11670 C C . PRO B 1 607 ? 25.203 27.234 14.805 1 92.19 607 PRO B C 1
ATOM 11672 O O . PRO B 1 607 ? 26.266 26.781 14.375 1 92.19 607 PRO B O 1
ATOM 11675 N N . CYS B 1 608 ? 24.562 26.75 15.891 1 93.25 608 CYS B N 1
ATOM 11676 C CA . CYS B 1 608 ? 25.156 25.625 16.594 1 93.25 608 CYS B CA 1
ATOM 11677 C C . CYS B 1 608 ? 24.109 24.594 16.969 1 93.25 608 CYS B C 1
ATOM 11679 O O . CYS B 1 608 ? 22.922 24.922 17.047 1 93.25 608 CYS B O 1
ATOM 11681 N N . LEU B 1 609 ? 24.453 23.375 17.141 1 96.38 609 LEU B N 1
ATOM 11682 C CA . LEU B 1 609 ? 23.688 22.25 17.641 1 96.38 609 LEU B CA 1
ATOM 11683 C C . LEU B 1 609 ? 24.562 21.375 18.547 1 96.38 609 LEU B C 1
ATOM 11685 O O . LEU B 1 609 ? 25.609 20.891 18.125 1 96.38 609 LEU B O 1
ATOM 11689 N N . SER B 1 610 ? 24.188 21.266 19.781 1 96.19 610 SER B N 1
ATOM 11690 C CA . SER B 1 610 ? 24.953 20.453 20.734 1 96.19 610 SER B CA 1
ATOM 11691 C C . SER B 1 610 ? 24.016 19.562 21.562 1 96.19 610 SER B C 1
ATOM 11693 O O . SER B 1 610 ? 22.953 20.016 22.016 1 96.19 610 SER B O 1
ATOM 11695 N N . ALA B 1 611 ? 24.391 18.328 21.688 1 96.94 611 ALA B N 1
ATOM 11696 C CA . ALA B 1 611 ? 23.594 17.375 22.453 1 96.94 611 ALA B CA 1
ATOM 11697 C C . ALA B 1 611 ? 24.5 16.453 23.281 1 96.94 611 ALA B C 1
ATOM 11699 O O . ALA B 1 611 ? 25.562 16.047 22.828 1 96.94 611 ALA B O 1
ATOM 11700 N N . LYS B 1 612 ? 24.078 16.219 24.469 1 96.88 612 LYS B N 1
ATOM 11701 C CA . LYS B 1 612 ? 24.734 15.258 25.344 1 96.88 612 LYS B CA 1
ATOM 11702 C C . LYS B 1 612 ? 23.828 14.062 25.625 1 96.88 612 LYS B C 1
ATOM 11704 O O . LYS B 1 612 ? 22.688 14.227 26.062 1 96.88 612 LYS B O 1
ATOM 11709 N N . GLY B 1 613 ? 24.344 12.898 25.375 1 95.44 613 GLY B N 1
ATOM 11710 C CA . GLY B 1 613 ? 23.578 11.688 25.609 1 95.44 613 GLY B CA 1
ATOM 11711 C C . GLY B 1 613 ? 22.297 11.633 24.797 1 95.44 613 GLY B C 1
ATOM 11712 O O . GLY B 1 613 ? 21.219 11.375 25.344 1 95.44 613 GLY B O 1
ATOM 11713 N N . LEU B 1 614 ? 22.438 11.914 23.562 1 95.62 614 LEU B N 1
ATOM 11714 C CA . LEU B 1 614 ? 21.266 11.961 22.688 1 95.62 614 LEU B CA 1
ATOM 11715 C C . LEU B 1 614 ? 20.75 10.562 22.375 1 95.62 614 LEU B C 1
ATOM 11717 O O . LEU B 1 614 ? 21.5 9.734 21.844 1 95.62 614 LEU B O 1
ATOM 11721 N N . GLY B 1 615 ? 19.562 10.289 22.766 1 92.69 615 GLY B N 1
ATOM 11722 C CA . GLY B 1 615 ? 18.906 9.047 22.406 1 92.69 615 GLY B CA 1
ATOM 11723 C C . GLY B 1 615 ? 18.047 9.172 21.156 1 92.69 615 GLY B C 1
ATOM 11724 O O . GLY B 1 615 ? 18.078 10.195 20.484 1 92.69 615 GLY B O 1
ATOM 11725 N N . HIS B 1 616 ? 17.406 8.078 20.797 1 90.31 616 HIS B N 1
ATOM 11726 C CA . HIS B 1 616 ? 16.531 8.078 19.625 1 90.31 616 HIS B CA 1
ATOM 11727 C C . HIS B 1 616 ? 15.078 8.281 20.016 1 90.31 616 HIS B C 1
ATOM 11729 O O . HIS B 1 616 ? 14.586 7.633 20.938 1 90.31 616 HIS B O 1
ATOM 11735 N N . PRO B 1 617 ? 14.367 9.125 19.359 1 90.5 617 PRO B N 1
ATOM 11736 C CA . PRO B 1 617 ? 12.977 9.422 19.734 1 90.5 617 PRO B CA 1
ATOM 11737 C C . PRO B 1 617 ? 12.039 8.25 19.469 1 90.5 617 PRO B C 1
ATOM 11739 O O . PRO B 1 617 ? 10.992 8.133 20.125 1 90.5 617 PRO B O 1
ATOM 11742 N N . ILE B 1 618 ? 12.289 7.336 18.562 1 85.25 618 ILE B N 1
ATOM 11743 C CA . ILE B 1 618 ? 11.359 6.281 18.156 1 85.25 618 ILE B CA 1
ATOM 11744 C C . ILE B 1 618 ? 11.875 4.93 18.656 1 85.25 618 ILE B C 1
ATOM 11746 O O . ILE B 1 618 ? 11.117 4.156 19.25 1 85.25 618 ILE B O 1
ATOM 11750 N N . LEU B 1 619 ? 13.156 4.641 18.453 1 76.06 619 LEU B N 1
ATOM 11751 C CA . LEU B 1 619 ? 13.734 3.326 18.703 1 76.06 619 LEU B CA 1
ATOM 11752 C C . LEU B 1 619 ? 13.945 3.107 20.203 1 76.06 619 LEU B C 1
ATOM 11754 O O . LEU B 1 619 ? 14.578 3.924 20.875 1 76.06 619 LEU B O 1
ATOM 11758 N N . THR B 1 620 ? 13.141 2.072 20.594 1 72.19 620 THR B N 1
ATOM 11759 C CA . THR B 1 620 ? 13.328 1.646 21.984 1 72.19 620 THR B CA 1
ATOM 11760 C C . THR B 1 620 ? 13.945 0.253 22.031 1 72.19 620 THR B C 1
ATOM 11762 O O . THR B 1 620 ? 14.016 -0.442 21.016 1 72.19 620 THR B O 1
ATOM 11765 N N . SER B 1 621 ? 14.539 -0.02 23 1 63.53 621 SER B N 1
ATOM 11766 C CA . SER B 1 621 ? 15.211 -1.302 23.203 1 63.53 621 SER B CA 1
ATOM 11767 C C . SER B 1 621 ? 14.281 -2.467 22.875 1 63.53 621 SER B C 1
ATOM 11769 O O . SER B 1 621 ? 14.742 -3.521 22.422 1 63.53 621 SER B O 1
ATOM 11771 N N . ASP B 1 622 ? 13.094 -2.27 23.062 1 57 622 ASP B N 1
ATOM 11772 C CA . ASP B 1 622 ? 12.125 -3.33 22.797 1 57 622 ASP B CA 1
ATOM 11773 C C . ASP B 1 622 ? 12.039 -3.629 21.297 1 57 622 ASP B C 1
ATOM 11775 O O . ASP B 1 622 ? 11.719 -4.75 20.906 1 57 622 ASP B O 1
ATOM 11779 N N . PHE B 1 623 ? 12.438 -2.686 20.562 1 56.69 623 PHE B N 1
ATOM 11780 C CA . PHE B 1 623 ? 12.328 -2.811 19.109 1 56.69 623 PHE B CA 1
ATOM 11781 C C . PHE B 1 623 ? 13.539 -3.527 18.531 1 56.69 623 PHE B C 1
ATOM 11783 O O . PHE B 1 623 ? 13.422 -4.27 17.547 1 56.69 623 PHE B O 1
ATOM 11790 N N . ILE B 1 624 ? 14.656 -3.156 19.031 1 55.25 624 ILE B N 1
ATOM 11791 C CA . ILE B 1 624 ? 15.891 -3.67 18.453 1 55.25 624 ILE B CA 1
ATOM 11792 C C . ILE B 1 624 ? 16.141 -5.094 18.938 1 55.25 624 ILE B C 1
ATOM 11794 O O . ILE B 1 624 ? 16.875 -5.855 18.312 1 55.25 624 ILE B O 1
ATOM 11798 N N . GLY B 1 625 ? 15.117 -5.695 19.5 1 48.84 625 GLY B N 1
ATOM 11799 C CA . GLY B 1 625 ? 15.32 -7.031 20.031 1 48.84 625 GLY B CA 1
ATOM 11800 C C . GLY B 1 625 ? 16.203 -7.059 21.25 1 48.84 625 GLY B C 1
ATOM 11801 O O . GLY B 1 625 ? 15.992 -6.301 22.203 1 48.84 625 GLY B O 1
ATOM 11802 N N . LYS B 1 626 ? 17.594 -7.699 21.031 1 54.97 626 LYS B N 1
ATOM 11803 C CA . LYS B 1 626 ? 18.578 -7.961 22.094 1 54.97 626 LYS B CA 1
ATOM 11804 C C . LYS B 1 626 ? 19.516 -6.773 22.281 1 54.97 626 LYS B C 1
ATOM 11806 O O . LYS B 1 626 ? 20.328 -6.473 21.391 1 54.97 626 LYS B O 1
ATOM 11811 N N . GLY B 1 627 ? 19.234 -5.648 23.047 1 62.22 627 GLY B N 1
ATOM 11812 C CA . GLY B 1 627 ? 20.172 -4.641 23.516 1 62.22 627 GLY B CA 1
ATOM 11813 C C . GLY B 1 627 ? 19.531 -3.281 23.719 1 62.22 627 GLY B C 1
ATOM 11814 O O . GLY B 1 627 ? 18.375 -3.074 23.359 1 62.22 627 GLY B O 1
ATOM 11815 N N . SER B 1 628 ? 20.234 -2.484 24.422 1 72.38 628 SER B N 1
ATOM 11816 C CA . SER B 1 628 ? 19.828 -1.127 24.781 1 72.38 628 SER B CA 1
ATOM 11817 C C . SER B 1 628 ? 20.344 -0.115 23.766 1 72.38 628 SER B C 1
ATOM 11819 O O . SER B 1 628 ? 21.391 -0.33 23.141 1 72.38 628 SER B O 1
ATOM 11821 N N . PHE B 1 629 ? 19.625 0.933 23.406 1 84.44 629 PHE B N 1
ATOM 11822 C CA . PHE B 1 629 ? 20.078 2.004 22.531 1 84.44 629 PHE B CA 1
ATOM 11823 C C . PHE B 1 629 ? 21.234 2.771 23.156 1 84.44 629 PHE B C 1
ATOM 11825 O O . PHE B 1 629 ? 21.188 3.105 24.344 1 84.44 629 PHE B O 1
ATOM 11832 N N . VAL B 1 630 ? 22.281 2.994 22.453 1 87.81 630 VAL B N 1
ATOM 11833 C CA . VAL B 1 630 ? 23.453 3.689 22.969 1 87.81 630 VAL B CA 1
ATOM 11834 C C . VAL B 1 630 ? 23.359 5.176 22.641 1 87.81 630 VAL B C 1
ATOM 11836 O O . VAL B 1 630 ? 23.359 5.562 21.469 1 87.81 630 VAL B O 1
ATOM 11839 N N . PRO B 1 631 ? 23.203 6.043 23.672 1 92.56 631 PRO B N 1
ATOM 11840 C CA . PRO B 1 631 ? 23.141 7.484 23.422 1 92.56 631 PRO B CA 1
ATOM 11841 C C . PRO B 1 631 ? 24.5 8.055 22.969 1 92.56 631 PRO B C 1
ATOM 11843 O O . PRO B 1 631 ? 25.547 7.477 23.266 1 92.56 631 PRO B O 1
ATOM 11846 N N . ASN B 1 632 ? 24.516 9.164 22.25 1 95.38 632 ASN B N 1
ATOM 11847 C CA . ASN B 1 632 ? 25.734 9.75 21.703 1 95.38 632 ASN B CA 1
ATOM 11848 C C . ASN B 1 632 ? 25.828 11.242 22.016 1 95.38 632 ASN B C 1
ATOM 11850 O O . ASN B 1 632 ? 24.812 11.914 22.125 1 95.38 632 ASN B O 1
ATOM 11854 N N . ASP B 1 633 ? 27.031 11.766 22.141 1 96.12 633 ASP B N 1
ATOM 11855 C CA . ASP B 1 633 ? 27.328 13.195 22.25 1 96.12 633 ASP B CA 1
ATOM 11856 C C . ASP B 1 633 ? 27.656 13.781 20.875 1 96.12 633 ASP B C 1
ATOM 11858 O O . ASP B 1 633 ? 28.453 13.219 20.125 1 96.12 633 ASP B O 1
ATOM 11862 N N . ILE B 1 634 ? 27 14.852 20.562 1 96 634 ILE B N 1
ATOM 11863 C CA . ILE B 1 634 ? 27.25 15.414 19.234 1 96 634 ILE B CA 1
ATOM 11864 C C . ILE B 1 634 ? 27.297 16.938 19.328 1 96 634 ILE B C 1
ATOM 11866 O O . ILE B 1 634 ? 26.531 17.547 20.078 1 96 634 ILE B O 1
ATOM 11870 N N . THR B 1 635 ? 28.203 17.562 18.656 1 95.25 635 THR B N 1
ATOM 11871 C CA . THR B 1 635 ? 28.312 19.016 18.531 1 95.25 635 THR B CA 1
ATOM 11872 C C . THR B 1 635 ? 28.562 19.422 17.078 1 95.25 635 THR B C 1
ATOM 11874 O O . THR B 1 635 ? 29.516 18.969 16.453 1 95.25 635 THR B O 1
ATOM 11877 N N . ILE B 1 636 ? 27.734 20.234 16.547 1 95.88 636 ILE B N 1
ATOM 11878 C CA . ILE B 1 636 ? 27.859 20.734 15.172 1 95.88 636 ILE B CA 1
ATOM 11879 C C . ILE B 1 636 ? 27.781 22.25 15.164 1 95.88 636 ILE B C 1
ATOM 11881 O O . ILE B 1 636 ? 26.797 22.844 15.602 1 95.88 636 ILE B O 1
ATOM 11885 N N . GLY B 1 637 ? 28.797 22.828 14.688 1 90.75 637 GLY B N 1
ATOM 11886 C CA . GLY B 1 637 ? 28.797 24.281 14.578 1 90.75 637 GLY B CA 1
ATOM 11887 C C . GLY B 1 637 ? 29.047 24.984 15.898 1 90.75 637 GLY B C 1
ATOM 11888 O O . GLY B 1 637 ? 29.266 24.328 16.922 1 90.75 637 GLY B O 1
ATOM 11889 N N . GLY B 1 638 ? 29 26.312 15.898 1 86.75 638 GLY B N 1
ATOM 11890 C CA . GLY B 1 638 ? 29.312 27.141 17.047 1 86.75 638 GLY B CA 1
ATOM 11891 C C . GLY B 1 638 ? 30.719 27.703 17.016 1 86.75 638 GLY B C 1
ATOM 11892 O O . GLY B 1 638 ? 31.547 27.281 16.188 1 86.75 638 GLY B O 1
ATOM 11893 N N . THR B 1 639 ? 30.875 28.562 17.922 1 83.38 639 THR B N 1
ATOM 11894 C CA . THR B 1 639 ? 32.188 29.219 17.953 1 83.38 639 THR B CA 1
ATOM 11895 C C . THR B 1 639 ? 33.281 28.203 18.297 1 83.38 639 THR B C 1
ATOM 11897 O O . THR B 1 639 ? 33.188 27.531 19.328 1 83.38 639 THR B O 1
ATOM 11900 N N . GLY B 1 640 ? 34.125 27.953 17.391 1 82.25 640 GLY B N 1
ATOM 11901 C CA . GLY B 1 640 ? 35.281 27.094 17.625 1 82.25 640 GLY B CA 1
ATOM 11902 C C . GLY B 1 640 ? 35.062 25.656 17.203 1 82.25 640 GLY B C 1
ATOM 11903 O O . GLY B 1 640 ? 35.938 24.812 17.375 1 82.25 640 GLY B O 1
ATOM 11904 N N . HIS B 1 641 ? 33.906 25.406 16.75 1 89.75 641 HIS B N 1
ATOM 11905 C CA . HIS B 1 641 ? 33.594 24.047 16.344 1 89.75 641 HIS B CA 1
ATOM 11906 C C . HIS B 1 641 ? 33.312 23.984 14.844 1 89.75 641 HIS B C 1
ATOM 11908 O O . HIS B 1 641 ? 32.969 24.984 14.227 1 89.75 641 HIS B O 1
ATOM 11914 N N . ALA B 1 642 ? 33.438 22.797 14.336 1 93.81 642 ALA B N 1
ATOM 11915 C CA . ALA B 1 642 ? 33.219 22.578 12.906 1 93.81 642 ALA B CA 1
ATOM 11916 C C . ALA B 1 642 ? 31.734 22.625 12.57 1 93.81 642 ALA B C 1
ATOM 11918 O O . ALA B 1 642 ? 30.891 22.188 13.359 1 93.81 642 ALA B O 1
ATOM 11919 N N . SER B 1 643 ? 31.453 23.125 11.438 1 93.88 643 SER B N 1
ATOM 11920 C CA . SER B 1 643 ? 30.078 23.25 10.992 1 93.88 643 SER B CA 1
ATOM 11921 C C . SER B 1 643 ? 29.562 21.938 10.383 1 93.88 643 SER B C 1
ATOM 11923 O O . SER B 1 643 ? 28.359 21.734 10.25 1 93.88 643 SER B O 1
ATOM 11925 N N . PHE B 1 644 ? 30.531 21.094 10.047 1 95.38 644 PHE B N 1
ATOM 11926 C CA . PHE B 1 644 ? 30.141 19.844 9.406 1 95.38 644 PHE B CA 1
ATOM 11927 C C . PHE B 1 644 ? 30.812 18.656 10.078 1 95.38 644 PHE B C 1
ATOM 11929 O O . PHE B 1 644 ? 31.984 18.734 10.469 1 95.38 644 PHE B O 1
ATOM 11936 N N . ILE B 1 645 ? 30.078 17.625 10.188 1 95.94 645 ILE B N 1
ATOM 11937 C CA . ILE B 1 645 ? 30.641 16.344 10.633 1 95.94 645 ILE B CA 1
ATOM 11938 C C . ILE B 1 645 ? 30.781 15.398 9.445 1 95.94 645 ILE B C 1
ATOM 11940 O O . ILE B 1 645 ? 29.812 15.172 8.711 1 95.94 645 ILE B O 1
ATOM 11944 N N . LEU B 1 646 ? 31.922 15 9.172 1 96.56 646 LEU B N 1
ATOM 11945 C CA . LEU B 1 646 ? 32.156 13.914 8.227 1 96.56 646 LEU B CA 1
ATOM 11946 C C . LEU B 1 646 ? 32.25 12.578 8.953 1 96.56 646 LEU B C 1
ATOM 11948 O O . LEU B 1 646 ? 33.188 12.312 9.68 1 96.56 646 LEU B O 1
ATOM 11952 N N . LEU B 1 647 ? 31.25 11.766 8.742 1 95.25 647 LEU B N 1
ATOM 11953 C CA . LEU B 1 647 ? 31.062 10.539 9.508 1 95.25 647 LEU B CA 1
ATOM 11954 C C . LEU B 1 647 ? 31.5 9.32 8.703 1 95.25 647 LEU B C 1
ATOM 11956 O O . LEU B 1 647 ? 31.016 9.117 7.582 1 95.25 647 LEU B O 1
ATOM 11960 N N . THR B 1 648 ? 32.438 8.633 9.195 1 92.88 648 THR B N 1
ATOM 11961 C CA . THR B 1 648 ? 32.844 7.352 8.625 1 92.88 648 THR B CA 1
ATOM 11962 C C . THR B 1 648 ? 32.531 6.207 9.586 1 92.88 648 THR B C 1
ATOM 11964 O O . THR B 1 648 ? 32 6.434 10.68 1 92.88 648 THR B O 1
ATOM 11967 N N . GLY B 1 649 ? 32.719 5.004 9.195 1 89 649 GLY B N 1
ATOM 11968 C CA . GLY B 1 649 ? 32.438 3.867 10.055 1 89 649 GLY B CA 1
ATOM 11969 C C . GLY B 1 649 ? 32.094 2.605 9.289 1 89 649 GLY B C 1
ATOM 11970 O O . GLY B 1 649 ? 31.953 2.639 8.062 1 89 649 GLY B O 1
ATOM 11971 N N . PRO B 1 650 ? 32.094 1.577 10.086 1 88 650 PRO B N 1
ATOM 11972 C CA . PRO B 1 650 ? 31.734 0.304 9.453 1 88 650 PRO B CA 1
ATOM 11973 C C . PRO B 1 650 ? 30.281 0.271 8.961 1 88 650 PRO B C 1
ATOM 11975 O O . PRO B 1 650 ? 29.453 1.062 9.414 1 88 650 PRO B O 1
ATOM 11978 N N . ASN B 1 651 ? 30.094 -0.606 7.973 1 84.81 651 ASN B N 1
ATOM 11979 C CA . ASN B 1 651 ? 28.719 -0.861 7.547 1 84.81 651 ASN B CA 1
ATOM 11980 C C . ASN B 1 651 ? 27.891 -1.46 8.672 1 84.81 651 ASN B C 1
ATOM 11982 O O . ASN B 1 651 ? 28.375 -2.293 9.438 1 84.81 651 ASN B O 1
ATOM 11986 N N . MET B 1 652 ? 26.703 -0.962 8.93 1 79.94 652 MET B N 1
ATOM 11987 C CA . MET B 1 652 ? 25.781 -1.398 9.977 1 79.94 652 MET B CA 1
ATOM 11988 C C . MET B 1 652 ? 26.172 -0.81 11.328 1 79.94 652 MET B C 1
ATOM 11990 O O . MET B 1 652 ? 25.672 -1.241 12.367 1 79.94 652 MET B O 1
ATOM 11994 N N . GLY B 1 653 ? 27.125 0.112 11.328 1 85.25 653 GLY B N 1
ATOM 11995 C CA . GLY B 1 653 ? 27.609 0.706 12.562 1 85.25 653 GLY B CA 1
ATOM 11996 C C . GLY B 1 653 ? 26.656 1.732 13.148 1 85.25 653 GLY B C 1
ATOM 11997 O O . GLY B 1 653 ? 26.875 2.234 14.25 1 85.25 653 GLY B O 1
ATOM 11998 N N . GLY B 1 654 ? 25.641 2.105 12.383 1 86.62 654 GLY B N 1
ATOM 11999 C CA . GLY B 1 654 ? 24.641 3.025 12.906 1 86.62 654 GLY B CA 1
ATOM 12000 C C . GLY B 1 654 ? 24.766 4.426 12.344 1 86.62 654 GLY B C 1
ATOM 12001 O O . GLY B 1 654 ? 24.219 5.379 12.898 1 86.62 654 GLY B O 1
ATOM 12002 N N . LYS B 1 655 ? 25.516 4.617 11.305 1 89.75 655 LYS B N 1
ATOM 12003 C CA . LYS B 1 655 ? 25.719 5.934 10.703 1 89.75 655 LYS B CA 1
ATOM 12004 C C . LYS B 1 655 ? 24.375 6.57 10.328 1 89.75 655 LYS B C 1
ATOM 12006 O O . LYS B 1 655 ? 24.109 7.715 10.688 1 89.75 655 LYS B O 1
ATOM 12011 N N . SER B 1 656 ? 23.531 5.84 9.594 1 87.94 656 SER B N 1
ATOM 12012 C CA . SER B 1 656 ? 22.25 6.363 9.148 1 87.94 656 SER B CA 1
ATOM 12013 C C . SER B 1 656 ? 21.328 6.633 10.336 1 87.94 656 SER B C 1
ATOM 12015 O O . SER B 1 656 ? 20.547 7.59 10.32 1 87.94 656 SER B O 1
ATOM 12017 N N . THR B 1 657 ? 21.375 5.812 11.375 1 88.12 657 THR B N 1
ATOM 12018 C CA . THR B 1 657 ? 20.562 5.988 12.57 1 88.12 657 THR B CA 1
ATOM 12019 C C . THR B 1 657 ? 20.938 7.273 13.305 1 88.12 657 THR B C 1
ATOM 12021 O O . THR B 1 657 ? 20.062 7.98 13.812 1 88.12 657 THR B O 1
ATOM 12024 N N . LEU B 1 658 ? 22.234 7.516 13.336 1 92.56 658 LEU B N 1
ATOM 12025 C CA . LEU B 1 658 ? 22.703 8.734 14 1 92.56 658 LEU B CA 1
ATOM 12026 C C . LEU B 1 658 ? 22.203 9.969 13.266 1 92.56 658 LEU B C 1
ATOM 12028 O O . LEU B 1 658 ? 21.766 10.938 13.898 1 92.56 658 LEU B O 1
ATOM 12032 N N . LEU B 1 659 ? 22.312 9.992 11.953 1 93.56 659 LEU B N 1
ATOM 12033 C CA . LEU B 1 659 ? 21.812 11.117 11.164 1 93.56 659 LEU B CA 1
ATOM 12034 C C . LEU B 1 659 ? 20.328 11.344 11.406 1 93.56 659 LEU B C 1
ATOM 12036 O O . LEU B 1 659 ? 19.891 12.477 11.617 1 93.56 659 LEU B O 1
ATOM 12040 N N . ARG B 1 660 ? 19.531 10.32 11.43 1 91.5 660 ARG B N 1
ATOM 12041 C CA . ARG B 1 660 ? 18.109 10.414 11.672 1 91.5 660 ARG B CA 1
ATOM 12042 C C . ARG B 1 660 ? 17.812 10.93 13.07 1 91.5 660 ARG B C 1
ATOM 12044 O O . ARG B 1 660 ? 16.922 11.766 13.258 1 91.5 660 ARG B O 1
ATOM 12051 N N . GLN B 1 661 ? 18.609 10.422 13.945 1 92.94 661 GLN B N 1
ATOM 12052 C CA . GLN B 1 661 ? 18.453 10.789 15.352 1 92.94 661 GLN B CA 1
ATOM 12053 C C . GLN B 1 661 ? 18.609 12.297 15.547 1 92.94 661 GLN B C 1
ATOM 12055 O O . GLN B 1 661 ? 17.797 12.922 16.234 1 92.94 661 GLN B O 1
ATOM 12060 N N . VAL B 1 662 ? 19.547 12.844 14.938 1 96.5 662 VAL B N 1
ATOM 12061 C CA . VAL B 1 662 ? 19.828 14.266 15.086 1 96.5 662 VAL B CA 1
ATOM 12062 C C . VAL B 1 662 ? 18.719 15.086 14.422 1 96.5 662 VAL B C 1
ATOM 12064 O O . VAL B 1 662 ? 18.25 16.078 14.984 1 96.5 662 VAL B O 1
ATOM 12067 N N . CYS B 1 663 ? 18.312 14.68 13.266 1 96.44 663 CYS B N 1
ATOM 12068 C CA . CYS B 1 663 ? 17.25 15.383 12.555 1 96.44 663 CYS B CA 1
ATOM 12069 C C . CYS B 1 663 ? 15.938 15.328 13.328 1 96.44 663 CYS B C 1
ATOM 12071 O O . CYS B 1 663 ? 15.25 16.344 13.469 1 96.44 663 CYS B O 1
ATOM 12073 N N . LEU B 1 664 ? 15.586 14.172 13.859 1 96.25 664 LEU B N 1
ATOM 12074 C CA . LEU B 1 664 ? 14.352 14 14.617 1 96.25 664 LEU B CA 1
ATOM 12075 C C . LEU B 1 664 ? 14.375 14.836 15.891 1 96.25 664 LEU B C 1
ATOM 12077 O O . LEU B 1 664 ? 13.367 15.438 16.266 1 96.25 664 LEU B O 1
ATOM 12081 N N . ALA B 1 665 ? 15.516 14.852 16.547 1 97.25 665 ALA B N 1
ATOM 12082 C CA . ALA B 1 665 ? 15.656 15.656 17.75 1 97.25 665 ALA B CA 1
ATOM 12083 C C . ALA B 1 665 ? 15.477 17.141 17.453 1 97.25 665 ALA B C 1
ATOM 12085 O O . ALA B 1 665 ? 14.883 17.875 18.25 1 97.25 665 ALA B O 1
ATOM 12086 N N . THR B 1 666 ? 15.969 17.562 16.344 1 97.5 666 THR B N 1
ATOM 12087 C CA . THR B 1 666 ? 15.82 18.953 15.938 1 97.5 666 THR B CA 1
ATOM 12088 C C . THR B 1 666 ? 14.352 19.297 15.703 1 97.5 666 THR B C 1
ATOM 12090 O O . THR B 1 666 ? 13.891 20.359 16.094 1 97.5 666 THR B O 1
ATOM 12093 N N . ILE B 1 667 ? 13.656 18.406 15.094 1 97.44 667 ILE B N 1
ATOM 12094 C CA . ILE B 1 667 ? 12.234 18.609 14.836 1 97.44 667 ILE B CA 1
ATOM 12095 C C . ILE B 1 667 ? 11.477 18.672 16.156 1 97.44 667 ILE B C 1
ATOM 12097 O O . ILE B 1 667 ? 10.648 19.578 16.359 1 97.44 667 ILE B O 1
ATOM 12101 N N . LEU B 1 668 ? 11.781 17.828 17.078 1 97.62 668 LEU B N 1
ATOM 12102 C CA . LEU B 1 668 ? 11.141 17.828 18.391 1 97.62 668 LEU B CA 1
ATOM 12103 C C . LEU B 1 668 ? 11.375 19.156 19.109 1 97.62 668 LEU B C 1
ATOM 12105 O O . LEU B 1 668 ? 10.438 19.734 19.672 1 97.62 668 LEU B O 1
ATOM 12109 N N . ALA B 1 669 ? 12.555 19.594 19.047 1 97.81 669 ALA B N 1
ATOM 12110 C CA . ALA B 1 669 ? 12.914 20.844 19.719 1 97.81 669 ALA B CA 1
ATOM 12111 C C . ALA B 1 669 ? 12.094 22.016 19.188 1 97.81 669 ALA B C 1
ATOM 12113 O O . ALA B 1 669 ? 11.617 22.844 19.953 1 97.81 669 ALA B O 1
ATOM 12114 N N . GLN B 1 670 ? 11.922 22.016 17.922 1 97 670 GLN B N 1
ATOM 12115 C CA . GLN B 1 670 ? 11.266 23.172 17.328 1 97 670 GLN B CA 1
ATOM 12116 C C . GLN B 1 670 ? 9.75 23.016 17.344 1 97 670 GLN B C 1
ATOM 12118 O O . GLN B 1 670 ? 9.016 23.969 17.078 1 97 670 GLN B O 1
ATOM 12123 N N . VAL B 1 671 ? 9.289 21.844 17.594 1 97 671 VAL B N 1
ATOM 12124 C CA . VAL B 1 671 ? 7.863 21.656 17.859 1 97 671 VAL B CA 1
ATOM 12125 C C . VAL B 1 671 ? 7.539 22.094 19.281 1 97 671 VAL B C 1
ATOM 12127 O O . VAL B 1 671 ? 6.391 22.422 19.594 1 97 671 VAL B O 1
ATOM 12130 N N . GLY B 1 672 ? 8.477 22.141 20.109 1 96.56 672 GLY B N 1
ATOM 12131 C CA . GLY B 1 672 ? 8.32 22.547 21.5 1 96.56 672 GLY B CA 1
ATOM 12132 C C . GLY B 1 672 ? 8.242 21.359 22.453 1 96.56 672 GLY B C 1
ATOM 12133 O O . GLY B 1 672 ? 7.789 21.5 23.594 1 96.56 672 GLY B O 1
ATOM 12134 N N . ALA B 1 673 ? 8.656 20.219 21.984 1 96.94 673 ALA B N 1
ATOM 12135 C CA . ALA B 1 673 ? 8.625 19 22.797 1 96.94 673 ALA B CA 1
ATOM 12136 C C . ALA B 1 673 ? 9.969 18.75 23.469 1 96.94 673 ALA B C 1
ATOM 12138 O O . ALA B 1 673 ? 10.961 19.391 23.141 1 96.94 673 ALA B O 1
ATOM 12139 N N . ASP B 1 674 ? 9.914 17.906 24.406 1 96.62 674 ASP B N 1
ATOM 12140 C CA . ASP B 1 674 ? 11.164 17.469 25.031 1 96.62 674 ASP B CA 1
ATOM 12141 C C . ASP B 1 674 ? 11.945 16.547 24.094 1 96.62 674 ASP B C 1
ATOM 12143 O O . ASP B 1 674 ? 11.367 15.93 23.188 1 96.62 674 ASP B O 1
ATOM 12147 N N . VAL B 1 675 ? 13.211 16.531 24.312 1 97.06 675 VAL B N 1
ATOM 12148 C CA . VAL B 1 675 ? 14.094 15.695 23.516 1 97.06 675 VAL B CA 1
ATOM 12149 C C . VAL B 1 675 ? 14.758 14.641 24.391 1 97.06 675 VAL B C 1
ATOM 12151 O O . VAL B 1 675 ? 15.078 14.914 25.562 1 97.06 675 VAL B O 1
ATOM 12154 N N . PRO B 1 676 ? 14.883 13.422 23.922 1 95.75 676 PRO B N 1
ATOM 12155 C CA . PRO B 1 676 ? 15.547 12.375 24.703 1 95.75 676 PRO B CA 1
ATOM 12156 C C . PRO B 1 676 ? 17.062 12.586 24.812 1 95.75 676 PRO B C 1
ATOM 12158 O O . PRO B 1 676 ? 17.828 11.906 24.125 1 95.75 676 PRO B O 1
ATOM 12161 N N . ALA B 1 677 ? 17.484 13.43 25.609 1 97.25 677 ALA B N 1
ATOM 12162 C CA . ALA B 1 677 ? 18.875 13.758 25.875 1 97.25 677 ALA B CA 1
ATOM 12163 C C . ALA B 1 677 ? 19.047 14.344 27.266 1 97.25 677 ALA B C 1
ATOM 12165 O O . ALA B 1 677 ? 18.078 14.727 27.922 1 97.25 677 ALA B O 1
ATOM 12166 N N . GLU B 1 678 ? 20.281 14.312 27.719 1 96.69 678 GLU B N 1
ATOM 12167 C CA . GLU B 1 678 ? 20.594 14.977 28.984 1 96.69 678 GLU B CA 1
ATOM 12168 C C . GLU B 1 678 ? 20.625 16.5 28.812 1 96.69 678 GLU B C 1
ATOM 12170 O O . GLU B 1 678 ? 20.188 17.234 29.703 1 96.69 678 GLU B O 1
ATOM 12175 N N . HIS B 1 679 ? 21.203 16.828 27.703 1 96.38 679 HIS B N 1
ATOM 12176 C CA . HIS B 1 679 ? 21.266 18.234 27.328 1 96.38 679 HIS B CA 1
ATOM 12177 C C . HIS B 1 679 ? 21.141 18.406 25.812 1 96.38 679 HIS B C 1
ATOM 12179 O O . HIS B 1 679 ? 21.688 17.609 25.047 1 96.38 679 HIS B O 1
ATOM 12185 N N . PHE B 1 680 ? 20.391 19.469 25.438 1 97.56 680 PHE B N 1
ATOM 12186 C CA . PHE B 1 680 ? 20.203 19.734 24.016 1 97.56 680 PHE B CA 1
ATOM 12187 C C . PHE B 1 680 ? 20.078 21.234 23.766 1 97.56 680 PHE B C 1
ATOM 12189 O O . PHE B 1 680 ? 19.25 21.906 24.359 1 97.56 680 PHE B O 1
ATOM 12196 N N . GLU B 1 681 ? 20.953 21.781 23 1 96.19 681 GLU B N 1
ATOM 12197 C CA . GLU B 1 681 ? 20.969 23.188 22.625 1 96.19 681 GLU B CA 1
ATOM 12198 C C . GLU B 1 681 ? 21.047 23.375 21.125 1 96.19 681 GLU B C 1
ATOM 12200 O O . GLU B 1 681 ? 21.812 22.672 20.453 1 96.19 681 GLU B O 1
ATOM 12205 N N . LEU B 1 682 ? 20.219 24.266 20.562 1 95.06 682 LEU B N 1
ATOM 12206 C CA . LEU B 1 682 ? 20.281 24.422 19.125 1 95.06 682 LEU B CA 1
ATOM 12207 C C . LEU B 1 682 ? 19.875 25.828 18.703 1 95.06 682 LEU B C 1
ATOM 12209 O O . LEU B 1 682 ? 19.047 26.469 19.375 1 95.06 682 LEU B O 1
ATOM 12213 N N . SER B 1 683 ? 20.5 26.359 17.672 1 94.56 683 SER B N 1
ATOM 12214 C CA . SER B 1 683 ? 20 27.516 16.938 1 94.56 683 SER B CA 1
ATOM 12215 C C . SER B 1 683 ? 18.875 27.125 15.977 1 94.56 683 SER B C 1
ATOM 12217 O O . SER B 1 683 ? 18.938 26.078 15.336 1 94.56 683 SER B O 1
ATOM 12219 N N . PRO B 1 684 ? 17.875 27.891 15.898 1 93.81 684 PRO B N 1
ATOM 12220 C CA . PRO B 1 684 ? 16.734 27.5 15.07 1 93.81 684 PRO B CA 1
ATOM 12221 C C . PRO B 1 684 ? 17.141 27.125 13.648 1 93.81 684 PRO B C 1
ATOM 12223 O O . PRO B 1 684 ? 18.016 27.766 13.055 1 93.81 684 PRO B O 1
ATOM 12226 N N . VAL B 1 685 ? 16.594 26.125 13.172 1 95 685 VAL B N 1
ATOM 12227 C CA . VAL B 1 685 ? 16.828 25.609 11.828 1 95 685 VAL B CA 1
ATOM 12228 C C . VAL B 1 685 ? 15.664 25.984 10.914 1 95 685 VAL B C 1
ATOM 12230 O O . VAL B 1 685 ? 14.5 25.781 11.258 1 95 685 VAL B O 1
ATOM 12233 N N . ASP B 1 686 ? 15.961 26.547 9.805 1 91.81 686 ASP B N 1
ATOM 12234 C CA . ASP B 1 686 ? 14.914 27 8.891 1 91.81 686 ASP B CA 1
ATOM 12235 C C . ASP B 1 686 ? 14.445 25.875 7.984 1 91.81 686 ASP B C 1
ATOM 12237 O O . ASP B 1 686 ? 13.258 25.781 7.664 1 91.81 686 ASP B O 1
ATOM 12241 N N . LYS B 1 687 ? 15.484 25.078 7.555 1 92.25 687 LYS B N 1
ATOM 12242 C CA . LYS B 1 687 ? 15.164 23.953 6.672 1 92.25 687 LYS B CA 1
ATOM 12243 C C . LYS B 1 687 ? 15.984 22.719 7.031 1 92.25 687 LYS B C 1
ATOM 12245 O O . LYS B 1 687 ? 17.172 22.828 7.367 1 92.25 687 LYS B O 1
ATOM 12250 N N . ILE B 1 688 ? 15.336 21.562 6.918 1 94.75 688 ILE B N 1
ATOM 12251 C CA . ILE B 1 688 ? 16.031 20.297 7.078 1 94.75 688 ILE B CA 1
ATOM 12252 C C . ILE B 1 688 ? 16.031 19.547 5.75 1 94.75 688 ILE B C 1
ATOM 12254 O O . ILE B 1 688 ? 14.977 19.328 5.152 1 94.75 688 ILE B O 1
ATOM 12258 N N . PHE B 1 689 ? 17.219 19.266 5.289 1 93.38 689 PHE B N 1
ATOM 12259 C CA . PHE B 1 689 ? 17.375 18.469 4.078 1 93.38 689 PHE B CA 1
ATOM 12260 C C . PHE B 1 689 ? 17.984 17.109 4.398 1 93.38 689 PHE B C 1
ATOM 12262 O O . PHE B 1 689 ? 19 17.031 5.082 1 93.38 689 PHE B O 1
ATOM 12269 N N . VAL B 1 690 ? 17.281 16.109 3.951 1 92.44 690 VAL B N 1
ATOM 12270 C CA . VAL B 1 690 ? 17.766 14.758 4.238 1 92.44 690 VAL B CA 1
ATOM 12271 C C . VAL B 1 690 ? 17.844 13.953 2.947 1 92.44 690 VAL B C 1
ATOM 12273 O O . VAL B 1 690 ? 16.906 13.961 2.145 1 92.44 690 VAL B O 1
ATOM 12276 N N . ARG B 1 691 ? 18.953 13.352 2.732 1 89.06 691 ARG B N 1
ATOM 12277 C CA . ARG B 1 691 ? 19.109 12.344 1.691 1 89.06 691 ARG B CA 1
ATOM 12278 C C . ARG B 1 691 ? 19.625 11.023 2.277 1 89.06 691 ARG B C 1
ATOM 12280 O O . ARG B 1 691 ? 20.75 10.953 2.75 1 89.06 691 ARG B O 1
ATOM 12287 N N . MET B 1 692 ? 18.641 10.086 2.346 1 80.25 692 MET B N 1
ATOM 12288 C CA . MET B 1 692 ? 19 8.766 2.861 1 80.25 692 MET B CA 1
ATOM 12289 C C . MET B 1 692 ? 18.344 7.664 2.027 1 80.25 692 MET B C 1
ATOM 12291 O O . MET B 1 692 ? 17.234 7.836 1.514 1 80.25 692 MET B O 1
ATOM 12295 N N . GLY B 1 693 ? 18.938 6.594 1.873 1 64.75 693 GLY B N 1
ATOM 12296 C CA . GLY B 1 693 ? 18.328 5.391 1.337 1 64.75 693 GLY B CA 1
ATOM 12297 C C . GLY B 1 693 ? 18.141 5.438 -0.168 1 64.75 693 GLY B C 1
ATOM 12298 O O . GLY B 1 693 ? 18.438 6.449 -0.805 1 64.75 693 GLY B O 1
ATOM 12299 N N . ALA B 1 694 ? 18.203 4.215 -0.822 1 55.19 694 ALA B N 1
ATOM 12300 C CA . ALA B 1 694 ? 18.016 4.051 -2.262 1 55.19 694 ALA B CA 1
ATOM 12301 C C . ALA B 1 694 ? 16.609 3.576 -2.578 1 55.19 694 ALA B C 1
ATOM 12303 O O . ALA B 1 694 ? 16.125 2.615 -1.979 1 55.19 694 ALA B O 1
ATOM 12304 N N . LYS B 1 695 ? 15.461 4.465 -2.691 1 55.09 695 LYS B N 1
ATOM 12305 C CA . LYS B 1 695 ? 14.25 3.877 -3.26 1 55.09 695 LYS B CA 1
ATOM 12306 C C . LYS B 1 695 ? 14.281 3.924 -4.785 1 55.09 695 LYS B C 1
ATOM 12308 O O . LYS B 1 695 ? 14.602 4.957 -5.375 1 55.09 695 LYS B O 1
ATOM 12313 N N . ASP B 1 696 ? 14.641 2.717 -5.438 1 49.94 696 ASP B N 1
ATOM 12314 C CA . ASP B 1 696 ? 14.586 2.686 -6.898 1 49.94 696 ASP B CA 1
ATOM 12315 C C . ASP B 1 696 ? 13.148 2.832 -7.391 1 49.94 696 ASP B C 1
ATOM 12317 O O . ASP B 1 696 ? 12.227 2.209 -6.848 1 49.94 696 ASP B O 1
ATOM 12321 N N . HIS B 1 697 ? 12.859 3.982 -7.953 1 48.72 697 HIS B N 1
ATOM 12322 C CA . HIS B 1 697 ? 11.586 4.066 -8.672 1 48.72 697 HIS B CA 1
ATOM 12323 C C . HIS B 1 697 ? 11.75 3.676 -10.133 1 48.72 697 HIS B C 1
ATOM 12325 O O . HIS B 1 697 ? 11.812 4.543 -11.008 1 48.72 697 HIS B O 1
ATOM 12331 N N . ILE B 1 698 ? 12.164 2.4 -10.359 1 44 698 ILE B N 1
ATOM 12332 C CA . ILE B 1 698 ? 12.453 1.979 -11.727 1 44 698 ILE B CA 1
ATOM 12333 C C . ILE B 1 698 ? 11.273 2.318 -12.633 1 44 698 ILE B C 1
ATOM 12335 O O . ILE B 1 698 ? 11.469 2.766 -13.766 1 44 698 ILE B O 1
ATOM 12339 N N . MET B 1 699 ? 10.023 2.051 -12.086 1 41.47 699 MET B N 1
ATOM 12340 C CA . MET B 1 699 ? 8.906 2.197 -13.016 1 41.47 699 MET B CA 1
ATOM 12341 C C . MET B 1 699 ? 8.625 3.668 -13.305 1 41.47 699 MET B C 1
ATOM 12343 O O . MET B 1 699 ? 7.957 3.996 -14.289 1 41.47 699 MET B O 1
ATOM 12347 N N . ALA B 1 700 ? 9.172 4.523 -12.344 1 48.66 700 ALA B N 1
ATOM 12348 C CA . ALA B 1 700 ? 9.016 5.93 -12.703 1 48.66 700 ALA B CA 1
ATOM 12349 C C . ALA B 1 700 ? 10.055 6.344 -13.75 1 48.66 700 ALA B C 1
ATOM 12351 O O . ALA B 1 700 ? 10.086 7.504 -14.172 1 48.66 700 ALA B O 1
ATOM 12352 N N . GLY B 1 701 ? 10.789 5.352 -14.32 1 53.34 701 GLY B N 1
ATOM 12353 C CA . GLY B 1 701 ? 11.734 5.602 -15.391 1 53.34 701 GLY B CA 1
ATOM 12354 C C . GLY B 1 701 ? 12.992 6.312 -14.922 1 53.34 701 GLY B C 1
ATOM 12355 O O . GLY B 1 701 ? 13.805 6.762 -15.742 1 53.34 701 GLY B O 1
ATOM 12356 N N . GLN B 1 702 ? 13.008 6.574 -13.578 1 61.09 702 GLN B N 1
ATOM 12357 C CA . GLN B 1 702 ? 14.195 7.316 -13.164 1 61.09 702 GLN B CA 1
ATOM 12358 C C . GLN B 1 702 ? 15.219 6.395 -12.5 1 61.09 702 GLN B C 1
ATOM 12360 O O . GLN B 1 702 ? 14.852 5.461 -11.789 1 61.09 702 GLN B O 1
ATOM 12365 N N . SER B 1 703 ? 16.469 6.609 -13 1 70.44 703 SER B N 1
ATOM 12366 C CA . SER B 1 703 ? 17.578 5.879 -12.383 1 70.44 703 SER B CA 1
ATOM 12367 C C . SER B 1 703 ? 17.734 6.258 -10.914 1 70.44 703 SER B C 1
ATOM 12369 O O . SER B 1 703 ? 17.406 7.375 -10.516 1 70.44 703 SER B O 1
ATOM 12371 N N . THR B 1 704 ? 18.094 5.387 -10.078 1 72 704 THR B N 1
ATOM 12372 C CA . THR B 1 704 ? 18.359 5.602 -8.664 1 72 704 THR B CA 1
ATOM 12373 C C . THR B 1 704 ? 19.375 6.715 -8.461 1 72 704 THR B C 1
ATOM 12375 O O . THR B 1 704 ? 19.219 7.555 -7.574 1 72 704 THR B O 1
ATOM 12378 N N . PHE B 1 705 ? 20.375 6.773 -9.359 1 81 705 PHE B N 1
ATOM 12379 C CA . PHE B 1 705 ? 21.438 7.762 -9.211 1 81 705 PHE B CA 1
ATOM 12380 C C . PHE B 1 705 ? 20.922 9.156 -9.562 1 81 705 PHE B C 1
ATOM 12382 O O . PHE B 1 705 ? 21.281 10.141 -8.906 1 81 705 PHE B O 1
ATOM 12389 N N . LEU B 1 706 ? 20.109 9.227 -10.547 1 80.44 706 LEU B N 1
ATOM 12390 C CA . LEU B 1 706 ? 19.531 10.508 -10.914 1 80.44 706 LEU B CA 1
ATOM 12391 C C . LEU B 1 706 ? 18.672 11.062 -9.789 1 80.44 706 LEU B C 1
ATOM 12393 O O . LEU B 1 706 ? 18.688 12.258 -9.508 1 80.44 706 LEU B O 1
ATOM 12397 N N . THR B 1 707 ? 17.906 10.234 -9.195 1 77.44 707 THR B N 1
ATOM 12398 C CA . THR B 1 707 ? 17.062 10.664 -8.086 1 77.44 707 THR B CA 1
ATOM 12399 C C . THR B 1 707 ? 17.906 11.188 -6.926 1 77.44 707 THR B C 1
ATOM 12401 O O . THR B 1 707 ? 17.594 12.211 -6.324 1 77.44 707 THR B O 1
ATOM 12404 N N . GLU B 1 708 ? 18.953 10.469 -6.652 1 83.88 708 GLU B N 1
ATOM 12405 C CA . GLU B 1 708 ? 19.891 10.875 -5.602 1 83.88 708 GLU B CA 1
ATOM 12406 C C . GLU B 1 708 ? 20.438 12.273 -5.867 1 83.88 708 GLU B C 1
ATOM 12408 O O . GLU B 1 708 ? 20.453 13.117 -4.969 1 83.88 708 GLU B O 1
ATOM 12413 N N . LEU B 1 709 ? 20.828 12.492 -7.066 1 88.12 709 LEU B N 1
ATOM 12414 C CA . LEU B 1 709 ? 21.453 13.758 -7.414 1 88.12 709 LEU B CA 1
ATOM 12415 C C . LEU B 1 709 ? 20.422 14.875 -7.523 1 88.12 709 LEU B C 1
ATOM 12417 O O . LEU B 1 709 ? 20.719 16.031 -7.219 1 88.12 709 LEU B O 1
ATOM 12421 N N . SER B 1 710 ? 19.234 14.516 -7.875 1 81.81 710 SER B N 1
ATOM 12422 C CA . SER B 1 710 ? 18.172 15.508 -7.93 1 81.81 710 SER B CA 1
ATOM 12423 C C . SER B 1 710 ? 17.828 16.031 -6.535 1 81.81 710 SER B C 1
ATOM 12425 O O . SER B 1 710 ? 17.609 17.234 -6.348 1 81.81 710 SER B O 1
ATOM 12427 N N . GLU B 1 711 ? 17.75 15.148 -5.633 1 82.5 711 GLU B N 1
ATOM 12428 C CA . GLU B 1 711 ? 17.516 15.555 -4.25 1 82.5 711 GLU B CA 1
ATOM 12429 C C . GLU B 1 711 ? 18.641 16.438 -3.734 1 82.5 711 GLU B C 1
ATOM 12431 O O . GLU B 1 711 ? 18.406 17.422 -3.018 1 82.5 711 GLU B O 1
ATOM 12436 N N . THR B 1 712 ? 19.797 16.062 -4.09 1 90.19 712 THR B N 1
ATOM 12437 C CA . THR B 1 712 ? 20.953 16.859 -3.67 1 90.19 712 THR B CA 1
ATOM 12438 C C . THR B 1 712 ? 20.953 18.219 -4.336 1 90.19 712 THR B C 1
ATOM 12440 O O . THR B 1 712 ? 21.344 19.219 -3.723 1 90.19 712 THR B O 1
ATOM 12443 N N . ALA B 1 713 ? 20.578 18.25 -5.57 1 88.12 713 ALA B N 1
ATOM 12444 C CA . ALA B 1 713 ? 20.484 19.516 -6.289 1 88.12 713 ALA B CA 1
ATOM 12445 C C . ALA B 1 713 ? 19.547 20.484 -5.574 1 88.12 713 ALA B C 1
ATOM 12447 O O . ALA B 1 713 ? 19.844 21.688 -5.477 1 88.12 713 ALA B O 1
ATOM 12448 N N . LEU B 1 714 ? 18.531 19.984 -5.059 1 81.88 714 LEU B N 1
ATOM 12449 C CA . LEU B 1 714 ? 17.578 20.812 -4.336 1 81.88 714 LEU B CA 1
ATOM 12450 C C . LEU B 1 714 ? 18.203 21.391 -3.076 1 81.88 714 LEU B C 1
ATOM 12452 O O . LEU B 1 714 ? 18 22.578 -2.768 1 81.88 714 LEU B O 1
ATOM 12456 N N . MET B 1 715 ? 18.938 20.656 -2.428 1 90 715 MET B N 1
ATOM 12457 C CA . MET B 1 715 ? 19.609 21.125 -1.219 1 90 715 MET B CA 1
ATOM 12458 C C . MET B 1 715 ? 20.609 22.219 -1.544 1 90 715 MET B C 1
ATOM 12460 O O . MET B 1 715 ? 20.719 23.203 -0.813 1 90 715 MET B O 1
ATOM 12464 N N . LEU B 1 716 ? 21.312 21.984 -2.613 1 91.62 716 LEU B N 1
ATOM 12465 C CA . LEU B 1 716 ? 22.375 22.906 -2.986 1 91.62 716 LEU B CA 1
ATOM 12466 C C . LEU B 1 716 ? 21.812 24.266 -3.398 1 91.62 716 LEU B C 1
ATOM 12468 O O . LEU B 1 716 ? 22.422 25.297 -3.141 1 91.62 716 LEU B O 1
ATOM 12472 N N . SER B 1 717 ? 20.641 24.25 -3.902 1 84.69 717 SER B N 1
ATOM 12473 C CA . SER B 1 717 ? 20.047 25.484 -4.398 1 84.69 717 SER B CA 1
ATOM 12474 C C . SER B 1 717 ? 19.266 26.203 -3.299 1 84.69 717 SER B C 1
ATOM 12476 O O . SER B 1 717 ? 19.125 27.422 -3.33 1 84.69 717 SER B O 1
ATOM 12478 N N . SER B 1 718 ? 18.859 25.5 -2.246 1 85 718 SER B N 1
ATOM 12479 C CA . SER B 1 718 ? 17.891 26.094 -1.317 1 85 718 SER B CA 1
ATOM 12480 C C . SER B 1 718 ? 18.5 26.234 0.08 1 85 718 SER B C 1
ATOM 12482 O O . SER B 1 718 ? 17.969 26.984 0.91 1 85 718 SER B O 1
ATOM 12484 N N . ALA B 1 719 ? 19.531 25.641 0.35 1 91.19 719 ALA B N 1
ATOM 12485 C CA . ALA B 1 719 ? 20.078 25.641 1.701 1 91.19 719 ALA B CA 1
ATOM 12486 C C . ALA B 1 719 ? 20.562 27.047 2.088 1 91.19 719 ALA B C 1
ATOM 12488 O O . ALA B 1 719 ? 21.125 27.766 1.256 1 91.19 719 ALA B O 1
ATOM 12489 N N . THR B 1 720 ? 20.312 27.453 3.307 1 91.38 720 THR B N 1
ATOM 12490 C CA . THR B 1 720 ? 20.781 28.688 3.918 1 91.38 720 THR B CA 1
ATOM 12491 C C . THR B 1 720 ? 21.766 28.391 5.055 1 91.38 720 THR B C 1
ATOM 12493 O O . THR B 1 720 ? 21.922 27.234 5.449 1 91.38 720 THR B O 1
ATOM 12496 N N . PRO B 1 721 ? 22.422 29.359 5.543 1 92 721 PRO B N 1
ATOM 12497 C CA . PRO B 1 721 ? 23.359 29.125 6.648 1 92 721 PRO B CA 1
ATOM 12498 C C . PRO B 1 721 ? 22.672 28.578 7.895 1 92 721 PRO B C 1
ATOM 12500 O O . PRO B 1 721 ? 23.328 28.031 8.781 1 92 721 PRO B O 1
ATOM 12503 N N . HIS B 1 722 ? 21.375 28.688 8 1 92.31 722 HIS B N 1
ATOM 12504 C CA . HIS B 1 722 ? 20.625 28.219 9.172 1 92.31 722 HIS B CA 1
ATOM 12505 C C . HIS B 1 722 ? 19.984 26.859 8.906 1 92.31 722 HIS B C 1
ATOM 12507 O O . HIS B 1 722 ? 19.219 26.359 9.734 1 92.31 722 HIS B O 1
ATOM 12513 N N . SER B 1 723 ? 20.328 26.234 7.82 1 94.25 723 SER B N 1
ATOM 12514 C CA . SER B 1 723 ? 19.734 24.953 7.465 1 94.25 723 SER B CA 1
ATOM 12515 C C . SER B 1 723 ? 20.531 23.781 8.055 1 94.25 723 SER B C 1
ATOM 12517 O O . SER B 1 723 ? 21.672 23.969 8.484 1 94.25 723 SER B O 1
ATOM 12519 N N . LEU B 1 724 ? 19.906 22.688 8.219 1 96.44 724 LEU B N 1
ATOM 12520 C CA . LEU B 1 724 ? 20.531 21.422 8.617 1 96.44 724 LEU B CA 1
ATOM 12521 C C . LEU B 1 724 ? 20.5 20.422 7.477 1 96.44 724 LEU B C 1
ATOM 12523 O O . LEU B 1 724 ? 19.422 20.062 6.984 1 96.44 724 LEU B O 1
ATOM 12527 N N . VAL B 1 725 ? 21.688 20 7.051 1 96.25 725 VAL B N 1
ATOM 12528 C CA . VAL B 1 725 ? 21.797 19.094 5.91 1 96.25 725 VAL B CA 1
ATOM 12529 C C . VAL B 1 725 ? 22.344 17.75 6.371 1 96.25 725 VAL B C 1
ATOM 12531 O O . VAL B 1 725 ? 23.359 17.688 7.07 1 96.25 725 VAL B O 1
ATOM 12534 N N . ALA B 1 726 ? 21.656 16.688 6.055 1 96.06 726 ALA B N 1
ATOM 12535 C CA . ALA B 1 726 ? 22.109 15.328 6.336 1 96.06 726 ALA B CA 1
ATOM 12536 C C . ALA B 1 726 ? 22.219 14.516 5.047 1 96.06 726 ALA B C 1
ATOM 12538 O O . ALA B 1 726 ? 21.203 14.266 4.383 1 96.06 726 ALA B O 1
ATOM 12539 N N . LEU B 1 727 ? 23.391 14.102 4.68 1 94.88 727 LEU B N 1
ATOM 12540 C CA . LEU B 1 727 ? 23.656 13.328 3.477 1 94.88 727 LEU B CA 1
ATOM 12541 C C . LEU B 1 727 ? 24.25 11.969 3.828 1 94.88 727 LEU B C 1
ATOM 12543 O O . LEU B 1 727 ? 25.297 11.891 4.477 1 94.88 727 LEU B O 1
ATOM 12547 N N . ASP B 1 728 ? 23.562 10.953 3.398 1 90.5 728 ASP B N 1
ATOM 12548 C CA . ASP B 1 728 ? 24.016 9.602 3.68 1 90.5 728 ASP B CA 1
ATOM 12549 C C . ASP B 1 728 ? 24.562 8.938 2.422 1 90.5 728 ASP B C 1
ATOM 12551 O O . ASP B 1 728 ? 23.812 8.633 1.49 1 90.5 728 ASP B O 1
ATOM 12555 N N . GLU B 1 729 ? 25.812 8.703 2.383 1 88.06 729 GLU B N 1
ATOM 12556 C CA . GLU B 1 729 ? 26.5 7.91 1.372 1 88.06 729 GLU B CA 1
ATOM 12557 C C . GLU B 1 729 ? 26.188 8.414 -0.034 1 88.06 729 GLU B C 1
ATOM 12559 O O . GLU B 1 729 ? 25.781 7.633 -0.899 1 88.06 729 GLU B O 1
ATOM 12564 N N . LEU B 1 730 ? 26.516 9.625 -0.275 1 90.56 730 LEU B N 1
ATOM 12565 C CA . LEU B 1 730 ? 26.281 10.242 -1.575 1 90.56 730 LEU B CA 1
ATOM 12566 C C . LEU B 1 730 ? 27.281 9.75 -2.607 1 90.56 730 LEU B C 1
ATOM 12568 O O . LEU B 1 730 ? 28.469 9.617 -2.311 1 90.56 730 LEU B O 1
ATOM 12572 N N . GLY B 1 731 ? 26.844 9.398 -3.842 1 87.88 731 GLY B N 1
ATOM 12573 C CA . GLY B 1 731 ? 27.703 9.117 -4.973 1 87.88 731 GLY B CA 1
ATOM 12574 C C . GLY B 1 731 ? 27.984 7.641 -5.16 1 87.88 731 GLY B C 1
ATOM 12575 O O . GLY B 1 731 ? 28.906 7.262 -5.887 1 87.88 731 GLY B O 1
ATOM 12576 N N . ARG B 1 732 ? 27.266 6.762 -4.613 1 78.12 732 ARG B N 1
ATOM 12577 C CA . ARG B 1 732 ? 27.516 5.324 -4.684 1 78.12 732 ARG B CA 1
ATOM 12578 C C . ARG B 1 732 ? 26.984 4.738 -5.988 1 78.12 732 ARG B C 1
ATOM 12580 O O . ARG B 1 732 ? 27.391 3.656 -6.406 1 78.12 732 ARG B O 1
ATOM 12587 N N . GLY B 1 733 ? 26.141 5.438 -6.637 1 78.5 733 GLY B N 1
ATOM 12588 C CA . GLY B 1 733 ? 25.469 4.887 -7.797 1 78.5 733 GLY B CA 1
ATOM 12589 C C . GLY B 1 733 ? 26.25 5.047 -9.086 1 78.5 733 GLY B C 1
ATOM 12590 O O . GLY B 1 733 ? 25.688 4.902 -10.18 1 78.5 733 GLY B O 1
ATOM 12591 N N . THR B 1 734 ? 27.562 5.383 -8.992 1 86.12 734 THR B N 1
ATOM 12592 C CA . THR B 1 734 ? 28.406 5.613 -10.156 1 86.12 734 THR B CA 1
ATOM 12593 C C . THR B 1 734 ? 29.828 5.133 -9.891 1 86.12 734 THR B C 1
ATOM 12595 O O . THR B 1 734 ? 30.078 4.379 -8.945 1 86.12 734 THR B O 1
ATOM 12598 N N . SER B 1 735 ? 30.719 5.508 -10.875 1 86.94 735 SER B N 1
ATOM 12599 C CA . SER B 1 735 ? 32.125 5.098 -10.703 1 86.94 735 SER B CA 1
ATOM 12600 C C . SER B 1 735 ? 32.719 5.73 -9.461 1 86.94 735 SER B C 1
ATOM 12602 O O . SER B 1 735 ? 32.25 6.77 -8.992 1 86.94 735 SER B O 1
ATOM 12604 N N . THR B 1 736 ? 33.75 5.133 -8.938 1 85.19 736 THR B N 1
ATOM 12605 C CA . THR B 1 736 ? 34.406 5.598 -7.719 1 85.19 736 THR B CA 1
ATOM 12606 C C . THR B 1 736 ? 34.938 7.012 -7.906 1 85.19 736 THR B C 1
ATOM 12608 O O . THR B 1 736 ? 34.781 7.863 -7.031 1 85.19 736 THR B O 1
ATOM 12611 N N . SER B 1 737 ? 35.531 7.285 -9.031 1 87.31 737 SER B N 1
ATOM 12612 C CA . SER B 1 737 ? 36.125 8.594 -9.281 1 87.31 737 SER B CA 1
ATOM 12613 C C . SER B 1 737 ? 35.062 9.672 -9.367 1 87.31 737 SER B C 1
ATOM 12615 O O . SER B 1 737 ? 35.156 10.719 -8.719 1 87.31 737 SER B O 1
ATOM 12617 N N . ASP B 1 738 ? 34.062 9.422 -10.086 1 89.25 738 ASP B N 1
ATOM 12618 C CA . ASP B 1 738 ? 33 10.391 -10.234 1 89.25 738 ASP B CA 1
ATOM 12619 C C . ASP B 1 738 ? 32.219 10.57 -8.914 1 89.25 738 ASP B C 1
ATOM 12621 O O . ASP B 1 738 ? 31.906 11.695 -8.539 1 89.25 738 ASP B O 1
ATOM 12625 N N . GLY B 1 739 ? 31.953 9.461 -8.344 1 91.5 739 GLY B N 1
ATOM 12626 C CA . GLY B 1 739 ? 31.234 9.531 -7.09 1 91.5 739 GLY B CA 1
ATOM 12627 C C . GLY B 1 739 ? 31.953 10.312 -6.02 1 91.5 739 GLY B C 1
ATOM 12628 O O . GLY B 1 739 ? 31.375 11.172 -5.359 1 91.5 739 GLY B O 1
ATOM 12629 N N . GLN B 1 740 ? 33.219 10.008 -5.855 1 91.25 740 GLN B N 1
ATOM 12630 C CA . GLN B 1 740 ? 34.031 10.727 -4.891 1 91.25 740 GLN B CA 1
ATOM 12631 C C . GLN B 1 740 ? 34.125 12.211 -5.25 1 91.25 740 GLN B C 1
ATOM 12633 O O . GLN B 1 740 ? 34.125 13.07 -4.367 1 91.25 740 GLN B O 1
ATOM 12638 N N . ALA B 1 741 ? 34.281 12.461 -6.539 1 92.5 741 ALA B N 1
ATOM 12639 C CA . ALA B 1 741 ? 34.406 13.844 -7.012 1 92.5 741 ALA B CA 1
ATOM 12640 C C . ALA B 1 741 ? 33.125 14.625 -6.695 1 92.5 741 ALA B C 1
ATOM 12642 O O . ALA B 1 741 ? 33.188 15.766 -6.23 1 92.5 741 ALA B O 1
ATOM 12643 N N . ILE B 1 742 ? 32.031 14.047 -6.941 1 93.69 742 ILE B N 1
ATOM 12644 C CA . ILE B 1 742 ? 30.75 14.695 -6.688 1 93.69 742 ILE B CA 1
ATOM 12645 C C . ILE B 1 742 ? 30.562 14.898 -5.184 1 93.69 742 ILE B C 1
ATOM 12647 O O . ILE B 1 742 ? 30.203 15.992 -4.742 1 93.69 742 ILE B O 1
ATOM 12651 N N . ALA B 1 743 ? 30.812 13.844 -4.465 1 94.12 743 ALA B N 1
ATOM 12652 C CA . ALA B 1 743 ? 30.672 13.922 -3.014 1 94.12 743 ALA B CA 1
ATOM 12653 C C . ALA B 1 743 ? 31.547 15.039 -2.438 1 94.12 743 ALA B C 1
ATOM 12655 O O . ALA B 1 743 ? 31.078 15.844 -1.623 1 94.12 743 ALA B O 1
ATOM 12656 N N . GLU B 1 744 ? 32.75 15.078 -2.836 1 94.19 744 GLU B N 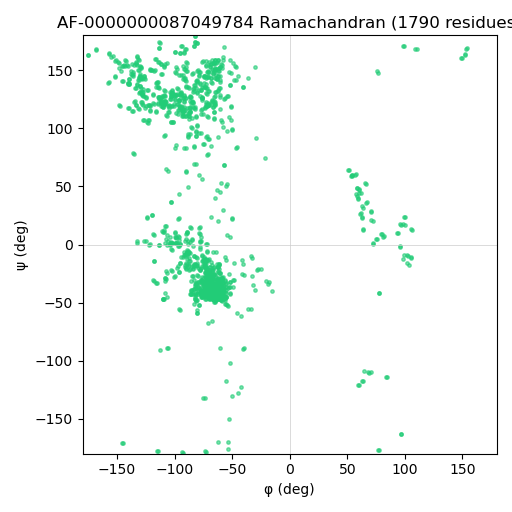1
ATOM 12657 C CA . GLU B 1 744 ? 33.688 16.078 -2.336 1 94.19 744 GLU B CA 1
ATOM 12658 C C . GLU B 1 744 ? 33.25 17.484 -2.754 1 94.19 744 GLU B C 1
ATOM 12660 O O . GLU B 1 744 ? 33.375 18.438 -1.972 1 94.19 744 GLU B O 1
ATOM 12665 N N . SER B 1 745 ? 32.844 17.641 -3.959 1 94.81 745 SER B N 1
ATOM 12666 C CA . SER B 1 745 ? 32.406 18.938 -4.449 1 94.81 745 SER B CA 1
ATOM 12667 C C . SER B 1 745 ? 31.172 19.422 -3.688 1 94.81 745 SER B C 1
ATOM 12669 O O . SER B 1 745 ? 31.031 20.625 -3.41 1 94.81 745 SER B O 1
ATOM 12671 N N . VAL B 1 746 ? 30.266 18.547 -3.428 1 95.81 746 VAL B N 1
ATOM 12672 C CA . VAL B 1 746 ? 29.062 18.875 -2.682 1 95.81 746 VAL B CA 1
ATOM 12673 C C . VAL B 1 746 ? 29.438 19.297 -1.26 1 95.81 746 VAL B C 1
ATOM 12675 O O . VAL B 1 746 ? 28.938 20.312 -0.754 1 95.81 746 VAL B O 1
ATOM 12678 N N . LEU B 1 747 ? 30.312 18.547 -0.638 1 95.25 747 LEU B N 1
ATOM 12679 C CA . LEU B 1 747 ? 30.766 18.875 0.707 1 95.25 747 LEU B CA 1
ATOM 12680 C C . LEU B 1 747 ? 31.438 20.234 0.73 1 95.25 747 LEU B C 1
ATOM 12682 O O . LEU B 1 747 ? 31.172 21.047 1.62 1 95.25 747 LEU B O 1
ATOM 12686 N N . GLU B 1 748 ? 32.25 20.469 -0.231 1 94.56 748 GLU B N 1
ATOM 12687 C CA . GLU B 1 748 ? 32.969 21.75 -0.333 1 94.56 748 GLU B CA 1
ATOM 12688 C C . GLU B 1 748 ? 31.969 22.906 -0.474 1 94.56 748 GLU B C 1
ATOM 12690 O O . GLU B 1 748 ? 32.156 23.953 0.143 1 94.56 748 GLU B O 1
ATOM 12695 N N . HIS B 1 749 ? 31.031 22.688 -1.212 1 95 749 HIS B N 1
ATOM 12696 C CA . HIS B 1 749 ? 30.016 23.719 -1.418 1 95 749 HIS B CA 1
ATOM 12697 C C . HIS B 1 749 ? 29.297 24.047 -0.117 1 95 749 HIS B C 1
ATOM 12699 O O . HIS B 1 749 ? 29.125 25.234 0.217 1 95 749 HIS B O 1
ATOM 12705 N N . PHE B 1 750 ? 28.922 23.172 0.631 1 95.19 750 PHE B N 1
ATOM 12706 C CA . PHE B 1 750 ? 28.172 23.406 1.859 1 95.19 750 PHE B CA 1
ATOM 12707 C C . PHE B 1 750 ? 29.062 24.016 2.936 1 95.19 750 PHE B C 1
ATOM 12709 O O . PHE B 1 750 ? 28.625 24.859 3.705 1 95.19 750 PHE B O 1
ATOM 12716 N N . VAL B 1 751 ? 30.297 23.594 2.982 1 93.88 751 VAL B N 1
ATOM 12717 C CA . VAL B 1 751 ? 31.203 24 4.047 1 93.88 751 VAL B CA 1
ATOM 12718 C C . VAL B 1 751 ? 31.719 25.422 3.77 1 93.88 751 VAL B C 1
ATOM 12720 O O . VAL B 1 751 ? 31.797 26.25 4.68 1 93.88 751 VAL B O 1
ATOM 12723 N N . HIS B 1 752 ? 31.969 25.734 2.512 1 91.75 752 HIS B N 1
ATOM 12724 C CA . HIS B 1 752 ? 32.688 26.984 2.242 1 91.75 752 HIS B CA 1
ATOM 12725 C C . HIS B 1 752 ? 31.75 28.031 1.639 1 91.75 752 HIS B C 1
ATOM 12727 O O . HIS B 1 752 ? 31.938 29.234 1.836 1 91.75 752 HIS B O 1
ATOM 12733 N N . LYS B 1 753 ? 30.828 27.578 0.94 1 92.38 753 LYS B N 1
ATOM 12734 C CA . LYS B 1 753 ? 29.938 28.547 0.288 1 92.38 753 LYS B CA 1
ATOM 12735 C C . LYS B 1 753 ? 28.688 28.797 1.122 1 92.38 753 LYS B C 1
ATOM 12737 O O . LYS B 1 753 ? 28.406 29.938 1.512 1 92.38 753 LYS B O 1
ATOM 12742 N N . VAL B 1 754 ? 27.969 27.812 1.439 1 92.25 754 VAL B N 1
ATOM 12743 C CA . VAL B 1 754 ? 26.734 27.969 2.186 1 92.25 754 VAL B CA 1
ATOM 12744 C C . VAL B 1 754 ? 27.031 28.141 3.672 1 92.25 754 VAL B C 1
ATOM 12746 O O . VAL B 1 754 ? 26.438 28.969 4.344 1 92.25 754 VAL B O 1
ATOM 12749 N N . GLN B 1 755 ? 28 27.359 4.184 1 92.06 755 GLN B N 1
ATOM 12750 C CA . GLN B 1 755 ? 28.438 27.359 5.574 1 92.06 755 GLN B CA 1
ATOM 12751 C C . GLN B 1 755 ? 27.297 27 6.52 1 92.06 755 GLN B C 1
ATOM 12753 O O . GLN B 1 755 ? 27.047 27.719 7.496 1 92.06 755 GLN B O 1
ATOM 12758 N N . CYS B 1 756 ? 26.562 26.047 6.195 1 94.12 756 CYS B N 1
ATOM 12759 C CA . CYS B 1 756 ? 25.484 25.562 7.035 1 94.12 756 CYS B CA 1
ATOM 12760 C C . CYS B 1 756 ? 25.953 24.406 7.914 1 94.12 756 CYS B C 1
ATOM 12762 O O . CYS B 1 756 ? 27.094 23.969 7.809 1 94.12 756 CYS B O 1
ATOM 12764 N N . ARG B 1 757 ? 25.078 24.031 8.852 1 95.38 757 ARG B N 1
ATOM 12765 C CA . ARG B 1 757 ? 25.344 22.844 9.664 1 95.38 757 ARG B CA 1
ATOM 12766 C C . ARG B 1 757 ? 24.969 21.562 8.914 1 95.38 757 ARG B C 1
ATOM 12768 O O . ARG B 1 757 ? 23.984 21.547 8.172 1 95.38 757 ARG B O 1
ATOM 12775 N N . GLY B 1 758 ? 25.797 20.609 9.117 1 96.06 758 GLY B N 1
ATOM 12776 C CA . GLY B 1 758 ? 25.406 19.391 8.406 1 96.06 758 GLY B CA 1
ATOM 12777 C C . GLY B 1 758 ? 26.188 18.172 8.844 1 96.06 758 GLY B C 1
ATOM 12778 O O . GLY B 1 758 ? 27.109 18.266 9.656 1 96.06 758 GLY B O 1
ATOM 12779 N N . MET B 1 759 ? 25.75 17.078 8.438 1 97.19 759 MET B N 1
ATOM 12780 C CA . MET B 1 759 ? 26.375 15.766 8.617 1 97.19 759 MET B CA 1
ATOM 12781 C C . MET B 1 759 ? 26.5 15.031 7.281 1 97.19 759 MET B C 1
ATOM 12783 O O . MET B 1 759 ? 25.547 15.023 6.484 1 97.19 759 MET B O 1
ATOM 12787 N N . PHE B 1 760 ? 27.656 14.547 7.07 1 95.94 760 PHE B N 1
ATOM 12788 C CA . PHE B 1 760 ? 27.969 13.844 5.828 1 95.94 760 PHE B CA 1
ATOM 12789 C C . PHE B 1 760 ? 28.578 12.477 6.117 1 95.94 760 PHE B C 1
ATOM 12791 O O . PHE B 1 760 ? 29.703 12.375 6.621 1 95.94 760 PHE B O 1
ATOM 12798 N N . SER B 1 761 ? 27.797 11.406 5.883 1 93.5 761 SER B N 1
ATOM 12799 C CA . SER B 1 761 ? 28.328 10.062 6.012 1 93.5 761 SER B CA 1
ATOM 12800 C C . SER B 1 761 ? 28.906 9.57 4.688 1 93.5 761 SER B C 1
ATOM 12802 O O . SER B 1 761 ? 28.328 9.805 3.625 1 93.5 761 SER B O 1
ATOM 12804 N N . THR B 1 762 ? 30.047 8.961 4.738 1 91.75 762 THR B N 1
ATOM 12805 C CA . THR B 1 762 ? 30.672 8.508 3.496 1 91.75 762 THR B CA 1
ATOM 12806 C C . THR B 1 762 ? 31.5 7.25 3.736 1 91.75 762 THR B C 1
ATOM 12808 O O . THR B 1 762 ? 31.891 6.961 4.871 1 91.75 762 THR B O 1
ATOM 12811 N N . HIS B 1 763 ? 31.688 6.555 2.711 1 87.44 763 HIS B N 1
ATOM 12812 C CA . HIS B 1 763 ? 32.594 5.406 2.707 1 87.44 763 HIS B CA 1
ATOM 12813 C C . HIS B 1 763 ? 33.844 5.707 1.918 1 87.44 763 HIS B C 1
ATOM 12815 O O . HIS B 1 763 ? 34.75 4.855 1.821 1 87.44 763 HIS B O 1
ATOM 12821 N N . TYR B 1 764 ? 33.969 6.918 1.371 1 88.19 764 TYR B N 1
ATOM 12822 C CA . TYR B 1 764 ? 35.156 7.34 0.665 1 88.19 764 TYR B CA 1
ATOM 12823 C C . TYR B 1 764 ? 36.25 7.789 1.644 1 88.19 764 TYR B C 1
ATOM 12825 O O . TYR B 1 764 ? 36.219 8.93 2.107 1 88.19 764 TYR B O 1
ATOM 12833 N N . HIS B 1 765 ? 37.188 7.062 1.908 1 83.44 765 HIS B N 1
ATOM 12834 C CA . HIS B 1 765 ? 38.219 7.336 2.916 1 83.44 765 HIS B CA 1
ATOM 12835 C C . HIS B 1 765 ? 39.094 8.508 2.506 1 83.44 765 HIS B C 1
ATOM 12837 O O . HIS B 1 765 ? 39.594 9.234 3.359 1 83.44 765 HIS B O 1
ATOM 12843 N N . ARG B 1 766 ? 39.156 8.672 1.217 1 83.88 766 ARG B N 1
ATOM 12844 C CA . ARG B 1 766 ? 39.969 9.781 0.718 1 83.88 766 ARG B CA 1
ATOM 12845 C C . ARG B 1 766 ? 39.406 11.125 1.159 1 83.88 766 ARG B C 1
ATOM 12847 O O . ARG B 1 766 ? 40.156 12.07 1.414 1 83.88 766 ARG B O 1
ATOM 12854 N N . LEU B 1 767 ? 38.188 11.148 1.204 1 89.12 767 LEU B N 1
ATOM 12855 C CA . LEU B 1 767 ? 37.531 12.375 1.651 1 89.12 767 LEU B CA 1
ATOM 12856 C C . LEU B 1 767 ? 37.906 12.703 3.088 1 89.12 767 LEU B C 1
ATOM 12858 O O . LEU B 1 767 ? 38.125 13.875 3.426 1 89.12 767 LEU B O 1
ATOM 12862 N N . ALA B 1 768 ? 38 11.711 3.885 1 89.19 768 ALA B N 1
ATOM 12863 C CA . ALA B 1 768 ? 38.375 11.922 5.277 1 89.19 768 ALA B CA 1
ATOM 12864 C C . ALA B 1 768 ? 39.812 12.398 5.383 1 89.19 768 ALA B C 1
ATOM 12866 O O . ALA B 1 768 ? 40.125 13.242 6.227 1 89.19 768 ALA B O 1
ATOM 12867 N N . VAL B 1 769 ? 40.594 11.914 4.539 1 85.38 769 VAL B N 1
ATOM 12868 C CA . VAL B 1 769 ? 42 12.289 4.543 1 85.38 769 VAL B CA 1
ATOM 12869 C C . VAL B 1 769 ? 42.156 13.734 4.082 1 85.38 769 VAL B C 1
ATOM 12871 O O . VAL B 1 769 ? 42.938 14.5 4.676 1 85.38 769 VAL B O 1
ATOM 12874 N N . ASP B 1 770 ? 41.469 14.086 3.104 1 87.5 770 ASP B N 1
ATOM 12875 C CA . ASP B 1 770 ? 41.531 15.422 2.523 1 87.5 770 ASP B CA 1
ATOM 12876 C C . ASP B 1 770 ? 41.062 16.484 3.514 1 87.5 770 ASP B C 1
ATOM 12878 O O . ASP B 1 770 ? 41.531 17.625 3.477 1 87.5 770 ASP B O 1
ATOM 12882 N N . TYR B 1 771 ? 40.219 16.141 4.402 1 91.31 771 TYR B N 1
ATOM 12883 C CA . TYR B 1 771 ? 39.656 17.125 5.301 1 91.31 771 TYR B CA 1
ATOM 12884 C C . TYR B 1 771 ? 40.188 16.953 6.719 1 91.31 771 TYR B C 1
ATOM 12886 O O . TYR B 1 771 ? 39.656 17.547 7.664 1 91.31 771 TYR B O 1
ATOM 12894 N N . GLN B 1 772 ? 41.156 16.203 6.883 1 88.62 772 GLN B N 1
ATOM 12895 C CA . GLN B 1 772 ? 41.719 15.93 8.203 1 88.62 772 GLN B CA 1
ATOM 12896 C C . GLN B 1 772 ? 42.188 17.219 8.875 1 88.62 772 GLN B C 1
ATOM 12898 O O . GLN B 1 772 ? 42.031 17.375 10.094 1 88.62 772 GLN B O 1
ATOM 12903 N N . ASN B 1 773 ? 42.625 18.234 8.117 1 87.06 773 ASN B N 1
ATOM 12904 C CA . ASN B 1 773 ? 43.156 19.453 8.695 1 87.06 773 ASN B CA 1
ATOM 12905 C C . ASN B 1 773 ? 42.25 20.641 8.469 1 87.06 773 ASN B C 1
ATOM 12907 O O . ASN B 1 773 ? 42.625 21.797 8.68 1 87.06 773 ASN B O 1
ATOM 12911 N N . ASN B 1 774 ? 41.125 20.344 8.047 1 90.62 774 ASN B N 1
ATOM 12912 C CA . ASN B 1 774 ? 40.156 21.406 7.836 1 90.62 774 ASN B CA 1
ATOM 12913 C C . ASN B 1 774 ? 39.375 21.734 9.117 1 90.62 774 ASN B C 1
ATOM 12915 O O . ASN B 1 774 ? 38.75 20.859 9.703 1 90.62 774 ASN B O 1
ATOM 12919 N N . SER B 1 775 ? 39.375 22.953 9.57 1 90.75 775 SER B N 1
ATOM 12920 C CA . SER B 1 775 ? 38.75 23.359 10.828 1 90.75 775 SER B CA 1
ATOM 12921 C C . SER B 1 775 ? 37.25 23.391 10.727 1 90.75 775 SER B C 1
ATOM 12923 O O . SER B 1 775 ? 36.531 23.391 11.742 1 90.75 775 SER B O 1
ATOM 12925 N N . LYS B 1 776 ? 36.75 23.422 9.57 1 93.81 776 LYS B N 1
ATOM 12926 C CA . LYS B 1 776 ? 35.312 23.531 9.375 1 93.81 776 LYS B CA 1
ATOM 12927 C C . LYS B 1 776 ? 34.656 22.156 9.328 1 93.81 776 LYS B C 1
ATOM 12929 O O . LYS B 1 776 ? 33.438 22.062 9.367 1 93.81 776 LYS B O 1
ATOM 12934 N N . VAL B 1 777 ? 35.5 21.141 9.289 1 95.88 777 VAL B N 1
ATOM 12935 C CA . VAL B 1 777 ? 34.969 19.781 9.219 1 95.88 777 VAL B CA 1
ATOM 12936 C C . VAL B 1 777 ? 35.531 18.953 10.359 1 95.88 777 VAL B C 1
ATOM 12938 O O . VAL B 1 777 ? 36.75 18.906 10.57 1 95.88 777 VAL B O 1
ATOM 12941 N N . SER B 1 778 ? 34.656 18.328 11.109 1 95.19 778 SER B N 1
ATOM 12942 C CA . SER B 1 778 ? 35.062 17.406 12.164 1 95.19 778 SER B CA 1
ATOM 12943 C C . SER B 1 778 ? 34.969 15.961 11.703 1 95.19 778 SER B C 1
ATOM 12945 O O . SER B 1 778 ? 33.906 15.516 11.258 1 95.19 778 SER B O 1
ATOM 12947 N N . LEU B 1 779 ? 36.062 15.25 11.797 1 95.81 779 LEU B N 1
ATOM 12948 C CA . LEU B 1 779 ? 36.062 13.836 11.453 1 95.81 779 LEU B CA 1
ATOM 12949 C C . LEU B 1 779 ? 35.594 12.984 12.625 1 95.81 779 LEU B C 1
ATOM 12951 O O . LEU B 1 779 ? 36.125 13.102 13.734 1 95.81 779 LEU B O 1
ATOM 12955 N N . CYS B 1 780 ? 34.562 12.242 12.391 1 95.75 780 CYS B N 1
ATOM 12956 C CA . CYS B 1 780 ? 34.062 11.312 13.391 1 95.75 780 CYS B CA 1
ATOM 12957 C C . CYS B 1 780 ? 33.781 9.945 12.781 1 95.75 780 CYS B C 1
ATOM 12959 O O . CYS B 1 780 ? 33.75 9.805 11.555 1 95.75 780 CYS B O 1
ATOM 12961 N N . HIS B 1 781 ? 33.781 8.914 13.578 1 94.88 781 HIS B N 1
ATOM 12962 C CA . HIS B 1 781 ? 33.406 7.582 13.117 1 94.88 781 HIS B CA 1
ATOM 12963 C C . HIS B 1 781 ? 32.625 6.82 14.195 1 94.88 781 HIS B C 1
ATOM 12965 O O . HIS B 1 781 ? 32.719 7.16 15.375 1 94.88 781 HIS B O 1
ATOM 12971 N N . MET B 1 782 ? 31.812 5.906 13.781 1 93.88 782 MET B N 1
ATOM 12972 C CA . MET B 1 782 ? 31.156 4.992 14.703 1 93.88 782 MET B CA 1
ATOM 12973 C C . MET B 1 782 ? 32.125 3.914 15.188 1 93.88 782 MET B C 1
ATOM 12975 O O . MET B 1 782 ? 32.688 3.18 14.383 1 93.88 782 MET B O 1
ATOM 12979 N N . ALA B 1 783 ? 32.219 3.785 16.406 1 92.19 783 ALA B N 1
ATOM 12980 C CA . ALA B 1 783 ? 33.219 2.914 17.016 1 92.19 783 ALA B CA 1
ATOM 12981 C C . ALA B 1 783 ? 32.875 1.443 16.781 1 92.19 783 ALA B C 1
ATOM 12983 O O . ALA B 1 783 ? 31.703 1.073 16.719 1 92.19 783 ALA B O 1
ATOM 12984 N N . CYS B 1 784 ? 33.938 0.658 16.609 1 89.81 784 CYS B N 1
ATOM 12985 C CA . CYS B 1 784 ? 33.812 -0.788 16.484 1 89.81 784 CYS B CA 1
ATOM 12986 C C . CYS B 1 784 ? 35 -1.509 17.125 1 89.81 784 CYS B C 1
ATOM 12988 O O . CYS B 1 784 ? 36.031 -0.908 17.344 1 89.81 784 CYS B O 1
ATOM 12990 N N . GLN B 1 785 ? 34.719 -2.74 17.547 1 88.38 785 GLN B N 1
ATOM 12991 C CA . GLN B 1 785 ? 35.75 -3.609 18.078 1 88.38 785 GLN B CA 1
ATOM 12992 C C . GLN B 1 785 ? 36.062 -4.762 17.125 1 88.38 785 GLN B C 1
ATOM 12994 O O . GLN B 1 785 ? 35.125 -5.41 16.625 1 88.38 785 GLN B O 1
ATOM 12999 N N . ILE B 1 786 ? 37.344 -4.895 16.828 1 86.56 786 ILE B N 1
ATOM 13000 C CA . ILE B 1 786 ? 37.75 -5.926 15.875 1 86.56 786 ILE B CA 1
ATOM 13001 C C . ILE B 1 786 ? 38.25 -7.156 16.625 1 86.56 786 ILE B C 1
ATOM 13003 O O . ILE B 1 786 ? 39.125 -7.055 17.484 1 86.56 786 ILE B O 1
ATOM 13007 N N . GLY B 1 787 ? 37.5 -8.211 16.5 1 79.62 787 GLY B N 1
ATOM 13008 C CA . GLY B 1 787 ? 37.938 -9.477 17.078 1 79.62 787 GLY B CA 1
ATOM 13009 C C . GLY B 1 787 ? 38.75 -10.32 16.109 1 79.62 787 GLY B C 1
ATOM 13010 O O . GLY B 1 787 ? 38.906 -9.953 14.945 1 79.62 787 GLY B O 1
ATOM 13011 N N . ASN B 1 788 ? 39.406 -11.406 16.719 1 70.31 788 ASN B N 1
ATOM 13012 C CA . ASN B 1 788 ? 40.219 -12.328 15.922 1 70.31 788 ASN B CA 1
ATOM 13013 C C . ASN B 1 788 ? 39.344 -13.273 15.094 1 70.31 788 ASN B C 1
ATOM 13015 O O . ASN B 1 788 ? 38.469 -13.945 15.633 1 70.31 788 ASN B O 1
ATOM 13019 N N . GLY B 1 789 ? 38.938 -12.859 13.906 1 63.81 789 GLY B N 1
ATOM 13020 C CA . GLY B 1 789 ? 38.062 -13.602 13.039 1 63.81 789 GLY B CA 1
ATOM 13021 C C . GLY B 1 789 ? 38.594 -14.977 12.68 1 63.81 789 GLY B C 1
ATOM 13022 O O . GLY B 1 789 ? 39.688 -15.359 13.109 1 63.81 789 GLY B O 1
ATOM 13023 N N . VAL B 1 790 ? 37.719 -15.938 12.25 1 61.84 790 VAL B N 1
ATOM 13024 C CA . VAL B 1 790 ? 38.031 -17.266 11.766 1 61.84 790 VAL B CA 1
ATOM 13025 C C . VAL B 1 790 ? 38.562 -17.188 10.344 1 61.84 790 VAL B C 1
ATOM 13027 O O . VAL B 1 790 ? 37.969 -16.531 9.484 1 61.84 790 VAL B O 1
ATOM 13030 N N . GLU B 1 791 ? 39.719 -17.734 10.039 1 61.31 791 GLU B N 1
ATOM 13031 C CA . GLU B 1 791 ? 40.312 -18 8.742 1 61.31 791 GLU B CA 1
ATOM 13032 C C . GLU B 1 791 ? 40.562 -16.719 7.969 1 61.31 791 GLU B C 1
ATOM 13034 O O . GLU B 1 791 ? 40.281 -16.625 6.773 1 61.31 791 GLU B O 1
ATOM 13039 N N . GLY B 1 792 ? 40.906 -15.547 8.703 1 64.88 792 GLY B N 1
ATOM 13040 C CA . GLY B 1 792 ? 41.375 -14.352 8.008 1 64.88 792 GLY B CA 1
ATOM 13041 C C . GLY B 1 792 ? 40.281 -13.297 7.871 1 64.88 792 GLY B C 1
ATOM 13042 O O . GLY B 1 792 ? 40.562 -12.18 7.434 1 64.88 792 GLY B O 1
ATOM 13043 N N . VAL B 1 793 ? 39.094 -13.617 8.188 1 75.69 793 VAL B N 1
ATOM 13044 C CA . VAL B 1 793 ? 38.031 -12.617 8.109 1 75.69 793 VAL B CA 1
ATOM 13045 C C . VAL B 1 793 ? 37.781 -12.016 9.492 1 75.69 793 VAL B C 1
ATOM 13047 O O . VAL B 1 793 ? 37.531 -12.742 10.461 1 75.69 793 VAL B O 1
ATOM 13050 N N . GLU B 1 794 ? 37.938 -10.766 9.602 1 78.25 794 GLU B N 1
ATOM 13051 C CA . GLU B 1 794 ? 37.812 -10.047 10.867 1 78.25 794 GLU B CA 1
ATOM 13052 C C . GLU B 1 794 ? 36.344 -10 11.312 1 78.25 794 GLU B C 1
ATOM 13054 O O . GLU B 1 794 ? 35.438 -9.867 10.492 1 78.25 794 GLU B O 1
ATOM 13059 N N . GLU B 1 795 ? 36.219 -10.336 12.555 1 83.31 795 GLU B N 1
ATOM 13060 C CA . GLU B 1 795 ? 34.875 -10.188 13.156 1 83.31 795 GLU B CA 1
ATOM 13061 C C . GLU B 1 795 ? 34.719 -8.82 13.82 1 83.31 795 GLU B C 1
ATOM 13063 O O . GLU B 1 795 ? 35.531 -8.438 14.672 1 83.31 795 GLU B O 1
ATOM 13068 N N . VAL B 1 796 ? 33.781 -8.125 13.406 1 85.38 796 VAL B N 1
ATOM 13069 C CA . VAL B 1 796 ? 33.594 -6.75 13.867 1 85.38 796 VAL B CA 1
ATOM 13070 C C . VAL B 1 796 ? 32.375 -6.684 14.805 1 85.38 796 VAL B C 1
ATOM 13072 O O . VAL B 1 796 ? 31.312 -7.203 14.492 1 85.38 796 VAL B O 1
ATOM 13075 N N . THR B 1 797 ? 32.625 -6.207 16.031 1 86.25 797 THR B N 1
ATOM 13076 C CA . THR B 1 797 ? 31.516 -5.891 16.938 1 86.25 797 THR B CA 1
ATOM 13077 C C . THR B 1 797 ? 31.203 -4.398 16.906 1 86.25 797 THR B C 1
ATOM 13079 O O . THR B 1 797 ? 32.094 -3.564 17.094 1 86.25 797 THR B O 1
ATOM 13082 N N . PHE B 1 798 ? 30 -4.125 16.719 1 86.56 798 PHE B N 1
ATOM 13083 C CA . PHE B 1 798 ? 29.578 -2.738 16.594 1 86.56 798 PHE B CA 1
ATOM 13084 C C . PHE B 1 798 ? 29.297 -2.131 17.969 1 86.56 798 PHE B C 1
ATOM 13086 O O . PHE B 1 798 ? 28.516 -2.693 18.75 1 86.56 798 PHE B O 1
ATOM 13093 N N . LEU B 1 799 ? 29.844 -1.043 18.297 1 88.31 799 LEU B N 1
ATOM 13094 C CA . LEU B 1 799 ? 29.641 -0.388 19.578 1 88.31 799 LEU B CA 1
ATOM 13095 C C . LEU B 1 799 ? 28.594 0.706 19.469 1 88.31 799 LEU B C 1
ATOM 13097 O O . LEU B 1 799 ? 28.062 1.171 20.484 1 88.31 799 LEU B O 1
ATOM 13101 N N . TYR B 1 800 ? 28.281 1.212 18.375 1 89 800 TYR B N 1
ATOM 13102 C CA . TYR B 1 800 ? 27.266 2.217 18.062 1 89 800 TYR B CA 1
ATOM 13103 C C . TYR B 1 800 ? 27.562 3.525 18.781 1 89 800 TYR B C 1
ATOM 13105 O O . TYR B 1 800 ? 26.641 4.27 19.125 1 89 800 TYR B O 1
ATOM 13113 N N . ARG B 1 801 ? 28.812 3.811 19.094 1 93.06 801 ARG B N 1
ATOM 13114 C CA . ARG B 1 801 ? 29.234 5.035 19.766 1 93.06 801 ARG B CA 1
ATOM 13115 C C . ARG B 1 801 ? 30 5.945 18.812 1 93.06 801 ARG B C 1
ATOM 13117 O O . ARG B 1 801 ? 30.875 5.488 18.078 1 93.06 801 ARG B O 1
ATOM 13124 N N . LEU B 1 802 ? 29.547 7.211 18.891 1 95.75 802 LEU B N 1
ATOM 13125 C CA . LEU B 1 802 ? 30.25 8.203 18.062 1 95.75 802 LEU B CA 1
ATOM 13126 C C . LEU B 1 802 ? 31.594 8.57 18.688 1 95.75 802 LEU B C 1
ATOM 13128 O O . LEU B 1 802 ? 31.656 8.938 19.859 1 95.75 802 LEU B O 1
ATOM 13132 N N . THR B 1 803 ? 32.625 8.445 17.906 1 94.25 803 THR B N 1
ATOM 13133 C CA . THR B 1 803 ? 33.969 8.758 18.375 1 94.25 803 THR B CA 1
ATOM 13134 C C . THR B 1 803 ? 34.688 9.68 17.391 1 94.25 803 THR B C 1
ATOM 13136 O O . THR B 1 803 ? 34.375 9.68 16.188 1 94.25 803 THR B O 1
ATOM 13139 N N . SER B 1 804 ? 35.625 10.453 17.906 1 93.19 804 SER B N 1
ATOM 13140 C CA . SER B 1 804 ? 36.375 11.359 17.062 1 93.19 804 SER B CA 1
ATOM 13141 C C . SER B 1 804 ? 37.406 10.602 16.203 1 93.19 804 SER B C 1
ATOM 13143 O O . SER B 1 804 ? 37.938 9.578 16.641 1 93.19 804 SER B O 1
ATOM 13145 N N . GLY B 1 805 ? 37.562 11.102 15.008 1 91.06 805 GLY B N 1
ATOM 13146 C CA . GLY B 1 805 ? 38.531 10.492 14.109 1 91.06 805 GLY B CA 1
ATOM 13147 C C . GLY B 1 805 ? 37.875 9.773 12.938 1 91.06 805 GLY B C 1
ATOM 13148 O O . GLY B 1 805 ? 36.656 9.695 12.859 1 91.06 805 GLY B O 1
ATOM 13149 N N . ALA B 1 806 ? 38.688 9.422 12.008 1 89.5 806 ALA B N 1
ATOM 13150 C CA . ALA B 1 806 ? 38.188 8.688 10.844 1 89.5 806 ALA B CA 1
ATOM 13151 C C . ALA B 1 806 ? 38.312 7.184 11.055 1 89.5 806 ALA B C 1
ATOM 13153 O O . ALA B 1 806 ? 39.25 6.723 11.742 1 89.5 806 ALA B O 1
ATOM 13154 N N . CYS B 1 807 ? 37.406 6.48 10.539 1 86.12 807 CYS B N 1
ATOM 13155 C CA . CYS B 1 807 ? 37.469 5.023 10.594 1 86.12 807 CYS B CA 1
ATOM 13156 C C . CYS B 1 807 ? 38.5 4.477 9.633 1 86.12 807 CYS B C 1
ATOM 13158 O O . CYS B 1 807 ? 38.594 4.906 8.484 1 86.12 807 CYS B O 1
ATOM 13160 N N . PRO B 1 808 ? 39.188 3.525 10.094 1 74 808 PRO B N 1
ATOM 13161 C CA . PRO B 1 808 ? 40.25 3.023 9.234 1 74 808 PRO B CA 1
ATOM 13162 C C . PRO B 1 808 ? 39.75 2.207 8.055 1 74 808 PRO B C 1
ATOM 13164 O O . PRO B 1 808 ? 40.344 2.229 6.977 1 74 808 PRO B O 1
ATOM 13167 N N . LYS B 1 809 ? 38.719 1.433 8.367 1 83.06 809 LYS B N 1
ATOM 13168 C CA . LYS B 1 809 ? 38.188 0.542 7.355 1 83.06 809 LYS B CA 1
ATOM 13169 C C . LYS B 1 809 ? 36.656 0.49 7.445 1 83.06 809 LYS B C 1
ATOM 13171 O O . LYS B 1 809 ? 36.062 0.896 8.453 1 83.06 809 LYS B O 1
ATOM 13176 N N . SER B 1 810 ? 36 0.174 6.301 1 82 810 SER B N 1
ATOM 13177 C CA . SER B 1 810 ? 34.562 0.042 6.297 1 82 810 SER B CA 1
ATOM 13178 C C . SER B 1 810 ? 34.125 -1.372 6.672 1 82 810 SER B C 1
ATOM 13180 O O . SER B 1 810 ? 32.969 -1.606 7.012 1 82 810 SER B O 1
ATOM 13182 N N . TYR B 1 811 ? 35 -2.375 6.598 1 82.25 811 TYR B N 1
ATOM 13183 C CA . TYR B 1 811 ? 34.781 -3.764 7 1 82.25 811 TYR B CA 1
ATOM 13184 C C . TYR B 1 811 ? 33.625 -4.391 6.246 1 82.25 811 TYR B C 1
ATOM 13186 O O . TYR B 1 811 ? 32.75 -5.035 6.852 1 82.25 811 TYR B O 1
ATOM 13194 N N . GLY B 1 812 ? 33.531 -4.156 5.02 1 87.56 812 GLY B N 1
ATOM 13195 C CA . GLY B 1 812 ? 32.5 -4.711 4.184 1 87.56 812 GLY B CA 1
ATOM 13196 C C . GLY B 1 812 ? 32.531 -6.227 4.113 1 87.56 812 GLY B C 1
ATOM 13197 O O . GLY B 1 812 ? 31.469 -6.871 3.99 1 87.56 812 GLY B O 1
ATOM 13198 N N . VAL B 1 813 ? 33.688 -6.844 4.246 1 89.38 813 VAL B N 1
ATOM 13199 C CA . VAL B 1 813 ? 33.844 -8.289 4.172 1 89.38 813 VAL B CA 1
ATOM 13200 C C . VAL B 1 813 ? 33.188 -8.945 5.395 1 89.38 813 VAL B C 1
ATOM 13202 O O . VAL B 1 813 ? 32.656 -10.047 5.305 1 89.38 813 VAL B O 1
ATOM 13205 N N . ASN B 1 814 ? 33.281 -8.219 6.457 1 87.06 814 ASN B N 1
ATOM 13206 C CA . ASN B 1 814 ? 32.594 -8.727 7.648 1 87.06 814 ASN B CA 1
ATOM 13207 C C . ASN B 1 814 ? 31.078 -8.797 7.445 1 87.06 814 ASN B C 1
ATOM 13209 O O . ASN B 1 814 ? 30.438 -9.727 7.926 1 87.06 814 ASN B O 1
ATOM 13213 N N . VAL B 1 815 ? 30.562 -7.848 6.836 1 87.12 815 VAL B N 1
ATOM 13214 C CA . VAL B 1 815 ? 29.125 -7.855 6.559 1 87.12 815 VAL B CA 1
ATOM 13215 C C . VAL B 1 815 ? 28.781 -9.008 5.617 1 87.12 815 VAL B C 1
ATOM 13217 O O . VAL B 1 815 ? 27.719 -9.617 5.734 1 87.12 815 VAL B O 1
ATOM 13220 N N . ALA B 1 816 ? 29.656 -9.227 4.688 1 88.75 816 ALA B N 1
ATOM 13221 C CA . ALA B 1 816 ? 29.469 -10.359 3.793 1 88.75 816 ALA B CA 1
ATOM 13222 C C . ALA B 1 816 ? 29.422 -11.672 4.57 1 88.75 816 ALA B C 1
ATOM 13224 O O . ALA B 1 816 ? 28.672 -12.586 4.234 1 88.75 816 ALA B O 1
ATOM 13225 N N . ARG B 1 817 ? 30.203 -11.75 5.566 1 87.5 817 ARG B N 1
ATOM 13226 C CA . ARG B 1 817 ? 30.203 -12.93 6.434 1 87.5 817 ARG B CA 1
ATOM 13227 C C . ARG B 1 817 ? 28.875 -13.062 7.172 1 87.5 817 ARG B C 1
ATOM 13229 O O . ARG B 1 817 ? 28.297 -14.148 7.234 1 87.5 817 ARG B O 1
ATOM 13236 N N . ILE B 1 818 ? 28.422 -11.984 7.723 1 81.88 818 ILE B N 1
ATOM 13237 C CA . ILE B 1 818 ? 27.156 -11.961 8.453 1 81.88 818 ILE B CA 1
ATOM 13238 C C . ILE B 1 818 ? 26.016 -12.367 7.523 1 81.88 818 ILE B C 1
ATOM 13240 O O . ILE B 1 818 ? 25.078 -13.039 7.945 1 81.88 818 ILE B O 1
ATOM 13244 N N . ALA B 1 819 ? 26.156 -11.977 6.258 1 82.25 819 ALA B N 1
ATOM 13245 C CA . ALA B 1 819 ? 25.125 -12.281 5.27 1 82.25 819 ALA B CA 1
ATOM 13246 C C . ALA B 1 819 ? 25.141 -13.758 4.887 1 82.25 819 ALA B C 1
ATOM 13248 O O . ALA B 1 819 ? 24.172 -14.266 4.297 1 82.25 819 ALA B O 1
ATOM 13249 N N . GLY B 1 820 ? 26.266 -14.453 5.121 1 80.81 820 GLY B N 1
ATOM 13250 C CA . GLY B 1 820 ? 26.328 -15.891 4.887 1 80.81 820 GLY B CA 1
ATOM 13251 C C . GLY B 1 820 ? 26.984 -16.25 3.564 1 80.81 820 GLY B C 1
ATOM 13252 O O . GLY B 1 820 ? 26.656 -17.266 2.961 1 80.81 820 GLY B O 1
ATOM 13253 N N . LEU B 1 821 ? 27.812 -15.359 3.035 1 89.25 821 LEU B N 1
ATOM 13254 C CA . LEU B 1 821 ? 28.562 -15.734 1.843 1 89.25 821 LEU B CA 1
ATOM 13255 C C . LEU B 1 821 ? 29.484 -16.922 2.129 1 89.25 821 LEU B C 1
ATOM 13257 O O . LEU B 1 821 ? 29.969 -17.062 3.248 1 89.25 821 LEU B O 1
ATOM 13261 N N . PRO B 1 822 ? 29.734 -17.719 1.167 1 88.19 822 PRO B N 1
ATOM 13262 C CA . PRO B 1 822 ? 30.609 -18.891 1.375 1 88.19 822 PRO B CA 1
ATOM 13263 C C . PRO B 1 822 ? 32.031 -18.5 1.784 1 88.19 822 PRO B C 1
ATOM 13265 O O . PRO B 1 822 ? 32.531 -17.469 1.338 1 88.19 822 PRO B O 1
ATOM 13268 N N . ASP B 1 823 ? 32.656 -19.328 2.496 1 86.88 823 ASP B N 1
ATOM 13269 C CA . ASP B 1 823 ? 33.969 -19.062 3.064 1 86.88 823 ASP B CA 1
ATOM 13270 C C . ASP B 1 823 ? 35 -18.844 1.968 1 86.88 823 ASP B C 1
ATOM 13272 O O . ASP B 1 823 ? 35.906 -18.031 2.111 1 86.88 823 ASP B O 1
ATOM 13276 N N . SER B 1 824 ? 34.875 -19.578 0.936 1 89.06 824 SER B N 1
ATOM 13277 C CA . SER B 1 824 ? 35.812 -19.438 -0.156 1 89.06 824 SER B CA 1
ATOM 13278 C C . SER B 1 824 ? 35.781 -18.047 -0.765 1 89.06 824 SER B C 1
ATOM 13280 O O . SER B 1 824 ? 36.812 -17.453 -1.044 1 89.06 824 SER B O 1
ATOM 13282 N N . VAL B 1 825 ? 34.625 -17.562 -0.876 1 92.94 825 VAL B N 1
ATOM 13283 C CA . VAL B 1 825 ? 34.438 -16.234 -1.439 1 92.94 825 VAL B CA 1
ATOM 13284 C C . VAL B 1 825 ? 34.938 -15.18 -0.449 1 92.94 825 VAL B C 1
ATOM 13286 O O . VAL B 1 825 ? 35.531 -14.188 -0.843 1 92.94 825 VAL B O 1
ATOM 13289 N N . LEU B 1 826 ? 34.719 -15.422 0.809 1 91.69 826 LEU B N 1
ATOM 13290 C CA . LEU B 1 826 ? 35.125 -14.469 1.842 1 91.69 826 LEU B CA 1
ATOM 13291 C C . LEU B 1 826 ? 36.625 -14.359 1.919 1 91.69 826 LEU B C 1
ATOM 13293 O O . LEU B 1 826 ? 37.188 -13.258 2.035 1 91.69 826 LEU B O 1
ATOM 13297 N N . ARG B 1 827 ? 37.281 -15.453 1.85 1 90 827 ARG B N 1
ATOM 13298 C CA . ARG B 1 827 ? 38.719 -15.461 1.909 1 90 827 ARG B CA 1
ATOM 13299 C C . ARG B 1 827 ? 39.312 -14.727 0.714 1 90 827 ARG B C 1
ATOM 13301 O O . ARG B 1 827 ? 40.25 -13.938 0.869 1 90 827 ARG B O 1
ATOM 13308 N N . THR B 1 828 ? 38.75 -15 -0.407 1 91.88 828 THR B N 1
ATOM 13309 C CA . THR B 1 828 ? 39.219 -14.32 -1.611 1 91.88 828 THR B CA 1
ATOM 13310 C C . THR B 1 828 ? 38.969 -12.82 -1.525 1 91.88 828 THR B C 1
ATOM 13312 O O . THR B 1 828 ? 39.812 -12.016 -1.91 1 91.88 828 THR B O 1
ATOM 13315 N N . ALA B 1 829 ? 37.812 -12.516 -1.082 1 93.12 829 ALA B N 1
ATOM 13316 C CA . ALA B 1 829 ? 37.469 -11.102 -0.967 1 93.12 829 ALA B CA 1
ATOM 13317 C C . ALA B 1 829 ? 38.375 -10.383 0.018 1 93.12 829 ALA B C 1
ATOM 13319 O O . ALA B 1 829 ? 38.812 -9.25 -0.227 1 93.12 829 ALA B O 1
ATOM 13320 N N . ALA B 1 830 ? 38.594 -11.031 1.162 1 89.94 830 ALA B N 1
ATOM 13321 C CA . ALA B 1 830 ? 39.469 -10.438 2.172 1 89.94 830 ALA B CA 1
ATOM 13322 C C . ALA B 1 830 ? 40.875 -10.211 1.62 1 89.94 830 ALA B C 1
ATOM 13324 O O . ALA B 1 830 ? 41.469 -9.172 1.867 1 89.94 830 ALA B O 1
ATOM 13325 N N . SER B 1 831 ? 41.344 -11.156 0.908 1 89.5 831 SER B N 1
ATOM 13326 C CA . SER B 1 831 ? 42.688 -11.047 0.308 1 89.5 831 SER B CA 1
ATOM 13327 C C . SER B 1 831 ? 42.719 -9.922 -0.726 1 89.5 831 SER B C 1
ATOM 13329 O O . SER B 1 831 ? 43.656 -9.102 -0.719 1 89.5 831 SER B O 1
ATOM 13331 N N . LYS B 1 832 ? 41.781 -9.859 -1.534 1 90.12 832 LYS B N 1
ATOM 13332 C CA . LYS B 1 832 ? 41.719 -8.828 -2.572 1 90.12 832 LYS B CA 1
ATOM 13333 C C . LYS B 1 832 ? 41.531 -7.441 -1.966 1 90.12 832 LYS B C 1
ATOM 13335 O O . LYS B 1 832 ? 42.094 -6.461 -2.475 1 90.12 832 LYS B O 1
ATOM 13340 N N . SER B 1 833 ? 40.688 -7.395 -1.01 1 89.81 833 SER B N 1
ATOM 13341 C CA . SER B 1 833 ? 40.469 -6.113 -0.346 1 89.81 833 SER B CA 1
ATOM 13342 C C . SER B 1 833 ? 41.781 -5.531 0.193 1 89.81 833 SER B C 1
ATOM 13344 O O . SER B 1 833 ? 42.031 -4.332 0.059 1 89.81 833 SER B O 1
ATOM 13346 N N . ARG B 1 834 ? 42.531 -6.355 0.823 1 85.5 834 ARG B N 1
ATOM 13347 C CA . ARG B 1 834 ? 43.812 -5.918 1.353 1 85.5 834 ARG B CA 1
ATOM 13348 C C . ARG B 1 834 ? 44.719 -5.41 0.237 1 85.5 834 ARG B C 1
ATOM 13350 O O . ARG B 1 834 ? 45.438 -4.41 0.408 1 85.5 834 ARG B O 1
ATOM 13357 N N . GLU B 1 835 ? 44.656 -6.02 -0.844 1 84.5 835 GLU B N 1
ATOM 13358 C CA . GLU B 1 835 ? 45.438 -5.617 -2.006 1 84.5 835 GLU B CA 1
ATOM 13359 C C . GLU B 1 835 ? 45 -4.25 -2.527 1 84.5 835 GLU B C 1
ATOM 13361 O O . GLU B 1 835 ? 45.844 -3.4 -2.838 1 84.5 835 GLU B O 1
ATOM 13366 N N . PHE B 1 836 ? 43.781 -4.09 -2.582 1 83.88 836 PHE B N 1
ATOM 13367 C CA . PHE B 1 836 ? 43.219 -2.852 -3.129 1 83.88 836 PHE B CA 1
ATOM 13368 C C . PHE B 1 836 ? 43.469 -1.688 -2.176 1 83.88 836 PHE B C 1
ATOM 13370 O O . PHE B 1 836 ? 43.688 -0.557 -2.611 1 83.88 836 PHE B O 1
ATOM 13377 N N . GLU B 1 837 ? 43.281 -2.002 -0.949 1 81.94 837 GLU B N 1
ATOM 13378 C CA . GLU B 1 837 ? 43.531 -0.956 0.035 1 81.94 837 GLU B CA 1
ATOM 13379 C C . GLU B 1 837 ? 44.938 -0.414 -0.099 1 81.94 837 GLU B C 1
ATOM 13381 O O . GLU B 1 837 ? 45.188 0.786 0.065 1 81.94 837 GLU B O 1
ATOM 13386 N N . THR B 1 838 ? 45.812 -1.262 -0.313 1 74.06 838 THR B N 1
ATOM 13387 C CA . THR B 1 838 ? 47.219 -0.863 -0.478 1 74.06 838 THR B CA 1
ATOM 13388 C C . THR B 1 838 ? 47.375 -0.011 -1.731 1 74.06 838 THR B C 1
ATOM 13390 O O . THR B 1 838 ? 48.156 0.944 -1.735 1 74.06 838 THR B O 1
ATOM 13393 N N . VAL B 1 839 ? 46.594 -0.31 -2.719 1 67 839 VAL B N 1
ATOM 13394 C CA . VAL B 1 839 ? 46.688 0.392 -3.994 1 67 839 VAL B CA 1
ATOM 13395 C C . VAL B 1 839 ? 46.031 1.764 -3.881 1 67 839 VAL B C 1
ATOM 13397 O O . VAL B 1 839 ? 46.594 2.764 -4.355 1 67 839 VAL B O 1
ATOM 13400 N N . TYR B 1 840 ? 44.906 1.769 -3.252 1 66.81 840 TYR B N 1
ATOM 13401 C CA . TYR B 1 840 ? 44.125 3.01 -3.184 1 66.81 840 TYR B CA 1
ATOM 13402 C C . TYR B 1 840 ? 44.656 3.91 -2.07 1 66.81 840 TYR B C 1
ATOM 13404 O O . TYR B 1 840 ? 44.5 5.133 -2.131 1 66.81 840 TYR B O 1
ATOM 13412 N N . GLY B 1 841 ? 45.219 3.539 -0.825 1 56.81 841 GLY B N 1
ATOM 13413 C CA . GLY B 1 841 ? 45.719 4.289 0.315 1 56.81 841 GLY B CA 1
ATOM 13414 C C . GLY B 1 841 ? 47.094 4.887 0.078 1 56.81 841 GLY B C 1
ATOM 13415 O O . GLY B 1 841 ? 47.406 5.965 0.585 1 56.81 841 GLY B O 1
ATOM 13416 N N . LYS B 1 842 ? 48.125 4.332 -0.445 1 47.97 842 LYS B N 1
ATOM 13417 C CA . LYS B 1 842 ? 49.531 4.75 -0.499 1 47.97 842 LYS B CA 1
ATOM 13418 C C . LYS B 1 842 ? 49.688 6.039 -1.304 1 47.97 842 LYS B C 1
ATOM 13420 O O . LYS B 1 842 ? 50.719 6.699 -1.232 1 47.97 842 LYS B O 1
ATOM 13425 N N . HIS B 1 843 ? 48.875 6.609 -1.912 1 41.22 843 HIS B N 1
ATOM 13426 C CA . HIS B 1 843 ? 49.375 7.734 -2.686 1 41.22 843 HIS B CA 1
ATOM 13427 C C . HIS B 1 843 ? 49.562 8.969 -1.807 1 41.22 843 HIS B C 1
ATOM 13429 O O . HIS B 1 843 ? 50 10.016 -2.287 1 41.22 843 HIS B O 1
ATOM 13435 N N . ARG B 1 844 ? 49.062 9.25 -0.577 1 39.16 844 ARG B N 1
ATOM 13436 C CA . ARG B 1 844 ? 49.344 10.562 0.019 1 39.16 844 ARG B CA 1
ATOM 13437 C C . ARG B 1 844 ? 50.719 10.633 0.619 1 39.16 844 ARG B C 1
ATOM 13439 O O . ARG B 1 844 ? 51.188 11.703 1.006 1 39.16 844 ARG B O 1
ATOM 13446 N N . ARG B 1 845 ? 51.375 9.609 1.285 1 34.06 845 ARG B N 1
ATOM 13447 C CA . ARG B 1 845 ? 52.531 10.023 2.074 1 34.06 845 ARG B CA 1
ATOM 13448 C C . ARG B 1 845 ? 53.562 10.688 1.195 1 34.06 845 ARG B C 1
ATOM 13450 O O . ARG B 1 845 ? 54.594 11.18 1.697 1 34.06 845 ARG B O 1
ATOM 13457 N N . LYS B 1 846 ? 53.656 10.367 0.05 1 32.31 846 LYS B N 1
ATOM 13458 C CA . LYS B 1 846 ? 54.844 10.969 -0.577 1 32.31 846 LYS B CA 1
ATOM 13459 C C . LYS B 1 846 ? 54.688 12.477 -0.721 1 32.31 846 LYS B C 1
ATOM 13461 O O . LYS B 1 846 ? 55.625 13.172 -1.127 1 32.31 846 LYS B O 1
ATOM 13466 N N . GLY B 1 847 ? 53.375 13.047 -0.574 1 29.17 847 GLY B N 1
ATOM 13467 C CA . GLY B 1 847 ? 53.531 14.469 -0.845 1 29.17 847 GLY B CA 1
ATOM 13468 C C . GLY B 1 847 ? 54.031 15.242 0.35 1 29.17 847 GLY B C 1
ATOM 13469 O O . GLY B 1 847 ? 54.625 16.328 0.192 1 29.17 847 GLY B O 1
ATOM 13470 N N . MET B 1 848 ? 53.594 15.055 1.686 1 28.67 848 MET B N 1
ATOM 13471 C CA . MET B 1 848 ? 54.094 16.094 2.586 1 28.67 848 MET B CA 1
ATOM 13472 C C . MET B 1 848 ? 55.5 15.766 3.055 1 28.67 848 MET B C 1
ATOM 13474 O O . MET B 1 848 ? 56.188 16.641 3.58 1 28.67 848 MET B O 1
ATOM 13478 N N . GLU B 1 849 ? 55.812 14.547 3.598 1 27.3 849 GLU B N 1
ATOM 13479 C CA . GLU B 1 849 ? 57.188 14.484 4.141 1 27.3 849 GLU B CA 1
ATOM 13480 C C . GLU B 1 849 ? 58.219 14.633 3.037 1 27.3 849 GLU B C 1
ATOM 13482 O O . GLU B 1 849 ? 58.656 13.633 2.457 1 27.3 849 GLU B O 1
ATOM 13487 N N . ASP B 1 850 ? 58.094 15.406 2.121 1 26.2 850 ASP B N 1
ATOM 13488 C CA . ASP B 1 850 ? 59.344 15.914 1.544 1 26.2 850 ASP B CA 1
ATOM 13489 C C . ASP B 1 850 ? 60.188 16.609 2.604 1 26.2 850 ASP B C 1
ATOM 13491 O O . ASP B 1 850 ? 60.281 17.844 2.631 1 26.2 850 ASP B O 1
ATOM 13495 N N . ASN B 1 851 ? 60.125 16.203 3.975 1 22.92 851 ASN B N 1
ATOM 13496 C CA . ASN B 1 851 ? 61.5 16.312 4.453 1 22.92 851 ASN B CA 1
ATOM 13497 C C . ASN B 1 851 ? 62.438 15.406 3.676 1 22.92 851 ASN B C 1
ATOM 13499 O O . ASN B 1 851 ? 62.062 14.336 3.223 1 22.92 851 ASN B O 1
ATOM 13503 N N . LEU B 1 852 ? 63.688 15.828 3.447 1 23.52 852 LEU B N 1
ATOM 13504 C CA . LEU B 1 852 ? 65 15.531 2.85 1 23.52 852 LEU B CA 1
ATOM 13505 C C . LEU B 1 852 ? 65.688 14.414 3.605 1 23.52 852 LEU B C 1
ATOM 13507 O O . LEU B 1 852 ? 66.875 14.094 3.316 1 23.52 852 LEU B O 1
ATOM 13511 N N . PRO B 1 853 ? 65.125 13.383 4.422 1 23.34 853 PRO B N 1
ATOM 13512 C CA . PRO B 1 853 ? 66.375 12.68 4.672 1 23.34 853 PRO B CA 1
ATOM 13513 C C . PRO B 1 853 ? 67.25 12.484 3.402 1 23.34 853 PRO B C 1
ATOM 13515 O O . PRO B 1 853 ? 66.688 12.422 2.303 1 23.34 853 PRO B O 1
ATOM 13518 N N . MET B 1 854 ? 68.562 12.555 3.596 1 22.06 854 MET B N 1
ATOM 13519 C CA . MET B 1 854 ? 70 12.5 3.342 1 22.06 854 MET B CA 1
ATOM 13520 C C . MET B 1 854 ? 70.438 11.062 3.105 1 22.06 854 MET B C 1
ATOM 13522 O O . MET B 1 854 ? 71.625 10.797 3.039 1 22.06 854 MET B O 1
ATOM 13526 N N . GLN B 1 855 ? 69.812 9.812 3.396 1 24.27 855 GLN B N 1
ATOM 13527 C CA . GLN B 1 855 ? 70.75 9.008 2.621 1 24.27 855 GLN B CA 1
ATOM 13528 C C . GLN B 1 855 ? 70.812 9.461 1.164 1 24.27 855 GLN B C 1
ATOM 13530 O O . GLN B 1 855 ? 69.812 10.086 0.677 1 24.27 855 GLN B O 1
ATOM 13535 N N . ARG B 1 856 ? 71.75 8.883 0.623 1 24.78 856 ARG B N 1
ATOM 13536 C CA . ARG B 1 856 ? 72.562 8.641 -0.558 1 24.78 856 ARG B CA 1
ATOM 13537 C C . ARG B 1 856 ? 71.75 8.055 -1.694 1 24.78 856 ARG B C 1
ATOM 13539 O O . ARG B 1 856 ? 71 7.07 -1.503 1 24.78 856 ARG B O 1
ATOM 13546 N N . CYS B 1 857 ? 71.25 8.867 -2.541 1 25.08 857 CYS B N 1
ATOM 13547 C CA . CYS B 1 857 ? 70.812 8.586 -3.918 1 25.08 857 CYS B CA 1
ATOM 13548 C C . CYS B 1 857 ? 71.5 7.328 -4.438 1 25.08 857 CYS B C 1
ATOM 13550 O O . CYS B 1 857 ? 72.75 7.242 -4.441 1 25.08 857 CYS B O 1
ATOM 13552 N N . PRO B 1 858 ? 71.312 6.055 -4.172 1 33.44 858 PRO B N 1
ATOM 13553 C CA . PRO B 1 858 ? 72.25 5.73 -5.262 1 33.44 858 PRO B CA 1
ATOM 13554 C C . PRO B 1 858 ? 72.188 6.738 -6.402 1 33.44 858 PRO B C 1
ATOM 13556 O O . PRO B 1 858 ? 73.188 6.973 -7.074 1 33.44 858 PRO B O 1
ATOM 13559 N N . ASP B 1 859 ? 71 7.32 -6.473 1 36.38 859 ASP B N 1
ATOM 13560 C CA . ASP B 1 859 ? 71.188 8.578 -7.199 1 36.38 859 ASP B CA 1
ATOM 13561 C C . ASP B 1 859 ? 71.75 9.672 -6.297 1 36.38 859 ASP B C 1
ATOM 13563 O O . ASP B 1 859 ? 72.5 10.531 -6.75 1 36.38 859 ASP B O 1
ATOM 13567 N N . LYS B 1 860 ? 71.438 9.727 -4.984 1 41.5 860 LYS B N 1
ATOM 13568 C CA . LYS B 1 860 ? 72.25 10.633 -4.172 1 41.5 860 LYS B CA 1
ATOM 13569 C C . LYS B 1 860 ? 73.625 10.062 -3.938 1 41.5 860 LYS B C 1
ATOM 13571 O O . LYS B 1 860 ? 74.625 10.812 -3.891 1 41.5 860 LYS B O 1
ATOM 13576 N N . ILE B 1 861 ? 73.812 8.742 -3.664 1 44.78 861 ILE B N 1
ATOM 13577 C CA . ILE B 1 861 ? 75.062 8.031 -3.807 1 44.78 861 ILE B CA 1
ATOM 13578 C C . ILE B 1 861 ? 75.5 8.016 -5.273 1 44.78 861 ILE B C 1
ATOM 13580 O O . ILE B 1 861 ? 76.625 8.266 -5.594 1 44.78 861 ILE B O 1
ATOM 13584 N N . VAL B 1 862 ? 74.438 7.801 -6.105 1 49.16 862 VAL B N 1
ATOM 13585 C CA . VAL B 1 862 ? 74.625 7.957 -7.539 1 49.16 862 VAL B CA 1
ATOM 13586 C C . VAL B 1 862 ? 74.75 9.438 -7.895 1 49.16 862 VAL B C 1
ATOM 13588 O O . VAL B 1 862 ? 75.625 9.859 -8.633 1 49.16 862 VAL B O 1
ATOM 13591 N N . VAL B 1 863 ? 73.75 10.219 -7.27 1 51.47 863 VAL B N 1
ATOM 13592 C CA . VAL B 1 863 ? 73.875 11.672 -7.398 1 51.47 863 VAL B CA 1
ATOM 13593 C C . VAL B 1 863 ? 75.062 12.188 -6.613 1 51.47 863 VAL B C 1
ATOM 13595 O O . VAL B 1 863 ? 75.75 13.078 -7.078 1 51.47 863 VAL B O 1
ATOM 13598 N N . ALA B 1 864 ? 75.25 11.703 -5.375 1 57.91 864 ALA B N 1
ATOM 13599 C CA . ALA B 1 864 ? 76.438 12.008 -4.605 1 57.91 864 ALA B CA 1
ATOM 13600 C C . ALA B 1 864 ? 77.688 11.5 -5.324 1 57.91 864 ALA B C 1
ATOM 13602 O O . ALA B 1 864 ? 78.75 12.195 -5.367 1 57.91 864 ALA B O 1
ATOM 13603 N N . LEU B 1 865 ? 77.562 10.297 -5.984 1 60.75 865 LEU B N 1
ATOM 13604 C CA . LEU B 1 865 ? 78.625 9.727 -6.801 1 60.75 865 LEU B CA 1
ATOM 13605 C C . LEU B 1 865 ? 78.812 10.516 -8.094 1 60.75 865 LEU B C 1
ATOM 13607 O O . LEU B 1 865 ? 79.938 10.766 -8.531 1 60.75 865 LEU B O 1
ATOM 13611 N N . ILE B 1 866 ? 77.625 11.008 -8.547 1 60.94 866 ILE B N 1
ATOM 13612 C CA . ILE B 1 866 ? 77.625 11.859 -9.734 1 60.94 866 ILE B CA 1
ATOM 13613 C C . ILE B 1 866 ? 78.125 13.258 -9.375 1 60.94 866 ILE B C 1
ATOM 13615 O O . ILE B 1 866 ? 78.875 13.852 -10.117 1 60.94 866 ILE B O 1
ATOM 13619 N N . ARG B 1 867 ? 77.625 13.773 -8.234 1 62.94 867 ARG B N 1
ATOM 13620 C CA . ARG B 1 867 ? 78.125 15.047 -7.758 1 62.94 867 ARG B CA 1
ATOM 13621 C C . ARG B 1 867 ? 79.625 14.945 -7.434 1 62.94 867 ARG B C 1
ATOM 13623 O O . ARG B 1 867 ? 80.375 15.883 -7.688 1 62.94 867 ARG B O 1
ATOM 13630 N N . GLU B 1 868 ? 80 13.766 -6.809 1 66.31 868 GLU B N 1
ATOM 13631 C CA . GLU B 1 868 ? 81.438 13.484 -6.559 1 66.31 868 GLU B CA 1
ATOM 13632 C C . GLU B 1 868 ? 82.188 13.336 -7.867 1 66.31 868 GLU B C 1
ATOM 13634 O O . GLU B 1 868 ? 83.375 13.75 -7.961 1 66.31 868 GLU B O 1
ATOM 13639 N N . LEU B 1 869 ? 81.5 12.742 -8.828 1 64.75 869 LEU B N 1
ATOM 13640 C CA . LEU B 1 869 ? 82.062 12.617 -10.172 1 64.75 869 LEU B CA 1
ATOM 13641 C C . LEU B 1 869 ? 82.312 13.984 -10.797 1 64.75 869 LEU B C 1
ATOM 13643 O O . LEU B 1 869 ? 83.312 14.219 -11.43 1 64.75 869 LEU B O 1
ATOM 13647 N N . ILE B 1 870 ? 81.25 14.906 -10.625 1 67.44 870 ILE B N 1
ATOM 13648 C CA . ILE B 1 870 ? 81.312 16.266 -11.156 1 67.44 870 ILE B CA 1
ATOM 13649 C C . ILE B 1 870 ? 82.438 17.047 -10.422 1 67.44 870 ILE B C 1
ATOM 13651 O O . ILE B 1 870 ? 83.125 17.859 -11.023 1 67.44 870 ILE B O 1
ATOM 13655 N N . GLY B 1 871 ? 82.5 16.797 -9.109 1 65.69 871 GLY B N 1
ATOM 13656 C CA . GLY B 1 871 ? 83.438 17.516 -8.289 1 65.69 871 GLY B CA 1
ATOM 13657 C C . GLY B 1 871 ? 84.875 16.938 -8.359 1 65.69 871 GLY B C 1
ATOM 13658 O O . GLY B 1 871 ? 85.75 17.438 -7.707 1 65.69 871 GLY B O 1
ATOM 13659 N N . LEU B 1 872 ? 84.938 15.695 -8.984 1 64.38 872 LEU B N 1
ATOM 13660 C CA . LEU B 1 872 ? 86.25 15.086 -9.102 1 64.38 872 LEU B CA 1
ATOM 13661 C C . LEU B 1 872 ? 87.188 15.984 -9.883 1 64.38 872 LEU B C 1
ATOM 13663 O O . LEU B 1 872 ? 86.812 16.484 -10.953 1 64.38 872 LEU B O 1
ATOM 13667 N N . SER B 1 873 ? 88.125 16.641 -9.195 1 64.69 873 SER B N 1
ATOM 13668 C CA . SER B 1 873 ? 89.125 17.531 -9.789 1 64.69 873 SER B CA 1
ATOM 13669 C C . SER B 1 873 ? 89.812 16.859 -10.945 1 64.69 873 SER B C 1
ATOM 13671 O O . SER B 1 873 ? 90.312 15.719 -10.812 1 64.69 873 SER B O 1
ATOM 13673 N N . THR B 1 874 ? 89.5 17.062 -12.18 1 58.09 874 THR B N 1
ATOM 13674 C CA . THR B 1 874 ? 90.125 16.578 -13.406 1 58.09 874 THR B CA 1
ATOM 13675 C C . THR B 1 874 ? 91.562 16.922 -13.43 1 58.09 874 THR B C 1
ATOM 13677 O O . THR B 1 874 ? 92.25 16.859 -14.477 1 58.09 874 THR B O 1
ATOM 13680 N N . SER B 1 875 ? 92.188 17.422 -12.422 1 54.47 875 SER B N 1
ATOM 13681 C CA . SER B 1 875 ? 93.625 17.656 -12.5 1 54.47 875 SER B CA 1
ATOM 13682 C C . SER B 1 875 ? 94.375 16.328 -12.609 1 54.47 875 SER B C 1
ATOM 13684 O O . SER B 1 875 ? 93.875 15.289 -12.172 1 54.47 875 SER B O 1
ATOM 13686 N N . GLU B 1 876 ? 95.375 16.266 -13.195 1 52.41 876 GLU B N 1
ATOM 13687 C CA . GLU B 1 876 ? 96.188 15.203 -13.695 1 52.41 876 GLU B CA 1
ATOM 13688 C C . GLU B 1 876 ? 96.375 14.117 -12.641 1 52.41 876 GLU B C 1
ATOM 13690 O O . GLU B 1 876 ? 96.438 12.93 -12.969 1 52.41 876 GLU B O 1
ATOM 13695 N N . GLY B 1 877 ? 96.938 14.461 -11.461 1 53.91 877 GLY B N 1
ATOM 13696 C CA . GLY B 1 877 ? 97.562 13.469 -10.586 1 53.91 877 GLY B CA 1
ATOM 13697 C C . GLY B 1 877 ? 96.5 12.555 -9.945 1 53.91 877 GLY B C 1
ATOM 13698 O O . GLY B 1 877 ? 96.688 11.336 -9.938 1 53.91 877 GLY B O 1
ATOM 13699 N N . THR B 1 878 ? 95.625 13.07 -9.039 1 57.91 878 THR B N 1
ATOM 13700 C CA . THR B 1 878 ? 94.812 12.391 -8.023 1 57.91 878 THR B CA 1
ATOM 13701 C C . THR B 1 878 ? 93.5 11.875 -8.633 1 57.91 878 THR B C 1
ATOM 13703 O O . THR B 1 878 ? 92.688 11.297 -7.926 1 57.91 878 THR B O 1
ATOM 13706 N N . CYS B 1 879 ? 93.375 12.164 -9.922 1 57.72 879 CYS B N 1
ATOM 13707 C CA . CYS B 1 879 ? 92.062 11.953 -10.578 1 57.72 879 CYS B CA 1
ATOM 13708 C C . CYS B 1 879 ? 91.75 10.469 -10.703 1 57.72 879 CYS B C 1
ATOM 13710 O O . CYS B 1 879 ? 90.625 10.047 -10.477 1 57.72 879 CYS B O 1
ATOM 13712 N N . ILE B 1 880 ? 92.938 9.695 -11.086 1 66.56 880 ILE B N 1
ATOM 13713 C CA . ILE B 1 880 ? 92.75 8.281 -11.414 1 66.56 880 ILE B CA 1
ATOM 13714 C C . ILE B 1 880 ? 92.312 7.52 -10.164 1 66.56 880 ILE B C 1
ATOM 13716 O O . ILE B 1 880 ? 91.375 6.676 -10.219 1 66.56 880 ILE B O 1
ATOM 13720 N N . SER B 1 881 ? 93.125 7.891 -9.156 1 70.56 881 SER B N 1
ATOM 13721 C CA . SER B 1 881 ? 92.875 7.16 -7.926 1 70.56 881 SER B CA 1
ATOM 13722 C C . SER B 1 881 ? 91.438 7.418 -7.43 1 70.56 881 SER B C 1
ATOM 13724 O O . SER B 1 881 ? 90.75 6.496 -6.973 1 70.56 881 SER B O 1
ATOM 13726 N N . SER B 1 882 ? 91.062 8.703 -7.559 1 72 882 SER B N 1
ATOM 13727 C CA . SER B 1 882 ? 89.75 9.094 -7.105 1 72 882 SER B CA 1
ATOM 13728 C C . SER B 1 882 ? 88.688 8.5 -7.992 1 72 882 SER B C 1
ATOM 13730 O O . SER B 1 882 ? 87.562 8.148 -7.512 1 72 882 SER B O 1
ATOM 13732 N N . LEU B 1 883 ? 89 8.312 -9.281 1 70 883 LEU B N 1
ATOM 13733 C CA . LEU B 1 883 ? 88.062 7.695 -10.219 1 70 883 LEU B CA 1
ATOM 13734 C C . LEU B 1 883 ? 87.875 6.207 -9.93 1 70 883 LEU B C 1
ATOM 13736 O O . LEU B 1 883 ? 86.812 5.672 -9.977 1 70 883 LEU B O 1
ATOM 13740 N N . ILE B 1 884 ? 89.125 5.574 -9.672 1 72.75 884 ILE B N 1
ATOM 13741 C CA . ILE B 1 884 ? 89.125 4.148 -9.359 1 72.75 884 ILE B CA 1
ATOM 13742 C C . ILE B 1 884 ? 88.312 3.896 -8.109 1 72.75 884 ILE B C 1
ATOM 13744 O O . ILE B 1 884 ? 87.5 2.936 -8.062 1 72.75 884 ILE B O 1
ATOM 13748 N N . GLU B 1 885 ? 88.5 4.785 -7.121 1 73.56 885 GLU B N 1
ATOM 13749 C CA . GLU B 1 885 ? 87.75 4.66 -5.887 1 73.56 885 GLU B CA 1
ATOM 13750 C C . GLU B 1 885 ? 86.25 4.871 -6.145 1 73.56 885 GLU B C 1
ATOM 13752 O O . GLU B 1 885 ? 85.438 4.168 -5.578 1 73.56 885 GLU B O 1
ATOM 13757 N N . LEU B 1 886 ? 86 5.859 -6.98 1 71.81 886 LEU B N 1
ATOM 13758 C CA . LEU B 1 886 ? 84.625 6.125 -7.328 1 71.81 886 LEU B CA 1
ATOM 13759 C C . LEU B 1 886 ? 84 4.961 -8.117 1 71.81 886 LEU B C 1
ATOM 13761 O O . LEU B 1 886 ? 82.875 4.57 -7.879 1 71.81 886 LEU B O 1
ATOM 13765 N N . GLN B 1 887 ? 84.812 4.398 -9.109 1 72.31 887 GLN B N 1
ATOM 13766 C CA . GLN B 1 887 ? 84.375 3.242 -9.891 1 72.31 887 GLN B CA 1
ATOM 13767 C C . GLN B 1 887 ? 84.062 2.045 -8.984 1 72.31 887 GLN B C 1
ATOM 13769 O O . GLN B 1 887 ? 83.125 1.313 -9.188 1 72.31 887 GLN B O 1
ATOM 13774 N N . GLN B 1 888 ? 85 1.788 -8.008 1 72.81 888 GLN B N 1
ATOM 13775 C CA . GLN B 1 888 ? 84.812 0.687 -7.062 1 72.81 888 GLN B CA 1
ATOM 13776 C C . GLN B 1 888 ? 83.562 0.867 -6.227 1 72.81 888 GLN B C 1
ATOM 13778 O O . GLN B 1 888 ? 82.812 -0.097 -5.977 1 72.81 888 GLN B O 1
ATOM 13783 N N . ARG B 1 889 ? 83.375 2.129 -5.812 1 68.69 889 ARG B N 1
ATOM 13784 C CA . ARG B 1 889 ? 82.188 2.41 -5.012 1 68.69 889 ARG B CA 1
ATOM 13785 C C . ARG B 1 889 ? 80.938 2.252 -5.84 1 68.69 889 ARG B C 1
ATOM 13787 O O . ARG B 1 889 ? 79.875 1.749 -5.344 1 68.69 889 ARG B O 1
ATOM 13794 N N . VAL B 1 890 ? 81.062 2.686 -7.113 1 67 890 VAL B N 1
ATOM 13795 C CA . VAL B 1 890 ? 79.938 2.529 -8.008 1 67 890 VAL B CA 1
ATOM 13796 C C . VAL B 1 890 ? 79.688 1.047 -8.258 1 67 890 VAL B C 1
ATOM 13798 O O . VAL B 1 890 ? 78.5 0.609 -8.289 1 67 890 VAL B O 1
ATOM 13801 N N . ARG B 1 891 ? 80.75 0.231 -8.484 1 67.56 891 ARG B N 1
ATOM 13802 C CA . ARG B 1 891 ? 80.625 -1.215 -8.648 1 67.56 891 ARG B CA 1
ATOM 13803 C C . ARG B 1 891 ? 80 -1.844 -7.422 1 67.56 891 ARG B C 1
ATOM 13805 O O . ARG B 1 891 ? 79.188 -2.758 -7.555 1 67.56 891 ARG B O 1
ATOM 13812 N N . MET B 1 892 ? 80.375 -1.442 -6.27 1 63.34 892 MET B N 1
ATOM 13813 C CA . MET B 1 892 ? 79.812 -1.994 -5.031 1 63.34 892 MET B CA 1
ATOM 13814 C C . MET B 1 892 ? 78.312 -1.69 -4.91 1 63.34 892 MET B C 1
ATOM 13816 O O . MET B 1 892 ? 77.562 -2.52 -4.418 1 63.34 892 MET B O 1
ATOM 13820 N N . VAL B 1 893 ? 78.125 -0.493 -5.371 1 60.69 893 VAL B N 1
ATOM 13821 C CA . VAL B 1 893 ? 76.688 -0.071 -5.281 1 60.69 893 VAL B CA 1
ATOM 13822 C C . VAL B 1 893 ? 75.875 -0.819 -6.32 1 60.69 893 VAL B C 1
ATOM 13824 O O . VAL B 1 893 ? 74.75 -1.203 -6.051 1 60.69 893 VAL B O 1
ATOM 13827 N N . LEU B 1 894 ? 76.438 -1.149 -7.496 1 57.06 894 LEU B N 1
ATOM 13828 C CA . LEU B 1 894 ? 75.75 -1.931 -8.516 1 57.06 894 LEU B CA 1
ATOM 13829 C C . LEU B 1 894 ? 75.688 -3.4 -8.125 1 57.06 894 LEU B C 1
ATOM 13831 O O . LEU B 1 894 ? 74.688 -4.098 -8.477 1 57.06 894 LEU B O 1
ATOM 13835 N N . HIS B 1 895 ? 76.562 -4.02 -7.512 1 54.16 895 HIS B N 1
ATOM 13836 C CA . HIS B 1 895 ? 76.5 -5.398 -7.039 1 54.16 895 HIS B CA 1
ATOM 13837 C C . HIS B 1 895 ? 75.5 -5.543 -5.867 1 54.16 895 HIS B C 1
ATOM 13839 O O . HIS B 1 895 ? 75.125 -6.652 -5.535 1 54.16 895 HIS B O 1
ATOM 13845 N N . GLN B 1 896 ? 75.062 -4.582 -5.027 1 46.38 896 GLN B N 1
ATOM 13846 C CA . GLN B 1 896 ? 74.062 -4.699 -3.943 1 46.38 896 GLN B CA 1
ATOM 13847 C C . GLN B 1 896 ? 72.688 -4.469 -4.445 1 46.38 896 GLN B C 1
ATOM 13849 O O . GLN B 1 896 ? 71.688 -4.699 -3.719 1 46.38 896 GLN B O 1
ATOM 13854 N N . GLN B 1 897 ? 72.438 -3.977 -5.672 1 42.28 897 GLN B N 1
ATOM 13855 C CA . GLN B 1 897 ? 71.188 -3.887 -6.375 1 42.28 897 GLN B CA 1
ATOM 13856 C C . GLN B 1 897 ? 70.938 -5.102 -7.273 1 42.28 897 GLN B C 1
ATOM 13858 O O . GLN B 1 897 ? 71.875 -5.5 -8.016 1 42.28 897 GLN B O 1
#

Nearest PDB structures (foldseek):
  3zlj-assembly1_B  TM=7.675E-01  e=1.481E-47  Escherichia coli K-12
  7ou0-assembly1_A  TM=8.270E-01  e=1.702E-43  Escherichia coli K-12
  7ou4-assembly1_B  TM=8.014E-01  e=1.774E-40  Escherichia coli
  8omq-assembly1_A  TM=5.938E-01  e=1.141E-43  Homo sapiens
  7ou0-assembly1_B  TM=6.856E-01  e=7.927E-39  Escherichia coli K-12

pLDDT: mean 80.08, std 16.75, range [22.06, 97.81]

Solvent-accessible surface area (backbone atoms only — not comparable to full-atom values): 93484 Å² total; per-residue (Å²): 114,67,58,46,58,41,5,67,76,65,35,79,34,77,40,70,43,49,48,39,44,71,66,50,46,49,46,35,33,68,73,66,61,50,82,70,87,60,60,50,64,41,80,34,36,41,32,31,56,25,54,45,70,69,45,70,58,60,69,72,39,55,64,76,41,23,28,32,15,47,42,60,47,77,56,75,65,88,90,75,52,48,32,36,37,6,31,20,37,30,25,58,33,59,25,37,35,37,36,28,22,36,74,28,52,81,76,35,54,58,58,39,21,49,37,57,66,60,49,48,46,21,37,39,34,42,56,89,56,58,50,70,61,56,53,49,43,50,57,69,54,44,83,81,52,45,75,43,74,30,51,65,63,81,42,25,21,43,37,68,60,28,50,52,53,51,51,51,51,50,49,52,53,49,48,54,50,48,57,58,46,54,73,62,70,82,76,86,82,72,86,79,54,83,83,49,67,66,64,73,49,59,68,63,59,47,53,31,59,71,47,44,80,69,16,31,45,17,35,15,12,42,17,30,45,40,44,55,28,47,72,27,58,37,38,68,55,37,60,75,70,42,47,76,39,68,39,87,77,21,63,87,62,76,88,70,88,61,64,39,23,45,56,41,40,53,28,44,54,70,62,16,38,61,33,25,88,75,81,58,41,48,67,89,8,53,46,52,60,42,61,60,42,69,39,39,57,13,46,43,48,44,53,50,40,70,62,41,20,40,34,46,59,68,63,26,49,36,42,32,35,34,25,58,53,48,38,77,85,39,35,66,59,46,50,52,45,47,56,59,46,53,72,47,72,51,58,58,41,51,51,39,48,53,53,40,54,51,42,58,49,54,68,48,11,79,56,28,57,58,55,74,64,48,56,29,48,50,45,40,50,51,48,49,51,52,50,45,52,50,50,50,51,51,44,43,49,57,47,35,64,71,49,63,81,48,88,23,71,49,51,48,39,43,45,30,74,69,64,34,24,52,80,48,65,68,59,52,48,51,54,58,64,29,32,57,63,68,58,21,58,71,70,48,49,69,63,65,36,92,82,63,42,65,67,41,50,51,27,52,49,49,39,48,50,50,52,49,51,52,52,50,51,50,53,53,50,27,61,75,71,71,38,86,79,56,44,74,44,68,56,91,88,50,68,66,28,40,38,38,52,58,90,47,58,87,76,54,64,86,74,47,41,80,77,50,73,52,98,64,34,38,23,29,42,40,70,66,51,54,53,50,49,54,51,41,53,51,29,50,49,48,32,51,52,38,44,64,46,44,57,55,52,49,44,44,57,56,48,72,48,44,67,48,53,51,38,42,52,51,39,52,21,52,52,35,34,40,50,10,40,42,55,34,55,71,71,42,63,74,51,61,26,76,51,44,71,50,68,86,69,63,94,83,62,60,55,30,37,38,31,35,49,35,36,44,81,72,71,40,35,80,69,70,54,93,54,75,79,63,48,34,64,48,74,33,21,28,90,93,41,19,24,27,37,42,35,27,32,36,70,85,21,44,67,70,57,50,55,45,31,53,53,52,44,52,49,30,40,30,58,22,30,55,30,36,11,69,38,41,37,33,38,60,43,49,34,46,44,44,45,61,77,46,73,50,41,60,82,76,70,41,49,51,48,44,53,54,36,32,56,48,20,50,45,71,74,65,58,44,48,45,17,39,39,37,40,49,50,64,44,47,71,42,19,67,36,35,12,50,15,43,38,51,26,53,50,48,42,39,59,71,68,46,46,24,34,36,39,37,34,44,55,58,62,63,60,53,61,73,37,66,84,37,73,55,39,38,51,23,14,33,36,65,46,79,46,89,35,77,86,80,44,55,37,72,44,70,62,45,32,69,36,83,36,70,45,91,56,32,59,41,60,39,46,35,51,75,33,53,42,54,66,70,42,50,45,48,14,47,53,42,19,55,53,37,42,55,66,72,62,60,72,60,69,74,68,71,69,73,67,72,91,67,92,56,32,79,52,36,46,42,42,48,47,45,50,47,52,57,62,47,61,76,54,81,79,65,28,51,60,53,45,51,51,48,33,50,49,50,49,52,53,54,72,76,101,113,68,57,47,58,43,5,69,74,64,35,78,34,76,42,69,44,48,48,37,45,71,66,52,45,48,46,36,32,69,71,66,61,50,82,70,87,60,58,50,63,41,81,34,34,41,32,31,55,26,54,46,69,69,45,69,57,60,69,72,39,58,66,77,40,22,29,33,16,47,41,61,46,77,56,74,62,89,91,76,51,48,32,35,37,6,31,20,38,30,26,57,33,59,26,37,34,37,35,28,20,34,77,28,52,79,76,36,55,59,58,38,22,49,36,57,67,61,50,47,45,21,37,40,32,43,57,89,55,59,51,70,61,55,52,48,46,48,58,70,56,43,83,82,50,46,76,42,74,31,50,65,62,80,42,24,21,42,35,66,57,26,51,52,50,51,51,52,51,51,49,51,53,50,48,52,50,47,60,57,48,54,74,54,73,83,78,86,80,71,89,76,54,82,83,51,67,67,64,73,50,59,67,63,59,48,52,32,58,72,48,43,80,69,17,31,45,16,35,16,11,43,16,30,45,41,44,56,29,46,72,27,57,38,37,68,53,38,60,73,70,42,46,76,40,68,40,88,78,22,64,85,64,76,89,65,88,62,63,38,22,45,57,40,39,54,29,45,54,69,63,16,38,60,33,24,88,76,81,59,41,46,65,87,7,54,47,51,60,42,62,61,43,69,39,40,56,11,45,42,49,44,52,50,42,70,64,40,21,40,34,48,59,70,61,26,49,37,41,32,37,34,25,59,54,49,37,77,86,40,35,66,57,47,50,51,44,46,55,60,45,54,70,48,69,51,57,58,43,51,50,38,50,53,55,40,52,52,41,57,50,54,68,47,11,78,58,29,58,58,55,74,64,50,56,28,47,51,46,40,50,51,47,49,50,52,52,43,53,49,52,50,52,49,43,43,49,55,47,34,64,71,48,63,82,49,88,23,71,49,51,48,39,43,44,31,74,70,67,34,23,50,79,48,64,67,59,52,50,50,54,58,66,28,32,56,64,69,57,22,58,71,70,47,48,70,64,66,37,92,82,64,42,67,66,44,49,50,27,51,48,49,38,51,52,48,51,48,51,52,52,51,50,50,53,54,47,27,60,75,71,72,37,83,80,55,44,73,42,69,56,91,88,48,67,67,28,38,38,39,51,57,90,47,57,86,75,56,62,88,74,46,41,79,78,51,74,52,97,65,34,39,24,29,42,41,70,67,51,53,53,50,49,54,52,40,53,50,30,50,49,49,32,51,52,39,44,64,45,43,58,55,52,51,45,43,58,56,48,71,46,43,67,48,52,49,38,40,52,50,38,52,22,52,52,36,34,41,50,10,42,42,56,34,56,69,72,40,62,74,52,60,27,76,53,44,72,48,68,84,71,63,93,82,62,59,56,31,36,39,32,36,48,33,36,44,83,73,70,42,35,81,72,70,54,93,54,75,79,64,49,34,65,47,74,33,23,28,92,93,41,20,25,26,36,41,34,28,33,35,69,84,22,44,65,70,58,51,54,45,30,53,53,51,42,51,49,30,40,31,58,24,31,56,30,37,11,69,37,42,37,33,37,60,44,49,34,46,44,43,45,62,76,45,73,49,41,59,80,75,70,40,48,51,48,44,52,55,36,30,57,48,20,50,46,72,73,64,58,44,47,46,19,40,38,37,39,48,51,64,42,47,70,41,19,67,35,36,12,51,16,43,39,49,26,53,52,48,41,40,61,71,68,48,46,22,35,35,39,39,34,43,54,59,63,64,59,54,61,74,37,67,83,37,73,55,39,38,49,21,13,33,36,67,43,81,45,90,34,75,85,80,44,55,36,73,43,70,61,45,33,69,38,84,38,69,47,90,57,32,58,41,59,38,47,36,50,75,33,53,42,56,66,70,42,48,45,48,14,47,54,43,18,56,53,37,41,55,65,71,60,60,71,58,66,70,66,69,66,71,64,68,87,72,80,58,21,65,54,34,40,38,38,45,45,44,48,46,50,55,63,48,59,76,55,81,79,67,30,51,60,51,45,50,53,47,31,51,51,49,48,54,54,53,71,77,101